Protein 9H95 (pdb70)

B-factor: mean 132.27, std 83.74, range [38.02, 307.32]

Organism: Escherichia coli (strain K12) (NCBI:txid83333)

Structure (mmCIF, N/CA/C/O backbone):
data_9H95
#
_entry.id   9H95
#
loop_
_entity.id
_entity.type
_entity.pdbx_description
1 polymer 'Low conductance mechanosensitive channel YnaI'
2 non-polymer DODECANE
#
loop_
_atom_site.group_PDB
_atom_site.id
_atom_site.type_symbol
_atom_site.label_atom_id
_atom_site.label_alt_id
_atom_site.label_comp_id
_atom_site.label_asym_id
_atom_site.label_entity_id
_atom_site.label_seq_id
_atom_site.pdbx_PDB_ins_code
_atom_site.Cartn_x
_atom_site.Cartn_y
_atom_site.Cartn_z
_atom_site.occupancy
_atom_site.B_iso_or_equiv
_atom_site.auth_seq_id
_atom_site.auth_comp_id
_atom_site.auth_asym_id
_atom_site.auth_atom_id
_atom_site.pdbx_PDB_model_num
ATOM 1 N N . ALA A 1 3 ? 123.967 158.997 76.606 1.00 253.71 3 ALA A N 1
ATOM 2 C CA . ALA A 1 3 ? 122.823 159.436 75.816 1.00 253.65 3 ALA A CA 1
ATOM 3 C C . ALA A 1 3 ? 121.714 158.390 75.835 1.00 254.67 3 ALA A C 1
ATOM 4 O O . ALA A 1 3 ? 120.664 158.595 76.443 1.00 254.86 3 ALA A O 1
ATOM 6 N N . GLU A 1 4 ? 121.959 157.264 75.162 1.00 260.11 4 GLU A N 1
ATOM 7 C CA . GLU A 1 4 ? 120.976 156.190 75.101 1.00 260.26 4 GLU A CA 1
ATOM 8 C C . GLU A 1 4 ? 120.877 155.405 76.401 1.00 260.93 4 GLU A C 1
ATOM 9 O O . GLU A 1 4 ? 119.848 154.767 76.647 1.00 260.84 4 GLU A O 1
ATOM 15 N N . LEU A 1 5 ? 121.918 155.438 77.237 1.00 267.39 5 LEU A N 1
ATOM 16 C CA . LEU A 1 5 ? 121.886 154.713 78.501 1.00 266.91 5 LEU A CA 1
ATOM 17 C C . LEU A 1 5 ? 120.988 155.385 79.530 1.00 267.13 5 LEU A C 1
ATOM 18 O O . LEU A 1 5 ? 120.560 154.727 80.484 1.00 267.59 5 LEU A O 1
ATOM 23 N N . PHE A 1 6 ? 120.691 156.675 79.357 1.00 266.61 6 PHE A N 1
ATOM 24 C CA . PHE A 1 6 ? 119.850 157.388 80.312 1.00 266.04 6 PHE A CA 1
ATOM 25 C C . PHE A 1 6 ? 118.412 156.893 80.295 1.00 266.39 6 PHE A C 1
ATOM 26 O O . PHE A 1 6 ? 117.682 157.113 81.268 1.00 266.06 6 PHE A O 1
ATOM 34 N N . THR A 1 7 ? 117.990 156.238 79.211 1.00 272.23 7 THR A N 1
ATOM 35 C CA . THR A 1 7 ? 116.606 155.788 79.105 1.00 272.15 7 THR A CA 1
ATOM 36 C C . THR A 1 7 ? 116.285 154.720 80.143 1.00 272.43 7 THR A C 1
ATOM 37 O O . THR A 1 7 ? 115.188 154.709 80.713 1.00 271.63 7 THR A O 1
ATOM 41 N N . ASN A 1 8 ? 117.225 153.815 80.402 1.00 276.08 8 ASN A N 1
ATOM 42 C CA . ASN A 1 8 ? 116.987 152.680 81.283 1.00 275.32 8 ASN A CA 1
ATOM 43 C C . ASN A 1 8 ? 117.346 152.957 82.738 1.00 275.42 8 ASN A C 1
ATOM 44 O O . ASN A 1 8 ? 117.159 152.075 83.582 1.00 274.62 8 ASN A O 1
ATOM 49 N N . ASN A 1 9 ? 117.854 154.149 83.057 1.00 282.59 9 ASN A N 1
ATOM 50 C CA . ASN A 1 9 ? 118.288 154.454 84.415 1.00 281.93 9 ASN A CA 1
ATOM 51 C C . ASN A 1 9 ? 117.633 155.705 84.987 1.00 282.21 9 ASN A C 1
ATOM 52 O O . ASN A 1 9 ? 117.985 156.111 86.100 1.00 282.59 9 ASN A O 1
ATOM 57 N N . ALA A 1 10 ? 116.683 156.314 84.271 1.00 287.80 10 ALA A N 1
ATOM 58 C CA . ALA A 1 10 ? 116.161 157.618 84.676 1.00 287.75 10 ALA A CA 1
ATOM 59 C C . ALA A 1 10 ? 115.598 157.586 86.092 1.00 288.35 10 ALA A C 1
ATOM 60 O O . ALA A 1 10 ? 115.839 158.508 86.883 1.00 288.66 10 ALA A O 1
ATOM 62 N N . LEU A 1 11 ? 114.854 156.531 86.433 1.00 290.35 11 LEU A N 1
ATOM 63 C CA . LEU A 1 11 ? 114.313 156.416 87.783 1.00 290.09 11 LEU A CA 1
ATOM 64 C C . LEU A 1 11 ? 115.420 156.378 88.827 1.00 290.24 11 LEU A C 1
ATOM 65 O O . LEU A 1 11 ? 115.232 156.861 89.949 1.00 290.64 11 LEU A O 1
ATOM 70 N N . ASN A 1 12 ? 116.581 155.826 88.476 1.00 290.47 12 ASN A N 1
ATOM 71 C CA . ASN A 1 12 ? 117.670 155.719 89.440 1.00 290.28 12 ASN A CA 1
ATOM 72 C C . ASN A 1 12 ? 118.239 157.089 89.792 1.00 290.70 12 ASN A C 1
ATOM 73 O O . ASN A 1 12 ? 118.404 157.418 90.973 1.00 290.94 12 ASN A O 1
ATOM 78 N N . LEU A 1 13 ? 118.551 157.907 88.783 1.00 293.57 13 LEU A N 1
ATOM 79 C CA . LEU A 1 13 ? 118.995 159.264 89.082 1.00 293.36 13 LEU A CA 1
ATOM 80 C C . LEU A 1 13 ? 117.890 160.073 89.743 1.00 293.67 13 LEU A C 1
ATOM 81 O O . LEU A 1 13 ? 118.172 160.928 90.591 1.00 293.91 13 LEU A O 1
ATOM 86 N N . VAL A 1 14 ? 116.630 159.808 89.388 1.00 297.67 14 VAL A N 1
ATOM 87 C CA . VAL A 1 14 ? 115.519 160.515 90.020 1.00 297.58 14 VAL A CA 1
ATOM 88 C C . VAL A 1 14 ? 115.497 160.236 91.519 1.00 297.94 14 VAL A C 1
ATOM 89 O O . VAL A 1 14 ? 115.410 161.158 92.339 1.00 297.93 14 VAL A O 1
ATOM 93 N N . ILE A 1 15 ? 115.592 158.960 91.900 1.00 300.01 15 ILE A N 1
ATOM 94 C CA . ILE A 1 15 ? 115.537 158.621 93.319 1.00 299.79 15 ILE A CA 1
ATOM 95 C C . ILE A 1 15 ? 116.806 159.067 94.034 1.00 299.71 15 ILE A C 1
ATOM 96 O O . ILE A 1 15 ? 116.756 159.438 95.211 1.00 300.05 15 ILE A O 1
ATOM 101 N N . ILE A 1 16 ? 117.955 159.057 93.352 1.00 296.79 16 ILE A N 1
ATOM 102 C CA . ILE A 1 16 ? 119.182 159.557 93.970 1.00 296.17 16 ILE A CA 1
ATOM 103 C C . ILE A 1 16 ? 119.045 161.041 94.292 1.00 296.42 16 ILE A C 1
ATOM 104 O O . ILE A 1 16 ? 119.369 161.491 95.400 1.00 296.57 16 ILE A O 1
ATOM 109 N N . PHE A 1 17 ? 118.555 161.821 93.325 1.00 303.17 17 PHE A N 1
ATOM 110 C CA . PHE A 1 17 ? 118.360 163.248 93.551 1.00 303.44 17 PHE A CA 1
ATOM 111 C C . PHE A 1 17 ? 117.324 163.496 94.639 1.00 303.97 17 PHE A C 1
ATOM 112 O O . PHE A 1 17 ? 117.492 164.395 95.472 1.00 304.42 17 PHE A O 1
ATOM 120 N N . GLY A 1 18 ? 116.244 162.712 94.647 1.00 306.11 18 GLY A N 1
ATOM 121 C CA . GLY A 1 18 ? 115.241 162.865 95.687 1.00 305.80 18 GLY A CA 1
ATOM 122 C C . GLY A 1 18 ? 115.785 162.565 97.071 1.00 306.05 18 GLY A C 1
ATOM 123 O O . GLY A 1 18 ? 115.482 163.272 98.033 1.00 306.40 18 GLY A O 1
ATOM 124 N N . SER A 1 19 ? 116.600 161.514 97.188 1.00 305.96 19 SER A N 1
ATOM 125 C CA . SER A 1 19 ? 117.203 161.181 98.473 1.00 305.73 19 SER A CA 1
ATOM 126 C C . SER A 1 19 ? 118.166 162.268 98.929 1.00 305.79 19 SER A C 1
ATOM 127 O O . SER A 1 19 ? 118.189 162.624 100.113 1.00 305.96 19 SER A O 1
ATOM 130 N N . CYS A 1 20 ? 118.968 162.808 98.008 1.00 304.83 20 CYS A N 1
ATOM 131 C CA . CYS A 1 20 ? 119.871 163.896 98.377 1.00 304.45 20 CYS A CA 1
ATOM 132 C C . CYS A 1 20 ? 119.093 165.128 98.827 1.00 304.92 20 CYS A C 1
ATOM 133 O O . CYS A 1 20 ? 119.458 165.781 99.815 1.00 305.14 20 CYS A O 1
ATOM 136 N N . ALA A 1 21 ? 118.013 165.458 98.114 1.00 307.32 21 ALA A N 1
ATOM 137 C CA . ALA A 1 21 ? 117.195 166.605 98.493 1.00 306.85 21 ALA A CA 1
ATOM 138 C C . ALA A 1 21 ? 116.545 166.394 99.853 1.00 306.96 21 ALA A C 1
ATOM 139 O O . ALA A 1 21 ? 116.478 167.321 100.666 1.00 307.19 21 ALA A O 1
ATOM 141 N N . ALA A 1 22 ? 116.060 165.178 100.119 1.00 305.16 22 ALA A N 1
ATOM 142 C CA . ALA A 1 22 ? 115.475 164.884 101.422 1.00 304.55 22 ALA A CA 1
ATOM 143 C C . ALA A 1 22 ? 116.520 164.973 102.527 1.00 304.77 22 ALA A C 1
ATOM 144 O O . ALA A 1 22 ? 116.229 165.452 103.629 1.00 304.88 22 ALA A O 1
ATOM 146 N N . LEU A 1 23 ? 117.741 164.512 102.251 1.00 301.76 23 LEU A N 1
ATOM 147 C CA . LEU A 1 23 ? 118.816 164.618 103.232 1.00 301.21 23 LEU A CA 1
ATOM 148 C C . LEU A 1 23 ? 119.116 166.075 103.558 1.00 301.30 23 LEU A C 1
ATOM 149 O O . LEU A 1 23 ? 119.250 166.448 104.729 1.00 301.31 23 LEU A O 1
ATOM 154 N N . ILE A 1 24 ? 119.212 166.919 102.528 1.00 301.25 24 ILE A N 1
ATOM 155 C CA . ILE A 1 24 ? 119.478 168.337 102.758 1.00 300.71 24 ILE A CA 1
ATOM 156 C C . ILE A 1 24 ? 118.320 168.983 103.512 1.00 300.99 24 ILE A C 1
ATO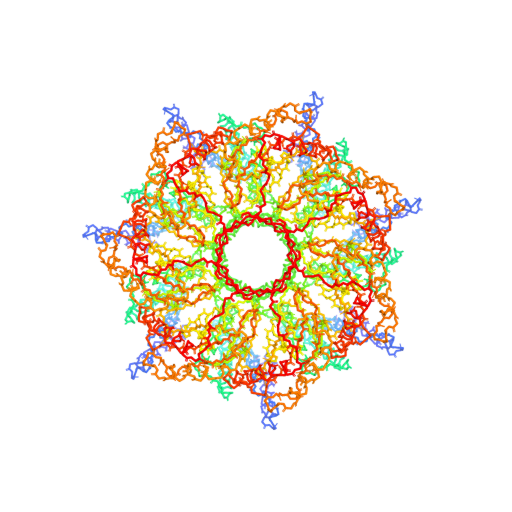M 157 O O . ILE A 1 24 ? 118.525 169.801 104.420 1.00 301.26 24 ILE A O 1
ATOM 162 N N . LEU A 1 25 ? 117.086 168.623 103.150 1.00 299.96 25 LEU A N 1
ATOM 163 C CA . LEU A 1 25 ? 115.918 169.187 103.818 1.00 299.31 25 LEU A CA 1
ATOM 164 C C . LEU A 1 25 ? 115.884 168.804 105.290 1.00 299.10 25 LEU A C 1
ATOM 165 O O . LEU A 1 25 ? 115.573 169.638 106.146 1.00 298.88 25 LEU A O 1
ATOM 170 N N . MET A 1 26 ? 116.209 167.550 105.610 1.00 298.22 26 MET A N 1
ATOM 171 C CA . MET A 1 26 ? 116.184 167.136 107.008 1.00 297.91 26 MET A CA 1
ATOM 172 C C . MET A 1 26 ? 117.372 167.702 107.775 1.00 298.42 26 MET A C 1
ATOM 173 O O . MET A 1 26 ? 117.262 167.955 108.980 1.00 298.49 26 MET A O 1
ATOM 178 N N . SER A 1 27 ? 118.493 167.956 107.095 1.00 298.55 27 SER A N 1
ATOM 179 C CA . SER A 1 27 ? 119.596 168.666 107.736 1.00 297.92 27 SER A CA 1
ATOM 180 C C . SER A 1 27 ? 119.182 170.083 108.110 1.00 298.24 27 SER A C 1
ATOM 181 O O . SER A 1 27 ? 119.450 170.550 109.223 1.00 298.43 27 SER A O 1
ATOM 184 N N . PHE A 1 28 ? 118.510 170.779 107.191 1.00 296.14 28 PHE A N 1
ATOM 185 C CA . PHE A 1 28 ? 118.007 172.114 107.503 1.00 295.63 28 PHE A CA 1
ATOM 186 C C . PHE A 1 28 ? 116.956 172.065 108.606 1.00 295.43 28 PHE A C 1
ATOM 187 O O . PHE A 1 28 ? 116.915 172.943 109.476 1.00 295.77 28 PHE A O 1
ATOM 195 N N . TRP A 1 29 ? 116.092 171.049 108.579 1.00 288.17 29 TRP A N 1
ATOM 196 C CA . TRP A 1 29 ? 115.049 170.919 109.590 1.00 287.59 29 TRP A CA 1
ATOM 197 C C . TRP A 1 29 ? 115.664 170.715 110.970 1.00 287.76 29 TRP A C 1
ATOM 198 O O . TRP A 1 29 ? 115.213 171.309 111.956 1.00 287.96 29 TRP A O 1
ATOM 209 N N . PHE A 1 30 ? 116.713 169.893 111.054 1.00 286.34 30 PHE A N 1
ATOM 210 C CA . PHE A 1 30 ? 117.457 169.758 112.302 1.00 285.92 30 PHE A CA 1
ATOM 211 C C . PHE A 1 30 ? 118.112 171.074 112.702 1.00 286.40 30 PHE A C 1
ATOM 212 O O . PHE A 1 30 ? 118.102 171.448 113.880 1.00 286.21 30 PHE A O 1
ATOM 220 N N . ARG A 1 31 ? 118.696 171.788 111.736 1.00 292.92 31 ARG A N 1
ATOM 221 C CA . ARG A 1 31 ? 119.355 173.052 112.050 1.00 292.16 31 ARG A CA 1
ATOM 222 C C . ARG A 1 31 ? 118.369 174.084 112.581 1.00 292.06 31 ARG A C 1
ATOM 223 O O . ARG A 1 31 ? 118.751 174.964 113.361 1.00 291.32 31 ARG A O 1
ATOM 231 N N . ARG A 1 32 ? 117.106 173.996 112.174 1.00 288.44 32 ARG A N 1
ATOM 232 C CA . ARG A 1 32 ? 116.070 174.916 112.634 1.00 287.46 32 ARG A CA 1
ATOM 233 C C . ARG A 1 32 ? 115.429 174.348 113.896 1.00 287.29 32 ARG A C 1
ATOM 234 O O . ARG A 1 32 ? 114.672 173.373 113.832 1.00 287.02 32 ARG A O 1
ATOM 242 N N . GLY A 1 33 ? 115.730 174.957 115.042 1.00 282.93 33 GLY A N 1
ATOM 243 C CA . GLY A 1 33 ? 115.141 174.583 116.308 1.00 282.75 33 GLY A CA 1
ATOM 244 C C . GLY A 1 33 ? 115.872 173.485 117.057 1.00 282.92 33 GLY A C 1
ATOM 245 O O . GLY A 1 33 ? 115.881 173.498 118.293 1.00 282.67 33 GLY A O 1
ATOM 246 N N . ASN A 1 34 ? 116.488 172.547 116.336 1.00 279.67 34 ASN A N 1
ATOM 247 C CA . ASN A 1 34 ? 117.194 171.390 116.902 1.00 279.38 34 ASN A CA 1
ATOM 248 C C . ASN A 1 34 ? 116.434 170.783 118.080 1.00 279.28 34 ASN A C 1
ATOM 249 O O . ASN A 1 34 ? 116.978 170.552 119.162 1.00 279.10 34 ASN A O 1
ATOM 254 N N . ARG A 1 35 ? 115.145 170.518 117.852 1.00 274.11 35 ARG A N 1
ATOM 255 C CA . ARG A 1 35 ? 114.321 169.905 118.888 1.00 273.54 35 ARG A CA 1
ATOM 256 C C . ARG A 1 35 ? 114.670 168.436 119.089 1.00 273.79 35 ARG A C 1
ATOM 257 O O . ARG A 1 35 ? 114.391 167.873 120.153 1.00 273.40 35 ARG A O 1
ATOM 265 N N . LYS A 1 36 ? 115.274 167.805 118.086 1.00 271.73 36 LYS A N 1
ATOM 266 C CA . LYS A 1 36 ? 115.589 166.388 118.142 1.00 271.00 36 LYS A CA 1
ATOM 267 C C . LYS A 1 36 ? 116.964 166.168 118.766 1.00 270.70 36 LYS A C 1
ATOM 268 O O . LYS A 1 36 ? 117.718 167.107 119.036 1.00 270.80 36 LYS A O 1
ATOM 274 N N . ARG A 1 37 ? 117.283 164.900 119.003 1.00 243.49 37 ARG A N 1
ATOM 275 C CA . ARG A 1 37 ? 118.597 164.485 119.475 1.00 242.89 37 ARG A CA 1
ATOM 276 C C . ARG A 1 37 ? 119.295 163.736 118.348 1.00 242.84 37 ARG A C 1
ATOM 277 O O . ARG A 1 37 ? 118.791 162.712 117.874 1.00 242.18 37 ARG A O 1
ATOM 285 N N . LYS A 1 38 ? 120.450 164.248 117.921 1.00 248.79 38 LYS A N 1
ATOM 286 C CA . LYS A 1 38 ? 121.195 163.658 116.809 1.00 249.38 38 LYS A CA 1
ATOM 287 C C . LYS A 1 38 ? 122.037 162.491 117.327 1.00 249.32 38 LYS A C 1
ATOM 288 O O . LYS A 1 38 ? 123.265 162.547 117.425 1.00 248.61 38 LYS A O 1
ATOM 294 N N . GLY A 1 39 ? 121.338 161.410 117.666 1.00 234.89 39 GLY A N 1
ATOM 295 C CA . GLY A 1 39 ? 121.985 160.223 118.185 1.00 233.60 39 GLY A CA 1
ATOM 296 C C . GLY A 1 39 ? 121.919 159.039 117.244 1.00 233.22 39 GLY A C 1
ATOM 297 O O . GLY A 1 39 ? 122.548 159.044 116.182 1.00 233.80 39 GLY A O 1
ATOM 298 N N . PHE A 1 40 ? 121.156 158.013 117.625 1.00 222.98 40 PHE A N 1
ATOM 299 C CA . PHE A 1 40 ? 121.088 156.799 116.821 1.00 222.89 40 PHE A CA 1
ATOM 300 C C . PHE A 1 40 ? 120.197 156.961 115.595 1.00 224.34 40 PHE A C 1
ATOM 301 O O . PHE A 1 40 ? 120.489 156.380 114.545 1.00 224.75 40 PHE A O 1
ATOM 309 N N . LEU A 1 41 ? 119.117 157.741 115.699 1.00 225.98 41 LEU A N 1
ATOM 310 C CA . LEU A 1 41 ? 118.151 157.809 114.606 1.00 224.62 41 LEU A CA 1
ATOM 311 C C . LEU A 1 41 ? 118.720 158.549 113.401 1.00 224.90 41 LEU A C 1
ATOM 312 O O . LEU A 1 41 ? 118.566 158.100 112.259 1.00 225.48 41 LEU A O 1
ATOM 317 N N . PHE A 1 42 ? 119.375 159.687 113.634 1.00 235.79 42 PHE A N 1
ATOM 318 C CA . PHE A 1 42 ? 119.947 160.449 112.531 1.00 236.15 42 PHE A CA 1
ATOM 319 C C . PHE A 1 42 ? 121.108 159.694 111.890 1.00 237.66 42 PHE A C 1
ATOM 320 O O . PHE A 1 42 ? 121.268 159.708 110.661 1.00 238.52 42 PHE A O 1
ATOM 328 N N . HIS A 1 43 ? 121.908 159.003 112.706 1.00 229.59 43 HIS A N 1
ATOM 329 C CA . HIS A 1 43 ? 122.962 158.150 112.165 1.00 228.88 43 HIS A CA 1
ATOM 330 C C . HIS A 1 43 ? 122.380 157.025 111.318 1.00 229.60 43 HIS A C 1
ATOM 331 O O . HIS A 1 43 ? 122.921 156.695 110.258 1.00 230.57 43 HIS A O 1
ATOM 338 N N . ALA A 1 44 ? 121.278 156.421 111.771 1.00 236.86 44 ALA A N 1
ATOM 339 C CA . ALA A 1 44 ? 120.642 155.360 110.996 1.00 236.52 44 ALA A CA 1
ATOM 340 C C . ALA A 1 44 ? 120.080 155.892 109.684 1.00 237.27 44 ALA A C 1
ATOM 341 O O . ALA A 1 44 ? 120.131 155.207 108.655 1.00 237.19 44 ALA A O 1
ATOM 343 N N . VAL A 1 45 ? 119.523 157.105 109.705 1.00 241.74 45 VAL A N 1
ATOM 344 C CA . VAL A 1 45 ? 119.024 157.718 108.477 1.00 240.84 45 VAL A CA 1
ATOM 345 C C . VAL A 1 45 ? 120.169 157.930 107.493 1.00 241.55 45 VAL A C 1
ATOM 346 O O . VAL A 1 45 ? 120.054 157.620 106.297 1.00 242.57 45 VAL A O 1
ATOM 350 N N . GLN A 1 46 ? 121.295 158.456 107.986 1.00 242.30 46 GLN A N 1
ATOM 351 C CA . GLN A 1 46 ? 122.469 158.599 107.130 1.00 242.11 46 GLN A CA 1
ATOM 352 C C . GLN A 1 46 ? 122.910 157.251 106.578 1.00 243.02 46 GLN A C 1
ATOM 353 O O . GLN A 1 46 ? 123.260 157.138 105.398 1.00 244.22 46 GLN A O 1
ATOM 359 N N . PHE A 1 47 ? 122.899 156.219 107.420 1.00 236.24 47 PHE A N 1
ATOM 360 C CA . PHE A 1 47 ? 123.323 154.893 106.986 1.00 235.53 47 PHE A CA 1
ATOM 361 C C . PHE A 1 47 ? 122.440 154.374 105.858 1.00 236.51 47 PHE A C 1
ATOM 362 O O . PHE A 1 47 ? 122.939 153.877 104.842 1.00 238.03 47 PHE A O 1
ATOM 370 N N . LEU A 1 48 ? 121.120 154.488 106.016 1.00 242.72 48 LEU A N 1
ATOM 371 C CA . LEU A 1 48 ? 120.226 153.939 105.002 1.00 241.94 48 LEU A CA 1
ATOM 372 C C . LEU A 1 48 ? 120.308 154.731 103.702 1.00 242.64 48 LEU A C 1
ATOM 373 O O . LEU A 1 48 ? 120.288 154.142 102.612 1.00 243.23 48 LEU A O 1
ATOM 378 N N . ILE A 1 49 ? 120.417 156.061 103.784 1.00 250.36 49 ILE A N 1
ATOM 379 C CA . ILE A 1 49 ? 120.524 156.832 102.548 1.00 250.28 49 ILE A CA 1
ATOM 380 C C . ILE A 1 49 ? 121.847 156.536 101.849 1.00 251.16 49 ILE A C 1
ATOM 381 O O . ILE A 1 49 ? 121.900 156.426 100.617 1.00 252.33 49 ILE A O 1
ATOM 386 N N . TYR A 1 50 ? 122.930 156.374 102.615 1.00 252.75 50 TYR A N 1
ATOM 387 C CA . TYR A 1 50 ? 124.209 156.009 102.017 1.00 252.86 50 TYR A CA 1
ATOM 388 C C . TYR A 1 50 ? 124.115 154.654 101.329 1.00 253.39 50 TYR A C 1
ATOM 389 O O . TYR A 1 50 ? 124.613 154.471 100.210 1.00 254.44 50 TYR A O 1
ATOM 398 N N . THR A 1 51 ? 123.465 153.691 101.986 1.00 254.25 51 THR A N 1
ATOM 399 C CA . THR A 1 51 ? 123.327 152.360 101.406 1.00 253.96 51 THR A CA 1
ATOM 400 C C . THR A 1 51 ? 122.546 152.411 100.101 1.00 254.50 51 THR A C 1
ATOM 401 O O . THR A 1 51 ? 122.950 151.808 99.099 1.00 254.84 51 THR A O 1
ATOM 405 N N . ILE A 1 52 ? 121.431 153.144 100.084 1.00 256.43 52 ILE A N 1
ATOM 406 C CA . ILE A 1 52 ? 120.612 153.164 98.876 1.00 255.67 52 ILE A CA 1
ATOM 407 C C . ILE A 1 52 ? 121.334 153.893 97.746 1.00 255.99 52 ILE A C 1
ATOM 408 O O . ILE A 1 52 ? 121.276 153.465 96.585 1.00 256.73 52 ILE A O 1
ATOM 413 N N . ILE A 1 53 ? 122.053 154.978 98.055 1.00 258.78 53 ILE A N 1
ATOM 414 C CA . ILE A 1 53 ? 122.727 155.699 96.979 1.00 258.75 53 ILE A CA 1
ATOM 415 C C . ILE A 1 53 ? 123.878 154.872 96.416 1.00 259.54 53 ILE A C 1
ATOM 416 O O . ILE A 1 53 ? 124.103 154.856 95.199 1.00 261.00 53 ILE A O 1
ATOM 421 N N . ILE A 1 54 ? 124.617 154.156 97.271 1.00 257.38 54 ILE A N 1
ATOM 422 C CA . ILE A 1 54 ? 125.709 153.361 96.717 1.00 257.33 54 ILE A CA 1
ATOM 423 C C . ILE A 1 54 ? 125.165 152.154 95.961 1.00 257.89 54 ILE A C 1
ATOM 424 O O . ILE A 1 54 ? 125.758 151.724 94.966 1.00 258.66 54 ILE A O 1
ATOM 429 N N . SER A 1 55 ? 124.036 151.590 96.398 1.00 263.52 55 SER A N 1
ATOM 430 C CA . SER A 1 55 ? 123.422 150.516 95.625 1.00 263.26 55 SER A CA 1
ATOM 431 C C . SER A 1 55 ? 122.999 151.012 94.248 1.00 264.20 55 SER A C 1
ATOM 432 O O . SER A 1 55 ? 123.191 150.320 93.240 1.00 264.38 55 SER A O 1
ATOM 435 N N . ALA A 1 56 ? 122.431 152.219 94.185 1.00 272.59 56 ALA A N 1
ATOM 436 C CA . ALA A 1 56 ? 122.059 152.798 92.899 1.00 272.46 56 ALA A CA 1
ATOM 437 C C . ALA A 1 56 ? 123.283 153.023 92.016 1.00 272.57 56 ALA A C 1
ATOM 438 O O . ALA A 1 56 ? 123.255 152.736 90.811 1.00 273.56 56 ALA A O 1
ATOM 440 N N . VAL A 1 57 ? 124.369 153.536 92.599 1.00 267.27 57 VAL A N 1
ATOM 441 C CA . VAL A 1 57 ? 125.586 153.772 91.827 1.00 266.40 57 VAL A CA 1
ATOM 442 C C . VAL A 1 57 ? 126.155 152.457 91.307 1.00 266.87 57 VAL A C 1
ATOM 443 O O . VAL A 1 57 ? 126.611 152.368 90.160 1.00 267.21 57 VAL A O 1
ATOM 447 N N . GLY A 1 58 ? 126.140 151.417 92.142 1.00 269.41 58 GLY A N 1
ATOM 448 C CA . GLY A 1 58 ? 126.610 150.116 91.698 1.00 269.07 58 GLY A CA 1
ATOM 449 C C . GLY A 1 58 ? 125.761 149.542 90.582 1.00 269.59 58 GLY A C 1
ATOM 450 O O . GLY A 1 58 ? 126.280 148.928 89.648 1.00 270.00 58 GLY A O 1
ATOM 451 N N . SER A 1 59 ? 124.441 149.732 90.664 1.00 270.84 59 SER A N 1
ATOM 452 C CA . SER A 1 59 ? 123.568 149.284 89.583 1.00 270.18 59 SER A CA 1
ATOM 453 C C . SER A 1 59 ? 123.877 150.024 88.287 1.00 270.35 59 SER A C 1
ATOM 454 O O . SER A 1 59 ? 123.891 149.423 87.206 1.00 270.58 59 SER A O 1
ATOM 457 N N . ILE A 1 60 ? 124.126 151.333 88.378 1.00 270.04 60 ILE A N 1
ATOM 458 C CA . ILE A 1 60 ? 124.483 152.108 87.190 1.00 269.26 60 ILE A CA 1
ATOM 459 C C . ILE A 1 60 ? 125.794 151.610 86.597 1.00 269.36 60 ILE A C 1
ATOM 460 O O . ILE A 1 60 ? 125.926 151.474 85.375 1.00 270.17 60 ILE A O 1
ATOM 465 N N . ILE A 1 61 ? 126.783 151.333 87.448 1.00 266.76 61 ILE A N 1
ATOM 466 C CA . ILE A 1 61 ? 128.062 150.829 86.955 1.00 266.52 61 ILE A CA 1
ATOM 467 C C . ILE A 1 61 ? 127.875 149.475 86.282 1.00 266.82 61 ILE A C 1
ATOM 468 O O . ILE A 1 61 ? 128.445 149.210 85.216 1.00 266.90 61 ILE A O 1
ATOM 473 N N . ASN A 1 62 ? 127.067 148.602 86.889 1.00 269.28 62 ASN A N 1
ATOM 474 C CA . ASN A 1 62 ? 126.802 147.295 86.299 1.00 269.10 62 ASN A CA 1
ATOM 475 C C . ASN A 1 62 ? 126.155 147.436 84.929 1.00 269.58 62 ASN A C 1
ATOM 476 O O . ASN A 1 62 ? 126.558 146.772 83.966 1.00 269.85 62 ASN A O 1
ATOM 481 N N . TYR A 1 63 ? 125.143 148.301 84.825 1.00 273.64 63 TYR A N 1
ATOM 482 C CA . TYR A 1 63 ? 124.452 148.483 83.553 1.00 273.42 63 TYR A CA 1
ATOM 483 C C . TYR A 1 63 ? 125.386 149.060 82.498 1.00 273.05 63 TYR A C 1
ATOM 484 O O . TYR A 1 63 ? 125.361 148.635 81.338 1.00 273.03 63 TYR A O 1
ATOM 493 N N . VAL A 1 64 ? 126.218 150.030 82.883 1.00 268.49 64 VAL A N 1
ATOM 494 C CA . VAL A 1 64 ? 127.152 150.628 81.935 1.00 267.60 64 VAL A CA 1
ATOM 495 C C . VAL A 1 64 ? 128.142 149.585 81.434 1.00 267.74 64 VAL A C 1
ATOM 496 O O . VAL A 1 64 ? 128.404 149.486 80.231 1.00 268.50 64 VAL A O 1
ATOM 500 N N . ILE A 1 65 ? 128.694 148.782 82.343 1.00 266.43 65 ILE A N 1
ATOM 501 C CA . ILE A 1 65 ? 129.673 147.777 81.941 1.00 266.28 65 ILE A CA 1
ATOM 502 C C . ILE A 1 65 ? 129.028 146.733 81.037 1.00 266.85 65 ILE A C 1
ATOM 503 O O . ILE A 1 65 ? 129.586 146.357 80.000 1.00 266.98 65 ILE A O 1
ATOM 508 N N . GLU A 1 66 ? 127.834 146.262 81.404 1.00 270.94 66 GLU A N 1
ATOM 509 C CA . GLU A 1 66 ? 127.183 145.213 80.629 1.00 270.46 66 GLU A CA 1
ATOM 510 C C . GLU A 1 66 ? 126.637 145.716 79.299 1.00 270.14 66 GLU A C 1
ATOM 511 O O . GLU A 1 66 ? 126.434 144.910 78.385 1.00 269.07 66 GLU A O 1
ATOM 517 N N . ASN A 1 67 ? 126.400 147.021 79.163 1.00 268.43 67 ASN A N 1
ATOM 518 C CA . ASN A 1 67 ? 125.805 147.562 77.949 1.00 268.18 67 ASN A CA 1
ATOM 519 C C . ASN A 1 67 ? 126.803 148.267 77.042 1.00 267.82 67 ASN A C 1
ATOM 520 O O . ASN A 1 67 ? 126.474 148.536 75.882 1.00 267.69 67 ASN A O 1
ATOM 525 N N . TYR A 1 68 ? 128.002 148.572 77.532 1.00 257.01 68 TYR A N 1
ATOM 526 C CA . TYR A 1 68 ? 129.003 149.285 76.750 1.00 256.08 68 TYR A CA 1
ATOM 527 C C . TYR A 1 68 ? 130.179 148.403 76.363 1.00 255.77 68 TYR A C 1
ATOM 528 O O . TYR A 1 68 ? 130.471 148.250 75.173 1.00 255.16 68 TYR A O 1
ATOM 537 N N . LYS A 1 69 ? 130.856 147.804 77.341 1.00 258.06 69 LYS A N 1
ATOM 538 C CA . LYS A 1 69 ? 131.998 146.940 77.077 1.00 257.51 69 LYS A CA 1
ATOM 539 C C . LYS A 1 69 ? 132.337 146.178 78.349 1.00 258.36 69 LYS A C 1
ATOM 540 O O . LYS A 1 69 ? 132.401 146.768 79.430 1.00 258.78 69 LYS A O 1
ATOM 546 N N . LEU A 1 70 ? 132.557 144.871 78.210 1.00 261.64 70 LEU A N 1
ATOM 547 C CA . LEU A 1 70 ? 132.861 144.009 79.344 1.00 261.96 70 LEU A CA 1
ATOM 548 C C . LEU A 1 70 ? 134.350 143.911 79.645 1.00 261.86 70 LEU A C 1
ATOM 549 O O . LEU A 1 70 ? 134.722 143.302 80.654 1.00 261.55 70 LEU A O 1
ATOM 554 N N . LYS A 1 71 ? 135.204 144.487 78.806 1.00 261.01 71 LYS A N 1
ATOM 555 C CA . LYS A 1 71 ? 136.641 144.375 79.004 1.00 260.72 71 LYS A CA 1
ATOM 556 C C . LYS A 1 71 ? 137.097 145.252 80.166 1.00 261.10 71 LYS A C 1
ATOM 557 O O . LYS A 1 71 ? 136.526 146.312 80.437 1.00 261.24 71 LYS A O 1
ATOM 563 N N . PHE A 1 72 ? 138.129 144.780 80.868 1.00 259.85 72 PHE A N 1
ATOM 564 C CA . PHE A 1 72 ? 138.851 145.482 81.926 1.00 259.57 72 PHE A CA 1
ATOM 565 C C . PHE A 1 72 ? 138.042 145.646 83.208 1.00 259.80 72 PHE A C 1
ATOM 566 O O . PHE A 1 72 ? 138.580 146.155 84.199 1.00 259.36 72 PHE A O 1
ATOM 574 N N . ILE A 1 73 ? 136.778 145.232 83.233 1.00 261.36 73 ILE A N 1
ATOM 575 C CA . ILE A 1 73 ? 135.942 145.327 84.424 1.00 260.80 73 ILE A CA 1
ATOM 576 C C . ILE A 1 73 ? 135.351 143.956 84.710 1.00 260.42 73 ILE A C 1
ATOM 577 O O . ILE A 1 73 ? 134.769 143.328 83.818 1.00 260.60 73 ILE A O 1
ATOM 582 N N . THR A 1 74 ? 135.498 143.495 85.950 1.00 255.44 74 THR A N 1
ATOM 583 C CA . THR A 1 74 ? 134.951 142.212 86.359 1.00 255.38 74 THR A CA 1
ATOM 584 C C . THR A 1 74 ? 133.674 142.442 87.148 1.00 255.55 74 THR A C 1
ATOM 585 O O . THR A 1 74 ? 133.724 143.074 88.215 1.00 256.07 74 THR A O 1
ATOM 589 N N . PRO A 1 75 ? 132.521 141.974 86.677 1.00 251.40 75 PRO A N 1
ATOM 590 C CA . PRO A 1 75 ? 131.282 142.169 87.435 1.00 251.15 75 PRO A CA 1
ATOM 591 C C . PRO A 1 75 ? 131.316 141.423 88.759 1.00 251.29 75 PRO A C 1
ATOM 592 O O . PRO A 1 75 ? 131.964 140.384 88.900 1.00 251.00 75 PRO A O 1
ATOM 596 N N . GLY A 1 76 ? 130.602 141.974 89.738 1.00 244.68 76 GLY A N 1
ATOM 597 C CA . GLY A 1 76 ? 130.582 141.446 91.081 1.00 243.86 76 GLY A CA 1
ATOM 598 C C . GLY A 1 76 ? 131.621 142.052 92.002 1.00 244.03 76 GLY A C 1
ATOM 599 O O . GLY A 1 76 ? 131.389 142.140 93.212 1.00 244.00 76 GLY A O 1
ATOM 600 N N . VAL A 1 77 ? 132.765 142.469 91.457 1.00 242.76 77 VAL A N 1
ATOM 601 C CA . VAL A 1 77 ? 133.775 143.138 92.269 1.00 242.91 77 VAL A CA 1
ATOM 602 C C . VAL A 1 77 ? 133.247 144.474 92.775 1.00 243.36 77 VAL A C 1
ATOM 603 O O . VAL A 1 77 ? 133.542 144.889 93.903 1.00 243.54 77 VAL A O 1
ATOM 607 N N . ILE A 1 78 ? 132.450 145.164 91.957 1.00 241.38 78 ILE A N 1
ATOM 608 C CA . ILE A 1 78 ? 131.825 146.402 92.410 1.00 241.39 78 ILE A CA 1
ATOM 609 C C . ILE A 1 78 ? 130.825 146.127 93.530 1.00 242.15 78 ILE A C 1
ATOM 610 O O . ILE A 1 78 ? 130.666 146.938 94.451 1.00 242.07 78 ILE A O 1
ATOM 615 N N . ASP A 1 79 ? 130.154 144.974 93.486 1.00 239.45 79 ASP A N 1
ATOM 616 C CA . ASP A 1 79 ? 129.301 144.581 94.603 1.00 238.88 79 ASP A CA 1
ATOM 617 C C . ASP A 1 79 ? 130.127 144.362 95.862 1.00 238.53 79 ASP A C 1
ATOM 618 O O . ASP A 1 79 ? 129.719 144.752 96.963 1.00 239.13 79 ASP A O 1
ATOM 623 N N . PHE A 1 80 ? 131.299 143.742 95.713 1.00 227.85 80 PHE A N 1
ATOM 624 C CA . PHE A 1 80 ? 132.194 143.561 96.848 1.00 226.96 80 PHE A CA 1
ATOM 625 C C . PHE A 1 80 ? 132.619 144.903 97.428 1.00 227.41 80 PHE A C 1
ATOM 626 O O . PHE A 1 80 ? 132.645 145.078 98.651 1.00 228.43 80 PHE A O 1
ATOM 634 N N . ILE A 1 81 ? 132.943 145.868 96.565 1.00 230.12 81 ILE A N 1
ATOM 635 C CA . ILE A 1 81 ? 133.398 147.166 97.053 1.00 230.49 81 ILE A CA 1
ATOM 636 C C . ILE A 1 81 ? 132.253 147.920 97.723 1.00 231.08 81 ILE A C 1
ATOM 637 O O . ILE A 1 81 ? 132.458 148.618 98.724 1.00 232.23 81 ILE A O 1
ATOM 642 N N . CYS A 1 82 ? 131.027 147.774 97.210 1.00 230.87 82 CYS A N 1
ATOM 643 C CA . CYS A 1 82 ? 129.891 148.434 97.844 1.00 230.95 82 CYS A CA 1
ATOM 644 C C . CYS A 1 82 ? 129.606 147.835 99.215 1.00 231.94 82 CYS A C 1
ATOM 645 O O . CYS A 1 82 ? 129.358 148.568 100.184 1.00 232.19 82 CYS A O 1
ATOM 648 N N . THR A 1 83 ? 129.647 146.503 99.317 1.00 226.74 83 THR A N 1
ATOM 649 C CA . THR A 1 83 ? 129.473 145.856 100.612 1.00 225.70 83 THR A CA 1
ATOM 650 C C . THR A 1 83 ? 130.564 146.283 101.585 1.00 225.61 83 THR A C 1
ATOM 651 O O . THR A 1 83 ? 130.289 146.565 102.758 1.00 227.14 83 THR A O 1
ATOM 655 N N . SER A 1 84 ? 131.809 146.353 101.110 1.00 221.08 84 SER A N 1
ATOM 656 C CA . SER A 1 84 ? 132.904 146.783 101.969 1.00 220.98 84 SER A CA 1
ATOM 657 C C . SER A 1 84 ? 132.686 148.204 102.470 1.00 221.55 84 SER A C 1
ATOM 658 O O . SER A 1 84 ? 132.884 148.488 103.658 1.00 223.27 84 SER A O 1
ATOM 661 N N . LEU A 1 85 ? 132.266 149.110 101.584 1.00 217.27 85 LEU A N 1
ATOM 662 C CA . LEU A 1 85 ? 132.092 150.496 102.001 1.00 217.23 85 LEU A CA 1
ATOM 663 C C . LEU A 1 85 ? 130.956 150.624 103.006 1.00 218.02 85 LEU A C 1
ATOM 664 O O . LEU A 1 85 ? 131.079 151.355 103.995 1.00 218.72 85 LEU A O 1
ATOM 669 N N . ILE A 1 86 ? 129.835 149.937 102.768 1.00 214.82 86 ILE A N 1
ATOM 670 C CA . ILE A 1 86 ? 128.716 150.067 103.696 1.00 214.26 86 ILE A CA 1
ATOM 671 C C . ILE A 1 86 ? 129.067 149.448 105.045 1.00 214.64 86 ILE A C 1
ATOM 672 O O . ILE A 1 86 ? 128.681 149.971 106.098 1.00 215.26 86 ILE A O 1
ATOM 677 N N . ALA A 1 87 ? 129.820 148.343 105.043 1.00 208.14 87 ALA A N 1
ATOM 678 C CA . ALA A 1 87 ? 130.260 147.759 106.306 1.00 207.09 87 ALA A CA 1
ATOM 679 C C . ALA A 1 87 ? 131.189 148.706 107.056 1.00 207.61 87 ALA A C 1
ATOM 680 O O . ALA A 1 87 ? 131.076 148.861 108.279 1.00 209.00 87 ALA A O 1
ATOM 682 N N . VAL A 1 88 ? 132.110 149.352 106.338 1.00 200.93 88 VAL A N 1
ATOM 683 C CA . VAL A 1 88 ? 133.015 150.303 106.975 1.00 200.12 88 VAL A CA 1
ATOM 684 C C . VAL A 1 88 ? 132.231 151.471 107.560 1.00 200.77 88 VAL A C 1
ATOM 685 O O . VAL A 1 88 ? 132.517 151.938 108.669 1.00 202.18 88 VAL A O 1
ATOM 689 N N . ILE A 1 89 ? 131.228 151.956 106.827 1.00 201.37 89 ILE A N 1
ATOM 690 C CA . ILE A 1 89 ? 130.425 153.074 107.315 1.00 201.39 89 ILE A CA 1
ATOM 691 C C . ILE A 1 89 ? 129.658 152.669 108.569 1.00 202.58 89 ILE A C 1
ATOM 692 O O . ILE A 1 89 ? 129.568 153.438 109.536 1.00 202.88 89 ILE A O 1
ATOM 697 N N . LEU A 1 90 ? 129.100 151.455 108.577 1.00 199.78 90 LEU A N 1
ATOM 698 C CA . LEU A 1 90 ? 128.395 150.973 109.761 1.00 198.72 90 LEU A CA 1
ATOM 699 C C . LEU A 1 90 ? 129.333 150.889 110.957 1.00 198.65 90 LEU A C 1
ATOM 700 O O . LEU A 1 90 ? 128.980 151.297 112.072 1.00 200.16 90 LEU A O 1
ATOM 705 N N . THR A 1 91 ? 130.538 150.358 110.741 1.00 186.45 91 THR A N 1
ATOM 706 C CA . THR A 1 91 ? 131.512 150.264 111.823 1.00 185.48 91 THR A CA 1
ATOM 707 C C . THR A 1 91 ? 131.876 151.645 112.356 1.00 184.97 91 THR A C 1
ATOM 708 O O . THR A 1 91 ? 131.971 151.845 113.573 1.00 185.80 91 THR A O 1
ATOM 712 N N . ILE A 1 92 ? 132.071 152.612 111.458 1.00 182.94 92 ILE A N 1
ATOM 713 C CA . ILE A 1 92 ? 132.427 153.962 111.883 1.00 183.00 92 ILE A CA 1
ATOM 714 C C . ILE A 1 92 ? 131.304 154.578 112.707 1.00 182.76 92 ILE A C 1
ATOM 715 O O . ILE A 1 92 ? 131.547 155.194 113.753 1.00 185.42 92 ILE A O 1
ATOM 720 N N . LYS A 1 93 ? 130.058 154.421 112.254 1.00 184.15 93 LYS A N 1
ATOM 721 C CA . LYS A 1 93 ? 128.932 154.972 113.002 1.00 184.86 93 LYS A CA 1
ATOM 722 C C . LYS A 1 93 ? 128.824 154.337 114.383 1.00 186.15 93 LYS A C 1
ATOM 723 O O . LYS A 1 93 ? 128.599 155.033 115.383 1.00 186.07 93 LYS A O 1
ATOM 729 N N . LEU A 1 94 ? 128.987 153.014 114.460 1.00 175.48 94 LEU A N 1
ATOM 730 C CA . LEU A 1 94 ? 128.897 152.339 115.750 1.00 172.83 94 LEU A CA 1
ATOM 731 C C . LEU A 1 94 ? 130.011 152.786 116.687 1.00 171.96 94 LEU A C 1
ATOM 732 O O . LEU A 1 94 ? 129.775 153.011 117.880 1.00 175.05 94 LEU A O 1
ATOM 737 N N . PHE A 1 95 ? 131.232 152.921 116.169 1.00 154.39 95 PHE A N 1
ATOM 738 C CA . PHE A 1 95 ? 132.334 153.375 117.010 1.00 153.73 95 PHE A CA 1
ATOM 739 C C . PHE A 1 95 ? 132.107 154.799 117.495 1.00 155.83 95 PHE A C 1
ATOM 740 O O . PHE A 1 95 ? 132.427 155.127 118.643 1.00 156.80 95 PHE A O 1
ATOM 748 N N . LEU A 1 96 ? 131.556 155.659 116.637 1.00 166.72 96 LEU A N 1
ATOM 749 C CA . LEU A 1 96 ? 131.227 157.013 117.067 1.00 165.77 96 LEU A CA 1
ATOM 750 C C . LEU A 1 96 ? 130.193 156.994 118.185 1.00 165.04 96 LEU A C 1
ATOM 751 O O . LEU A 1 96 ? 130.310 157.742 119.164 1.00 165.59 96 LEU A O 1
ATOM 756 N N . LEU A 1 97 ? 129.174 156.141 118.057 1.00 163.75 97 LEU A N 1
ATOM 757 C CA . LEU A 1 97 ? 128.161 156.047 119.103 1.00 163.29 97 LEU A CA 1
ATOM 758 C C . LEU A 1 97 ? 128.763 155.565 120.419 1.00 163.62 97 LEU A C 1
ATOM 759 O O . LEU A 1 97 ? 128.438 156.091 121.490 1.00 163.77 97 LEU A O 1
ATOM 764 N N . ILE A 1 98 ? 129.645 154.565 120.357 1.00 151.11 98 ILE A N 1
ATOM 765 C CA . ILE A 1 98 ? 130.283 154.057 121.572 1.00 147.83 98 ILE A CA 1
ATOM 766 C C . ILE A 1 98 ? 131.158 155.127 122.214 1.00 149.83 98 ILE A C 1
ATOM 767 O O . ILE A 1 98 ? 131.172 155.282 123.442 1.00 152.51 98 ILE A O 1
ATOM 772 N N . ASN A 1 99 ? 131.902 155.880 121.403 1.00 150.25 99 ASN A N 1
ATOM 773 C CA . ASN A 1 99 ? 132.735 156.944 121.956 1.00 148.60 99 ASN A CA 1
ATOM 774 C C . ASN A 1 99 ? 131.884 158.026 122.608 1.00 146.98 99 ASN A C 1
ATOM 775 O O . ASN A 1 99 ? 132.235 158.544 123.676 1.00 147.26 99 ASN A O 1
ATOM 780 N N . GLN A 1 100 ? 130.759 158.378 121.982 1.00 149.60 100 GLN A N 1
ATOM 781 C CA . GLN A 1 100 ? 129.856 159.352 122.586 1.00 149.45 100 GLN A CA 1
ATOM 782 C C . GLN A 1 100 ? 129.297 158.836 123.906 1.00 152.23 100 GLN A C 1
ATOM 783 O O . GLN A 1 100 ? 129.179 159.591 124.879 1.00 151.85 100 GLN A O 1
ATOM 789 N N . PHE A 1 101 ? 128.947 157.549 123.957 1.00 151.20 101 PHE A N 1
ATOM 790 C CA . PHE A 1 101 ? 128.446 156.962 125.196 1.00 148.85 101 PHE A CA 1
ATOM 791 C C . PHE A 1 101 ? 129.500 157.011 126.294 1.00 146.27 101 PHE A C 1
ATOM 792 O O . PHE A 1 101 ? 129.191 157.333 127.447 1.00 147.52 101 PHE A O 1
ATOM 800 N N . GLU A 1 102 ? 130.750 156.689 125.956 1.00 139.25 102 GLU A N 1
ATOM 801 C CA . GLU A 1 102 ? 131.822 156.749 126.945 1.00 137.63 102 GLU A CA 1
ATOM 802 C C . GLU A 1 102 ? 132.033 158.172 127.441 1.00 140.67 102 GLU A C 1
ATOM 803 O O . GLU A 1 102 ? 132.238 158.399 128.640 1.00 143.22 102 GLU A O 1
ATOM 809 N N . LYS A 1 103 ? 131.994 159.146 126.529 1.00 149.00 103 LYS A N 1
ATOM 810 C CA . LYS A 1 103 ? 132.161 160.537 126.932 1.00 148.29 103 LYS A CA 1
ATOM 811 C C . LYS A 1 103 ? 131.039 160.975 127.863 1.00 148.18 103 LYS A C 1
ATOM 812 O O . LYS A 1 103 ? 131.284 161.655 128.866 1.00 148.09 103 LYS A O 1
ATOM 818 N N . GLN A 1 104 ? 129.800 160.589 127.552 1.00 144.56 104 GLN A N 1
ATOM 819 C CA . GLN A 1 104 ? 128.682 160.933 128.423 1.00 142.43 104 GLN A CA 1
ATOM 820 C C . GLN A 1 104 ? 128.816 160.263 129.784 1.00 144.29 104 GLN A C 1
ATOM 821 O O . GLN A 1 104 ? 128.503 160.867 130.817 1.00 144.15 104 GLN A O 1
ATOM 827 N N . GLN A 1 105 ? 129.278 159.010 129.806 1.00 142.39 105 GLN A N 1
ATOM 828 C CA . GLN A 1 105 ? 129.467 158.314 131.074 1.00 139.38 105 GLN A CA 1
ATOM 829 C C . GLN A 1 105 ? 130.525 159.000 131.927 1.00 138.42 105 GLN A C 1
ATOM 830 O O . GLN A 1 105 ? 130.356 159.147 133.142 1.00 138.52 105 GLN A O 1
ATOM 836 N N . ILE A 1 106 ? 131.629 159.421 131.306 1.00 137.73 106 ILE A N 1
ATOM 837 C CA . ILE A 1 106 ? 132.656 160.157 132.039 1.00 137.31 106 ILE A CA 1
ATOM 838 C C . ILE A 1 106 ? 132.095 161.474 132.555 1.00 138.48 106 ILE A C 1
ATOM 839 O O . ILE A 1 106 ? 132.339 161.865 133.704 1.00 136.42 106 ILE A O 1
ATOM 844 N N . LYS A 1 107 ? 131.329 162.177 131.716 1.00 146.89 107 LYS A N 1
ATOM 845 C CA . LYS A 1 107 ? 130.708 163.428 132.137 1.00 146.10 107 LYS A CA 1
ATOM 846 C C . LYS A 1 107 ? 129.765 163.216 133.312 1.00 144.73 107 LYS A C 1
ATOM 847 O O . LYS A 1 107 ? 129.622 164.103 134.162 1.00 144.49 107 LYS A O 1
ATOM 853 N N . LYS A 1 108 ? 129.130 162.046 133.392 1.00 139.92 108 LYS A N 1
ATOM 854 C CA . LYS A 1 108 ? 128.258 161.743 134.520 1.00 139.44 108 LYS A CA 1
ATOM 855 C C . LYS A 1 108 ? 129.015 161.648 135.837 1.00 140.94 108 LYS A C 1
ATOM 856 O O . LYS A 1 108 ? 128.379 161.637 136.896 1.00 140.02 108 LYS A O 1
ATOM 862 N N . GLY A 1 109 ? 130.343 161.578 135.802 1.00 142.10 109 GLY A N 1
ATOM 863 C CA . GLY A 1 109 ? 131.125 161.581 137.021 1.00 141.68 109 GLY A CA 1
ATOM 864 C C . GLY A 1 109 ? 131.502 160.202 137.518 1.00 142.96 109 GLY A C 1
ATOM 865 O O . GLY A 1 109 ? 131.247 159.865 138.677 1.00 143.38 109 GLY A O 1
ATOM 866 N N . ARG A 1 110 ? 132.106 159.392 136.651 1.00 137.99 110 ARG A N 1
ATOM 867 C CA . ARG A 1 110 ? 132.529 158.058 137.055 1.00 136.52 110 ARG A CA 1
ATOM 868 C C . ARG A 1 110 ? 133.988 157.821 136.685 1.00 135.54 110 ARG A C 1
ATOM 869 O O . ARG A 1 110 ? 134.630 158.688 136.085 1.00 134.56 110 ARG A O 1
ATOM 877 N N . ASP A 1 111 ? 134.518 156.656 137.044 1.00 140.84 111 ASP A N 1
ATOM 878 C CA . ASP A 1 111 ? 135.934 156.362 136.888 1.00 142.68 111 ASP A CA 1
ATOM 879 C C . ASP A 1 111 ? 136.329 156.340 135.418 1.00 143.08 111 ASP A C 1
ATOM 880 O O . ASP A 1 111 ? 135.526 156.015 134.540 1.00 144.14 111 ASP A O 1
ATOM 885 N N . ILE A 1 112 ? 137.587 156.694 135.159 1.00 141.06 112 ILE A N 1
ATOM 886 C CA . ILE A 1 112 ? 138.083 156.755 133.787 1.00 141.54 112 ILE A CA 1
ATOM 887 C C . ILE A 1 112 ? 138.357 155.355 133.252 1.00 142.49 112 ILE A C 1
ATOM 888 O O . ILE A 1 112 ? 137.781 154.933 132.242 1.00 144.55 112 ILE A O 1
ATOM 893 N N . THR A 1 113 ? 139.234 154.615 133.936 1.00 138.55 113 THR A N 1
ATOM 894 C CA . THR A 1 113 ? 139.670 153.316 133.434 1.00 139.31 113 THR A CA 1
ATOM 895 C C . THR A 1 113 ? 138.504 152.346 133.314 1.00 139.99 113 THR A C 1
ATOM 896 O O . THR A 1 113 ? 138.450 151.541 132.377 1.00 140.55 113 THR A O 1
ATOM 900 N N . SER A 1 114 ? 137.560 152.404 134.255 1.00 135.07 114 SER A N 1
ATOM 901 C CA . SER A 1 114 ? 136.381 151.553 134.160 1.00 135.80 114 SER A CA 1
ATOM 902 C C . SER A 1 114 ? 135.576 151.871 132.907 1.00 137.91 114 SER A C 1
ATOM 903 O O . SER A 1 114 ? 135.101 150.961 132.215 1.00 139.29 114 SER A O 1
ATOM 906 N N . ALA A 1 115 ? 135.418 153.159 132.596 1.00 134.02 115 ALA A N 1
ATOM 907 C CA . ALA A 1 115 ? 134.701 153.544 131.386 1.00 131.74 115 ALA A CA 1
ATOM 908 C C . ALA A 1 115 ? 135.426 153.061 130.137 1.00 133.34 115 ALA A C 1
ATOM 909 O O . ALA A 1 115 ? 134.792 152.580 129.191 1.00 135.78 115 ALA A O 1
ATOM 911 N N . ARG A 1 116 ? 136.756 153.180 130.114 1.00 132.02 116 ARG A N 1
ATOM 912 C CA . ARG A 1 116 ? 137.507 152.690 128.961 1.00 131.95 116 ARG A CA 1
ATOM 913 C C . ARG A 1 116 ? 137.354 151.183 128.800 1.00 133.98 116 ARG A C 1
ATOM 914 O O . ARG A 1 116 ? 137.207 150.684 127.679 1.00 136.25 116 ARG A O 1
ATOM 922 N N . ILE A 1 117 ? 137.386 150.441 129.907 1.00 125.98 117 ILE A N 1
ATOM 923 C CA . ILE A 1 117 ? 137.240 148.991 129.826 1.00 125.43 117 ILE A CA 1
ATOM 924 C C . ILE A 1 117 ? 135.848 148.618 129.327 1.00 126.85 117 ILE A C 1
ATOM 925 O O . ILE A 1 117 ? 135.693 147.712 128.497 1.00 131.17 117 ILE A O 1
ATOM 930 N N . MET A 1 118 ? 134.815 149.304 129.822 1.00 121.80 118 MET A N 1
ATOM 931 C CA . MET A 1 118 ? 133.464 149.047 129.332 1.00 121.53 118 MET A CA 1
ATOM 932 C C . MET A 1 118 ? 133.347 149.347 127.843 1.00 124.28 118 MET A C 1
ATOM 933 O O . MET A 1 118 ? 132.716 148.588 127.094 1.00 127.12 118 MET A O 1
ATOM 938 N N . SER A 1 119 ? 133.950 150.449 127.394 1.00 124.41 119 SER A N 1
ATOM 939 C CA . SER A 1 119 ? 133.920 150.775 125.974 1.00 122.86 119 SER A CA 1
ATOM 940 C C . SER A 1 119 ? 134.624 149.708 125.151 1.00 123.62 119 SER A C 1
ATOM 941 O O . SER A 1 119 ? 134.151 149.332 124.074 1.00 129.46 119 SER A O 1
ATOM 944 N N . ARG A 1 120 ? 135.759 149.209 125.642 1.00 118.22 120 ARG A N 1
ATOM 945 C CA . ARG A 1 120 ? 136.466 148.151 124.930 1.00 119.46 120 ARG A CA 1
ATOM 946 C C . ARG A 1 120 ? 135.622 146.888 124.843 1.00 120.68 120 ARG A C 1
ATOM 947 O O . ARG A 1 120 ? 135.598 146.219 123.804 1.00 124.97 120 ARG A O 1
ATOM 955 N N . ILE A 1 121 ? 134.922 146.545 125.925 1.00 117.41 121 ILE A N 1
ATOM 956 C CA . ILE A 1 121 ? 134.069 145.358 125.915 1.00 118.16 121 ILE A CA 1
ATOM 957 C C . ILE A 1 121 ? 132.951 145.515 124.890 1.00 119.11 121 ILE A C 1
ATOM 958 O O . ILE A 1 121 ? 132.651 144.592 124.119 1.00 122.79 121 ILE A O 1
ATOM 963 N N . ILE A 1 122 ? 132.316 146.689 124.868 1.00 117.47 122 ILE A N 1
ATOM 964 C CA . ILE A 1 122 ? 131.227 146.918 123.921 1.00 115.03 122 ILE A CA 1
ATOM 965 C C . ILE A 1 122 ? 131.746 146.872 122.489 1.00 118.32 122 ILE A C 1
ATOM 966 O O . ILE A 1 122 ? 131.102 146.307 121.596 1.00 121.13 122 ILE A O 1
ATOM 971 N N . LYS A 1 123 ? 132.918 147.459 122.246 1.00 124.12 123 LYS A N 1
ATOM 972 C CA . LYS A 1 123 ? 133.505 147.404 120.911 1.00 121.31 123 LYS A CA 1
ATOM 973 C C . LYS A 1 123 ? 133.790 145.968 120.494 1.00 122.20 123 LYS A C 1
ATOM 974 O O . LYS A 1 123 ? 133.506 145.575 119.357 1.00 124.67 123 LYS A O 1
ATOM 980 N N . ILE A 1 124 ? 134.346 145.167 121.405 1.00 117.80 124 ILE A N 1
ATOM 981 C CA . ILE A 1 124 ? 134.681 143.787 121.072 1.00 116.91 124 ILE A CA 1
ATOM 982 C C . ILE A 1 124 ? 133.424 142.995 120.741 1.00 119.39 124 ILE A C 1
ATOM 983 O O . ILE A 1 124 ? 133.388 142.241 119.760 1.00 124.30 124 ILE A O 1
ATOM 988 N N . THR A 1 125 ? 132.368 143.153 121.545 1.00 118.08 125 THR A N 1
ATOM 989 C CA . THR A 1 125 ? 131.155 142.392 121.263 1.00 116.59 125 THR A CA 1
ATOM 990 C C . THR A 1 125 ? 130.476 142.873 119.984 1.00 120.14 125 THR A C 1
ATOM 991 O O . THR A 1 125 ? 129.894 142.061 119.254 1.00 122.33 125 THR A O 1
ATOM 995 N N . ILE A 1 126 ? 130.568 144.169 119.671 1.00 125.79 126 ILE A N 1
ATOM 996 C CA . ILE A 1 126 ? 130.022 144.663 118.409 1.00 123.05 126 ILE A CA 1
ATOM 997 C C . ILE A 1 126 ? 130.772 144.057 117.230 1.00 123.29 126 ILE A C 1
ATOM 998 O O . ILE A 1 126 ? 130.163 143.631 116.240 1.00 123.03 126 ILE A O 1
ATOM 1003 N N . ILE A 1 127 ? 132.103 144.010 117.316 1.00 126.58 127 ILE A N 1
ATOM 1004 C CA . ILE A 1 127 ? 132.899 143.396 116.253 1.00 125.65 127 ILE A CA 1
ATOM 1005 C C . ILE A 1 127 ? 132.541 141.925 116.094 1.00 125.99 127 ILE A C 1
ATOM 1006 O O . ILE A 1 127 ? 132.410 141.422 114.972 1.00 129.03 127 ILE A O 1
ATOM 1011 N N . VAL A 1 128 ? 132.380 141.210 117.209 1.00 125.10 128 VAL A N 1
ATOM 1012 C CA . VAL A 1 128 ? 132.042 139.792 117.130 1.00 125.21 128 VAL A CA 1
ATOM 1013 C C . VAL A 1 128 ? 130.686 139.602 116.461 1.00 125.15 128 VAL A C 1
ATOM 1014 O O . VAL A 1 128 ? 130.518 138.727 115.601 1.00 128.06 128 VAL A O 1
ATOM 1018 N N . VAL A 1 129 ? 129.700 140.419 116.837 1.00 129.86 129 VAL A N 1
ATOM 1019 C CA . VAL A 1 129 ? 128.373 140.305 116.237 1.00 129.95 129 VAL A CA 1
ATOM 1020 C C . VAL A 1 129 ? 128.434 140.600 114.745 1.00 131.52 129 VAL A C 1
ATOM 1021 O O . VAL A 1 129 ? 127.826 139.894 113.931 1.00 133.68 129 VAL A O 1
ATOM 1025 N N . LEU A 1 130 ? 129.174 141.642 114.359 1.00 136.93 130 LEU A N 1
ATOM 1026 C CA . LEU A 1 130 ? 129.284 141.982 112.944 1.00 134.81 130 LEU A CA 1
ATOM 1027 C C . LEU A 1 130 ? 129.947 140.861 112.156 1.00 135.16 130 LEU A C 1
ATOM 1028 O O . LEU A 1 130 ? 129.499 140.518 111.056 1.00 137.21 130 LEU A O 1
ATOM 1033 N N . VAL A 1 131 ? 131.013 140.275 112.704 1.00 133.10 131 VAL A N 1
ATOM 1034 C CA . VAL A 1 131 ? 131.697 139.183 112.017 1.00 133.20 131 VAL A CA 1
ATOM 1035 C C . VAL A 1 131 ? 130.768 137.988 111.862 1.00 132.85 131 VAL A C 1
ATOM 1036 O O . VAL A 1 131 ? 130.701 137.369 110.794 1.00 134.34 131 VAL A O 1
ATOM 1040 N N . LEU A 1 132 ? 130.029 137.649 112.921 1.00 135.59 132 LEU A N 1
ATOM 1041 C CA . LEU A 1 132 ? 129.079 136.546 112.830 1.00 135.49 132 LEU A CA 1
ATOM 1042 C C . LEU A 1 132 ? 127.978 136.846 111.821 1.00 136.53 132 LEU A C 1
ATOM 1043 O O . LEU A 1 132 ? 127.435 135.925 111.200 1.00 135.07 132 LEU A O 1
ATOM 1048 N N . LEU A 1 133 ? 127.642 138.120 111.636 1.00 140.25 133 LEU A N 1
ATOM 1049 C CA . LEU A 1 133 ? 126.572 138.500 110.725 1.00 138.75 133 LEU A CA 1
ATOM 1050 C C . LEU A 1 133 ? 127.086 138.720 109.307 1.00 139.69 133 LEU A C 1
ATOM 1051 O O . LEU A 1 133 ? 126.442 138.295 108.342 1.00 139.13 133 LEU A O 1
ATOM 1056 N N . TYR A 1 134 ? 128.241 139.366 109.160 1.00 151.02 134 TYR A N 1
ATOM 1057 C CA . TYR A 1 134 ? 128.786 139.707 107.855 1.00 150.04 134 TYR A CA 1
ATOM 1058 C C . TYR A 1 134 ? 129.871 138.743 107.402 1.00 150.88 134 TYR A C 1
ATOM 1059 O O . TYR A 1 134 ? 130.713 139.116 106.581 1.00 152.85 134 TYR A O 1
ATOM 1068 N N . GLY A 1 135 ? 129.874 137.518 107.916 1.00 156.23 135 GLY A N 1
ATOM 1069 C CA . GLY A 1 135 ? 130.892 136.550 107.579 1.00 157.03 135 GLY A CA 1
ATOM 1070 C C . GLY A 1 135 ? 130.666 135.779 106.302 1.00 158.94 135 GLY A C 1
ATOM 1071 O O . GLY A 1 135 ? 131.420 134.848 106.011 1.00 158.20 135 GLY A O 1
ATOM 1072 N N . GLU A 1 136 ? 129.634 136.124 105.533 1.00 164.45 136 GLU A N 1
ATOM 1073 C CA . GLU A 1 136 ? 129.341 135.439 104.280 1.00 163.65 136 GLU A CA 1
ATOM 1074 C C . GLU A 1 136 ? 129.449 136.378 103.087 1.00 162.76 136 GLU A C 1
ATOM 1075 O O . GLU A 1 136 ? 130.151 136.061 102.122 1.00 162.30 136 GLU A O 1
ATOM 1081 N N . HIS A 1 137 ? 128.777 137.530 103.128 1.00 168.18 137 HIS A N 1
ATOM 1082 C CA . HIS A 1 137 ? 128.871 138.487 102.033 1.00 169.01 137 HIS A CA 1
ATOM 1083 C C . HIS A 1 137 ? 130.282 139.035 101.882 1.00 168.30 137 HIS A C 1
ATOM 1084 O O . HIS A 1 137 ? 130.620 139.573 100.823 1.00 168.16 137 HIS A O 1
ATOM 1091 N N . PHE A 1 138 ? 131.106 138.916 102.919 1.00 173.48 138 PHE A N 1
ATOM 1092 C CA . PHE A 1 138 ? 132.515 139.280 102.862 1.00 174.31 138 PHE A CA 1
ATOM 1093 C C . PHE A 1 138 ? 133.414 138.095 103.167 1.00 173.88 138 PHE A C 1
ATOM 1094 O O . PHE A 1 138 ? 134.399 137.868 102.455 1.00 173.14 138 PHE A O 1
ATOM 1102 N N . GLY A 1 139 ? 133.103 137.328 104.210 1.00 163.94 139 GLY A N 1
ATOM 1103 C CA . GLY A 1 139 ? 133.899 136.178 104.573 1.00 162.16 139 GLY A CA 1
ATOM 1104 C C . GLY A 1 139 ? 133.639 134.992 103.668 1.00 162.54 139 GLY A C 1
ATOM 1105 O O . GLY A 1 139 ? 132.848 135.040 102.726 1.00 162.66 139 GLY A O 1
ATOM 1106 N N . MET A 1 140 ? 134.330 133.896 103.971 1.00 163.08 140 MET A N 1
ATOM 1107 C CA . MET A 1 140 ? 134.295 132.706 103.131 1.00 165.59 140 MET A CA 1
ATOM 1108 C C . MET A 1 140 ? 133.761 131.475 103.845 1.00 165.31 140 MET A C 1
ATOM 1109 O O . MET A 1 140 ? 132.899 130.778 103.297 1.00 164.72 140 MET A O 1
ATOM 1114 N N . SER A 1 141 ? 134.240 131.179 105.051 1.00 158.05 141 SER A N 1
ATOM 1115 C CA . SER A 1 141 ? 133.813 129.967 105.735 1.00 156.55 141 SER A CA 1
ATOM 1116 C C . SER A 1 141 ? 132.358 130.070 106.178 1.00 156.81 141 SER A C 1
ATOM 1117 O O . SER A 1 141 ? 131.862 131.147 106.520 1.00 157.37 141 SER A O 1
ATOM 1120 N N . LEU A 1 142 ? 131.671 128.929 106.157 1.00 149.37 142 LEU A N 1
ATOM 1121 C CA . LEU A 1 142 ? 130.293 128.847 106.629 1.00 149.54 142 LEU A CA 1
ATOM 1122 C C . LEU A 1 142 ? 130.161 127.931 107.837 1.00 148.57 142 LEU A C 1
ATOM 1123 O O . LEU A 1 142 ? 129.657 128.363 108.878 1.00 152.01 142 LEU A O 1
ATOM 1128 N N . SER A 1 143 ? 130.594 126.673 107.728 1.00 147.52 143 SER A N 1
ATOM 1129 C CA . SER A 1 143 ? 130.427 125.736 108.833 1.00 151.28 143 SER A CA 1
ATOM 1130 C C . SER A 1 143 ? 131.251 126.151 110.045 1.00 152.39 143 SER A C 1
ATOM 1131 O O . SER A 1 143 ? 130.778 126.058 111.184 1.00 153.24 143 SER A O 1
ATOM 1134 N N . GLY A 1 144 ? 132.485 126.606 109.823 1.00 145.78 144 GLY A N 1
ATOM 1135 C CA . GLY A 1 144 ? 133.309 127.037 110.940 1.00 145.97 144 GLY A CA 1
ATOM 1136 C C . GLY A 1 144 ? 132.716 128.226 111.670 1.00 146.20 144 GLY A C 1
ATOM 1137 O O . GLY A 1 144 ? 132.651 128.248 112.902 1.00 144.76 144 GLY A O 1
ATOM 1138 N N . LEU A 1 145 ? 132.270 129.231 110.913 1.00 141.04 145 LEU A N 1
ATOM 1139 C CA . LEU A 1 145 ? 131.633 130.394 111.522 1.00 138.83 145 LEU A CA 1
ATOM 1140 C C . LEU A 1 145 ? 130.370 129.998 112.270 1.00 137.85 145 LEU A C 1
ATOM 1141 O O . LEU A 1 145 ? 130.120 130.480 113.381 1.00 139.80 145 LEU A O 1
ATOM 1146 N N . LEU A 1 146 ? 129.561 129.119 111.677 1.00 136.75 146 LEU A N 1
ATOM 1147 C CA . LEU A 1 146 ? 128.331 128.688 112.329 1.00 136.92 146 LEU A CA 1
ATOM 1148 C C . LEU A 1 146 ? 128.638 127.988 113.646 1.00 138.01 146 LEU A C 1
ATOM 1149 O O . LEU A 1 146 ? 128.014 128.275 114.671 1.00 142.30 146 LEU A O 1
ATOM 1154 N N . THR A 1 147 ? 129.607 127.070 113.639 1.00 134.01 147 THR A N 1
ATOM 1155 C CA . THR A 1 147 ? 129.939 126.343 114.860 1.00 134.28 147 THR A CA 1
ATOM 1156 C C . THR A 1 147 ? 130.501 127.274 115.926 1.00 136.36 147 THR A C 1
ATOM 1157 O O . THR A 1 147 ? 130.136 127.172 117.105 1.00 136.89 147 THR A O 1
ATOM 1161 N N . PHE A 1 148 ? 131.389 128.189 115.531 1.00 135.94 148 PHE A N 1
ATOM 1162 C CA . PHE A 1 148 ? 131.986 129.112 116.491 1.00 134.99 148 PHE A CA 1
ATOM 1163 C C . PHE A 1 148 ? 130.920 130.002 117.119 1.00 135.53 148 PHE A C 1
ATOM 1164 O O . PHE A 1 148 ? 130.864 130.157 118.347 1.00 135.12 148 PHE A O 1
ATOM 1172 N N . GLY A 1 149 ? 130.047 130.577 116.289 1.00 130.45 149 GLY A N 1
ATOM 1173 C CA . GLY A 1 149 ? 128.974 131.396 116.821 1.00 126.99 149 GLY A CA 1
ATOM 1174 C C . GLY A 1 149 ? 128.027 130.606 117.701 1.00 125.57 149 GLY A C 1
ATOM 1175 O O . GLY A 1 149 ? 127.576 131.096 118.736 1.00 130.19 149 GLY A O 1
ATOM 1176 N N . GLY A 1 150 ? 127.731 129.366 117.312 1.00 119.05 150 GLY A N 1
ATOM 1177 C CA . GLY A 1 150 ? 126.823 128.555 118.102 1.00 119.84 150 GLY A CA 1
ATOM 1178 C C . GLY A 1 150 ? 127.372 128.243 119.477 1.00 121.51 150 GLY A C 1
ATOM 1179 O O . GLY A 1 150 ? 126.669 128.365 120.481 1.00 126.86 150 GLY A O 1
ATOM 1180 N N . ILE A 1 151 ? 128.646 127.851 119.547 1.00 119.58 151 ILE A N 1
ATOM 1181 C CA . ILE A 1 151 ? 129.218 127.509 120.846 1.00 120.73 151 ILE A CA 1
ATOM 1182 C C . ILE A 1 151 ? 129.379 128.757 121.707 1.00 119.49 151 ILE A C 1
ATOM 1183 O O . ILE A 1 151 ? 129.124 128.726 122.920 1.00 116.55 151 ILE A O 1
ATOM 1188 N N . GLY A 1 152 ? 129.780 129.880 121.101 1.00 115.01 152 GLY A N 1
ATOM 1189 C CA . GLY A 1 152 ? 129.870 131.114 121.864 1.00 113.35 152 GLY A CA 1
ATOM 1190 C C . GLY A 1 152 ? 128.530 131.539 122.431 1.00 114.11 152 GLY A C 1
ATOM 1191 O O . GLY A 1 152 ? 128.418 131.879 123.613 1.00 117.38 152 GLY A O 1
ATOM 1192 N N . GLY A 1 153 ? 127.488 131.508 121.598 1.00 108.46 153 GLY A N 1
ATOM 1193 C CA . GLY A 1 153 ? 126.164 131.859 122.068 1.00 104.37 153 GLY A CA 1
ATOM 1194 C C . GLY A 1 153 ? 125.628 130.900 123.107 1.00 103.40 153 GLY A C 1
ATOM 1195 O O . GLY A 1 153 ? 124.923 131.314 124.025 1.00 109.65 153 GLY A O 1
ATOM 1196 N N . LEU A 1 154 ? 125.954 129.614 122.984 1.00 93.81 154 LEU A N 1
ATOM 1197 C CA . LEU A 1 154 ? 125.512 128.643 123.978 1.00 95.09 154 LEU A CA 1
ATOM 1198 C C . LEU A 1 154 ? 126.158 128.910 125.332 1.00 98.29 154 LEU A C 1
ATOM 1199 O O . LEU A 1 154 ? 125.480 128.890 126.370 1.00 101.04 154 LEU A O 1
ATOM 1204 N N . ALA A 1 155 ? 127.466 129.179 125.339 1.00 96.56 155 ALA A N 1
ATOM 1205 C CA . ALA A 1 155 ? 128.134 129.526 126.589 1.00 95.10 155 ALA A CA 1
ATOM 1206 C C . ALA A 1 155 ? 127.556 130.803 127.186 1.00 95.42 155 ALA A C 1
ATOM 1207 O O . ALA A 1 155 ? 127.299 130.874 128.395 1.00 95.63 155 ALA A O 1
ATOM 1209 N N . VAL A 1 156 ? 127.333 131.820 126.349 1.00 91.77 156 VAL A N 1
ATOM 1210 C CA . VAL A 1 156 ? 126.779 133.078 126.839 1.00 85.04 156 VAL A CA 1
ATOM 1211 C C . VAL A 1 156 ? 125.388 132.860 127.419 1.00 86.57 156 VAL A C 1
ATOM 1212 O O . VAL A 1 156 ? 125.042 133.413 128.469 1.00 91.93 156 VAL A O 1
ATOM 1216 N N . GLY A 1 157 ? 124.573 132.046 126.752 1.00 86.92 157 GLY A N 1
ATOM 1217 C CA . GLY A 1 157 ? 123.236 131.783 127.249 1.00 84.70 157 GLY A CA 1
ATOM 1218 C C . GLY A 1 157 ? 123.238 131.065 128.582 1.00 88.03 157 GLY A C 1
ATOM 1219 O O . GLY A 1 157 ? 122.433 131.376 129.462 1.00 93.14 157 GLY A O 1
ATOM 1220 N N . MET A 1 158 ? 124.133 130.088 128.751 1.00 96.84 158 MET A N 1
ATOM 1221 C CA . MET A 1 158 ? 124.192 129.412 130.044 1.00 95.18 158 MET A CA 1
ATOM 1222 C C . MET A 1 158 ? 124.691 130.347 131.137 1.00 97.38 158 MET A C 1
ATOM 1223 O O . MET A 1 158 ? 124.212 130.291 132.274 1.00 98.35 158 MET A O 1
ATOM 1228 N N . ALA A 1 159 ? 125.652 131.215 130.815 1.00 89.56 159 ALA A N 1
ATOM 1229 C CA . ALA A 1 159 ? 126.257 132.048 131.850 1.00 82.77 159 ALA A CA 1
ATOM 1230 C C . ALA A 1 159 ? 125.316 133.141 132.342 1.00 87.82 159 ALA A C 1
ATOM 1231 O O . ALA A 1 159 ? 125.354 133.498 133.523 1.00 92.32 159 ALA A O 1
ATOM 1233 N N . GLY A 1 160 ? 124.475 133.684 131.468 1.00 83.12 160 GLY A N 1
ATOM 1234 C CA . GLY A 1 160 ? 123.650 134.819 131.834 1.00 78.04 160 GLY A CA 1
ATOM 1235 C C . GLY A 1 160 ? 122.244 134.463 132.265 1.00 81.63 160 GLY A C 1
ATOM 1236 O O . GLY A 1 160 ? 121.322 135.269 132.118 1.00 87.51 160 GLY A O 1
ATOM 1237 N N . LYS A 1 161 ? 122.065 133.258 132.805 1.00 79.52 161 LYS A N 1
ATOM 1238 C CA . LYS A 1 161 ? 120.728 132.795 133.157 1.00 77.19 161 LYS A CA 1
ATOM 1239 C C . LYS A 1 161 ? 120.132 133.594 134.311 1.00 80.35 161 LYS A C 1
ATOM 1240 O O . LYS A 1 161 ? 118.939 133.911 134.298 1.00 84.74 161 LYS A O 1
ATOM 1246 N N . ASP A 1 162 ? 120.943 133.929 135.315 1.00 78.90 162 ASP A N 1
ATOM 1247 C CA . ASP A 1 162 ? 120.399 134.500 136.545 1.00 75.65 162 ASP A CA 1
ATOM 1248 C C . ASP A 1 162 ? 119.941 135.940 136.353 1.00 79.55 162 ASP A C 1
ATOM 1249 O O . ASP A 1 162 ? 118.894 136.339 136.877 1.00 86.08 162 ASP A O 1
ATOM 1254 N N . ILE A 1 163 ? 120.713 136.739 135.617 1.00 62.68 163 ILE A N 1
ATOM 1255 C CA . ILE A 1 163 ? 120.320 138.123 135.371 1.00 67.05 163 ILE A CA 1
ATOM 1256 C C . ILE A 1 163 ? 119.029 138.174 134.565 1.00 73.12 163 ILE A C 1
ATOM 1257 O O . ILE A 1 163 ? 118.116 138.960 134.861 1.00 83.71 163 ILE A O 1
ATOM 1262 N N . LEU A 1 164 ? 118.926 137.327 133.542 1.00 60.51 164 LEU A N 1
ATOM 1263 C CA . LEU A 1 164 ? 117.702 137.265 132.757 1.00 64.79 164 LEU A CA 1
ATOM 1264 C C . LEU A 1 164 ? 116.533 136.774 133.599 1.00 67.36 164 LEU A C 1
ATOM 1265 O O . LEU A 1 164 ? 115.397 137.228 133.420 1.00 72.64 164 LEU A O 1
ATOM 1270 N N . SER A 1 165 ? 116.787 135.839 134.516 1.00 58.84 165 SER A N 1
ATOM 1271 C CA . SER A 1 165 ? 115.735 135.385 135.418 1.00 55.96 165 SER A CA 1
ATOM 1272 C C . SER A 1 165 ? 115.225 136.527 136.281 1.00 61.43 165 SER A C 1
ATOM 1273 O O . SER A 1 165 ? 114.013 136.675 136.478 1.00 71.04 165 SER A O 1
ATOM 1276 N N . ASN A 1 166 ? 116.138 137.342 136.806 1.00 58.30 166 ASN A N 1
ATOM 1277 C CA . ASN A 1 166 ? 115.728 138.497 137.595 1.00 50.57 166 ASN A CA 1
ATOM 1278 C C . ASN A 1 166 ? 114.888 139.457 136.764 1.00 57.70 166 ASN A C 1
ATOM 1279 O O . ASN A 1 166 ? 113.862 139.961 137.232 1.00 67.90 166 ASN A O 1
ATOM 1284 N N . PHE A 1 167 ? 115.304 139.711 135.522 1.00 64.50 167 PHE A N 1
ATOM 1285 C CA . PHE A 1 167 ? 114.551 140.621 134.661 1.00 58.08 167 PHE A CA 1
ATOM 1286 C C . PHE A 1 167 ? 113.149 140.090 134.369 1.00 58.99 167 PHE A C 1
ATOM 1287 O O . PHE A 1 167 ? 112.159 140.835 134.435 1.00 63.53 167 PHE A O 1
ATOM 1295 N N . PHE A 1 168 ? 113.041 138.799 134.052 1.00 54.80 168 PHE A N 1
ATOM 1296 C CA . PHE A 1 168 ? 111.739 138.217 133.745 1.00 55.25 168 PHE A CA 1
ATOM 1297 C C . PHE A 1 168 ? 110.830 138.215 134.965 1.00 58.45 168 PHE A C 1
ATOM 1298 O O . PHE A 1 168 ? 109.629 138.492 134.854 1.00 61.58 168 PHE A O 1
ATOM 1306 N N . SER A 1 169 ? 111.379 137.897 136.138 1.00 57.58 169 SER A N 1
ATOM 1307 C CA . SER A 1 169 ? 110.578 137.959 137.351 1.00 49.68 169 SER A CA 1
ATOM 1308 C C . SER A 1 169 ? 110.151 139.385 137.659 1.00 53.95 169 SER A C 1
ATOM 1309 O O . SER A 1 169 ? 109.065 139.597 138.201 1.00 59.72 169 SER A O 1
ATOM 1312 N N . GLY A 1 170 ? 110.981 140.371 137.320 1.00 52.88 170 GLY A N 1
ATOM 1313 C CA . GLY A 1 170 ? 110.558 141.753 137.464 1.00 54.34 170 GLY A CA 1
ATOM 1314 C C . GLY A 1 170 ? 109.379 142.092 136.575 1.00 62.30 170 GLY A C 1
ATOM 1315 O O . GLY A 1 170 ? 108.449 142.784 136.995 1.00 65.11 170 GLY A O 1
ATOM 1316 N N . ILE A 1 171 ? 109.398 141.604 135.334 1.00 67.44 171 ILE A N 1
ATOM 1317 C CA . ILE A 1 171 ? 108.255 141.813 134.444 1.00 61.78 171 ILE A CA 1
ATOM 1318 C C . ILE A 1 171 ? 107.003 141.162 135.026 1.00 63.57 171 ILE A C 1
ATOM 1319 O O . ILE A 1 171 ? 105.918 141.762 135.062 1.00 69.29 171 ILE A O 1
ATOM 1324 N N . MET A 1 172 ? 107.143 139.924 135.502 1.00 65.09 172 MET A N 1
ATOM 1325 C CA . MET A 1 172 ? 106.000 139.214 136.067 1.00 57.28 172 MET A CA 1
ATOM 1326 C C . MET A 1 172 ? 105.451 139.947 137.284 1.00 62.17 172 MET A C 1
ATOM 1327 O O . MET A 1 172 ? 104.232 140.038 137.463 1.00 64.76 172 MET A O 1
ATOM 1332 N N . LEU A 1 173 ? 106.334 140.477 138.131 1.00 59.01 173 LEU A N 1
ATOM 1333 C CA . LEU A 1 173 ? 105.887 141.276 139.266 1.00 54.65 173 LEU A CA 1
ATOM 1334 C C . LEU A 1 173 ? 105.159 142.524 138.798 1.00 56.45 173 LEU A C 1
ATOM 1335 O O . LEU A 1 173 ? 104.157 142.929 139.397 1.00 66.32 173 LEU A O 1
ATOM 1340 N N . TYR A 1 174 ? 105.656 143.153 137.734 1.00 73.56 174 TYR A N 1
ATOM 1341 C CA . TYR A 1 174 ? 104.969 144.310 137.176 1.00 65.95 174 TYR A CA 1
ATOM 1342 C C . TYR A 1 174 ? 103.547 143.967 136.767 1.00 67.54 174 TYR A C 1
ATOM 1343 O O . TYR A 1 174 ? 102.636 144.781 136.953 1.00 72.53 174 TYR A O 1
ATOM 1352 N N . PHE A 1 175 ? 103.332 142.777 136.213 1.00 79.18 175 PHE A N 1
ATOM 1353 C CA . PHE A 1 175 ? 101.977 142.422 135.803 1.00 76.15 175 PHE A CA 1
ATOM 1354 C C . PHE A 1 175 ? 101.152 141.802 136.926 1.00 76.85 175 PHE A C 1
ATOM 1355 O O . PHE A 1 175 ? 99.944 142.042 137.003 1.00 82.30 175 PHE A O 1
ATOM 1363 N N . ASP A 1 176 ? 101.769 141.009 137.800 1.00 81.62 176 ASP A N 1
ATOM 1364 C CA . ASP A 1 176 ? 101.044 140.313 138.864 1.00 76.48 176 ASP A CA 1
ATOM 1365 C C . ASP A 1 176 ? 101.961 140.201 140.077 1.00 90.61 176 ASP A C 1
ATOM 1366 O O . ASP A 1 176 ? 102.859 139.355 140.102 1.00 96.02 176 ASP A O 1
ATOM 1371 N N . ARG A 1 177 ? 101.725 141.037 141.086 1.00 83.32 177 ARG A N 1
ATOM 1372 C CA . ARG A 1 177 ? 102.523 140.982 142.297 1.00 77.88 177 ARG A CA 1
ATOM 1373 C C . ARG A 1 177 ? 101.622 140.851 143.517 1.00 77.07 177 ARG A C 1
ATOM 1374 O O . ARG A 1 177 ? 100.573 141.501 143.593 1.00 74.62 177 ARG A O 1
ATOM 1382 N N . PRO A 1 178 ? 101.985 139.997 144.466 1.00 74.73 178 PRO A N 1
ATOM 1383 C CA . PRO A 1 178 ? 101.155 139.830 145.661 1.00 72.27 178 PRO A CA 1
ATOM 1384 C C . PRO A 1 178 ? 101.504 140.779 146.795 1.00 77.99 178 PRO A C 1
ATOM 1385 O O . PRO A 1 178 ? 101.518 140.359 147.955 1.00 87.54 178 PRO A O 1
ATOM 1389 N N . PHE A 1 179 ? 101.761 142.048 146.492 1.00 64.54 179 PHE A N 1
ATOM 1390 C CA . PHE A 1 179 ? 101.997 143.055 147.521 1.00 60.63 179 PHE A CA 1
ATOM 1391 C C . PHE A 1 179 ? 102.083 144.415 146.847 1.00 64.99 179 PHE A C 1
ATOM 1392 O O . PHE A 1 179 ? 102.124 144.522 145.620 1.00 75.90 179 PHE A O 1
ATOM 1400 N N . SER A 1 180 ? 102.111 145.455 147.673 1.00 62.73 180 SER A N 1
ATOM 1401 C CA . SER A 1 180 ? 102.163 146.831 147.212 1.00 54.56 180 SER A CA 1
ATOM 1402 C C . SER A 1 180 ? 103.233 147.580 147.990 1.00 62.00 180 SER A C 1
ATOM 1403 O O . SER A 1 180 ? 103.824 147.058 148.936 1.00 74.50 180 SER A O 1
ATOM 1406 N N . ILE A 1 181 ? 103.484 148.820 147.576 1.00 61.68 181 ILE A N 1
ATOM 1407 C CA . ILE A 1 181 ? 104.418 149.671 148.300 1.00 58.73 181 ILE A CA 1
ATOM 1408 C C . ILE A 1 181 ? 103.852 149.969 149.679 1.00 63.58 181 ILE A C 1
ATOM 1409 O O . ILE A 1 181 ? 102.686 150.358 149.819 1.00 72.26 181 ILE A O 1
ATOM 1414 N N . GLY A 1 182 ? 104.674 149.787 150.705 1.00 63.62 182 GLY A N 1
ATOM 1415 C CA . GLY A 1 182 ? 104.241 149.999 152.067 1.00 55.73 182 GLY A CA 1
ATOM 1416 C C . GLY A 1 182 ? 103.677 148.782 152.759 1.00 61.78 182 GLY A C 1
ATOM 1417 O O . GLY A 1 182 ? 103.191 148.904 153.888 1.00 72.78 182 GLY A O 1
ATOM 1418 N N . ASP A 1 183 ? 103.723 147.617 152.124 1.00 57.31 183 ASP A N 1
ATOM 1419 C CA . ASP A 1 183 ? 103.202 146.395 152.714 1.00 51.94 183 ASP A CA 1
ATOM 1420 C C . ASP A 1 183 ? 104.287 145.676 153.499 1.00 63.64 183 ASP A C 1
ATOM 1421 O O . ASP A 1 183 ? 105.431 145.574 153.052 1.00 71.09 183 ASP A O 1
ATOM 1426 N N . TRP A 1 184 ? 103.919 145.179 154.673 1.00 55.50 184 TRP A N 1
ATOM 1427 C CA . TRP A 1 184 ? 104.807 144.347 155.470 1.00 45.55 184 TRP A CA 1
ATOM 1428 C C . TRP A 1 184 ? 104.689 142.909 154.982 1.00 49.62 184 TRP A C 1
ATOM 1429 O O . TRP A 1 184 ? 103.591 142.348 154.957 1.00 65.22 184 TRP A O 1
ATOM 1440 N N . ILE A 1 185 ? 105.813 142.318 154.576 1.00 49.00 185 ILE A N 1
ATOM 1441 C CA . ILE A 1 185 ? 105.832 140.972 154.024 1.00 54.94 185 ILE A CA 1
ATOM 1442 C C . ILE A 1 185 ? 106.922 140.160 154.708 1.00 58.94 185 ILE A C 1
ATOM 1443 O O . ILE A 1 185 ? 107.828 140.699 155.345 1.00 69.26 185 ILE A O 1
ATOM 1448 N N . ARG A 1 186 ? 106.819 138.844 154.567 1.00 53.76 186 ARG A N 1
ATOM 1449 C CA . ARG A 1 186 ? 107.806 137.916 155.101 1.00 48.13 186 ARG A CA 1
ATOM 1450 C C . ARG A 1 186 ? 107.671 136.603 154.346 1.00 58.25 186 ARG A C 1
ATOM 1451 O O . ARG A 1 186 ? 106.820 136.457 153.466 1.00 71.70 186 ARG A O 1
ATOM 1459 N N . SER A 1 187 ? 108.520 135.639 154.697 1.00 61.61 187 SER A N 1
ATOM 1460 C CA . SER A 1 187 ? 108.491 134.351 154.035 1.00 56.19 187 SER A CA 1
ATOM 1461 C C . SER A 1 187 ? 109.018 133.276 154.969 1.00 57.40 187 SER A C 1
ATOM 1462 O O . SER A 1 187 ? 109.985 133.523 155.702 1.00 67.98 187 SER A O 1
ATOM 1465 N N . PRO A 1 188 ? 108.413 132.087 154.972 1.00 59.30 188 PRO A N 1
ATOM 1466 C CA . PRO A 1 188 ? 108.943 130.982 155.778 1.00 59.49 188 PRO A CA 1
ATOM 1467 C C . PRO A 1 188 ? 110.134 130.273 155.156 1.00 61.23 188 PRO A C 1
ATOM 1468 O O . PRO A 1 188 ? 110.702 129.385 155.799 1.00 72.75 188 PRO A O 1
ATOM 1472 N N . ASP A 1 189 ? 110.528 130.628 153.936 1.00 63.61 189 ASP A N 1
ATOM 1473 C CA . ASP A 1 189 ? 111.643 129.981 153.257 1.00 60.83 189 ASP A CA 1
ATOM 1474 C C . ASP A 1 189 ? 112.931 130.788 153.318 1.00 68.91 189 ASP A C 1
ATOM 1475 O O . ASP A 1 189 ? 114.011 130.208 153.447 1.00 78.50 189 ASP A O 1
ATOM 1480 N N . ARG A 1 190 ? 112.845 132.110 153.224 1.00 69.54 190 ARG A N 1
ATOM 1481 C CA . ARG A 1 190 ? 114.005 132.985 153.261 1.00 59.32 190 ARG A CA 1
ATOM 1482 C C . ARG A 1 190 ? 113.744 134.121 154.237 1.00 62.37 190 ARG A C 1
ATOM 1483 O O . ARG A 1 190 ? 112.633 134.295 154.741 1.00 75.21 190 ARG A O 1
ATOM 1491 N N . ASN A 1 191 ? 114.786 134.899 154.503 1.00 59.45 191 ASN A N 1
ATOM 1492 C CA . ASN A 1 191 ? 114.696 136.069 155.372 1.00 61.60 191 ASN A CA 1
ATOM 1493 C C . ASN A 1 191 ? 114.543 137.301 154.488 1.00 70.34 191 ASN A C 1
ATOM 1494 O O . ASN A 1 191 ? 115.524 137.814 153.947 1.00 77.92 191 ASN A O 1
ATOM 1499 N N . ILE A 1 192 ? 113.307 137.770 154.334 1.00 64.51 192 ILE A N 1
ATOM 1500 C CA . ILE A 1 192 ? 113.026 138.959 153.538 1.00 55.95 192 ILE A CA 1
ATOM 1501 C C . ILE A 1 192 ? 112.092 139.883 154.305 1.00 58.90 192 ILE A C 1
ATOM 1502 O O . ILE A 1 192 ? 111.490 140.790 153.723 1.00 67.96 192 ILE A O 1
ATOM 1507 N N . GLU A 1 193 ? 111.961 139.662 155.609 1.00 56.12 193 GLU A N 1
ATOM 1508 C CA . GLU A 1 193 ? 110.944 140.355 156.387 1.00 57.62 193 GLU A CA 1
ATOM 1509 C C . GLU A 1 193 ? 111.217 141.853 156.441 1.00 60.27 193 GLU A C 1
ATOM 1510 O O . GLU A 1 193 ? 112.347 142.282 156.680 1.00 71.42 193 GLU A O 1
ATOM 1516 N N . GLY A 1 194 ? 110.175 142.642 156.224 1.00 49.92 194 GLY A N 1
ATOM 1517 C CA . GLY A 1 194 ? 110.299 144.083 156.234 1.00 44.71 194 GLY A CA 1
ATOM 1518 C C . GLY A 1 194 ? 109.125 144.716 155.514 1.00 50.73 194 GLY A C 1
ATOM 1519 O O . GLY A 1 194 ? 108.124 144.065 155.228 1.00 63.60 194 GLY A O 1
ATOM 1520 N N . THR A 1 195 ? 109.277 146.004 155.228 1.00 56.61 195 THR A N 1
ATOM 1521 C CA . THR A 1 195 ? 108.265 146.786 154.529 1.00 48.23 195 THR A CA 1
ATOM 1522 C C . THR A 1 195 ? 108.763 147.124 153.131 1.00 49.49 195 THR A C 1
ATOM 1523 O O . THR A 1 195 ? 109.906 147.559 152.965 1.00 65.73 195 THR A O 1
ATOM 1527 N N . VAL A 1 196 ? 107.905 146.923 152.133 1.00 45.77 196 VAL A N 1
ATOM 1528 C CA . VAL A 1 196 ? 108.294 147.154 150.748 1.00 49.15 196 VAL A CA 1
ATOM 1529 C C . VAL A 1 196 ? 108.439 148.648 150.498 1.00 56.62 196 VAL A C 1
ATOM 1530 O O . VAL A 1 196 ? 107.568 149.444 150.868 1.00 62.92 196 VAL A O 1
ATOM 1534 N N . ALA A 1 197 ? 109.542 149.034 149.864 1.00 62.14 197 ALA A N 1
ATOM 1535 C CA . ALA A 1 197 ? 109.827 150.428 149.549 1.00 58.88 197 ALA A CA 1
ATOM 1536 C C . ALA A 1 197 ? 109.846 150.721 148.059 1.00 63.85 197 ALA A C 1
ATOM 1537 O O . ALA A 1 197 ? 109.303 151.739 147.632 1.00 70.37 197 ALA A O 1
ATOM 1539 N N . GLU A 1 198 ? 110.460 149.856 147.255 1.00 64.90 198 GLU A N 1
ATOM 1540 C CA . GLU A 1 198 ? 110.517 150.042 145.814 1.00 52.89 198 GLU A CA 1
ATOM 1541 C C . GLU A 1 198 ? 110.484 148.684 145.137 1.00 62.69 198 GLU A C 1
ATOM 1542 O O . GLU A 1 198 ? 111.037 147.709 145.648 1.00 77.09 198 GLU A O 1
ATOM 1548 N N . ILE A 1 199 ? 109.842 148.631 143.978 1.00 60.73 199 ILE A N 1
ATOM 1549 C CA . ILE A 1 199 ? 109.788 147.426 143.160 1.00 59.41 199 ILE A CA 1
ATOM 1550 C C . ILE A 1 199 ? 110.449 147.769 141.834 1.00 59.25 199 ILE A C 1
ATOM 1551 O O . ILE A 1 199 ? 109.814 148.339 140.941 1.00 71.63 199 ILE A O 1
ATOM 1556 N N . GLY A 1 200 ? 111.727 147.428 141.700 1.00 62.65 200 GLY A N 1
ATOM 1557 C CA . GLY A 1 200 ? 112.480 147.713 140.499 1.00 60.33 200 GLY A CA 1
ATOM 1558 C C . GLY A 1 200 ? 112.369 146.603 139.476 1.00 61.06 200 GLY A C 1
ATOM 1559 O O . GLY A 1 200 ? 111.555 145.685 139.586 1.00 68.55 200 GLY A O 1
ATOM 1560 N N . TRP A 1 201 ? 113.216 146.697 138.456 1.00 63.31 201 TRP A N 1
ATOM 1561 C CA . TRP A 1 201 ? 113.214 145.716 137.382 1.00 64.75 201 TRP A CA 1
ATOM 1562 C C . TRP A 1 201 ? 114.130 144.535 137.651 1.00 65.90 201 TRP A C 1
ATOM 1563 O O . TRP A 1 201 ? 113.901 143.456 137.098 1.00 71.30 201 TRP A O 1
ATOM 1574 N N . ARG A 1 202 ? 115.149 144.708 138.483 1.00 58.31 202 ARG A N 1
ATOM 1575 C CA . ARG A 1 202 ? 116.056 143.628 138.843 1.00 52.03 202 ARG A CA 1
ATOM 1576 C C . ARG A 1 202 ? 115.943 143.211 140.298 1.00 58.02 202 ARG A C 1
ATOM 1577 O O . ARG A 1 202 ? 115.959 142.016 140.593 1.00 62.60 202 ARG A O 1
ATOM 1585 N N . ILE A 1 203 ? 115.824 144.167 141.218 1.00 59.93 203 ILE A N 1
ATOM 1586 C CA . ILE A 1 203 ? 115.728 143.881 142.641 1.00 56.25 203 ILE A CA 1
ATOM 1587 C C . ILE A 1 203 ? 114.564 144.657 143.239 1.00 54.38 203 ILE A C 1
ATOM 1588 O O . ILE A 1 203 ? 114.094 145.651 142.684 1.00 60.89 203 ILE A O 1
ATOM 1593 N N . THR A 1 204 ? 114.106 144.185 144.393 1.00 53.44 204 THR A N 1
ATOM 1594 C CA . THR A 1 204 ? 113.065 144.840 145.170 1.00 51.58 204 THR A CA 1
ATOM 1595 C C . THR A 1 204 ? 113.675 145.348 146.468 1.00 61.14 204 THR A C 1
ATOM 1596 O O . THR A 1 204 ? 114.391 144.610 147.149 1.00 68.90 204 THR A O 1
ATOM 1600 N N . LYS A 1 205 ? 113.396 146.602 146.805 1.00 53.16 205 LYS A N 1
ATOM 1601 C CA . LYS A 1 205 ? 113.968 147.238 147.982 1.00 41.75 205 LYS A CA 1
ATOM 1602 C C . LYS A 1 205 ? 112.997 147.137 149.148 1.00 48.79 205 LYS A C 1
ATOM 1603 O O . LYS A 1 205 ? 111.824 147.497 149.019 1.00 61.48 205 LYS A O 1
ATOM 1609 N N . ILE A 1 206 ? 113.491 146.656 150.284 1.00 55.05 206 ILE A N 1
ATOM 1610 C CA . ILE A 1 206 ? 112.678 146.405 151.466 1.00 48.16 206 ILE A CA 1
ATOM 1611 C C . ILE A 1 206 ? 113.347 147.065 152.661 1.00 49.89 206 ILE A C 1
ATOM 1612 O O . ILE A 1 206 ? 114.559 146.926 152.851 1.00 62.61 206 ILE A O 1
ATOM 1617 N N . THR A 1 207 ? 112.565 147.785 153.458 1.00 47.07 207 THR A N 1
ATOM 1618 C CA . THR A 1 207 ? 113.052 148.416 154.679 1.00 47.09 207 THR A CA 1
ATOM 1619 C C . THR A 1 207 ? 112.780 147.478 155.848 1.00 53.98 207 THR A C 1
ATOM 1620 O O . THR A 1 207 ? 111.623 147.215 156.185 1.00 66.00 207 THR A O 1
ATOM 1624 N N . THR A 1 208 ? 113.844 146.980 156.469 1.00 53.34 208 THR A N 1
ATOM 1625 C CA . THR A 1 208 ? 113.689 146.075 157.593 1.00 51.95 208 THR A CA 1
ATOM 1626 C C . THR A 1 208 ? 113.212 146.836 158.826 1.00 60.22 208 THR A C 1
ATOM 1627 O O . THR A 1 208 ? 113.239 148.067 158.883 1.00 66.75 208 THR A O 1
ATOM 1631 N N . PHE A 1 209 ? 112.770 146.081 159.830 1.00 60.54 209 PHE A N 1
ATOM 1632 C CA . PHE A 1 209 ? 112.357 146.690 161.087 1.00 56.48 209 PHE A CA 1
ATOM 1633 C C . PHE A 1 209 ? 113.536 147.213 161.889 1.00 65.00 209 PHE A C 1
ATOM 1634 O O . PHE A 1 209 ? 113.329 147.869 162.913 1.00 74.24 209 PHE A O 1
ATOM 1642 N N . ASP A 1 210 ? 114.755 146.933 161.448 1.00 74.14 210 ASP A N 1
ATOM 1643 C CA . ASP A 1 210 ? 115.963 147.528 161.992 1.00 58.66 210 ASP A CA 1
ATOM 1644 C C . ASP A 1 210 ? 116.285 148.869 161.350 1.00 63.20 210 ASP A C 1
ATOM 1645 O O . ASP A 1 210 ? 117.329 149.450 161.658 1.00 69.75 210 ASP A O 1
ATOM 1650 N N . ASN A 1 211 ? 115.418 149.357 160.459 1.00 62.79 211 ASN A N 1
ATOM 1651 C CA . ASN A 1 211 ? 115.622 150.602 159.717 1.00 53.31 211 ASN A CA 1
ATOM 1652 C C . ASN A 1 211 ? 116.844 150.517 158.806 1.00 59.39 211 ASN A C 1
ATOM 1653 O O . ASN A 1 211 ? 117.648 151.443 158.738 1.00 69.80 211 ASN A O 1
ATOM 1658 N N . ARG A 1 212 ? 116.977 149.404 158.094 1.00 54.00 212 ARG A N 1
ATOM 1659 C CA . ARG A 1 212 ? 118.052 149.204 157.140 1.00 48.74 212 ARG A CA 1
ATOM 1660 C C . ARG A 1 212 ? 117.472 148.809 155.792 1.00 60.96 212 ARG A C 1
ATOM 1661 O O . ARG A 1 212 ? 116.442 148.135 155.729 1.00 65.45 212 ARG A O 1
ATOM 1669 N N . PRO A 1 213 ? 118.110 149.216 154.700 1.00 55.87 213 PRO A N 1
ATOM 1670 C CA . PRO A 1 213 ? 117.650 148.782 153.379 1.00 46.73 213 PRO A CA 1
ATOM 1671 C C . PRO A 1 213 ? 118.112 147.370 153.064 1.00 46.72 213 PRO A C 1
ATOM 1672 O O . PRO A 1 213 ? 119.234 146.974 153.383 1.00 68.27 213 PRO A O 1
ATOM 1676 N N . LEU A 1 214 ? 117.227 146.607 152.430 1.00 47.70 214 LEU A N 1
ATOM 1677 C CA . LEU A 1 214 ? 117.505 145.235 152.034 1.00 46.63 214 LEU A CA 1
ATOM 1678 C C . LEU A 1 214 ? 117.118 145.062 150.576 1.00 54.54 214 LEU A C 1
ATOM 1679 O O . LEU A 1 214 ? 116.012 145.434 150.178 1.00 59.85 214 LEU A O 1
ATOM 1684 N N . TYR A 1 215 ? 118.025 144.502 149.783 1.00 50.59 215 TYR A N 1
ATOM 1685 C CA . TYR A 1 215 ? 117.834 144.356 148.346 1.00 42.04 215 TYR A CA 1
ATOM 1686 C C . TYR A 1 215 ? 117.657 142.883 148.016 1.00 48.75 215 TYR A C 1
ATOM 1687 O O . TYR A 1 215 ? 118.561 142.078 148.253 1.00 71.94 215 TYR A O 1
ATOM 1696 N N . VAL A 1 216 ? 116.504 142.538 147.461 1.00 39.64 216 VAL A N 1
ATOM 1697 C CA . VAL A 1 216 ? 116.113 141.156 147.208 1.00 41.30 216 VAL A CA 1
ATOM 1698 C C . VAL A 1 216 ? 116.062 140.944 145.699 1.00 51.71 216 VAL A C 1
ATOM 1699 O O . VAL A 1 216 ? 115.368 141.693 145.002 1.00 59.63 216 VAL A O 1
ATOM 1703 N N . PRO A 1 217 ? 116.774 139.960 145.156 1.00 50.14 217 PRO A N 1
ATOM 1704 C CA . PRO A 1 217 ? 116.648 139.665 143.725 1.00 45.15 217 PRO A CA 1
ATOM 1705 C C . PRO A 1 217 ? 115.228 139.252 143.375 1.00 44.03 217 PRO A C 1
ATOM 1706 O O . PRO A 1 217 ? 114.566 138.536 144.127 1.00 59.37 217 PRO A O 1
ATOM 1710 N N . ASN A 1 218 ? 114.765 139.703 142.210 1.00 50.87 218 ASN A N 1
ATOM 1711 C CA . ASN A 1 218 ? 113.372 139.499 141.836 1.00 43.92 218 ASN A CA 1
ATOM 1712 C C . ASN A 1 218 ? 113.041 138.036 141.580 1.00 51.08 218 ASN A C 1
ATOM 1713 O O . ASN A 1 218 ? 111.879 137.645 141.721 1.00 62.65 218 ASN A O 1
ATOM 1718 N N . SER A 1 219 ? 114.026 137.218 141.214 1.00 50.65 219 SER A N 1
ATOM 1719 C CA . SER A 1 219 ? 113.753 135.823 140.896 1.00 47.69 219 SER A CA 1
ATOM 1720 C C . SER A 1 219 ? 113.312 135.012 142.105 1.00 59.23 219 SER A C 1
ATOM 1721 O O . SER A 1 219 ? 112.800 133.903 141.927 1.00 64.94 219 SER A O 1
ATOM 1724 N N . LEU A 1 220 ? 113.500 135.527 143.319 1.00 60.89 220 LEU A N 1
ATOM 1725 C CA . LEU A 1 220 ? 113.086 134.792 144.507 1.00 51.99 220 LEU A CA 1
ATOM 1726 C C . LEU A 1 220 ? 111.575 134.636 144.576 1.00 56.25 220 LEU A C 1
ATOM 1727 O O . LEU A 1 220 ? 111.081 133.611 145.055 1.00 59.56 220 LEU A O 1
ATOM 1732 N N . PHE A 1 221 ? 110.829 135.628 144.101 1.00 53.04 221 PHE A N 1
ATOM 1733 C CA . PHE A 1 221 ? 109.379 135.617 144.229 1.00 50.27 221 PHE A CA 1
ATOM 1734 C C . PHE A 1 221 ? 108.702 134.641 143.283 1.00 57.56 221 PHE A C 1
ATOM 1735 O O . PHE A 1 221 ? 107.471 134.544 143.305 1.00 65.72 221 PHE A O 1
ATOM 1743 N N . SER A 1 222 ? 109.455 133.928 142.454 1.00 59.36 222 SER A N 1
ATOM 1744 C CA . SER A 1 222 ? 108.898 132.898 141.593 1.00 57.00 222 SER A CA 1
ATOM 1745 C C . SER A 1 222 ? 109.045 131.499 142.171 1.00 59.56 222 SER A C 1
ATOM 1746 O O . SER A 1 222 ? 108.562 130.542 141.562 1.00 67.37 222 SER A O 1
ATOM 1749 N N . SER A 1 223 ? 109.694 131.353 143.325 1.00 55.17 223 SER A N 1
ATOM 1750 C CA . SER A 1 223 ? 109.934 130.028 143.877 1.00 53.96 223 SER A CA 1
ATOM 1751 C C . SER A 1 223 ? 109.676 129.897 145.368 1.00 59.17 223 SER A C 1
ATOM 1752 O O . SER A 1 223 ? 109.704 128.770 145.868 1.00 70.74 223 SER A O 1
ATOM 1755 N N . ILE A 1 224 ? 109.430 130.980 146.100 1.00 55.16 224 ILE A N 1
ATOM 1756 C CA . ILE A 1 224 ? 109.199 130.902 147.534 1.00 55.65 224 ILE A CA 1
ATOM 1757 C C . ILE A 1 224 ? 107.788 131.381 147.838 1.00 54.33 224 ILE A C 1
ATOM 1758 O O . ILE A 1 224 ? 107.173 132.120 147.068 1.00 67.34 224 ILE A O 1
ATOM 1763 N N . SER A 1 225 ? 107.274 130.937 148.980 1.00 48.59 225 SER A N 1
ATOM 1764 C CA . SER A 1 225 ? 105.975 131.389 149.452 1.00 49.85 225 SER A CA 1
ATOM 1765 C C . SER A 1 225 ? 106.116 132.730 150.153 1.00 56.52 225 SER A C 1
ATOM 1766 O O . SER A 1 225 ? 107.009 132.922 150.980 1.00 67.54 225 SER A O 1
ATOM 1769 N N . VAL A 1 226 ? 105.229 133.659 149.819 1.00 46.78 226 VAL A N 1
ATOM 1770 C CA . VAL A 1 226 ? 105.259 135.007 150.366 1.00 41.99 226 VAL A CA 1
ATOM 1771 C C . VAL A 1 226 ? 104.026 135.201 151.231 1.00 46.52 226 VAL A C 1
ATOM 1772 O O . VAL A 1 226 ? 102.902 134.955 150.783 1.00 66.60 226 VAL A O 1
ATOM 1776 N N . GLU A 1 227 ? 104.238 135.640 152.464 1.00 58.05 227 GLU A N 1
ATOM 1777 C CA . GLU A 1 227 ? 103.163 135.955 153.387 1.00 54.06 227 GLU A CA 1
ATOM 1778 C C . GLU A 1 227 ? 103.050 137.465 153.515 1.00 58.04 227 GLU A C 1
ATOM 1779 O O . GLU A 1 227 ? 104.053 138.178 153.438 1.00 73.47 227 GLU A O 1
ATOM 1785 N N . ASN A 1 228 ? 101.827 137.953 153.715 1.00 50.71 228 ASN A N 1
ATOM 1786 C CA . ASN A 1 228 ? 101.542 139.384 153.742 1.00 45.59 228 ASN A CA 1
ATOM 1787 C C . ASN A 1 228 ? 100.887 139.732 155.072 1.00 51.25 228 ASN A C 1
ATOM 1788 O O . ASN A 1 228 ? 99.659 139.875 155.152 1.00 59.22 228 ASN A O 1
ATOM 1793 N N . PRO A 1 229 ? 101.674 139.882 156.137 1.00 52.66 229 PRO A N 1
ATOM 1794 C CA . PRO A 1 229 ? 101.099 140.338 157.409 1.00 47.97 229 PRO A CA 1
ATOM 1795 C C . PRO A 1 229 ? 100.511 141.730 157.335 1.00 55.10 229 PRO A C 1
ATOM 1796 O O . PRO A 1 229 ? 99.729 142.101 158.213 1.00 65.12 229 PRO A O 1
ATOM 1800 N N . GLY A 1 230 ? 100.867 142.520 156.326 1.00 53.63 230 GLY A N 1
ATOM 1801 C CA . GLY A 1 230 ? 100.266 143.829 156.170 1.00 54.07 230 GLY A CA 1
ATOM 1802 C C . GLY A 1 230 ? 98.796 143.805 155.817 1.00 62.32 230 GLY A C 1
ATOM 1803 O O . GLY A 1 230 ? 98.138 144.845 155.916 1.00 67.57 230 GLY A O 1
ATOM 1804 N N . ARG A 1 231 ? 98.267 142.652 155.409 1.00 63.13 231 ARG A N 1
ATOM 1805 C CA . ARG A 1 231 ? 96.865 142.517 155.042 1.00 55.88 231 ARG A CA 1
ATOM 1806 C C . ARG A 1 231 ? 96.093 141.613 155.997 1.00 60.16 231 ARG A C 1
ATOM 1807 O O . ARG A 1 231 ? 95.090 141.017 155.598 1.00 68.96 231 ARG A O 1
ATOM 1815 N N . MET A 1 232 ? 96.535 141.495 157.246 1.00 60.09 232 MET A N 1
ATOM 1816 C CA . MET A 1 232 ? 95.835 140.638 158.187 1.00 56.23 232 MET A CA 1
ATOM 1817 C C . MET A 1 232 ? 94.479 141.238 158.538 1.00 61.85 232 MET A C 1
ATOM 1818 O O . MET A 1 232 ? 94.218 142.423 158.324 1.00 75.03 232 MET A O 1
ATOM 1823 N N . THR A 1 233 ? 93.608 140.397 159.090 1.00 56.57 233 THR A N 1
ATOM 1824 C CA . THR A 1 233 ? 92.316 140.851 159.572 1.00 56.72 233 THR A CA 1
ATOM 1825 C C . THR A 1 233 ? 92.213 140.881 161.087 1.00 64.50 233 THR A C 1
ATOM 1826 O O . THR A 1 233 ? 91.358 141.597 161.614 1.00 66.73 233 THR A O 1
ATOM 1830 N N . ASN A 1 234 ? 93.062 140.140 161.794 1.00 60.97 234 ASN A N 1
ATOM 1831 C CA . ASN A 1 234 ? 93.041 140.100 163.248 1.00 53.84 234 ASN A CA 1
ATOM 1832 C C . ASN A 1 234 ? 94.446 139.815 163.752 1.00 59.76 234 ASN A C 1
ATOM 1833 O O . ASN A 1 234 ? 95.319 139.373 163.005 1.00 69.82 234 ASN A O 1
ATOM 1838 N N . ARG A 1 235 ? 94.654 140.074 165.038 1.00 55.85 235 ARG A N 1
ATOM 1839 C CA . ARG A 1 235 ? 95.864 139.677 165.741 1.00 48.53 235 ARG A CA 1
ATOM 1840 C C . ARG A 1 235 ? 95.524 138.562 166.718 1.00 59.84 235 ARG A C 1
ATOM 1841 O O . ARG A 1 235 ? 94.495 138.614 167.396 1.00 71.81 235 ARG A O 1
ATOM 1849 N N . ARG A 1 236 ? 96.386 137.556 166.788 1.00 57.38 236 ARG A N 1
ATOM 1850 C CA . ARG A 1 236 ? 96.137 136.374 167.599 1.00 55.07 236 ARG A CA 1
ATOM 1851 C C . ARG A 1 236 ? 96.824 136.495 168.951 1.00 53.68 236 ARG A C 1
ATOM 1852 O O . ARG A 1 236 ? 97.925 137.041 169.055 1.00 65.86 236 ARG A O 1
ATOM 1860 N N . ILE A 1 237 ? 96.164 135.984 169.986 1.00 49.26 237 ILE A N 1
ATOM 1861 C CA . ILE A 1 237 ? 96.724 135.894 171.328 1.00 50.29 237 ILE A CA 1
ATOM 1862 C C . ILE A 1 237 ? 96.771 134.425 171.712 1.00 59.31 237 ILE A C 1
ATOM 1863 O O . ILE A 1 237 ? 95.732 133.757 171.752 1.00 72.91 237 ILE A O 1
ATOM 1868 N N . THR A 1 238 ? 97.968 133.921 171.995 1.00 61.18 238 THR A N 1
ATOM 1869 C CA . THR A 1 238 ? 98.156 132.546 172.433 1.00 59.18 238 THR A CA 1
ATOM 1870 C C . THR A 1 238 ? 99.107 132.519 173.616 1.00 59.37 238 THR A C 1
ATOM 1871 O O . THR A 1 238 ? 100.095 133.256 173.644 1.00 71.69 238 THR A O 1
ATOM 1875 N N . THR A 1 239 ? 98.808 131.665 174.588 1.00 56.07 239 THR A N 1
ATOM 1876 C CA . THR A 1 239 ? 99.655 131.509 175.762 1.00 61.85 239 THR A CA 1
ATOM 1877 C C . THR A 1 239 ? 99.338 130.168 176.407 1.00 62.13 239 THR A C 1
ATOM 1878 O O . THR A 1 239 ? 98.422 129.455 175.989 1.00 66.38 239 THR A O 1
ATOM 1882 N N . THR A 1 240 ? 100.110 129.827 177.432 1.00 60.52 240 THR A N 1
ATOM 1883 C CA . THR A 1 240 ? 99.945 128.583 178.166 1.00 59.45 240 THR A CA 1
ATOM 1884 C C . THR A 1 240 ? 99.977 128.873 179.657 1.00 59.66 240 THR A C 1
ATOM 1885 O O . THR A 1 240 ? 100.828 129.629 180.131 1.00 71.18 240 THR A O 1
ATOM 1889 N N . ILE A 1 241 ? 99.047 128.274 180.392 1.00 58.95 241 ILE A N 1
ATOM 1890 C CA . ILE A 1 241 ? 98.984 128.396 181.842 1.00 57.73 241 ILE A CA 1
ATOM 1891 C C . ILE A 1 241 ? 99.462 127.083 182.439 1.00 63.62 241 ILE A C 1
ATOM 1892 O O . ILE A 1 241 ? 98.839 126.036 182.233 1.00 75.90 241 ILE A O 1
ATOM 1897 N N . GLY A 1 242 ? 100.566 127.135 183.178 1.00 59.61 242 GLY A N 1
ATOM 1898 C CA . GLY A 1 242 ? 101.110 125.943 183.793 1.00 53.24 242 GLY A CA 1
ATOM 1899 C C . GLY A 1 242 ? 100.865 125.884 185.283 1.00 55.39 242 GLY A C 1
ATOM 1900 O O . GLY A 1 242 ? 101.503 126.606 186.051 1.00 68.01 242 GLY A O 1
ATOM 1901 N N . LEU A 1 243 ? 99.946 125.027 185.706 1.00 50.70 243 LEU A N 1
ATOM 1902 C CA . LEU A 1 243 ? 99.591 124.885 187.108 1.00 59.46 243 LEU A CA 1
ATOM 1903 C C . LEU A 1 243 ? 100.344 123.722 187.737 1.00 63.56 243 LEU A C 1
ATOM 1904 O O . LEU A 1 243 ? 100.795 122.800 187.056 1.00 71.42 243 LEU A O 1
ATOM 1909 N N . ARG A 1 244 ? 100.474 123.775 189.058 1.00 66.43 244 ARG A N 1
ATOM 1910 C CA . ARG A 1 244 ? 101.134 122.704 189.784 1.00 68.96 244 ARG A CA 1
ATOM 1911 C C . ARG A 1 244 ? 100.290 121.436 189.751 1.00 73.60 244 ARG A C 1
ATOM 1912 O O . ARG A 1 244 ? 99.068 121.481 189.598 1.00 81.57 244 ARG A O 1
ATOM 1920 N N . TYR A 1 245 ? 100.959 120.293 189.898 1.00 72.10 245 TYR A N 1
ATOM 1921 C CA . TYR A 1 245 ? 100.255 119.017 189.899 1.00 68.33 245 TYR A CA 1
ATOM 1922 C C . TYR A 1 245 ? 99.324 118.871 191.093 1.00 69.05 245 TYR A C 1
ATOM 1923 O O . TYR A 1 245 ? 98.380 118.079 191.030 1.00 73.17 245 TYR A O 1
ATOM 1932 N N . GLU A 1 246 ? 99.565 119.610 192.173 1.00 76.51 246 GLU A N 1
ATOM 1933 C CA . GLU A 1 246 ? 98.674 119.574 193.322 1.00 77.15 246 GLU A CA 1
ATOM 1934 C C . GLU A 1 246 ? 97.400 120.376 193.105 1.00 84.10 246 GLU A C 1
ATOM 1935 O O . GLU A 1 246 ? 96.509 120.332 193.958 1.00 91.22 246 GLU A O 1
ATOM 1941 N N . ASP A 1 247 ? 97.296 121.106 191.996 1.00 83.01 247 ASP A N 1
ATOM 1942 C CA . ASP A 1 247 ? 96.120 121.905 191.678 1.00 78.15 247 ASP A CA 1
ATOM 1943 C C . ASP A 1 247 ? 95.215 121.220 190.662 1.00 83.27 247 ASP A C 1
ATOM 1944 O O . ASP A 1 247 ? 94.482 121.893 189.932 1.00 93.08 247 ASP A O 1
ATOM 1949 N N . ALA A 1 248 ? 95.253 119.889 190.599 1.00 77.01 248 ALA A N 1
ATOM 1950 C CA . ALA A 1 248 ? 94.456 119.169 189.616 1.00 74.02 248 ALA A CA 1
ATOM 1951 C C . ALA A 1 248 ? 92.961 119.273 189.882 1.00 82.27 248 ALA A C 1
ATOM 1952 O O . ALA A 1 248 ? 92.167 119.057 188.963 1.00 84.82 248 ALA A O 1
ATOM 1954 N N . ALA A 1 249 ? 92.560 119.600 191.106 1.00 80.72 249 ALA A N 1
ATOM 1955 C CA . ALA A 1 249 ? 91.146 119.675 191.447 1.00 79.63 249 ALA A CA 1
ATOM 1956 C C . ALA A 1 249 ? 90.518 121.020 191.112 1.00 85.45 249 ALA A C 1
ATOM 1957 O O . ALA A 1 249 ? 89.307 121.178 191.294 1.00 91.03 249 ALA A O 1
ATOM 1959 N N . LYS A 1 250 ? 91.297 121.987 190.631 1.00 81.11 250 LYS A N 1
ATOM 1960 C CA . LYS A 1 250 ? 90.781 123.306 190.298 1.00 78.60 250 LYS A CA 1
ATOM 1961 C C . LYS A 1 250 ? 90.874 123.627 188.815 1.00 81.47 250 LYS A C 1
ATOM 1962 O O . LYS A 1 250 ? 90.551 124.754 188.417 1.00 89.47 250 LYS A O 1
ATOM 1968 N N . VAL A 1 251 ? 91.303 122.671 187.991 1.00 67.96 251 VAL A N 1
ATOM 1969 C CA . VAL A 1 251 ? 91.497 122.938 186.570 1.00 70.36 251 VAL A CA 1
ATOM 1970 C C . VAL A 1 251 ? 90.178 123.308 185.909 1.00 75.54 251 VAL A C 1
ATOM 1971 O O . VAL A 1 251 ? 90.115 124.239 185.098 1.00 79.80 251 VAL A O 1
ATOM 1975 N N . GLY A 1 252 ? 89.103 122.594 186.245 1.00 66.60 252 GLY A N 1
ATOM 1976 C CA . GLY A 1 252 ? 87.824 122.868 185.610 1.00 67.35 252 GLY A CA 1
ATOM 1977 C C . GLY A 1 252 ? 87.307 124.262 185.907 1.00 73.82 252 GLY A C 1
ATOM 1978 O O . GLY A 1 252 ? 86.896 124.994 185.001 1.00 82.19 252 GLY A O 1
ATOM 1979 N N . VAL A 1 253 ? 87.336 124.657 187.181 1.00 69.39 253 VAL A N 1
ATOM 1980 C CA . VAL A 1 253 ? 86.818 125.970 187.546 1.00 71.08 253 VAL A CA 1
ATOM 1981 C C . VAL A 1 253 ? 87.709 127.071 186.989 1.00 67.69 253 VAL A C 1
ATOM 1982 O O . VAL A 1 253 ? 87.218 128.121 186.557 1.00 73.31 253 VAL A O 1
ATOM 1986 N N . ILE A 1 254 ? 89.027 126.855 186.974 1.00 56.36 254 ILE A N 1
ATOM 1987 C CA . ILE A 1 254 ? 89.916 127.865 186.414 1.00 55.82 254 ILE A CA 1
ATOM 1988 C C . ILE A 1 254 ? 89.666 128.031 184.920 1.00 63.87 254 ILE A C 1
ATOM 1989 O O . ILE A 1 254 ? 89.624 129.156 184.406 1.00 73.87 254 ILE A O 1
ATOM 1994 N N . VAL A 1 255 ? 89.485 126.921 184.202 1.00 60.18 255 VAL A N 1
ATOM 1995 C CA . VAL A 1 255 ? 89.205 126.997 182.772 1.00 64.17 255 VAL A CA 1
ATOM 1996 C C . VAL A 1 255 ? 87.892 127.725 182.526 1.00 68.19 255 VAL A C 1
ATOM 1997 O O . VAL A 1 255 ? 87.792 128.573 181.630 1.00 72.65 255 VAL A O 1
ATOM 2001 N N . GLU A 1 256 ? 86.867 127.415 183.322 1.00 72.16 256 GLU A N 1
ATOM 2002 C CA . GLU A 1 256 ? 85.580 128.083 183.161 1.00 70.42 256 GLU A CA 1
ATOM 2003 C C . GLU A 1 256 ? 85.706 129.584 183.391 1.00 76.12 256 GLU A C 1
ATOM 2004 O O . GLU A 1 256 ? 85.169 130.391 182.621 1.00 79.87 256 GLU A O 1
ATOM 2010 N N . ALA A 1 257 ? 86.421 129.977 184.447 1.00 65.32 257 ALA A N 1
ATOM 2011 C CA . ALA A 1 257 ? 86.566 131.396 184.754 1.00 60.83 257 ALA A CA 1
ATOM 2012 C C . ALA A 1 257 ? 87.330 132.126 183.658 1.00 59.89 257 ALA A C 1
ATOM 2013 O O . ALA A 1 257 ? 86.953 133.236 183.263 1.00 65.27 257 ALA A O 1
ATOM 2015 N N . VAL A 1 258 ? 88.406 131.522 183.154 1.00 48.61 258 VAL A N 1
ATOM 2016 C CA . VAL A 1 258 ? 89.180 132.167 182.099 1.00 48.08 258 VAL A CA 1
ATOM 2017 C C . VAL A 1 258 ? 88.347 132.302 180.832 1.00 58.54 258 VAL A C 1
ATOM 2018 O O . VAL A 1 258 ? 88.383 133.339 180.157 1.00 69.32 258 VAL A O 1
ATOM 2022 N N . ARG A 1 259 ? 87.579 131.264 180.489 1.00 62.96 259 ARG A N 1
ATOM 2023 C CA . ARG A 1 259 ? 86.733 131.340 179.304 1.00 61.32 259 ARG A CA 1
ATOM 2024 C C . ARG A 1 259 ? 85.682 132.433 179.447 1.00 64.35 259 ARG A C 1
ATOM 2025 O O . ARG A 1 259 ? 85.419 133.177 178.497 1.00 69.43 259 ARG A O 1
ATOM 2033 N N . GLU A 1 260 ? 85.076 132.550 180.629 1.00 66.54 260 GLU A N 1
ATOM 2034 C CA . GLU A 1 260 ? 84.092 133.605 180.850 1.00 63.65 260 GLU A CA 1
ATOM 2035 C C . GLU A 1 260 ? 84.726 134.984 180.717 1.00 72.20 260 GLU A C 1
ATOM 2036 O O . GLU A 1 260 ? 84.164 135.884 180.077 1.00 77.25 260 GLU A O 1
ATOM 2042 N N . MET A 1 261 ? 85.906 135.166 181.314 1.00 70.36 261 MET A N 1
ATOM 2043 C CA . MET A 1 261 ? 86.583 136.455 181.227 1.00 64.10 261 MET A CA 1
ATOM 2044 C C . MET A 1 261 ? 86.890 136.812 179.782 1.00 64.50 261 MET A C 1
ATOM 2045 O O . MET A 1 261 ? 86.701 137.960 179.365 1.00 70.12 261 MET A O 1
ATOM 2050 N N . LEU A 1 262 ? 87.361 135.842 178.999 1.00 62.78 262 LEU A N 1
ATOM 2051 C CA . LEU A 1 262 ? 87.640 136.112 177.594 1.00 56.78 262 LEU A CA 1
ATOM 2052 C C . LEU A 1 262 ? 86.363 136.427 176.827 1.00 63.76 262 LEU A C 1
ATOM 2053 O O . LEU A 1 262 ? 86.368 137.268 175.922 1.00 72.06 262 LEU A O 1
ATOM 2058 N N . LYS A 1 263 ? 85.261 135.758 177.166 1.00 74.03 263 LYS A N 1
ATOM 2059 C CA . LYS A 1 263 ? 84.007 136.013 176.468 1.00 69.33 263 LYS A CA 1
ATOM 2060 C C . LYS A 1 263 ? 83.450 137.392 176.787 1.00 73.43 263 LYS A C 1
ATOM 2061 O O . LYS A 1 263 ? 82.729 137.969 175.967 1.00 78.18 263 LYS A O 1
ATOM 2067 N N . ASN A 1 264 ? 83.762 137.935 177.961 1.00 75.15 264 ASN A N 1
ATOM 2068 C CA . ASN A 1 264 ? 83.242 139.237 178.354 1.00 71.19 264 ASN A CA 1
ATOM 2069 C C . ASN A 1 264 ? 84.241 140.371 178.155 1.00 73.71 264 ASN A C 1
ATOM 2070 O O . ASN A 1 264 ? 84.014 141.473 178.662 1.00 78.93 264 ASN A O 1
ATOM 2075 N N . HIS A 1 265 ? 85.328 140.136 177.434 1.00 72.82 265 HIS A N 1
ATOM 2076 C CA . HIS A 1 265 ? 86.334 141.182 177.270 1.00 67.76 265 HIS A CA 1
ATOM 2077 C C . HIS A 1 265 ? 86.004 142.051 176.064 1.00 77.19 265 HIS A C 1
ATOM 2078 O O . HIS A 1 265 ? 85.706 141.518 174.990 1.00 82.42 265 HIS A O 1
ATOM 2085 N N . PRO A 1 266 ? 86.052 143.379 176.198 1.00 78.46 266 PRO A N 1
ATOM 2086 C CA . PRO A 1 266 ? 85.652 144.251 175.083 1.00 73.15 266 PRO A CA 1
ATOM 2087 C C . PRO A 1 266 ? 86.636 144.288 173.927 1.00 70.02 266 PRO A C 1
ATOM 2088 O O . PRO A 1 266 ? 86.285 144.818 172.867 1.00 75.88 266 PRO A O 1
ATOM 2092 N N . ALA A 1 267 ? 87.846 143.761 174.085 1.00 60.94 267 ALA A N 1
ATOM 2093 C CA . ALA A 1 267 ? 88.856 143.830 173.040 1.00 60.41 267 ALA A CA 1
ATOM 2094 C C . ALA A 1 267 ? 88.970 142.552 172.223 1.00 64.80 267 ALA A C 1
ATOM 2095 O O . ALA A 1 267 ? 89.780 142.501 171.294 1.00 70.03 267 ALA A O 1
ATOM 2097 N N . ILE A 1 268 ? 88.180 141.532 172.531 1.00 58.59 268 ILE A N 1
ATOM 2098 C CA . ILE A 1 268 ? 88.293 140.224 171.898 1.00 56.36 268 ILE A CA 1
ATOM 2099 C C . ILE A 1 268 ? 87.212 140.083 170.839 1.00 60.17 268 ILE A C 1
ATOM 2100 O O . ILE A 1 268 ? 86.050 140.439 171.069 1.00 73.51 268 ILE A O 1
ATOM 2105 N N . ASP A 1 269 ? 87.593 139.566 169.675 1.00 63.91 269 ASP A N 1
ATOM 2106 C CA . ASP A 1 269 ? 86.654 139.340 168.582 1.00 65.29 269 ASP A CA 1
ATOM 2107 C C . ASP A 1 269 ? 85.858 138.073 168.867 1.00 70.43 269 ASP A C 1
ATOM 2108 O O . ASP A 1 269 ? 86.406 136.968 168.837 1.00 80.23 269 ASP A O 1
ATOM 2113 N N . GLN A 1 270 ? 84.563 138.228 169.131 1.00 69.85 270 GLN A N 1
ATOM 2114 C CA . GLN A 1 270 ? 83.722 137.098 169.500 1.00 66.85 270 GLN A CA 1
ATOM 2115 C C . GLN A 1 270 ? 83.330 136.226 168.316 1.00 70.07 270 GLN A C 1
ATOM 2116 O O . GLN A 1 270 ? 82.770 135.147 168.527 1.00 76.74 270 GLN A O 1
ATOM 2122 N N . ARG A 1 271 ? 83.601 136.655 167.089 1.00 70.44 271 ARG A N 1
ATOM 2123 C CA . ARG A 1 271 ? 83.252 135.880 165.909 1.00 69.06 271 ARG A CA 1
ATOM 2124 C C . ARG A 1 271 ? 84.392 135.006 165.416 1.00 70.87 271 ARG A C 1
ATOM 2125 O O . ARG A 1 271 ? 84.245 134.345 164.385 1.00 79.92 271 ARG A O 1
ATOM 2133 N N . GLN A 1 272 ? 85.516 134.986 166.116 1.00 63.93 272 GLN A N 1
ATOM 2134 C CA . GLN A 1 272 ? 86.666 134.178 165.749 1.00 64.89 272 GLN A CA 1
ATOM 2135 C C . GLN A 1 272 ? 86.794 133.000 166.707 1.00 67.98 272 GLN A C 1
ATOM 2136 O O . GLN A 1 272 ? 85.950 132.776 167.578 1.00 70.00 272 GLN A O 1
ATOM 2142 N N . THR A 1 273 ? 87.869 132.240 166.534 1.00 63.33 273 THR A N 1
ATOM 2143 C CA . THR A 1 273 ? 88.135 131.099 167.397 1.00 58.77 273 THR A CA 1
ATOM 2144 C C . THR A 1 273 ? 88.422 131.560 168.821 1.00 63.03 273 THR A C 1
ATOM 2145 O O . THR A 1 273 ? 89.107 132.561 169.040 1.00 74.96 273 THR A O 1
ATOM 2149 N N . LEU A 1 274 ? 87.888 130.823 169.795 1.00 60.67 274 LEU A N 1
ATOM 2150 C CA . LEU A 1 274 ? 88.094 131.146 171.206 1.00 55.59 274 LEU A CA 1
ATOM 2151 C C . LEU A 1 274 ? 88.128 129.828 171.973 1.00 63.01 274 LEU A C 1
ATOM 2152 O O . LEU A 1 274 ? 87.077 129.240 172.240 1.00 72.77 274 LEU A O 1
ATOM 2157 N N . LEU A 1 275 ? 89.328 129.381 172.335 1.00 50.33 275 LEU A N 1
ATOM 2158 C CA . LEU A 1 275 ? 89.520 128.073 172.946 1.00 48.76 275 LEU A CA 1
ATOM 2159 C C . LEU A 1 275 ? 90.291 128.207 174.248 1.00 53.23 275 LEU A C 1
ATOM 2160 O O . LEU A 1 275 ? 91.329 128.873 174.292 1.00 63.88 275 LEU A O 1
ATOM 2165 N N . VAL A 1 276 ? 89.784 127.571 175.303 1.00 55.36 276 VAL A N 1
ATOM 2166 C CA . VAL A 1 276 ? 90.464 127.473 176.591 1.00 52.63 276 VAL A CA 1
ATOM 2167 C C . VAL A 1 276 ? 90.225 126.062 177.110 1.00 59.29 276 VAL A C 1
ATOM 2168 O O . VAL A 1 276 ? 89.099 125.726 177.492 1.00 73.37 276 VAL A O 1
ATOM 2172 N N . TYR A 1 277 ? 91.270 125.238 177.132 1.00 58.01 277 TYR A N 1
ATOM 2173 C CA . TYR A 1 277 ? 91.108 123.839 177.503 1.00 52.61 277 TYR A CA 1
ATOM 2174 C C . TYR A 1 277 ? 92.369 123.313 178.168 1.00 53.99 277 TYR A C 1
ATOM 2175 O O . TYR A 1 277 ? 93.480 123.707 177.808 1.00 65.03 277 TYR A O 1
ATOM 2184 N N . PHE A 1 278 ? 92.184 122.418 179.135 1.00 56.55 278 PHE A N 1
ATOM 2185 C CA . PHE A 1 278 ? 93.293 121.647 179.678 1.00 50.63 278 PHE A CA 1
ATOM 2186 C C . PHE A 1 278 ? 93.856 120.756 178.581 1.00 55.54 278 PHE A C 1
ATOM 2187 O O . PHE A 1 278 ? 93.177 119.849 178.095 1.00 63.85 278 PHE A O 1
ATOM 2195 N N . ASN A 1 279 ? 95.101 121.012 178.198 1.00 63.74 279 ASN A N 1
ATOM 2196 C CA . ASN A 1 279 ? 95.637 120.537 176.931 1.00 55.22 279 ASN A CA 1
ATOM 2197 C C . ASN A 1 279 ? 96.578 119.351 177.046 1.00 62.22 279 ASN A C 1
ATOM 2198 O O . ASN A 1 279 ? 96.442 118.399 176.280 1.00 65.00 279 ASN A O 1
ATOM 2203 N N . GLN A 1 280 ? 97.543 119.375 177.961 1.00 61.74 280 GLN A N 1
ATOM 2204 C CA . GLN A 1 280 ? 98.566 118.340 177.940 1.00 62.36 280 GLN A CA 1
ATOM 2205 C C . GLN A 1 280 ? 99.242 118.226 179.296 1.00 58.97 280 GLN A C 1
ATOM 2206 O O . GLN A 1 280 ? 99.202 119.146 180.114 1.00 61.80 280 GLN A O 1
ATOM 2212 N N . PHE A 1 281 ? 99.864 117.070 179.516 1.00 64.84 281 PHE A N 1
ATOM 2213 C CA . PHE A 1 281 ? 100.714 116.837 180.674 1.00 57.68 281 PHE A CA 1
ATOM 2214 C C . PHE A 1 281 ? 102.135 117.267 180.343 1.00 68.26 281 PHE A C 1
ATOM 2215 O O . PHE A 1 281 ? 102.687 116.860 179.317 1.00 75.35 281 PHE A O 1
ATOM 2223 N N . ALA A 1 282 ? 102.725 118.079 181.207 1.00 74.30 282 ALA A N 1
ATOM 2224 C CA . ALA A 1 282 ? 104.104 118.506 181.051 1.00 65.50 282 ALA A CA 1
ATOM 2225 C C . ALA A 1 282 ? 104.961 117.871 182.139 1.00 72.09 282 ALA A C 1
ATOM 2226 O O . ALA A 1 282 ? 104.468 117.152 183.011 1.00 80.69 282 ALA A O 1
ATOM 2228 N N . ASP A 1 283 ? 106.264 118.142 182.074 1.00 78.22 283 ASP A N 1
ATOM 2229 C CA . ASP A 1 283 ? 107.191 117.542 183.028 1.00 71.76 283 ASP A CA 1
ATOM 2230 C C . ASP A 1 283 ? 106.904 118.002 184.449 1.00 72.95 283 ASP A C 1
ATOM 2231 O O . ASP A 1 283 ? 106.963 117.204 185.390 1.00 78.08 283 ASP A O 1
ATOM 2236 N N . SER A 1 284 ? 106.594 119.283 184.627 1.00 65.76 284 SER A N 1
ATOM 2237 C CA . SER A 1 284 ? 106.405 119.846 185.954 1.00 67.37 284 SER A CA 1
ATOM 2238 C C . SER A 1 284 ? 105.056 120.516 186.154 1.00 71.20 284 SER A C 1
ATOM 2239 O O . SER A 1 284 ? 104.792 121.008 187.256 1.00 76.47 284 SER A O 1
ATOM 2242 N N . SER A 1 285 ? 104.194 120.552 185.142 1.00 69.47 285 SER A N 1
ATOM 2243 C CA . SER A 1 285 ? 102.972 121.330 185.252 1.00 71.27 285 SER A CA 1
ATOM 2244 C C . SER A 1 285 ? 101.873 120.719 184.397 1.00 69.44 285 SER A C 1
ATOM 2245 O O . SER A 1 285 ? 102.128 119.921 183.494 1.00 70.50 285 SER A O 1
ATOM 2248 N N . LEU A 1 286 ? 100.640 121.107 184.706 1.00 63.12 286 LEU A N 1
ATOM 2249 C CA . LEU A 1 286 ? 99.479 120.807 183.880 1.00 56.29 286 LEU A CA 1
ATOM 2250 C C . LEU A 1 286 ? 99.166 122.040 183.045 1.00 58.95 286 LEU A C 1
ATOM 2251 O O . LEU A 1 286 ? 98.870 123.104 183.594 1.00 73.10 286 LEU A O 1
ATOM 2256 N N . ASN A 1 287 ? 99.229 121.897 181.728 1.00 53.29 287 ASN A N 1
ATOM 2257 C CA . ASN A 1 287 ? 99.178 123.033 180.820 1.00 56.44 287 ASN A CA 1
ATOM 2258 C C . ASN A 1 287 ? 97.760 123.283 180.328 1.00 59.53 287 ASN A C 1
ATOM 2259 O O . ASN A 1 287 ? 97.035 122.347 179.984 1.00 67.43 287 ASN A O 1
ATOM 2264 N N . ILE A 1 288 ? 97.377 124.556 180.292 1.00 63.44 288 ILE A N 1
ATOM 2265 C CA . ILE A 1 288 ? 96.094 124.996 179.760 1.00 60.84 288 ILE A CA 1
ATOM 2266 C C . ILE A 1 288 ? 96.367 125.929 178.591 1.00 58.60 288 ILE A C 1
ATOM 2267 O O . ILE A 1 288 ? 97.141 126.883 178.723 1.00 67.44 288 ILE A O 1
ATOM 2272 N N . MET A 1 289 ? 95.739 125.656 177.455 1.00 52.77 289 MET A N 1
ATOM 2273 C CA . MET A 1 289 ? 95.932 126.463 176.261 1.00 55.38 289 MET A CA 1
ATOM 2274 C C . MET A 1 289 ? 94.941 127.619 176.221 1.00 61.85 289 MET A C 1
ATOM 2275 O O . MET A 1 289 ? 93.815 127.518 176.712 1.00 64.68 289 MET A O 1
ATOM 2280 N N . VAL A 1 290 ? 95.384 128.732 175.643 1.00 61.93 290 VAL A N 1
ATOM 2281 C CA . VAL A 1 290 ? 94.553 129.910 175.430 1.00 51.47 290 VAL A CA 1
ATOM 2282 C C . VAL A 1 290 ? 94.719 130.346 173.983 1.00 53.23 290 VAL A C 1
ATOM 2283 O O . VAL A 1 290 ? 95.840 130.395 173.467 1.00 61.02 290 VAL A O 1
ATOM 2287 N N . TYR A 1 291 ? 93.604 130.658 173.327 1.00 50.52 291 TYR A N 1
ATOM 2288 C CA . TYR A 1 291 ? 93.611 130.887 171.885 1.00 49.04 291 TYR A CA 1
ATOM 2289 C C . TYR A 1 291 ? 92.455 131.821 171.553 1.00 56.93 291 TYR A C 1
ATOM 2290 O O . TYR A 1 291 ? 91.295 131.434 171.702 1.00 70.52 291 TYR A O 1
ATOM 2299 N N . CYS A 1 292 ? 92.765 133.036 171.108 1.00 53.73 292 CYS A N 1
ATOM 2300 C CA . CYS A 1 292 ? 91.734 134.019 170.801 1.00 48.44 292 CYS A CA 1
ATOM 2301 C C . CYS A 1 292 ? 92.311 135.059 169.848 1.00 58.46 292 CYS A C 1
ATOM 2302 O O . CYS A 1 292 ? 93.487 135.010 169.481 1.00 67.05 292 CYS A O 1
ATOM 2305 N N . PHE A 1 293 ? 91.464 136.006 169.449 1.00 56.47 293 PHE A N 1
ATOM 2306 C CA . PHE A 1 293 ? 91.832 137.065 168.522 1.00 49.09 293 PHE A CA 1
ATOM 2307 C C . PHE A 1 293 ? 91.343 138.406 169.047 1.00 56.91 293 PHE A C 1
ATOM 2308 O O . PHE A 1 293 ? 90.390 138.476 169.825 1.00 65.82 293 PHE A O 1
ATOM 2316 N N . THR A 1 294 ? 92.003 139.472 168.611 1.00 60.06 294 THR A N 1
ATOM 2317 C CA . THR A 1 294 ? 91.581 140.832 168.908 1.00 53.12 294 THR A CA 1
ATOM 2318 C C . THR A 1 294 ? 90.961 141.471 167.672 1.00 60.62 294 THR A C 1
ATOM 2319 O O . THR A 1 294 ? 91.271 141.111 166.536 1.00 70.01 294 THR A O 1
ATOM 2323 N N . LYS A 1 295 ? 90.064 142.428 167.911 1.00 58.72 295 LYS A N 1
ATOM 2324 C CA . LYS A 1 295 ? 89.458 143.152 166.800 1.00 60.87 295 LYS A CA 1
ATOM 2325 C C . LYS A 1 295 ? 90.480 144.024 166.084 1.00 62.89 295 LYS A C 1
ATOM 2326 O O . LYS A 1 295 ? 90.486 144.098 164.851 1.00 69.95 295 LYS A O 1
ATOM 2332 N N . THR A 1 296 ? 91.350 144.689 166.836 1.00 58.37 296 THR A N 1
ATOM 2333 C CA . THR A 1 296 ? 92.309 145.609 166.253 1.00 57.39 296 THR A CA 1
ATOM 2334 C C . THR A 1 296 ? 93.447 144.858 165.572 1.00 61.04 296 THR A C 1
ATOM 2335 O O . THR A 1 296 ? 93.715 143.688 165.853 1.00 69.20 296 THR A O 1
ATOM 2339 N N . THR A 1 297 ? 94.118 145.554 164.657 1.00 60.52 297 THR A N 1
ATOM 2340 C CA . THR A 1 297 ? 95.317 145.044 164.006 1.00 55.83 297 THR A CA 1
ATOM 2341 C C . THR A 1 297 ? 96.519 145.949 164.233 1.00 61.38 297 THR A C 1
ATOM 2342 O O . THR A 1 297 ? 97.561 145.748 163.602 1.00 69.70 297 THR A O 1
ATOM 2346 N N . VAL A 1 298 ? 96.400 146.934 165.112 1.00 58.27 298 VAL A N 1
ATOM 2347 C CA . VAL A 1 298 ? 97.490 147.859 165.390 1.00 56.74 298 VAL A CA 1
ATOM 2348 C C . VAL A 1 298 ? 98.410 147.254 166.439 1.00 64.22 298 VAL A C 1
ATOM 2349 O O . VAL A 1 298 ? 97.958 146.588 167.377 1.00 78.74 298 VAL A O 1
ATOM 2353 N N . TRP A 1 299 ? 99.712 147.490 166.278 1.00 55.40 299 TRP A N 1
ATOM 2354 C CA . TRP A 1 299 ? 100.714 146.877 167.143 1.00 51.16 299 TRP A CA 1
ATOM 2355 C C . TRP A 1 299 ? 100.502 147.253 168.606 1.00 56.69 299 TRP A C 1
ATOM 2356 O O . TRP A 1 299 ? 100.396 146.380 169.479 1.00 67.98 299 TRP A O 1
ATOM 2367 N N . ALA A 1 300 ? 100.419 148.553 168.891 1.00 50.89 300 ALA A N 1
ATOM 2368 C CA . ALA A 1 300 ? 100.375 149.008 170.276 1.00 50.80 300 ALA A CA 1
ATOM 2369 C C . ALA A 1 300 ? 99.089 148.581 170.970 1.00 63.30 300 ALA A C 1
ATOM 2370 O O . ALA A 1 300 ? 99.118 148.152 172.129 1.00 73.16 300 ALA A O 1
ATOM 2372 N N . GLU A 1 301 ? 97.950 148.699 170.287 1.00 68.97 301 GLU A N 1
ATOM 2373 C CA . GLU A 1 301 ? 96.687 148.318 170.908 1.00 68.52 301 GLU A CA 1
ATOM 2374 C C . GLU A 1 301 ? 96.624 146.819 171.157 1.00 70.57 301 GLU A C 1
ATOM 2375 O O . GLU A 1 301 ? 96.112 146.376 172.192 1.00 76.32 301 GLU A O 1
ATOM 2381 N N . TRP A 1 302 ? 97.142 146.022 170.221 1.00 54.03 302 TRP A N 1
ATOM 2382 C CA . TRP A 1 302 ? 97.197 144.582 170.433 1.00 48.57 302 TRP A CA 1
ATOM 2383 C C . TRP A 1 302 ? 98.060 144.240 171.638 1.00 57.23 302 TRP A C 1
ATOM 2384 O O . TRP A 1 302 ? 97.683 143.397 172.461 1.00 66.89 302 TRP A O 1
ATOM 2395 N N . LEU A 1 303 ? 99.217 144.893 171.768 1.00 53.43 303 LEU A N 1
ATOM 2396 C CA . LEU A 1 303 ? 100.079 144.620 172.913 1.00 48.83 303 LEU A CA 1
ATOM 2397 C C . LEU A 1 303 ? 99.411 145.023 174.222 1.00 52.49 303 LEU A C 1
ATOM 2398 O O . LEU A 1 303 ? 99.519 144.311 175.228 1.00 67.57 303 LEU A O 1
ATOM 2403 N N . ALA A 1 304 ? 98.714 146.160 174.230 1.00 43.63 304 ALA A N 1
ATOM 2404 C CA . ALA A 1 304 ? 98.029 146.593 175.444 1.00 47.86 304 ALA A CA 1
ATOM 2405 C C . ALA A 1 304 ? 96.928 145.617 175.839 1.00 62.86 304 ALA A C 1
ATOM 2406 O O . ALA A 1 304 ? 96.781 145.275 177.021 1.00 70.53 304 ALA A O 1
ATOM 2408 N N . ALA A 1 305 ? 96.145 145.156 174.862 1.00 62.21 305 ALA A N 1
ATOM 2409 C CA . ALA A 1 305 ? 95.098 144.184 175.156 1.00 58.03 305 ALA A CA 1
ATOM 2410 C C . ALA A 1 305 ? 95.690 142.884 175.679 1.00 64.56 305 ALA A C 1
ATOM 2411 O O . ALA A 1 305 ? 95.154 142.279 176.616 1.00 67.14 305 ALA A O 1
ATOM 2413 N N . GLN A 1 306 ? 96.799 142.440 175.086 1.00 57.11 306 GLN A N 1
ATOM 2414 C CA . GLN A 1 306 ? 97.455 141.226 175.554 1.00 43.43 306 GLN A CA 1
ATOM 2415 C C . GLN A 1 306 ? 97.926 141.371 176.994 1.00 51.42 306 GLN A C 1
ATOM 2416 O O . GLN A 1 306 ? 97.768 140.450 177.803 1.00 61.87 306 GLN A O 1
ATOM 2422 N N . GLN A 1 307 ? 98.511 142.521 177.334 1.00 56.49 307 GLN A N 1
ATOM 2423 C CA . GLN A 1 307 ? 98.960 142.739 178.705 1.00 53.51 307 GLN A CA 1
ATOM 2424 C C . GLN A 1 307 ? 97.789 142.725 179.679 1.00 59.50 307 GLN A C 1
ATOM 2425 O O . GLN A 1 307 ? 97.875 142.133 180.765 1.00 67.79 307 GLN A O 1
ATOM 2431 N N . ASP A 1 308 ? 96.684 143.373 179.306 1.00 59.71 308 ASP A N 1
ATOM 2432 C CA . ASP A 1 308 ? 95.506 143.370 180.167 1.00 64.51 308 ASP A CA 1
ATOM 2433 C C . ASP A 1 308 ? 94.990 141.953 180.388 1.00 70.75 308 ASP A C 1
ATOM 2434 O O . ASP A 1 308 ? 94.657 141.568 181.519 1.00 67.39 308 ASP A O 1
ATOM 2439 N N . VAL A 1 309 ? 94.935 141.159 179.318 1.00 62.12 309 VAL A N 1
ATOM 2440 C CA . VAL A 1 309 ? 94.461 139.783 179.429 1.00 52.54 309 VAL A CA 1
ATOM 2441 C C . VAL A 1 309 ? 95.374 138.974 180.340 1.00 58.20 309 VAL A C 1
ATOM 2442 O O . VAL A 1 309 ? 94.905 138.190 181.172 1.00 59.27 309 VAL A O 1
ATOM 2446 N N . TYR A 1 310 ? 96.690 139.147 180.197 1.00 60.53 310 TYR A N 1
ATOM 2447 C CA . TYR A 1 310 ? 97.624 138.391 181.027 1.00 48.32 310 TYR A CA 1
ATOM 2448 C C . TYR A 1 310 ? 97.468 138.740 182.501 1.00 51.02 310 TYR A C 1
ATOM 2449 O O . TYR A 1 310 ? 97.489 137.853 183.364 1.00 65.97 310 TYR A O 1
ATOM 2458 N N . LEU A 1 311 ? 97.320 140.028 182.812 1.00 49.18 311 LEU A N 1
ATOM 2459 C CA . LEU A 1 311 ? 97.138 140.415 184.208 1.00 55.94 311 LEU A CA 1
ATOM 2460 C C . LEU A 1 311 ? 95.842 139.844 184.773 1.00 62.79 311 LEU A C 1
ATOM 2461 O O . LEU A 1 311 ? 95.808 139.363 185.917 1.00 63.87 311 LEU A O 1
ATOM 2466 N N . LYS A 1 312 ? 94.767 139.874 183.982 1.00 72.17 312 LYS A N 1
ATOM 2467 C CA . LYS A 1 312 ? 93.512 139.286 184.439 1.00 71.12 312 LYS A CA 1
ATOM 2468 C C . LYS A 1 312 ? 93.658 137.788 184.674 1.00 74.20 312 LYS A C 1
ATOM 2469 O O . LYS A 1 312 ? 93.089 137.243 185.626 1.00 74.09 312 LYS A O 1
ATOM 2475 N N . ILE A 1 313 ? 94.412 137.105 183.811 1.00 61.96 313 ILE A N 1
ATOM 2476 C CA . ILE A 1 313 ? 94.633 135.671 183.980 1.00 53.97 313 ILE A CA 1
ATOM 2477 C C . ILE A 1 313 ? 95.377 135.396 185.277 1.00 55.27 313 ILE A C 1
ATOM 2478 O O . ILE A 1 313 ? 95.049 134.457 186.013 1.00 59.48 313 ILE A O 1
ATOM 2483 N N . ILE A 1 314 ? 96.401 136.200 185.570 1.00 60.45 314 ILE A N 1
ATOM 2484 C CA . ILE A 1 314 ? 97.141 136.029 186.818 1.00 61.69 314 ILE A CA 1
ATOM 2485 C C . ILE A 1 314 ? 96.206 136.184 188.009 1.00 64.32 314 ILE A C 1
ATOM 2486 O O . ILE A 1 314 ? 96.233 135.386 188.957 1.00 76.01 314 ILE A O 1
ATOM 2491 N N . ASP A 1 315 ? 95.359 137.214 187.973 1.00 75.42 315 ASP A N 1
ATOM 2492 C CA . ASP A 1 315 ? 94.422 137.427 189.073 1.00 76.02 315 ASP A CA 1
ATOM 2493 C C . ASP A 1 315 ? 93.468 136.250 189.226 1.00 80.50 315 ASP A C 1
ATOM 2494 O O . ASP A 1 315 ? 93.205 135.795 190.346 1.00 79.74 315 ASP A O 1
ATOM 2499 N N . ILE A 1 316 ? 92.944 135.740 188.110 1.00 71.58 316 ILE A N 1
ATOM 2500 C CA . ILE A 1 316 ? 92.001 134.626 188.166 1.00 65.79 316 ILE A CA 1
ATOM 2501 C C . ILE A 1 316 ? 92.667 133.397 188.768 1.00 67.64 316 ILE A C 1
ATOM 2502 O O . ILE A 1 316 ? 92.099 132.722 189.633 1.00 68.50 316 ILE A O 1
ATOM 2507 N N . VAL A 1 317 ? 93.886 133.093 188.320 1.00 71.13 317 VAL A N 1
ATOM 2508 C CA . VAL A 1 317 ? 94.577 131.901 188.806 1.00 65.13 317 VAL A CA 1
ATOM 2509 C C . VAL A 1 317 ? 94.849 132.016 190.298 1.00 61.00 317 VAL A C 1
ATOM 2510 O O . VAL A 1 317 ? 94.597 131.082 191.066 1.00 58.46 317 VAL A O 1
ATOM 2514 N N . GLN A 1 318 ? 95.354 133.170 190.738 1.00 75.35 318 GLN A N 1
ATOM 2515 C CA . GLN A 1 318 ? 95.701 133.299 192.148 1.00 74.71 318 GLN A CA 1
ATOM 2516 C C . GLN A 1 318 ? 94.478 133.421 193.046 1.00 81.22 318 GLN A C 1
ATOM 2517 O O . GLN A 1 318 ? 94.581 133.146 194.245 1.00 84.76 318 GLN A O 1
ATOM 2523 N N . SER A 1 319 ? 93.328 133.822 192.505 1.00 83.30 319 SER A N 1
ATOM 2524 C CA . SER A 1 319 ? 92.138 133.966 193.334 1.00 80.87 319 SER A CA 1
ATOM 2525 C C . SER A 1 319 ? 91.489 132.634 193.682 1.00 84.12 319 SER A C 1
ATOM 2526 O O . SER A 1 319 ? 90.712 132.573 194.639 1.00 83.50 319 SER A O 1
ATOM 2529 N N . HIS A 1 320 ? 91.783 131.574 192.936 1.00 83.17 320 HIS A N 1
ATOM 2530 C CA . HIS A 1 320 ? 91.180 130.270 193.174 1.00 77.22 320 HIS A CA 1
ATOM 2531 C C . HIS A 1 320 ? 92.035 129.366 194.049 1.00 84.38 320 HIS A C 1
ATOM 2532 O O . HIS A 1 320 ? 91.665 128.208 194.262 1.00 88.15 320 HIS A O 1
ATOM 2539 N N . GLY A 1 321 ? 93.160 129.856 194.557 1.00 84.61 321 GLY A N 1
ATOM 2540 C CA . GLY A 1 321 ? 94.021 129.063 195.403 1.00 77.15 321 GLY A CA 1
ATOM 2541 C C . GLY A 1 321 ? 95.079 128.260 194.683 1.00 81.05 321 GLY A C 1
ATOM 2542 O O . GLY A 1 321 ? 95.848 127.551 195.343 1.00 87.80 321 GLY A O 1
ATOM 2543 N N . ALA A 1 322 ? 95.146 128.339 193.359 1.00 72.73 322 ALA A N 1
ATOM 2544 C CA . ALA A 1 322 ? 96.174 127.646 192.602 1.00 66.68 322 ALA A CA 1
ATOM 2545 C C . ALA A 1 322 ? 97.401 128.545 192.478 1.00 72.68 322 ALA A C 1
ATOM 2546 O O . ALA A 1 322 ? 97.459 129.634 193.053 1.00 83.75 322 ALA A O 1
ATOM 2548 N N . ASP A 1 323 ? 98.401 128.096 191.725 1.00 73.67 323 ASP A N 1
ATOM 2549 C CA . ASP A 1 323 ? 99.606 128.885 191.522 1.00 72.35 323 ASP A CA 1
ATOM 2550 C C . ASP A 1 323 ? 100.354 128.350 190.313 1.00 69.69 323 ASP A C 1
ATOM 2551 O O . ASP A 1 323 ? 100.163 127.206 189.898 1.00 75.36 323 ASP A O 1
ATOM 2556 N N . PHE A 1 324 ? 101.209 129.198 189.754 1.00 59.53 324 PHE A N 1
ATOM 2557 C CA . PHE A 1 324 ? 102.059 128.796 188.647 1.00 59.87 324 PHE A CA 1
ATOM 2558 C C . PHE A 1 324 ? 103.191 127.913 189.152 1.00 66.44 324 PHE A C 1
ATOM 2559 O O . PHE A 1 324 ? 103.600 127.994 190.312 1.00 71.71 324 PHE A O 1
ATOM 2567 N N . ALA A 1 325 ? 103.699 127.064 188.266 1.00 66.23 325 ALA A N 1
ATOM 2568 C CA . ALA A 1 325 ? 104.666 126.041 188.633 1.00 65.13 325 ALA A CA 1
ATOM 2569 C C . ALA A 1 325 ? 106.042 126.385 188.085 1.00 70.40 325 ALA A C 1
ATOM 2570 O O . ALA A 1 325 ? 106.189 126.672 186.893 1.00 72.98 325 ALA A O 1
ATOM 2572 N N . PHE A 1 326 ? 107.041 126.359 188.959 1.00 63.61 326 PHE A N 1
ATOM 2573 C CA . PHE A 1 326 ? 108.430 126.381 188.544 1.00 55.49 326 PHE A CA 1
ATOM 2574 C C . PHE A 1 326 ? 108.842 124.992 188.075 1.00 64.22 326 PHE A C 1
ATOM 2575 O O . PHE A 1 326 ? 108.169 124.005 188.373 1.00 76.08 326 PHE A O 1
ATOM 2583 N N . PRO A 1 327 ? 109.935 124.885 187.322 1.00 58.92 327 PRO A N 1
ATOM 2584 C CA . PRO A 1 327 ? 110.501 123.560 187.056 1.00 59.30 327 PRO A CA 1
ATOM 2585 C C . PRO A 1 327 ? 110.821 122.850 188.363 1.00 62.15 327 PRO A C 1
ATOM 2586 O O . PRO A 1 327 ? 111.361 123.444 189.296 1.00 68.49 327 PRO A O 1
ATOM 2590 N N . SER A 1 328 ? 110.478 121.567 188.428 1.00 58.98 328 SER A N 1
ATOM 2591 C CA . SER A 1 328 ? 110.524 120.827 189.678 1.00 60.09 328 SER A CA 1
ATOM 2592 C C . SER A 1 328 ? 111.348 119.560 189.521 1.00 63.24 328 SER A C 1
ATOM 2593 O O . SER A 1 328 ? 111.486 119.012 188.426 1.00 70.87 328 SER A O 1
ATOM 2596 N N . GLN A 1 329 ? 111.897 119.100 190.643 1.00 63.56 329 GLN A N 1
ATOM 2597 C CA . GLN A 1 329 ? 112.704 117.892 190.678 1.00 58.90 329 GLN A CA 1
ATOM 2598 C C . GLN A 1 329 ? 112.477 117.175 191.999 1.00 65.74 329 GLN A C 1
ATOM 2599 O O . GLN A 1 329 ? 112.099 117.785 193.001 1.00 75.89 329 GLN A O 1
ATOM 2605 N N . THR A 1 330 ? 112.714 115.869 191.987 1.00 64.33 330 THR A N 1
ATOM 2606 C CA . THR A 1 330 ? 112.728 115.053 193.193 1.00 60.59 330 THR A CA 1
ATOM 2607 C C . THR A 1 330 ? 114.152 114.584 193.442 1.00 67.15 330 THR A C 1
ATOM 2608 O O . THR A 1 330 ? 114.783 114.010 192.550 1.00 79.13 330 THR A O 1
ATOM 2612 N N . LEU A 1 331 ? 114.658 114.827 194.645 1.00 61.86 331 LEU A N 1
ATOM 2613 C CA . LEU A 1 331 ? 116.048 114.549 194.976 1.00 62.95 331 LEU A CA 1
ATOM 2614 C C . LEU A 1 331 ? 116.121 113.484 196.058 1.00 71.11 331 LEU A C 1
ATOM 2615 O O . LEU A 1 331 ? 115.471 113.606 197.099 1.00 79.25 331 LEU A O 1
ATOM 2620 N N . TYR A 1 332 ? 116.914 112.448 195.807 1.00 73.20 332 TYR A N 1
ATOM 2621 C CA . TYR A 1 332 ? 117.165 111.381 196.769 1.00 69.84 332 TYR A CA 1
ATOM 2622 C C . TYR A 1 332 ? 118.569 111.571 197.325 1.00 75.91 332 TYR A C 1
ATOM 2623 O O . TYR A 1 332 ? 119.553 111.486 196.585 1.00 85.29 332 TYR A O 1
ATOM 2632 N N . MET A 1 333 ? 118.656 111.825 198.625 1.00 92.83 333 MET A N 1
ATOM 2633 C CA . MET A 1 333 ? 119.903 112.227 199.254 1.00 93.28 333 MET A CA 1
ATOM 2634 C C . MET A 1 333 ? 120.683 111.012 199.731 1.00 99.52 333 MET A C 1
ATOM 2635 O O . MET A 1 333 ? 120.108 110.058 200.262 1.00 100.41 333 MET A O 1
ATOM 2640 N N . ASP A 1 334 ? 121.997 111.060 199.547 1.00 118.61 334 ASP A N 1
ATOM 2641 C CA . ASP A 1 334 ? 122.871 109.983 199.985 1.00 118.80 334 ASP A CA 1
ATOM 2642 C C . ASP A 1 334 ? 124.297 110.484 200.176 1.00 118.46 334 ASP A C 1
ATOM 2643 O O . ASP A 1 334 ? 124.549 111.372 200.989 1.00 118.78 334 ASP A O 1
ATOM 2648 N N . ALA B 1 3 ? 93.121 146.979 76.609 1.00 253.71 3 ALA B N 1
ATOM 2649 C CA . ALA B 1 3 ? 92.065 146.357 75.819 1.00 253.65 3 ALA B CA 1
ATOM 2650 C C . ALA B 1 3 ? 92.192 144.838 75.839 1.00 254.67 3 ALA B C 1
ATOM 2651 O O . ALA B 1 3 ? 91.377 144.144 76.446 1.00 254.86 3 ALA B O 1
ATOM 2653 N N . GLU B 1 4 ? 93.224 144.327 75.166 1.00 260.11 4 GLU B N 1
ATOM 2654 C CA . GLU B 1 4 ? 93.453 142.890 75.105 1.00 260.26 4 GLU B CA 1
ATOM 2655 C C . GLU B 1 4 ? 94.004 142.324 76.406 1.00 260.93 4 GLU B C 1
ATOM 2656 O O . GLU B 1 4 ? 93.862 141.121 76.652 1.00 260.84 4 GLU B O 1
ATOM 2662 N N . LEU B 1 5 ? 94.627 143.159 77.241 1.00 267.39 5 LEU B N 1
ATOM 2663 C CA . LEU B 1 5 ? 95.174 142.682 78.505 1.00 266.91 5 LEU B CA 1
ATOM 2664 C C . LEU B 1 5 ? 94.089 142.399 79.534 1.00 267.13 5 LEU B C 1
ATOM 2665 O O . LEU B 1 5 ? 94.337 141.655 80.489 1.00 267.59 5 LEU B O 1
ATOM 2670 N N . PHE B 1 6 ? 92.895 142.970 79.361 1.00 266.61 6 PHE B N 1
ATOM 2671 C CA . PHE B 1 6 ? 91.813 142.758 80.317 1.00 266.04 6 PHE B CA 1
ATOM 2672 C C . PHE B 1 6 ? 91.304 141.324 80.300 1.00 266.39 6 PHE B C 1
ATOM 2673 O O . PHE B 1 6 ? 90.678 140.891 81.273 1.00 266.06 6 PHE B O 1
ATOM 2681 N N . THR B 1 7 ? 91.553 140.586 79.216 1.00 272.23 7 THR B N 1
ATOM 2682 C CA . THR B 1 7 ? 91.043 139.223 79.111 1.00 272.15 7 THR B CA 1
ATOM 2683 C C . THR B 1 7 ? 91.678 138.307 80.149 1.00 272.43 7 THR B C 1
ATOM 2684 O O . THR B 1 7 ? 91.003 137.442 80.719 1.00 271.63 7 THR B O 1
ATOM 2688 N N . ASN B 1 8 ? 92.971 138.478 80.408 1.00 276.08 8 ASN B N 1
ATOM 2689 C CA . ASN B 1 8 ? 93.711 137.585 81.290 1.00 275.32 8 ASN B CA 1
ATOM 2690 C C . ASN B 1 8 ? 93.718 138.039 82.744 1.00 275.42 8 ASN B C 1
ATOM 2691 O O . ASN B 1 8 ? 94.291 137.342 83.588 1.00 274.62 8 ASN B O 1
ATOM 2696 N N . ASN B 1 9 ? 93.103 139.179 83.063 1.00 282.59 9 ASN B N 1
ATOM 2697 C CA . ASN B 1 9 ? 93.134 139.709 84.420 1.00 281.93 9 ASN B CA 1
ATOM 2698 C C . ASN B 1 9 ? 91.748 139.977 84.993 1.00 282.21 9 ASN B C 1
ATOM 2699 O O . ASN B 1 9 ? 91.650 140.505 86.105 1.00 282.59 9 ASN B O 1
ATOM 2704 N N . ALA B 1 10 ? 90.679 139.613 84.277 1.00 287.80 10 ALA B N 1
ATOM 2705 C CA . ALA B 1 10 ? 89.334 140.017 84.681 1.00 287.75 10 ALA B CA 1
ATOM 2706 C C . ALA B 1 10 ? 89.008 139.558 86.097 1.00 288.35 10 ALA B C 1
ATOM 2707 O O . ALA B 1 10 ? 88.438 140.321 86.888 1.00 288.66 10 ALA B O 1
ATOM 2709 N N . LEU B 1 11 ? 89.370 138.319 86.439 1.00 290.35 11 LEU B N 1
ATOM 2710 C CA . LEU B 1 11 ? 89.123 137.824 87.789 1.00 290.09 11 LEU B CA 1
ATOM 2711 C C . LEU B 1 11 ? 89.842 138.666 88.833 1.00 290.24 11 LEU B C 1
ATOM 2712 O O . LEU B 1 11 ? 89.347 138.821 89.954 1.00 290.64 11 LEU B O 1
ATOM 2717 N N . ASN B 1 12 ? 90.997 139.231 88.481 1.00 290.47 12 ASN B N 1
ATOM 2718 C CA . ASN B 1 12 ? 91.759 140.016 89.445 1.00 290.28 12 ASN B CA 1
ATOM 2719 C C . ASN B 1 12 ? 91.043 141.315 89.797 1.00 290.70 12 ASN B C 1
ATOM 2720 O O . ASN B 1 12 ? 90.888 141.649 90.978 1.00 290.94 12 ASN B O 1
ATOM 2725 N N . LEU B 1 13 ? 90.597 142.068 88.788 1.00 293.57 13 LEU B N 1
ATOM 2726 C CA . LEU B 1 13 ? 89.813 143.261 89.086 1.00 293.36 13 LEU B CA 1
ATOM 2727 C C . LEU B 1 13 ? 88.491 142.901 89.747 1.00 293.67 13 LEU B C 1
ATOM 2728 O O . LEU B 1 13 ? 87.999 143.655 90.595 1.00 293.91 13 LEU B O 1
ATOM 2733 N N . VAL B 1 14 ? 87.914 141.751 89.392 1.00 297.67 14 VAL B N 1
ATOM 2734 C CA . VAL B 1 14 ? 86.669 141.323 90.025 1.00 297.58 14 VAL B CA 1
ATOM 2735 C C . VAL B 1 14 ? 86.873 141.132 91.523 1.00 297.94 14 VAL B C 1
ATOM 2736 O O . VAL B 1 14 ? 86.097 141.639 92.343 1.00 297.93 14 VAL B O 1
ATOM 2740 N N . ILE B 1 15 ? 87.930 140.412 91.905 1.00 300.01 15 ILE B N 1
ATOM 2741 C CA . ILE B 1 15 ? 88.161 140.158 93.324 1.00 299.79 15 ILE B CA 1
ATOM 2742 C C . ILE B 1 15 ? 88.602 141.429 94.039 1.00 299.71 15 ILE B C 1
ATOM 2743 O O . ILE B 1 15 ? 88.281 141.621 95.216 1.00 300.05 15 ILE B O 1
ATOM 2748 N N . ILE B 1 16 ? 89.326 142.320 93.356 1.00 296.79 16 ILE B N 1
ATOM 2749 C CA . ILE B 1 16 ? 89.700 143.592 93.974 1.00 296.17 16 ILE B CA 1
ATOM 2750 C C . ILE B 1 16 ? 88.455 144.410 94.295 1.00 296.42 16 ILE B C 1
ATOM 2751 O O . ILE B 1 16 ? 88.304 144.944 95.403 1.00 296.57 16 ILE B O 1
ATOM 2756 N N . PHE B 1 17 ? 87.539 144.512 93.329 1.00 303.17 17 PHE B N 1
ATOM 2757 C CA . PHE B 1 17 ? 86.301 145.249 93.554 1.00 303.44 17 PHE B CA 1
ATOM 2758 C C . PHE B 1 17 ? 85.461 144.594 94.642 1.00 303.97 17 PHE B C 1
ATOM 2759 O O . PHE B 1 17 ? 84.863 145.286 95.475 1.00 304.42 17 PHE B O 1
ATOM 2767 N N . GLY B 1 18 ? 85.402 143.261 94.650 1.00 306.11 18 GLY B N 1
ATOM 2768 C CA . GLY B 1 18 ? 84.658 142.572 95.691 1.00 305.80 18 GLY B CA 1
ATOM 2769 C C . GLY B 1 18 ? 85.231 142.811 97.074 1.00 306.05 18 GLY B C 1
ATOM 2770 O O . GLY B 1 18 ? 84.489 143.015 98.037 1.00 306.40 18 GLY B O 1
ATOM 2771 N N . SER B 1 19 ? 86.560 142.793 97.192 1.00 305.96 19 SER B N 1
ATOM 2772 C CA . SER B 1 19 ? 87.197 143.058 98.477 1.00 305.73 19 SER B CA 1
ATOM 2773 C C . SER B 1 19 ? 86.947 144.488 98.933 1.00 305.79 19 SER B C 1
ATOM 2774 O O . SER B 1 19 ? 86.683 144.729 100.116 1.00 305.96 19 SER B O 1
ATOM 2777 N N . CYS B 1 20 ? 87.024 145.452 98.011 1.00 304.83 20 CYS B N 1
ATOM 2778 C CA . CYS B 1 20 ? 86.736 146.836 98.380 1.00 304.45 20 CYS B CA 1
ATOM 2779 C C . CYS B 1 20 ? 85.287 146.996 98.829 1.00 304.92 20 CYS B C 1
ATOM 2780 O O . CYS B 1 20 ? 85.004 147.689 99.817 1.00 305.14 20 CYS B O 1
ATOM 2783 N N . ALA B 1 21 ? 84.356 146.357 98.117 1.00 307.32 21 ALA B N 1
ATOM 2784 C CA . ALA B 1 21 ? 82.950 146.432 98.495 1.00 306.85 21 ALA B CA 1
ATOM 2785 C C . ALA B 1 21 ? 82.710 145.793 99.856 1.00 306.96 21 ALA B C 1
ATOM 2786 O O . ALA B 1 21 ? 81.943 146.318 100.668 1.00 307.19 21 ALA B O 1
ATOM 2788 N N . ALA B 1 22 ? 83.358 144.656 100.122 1.00 305.16 22 ALA B N 1
ATOM 2789 C CA . ALA B 1 22 ? 83.224 144.015 101.426 1.00 304.55 22 ALA B CA 1
ATOM 2790 C C . ALA B 1 22 ? 83.805 144.889 102.530 1.00 304.77 22 ALA B C 1
ATOM 2791 O O . ALA B 1 22 ? 83.249 144.960 103.632 1.00 304.88 22 ALA B O 1
ATOM 2793 N N . LEU B 1 23 ? 84.927 145.556 102.254 1.00 301.76 23 LEU B N 1
ATOM 2794 C CA . LEU B 1 23 ? 85.514 146.463 103.234 1.00 301.21 23 LEU B CA 1
ATOM 2795 C C . LEU B 1 23 ? 84.561 147.606 103.560 1.00 301.30 23 LEU B C 1
ATOM 2796 O O . LEU B 1 23 ? 84.353 147.944 104.731 1.00 301.31 23 LEU B O 1
ATOM 2801 N N . ILE B 1 24 ? 83.961 148.207 102.530 1.00 301.25 24 ILE B N 1
ATOM 2802 C CA . ILE B 1 24 ? 83.017 149.299 102.760 1.00 300.71 24 ILE B CA 1
ATOM 2803 C C . ILE B 1 24 ? 81.791 148.796 103.514 1.00 300.99 24 ILE B C 1
ATOM 2804 O O . ILE B 1 24 ? 81.279 149.467 104.422 1.00 301.26 24 ILE B O 1
ATOM 2809 N N . LEU B 1 25 ? 81.303 147.606 103.152 1.00 299.96 25 LEU B N 1
ATOM 2810 C CA . LEU B 1 25 ? 80.135 147.045 103.820 1.00 299.31 25 LEU B CA 1
ATOM 2811 C C . LEU B 1 25 ? 80.412 146.780 105.292 1.00 299.10 25 LEU B C 1
ATOM 2812 O O . LEU B 1 25 ? 79.566 147.057 106.148 1.00 298.88 25 LEU B O 1
ATOM 2817 N N . MET B 1 26 ? 81.596 146.253 105.612 1.00 298.22 26 MET B N 1
ATOM 2818 C CA . MET B 1 26 ? 81.904 145.976 107.011 1.00 297.91 26 MET B CA 1
ATOM 2819 C C . MET B 1 26 ? 82.202 147.258 107.777 1.00 298.42 26 MET B C 1
ATOM 2820 O O . MET B 1 26 ? 81.936 147.330 108.982 1.00 298.49 26 MET B O 1
ATOM 2825 N N . SER B 1 27 ? 82.702 148.292 107.096 1.00 298.55 27 SER B N 1
ATOM 2826 C CA . SER B 1 27 ? 82.834 149.598 107.737 1.00 297.92 27 SER B CA 1
ATOM 2827 C C . SER B 1 27 ? 81.468 150.157 108.111 1.00 298.24 27 SER B C 1
ATOM 2828 O O . SER B 1 27 ? 81.269 150.658 109.224 1.00 298.43 27 SER B O 1
ATOM 2831 N N . PHE B 1 28 ? 80.504 150.065 107.192 1.00 296.14 28 PHE B N 1
ATOM 2832 C CA . PHE B 1 28 ? 79.147 150.503 107.504 1.00 295.63 28 PHE B CA 1
ATOM 2833 C C . PHE B 1 28 ? 78.530 149.652 108.607 1.00 295.43 28 PHE B C 1
ATOM 2834 O O . PHE B 1 28 ? 77.818 150.167 109.477 1.00 295.77 28 PHE B O 1
ATOM 2842 N N . TRP B 1 29 ? 78.787 148.343 108.580 1.00 288.17 29 TRP B N 1
ATOM 2843 C CA . TRP B 1 29 ? 78.238 147.447 109.592 1.00 287.59 29 TRP B CA 1
ATOM 2844 C C . TRP B 1 29 ? 78.781 147.801 110.972 1.00 287.76 29 TRP B C 1
ATOM 2845 O O . TRP B 1 29 ? 78.035 147.819 111.958 1.00 287.96 29 TRP B O 1
ATOM 2856 N N . PHE B 1 30 ? 80.078 148.109 111.056 1.00 286.34 30 PHE B N 1
ATOM 2857 C CA . PHE B 1 30 ? 80.646 148.607 112.304 1.00 285.92 30 PHE B CA 1
ATOM 2858 C C . PHE B 1 30 ? 80.025 149.940 112.703 1.00 286.40 30 PHE B C 1
ATOM 2859 O O . PHE B 1 30 ? 79.727 150.165 113.881 1.00 286.21 30 PHE B O 1
ATOM 2867 N N . ARG B 1 31 ? 79.831 150.841 111.736 1.00 292.92 31 ARG B N 1
ATOM 2868 C CA . ARG B 1 31 ? 79.254 152.144 112.050 1.00 292.16 31 ARG B CA 1
ATOM 2869 C C . ARG B 1 31 ? 77.832 152.017 112.581 1.00 292.06 31 ARG B C 1
ATOM 2870 O O . ARG B 1 31 ? 77.382 152.864 113.361 1.00 291.32 31 ARG B O 1
ATOM 2878 N N . ARG B 1 32 ? 77.113 150.974 112.174 1.00 288.44 32 ARG B N 1
ATOM 2879 C CA . ARG B 1 32 ? 75.749 150.737 112.635 1.00 287.46 32 ARG B CA 1
ATOM 2880 C C . ARG B 1 32 ? 75.793 149.882 113.897 1.00 287.29 32 ARG B C 1
ATOM 2881 O O . ARG B 1 32 ? 76.083 148.683 113.834 1.00 287.02 32 ARG B O 1
ATOM 2889 N N . GLY B 1 33 ? 75.504 150.498 115.043 1.00 282.93 33 GLY B N 1
ATOM 2890 C CA . GLY B 1 33 ? 75.430 149.804 116.309 1.00 282.75 33 GLY B CA 1
ATOM 2891 C C . GLY B 1 33 ? 76.744 149.692 117.058 1.00 282.92 33 GLY B C 1
ATOM 2892 O O . GLY B 1 33 ? 76.739 149.708 118.293 1.00 282.67 33 GLY B O 1
ATOM 2893 N N . ASN B 1 34 ? 77.861 149.589 116.337 1.00 279.67 34 ASN B N 1
ATOM 2894 C CA . ASN B 1 34 ? 79.206 149.421 116.903 1.00 279.38 34 ASN B CA 1
ATOM 2895 C C . ASN B 1 34 ? 79.207 148.448 118.082 1.00 279.28 34 ASN B C 1
ATOM 2896 O O . ASN B 1 34 ? 79.727 148.731 119.164 1.00 279.10 34 ASN B O 1
ATOM 2901 N N . ARG B 1 35 ? 78.611 147.275 117.854 1.00 274.11 35 ARG B N 1
ATOM 2902 C CA . ARG B 1 35 ? 78.577 146.248 118.890 1.00 273.54 35 ARG B CA 1
ATOM 2903 C C . ARG B 1 35 ? 79.943 145.607 119.091 1.00 273.79 35 ARG B C 1
ATOM 2904 O O . ARG B 1 35 ? 80.209 145.038 120.156 1.00 273.40 35 ARG B O 1
ATOM 2912 N N . LYS B 1 36 ? 80.813 145.685 118.089 1.00 271.73 36 LYS B N 1
ATOM 2913 C CA . LYS B 1 36 ? 82.117 145.048 118.145 1.00 271.00 36 LYS B CA 1
ATOM 2914 C C . LYS B 1 36 ? 83.147 145.987 118.769 1.00 270.70 36 LYS B C 1
ATOM 2915 O O . LYS B 1 36 ? 82.882 147.162 119.038 1.00 270.80 36 LYS B O 1
ATOM 2921 N N . ARG B 1 37 ? 84.337 145.446 119.006 1.00 243.49 37 ARG B N 1
ATOM 2922 C CA . ARG B 1 37 ? 85.481 146.216 119.478 1.00 242.89 37 ARG B CA 1
ATOM 2923 C C . ARG B 1 37 ? 86.501 146.294 118.350 1.00 242.84 37 ARG B C 1
ATOM 2924 O O . ARG B 1 37 ? 86.988 145.261 117.877 1.00 242.18 37 ARG B O 1
ATOM 2932 N N . LYS B 1 38 ? 86.821 147.516 117.923 1.00 248.79 38 LYS B N 1
ATOM 2933 C CA . LYS B 1 38 ? 87.747 147.731 116.811 1.00 249.38 38 LYS B CA 1
ATOM 2934 C C . LYS B 1 38 ? 89.184 147.662 117.330 1.00 249.32 38 LYS B C 1
ATOM 2935 O O . LYS B 1 38 ? 89.905 148.657 117.427 1.00 248.61 38 LYS B O 1
ATOM 2941 N N . GLY B 1 39 ? 89.593 146.443 117.668 1.00 234.89 39 GLY B N 1
ATOM 2942 C CA . GLY B 1 39 ? 90.925 146.208 118.188 1.00 233.60 39 GLY B CA 1
ATOM 2943 C C . GLY B 1 39 ? 91.809 145.418 117.247 1.00 233.22 39 GLY B C 1
ATOM 2944 O O . GLY B 1 39 ? 92.198 145.913 116.185 1.00 233.80 39 GLY B O 1
ATOM 2945 N N . PHE B 1 40 ? 92.137 144.183 117.629 1.00 222.98 40 PHE B N 1
ATOM 2946 C CA . PHE B 1 40 ? 93.044 143.373 116.825 1.00 222.89 40 PHE B CA 1
ATOM 2947 C C . PHE B 1 40 ? 92.362 142.776 115.599 1.00 224.34 40 PHE B C 1
ATOM 2948 O O . PHE B 1 40 ? 92.998 142.642 114.549 1.00 224.75 40 PHE B O 1
ATOM 2956 N N . LEU B 1 41 ? 91.079 142.418 115.703 1.00 225.98 41 LEU B N 1
ATOM 2957 C CA . LEU B 1 41 ? 90.424 141.705 114.611 1.00 224.62 41 LEU B CA 1
ATOM 2958 C C . LEU B 1 41 ? 90.199 142.610 113.406 1.00 224.90 41 LEU B C 1
ATOM 2959 O O . LEU B 1 41 ? 90.455 142.209 112.264 1.00 225.48 41 LEU B O 1
ATOM 2964 N N . PHE B 1 42 ? 89.718 143.831 113.638 1.00 235.79 42 PHE B N 1
ATOM 2965 C CA . PHE B 1 42 ? 89.478 144.753 112.534 1.00 236.15 42 PHE B CA 1
ATOM 2966 C C . PHE B 1 42 ? 90.792 145.190 111.893 1.00 237.66 42 PHE B C 1
ATOM 2967 O O . PHE B 1 42 ? 90.881 145.324 110.664 1.00 238.52 42 PHE B O 1
ATOM 2975 N N . HIS B 1 43 ? 91.832 145.385 112.709 1.00 229.59 43 HIS B N 1
ATOM 2976 C CA . HIS B 1 43 ? 93.155 145.678 112.168 1.00 228.88 43 HIS B CA 1
ATOM 2977 C C . HIS B 1 43 ? 93.673 144.521 111.322 1.00 229.60 43 HIS B C 1
ATOM 2978 O O . HIS B 1 43 ? 94.268 144.738 110.261 1.00 230.57 43 HIS B O 1
ATOM 2985 N N . ALA B 1 44 ? 93.458 143.284 111.775 1.00 236.86 44 ALA B N 1
ATOM 2986 C CA . ALA B 1 44 ? 93.891 142.124 111.000 1.00 236.52 44 ALA B CA 1
ATOM 2987 C C . ALA B 1 44 ? 93.125 142.016 109.688 1.00 237.27 44 ALA B C 1
ATOM 2988 O O . ALA B 1 44 ? 93.693 141.629 108.659 1.00 237.19 44 ALA B O 1
ATOM 2990 N N . VAL B 1 45 ? 91.830 142.336 109.710 1.00 241.74 45 VAL B N 1
ATOM 2991 C CA . VAL B 1 45 ? 91.040 142.328 108.481 1.00 240.84 45 VAL B CA 1
ATOM 2992 C C . VAL B 1 45 ? 91.587 143.355 107.497 1.00 241.55 45 VAL B C 1
ATOM 2993 O O . VAL B 1 45 ? 91.758 143.071 106.302 1.00 242.57 45 VAL B O 1
ATOM 2997 N N . GLN B 1 46 ? 91.878 144.563 107.989 1.00 242.30 46 GLN B N 1
ATOM 2998 C CA . GLN B 1 46 ? 92.497 145.571 107.133 1.00 242.11 46 GLN B CA 1
ATOM 2999 C C . GLN B 1 46 ? 93.826 145.075 106.581 1.00 243.02 46 GLN B C 1
ATOM 3000 O O . GLN B 1 46 ? 94.133 145.278 105.401 1.00 244.22 46 GLN B O 1
ATOM 3006 N N . PHE B 1 47 ? 94.627 144.424 107.424 1.00 236.24 47 PHE B N 1
ATOM 3007 C CA . PHE B 1 47 ? 95.927 143.929 106.990 1.00 235.53 47 PHE B CA 1
ATOM 3008 C C . PHE B 1 47 ? 95.784 142.914 105.863 1.00 236.51 47 PHE B C 1
ATOM 3009 O O . PHE B 1 47 ? 96.483 142.995 104.846 1.00 238.03 47 PHE B O 1
ATOM 3017 N N . LEU B 1 48 ? 94.871 141.954 106.020 1.00 242.72 48 LEU B N 1
ATOM 3018 C CA . LEU B 1 48 ? 94.744 140.911 105.007 1.00 241.94 48 LEU B CA 1
ATOM 3019 C C . LEU B 1 48 ? 94.176 141.469 103.707 1.00 242.64 48 LEU B C 1
ATOM 3020 O O . LEU B 1 48 ? 94.624 141.086 102.617 1.00 243.23 48 LEU B O 1
ATOM 3025 N N . ILE B 1 49 ? 93.203 142.383 103.788 1.00 250.36 49 ILE B N 1
ATOM 3026 C CA . ILE B 1 49 ? 92.667 142.946 102.552 1.00 250.28 49 ILE B CA 1
ATOM 3027 C C . ILE B 1 49 ? 93.724 143.797 101.853 1.00 251.16 49 ILE B C 1
ATOM 3028 O O . ILE B 1 49 ? 93.842 143.769 100.621 1.00 252.33 49 ILE B O 1
ATOM 3033 N N . TYR B 1 50 ? 94.525 144.542 102.619 1.00 252.75 50 TYR B N 1
ATOM 3034 C CA . TYR B 1 50 ? 95.607 145.315 102.021 1.00 252.86 50 TYR B CA 1
ATOM 3035 C C . TYR B 1 50 ? 96.609 144.397 101.333 1.00 253.39 50 TYR B C 1
ATOM 3036 O O . TYR B 1 50 ? 97.062 144.672 100.214 1.00 254.44 50 TYR B O 1
ATOM 3045 N N . THR B 1 51 ? 96.957 143.289 101.990 1.00 254.25 51 THR B N 1
ATOM 3046 C CA . THR B 1 51 ? 97.912 142.352 101.411 1.00 253.96 51 THR B CA 1
ATOM 3047 C C . THR B 1 51 ? 97.385 141.772 100.106 1.00 254.50 51 THR B C 1
ATOM 3048 O O . THR B 1 51 ? 98.108 141.712 99.104 1.00 254.84 51 THR B O 1
ATOM 3052 N N . ILE B 1 52 ? 96.117 141.356 100.089 1.00 256.43 52 ILE B N 1
ATOM 3053 C CA . ILE B 1 52 ? 95.591 140.728 98.881 1.00 255.67 52 ILE B CA 1
ATOM 3054 C C . ILE B 1 52 ? 95.470 141.747 97.751 1.00 255.99 52 ILE B C 1
ATOM 3055 O O . ILE B 1 52 ? 95.769 141.434 96.590 1.00 256.73 52 ILE B O 1
ATOM 3060 N N . ILE B 1 53 ? 95.070 142.985 98.059 1.00 258.78 53 ILE B N 1
ATOM 3061 C CA . ILE B 1 53 ? 94.926 143.961 96.983 1.00 258.75 53 ILE B CA 1
ATOM 3062 C C . ILE B 1 53 ? 96.290 144.345 96.420 1.00 259.54 53 ILE B C 1
ATOM 3063 O O . ILE B 1 53 ? 96.443 144.511 95.202 1.00 261.00 53 ILE B O 1
ATOM 3068 N N . ILE B 1 54 ? 97.311 144.478 97.274 1.00 257.38 54 ILE B N 1
ATOM 3069 C CA . ILE B 1 54 ? 98.613 144.835 96.720 1.00 257.33 54 ILE B CA 1
ATOM 3070 C C . ILE B 1 54 ? 99.218 143.658 95.965 1.00 257.89 54 ILE B C 1
ATOM 3071 O O . ILE B 1 54 ? 99.924 143.853 94.970 1.00 258.66 54 ILE B O 1
ATOM 3076 N N . SER B 1 55 ? 98.956 142.424 96.402 1.00 263.52 55 SER B N 1
ATOM 3077 C CA . SER B 1 55 ? 99.413 141.274 95.630 1.00 263.26 55 SER B CA 1
ATOM 3078 C C . SER B 1 55 ? 98.761 141.252 94.253 1.00 264.20 55 SER B C 1
ATOM 3079 O O . SER B 1 55 ? 99.423 140.970 93.245 1.00 264.38 55 SER B O 1
ATOM 3082 N N . ALA B 1 56 ? 97.464 141.560 94.190 1.00 272.59 56 ALA B N 1
ATOM 3083 C CA . ALA B 1 56 ? 96.780 141.629 92.903 1.00 272.46 56 ALA B CA 1
ATOM 3084 C C . ALA B 1 56 ? 97.366 142.726 92.020 1.00 272.57 56 ALA B C 1
ATOM 3085 O O . ALA B 1 56 ? 97.573 142.525 90.816 1.00 273.56 56 ALA B O 1
ATOM 3087 N N . VAL B 1 57 ? 97.641 143.895 92.603 1.00 267.27 57 VAL B N 1
ATOM 3088 C CA . VAL B 1 57 ? 98.216 144.995 91.830 1.00 266.40 57 VAL B CA 1
ATOM 3089 C C . VAL B 1 57 ? 99.598 144.619 91.311 1.00 266.87 57 VAL B C 1
ATOM 3090 O O . VAL B 1 57 ? 99.953 144.920 90.164 1.00 267.21 57 VAL B O 1
ATOM 3094 N N . GLY B 1 58 ? 100.402 143.960 92.146 1.00 269.41 58 GLY B N 1
ATOM 3095 C CA . GLY B 1 58 ? 101.712 143.517 91.703 1.00 269.07 58 GLY B CA 1
ATOM 3096 C C . GLY B 1 58 ? 101.633 142.494 90.587 1.00 269.59 58 GLY B C 1
ATOM 3097 O O . GLY B 1 58 ? 102.437 142.517 89.653 1.00 270.00 58 GLY B O 1
ATOM 3098 N N . SER B 1 59 ? 100.662 141.581 90.669 1.00 270.84 59 SER B N 1
ATOM 3099 C CA . SER B 1 59 ? 100.468 140.619 89.588 1.00 270.18 59 SER B CA 1
ATOM 3100 C C . SER B 1 59 ? 100.082 141.321 88.292 1.00 270.35 59 SER B C 1
ATOM 3101 O O . SER B 1 59 ? 100.561 140.957 87.211 1.00 270.58 59 SER B O 1
ATOM 3104 N N . ILE B 1 60 ? 99.214 142.331 88.383 1.00 270.04 60 ILE B N 1
ATOM 3105 C CA . ILE B 1 60 ? 98.830 143.093 87.195 1.00 269.26 60 ILE B CA 1
ATOM 3106 C C . ILE B 1 60 ? 100.036 143.808 86.601 1.00 269.36 60 ILE B C 1
ATOM 3107 O O . ILE B 1 60 ? 100.225 143.825 85.379 1.00 270.17 60 ILE B O 1
ATOM 3112 N N . ILE B 1 61 ? 100.869 144.409 87.452 1.00 266.76 61 ILE B N 1
ATOM 3113 C CA . ILE B 1 61 ? 102.060 145.094 86.958 1.00 266.52 61 ILE B CA 1
ATOM 3114 C C . ILE B 1 61 ? 103.002 144.104 86.286 1.00 266.82 61 ILE B C 1
ATOM 3115 O O . ILE B 1 61 ? 103.566 144.384 85.220 1.00 266.90 61 ILE B O 1
ATOM 3120 N N . ASN B 1 62 ? 103.182 142.929 86.894 1.00 269.28 62 ASN B N 1
ATOM 3121 C CA . ASN B 1 62 ? 104.039 141.906 86.305 1.00 269.10 62 ASN B CA 1
ATOM 3122 C C . ASN B 1 62 ? 103.526 141.488 84.934 1.00 269.58 62 ASN B C 1
ATOM 3123 O O . ASN B 1 62 ? 104.296 141.389 83.972 1.00 269.85 62 ASN B O 1
ATOM 3128 N N . TYR B 1 63 ? 102.218 141.235 84.831 1.00 273.64 63 TYR B N 1
ATOM 3129 C CA . TYR B 1 63 ? 101.645 140.808 83.559 1.00 273.42 63 TYR B CA 1
ATOM 3130 C C . TYR B 1 63 ? 101.777 141.898 82.503 1.00 273.05 63 TYR B C 1
ATOM 3131 O O . TYR B 1 63 ? 102.094 141.613 81.343 1.00 273.03 63 TYR B O 1
ATOM 3140 N N . VAL B 1 64 ? 101.536 143.153 82.888 1.00 268.49 64 VAL B N 1
ATOM 3141 C CA . VAL B 1 64 ? 101.651 144.256 81.939 1.00 267.60 64 VAL B CA 1
ATOM 3142 C C . VAL B 1 64 ? 103.083 144.380 81.439 1.00 267.74 64 VAL B C 1
ATOM 3143 O O . VAL B 1 64 ? 103.324 144.523 80.235 1.00 268.50 64 VAL B O 1
ATOM 3147 N N . ILE B 1 65 ? 104.056 144.311 82.348 1.00 266.43 65 ILE B N 1
ATOM 3148 C CA . ILE B 1 65 ? 105.451 144.450 81.945 1.00 266.28 65 ILE B CA 1
ATOM 3149 C C . ILE B 1 65 ? 105.866 143.295 81.042 1.00 266.85 65 ILE B C 1
ATOM 3150 O O . ILE B 1 65 ? 106.508 143.497 80.005 1.00 266.98 65 ILE B O 1
ATOM 3155 N N . GLU B 1 66 ? 105.490 142.068 81.409 1.00 270.94 66 GLU B N 1
ATOM 3156 C CA . GLU B 1 66 ? 105.905 140.905 80.634 1.00 270.46 66 GLU B CA 1
ATOM 3157 C C . GLU B 1 66 ? 105.171 140.791 79.304 1.00 270.14 66 GLU B C 1
ATOM 3158 O O . GLU B 1 66 ? 105.675 140.129 78.391 1.00 269.07 66 GLU B O 1
ATOM 3164 N N . ASN B 1 67 ? 104.003 141.418 79.168 1.00 268.43 67 ASN B N 1
ATOM 3165 C CA . ASN B 1 67 ? 103.209 141.290 77.955 1.00 268.18 67 ASN B CA 1
ATOM 3166 C C . ASN B 1 67 ? 103.280 142.509 77.047 1.00 267.82 67 ASN B C 1
ATOM 3167 O O . ASN B 1 67 ? 102.865 142.419 75.887 1.00 267.69 67 ASN B O 1
ATOM 3172 N N . TYR B 1 68 ? 103.789 143.638 77.537 1.00 257.01 68 TYR B N 1
ATOM 3173 C CA . TYR B 1 68 ? 103.855 144.865 76.754 1.00 256.08 68 TYR B CA 1
ATOM 3174 C C . TYR B 1 68 ? 105.278 145.234 76.367 1.00 255.77 68 TYR B C 1
ATOM 3175 O O . TYR B 1 68 ? 105.579 145.366 75.177 1.00 255.16 68 TYR B O 1
ATOM 3184 N N . LYS B 1 69 ? 106.168 145.391 77.345 1.00 258.06 69 LYS B N 1
ATOM 3185 C CA . LYS B 1 69 ? 107.555 145.745 77.081 1.00 257.51 69 LYS B CA 1
ATOM 3186 C C . LYS B 1 69 ? 108.363 145.535 78.353 1.00 258.36 69 LYS B C 1
ATOM 3187 O O . LYS B 1 69 ? 107.941 145.954 79.433 1.00 258.78 69 LYS B O 1
ATOM 3193 N N . LEU B 1 70 ? 109.521 144.893 78.214 1.00 261.64 70 LEU B N 1
ATOM 3194 C CA . LEU B 1 70 ? 110.385 144.594 79.348 1.00 261.96 70 LEU B CA 1
ATOM 3195 C C . LEU B 1 70 ? 111.390 145.698 79.649 1.00 261.86 70 LEU B C 1
ATOM 3196 O O . LEU B 1 70 ? 112.098 145.610 80.658 1.00 261.55 70 LEU B O 1
ATOM 3201 N N . LYS B 1 71 ? 111.471 146.725 78.809 1.00 261.01 71 LYS B N 1
ATOM 3202 C CA . LYS B 1 71 ? 112.455 147.778 79.008 1.00 260.72 71 LYS B CA 1
ATOM 3203 C C . LYS B 1 71 ? 112.053 148.682 80.169 1.00 261.10 71 LYS B C 1
ATOM 3204 O O . LYS B 1 71 ? 110.869 148.896 80.440 1.00 261.24 71 LYS B O 1
ATOM 3210 N N . PHE B 1 72 ? 113.065 149.195 80.871 1.00 259.85 72 PHE B N 1
ATOM 3211 C CA . PHE B 1 72 ? 112.966 150.198 81.929 1.00 259.57 72 PHE B CA 1
ATOM 3212 C C . PHE B 1 72 ? 112.333 149.668 83.210 1.00 259.80 72 PHE B C 1
ATOM 3213 O O . PHE B 1 72 ? 112.270 150.406 84.201 1.00 259.36 72 PHE B O 1
ATOM 3221 N N . ILE B 1 73 ? 111.869 148.421 83.236 1.00 261.36 73 ILE B N 1
ATOM 3222 C CA . ILE B 1 73 ? 111.274 147.828 84.428 1.00 260.80 73 ILE B CA 1
ATOM 3223 C C . ILE B 1 73 ? 111.978 146.510 84.713 1.00 260.42 73 ILE B C 1
ATOM 3224 O O . ILE B 1 73 ? 112.107 145.664 83.822 1.00 260.60 73 ILE B O 1
ATOM 3229 N N . THR B 1 74 ? 112.430 146.339 85.954 1.00 255.44 74 THR B N 1
ATOM 3230 C CA . THR B 1 74 ? 113.093 145.112 86.363 1.00 255.38 74 THR B CA 1
ATOM 3231 C C . THR B 1 74 ? 112.116 144.257 87.153 1.00 255.55 74 THR B C 1
ATOM 3232 O O . THR B 1 74 ? 111.654 144.690 88.220 1.00 256.07 74 THR B O 1
ATOM 3236 N N . PRO B 1 75 ? 111.764 143.063 86.682 1.00 251.40 75 PRO B N 1
ATOM 3237 C CA . PRO B 1 75 ? 110.840 142.216 87.440 1.00 251.15 75 PRO B CA 1
ATOM 3238 C C . PRO B 1 75 ? 111.444 141.778 88.764 1.00 251.29 75 PRO B C 1
ATOM 3239 O O . PRO B 1 75 ? 112.661 141.638 88.906 1.00 251.00 75 PRO B O 1
ATOM 3243 N N . GLY B 1 76 ? 110.568 141.564 89.744 1.00 244.68 76 GLY B N 1
ATOM 3244 C CA . GLY B 1 76 ? 110.968 141.219 91.087 1.00 243.86 76 GLY B CA 1
ATOM 3245 C C . GLY B 1 76 ? 111.142 142.410 92.008 1.00 244.03 76 GLY B C 1
ATOM 3246 O O . GLY B 1 76 ? 110.929 142.283 93.218 1.00 244.00 76 GLY B O 1
ATOM 3247 N N . VAL B 1 77 ? 111.529 143.564 91.462 1.00 242.76 77 VAL B N 1
ATOM 3248 C CA . VAL B 1 77 ? 111.635 144.771 92.273 1.00 242.91 77 VAL B CA 1
ATOM 3249 C C . VAL B 1 77 ? 110.262 145.191 92.779 1.00 243.36 77 VAL B C 1
ATOM 3250 O O . VAL B 1 77 ? 110.121 145.681 93.907 1.00 243.54 77 VAL B O 1
ATOM 3254 N N . ILE B 1 78 ? 109.226 144.998 91.962 1.00 241.38 78 ILE B N 1
ATOM 3255 C CA . ILE B 1 78 ? 107.867 145.281 92.415 1.00 241.39 78 ILE B CA 1
ATOM 3256 C C . ILE B 1 78 ? 107.459 144.328 93.534 1.00 242.15 78 ILE B C 1
ATOM 3257 O O . ILE B 1 78 ? 106.726 144.709 94.455 1.00 242.07 78 ILE B O 1
ATOM 3262 N N . ASP B 1 79 ? 107.943 143.084 93.491 1.00 239.45 79 ASP B N 1
ATOM 3263 C CA . ASP B 1 79 ? 107.718 142.173 94.608 1.00 238.88 79 ASP B CA 1
ATOM 3264 C C . ASP B 1 79 ? 108.405 142.683 95.867 1.00 238.53 79 ASP B C 1
ATOM 3265 O O . ASP B 1 79 ? 107.845 142.607 96.968 1.00 239.13 79 ASP B O 1
ATOM 3270 N N . PHE B 1 80 ? 109.620 143.213 95.718 1.00 227.85 80 PHE B N 1
ATOM 3271 C CA . PHE B 1 80 ? 110.319 143.800 96.853 1.00 226.96 80 PHE B CA 1
ATOM 3272 C C . PHE B 1 80 ? 109.535 144.969 97.432 1.00 227.41 80 PHE B C 1
ATOM 3273 O O . PHE B 1 80 ? 109.414 145.099 98.655 1.00 228.43 80 PHE B O 1
ATOM 3281 N N . ILE B 1 81 ? 108.982 145.823 96.569 1.00 230.12 81 ILE B N 1
ATOM 3282 C CA . ILE B 1 81 ? 108.250 146.988 97.056 1.00 230.49 81 ILE B CA 1
ATOM 3283 C C . ILE B 1 81 ? 106.947 146.564 97.727 1.00 231.08 81 ILE B C 1
ATOM 3284 O O . ILE B 1 81 ? 106.528 147.160 98.727 1.00 232.23 81 ILE B O 1
ATOM 3289 N N . CYS B 1 82 ? 106.297 145.513 97.214 1.00 230.87 82 CYS B N 1
ATOM 3290 C CA . CYS B 1 82 ? 105.073 145.036 97.848 1.00 230.95 82 CYS B CA 1
ATOM 3291 C C . CYS B 1 82 ? 105.364 144.441 99.220 1.00 231.94 82 CYS B C 1
ATOM 3292 O O . CYS B 1 82 ? 104.636 144.704 100.188 1.00 232.19 82 CYS B O 1
ATOM 3295 N N . THR B 1 83 ? 106.430 143.642 99.321 1.00 226.74 83 THR B N 1
ATOM 3296 C CA . THR B 1 83 ? 106.828 143.104 100.617 1.00 225.70 83 THR B CA 1
ATOM 3297 C C . THR B 1 83 ? 107.174 144.224 101.589 1.00 225.61 83 THR B C 1
ATOM 3298 O O . THR B 1 83 ? 106.782 144.184 102.763 1.00 227.14 83 THR B O 1
ATOM 3302 N N . SER B 1 84 ? 107.896 145.241 101.114 1.00 221.08 84 SER B N 1
ATOM 3303 C CA . SER B 1 84 ? 108.241 146.366 101.973 1.00 220.98 84 SER B CA 1
ATOM 3304 C C . SER B 1 84 ? 106.994 147.081 102.473 1.00 221.55 84 SER B C 1
ATOM 3305 O O . SER B 1 84 ? 106.895 147.413 103.661 1.00 223.27 84 SER B O 1
ATOM 3308 N N . LEU B 1 85 ? 106.024 147.317 101.587 1.00 217.27 85 LEU B N 1
ATOM 3309 C CA . LEU B 1 85 ? 104.832 148.045 102.004 1.00 217.23 85 LEU B CA 1
ATOM 3310 C C . LEU B 1 85 ? 104.024 147.236 103.009 1.00 218.02 85 LEU B C 1
ATOM 3311 O O . LEU B 1 85 ? 103.529 147.788 103.998 1.00 218.72 85 LEU B O 1
ATOM 3316 N N . ILE B 1 86 ? 103.863 145.931 102.772 1.00 214.82 86 ILE B N 1
ATOM 3317 C CA . ILE B 1 86 ? 103.064 145.138 103.700 1.00 214.26 86 ILE B CA 1
ATOM 3318 C C . ILE B 1 86 ? 103.766 145.027 105.049 1.00 214.64 86 ILE B C 1
ATOM 3319 O O . ILE B 1 86 ? 103.116 145.052 106.102 1.00 215.26 86 ILE B O 1
ATOM 3324 N N . ALA B 1 87 ? 105.099 144.927 105.047 1.00 208.14 87 ALA B N 1
ATOM 3325 C CA . ALA B 1 87 ? 105.830 144.908 106.310 1.00 207.09 87 ALA B CA 1
ATOM 3326 C C . ALA B 1 87 ? 105.668 146.224 107.059 1.00 207.61 87 ALA B C 1
ATOM 3327 O O . ALA B 1 87 ? 105.477 146.234 108.282 1.00 209.00 87 ALA B O 1
ATOM 3329 N N . VAL B 1 88 ? 105.737 147.347 106.341 1.00 200.93 88 VAL B N 1
ATOM 3330 C CA . VAL B 1 88 ? 105.557 148.648 106.978 1.00 200.12 88 VAL B CA 1
ATOM 3331 C C . VAL B 1 88 ? 104.156 148.763 107.562 1.00 200.77 88 VAL B C 1
ATOM 3332 O O . VAL B 1 88 ? 103.968 149.278 108.672 1.00 202.18 88 VAL B O 1
ATOM 3336 N N . ILE B 1 89 ? 103.151 148.281 106.829 1.00 201.37 89 ILE B N 1
ATOM 3337 C CA . ILE B 1 89 ? 101.776 148.349 107.317 1.00 201.39 89 ILE B CA 1
ATOM 3338 C C . ILE B 1 89 ? 101.615 147.497 108.571 1.00 202.58 89 ILE B C 1
ATOM 3339 O O . ILE B 1 89 ? 100.958 147.907 109.538 1.00 202.88 89 ILE B O 1
ATOM 3344 N N . LEU B 1 90 ? 102.216 146.305 108.580 1.00 199.78 90 LEU B N 1
ATOM 3345 C CA . LEU B 1 90 ? 102.154 145.453 109.764 1.00 198.72 90 LEU B CA 1
ATOM 3346 C C . LEU B 1 90 ? 102.805 146.135 110.961 1.00 198.65 90 LEU B C 1
ATOM 3347 O O . LEU B 1 90 ? 102.265 146.114 112.075 1.00 200.16 90 LEU B O 1
ATOM 3352 N N . THR B 1 91 ? 103.971 146.746 110.744 1.00 186.45 91 THR B N 1
ATOM 3353 C CA . THR B 1 91 ? 104.651 147.451 111.826 1.00 185.48 91 THR B CA 1
ATOM 3354 C C . THR B 1 91 ? 103.798 148.595 112.358 1.00 184.97 91 THR B C 1
ATOM 3355 O O . THR B 1 91 ? 103.701 148.795 113.575 1.00 185.80 91 THR B O 1
ATOM 3359 N N . ILE B 1 92 ? 103.163 149.350 111.460 1.00 182.94 92 ILE B N 1
ATOM 3360 C CA . ILE B 1 92 ? 102.329 150.471 111.885 1.00 183.00 92 ILE B CA 1
ATOM 3361 C C . ILE B 1 92 ? 101.148 149.976 112.709 1.00 182.76 92 ILE B C 1
ATOM 3362 O O . ILE B 1 92 ? 100.817 150.551 113.755 1.00 185.42 92 ILE B O 1
ATOM 3367 N N . LYS B 1 93 ? 100.494 148.904 112.256 1.00 184.15 93 LYS B N 1
ATOM 3368 C CA . LYS B 1 93 ? 99.361 148.367 113.005 1.00 184.86 93 LYS B CA 1
ATOM 3369 C C . LYS B 1 93 ? 99.790 147.887 114.386 1.00 186.15 93 LYS B C 1
ATOM 3370 O O . LYS B 1 93 ? 99.106 148.145 115.386 1.00 186.07 93 LYS B O 1
ATOM 3376 N N . LEU B 1 94 ? 100.927 147.191 114.463 1.00 175.48 94 LEU B N 1
ATOM 3377 C CA . LEU B 1 94 ? 101.398 146.699 115.753 1.00 172.83 94 LEU B CA 1
ATOM 3378 C C . LEU B 1 94 ? 101.743 147.849 116.690 1.00 171.96 94 LEU B C 1
ATOM 3379 O O . LEU B 1 94 ? 101.420 147.806 117.883 1.00 175.05 94 LEU B O 1
ATOM 3384 N N . PHE B 1 95 ? 102.398 148.889 116.172 1.00 154.39 95 PHE B N 1
ATOM 3385 C CA . PHE B 1 95 ? 102.731 150.034 117.012 1.00 153.73 95 PHE B CA 1
ATOM 3386 C C . PHE B 1 95 ? 101.475 150.743 117.497 1.00 155.83 95 PHE B C 1
ATOM 3387 O O . PHE B 1 95 ? 101.418 151.199 118.645 1.00 156.80 95 PHE B O 1
ATOM 3395 N N . LEU B 1 96 ? 100.459 150.848 116.638 1.00 166.72 96 LEU B N 1
ATOM 3396 C CA . LEU B 1 96 ? 99.196 151.435 117.069 1.00 165.77 96 LEU B CA 1
ATOM 3397 C C . LEU B 1 96 ? 98.566 150.615 118.186 1.00 165.04 96 LEU B C 1
ATOM 3398 O O . LEU B 1 96 ? 98.053 151.173 119.165 1.00 165.59 96 LEU B O 1
ATOM 3403 N N . LEU B 1 97 ? 98.598 149.287 118.059 1.00 163.75 97 LEU B N 1
ATOM 3404 C CA . LEU B 1 97 ? 98.040 148.436 119.106 1.00 163.29 97 LEU B CA 1
ATOM 3405 C C . LEU B 1 97 ? 98.792 148.607 120.421 1.00 163.62 97 LEU B C 1
ATOM 3406 O O . LEU B 1 97 ? 98.178 148.681 121.492 1.00 163.77 97 LEU B O 1
ATOM 3411 N N . ILE B 1 98 ? 100.123 148.673 120.360 1.00 151.11 98 ILE B N 1
ATOM 3412 C CA . ILE B 1 98 ? 100.919 148.856 121.574 1.00 147.83 98 ILE B CA 1
ATOM 3413 C C . ILE B 1 98 ? 100.627 150.208 122.216 1.00 149.83 98 ILE B C 1
ATOM 3414 O O . ILE B 1 98 ? 100.514 150.316 123.444 1.00 152.51 98 ILE B O 1
ATOM 3419 N N . ASN B 1 99 ? 100.502 151.259 121.404 1.00 150.25 99 ASN B N 1
ATOM 3420 C CA . ASN B 1 99 ? 100.189 152.573 121.956 1.00 148.60 99 ASN B CA 1
ATOM 3421 C C . ASN B 1 99 ? 98.812 152.582 122.609 1.00 146.98 99 ASN B C 1
ATOM 3422 O O . ASN B 1 99 ? 98.625 153.180 123.676 1.00 147.26 99 ASN B O 1
ATOM 3427 N N . GLN B 1 100 ? 97.836 151.922 121.983 1.00 149.60 100 GLN B N 1
ATOM 3428 C CA . GLN B 1 100 ? 96.511 151.822 122.587 1.00 149.45 100 GLN B CA 1
ATOM 3429 C C . GLN B 1 100 ? 96.566 151.064 123.908 1.00 152.23 100 GLN B C 1
ATOM 3430 O O . GLN B 1 100 ? 95.902 151.443 124.881 1.00 151.85 100 GLN B O 1
ATOM 3436 N N . PHE B 1 101 ? 97.355 149.989 123.958 1.00 151.20 101 PHE B N 1
ATOM 3437 C CA . PHE B 1 101 ? 97.502 149.232 125.198 1.00 148.85 101 PHE B CA 1
ATOM 3438 C C . PHE B 1 101 ? 98.120 150.086 126.296 1.00 146.27 101 PHE B C 1
ATOM 3439 O O . PHE B 1 101 ? 97.676 150.046 127.449 1.00 147.52 101 PHE B O 1
ATOM 3447 N N . GLU B 1 102 ? 99.151 150.863 125.957 1.00 139.25 102 GLU B N 1
ATOM 3448 C CA . GLU B 1 102 ? 99.772 151.740 126.946 1.00 137.63 102 GLU B CA 1
ATOM 3449 C C . GLU B 1 102 ? 98.790 152.792 127.442 1.00 140.67 102 GLU B C 1
ATOM 3450 O O . GLU B 1 102 ? 98.741 153.094 128.641 1.00 143.22 102 GLU B O 1
ATOM 3456 N N . LYS B 1 103 ? 98.005 153.368 126.530 1.00 149.00 103 LYS B N 1
ATOM 3457 C CA . LYS B 1 103 ? 97.020 154.365 126.932 1.00 148.29 103 LYS B CA 1
ATOM 3458 C C . LYS B 1 103 ? 95.978 153.761 127.863 1.00 148.18 103 LYS B C 1
ATOM 3459 O O . LYS B 1 103 ? 95.600 154.377 128.866 1.00 148.09 103 LYS B O 1
ATOM 3465 N N . GLN B 1 104 ? 95.509 152.551 127.552 1.00 144.56 104 GLN B N 1
ATOM 3466 C CA . GLN B 1 104 ? 94.542 151.892 128.424 1.00 142.43 104 GLN B CA 1
ATOM 3467 C C . GLN B 1 104 ? 95.151 151.580 129.785 1.00 144.29 104 GLN B C 1
ATOM 3468 O O . GLN B 1 104 ? 94.483 151.712 130.817 1.00 144.15 104 GLN B O 1
ATOM 3474 N N . GLN B 1 105 ? 96.417 151.160 129.808 1.00 142.39 105 GLN B N 1
ATOM 3475 C CA . GLN B 1 105 ? 97.080 150.875 131.076 1.00 139.38 105 GLN B CA 1
ATOM 3476 C C . GLN B 1 105 ? 97.204 152.130 131.928 1.00 138.42 105 GLN B C 1
ATOM 3477 O O . GLN B 1 105 ? 96.983 152.090 133.143 1.00 138.52 105 GLN B O 1
ATOM 3483 N N . ILE B 1 106 ? 97.561 153.256 131.307 1.00 137.73 106 ILE B N 1
ATOM 3484 C CA . ILE B 1 106 ? 97.626 154.518 132.039 1.00 137.31 106 ILE B CA 1
ATOM 3485 C C . ILE B 1 106 ? 96.246 154.900 132.555 1.00 138.48 106 ILE B C 1
ATOM 3486 O O . ILE B 1 106 ? 96.093 155.335 133.703 1.00 136.42 106 ILE B O 1
ATOM 3491 N N . LYS B 1 107 ? 95.220 154.739 131.716 1.00 146.89 107 LYS B N 1
ATOM 3492 C CA . LYS B 1 107 ? 93.855 155.033 132.136 1.00 146.10 107 LYS B CA 1
ATOM 3493 C C . LYS B 1 107 ? 93.432 154.164 133.312 1.00 144.73 107 LYS B C 1
ATOM 3494 O O . LYS B 1 107 ? 92.649 154.605 134.162 1.00 144.49 107 LYS B O 1
ATOM 3500 N N . LYS B 1 108 ? 93.951 152.938 133.393 1.00 139.92 108 LYS B N 1
ATOM 3501 C CA . LYS B 1 108 ? 93.645 152.068 134.520 1.00 139.44 108 LYS B CA 1
ATOM 3502 C C . LYS B 1 108 ? 94.191 152.601 135.838 1.00 140.94 108 LYS B C 1
ATOM 3503 O O . LYS B 1 108 ? 93.803 152.097 136.897 1.00 140.02 108 LYS B O 1
ATOM 3509 N N . GLY B 1 109 ? 95.074 153.595 135.802 1.00 142.10 109 GLY B N 1
ATOM 3510 C CA . GLY B 1 109 ? 95.559 154.210 137.021 1.00 141.68 109 GLY B CA 1
ATOM 3511 C C . GLY B 1 109 ? 96.871 153.646 137.518 1.00 142.96 109 GLY B C 1
ATOM 3512 O O . GLY B 1 109 ? 96.976 153.236 138.677 1.00 143.38 109 GLY B O 1
ATOM 3513 N N . ARG B 1 110 ? 97.882 153.612 136.652 1.00 137.99 110 ARG B N 1
ATOM 3514 C CA . ARG B 1 110 ? 99.188 153.113 137.056 1.00 136.52 110 ARG B CA 1
ATOM 3515 C C . ARG B 1 110 ? 100.283 154.105 136.685 1.00 135.54 110 ARG B C 1
ATOM 3516 O O . ARG B 1 110 ? 100.005 155.148 136.085 1.00 134.56 110 ARG B O 1
ATOM 3524 N N . ASP B 1 111 ? 101.524 153.794 137.044 1.00 140.84 111 ASP B N 1
ATOM 3525 C CA . ASP B 1 111 ? 102.636 154.718 136.889 1.00 142.68 111 ASP B CA 1
ATOM 3526 C C . ASP B 1 111 ? 102.900 155.013 135.418 1.00 143.08 111 ASP B C 1
ATOM 3527 O O . ASP B 1 111 ? 102.654 154.182 134.541 1.00 144.14 111 ASP B O 1
ATOM 3532 N N . ILE B 1 112 ? 103.407 156.217 135.158 1.00 141.06 112 ILE B N 1
ATOM 3533 C CA . ILE B 1 112 ? 103.669 156.642 133.787 1.00 141.54 112 ILE B CA 1
ATOM 3534 C C . ILE B 1 112 ? 104.934 155.984 133.252 1.00 142.49 112 ILE B C 1
ATOM 3535 O O . ILE B 1 112 ? 104.906 155.270 132.242 1.00 144.55 112 ILE B O 1
ATOM 3540 N N . THR B 1 113 ? 106.059 156.209 133.935 1.00 138.55 113 THR B N 1
ATOM 3541 C CA . THR B 1 113 ? 107.347 155.741 133.434 1.00 139.31 113 THR B CA 1
ATOM 3542 C C . THR B 1 113 ? 107.379 154.224 133.315 1.00 139.99 113 THR B C 1
ATOM 3543 O O . THR B 1 113 ? 107.975 153.680 132.378 1.00 140.55 113 THR B O 1
ATOM 3547 N N . SER B 1 114 ? 106.746 153.522 134.255 1.00 135.07 114 SER B N 1
ATOM 3548 C CA . SER B 1 114 ? 106.677 152.069 134.162 1.00 135.80 114 SER B CA 1
ATOM 3549 C C . SER B 1 114 ? 105.926 151.638 132.908 1.00 137.91 114 SER B C 1
ATOM 3550 O O . SER B 1 114 ? 106.342 150.699 132.217 1.00 139.29 114 SER B O 1
ATOM 3553 N N . ALA B 1 115 ? 104.820 152.317 132.597 1.00 134.02 115 ALA B N 1
ATOM 3554 C CA . ALA B 1 115 ? 104.072 151.996 131.387 1.00 131.74 115 ALA B CA 1
ATOM 3555 C C . ALA B 1 115 ? 104.902 152.261 130.138 1.00 133.34 115 ALA B C 1
ATOM 3556 O O . ALA B 1 115 ? 104.883 151.465 129.192 1.00 135.78 115 ALA B O 1
ATOM 3558 N N . ARG B 1 116 ? 105.638 153.375 130.115 1.00 132.02 116 ARG B N 1
ATOM 3559 C CA . ARG B 1 116 ? 106.489 153.657 128.962 1.00 131.95 116 ARG B CA 1
ATOM 3560 C C . ARG B 1 116 ? 107.572 152.598 128.801 1.00 133.98 116 ARG B C 1
ATOM 3561 O O . ARG B 1 116 ? 107.871 152.171 127.680 1.00 136.25 116 ARG B O 1
ATOM 3569 N N . ILE B 1 117 ? 108.173 152.161 129.909 1.00 125.98 117 ILE B N 1
ATOM 3570 C CA . ILE B 1 117 ? 109.216 151.142 129.828 1.00 125.43 117 ILE B CA 1
ATOM 3571 C C . ILE B 1 117 ? 108.640 149.822 129.330 1.00 126.85 117 ILE B C 1
ATOM 3572 O O . ILE B 1 117 ? 109.252 149.136 128.500 1.00 131.17 117 ILE B O 1
ATOM 3577 N N . MET B 1 118 ? 107.460 149.441 129.824 1.00 121.80 118 MET B N 1
ATOM 3578 C CA . MET B 1 118 ? 106.818 148.225 129.335 1.00 121.53 118 MET B CA 1
ATOM 3579 C C . MET B 1 118 ? 106.511 148.320 127.846 1.00 124.28 118 MET B C 1
ATOM 3580 O O . MET B 1 118 ? 106.711 147.353 127.098 1.00 127.12 118 MET B O 1
ATOM 3585 N N . SER B 1 119 ? 106.026 149.478 127.397 1.00 124.41 119 SER B N 1
ATOM 3586 C CA . SER B 1 119 ? 105.751 149.657 125.977 1.00 122.86 119 SER B CA 1
ATOM 3587 C C . SER B 1 119 ? 107.025 149.542 125.154 1.00 123.62 119 SER B C 1
ATOM 3588 O O . SER B 1 119 ? 107.024 148.938 124.076 1.00 129.46 119 SER B O 1
ATOM 3591 N N . ARG B 1 120 ? 108.123 150.119 125.645 1.00 118.22 120 ARG B N 1
ATOM 3592 C CA . ARG B 1 120 ? 109.390 150.013 124.932 1.00 119.46 120 ARG B CA 1
ATOM 3593 C C . ARG B 1 120 ? 109.853 148.565 124.846 1.00 120.68 120 ARG B C 1
ATOM 3594 O O . ARG B 1 120 ? 110.360 148.129 123.807 1.00 124.97 120 ARG B O 1
ATOM 3602 N N . ILE B 1 121 ? 109.684 147.804 125.929 1.00 117.41 121 ILE B N 1
ATOM 3603 C CA . ILE B 1 121 ? 110.081 146.397 125.918 1.00 118.16 121 ILE B CA 1
ATOM 3604 C C . ILE B 1 121 ? 109.262 145.621 124.894 1.00 119.11 121 ILE B C 1
ATOM 3605 O O . ILE B 1 121 ? 109.796 144.810 124.124 1.00 122.79 121 ILE B O 1
ATOM 3610 N N . ILE B 1 122 ? 107.948 145.856 124.872 1.00 117.47 122 ILE B N 1
ATOM 3611 C CA . ILE B 1 122 ? 107.090 145.146 123.925 1.00 115.03 122 ILE B CA 1
ATOM 3612 C C . ILE B 1 122 ? 107.449 145.523 122.493 1.00 118.32 122 ILE B C 1
ATOM 3613 O O . ILE B 1 122 ? 107.490 144.667 121.601 1.00 121.13 122 ILE B O 1
ATOM 3618 N N . LYS B 1 123 ? 107.721 146.806 122.249 1.00 124.12 123 LYS B N 1
ATOM 3619 C CA . LYS B 1 123 ? 108.129 147.230 120.915 1.00 121.31 123 LYS B CA 1
ATOM 3620 C C . LYS B 1 123 ? 109.430 146.558 120.498 1.00 122.20 123 LYS B C 1
ATOM 3621 O O . LYS B 1 123 ? 109.561 146.090 119.360 1.00 124.67 123 LYS B O 1
ATOM 3627 N N . ILE B 1 124 ? 110.403 146.494 121.409 1.00 117.80 124 ILE B N 1
ATOM 3628 C CA . ILE B 1 124 ? 111.691 145.895 121.076 1.00 116.91 124 ILE B CA 1
ATOM 3629 C C . ILE B 1 124 ? 111.527 144.418 120.746 1.00 119.39 124 ILE B C 1
ATOM 3630 O O . ILE B 1 124 ? 112.094 143.920 119.765 1.00 124.30 124 ILE B O 1
ATOM 3635 N N . THR B 1 125 ? 110.746 143.692 121.549 1.00 118.08 125 THR B N 1
ATOM 3636 C CA . THR B 1 125 ? 110.584 142.268 121.268 1.00 116.59 125 THR B CA 1
ATOM 3637 C C . THR B 1 125 ? 109.786 142.037 119.989 1.00 120.14 125 THR B C 1
ATOM 3638 O O . THR B 1 125 ? 110.058 141.075 119.260 1.00 122.33 125 THR B O 1
ATOM 3642 N N . ILE B 1 126 ? 108.829 142.916 119.676 1.00 125.79 126 ILE B N 1
ATOM 3643 C CA . ILE B 1 126 ? 108.103 142.797 118.414 1.00 123.05 126 ILE B CA 1
ATOM 3644 C C . ILE B 1 126 ? 109.044 143.005 117.235 1.00 123.29 126 ILE B C 1
ATOM 3645 O O . ILE B 1 126 ? 108.998 142.263 116.246 1.00 123.03 126 ILE B O 1
ATOM 3650 N N . ILE B 1 127 ? 109.911 144.017 117.320 1.00 126.58 127 ILE B N 1
ATOM 3651 C CA . ILE B 1 127 ? 110.887 144.256 116.257 1.00 125.65 127 ILE B CA 1
ATOM 3652 C C . ILE B 1 127 ? 111.814 143.059 116.099 1.00 125.99 127 ILE B C 1
ATOM 3653 O O . ILE B 1 127 ? 112.126 142.643 114.977 1.00 129.03 127 ILE B O 1
ATOM 3658 N N . VAL B 1 128 ? 112.272 142.489 117.215 1.00 125.10 128 VAL B N 1
ATOM 3659 C CA . VAL B 1 128 ? 113.171 141.340 117.135 1.00 125.21 128 VAL B CA 1
ATOM 3660 C C . VAL B 1 128 ? 112.475 140.161 116.467 1.00 125.15 128 VAL B C 1
ATOM 3661 O O . VAL B 1 128 ? 113.054 139.484 115.607 1.00 128.06 128 VAL B O 1
ATOM 3665 N N . VAL B 1 129 ? 111.221 139.899 116.844 1.00 129.86 129 VAL B N 1
ATOM 3666 C CA . VAL B 1 129 ? 110.483 138.790 116.244 1.00 129.95 129 VAL B CA 1
ATOM 3667 C C . VAL B 1 129 ? 110.290 139.021 114.751 1.00 131.52 129 VAL B C 1
ATOM 3668 O O . VAL B 1 129 ? 110.464 138.105 113.938 1.00 133.68 129 VAL B O 1
ATOM 3672 N N . LEU B 1 130 ? 109.937 140.249 114.365 1.00 136.93 130 LEU B N 1
ATOM 3673 C CA . LEU B 1 130 ? 109.740 140.547 112.950 1.00 134.81 130 LEU B CA 1
ATOM 3674 C C . LEU B 1 130 ? 111.029 140.366 112.162 1.00 135.16 130 LEU B C 1
ATOM 3675 O O . LEU B 1 130 ? 111.019 139.802 111.062 1.00 137.21 130 LEU B O 1
ATOM 3680 N N . VAL B 1 131 ? 112.152 140.835 112.709 1.00 133.10 131 VAL B N 1
ATOM 3681 C CA . VAL B 1 131 ? 113.432 140.689 112.023 1.00 133.20 131 VAL B CA 1
ATOM 3682 C C . VAL B 1 131 ? 113.788 139.217 111.869 1.00 132.85 131 VAL B C 1
ATOM 3683 O O . VAL B 1 131 ? 114.230 138.778 110.801 1.00 134.34 131 VAL B O 1
ATOM 3687 N N . LEU B 1 132 ? 113.592 138.429 112.928 1.00 135.59 132 LEU B N 1
ATOM 3688 C CA . LEU B 1 132 ? 113.863 136.999 112.837 1.00 135.49 132 LEU B CA 1
ATOM 3689 C C . LEU B 1 132 ? 112.943 136.324 111.828 1.00 136.53 132 LEU B C 1
ATOM 3690 O O . LEU B 1 132 ? 113.324 135.326 111.208 1.00 135.07 132 LEU B O 1
ATOM 3695 N N . LEU B 1 133 ? 111.736 136.856 111.644 1.00 140.25 133 LEU B N 1
ATOM 3696 C CA . LEU B 1 133 ? 110.773 136.254 110.732 1.00 138.75 133 LEU B CA 1
ATOM 3697 C C . LEU B 1 133 ? 110.921 136.794 109.314 1.00 139.69 133 LEU B C 1
ATOM 3698 O O . LEU B 1 133 ? 110.852 136.025 108.350 1.00 139.13 133 LEU B O 1
ATOM 3703 N N . TYR B 1 134 ? 111.136 138.099 109.167 1.00 151.02 134 TYR B N 1
ATOM 3704 C CA . TYR B 1 134 ? 111.208 138.737 107.861 1.00 150.04 134 TYR B CA 1
ATOM 3705 C C . TYR B 1 134 ? 112.639 138.984 107.408 1.00 150.88 134 TYR B C 1
ATOM 3706 O O . TYR B 1 134 ? 112.872 139.875 106.587 1.00 152.85 134 TYR B O 1
ATOM 3715 N N . GLY B 1 135 ? 113.598 138.224 107.923 1.00 156.23 135 GLY B N 1
ATOM 3716 C CA . GLY B 1 135 ? 114.990 138.417 107.586 1.00 157.03 135 GLY B CA 1
ATOM 3717 C C . GLY B 1 135 ? 115.452 137.759 106.309 1.00 158.94 135 GLY B C 1
ATOM 3718 O O . GLY B 1 135 ? 116.650 137.769 106.018 1.00 158.20 135 GLY B O 1
ATOM 3719 N N . GLU B 1 136 ? 114.539 137.166 105.541 1.00 164.45 136 GLU B N 1
ATOM 3720 C CA . GLU B 1 136 ? 114.892 136.510 104.287 1.00 163.65 136 GLU B CA 1
ATOM 3721 C C . GLU B 1 136 ? 114.226 137.179 103.095 1.00 162.76 136 GLU B C 1
ATOM 3722 O O . GLU B 1 136 ? 114.911 137.530 102.129 1.00 162.30 136 GLU B O 1
ATOM 3728 N N . HIS B 1 137 ? 112.905 137.372 103.135 1.00 168.18 137 HIS B N 1
ATOM 3729 C CA . HIS B 1 137 ? 112.216 138.042 102.040 1.00 169.01 137 HIS B CA 1
ATOM 3730 C C . HIS B 1 137 ? 112.667 139.486 101.889 1.00 168.30 137 HIS B C 1
ATOM 3731 O O . HIS B 1 137 ? 112.457 140.085 100.829 1.00 168.16 137 HIS B O 1
ATOM 3738 N N . PHE B 1 138 ? 113.273 140.057 102.925 1.00 173.48 138 PHE B N 1
ATOM 3739 C CA . PHE B 1 138 ? 113.866 141.385 102.868 1.00 174.31 138 PHE B CA 1
ATOM 3740 C C . PHE B 1 138 ? 115.354 141.350 103.173 1.00 173.88 138 PHE B C 1
ATOM 3741 O O . PHE B 1 138 ? 116.145 141.979 102.461 1.00 173.14 138 PHE B O 1
ATOM 3749 N N . GLY B 1 139 ? 115.759 140.629 104.216 1.00 163.94 139 GLY B N 1
ATOM 3750 C CA . GLY B 1 139 ? 117.155 140.535 104.579 1.00 162.16 139 GLY B CA 1
ATOM 3751 C C . GLY B 1 139 ? 117.921 139.593 103.675 1.00 162.54 139 GLY B C 1
ATOM 3752 O O . GLY B 1 139 ? 117.390 139.004 102.733 1.00 162.66 139 GLY B O 1
ATOM 3753 N N . MET B 1 140 ? 119.208 139.451 103.977 1.00 163.08 140 MET B N 1
ATOM 3754 C CA . MET B 1 140 ? 120.117 138.681 103.138 1.00 165.59 140 MET B CA 1
ATOM 3755 C C . MET B 1 140 ? 120.747 137.496 103.853 1.00 165.31 140 MET B C 1
ATOM 3756 O O . MET B 1 140 ? 120.756 136.388 103.305 1.00 164.72 140 MET B O 1
ATOM 3761 N N . SER B 1 141 ? 121.277 137.687 105.058 1.00 158.05 141 SER B N 1
ATOM 3762 C CA . SER B 1 141 ? 121.959 136.597 105.743 1.00 156.55 141 SER B CA 1
ATOM 3763 C C . SER B 1 141 ? 120.971 135.525 106.186 1.00 156.81 141 SER B C 1
ATOM 3764 O O . SER B 1 141 ? 119.821 135.808 106.529 1.00 157.37 141 SER B O 1
ATOM 3767 N N . LEU B 1 142 ? 121.435 134.276 106.166 1.00 149.37 142 LEU B N 1
ATOM 3768 C CA . LEU B 1 142 ? 120.641 133.147 106.639 1.00 149.54 142 LEU B CA 1
ATOM 3769 C C . LEU B 1 142 ? 121.275 132.474 107.846 1.00 148.57 142 LEU B C 1
ATOM 3770 O O . LEU B 1 142 ? 120.624 132.349 108.887 1.00 152.01 142 LEU B O 1
ATOM 3775 N N . SER B 1 143 ? 122.529 132.029 107.738 1.00 147.52 143 SER B N 1
ATOM 3776 C CA . SER B 1 143 ? 123.158 131.314 108.843 1.00 151.28 143 SER B CA 1
ATOM 3777 C C . SER B 1 143 ? 123.346 132.218 110.055 1.00 152.39 143 SER B C 1
ATOM 3778 O O . SER B 1 143 ? 123.125 131.790 111.194 1.00 153.24 143 SER B O 1
ATOM 3781 N N . GLY B 1 144 ? 123.759 133.466 109.832 1.00 145.78 144 GLY B N 1
ATOM 3782 C CA . GLY B 1 144 ? 123.936 134.380 110.949 1.00 145.97 144 GLY B CA 1
ATOM 3783 C C . GLY B 1 144 ? 122.636 134.657 111.678 1.00 146.20 144 GLY B C 1
ATOM 3784 O O . GLY B 1 144 ? 122.579 134.621 112.911 1.00 144.76 144 GLY B O 1
ATOM 3785 N N . LEU B 1 145 ? 121.572 134.934 110.921 1.00 141.04 145 LEU B N 1
ATOM 3786 C CA . LEU B 1 145 ? 120.266 135.161 111.530 1.00 138.83 145 LEU B CA 1
ATOM 3787 C C . LEU B 1 145 ? 119.789 133.927 112.279 1.00 137.85 145 LEU B C 1
ATOM 3788 O O . LEU B 1 145 ? 119.256 134.032 113.389 1.00 139.80 145 LEU B O 1
ATOM 3793 N N . LEU B 1 146 ? 119.972 132.746 111.686 1.00 136.75 146 LEU B N 1
ATOM 3794 C CA . LEU B 1 146 ? 119.543 131.516 112.339 1.00 136.92 146 LEU B CA 1
ATOM 3795 C C . LEU B 1 146 ? 120.281 131.320 113.656 1.00 138.01 146 LEU B C 1
ATOM 3796 O O . LEU B 1 146 ? 119.667 131.011 114.681 1.00 142.30 146 LEU B O 1
ATOM 3801 N N . THR B 1 147 ? 121.603 131.506 113.649 1.00 134.01 147 THR B N 1
ATOM 3802 C CA . THR B 1 147 ? 122.378 131.313 114.870 1.00 134.28 147 THR B CA 1
ATOM 3803 C C . THR B 1 147 ? 122.000 132.334 115.936 1.00 136.36 147 THR B C 1
ATOM 3804 O O . THR B 1 147 ? 121.853 131.985 117.115 1.00 136.89 147 THR B O 1
ATOM 3808 N N . PHE B 1 148 ? 121.838 133.598 115.540 1.00 135.94 148 PHE B N 1
ATOM 3809 C CA . PHE B 1 148 ? 121.488 134.640 116.500 1.00 134.99 148 PHE B CA 1
ATOM 3810 C C . PHE B 1 148 ? 120.128 134.362 117.127 1.00 135.53 148 PHE B C 1
ATOM 3811 O O . PHE B 1 148 ? 119.972 134.414 118.355 1.00 135.12 148 PHE B O 1
ATOM 3819 N N . GLY B 1 149 ? 119.134 134.037 116.298 1.00 130.45 149 GLY B N 1
ATOM 3820 C CA . GLY B 1 149 ? 117.825 133.708 116.830 1.00 126.99 149 GLY B CA 1
ATOM 3821 C C . GLY B 1 149 ? 117.853 132.476 117.710 1.00 125.57 149 GLY B C 1
ATOM 3822 O O . GLY B 1 149 ? 117.188 132.429 118.746 1.00 130.19 149 GLY B O 1
ATOM 3823 N N . GLY B 1 150 ? 118.638 131.471 117.322 1.00 119.05 150 GLY B N 1
ATOM 3824 C CA . GLY B 1 150 ? 118.706 130.256 118.112 1.00 119.84 150 GLY B CA 1
ATOM 3825 C C . GLY B 1 150 ? 119.293 130.492 119.487 1.00 121.51 150 GLY B C 1
ATOM 3826 O O . GLY B 1 150 ? 118.758 130.018 120.491 1.00 126.86 150 GLY B O 1
ATOM 3827 N N . ILE B 1 151 ? 120.393 131.243 119.557 1.00 119.58 151 ILE B N 1
ATOM 3828 C CA . ILE B 1 151 ? 121.017 131.478 120.855 1.00 120.73 151 ILE B CA 1
ATOM 3829 C C . ILE B 1 151 ? 120.141 132.383 121.716 1.00 119.49 151 ILE B C 1
ATOM 3830 O O . ILE B 1 151 ? 120.007 132.164 122.930 1.00 116.55 151 ILE B O 1
ATOM 3835 N N . GLY B 1 152 ? 119.513 133.395 121.110 1.00 115.01 152 GLY B N 1
ATOM 3836 C CA . GLY B 1 152 ? 118.604 134.235 121.873 1.00 113.35 152 GLY B CA 1
ATOM 3837 C C . GLY B 1 152 ? 117.437 133.452 122.440 1.00 114.11 152 GLY B C 1
ATOM 3838 O O . GLY B 1 152 ? 117.100 133.577 123.622 1.00 117.38 152 GLY B O 1
ATOM 3839 N N . GLY B 1 153 ? 116.812 132.618 121.607 1.00 108.46 153 GLY B N 1
ATOM 3840 C CA . GLY B 1 153 ? 115.711 131.801 122.078 1.00 104.37 153 GLY B CA 1
ATOM 3841 C C . GLY B 1 153 ? 116.127 130.785 123.117 1.00 103.40 153 GLY B C 1
ATOM 3842 O O . GLY B 1 153 ? 115.364 130.492 124.035 1.00 109.65 153 GLY B O 1
ATOM 3843 N N . LEU B 1 154 ? 117.336 130.238 122.994 1.00 93.81 154 LEU B N 1
ATOM 3844 C CA . LEU B 1 154 ? 117.821 129.288 123.988 1.00 95.09 154 LEU B CA 1
ATOM 3845 C C . LEU B 1 154 ? 118.014 129.960 125.342 1.00 98.29 154 LEU B C 1
ATOM 3846 O O . LEU B 1 154 ? 117.606 129.418 126.381 1.00 101.04 154 LEU B O 1
ATOM 3851 N N . ALA B 1 155 ? 118.618 131.151 125.349 1.00 96.56 155 ALA B N 1
ATOM 3852 C CA . ALA B 1 155 ? 118.763 131.890 126.599 1.00 95.10 155 ALA B CA 1
ATOM 3853 C C . ALA B 1 155 ? 117.405 132.234 127.195 1.00 95.42 155 ALA B C 1
ATOM 3854 O O . ALA B 1 155 ? 117.189 132.077 128.404 1.00 95.63 155 ALA B O 1
ATOM 3856 N N . VAL B 1 156 ? 116.471 132.693 126.358 1.00 91.77 156 VAL B N 1
ATOM 3857 C CA . VAL B 1 156 ? 115.141 133.044 126.848 1.00 85.04 156 VAL B CA 1
ATOM 3858 C C . VAL B 1 156 ? 114.445 131.820 127.429 1.00 86.57 156 VAL B C 1
ATOM 3859 O O . VAL B 1 156 ? 113.797 131.894 128.479 1.00 91.93 156 VAL B O 1
ATOM 3863 N N . GLY B 1 157 ? 114.574 130.675 126.762 1.00 86.92 157 GLY B N 1
ATOM 3864 C CA . GLY B 1 157 ? 113.946 129.466 127.259 1.00 84.70 157 GLY B CA 1
ATOM 3865 C C . GLY B 1 157 ? 114.509 129.021 128.592 1.00 88.03 157 GLY B C 1
ATOM 3866 O O . GLY B 1 157 ? 113.764 128.586 129.473 1.00 93.14 157 GLY B O 1
ATOM 3867 N N . MET B 1 158 ? 115.830 129.112 128.762 1.00 96.84 158 MET B N 1
ATOM 3868 C CA . MET B 1 158 ? 116.396 128.737 130.055 1.00 95.18 158 MET B CA 1
ATOM 3869 C C . MET B 1 158 ? 115.975 129.711 131.147 1.00 97.38 158 MET B C 1
ATOM 3870 O O . MET B 1 158 ? 115.721 129.301 132.285 1.00 98.35 158 MET B O 1
ATOM 3875 N N . ALA B 1 159 ? 115.896 131.003 130.825 1.00 89.56 159 ALA B N 1
ATOM 3876 C CA . ALA B 1 159 ? 115.621 131.995 131.859 1.00 82.77 159 ALA B CA 1
ATOM 3877 C C . ALA B 1 159 ? 114.180 131.941 132.351 1.00 87.82 159 ALA B C 1
ATOM 3878 O O . ALA B 1 159 ? 113.924 132.193 133.532 1.00 92.32 159 ALA B O 1
ATOM 3880 N N . GLY B 1 160 ? 113.231 131.621 131.477 1.00 83.12 160 GLY B N 1
ATOM 3881 C CA . GLY B 1 160 ? 111.830 131.683 131.843 1.00 78.04 160 GLY B CA 1
ATOM 3882 C C . GLY B 1 160 ? 111.231 130.362 132.275 1.00 81.63 160 GLY B C 1
ATOM 3883 O O . GLY B 1 160 ? 110.027 130.144 132.128 1.00 87.51 160 GLY B O 1
ATOM 3884 N N . LYS B 1 161 ? 112.062 129.472 132.815 1.00 79.52 161 LYS B N 1
ATOM 3885 C CA . LYS B 1 161 ? 111.592 128.137 133.168 1.00 77.19 161 LYS B CA 1
ATOM 3886 C C . LYS B 1 161 ? 110.595 128.170 134.321 1.00 80.35 161 LYS B C 1
ATOM 3887 O O . LYS B 1 161 ? 109.603 127.434 134.309 1.00 84.74 161 LYS B O 1
ATOM 3893 N N . ASP B 1 162 ? 110.838 129.013 135.325 1.00 78.90 162 ASP B N 1
ATOM 3894 C CA . ASP B 1 162 ? 110.053 128.944 136.555 1.00 75.65 162 ASP B CA 1
ATOM 3895 C C . ASP B 1 162 ? 108.641 129.484 136.363 1.00 79.55 162 ASP B C 1
ATOM 3896 O O . ASP B 1 162 ? 107.676 128.914 136.887 1.00 86.08 162 ASP B O 1
ATOM 3901 N N . ILE B 1 163 ? 108.497 130.585 135.627 1.00 62.68 163 ILE B N 1
ATOM 3902 C CA . ILE B 1 163 ? 107.170 131.140 135.381 1.00 67.05 163 ILE B CA 1
ATOM 3903 C C . ILE B 1 163 ? 106.326 130.161 134.575 1.00 73.12 163 ILE B C 1
ATOM 3904 O O . ILE B 1 163 ? 105.142 129.937 134.870 1.00 83.71 163 ILE B O 1
ATOM 3909 N N . LEU B 1 164 ? 106.924 129.553 133.552 1.00 60.51 164 LEU B N 1
ATOM 3910 C CA . LEU B 1 164 ? 106.209 128.557 132.767 1.00 64.79 164 LEU B CA 1
ATOM 3911 C C . LEU B 1 164 ? 105.865 127.337 133.610 1.00 67.36 164 LEU B C 1
ATOM 3912 O O . LEU B 1 164 ? 104.802 126.731 133.431 1.00 72.64 164 LEU B O 1
ATOM 3917 N N . SER B 1 165 ? 106.755 126.953 134.527 1.00 58.84 165 SER B N 1
ATOM 3918 C CA . SER B 1 165 ? 106.454 125.847 135.429 1.00 55.96 165 SER B CA 1
ATOM 3919 C C . SER B 1 165 ? 105.243 126.161 136.292 1.00 61.43 165 SER B C 1
ATOM 3920 O O . SER B 1 165 ? 104.371 125.306 136.490 1.00 71.04 165 SER B O 1
ATOM 3923 N N . ASN B 1 166 ? 105.174 127.384 136.817 1.00 58.30 166 ASN B N 1
ATOM 3924 C CA . ASN B 1 166 ? 104.015 127.783 137.605 1.00 50.57 166 ASN B CA 1
ATOM 3925 C C . ASN B 1 166 ? 102.742 127.724 136.775 1.00 57.70 166 ASN B C 1
ATOM 3926 O O . ASN B 1 166 ? 101.708 127.235 137.243 1.00 67.90 166 ASN B O 1
ATOM 3931 N N . PHE B 1 167 ? 102.802 128.206 135.533 1.00 64.50 167 PHE B N 1
ATOM 3932 C CA . PHE B 1 167 ? 101.621 128.185 134.671 1.00 58.08 167 PHE B CA 1
ATOM 3933 C C . PHE B 1 167 ? 101.163 126.756 134.380 1.00 58.99 167 PHE B C 1
ATOM 3934 O O . PHE B 1 167 ? 99.963 126.447 134.446 1.00 63.53 167 PHE B O 1
ATOM 3942 N N . PHE B 1 168 ? 102.105 125.868 134.063 1.00 54.80 168 PHE B N 1
ATOM 3943 C CA . PHE B 1 168 ? 101.749 124.487 133.756 1.00 55.25 168 PHE B CA 1
ATOM 3944 C C . PHE B 1 168 ? 101.184 123.775 134.977 1.00 58.45 168 PHE B C 1
ATOM 3945 O O . PHE B 1 168 ? 100.219 123.008 134.866 1.00 61.58 168 PHE B O 1
ATOM 3953 N N . SER B 1 169 ? 101.775 124.007 136.149 1.00 57.58 169 SER B N 1
ATOM 3954 C CA . SER B 1 169 ? 101.227 123.420 137.363 1.00 49.68 169 SER B CA 1
ATOM 3955 C C . SER B 1 169 ? 99.846 123.975 137.671 1.00 53.95 169 SER B C 1
ATOM 3956 O O . SER B 1 169 ? 99.003 123.257 138.213 1.00 59.72 169 SER B O 1
ATOM 3959 N N . GLY B 1 170 ? 99.592 125.238 137.331 1.00 52.88 170 GLY B N 1
ATOM 3960 C CA . GLY B 1 170 ? 98.247 125.768 137.475 1.00 54.34 170 GLY B CA 1
ATOM 3961 C C . GLY B 1 170 ? 97.248 125.057 136.586 1.00 62.30 170 GLY B C 1
ATOM 3962 O O . GLY B 1 170 ? 96.127 124.761 137.007 1.00 65.11 170 GLY B O 1
ATOM 3963 N N . ILE B 1 171 ? 97.641 124.768 135.346 1.00 67.44 171 ILE B N 1
ATOM 3964 C CA . ILE B 1 171 ? 96.765 124.003 134.455 1.00 61.78 171 ILE B CA 1
ATOM 3965 C C . ILE B 1 171 ? 96.494 122.619 135.038 1.00 63.57 171 ILE B C 1
ATOM 3966 O O . ILE B 1 171 ? 95.348 122.144 135.074 1.00 69.29 171 ILE B O 1
ATOM 3971 N N . MET B 1 172 ? 97.550 121.957 135.514 1.00 65.09 172 MET B N 1
ATOM 3972 C CA . MET B 1 172 ? 97.392 120.621 136.080 1.00 57.28 172 MET B CA 1
ATOM 3973 C C . MET B 1 172 ? 96.477 120.648 137.297 1.00 62.17 172 MET B C 1
ATOM 3974 O O . MET B 1 172 ? 95.646 119.752 137.476 1.00 64.76 172 MET B O 1
ATOM 3979 N N . LEU B 1 173 ? 96.613 121.670 138.144 1.00 59.01 173 LEU B N 1
ATOM 3980 C CA . LEU B 1 173 ? 95.709 121.818 139.278 1.00 54.65 173 LEU B CA 1
ATOM 3981 C C . LEU B 1 173 ? 94.280 122.027 138.811 1.00 56.45 173 LEU B C 1
ATOM 3982 O O . LEU B 1 173 ? 93.339 121.496 139.409 1.00 66.32 173 LEU B O 1
ATOM 3987 N N . TYR B 1 174 ? 94.097 122.807 137.746 1.00 73.56 174 TYR B N 1
ATOM 3988 C CA . TYR B 1 174 ? 92.765 122.991 137.188 1.00 65.95 174 TYR B CA 1
ATOM 3989 C C . TYR B 1 174 ? 92.146 121.665 136.780 1.00 67.54 174 TYR B C 1
ATOM 3990 O O . TYR B 1 174 ? 90.943 121.460 136.966 1.00 72.53 174 TYR B O 1
ATOM 3999 N N . PHE B 1 175 ? 92.943 120.754 136.226 1.00 79.18 175 PHE B N 1
ATOM 4000 C CA . PHE B 1 175 ? 92.376 119.474 135.816 1.00 76.15 175 PHE B CA 1
ATOM 4001 C C . PHE B 1 175 ? 92.347 118.442 136.939 1.00 76.85 175 PHE B C 1
ATOM 4002 O O . PHE B 1 175 ? 91.406 117.648 137.017 1.00 82.30 175 PHE B O 1
ATOM 4010 N N . ASP B 1 176 ? 93.351 118.431 137.813 1.00 81.62 176 ASP B N 1
ATOM 4011 C CA . ASP B 1 176 ? 93.444 117.431 138.878 1.00 76.48 176 ASP B CA 1
ATOM 4012 C C . ASP B 1 176 ? 94.104 118.079 140.091 1.00 90.61 176 ASP B C 1
ATOM 4013 O O . ASP B 1 176 ? 95.324 118.254 140.116 1.00 96.02 176 ASP B O 1
ATOM 4018 N N . ARG B 1 177 ? 93.302 118.415 141.099 1.00 83.32 177 ARG B N 1
ATOM 4019 C CA . ARG B 1 177 ? 93.842 119.006 142.311 1.00 77.88 177 ARG B CA 1
ATOM 4020 C C . ARG B 1 177 ? 93.383 118.220 143.530 1.00 77.07 177 ARG B C 1
ATOM 4021 O O . ARG B 1 177 ? 92.221 117.804 143.607 1.00 74.62 177 ARG B O 1
ATOM 4029 N N . PRO B 1 178 ? 94.278 117.972 144.479 1.00 74.73 178 PRO B N 1
ATOM 4030 C CA . PRO B 1 178 ? 93.891 117.219 145.675 1.00 72.27 178 PRO B CA 1
ATOM 4031 C C . PRO B 1 178 ? 93.366 118.085 146.809 1.00 77.99 178 PRO B C 1
ATOM 4032 O O . PRO B 1 178 ? 93.703 117.833 147.969 1.00 87.54 178 PRO B O 1
ATOM 4036 N N . PHE B 1 179 ? 92.533 119.076 146.505 1.00 64.54 179 PHE B N 1
ATOM 4037 C CA . PHE B 1 179 ? 91.893 119.889 147.533 1.00 60.63 179 PHE B CA 1
ATOM 4038 C C . PHE B 1 179 ? 90.883 120.803 146.860 1.00 64.99 179 PHE B C 1
ATOM 4039 O O . PHE B 1 179 ? 90.825 120.901 145.633 1.00 75.90 179 PHE B O 1
ATOM 4047 N N . SER B 1 180 ? 90.088 121.474 147.685 1.00 62.73 180 SER B N 1
ATOM 4048 C CA . SER B 1 180 ? 89.044 122.371 147.223 1.00 54.56 180 SER B CA 1
ATOM 4049 C C . SER B 1 180 ? 89.125 123.675 148.001 1.00 62.00 180 SER B C 1
ATOM 4050 O O . SER B 1 180 ? 89.901 123.813 148.948 1.00 74.50 180 SER B O 1
ATOM 4053 N N . ILE B 1 181 ? 88.311 124.644 147.587 1.00 61.68 181 ILE B N 1
ATOM 4054 C CA . ILE B 1 181 ? 88.228 125.905 148.310 1.00 58.73 181 ILE B CA 1
ATOM 4055 C C . ILE B 1 181 ? 87.642 125.649 149.690 1.00 63.58 181 ILE B C 1
ATOM 4056 O O . ILE B 1 181 ? 86.611 124.980 149.830 1.00 72.26 181 ILE B O 1
ATOM 4061 N N . GLY B 1 182 ? 88.297 126.178 150.716 1.00 63.62 182 GLY B N 1
ATOM 4062 C CA . GLY B 1 182 ? 87.861 125.973 152.078 1.00 55.73 182 GLY B CA 1
ATOM 4063 C C . GLY B 1 182 ? 88.461 124.773 152.769 1.00 61.78 182 GLY B C 1
ATOM 4064 O O . GLY B 1 182 ? 88.063 124.470 153.899 1.00 72.78 182 GLY B O 1
ATOM 4065 N N . ASP B 1 183 ? 89.402 124.083 152.136 1.00 57.31 183 ASP B N 1
ATOM 4066 C CA . ASP B 1 183 ? 90.032 122.914 152.725 1.00 51.94 183 ASP B CA 1
ATOM 4067 C C . ASP B 1 183 ? 91.271 123.315 153.510 1.00 63.64 183 ASP B C 1
ATOM 4068 O O . ASP B 1 183 ? 92.063 124.146 153.063 1.00 71.09 183 ASP B O 1
ATOM 4073 N N . TRP B 1 184 ? 91.429 122.718 154.684 1.00 55.50 184 TRP B N 1
ATOM 4074 C CA . TRP B 1 184 ? 92.634 122.894 155.482 1.00 45.55 184 TRP B CA 1
ATOM 4075 C C . TRP B 1 184 ? 93.685 121.906 154.994 1.00 49.62 184 TRP B C 1
ATOM 4076 O O . TRP B 1 184 ? 93.439 120.698 154.970 1.00 65.22 184 TRP B O 1
ATOM 4087 N N . ILE B 1 185 ? 94.847 122.417 154.588 1.00 49.00 185 ILE B N 1
ATOM 4088 C CA . ILE B 1 185 ? 95.913 121.592 154.037 1.00 54.94 185 ILE B CA 1
ATOM 4089 C C . ILE B 1 185 ? 97.226 121.939 154.721 1.00 58.94 185 ILE B C 1
ATOM 4090 O O . ILE B 1 185 ? 97.369 122.983 155.357 1.00 69.26 185 ILE B O 1
ATOM 4095 N N . ARG B 1 186 ? 98.191 121.038 154.580 1.00 53.76 186 ARG B N 1
ATOM 4096 C CA . ARG B 1 186 ? 99.532 121.231 155.114 1.00 48.13 186 ARG B CA 1
ATOM 4097 C C . ARG B 1 186 ? 100.475 120.307 154.359 1.00 58.25 186 ARG B C 1
ATOM 4098 O O . ARG B 1 186 ? 100.059 119.551 153.479 1.00 71.70 186 ARG B O 1
ATOM 4106 N N . SER B 1 187 ? 101.758 120.371 154.710 1.00 61.61 187 SER B N 1
ATOM 4107 C CA . SER B 1 187 ? 102.747 119.546 154.049 1.00 56.19 187 SER B CA 1
ATOM 4108 C C . SER B 1 187 ? 103.917 119.288 154.983 1.00 57.40 187 SER B C 1
ATOM 4109 O O . SER B 1 187 ? 104.326 120.198 155.715 1.00 67.98 187 SER B O 1
ATOM 4112 N N . PRO B 1 188 ? 104.469 118.074 154.987 1.00 59.30 188 PRO B N 1
ATOM 4113 C CA . PRO B 1 188 ? 105.663 117.800 155.792 1.00 59.49 188 PRO B CA 1
ATOM 4114 C C . PRO B 1 188 ? 106.960 118.289 155.171 1.00 61.23 188 PRO B C 1
ATOM 4115 O O . PRO B 1 188 ? 108.009 118.181 155.814 1.00 72.75 188 PRO B O 1
ATOM 4119 N N . ASP B 1 189 ? 106.928 118.818 153.950 1.00 63.61 189 ASP B N 1
ATOM 4120 C CA . ASP B 1 189 ? 108.129 119.286 153.271 1.00 60.83 189 ASP B CA 1
ATOM 4121 C C . ASP B 1 189 ? 108.301 120.796 153.332 1.00 68.91 189 ASP B C 1
ATOM 4122 O O . ASP B 1 189 ? 109.428 121.280 153.461 1.00 78.50 189 ASP B O 1
ATOM 4127 N N . ARG B 1 190 ? 107.213 121.553 153.237 1.00 69.54 190 ARG B N 1
ATOM 4128 C CA . ARG B 1 190 ? 107.252 123.006 153.273 1.00 59.32 190 ARG B CA 1
ATOM 4129 C C . ARG B 1 190 ? 106.201 123.510 154.250 1.00 62.37 190 ARG B C 1
ATOM 4130 O O . ARG B 1 190 ? 105.372 122.750 154.753 1.00 75.21 190 ARG B O 1
ATOM 4138 N N . ASN B 1 191 ? 106.241 124.810 154.515 1.00 59.45 191 ASN B N 1
ATOM 4139 C CA . ASN B 1 191 ? 105.270 125.469 155.383 1.00 61.60 191 ASN B CA 1
ATOM 4140 C C . ASN B 1 191 ? 104.212 126.117 154.499 1.00 70.34 191 ASN B C 1
ATOM 4141 O O . ASN B 1 191 ? 104.422 127.203 153.957 1.00 77.92 191 ASN B O 1
ATOM 4146 N N . ILE B 1 192 ? 103.075 125.442 154.345 1.00 64.51 192 ILE B N 1
ATOM 4147 C CA . ILE B 1 192 ? 101.970 125.963 153.549 1.00 55.95 192 ILE B CA 1
ATOM 4148 C C . ILE B 1 192 ? 100.665 125.809 154.316 1.00 58.90 192 ILE B C 1
ATOM 4149 O O . ILE B 1 192 ? 99.580 125.903 153.734 1.00 67.96 192 ILE B O 1
ATOM 4154 N N . GLU B 1 193 ? 100.757 125.569 155.620 1.00 56.12 193 GLU B N 1
ATOM 4155 C CA . GLU B 1 193 ? 99.580 125.206 156.399 1.00 57.62 193 GLU B CA 1
ATOM 4156 C C . GLU B 1 193 ? 98.579 126.353 156.451 1.00 60.27 193 GLU B C 1
ATOM 4157 O O . GLU B 1 193 ? 98.947 127.505 156.690 1.00 71.42 193 GLU B O 1
ATOM 4163 N N . GLY B 1 194 ? 97.313 126.030 156.235 1.00 49.92 194 GLY B N 1
ATOM 4164 C CA . GLY B 1 194 ? 96.263 127.025 156.244 1.00 44.71 194 GLY B CA 1
ATOM 4165 C C . GLY B 1 194 ? 95.036 126.501 155.525 1.00 50.73 194 GLY B C 1
ATOM 4166 O O . GLY B 1 194 ? 94.921 125.313 155.239 1.00 63.60 194 GLY B O 1
ATOM 4167 N N . THR B 1 195 ? 94.123 127.423 155.238 1.00 56.61 195 THR B N 1
ATOM 4168 C CA . THR B 1 195 ? 92.882 127.119 154.539 1.00 48.23 195 THR B CA 1
ATOM 4169 C C . THR B 1 195 ? 92.928 127.718 153.141 1.00 49.49 195 THR B C 1
ATOM 4170 O O . THR B 1 195 ? 93.300 128.882 152.974 1.00 65.73 195 THR B O 1
ATOM 4174 N N . VAL B 1 196 ? 92.550 126.921 152.143 1.00 45.77 196 VAL B N 1
ATOM 4175 C CA . VAL B 1 196 ? 92.611 127.369 150.758 1.00 49.15 196 VAL B CA 1
ATOM 4176 C C . VAL B 1 196 ? 91.534 128.413 150.508 1.00 56.62 196 VAL B C 1
ATOM 4177 O O . VAL B 1 196 ? 90.368 128.228 150.878 1.00 62.92 196 VAL B O 1
ATOM 4181 N N . ALA B 1 197 ? 91.919 129.516 149.873 1.00 62.14 197 ALA B N 1
ATOM 4182 C CA . ALA B 1 197 ? 91.007 130.608 149.557 1.00 58.88 197 ALA B CA 1
ATOM 4183 C C . ALA B 1 197 ? 90.790 130.805 148.067 1.00 63.85 197 ALA B C 1
ATOM 4184 O O . ALA B 1 197 ? 89.656 131.014 147.640 1.00 70.37 197 ALA B O 1
ATOM 4186 N N . GLU B 1 198 ? 91.849 130.746 147.264 1.00 64.90 198 GLU B N 1
ATOM 4187 C CA . GLU B 1 198 ? 91.739 130.905 145.823 1.00 52.89 198 GLU B CA 1
ATOM 4188 C C . GLU B 1 198 ? 92.781 130.033 145.147 1.00 62.69 198 GLU B C 1
ATOM 4189 O O . GLU B 1 198 ? 93.888 129.857 145.658 1.00 77.09 198 GLU B O 1
ATOM 4195 N N . ILE B 1 199 ? 92.422 129.497 143.987 1.00 60.73 199 ILE B N 1
ATOM 4196 C CA . ILE B 1 199 ? 93.331 128.704 143.170 1.00 59.41 199 ILE B CA 1
ATOM 4197 C C . ILE B 1 199 ? 93.475 129.434 141.843 1.00 59.25 199 ILE B C 1
ATOM 4198 O O . ILE B 1 199 ? 92.633 129.293 140.950 1.00 71.63 199 ILE B O 1
ATOM 4203 N N . GLY B 1 200 ? 94.538 130.221 141.709 1.00 62.65 200 GLY B N 1
ATOM 4204 C CA . GLY B 1 200 ? 94.784 130.987 140.508 1.00 60.33 200 GLY B CA 1
ATOM 4205 C C . GLY B 1 200 ? 95.583 130.208 139.485 1.00 61.06 200 GLY B C 1
ATOM 4206 O O . GLY B 1 200 ? 95.794 129.000 139.596 1.00 68.55 200 GLY B O 1
ATOM 4207 N N . TRP B 1 201 ? 96.038 130.929 138.465 1.00 63.31 201 TRP B N 1
ATOM 4208 C CA . TRP B 1 201 ? 96.803 130.316 137.391 1.00 64.75 201 TRP B CA 1
ATOM 4209 C C . TRP B 1 201 ? 98.297 130.296 137.660 1.00 65.90 201 TRP B C 1
ATOM 4210 O O . TRP B 1 201 ? 98.999 129.444 137.108 1.00 71.30 201 TRP B O 1
ATOM 4221 N N . ARG B 1 202 ? 98.797 131.201 138.492 1.00 58.31 202 ARG B N 1
ATOM 4222 C CA . ARG B 1 202 ? 100.207 131.238 138.852 1.00 52.03 202 ARG B CA 1
ATOM 4223 C C . ARG B 1 202 ? 100.463 130.889 140.307 1.00 58.02 202 ARG B C 1
ATOM 4224 O O . ARG B 1 202 ? 101.407 130.158 140.602 1.00 62.60 202 ARG B O 1
ATOM 4232 N N . ILE B 1 203 ? 99.641 131.392 141.227 1.00 59.93 203 ILE B N 1
ATOM 4233 C CA . ILE B 1 203 ? 99.805 131.140 142.650 1.00 56.25 203 ILE B CA 1
ATOM 4234 C C . ILE B 1 203 ? 98.472 130.714 143.248 1.00 54.38 203 ILE B C 1
ATOM 4235 O O . ILE B 1 203 ? 97.402 130.965 142.693 1.00 60.89 203 ILE B O 1
ATOM 4240 N N . THR B 1 204 ? 98.557 130.062 144.402 1.00 53.44 204 THR B N 1
ATOM 4241 C CA . THR B 1 204 ? 97.396 129.656 145.180 1.00 51.58 204 THR B CA 1
ATOM 4242 C C . THR B 1 204 ? 97.378 130.450 146.477 1.00 61.14 204 THR B C 1
ATOM 4243 O O . THR B 1 204 ? 98.401 130.551 147.158 1.00 68.90 204 THR B O 1
ATOM 4247 N N . LYS B 1 205 ? 96.223 131.013 146.814 1.00 53.16 205 LYS B N 1
ATOM 4248 C CA . LYS B 1 205 ? 96.083 131.857 147.991 1.00 41.75 205 LYS B CA 1
ATOM 4249 C C . LYS B 1 205 ? 95.556 131.035 149.157 1.00 48.79 205 LYS B C 1
ATOM 4250 O O . LYS B 1 205 ? 94.543 130.343 149.028 1.00 61.48 205 LYS B O 1
ATOM 4256 N N . ILE B 1 206 ? 96.241 131.123 150.293 1.00 55.05 206 ILE B N 1
ATOM 4257 C CA . ILE B 1 206 ? 95.930 130.331 151.475 1.00 48.16 206 ILE B CA 1
ATOM 4258 C C . ILE B 1 206 ? 95.831 131.266 152.670 1.00 49.89 206 ILE B C 1
ATOM 4259 O O . ILE B 1 206 ? 96.694 132.128 152.860 1.00 62.61 206 ILE B O 1
ATOM 4264 N N . THR B 1 207 ? 94.780 131.103 153.467 1.00 47.07 207 THR B N 1
ATOM 4265 C CA . THR B 1 207 ? 94.590 131.877 154.688 1.00 47.09 207 THR B CA 1
ATOM 4266 C C . THR B 1 207 ? 95.154 131.081 155.857 1.00 53.98 207 THR B C 1
ATOM 4267 O O . THR B 1 207 ? 94.638 130.012 156.194 1.00 66.00 207 THR B O 1
ATOM 4271 N N . THR B 1 208 ? 96.206 131.603 156.478 1.00 53.34 208 THR B N 1
ATOM 4272 C CA . THR B 1 208 ? 96.817 130.918 157.602 1.00 51.95 208 THR B CA 1
ATOM 4273 C C . THR B 1 208 ? 95.925 131.020 158.835 1.00 60.22 208 THR B C 1
ATOM 4274 O O . THR B 1 208 ? 94.979 131.808 158.891 1.00 66.75 208 THR B O 1
ATOM 4278 N N . PHE B 1 209 ? 96.240 130.204 159.840 1.00 60.54 209 PHE B N 1
ATOM 4279 C CA . PHE B 1 209 ? 95.506 130.261 161.096 1.00 56.48 209 PHE B CA 1
ATOM 4280 C C . PHE B 1 209 ? 95.832 131.509 161.897 1.00 65.00 209 PHE B C 1
ATOM 4281 O O . PHE B 1 209 ? 95.190 131.757 162.921 1.00 74.24 209 PHE B O 1
ATOM 4289 N N . ASP B 1 210 ? 96.811 132.288 161.457 1.00 74.14 210 ASP B N 1
ATOM 4290 C CA . ASP B 1 210 ? 97.098 133.604 162.000 1.00 58.66 210 ASP B CA 1
ATOM 4291 C C . ASP B 1 210 ? 96.250 134.691 161.357 1.00 63.20 210 ASP B C 1
ATOM 4292 O O . ASP B 1 210 ? 96.446 135.870 161.665 1.00 69.75 210 ASP B O 1
ATOM 4297 N N . ASN B 1 211 ? 95.328 134.317 160.466 1.00 62.79 211 ASN B N 1
ATOM 4298 C CA . ASN B 1 211 ? 94.482 135.252 159.724 1.00 53.31 211 ASN B CA 1
ATOM 4299 C C . ASN B 1 211 ? 95.310 136.154 158.813 1.00 59.39 211 ASN B C 1
ATOM 4300 O O . ASN B 1 211 ? 95.087 137.361 158.744 1.00 69.80 211 ASN B O 1
ATOM 4305 N N . ARG B 1 212 ? 96.263 135.564 158.101 1.00 54.00 212 ARG B N 1
ATOM 4306 C CA . ARG B 1 212 ? 97.090 136.280 157.147 1.00 48.74 212 ARG B CA 1
ATOM 4307 C C . ARG B 1 212 ? 97.037 135.580 155.800 1.00 60.96 212 ARG B C 1
ATOM 4308 O O . ARG B 1 212 ? 96.922 134.354 155.737 1.00 65.45 212 ARG B O 1
ATOM 4316 N N . PRO B 1 213 ? 97.116 136.332 154.707 1.00 55.87 213 PRO B N 1
ATOM 4317 C CA . PRO B 1 213 ? 97.169 135.701 153.386 1.00 46.73 213 PRO B CA 1
ATOM 4318 C C . PRO B 1 213 ? 98.561 135.183 153.071 1.00 46.72 213 PRO B C 1
ATOM 4319 O O . PRO B 1 213 ? 99.571 135.813 153.390 1.00 68.27 213 PRO B O 1
ATOM 4323 N N . LEU B 1 214 ? 98.606 134.015 152.438 1.00 47.70 214 LEU B N 1
ATOM 4324 C CA . LEU B 1 214 ? 99.853 133.377 152.043 1.00 46.63 214 LEU B CA 1
ATOM 4325 C C . LEU B 1 214 ? 99.747 132.966 150.584 1.00 54.54 214 LEU B C 1
ATOM 4326 O O . LEU B 1 214 ? 98.767 132.332 150.187 1.00 59.85 214 LEU B O 1
ATOM 4331 N N . TYR B 1 215 ? 100.750 133.326 149.791 1.00 50.59 215 TYR B N 1
ATOM 4332 C CA . TYR B 1 215 ? 100.746 133.085 148.354 1.00 42.04 215 TYR B CA 1
ATOM 4333 C C . TYR B 1 215 ? 101.787 132.028 148.025 1.00 48.75 215 TYR B C 1
ATOM 4334 O O . TYR B 1 215 ? 102.981 132.234 148.261 1.00 71.94 215 TYR B O 1
ATOM 4343 N N . VAL B 1 216 ? 101.338 130.911 147.470 1.00 39.64 216 VAL B N 1
ATOM 4344 C CA . VAL B 1 216 ? 102.176 129.744 147.218 1.00 41.30 216 VAL B CA 1
ATOM 4345 C C . VAL B 1 216 ? 102.309 129.572 145.709 1.00 51.71 216 VAL B C 1
ATOM 4346 O O . VAL B 1 216 ? 101.291 129.496 145.012 1.00 59.63 216 VAL B O 1
ATOM 4350 N N . PRO B 1 217 ? 103.523 129.515 145.166 1.00 50.14 217 PRO B N 1
ATOM 4351 C CA . PRO B 1 217 ? 103.675 129.232 143.735 1.00 45.15 217 PRO B CA 1
ATOM 4352 C C . PRO B 1 217 ? 103.113 127.864 143.385 1.00 44.03 217 PRO B C 1
ATOM 4353 O O . PRO B 1 217 ? 103.261 126.901 144.138 1.00 59.37 217 PRO B O 1
ATOM 4357 N N . ASN B 1 218 ? 102.472 127.783 142.220 1.00 50.87 218 ASN B N 1
ATOM 4358 C CA . ASN B 1 218 ? 101.764 126.566 141.846 1.00 43.92 218 ASN B CA 1
ATOM 4359 C C . ASN B 1 218 ? 102.701 125.395 141.591 1.00 51.08 218 ASN B C 1
ATOM 4360 O O . ASN B 1 218 ? 102.283 124.243 141.732 1.00 62.65 218 ASN B O 1
ATOM 4365 N N . SER B 1 219 ? 103.955 125.656 141.225 1.00 50.65 219 SER B N 1
ATOM 4366 C CA . SER B 1 219 ? 104.876 124.573 140.908 1.00 47.69 219 SER B CA 1
ATOM 4367 C C . SER B 1 219 ? 105.235 123.723 142.117 1.00 59.23 219 SER B C 1
ATOM 4368 O O . SER B 1 219 ? 105.783 122.631 141.939 1.00 64.94 219 SER B O 1
ATOM 4371 N N . LEU B 1 220 ? 104.950 124.192 143.331 1.00 60.89 220 LEU B N 1
ATOM 4372 C CA . LEU B 1 220 ? 105.266 123.410 144.519 1.00 51.99 220 LEU B CA 1
ATOM 4373 C C . LEU B 1 220 ? 104.447 122.131 144.589 1.00 56.25 220 LEU B C 1
ATOM 4374 O O . LEU B 1 220 ? 104.941 121.106 145.068 1.00 59.56 220 LEU B O 1
ATOM 4379 N N . PHE B 1 221 ? 103.206 122.165 144.114 1.00 53.04 221 PHE B N 1
ATOM 4380 C CA . PHE B 1 221 ? 102.311 121.024 144.242 1.00 50.27 221 PHE B CA 1
ATOM 4381 C C . PHE B 1 221 ? 102.652 119.887 143.296 1.00 57.56 221 PHE B C 1
ATOM 4382 O O . PHE B 1 221 ? 101.961 118.864 143.319 1.00 65.72 221 PHE B O 1
ATOM 4390 N N . SER B 1 222 ? 103.680 120.031 142.468 1.00 59.36 222 SER B N 1
ATOM 4391 C CA . SER B 1 222 ? 104.138 118.953 141.607 1.00 57.00 222 SER B CA 1
ATOM 4392 C C . SER B 1 222 ? 105.323 118.196 142.185 1.00 59.56 222 SER B C 1
ATOM 4393 O O . SER B 1 222 ? 105.771 117.223 141.576 1.00 67.37 222 SER B O 1
ATOM 4396 N N . SER B 1 223 ? 105.842 118.614 143.339 1.00 55.17 223 SER B N 1
ATOM 4397 C CA . SER B 1 223 ? 107.028 117.976 143.891 1.00 53.96 223 SER B CA 1
ATOM 4398 C C . SER B 1 223 ? 106.969 117.692 145.383 1.00 59.17 223 SER B C 1
ATOM 4399 O O . SER B 1 223 ? 107.868 117.012 145.882 1.00 70.74 223 SER B O 1
ATOM 4402 N N . ILE B 1 224 ? 105.969 118.176 146.114 1.00 55.16 224 ILE B N 1
ATOM 4403 C CA . ILE B 1 224 ? 105.886 117.947 147.549 1.00 55.65 224 ILE B CA 1
ATOM 4404 C C . ILE B 1 224 ? 104.632 117.142 147.853 1.00 54.33 224 ILE B C 1
ATOM 4405 O O . ILE B 1 224 ? 103.671 117.122 147.083 1.00 67.34 224 ILE B O 1
ATOM 4410 N N . SER B 1 225 ? 104.659 116.464 148.994 1.00 48.59 225 SER B N 1
ATOM 4411 C CA . SER B 1 225 ? 103.496 115.730 149.467 1.00 49.85 225 SER B CA 1
ATOM 4412 C C . SER B 1 225 ? 102.535 116.676 150.168 1.00 56.52 225 SER B C 1
ATOM 4413 O O . SER B 1 225 ? 102.941 117.495 150.995 1.00 67.54 225 SER B O 1
ATOM 4416 N N . VAL B 1 226 ? 101.256 116.562 149.834 1.00 46.78 226 VAL B N 1
ATOM 4417 C CA . VAL B 1 226 ? 100.220 117.425 150.381 1.00 41.99 226 VAL B CA 1
ATOM 4418 C C . VAL B 1 226 ? 99.300 116.582 151.246 1.00 46.52 226 VAL B C 1
ATOM 4419 O O . VAL B 1 226 ? 98.792 115.549 150.798 1.00 66.60 226 VAL B O 1
ATOM 4423 N N . GLU B 1 227 ? 99.088 117.022 152.478 1.00 58.05 227 GLU B N 1
ATOM 4424 C CA . GLU B 1 227 ? 98.172 116.377 153.402 1.00 54.06 227 GLU B CA 1
ATOM 4425 C C . GLU B 1 227 ? 96.921 117.230 153.530 1.00 58.04 227 GLU B C 1
ATOM 4426 O O . GLU B 1 227 ? 96.988 118.459 153.452 1.00 73.47 227 GLU B O 1
ATOM 4432 N N . ASN B 1 228 ? 95.777 116.578 153.729 1.00 50.71 228 ASN B N 1
ATOM 4433 C CA . ASN B 1 228 ? 94.480 117.247 153.756 1.00 45.59 228 ASN B CA 1
ATOM 4434 C C . ASN B 1 228 ? 93.799 116.952 155.086 1.00 51.25 228 ASN B C 1
ATOM 4435 O O . ASN B 1 228 ? 92.923 116.081 155.166 1.00 59.22 228 ASN B O 1
ATOM 4440 N N . PRO B 1 229 ? 94.173 117.662 156.151 1.00 52.66 229 PRO B N 1
ATOM 4441 C CA . PRO B 1 229 ? 93.458 117.497 157.423 1.00 47.97 229 PRO B CA 1
ATOM 4442 C C . PRO B 1 229 ? 92.003 117.904 157.348 1.00 55.10 229 PRO B C 1
ATOM 4443 O O . PRO B 1 229 ? 91.225 117.524 158.226 1.00 65.12 229 PRO B O 1
ATOM 4447 N N . GLY B 1 230 ? 91.607 118.675 156.339 1.00 53.63 230 GLY B N 1
ATOM 4448 C CA . GLY B 1 230 ? 90.209 119.020 156.183 1.00 54.07 230 GLY B CA 1
ATOM 4449 C C . GLY B 1 230 ? 89.312 117.855 155.831 1.00 62.32 230 GLY B C 1
ATOM 4450 O O . GLY B 1 230 ? 88.088 117.989 155.929 1.00 67.57 230 GLY B O 1
ATOM 4451 N N . ARG B 1 231 ? 89.884 116.723 155.423 1.00 63.13 231 ARG B N 1
ATOM 4452 C CA . ARG B 1 231 ? 89.115 115.542 155.057 1.00 55.88 231 ARG B CA 1
ATOM 4453 C C . ARG B 1 231 ? 89.341 114.376 156.012 1.00 60.16 231 ARG B C 1
ATOM 4454 O O . ARG B 1 231 ? 89.182 113.220 155.614 1.00 68.96 231 ARG B O 1
ATOM 4462 N N . MET B 1 232 ? 89.709 114.648 157.260 1.00 60.09 232 MET B N 1
ATOM 4463 C CA . MET B 1 232 ? 89.942 113.567 158.202 1.00 56.23 232 MET B CA 1
ATOM 4464 C C . MET B 1 232 ? 88.629 112.881 158.553 1.00 61.85 232 MET B C 1
ATOM 4465 O O . MET B 1 232 ? 87.539 113.415 158.339 1.00 75.03 232 MET B O 1
ATOM 4470 N N . THR B 1 233 ? 88.744 111.676 159.106 1.00 56.57 233 THR B N 1
ATOM 4471 C CA . THR B 1 233 ? 87.583 110.948 159.588 1.00 56.72 233 THR B CA 1
ATOM 4472 C C . THR B 1 233 ? 87.495 110.887 161.103 1.00 64.50 233 THR B C 1
ATOM 4473 O O . THR B 1 233 ? 86.403 110.664 161.630 1.00 66.73 233 THR B O 1
ATOM 4477 N N . ASN B 1 234 ? 88.604 111.089 161.810 1.00 60.97 234 ASN B N 1
ATOM 4478 C CA . ASN B 1 234 ? 88.622 111.049 163.264 1.00 53.84 234 ASN B CA 1
ATOM 4479 C C . ASN B 1 234 ? 89.721 111.970 163.768 1.00 59.76 234 ASN B C 1
ATOM 4480 O O . ASN B 1 234 ? 90.611 112.377 163.021 1.00 69.82 234 ASN B O 1
ATOM 4485 N N . ARG B 1 235 ? 89.648 112.295 165.053 1.00 55.85 235 ARG B N 1
ATOM 4486 C CA . ARG B 1 235 ? 90.712 112.994 165.756 1.00 48.53 235 ARG B CA 1
ATOM 4487 C C . ARG B 1 235 ? 91.372 112.034 166.734 1.00 59.84 235 ARG B C 1
ATOM 4488 O O . ARG B 1 235 ? 90.690 111.262 167.412 1.00 71.81 235 ARG B O 1
ATOM 4496 N N . ARG B 1 236 ? 92.696 112.081 166.804 1.00 57.38 236 ARG B N 1
ATOM 4497 C CA . ARG B 1 236 ? 93.465 111.150 167.615 1.00 55.07 236 ARG B CA 1
ATOM 4498 C C . ARG B 1 236 ? 93.799 111.763 168.967 1.00 53.68 236 ARG B C 1
ATOM 4499 O O . ARG B 1 236 ? 94.058 112.964 169.070 1.00 65.86 236 ARG B O 1
ATOM 4507 N N . ILE B 1 237 ? 93.786 110.928 170.002 1.00 49.26 237 ILE B N 1
ATOM 4508 C CA . ILE B 1 237 ? 94.206 111.311 171.344 1.00 50.29 237 ILE B CA 1
ATOM 4509 C C . ILE B 1 237 ? 95.385 110.432 171.729 1.00 59.31 237 ILE B C 1
ATOM 4510 O O . ILE B 1 237 ? 95.259 109.203 171.769 1.00 72.91 237 ILE B O 1
ATOM 4515 N N . THR B 1 238 ? 96.525 111.055 172.012 1.00 61.18 238 THR B N 1
ATOM 4516 C CA . THR B 1 238 ? 97.717 110.345 172.450 1.00 59.18 238 THR B CA 1
ATOM 4517 C C . THR B 1 238 ? 98.330 111.072 173.633 1.00 59.37 238 THR B C 1
ATOM 4518 O O . THR B 1 238 ? 98.370 112.304 173.660 1.00 71.69 238 THR B O 1
ATOM 4522 N N . THR B 1 239 ? 98.812 110.307 174.605 1.00 56.07 239 THR B N 1
ATOM 4523 C CA . THR B 1 239 ? 99.462 110.872 175.779 1.00 61.85 239 THR B CA 1
ATOM 4524 C C . THR B 1 239 ? 100.313 109.788 176.424 1.00 62.13 239 THR B C 1
ATOM 4525 O O . THR B 1 239 ? 100.300 108.628 176.006 1.00 66.38 239 THR B O 1
ATOM 4529 N N . THR B 1 240 ? 101.061 110.180 177.449 1.00 60.52 240 THR B N 1
ATOM 4530 C CA . THR B 1 240 ? 101.931 109.276 178.184 1.00 59.45 240 THR B CA 1
ATOM 4531 C C . THR B 1 240 ? 101.724 109.483 179.674 1.00 59.66 240 THR B C 1
ATOM 4532 O O . THR B 1 240 ? 101.663 110.620 180.148 1.00 71.18 240 THR B O 1
ATOM 4536 N N . ILE B 1 241 ? 101.613 108.382 180.410 1.00 58.95 241 ILE B N 1
ATOM 4537 C CA . ILE B 1 241 ? 101.478 108.409 181.860 1.00 57.73 241 ILE B CA 1
ATOM 4538 C C . ILE B 1 241 ? 102.803 107.966 182.457 1.00 63.62 241 ILE B C 1
ATOM 4539 O O . ILE B 1 241 ? 103.233 106.825 182.251 1.00 75.90 241 ILE B O 1
ATOM 4544 N N . GLY B 1 242 ? 103.450 108.861 183.195 1.00 59.61 242 GLY B N 1
ATOM 4545 C CA . GLY B 1 242 ? 104.721 108.545 183.811 1.00 53.24 242 GLY B CA 1
ATOM 4546 C C . GLY B 1 242 ? 104.614 108.316 185.301 1.00 55.39 242 GLY B C 1
ATOM 4547 O O . GLY B 1 242 ? 104.447 109.266 186.069 1.00 68.01 242 GLY B O 1
ATOM 4548 N N . LEU B 1 243 ? 104.712 107.063 185.724 1.00 50.70 243 LEU B N 1
ATOM 4549 C CA . LEU B 1 243 ? 104.602 106.698 187.126 1.00 59.46 243 LEU B CA 1
ATOM 4550 C C . LEU B 1 243 ? 105.981 106.563 187.756 1.00 63.56 243 LEU B C 1
ATOM 4551 O O . LEU B 1 243 ? 106.983 106.340 187.075 1.00 71.42 243 LEU B O 1
ATOM 4556 N N . ARG B 1 244 ? 106.020 106.698 189.076 1.00 66.43 244 ARG B N 1
ATOM 4557 C CA . ARG B 1 244 ? 107.269 106.546 189.803 1.00 68.96 244 ARG B CA 1
ATOM 4558 C C . ARG B 1 244 ? 107.734 105.096 189.771 1.00 73.60 244 ARG B C 1
ATOM 4559 O O . ARG B 1 244 ? 106.938 104.168 189.617 1.00 81.57 244 ARG B O 1
ATOM 4567 N N . TYR B 1 245 ? 109.046 104.907 189.917 1.00 72.10 245 TYR B N 1
ATOM 4568 C CA . TYR B 1 245 ? 109.605 103.562 189.919 1.00 68.33 245 TYR B CA 1
ATOM 4569 C C . TYR B 1 245 ? 109.139 102.743 191.113 1.00 69.05 245 TYR B C 1
ATOM 4570 O O . TYR B 1 245 ? 109.170 101.511 191.051 1.00 73.17 245 TYR B O 1
ATOM 4579 N N . GLU B 1 246 ? 108.711 103.392 192.193 1.00 76.51 246 GLU B N 1
ATOM 4580 C CA . GLU B 1 246 ? 108.184 102.673 193.342 1.00 77.15 246 GLU B CA 1
ATOM 4581 C C . GLU B 1 246 ? 106.763 102.177 193.126 1.00 84.10 246 GLU B C 1
ATOM 4582 O O . GLU B 1 246 ? 106.241 101.453 193.979 1.00 91.22 246 GLU B O 1
ATOM 4588 N N . ASP B 1 247 ? 106.126 102.550 192.016 1.00 83.01 247 ASP B N 1
ATOM 4589 C CA . ASP B 1 247 ? 104.769 102.128 191.698 1.00 78.15 247 ASP B CA 1
ATOM 4590 C C . ASP B 1 247 ? 104.741 100.993 190.683 1.00 83.27 247 ASP B C 1
ATOM 4591 O O . ASP B 1 247 ? 103.758 100.839 189.953 1.00 93.08 247 ASP B O 1
ATOM 4596 N N . ALA B 1 248 ? 105.806 100.194 190.620 1.00 77.01 248 ALA B N 1
ATOM 4597 C CA . ALA B 1 248 ? 105.872 99.121 189.637 1.00 74.02 248 ALA B CA 1
ATOM 4598 C C . ALA B 1 248 ? 104.859 98.017 189.904 1.00 82.27 248 ALA B C 1
ATOM 4599 O O . ALA B 1 248 ? 104.533 97.261 188.985 1.00 84.82 248 ALA B O 1
ATOM 4601 N N . ALA B 1 249 ? 104.353 97.907 191.128 1.00 80.72 249 ALA B N 1
ATOM 4602 C CA . ALA B 1 249 ? 103.413 96.849 191.470 1.00 79.63 249 ALA B CA 1
ATOM 4603 C C . ALA B 1 249 ? 101.969 97.195 191.134 1.00 85.45 249 ALA B C 1
ATOM 4604 O O . ALA B 1 249 ? 101.091 96.347 191.317 1.00 91.03 249 ALA B O 1
ATOM 4606 N N . LYS B 1 250 ? 101.699 98.407 190.652 1.00 81.11 250 LYS B N 1
ATOM 4607 C CA . LYS B 1 250 ? 100.346 98.826 190.319 1.00 78.60 250 LYS B CA 1
ATOM 4608 C C . LYS B 1 250 ? 100.153 99.097 188.836 1.00 81.47 250 LYS B C 1
ATOM 4609 O O . LYS B 1 250 ? 99.070 99.548 188.438 1.00 89.47 250 LYS B O 1
ATOM 4615 N N . VAL B 1 251 ? 101.168 98.838 188.012 1.00 67.96 251 VAL B N 1
ATOM 4616 C CA . VAL B 1 251 ? 101.081 99.154 186.592 1.00 70.36 251 VAL B CA 1
ATOM 4617 C C . VAL B 1 251 ? 99.969 98.353 185.930 1.00 75.54 251 VAL B C 1
ATOM 4618 O O . VAL B 1 251 ? 99.202 98.884 185.120 1.00 79.80 251 VAL B O 1
ATOM 4622 N N . GLY B 1 252 ? 99.857 97.068 186.267 1.00 66.60 252 GLY B N 1
ATOM 4623 C CA . GLY B 1 252 ? 98.846 96.238 185.632 1.00 67.35 252 GLY B CA 1
ATOM 4624 C C . GLY B 1 252 ? 97.433 96.703 185.929 1.00 73.82 252 GLY B C 1
ATOM 4625 O O . GLY B 1 252 ? 96.605 96.837 185.023 1.00 82.19 252 GLY B O 1
ATOM 4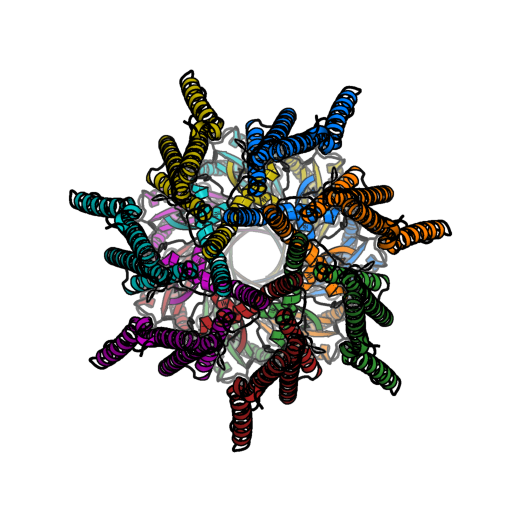626 N N . VAL B 1 253 ? 97.142 96.972 187.203 1.00 69.39 253 VAL B N 1
ATOM 4627 C CA . VAL B 1 253 ? 95.793 97.386 187.568 1.00 71.08 253 VAL B CA 1
ATOM 4628 C C . VAL B 1 253 ? 95.487 98.768 187.011 1.00 67.69 253 VAL B C 1
ATOM 4629 O O . VAL B 1 253 ? 94.361 99.038 186.578 1.00 73.31 253 VAL B O 1
ATOM 4633 N N . ILE B 1 254 ? 96.478 99.664 186.995 1.00 56.36 254 ILE B N 1
ATOM 4634 C CA . ILE B 1 254 ? 96.242 100.989 186.434 1.00 55.82 254 ILE B CA 1
ATOM 4635 C C . ILE B 1 254 ? 95.956 100.896 184.940 1.00 63.87 254 ILE B C 1
ATOM 4636 O O . ILE B 1 254 ? 95.050 101.565 184.426 1.00 73.87 254 ILE B O 1
ATOM 4641 N N . VAL B 1 255 ? 96.711 100.062 184.223 1.00 60.18 255 VAL B N 1
ATOM 4642 C CA . VAL B 1 255 ? 96.477 99.890 182.793 1.00 64.17 255 VAL B CA 1
ATOM 4643 C C . VAL B 1 255 ? 95.090 99.317 182.547 1.00 68.19 255 VAL B C 1
ATOM 4644 O O . VAL B 1 255 ? 94.365 99.767 181.651 1.00 72.65 255 VAL B O 1
ATOM 4648 N N . GLU B 1 256 ? 94.693 98.322 183.343 1.00 72.16 256 GLU B N 1
ATOM 4649 C CA . GLU B 1 256 ? 93.369 97.732 183.182 1.00 70.42 256 GLU B CA 1
ATOM 4650 C C . GLU B 1 256 ? 92.274 98.766 183.412 1.00 76.12 256 GLU B C 1
ATOM 4651 O O . GLU B 1 256 ? 91.309 98.849 182.642 1.00 79.87 256 GLU B O 1
ATOM 4657 N N . ALA B 1 257 ? 92.412 99.571 184.468 1.00 65.32 257 ALA B N 1
ATOM 4658 C CA . ALA B 1 257 ? 91.393 100.569 184.774 1.00 60.83 257 ALA B CA 1
ATOM 4659 C C . ALA B 1 257 ? 91.298 101.621 183.678 1.00 59.89 257 ALA B C 1
ATOM 4660 O O . ALA B 1 257 ? 90.194 102.018 183.282 1.00 65.27 257 ALA B O 1
ATOM 4662 N N . VAL B 1 258 ? 92.441 102.086 183.174 1.00 48.61 258 VAL B N 1
ATOM 4663 C CA . VAL B 1 258 ? 92.419 103.092 182.118 1.00 48.08 258 VAL B CA 1
ATOM 4664 C C . VAL B 1 258 ? 91.794 102.524 180.852 1.00 58.54 258 VAL B C 1
ATOM 4665 O O . VAL B 1 258 ? 91.006 103.199 180.176 1.00 69.32 258 VAL B O 1
ATOM 4669 N N . ARG B 1 259 ? 92.127 101.278 180.509 1.00 62.96 259 ARG B N 1
ATOM 4670 C CA . ARG B 1 259 ? 91.541 100.663 179.324 1.00 61.32 259 ARG B CA 1
ATOM 4671 C C . ARG B 1 259 ? 90.032 100.522 179.467 1.00 64.35 259 ARG B C 1
ATOM 4672 O O . ARG B 1 259 ? 89.285 100.780 178.517 1.00 69.43 259 ARG B O 1
ATOM 4680 N N . GLU B 1 260 ? 89.562 100.121 180.650 1.00 66.54 260 GLU B N 1
ATOM 4681 C CA . GLU B 1 260 ? 88.123 100.009 180.871 1.00 63.65 260 GLU B CA 1
ATOM 4682 C C . GLU B 1 260 ? 87.440 101.364 180.737 1.00 72.20 260 GLU B C 1
ATOM 4683 O O . GLU B 1 260 ? 86.386 101.485 180.096 1.00 77.25 260 GLU B O 1
ATOM 4689 N N . MET B 1 261 ? 88.033 102.401 181.333 1.00 70.36 261 MET B N 1
ATOM 4690 C CA . MET B 1 261 ? 87.447 103.733 181.246 1.00 64.10 261 MET B CA 1
ATOM 4691 C C . MET B 1 261 ? 87.359 104.195 179.800 1.00 64.50 261 MET B C 1
ATOM 4692 O O . MET B 1 261 ? 86.344 104.762 179.384 1.00 70.12 261 MET B O 1
ATOM 4697 N N . LEU B 1 262 ? 88.412 103.959 179.018 1.00 62.78 262 LEU B N 1
ATOM 4698 C CA . LEU B 1 262 ? 88.374 104.345 177.612 1.00 56.78 262 LEU B CA 1
ATOM 4699 C C . LEU B 1 262 ? 87.333 103.542 176.845 1.00 63.76 262 LEU B C 1
ATOM 4700 O O . LEU B 1 262 ? 86.678 104.070 175.941 1.00 72.06 262 LEU B O 1
ATOM 4705 N N . LYS B 1 263 ? 87.168 102.263 177.186 1.00 74.03 263 LYS B N 1
ATOM 4706 C CA . LYS B 1 263 ? 86.188 101.441 176.488 1.00 69.33 263 LYS B CA 1
ATOM 4707 C C . LYS B 1 263 ? 84.762 101.866 176.807 1.00 73.43 263 LYS B C 1
ATOM 4708 O O . LYS B 1 263 ? 83.862 101.661 175.987 1.00 78.18 263 LYS B O 1
ATOM 4714 N N . ASN B 1 264 ? 84.531 102.449 177.980 1.00 75.15 264 ASN B N 1
ATOM 4715 C CA . ASN B 1 264 ? 83.189 102.853 178.373 1.00 71.19 264 ASN B CA 1
ATOM 4716 C C . ASN B 1 264 ? 82.925 104.341 178.173 1.00 73.71 264 ASN B C 1
ATOM 4717 O O . ASN B 1 264 ? 81.922 104.851 178.680 1.00 78.93 264 ASN B O 1
ATOM 4722 N N . HIS B 1 265 ? 83.786 105.045 177.452 1.00 72.82 265 HIS B N 1
ATOM 4723 C CA . HIS B 1 265 ? 83.596 106.484 177.288 1.00 67.76 265 HIS B CA 1
ATOM 4724 C C . HIS B 1 265 ? 82.710 106.766 176.081 1.00 77.19 265 HIS B C 1
ATOM 4725 O O . HIS B 1 265 ? 82.941 106.201 175.007 1.00 82.42 265 HIS B O 1
ATOM 4732 N N . PRO B 1 266 ? 81.702 107.632 176.215 1.00 78.46 266 PRO B N 1
ATOM 4733 C CA . PRO B 1 266 ? 80.770 107.862 175.100 1.00 73.15 266 PRO B CA 1
ATOM 4734 C C . PRO B 1 266 ? 81.355 108.654 173.944 1.00 70.02 266 PRO B C 1
ATOM 4735 O O . PRO B 1 266 ? 80.722 108.709 172.884 1.00 75.88 266 PRO B O 1
ATOM 4739 N N . ALA B 1 267 ? 82.521 109.272 174.102 1.00 60.94 267 ALA B N 1
ATOM 4740 C CA . ALA B 1 267 ? 83.096 110.105 173.056 1.00 60.41 267 ALA B CA 1
ATOM 4741 C C . ALA B 1 267 ? 84.167 109.397 172.239 1.00 64.80 267 ALA B C 1
ATOM 4742 O O . ALA B 1 267 ? 84.712 109.998 171.310 1.00 70.03 267 ALA B O 1
ATOM 4744 N N . ILE B 1 268 ? 84.472 108.144 172.548 1.00 58.59 268 ILE B N 1
ATOM 4745 C CA . ILE B 1 268 ? 85.566 107.416 171.915 1.00 56.36 268 ILE B CA 1
ATOM 4746 C C . ILE B 1 268 ? 85.002 106.482 170.857 1.00 60.17 268 ILE B C 1
ATOM 4747 O O . ILE B 1 268 ? 84.000 105.796 171.087 1.00 73.51 268 ILE B O 1
ATOM 4752 N N . ASP B 1 269 ? 85.644 106.458 169.692 1.00 63.91 269 ASP B N 1
ATOM 4753 C CA . ASP B 1 269 ? 85.236 105.582 168.600 1.00 65.29 269 ASP B CA 1
ATOM 4754 C C . ASP B 1 269 ? 85.731 104.170 168.886 1.00 70.43 269 ASP B C 1
ATOM 4755 O O . ASP B 1 269 ? 86.936 103.910 168.856 1.00 80.23 269 ASP B O 1
ATOM 4760 N N . GLN B 1 270 ? 84.802 103.254 169.150 1.00 69.85 270 GLN B N 1
ATOM 4761 C CA . GLN B 1 270 ? 85.162 101.892 169.519 1.00 66.85 270 GLN B CA 1
ATOM 4762 C C . GLN B 1 270 ? 85.600 101.042 168.336 1.00 70.07 270 GLN B C 1
ATOM 4763 O O . GLN B 1 270 ? 86.095 99.931 168.547 1.00 76.74 270 GLN B O 1
ATOM 4769 N N . ARG B 1 271 ? 85.433 101.521 167.109 1.00 70.44 271 ARG B N 1
ATOM 4770 C CA . ARG B 1 271 ? 85.821 100.764 165.929 1.00 69.06 271 ARG B CA 1
ATOM 4771 C C . ARG B 1 271 ? 87.216 101.111 165.436 1.00 70.87 271 ARG B C 1
ATOM 4772 O O . ARG B 1 271 ? 87.641 100.584 164.405 1.00 79.92 271 ARG B O 1
ATOM 4780 N N . GLN B 1 272 ? 87.932 101.978 166.135 1.00 63.93 272 GLN B N 1
ATOM 4781 C CA . GLN B 1 272 ? 89.280 102.374 165.769 1.00 64.89 272 GLN B CA 1
ATOM 4782 C C . GLN B 1 272 ? 90.281 101.740 166.727 1.00 67.98 272 GLN B C 1
ATOM 4783 O O . GLN B 1 272 ? 89.930 100.940 167.598 1.00 70.00 272 GLN B O 1
ATOM 4789 N N . THR B 1 273 ? 91.546 102.107 166.554 1.00 63.33 273 THR B N 1
ATOM 4790 C CA . THR B 1 273 ? 92.604 101.605 167.417 1.00 58.77 273 THR B CA 1
ATOM 4791 C C . THR B 1 273 ? 92.422 102.116 168.840 1.00 63.03 273 THR B C 1
ATOM 4792 O O . THR B 1 273 ? 92.066 103.276 169.059 1.00 74.96 273 THR B O 1
ATOM 4796 N N . LEU B 1 274 ? 92.666 101.240 169.815 1.00 60.67 274 LEU B N 1
ATOM 4797 C CA . LEU B 1 274 ? 92.541 101.603 171.226 1.00 55.59 274 LEU B CA 1
ATOM 4798 C C . LEU B 1 274 ? 93.593 100.808 171.994 1.00 63.01 274 LEU B C 1
ATOM 4799 O O . LEU B 1 274 ? 93.398 99.620 172.261 1.00 72.77 274 LEU B O 1
ATOM 4804 N N . LEU B 1 275 ? 94.690 101.468 172.355 1.00 50.33 275 LEU B N 1
ATOM 4805 C CA . LEU B 1 275 ? 95.833 100.803 172.966 1.00 48.76 275 LEU B CA 1
ATOM 4806 C C . LEU B 1 275 ? 96.209 101.491 174.268 1.00 53.23 275 LEU B C 1
ATOM 4807 O O . LEU B 1 275 ? 96.335 102.717 174.311 1.00 63.88 275 LEU B O 1
ATOM 4812 N N . VAL B 1 276 ? 96.390 100.698 175.323 1.00 55.36 276 VAL B N 1
ATOM 4813 C CA . VAL B 1 276 ? 96.890 101.170 176.612 1.00 52.63 276 VAL B CA 1
ATOM 4814 C C . VAL B 1 276 ? 97.845 100.103 177.131 1.00 59.29 276 VAL B C 1
ATOM 4815 O O . VAL B 1 276 ? 97.406 99.013 177.513 1.00 73.37 276 VAL B O 1
ATOM 4819 N N . TYR B 1 277 ? 99.141 100.407 177.153 1.00 58.01 277 TYR B N 1
ATOM 4820 C CA . TYR B 1 277 ? 100.133 99.409 177.524 1.00 52.61 277 TYR B CA 1
ATOM 4821 C C . TYR B 1 277 ? 101.331 100.067 178.188 1.00 53.99 277 TYR B C 1
ATOM 4822 O O . TYR B 1 277 ? 101.715 101.181 177.829 1.00 65.03 277 TYR B O 1
ATOM 4831 N N . PHE B 1 278 ? 101.915 99.365 179.156 1.00 56.55 278 PHE B N 1
ATOM 4832 C CA . PHE B 1 278 ? 103.210 99.752 179.699 1.00 50.63 278 PHE B CA 1
ATOM 4833 C C . PHE B 1 278 ? 104.258 99.637 178.603 1.00 55.54 278 PHE B C 1
ATOM 4834 O O . PHE B 1 278 ? 104.544 98.540 178.116 1.00 63.85 278 PHE B O 1
ATOM 4842 N N . ASN B 1 279 ? 104.833 100.770 178.219 1.00 63.74 279 ASN B N 1
ATOM 4843 C CA . ASN B 1 279 ? 105.539 100.892 176.951 1.00 55.22 279 ASN B CA 1
ATOM 4844 C C . ASN B 1 279 ? 107.052 100.889 177.067 1.00 62.22 279 ASN B C 1
ATOM 4845 O O . ASN B 1 279 ? 107.712 100.189 176.301 1.00 65.00 279 ASN B O 1
ATOM 4850 N N . GLN B 1 280 ? 107.635 101.659 177.981 1.00 61.74 280 GLN B N 1
ATOM 4851 C CA . GLN B 1 280 ? 109.082 101.814 177.961 1.00 62.36 280 GLN B CA 1
ATOM 4852 C C . GLN B 1 280 ? 109.592 102.272 179.317 1.00 58.97 280 GLN B C 1
ATOM 4853 O O . GLN B 1 280 ? 108.848 102.815 180.135 1.00 61.80 280 GLN B O 1
ATOM 4859 N N . PHE B 1 281 ? 110.884 102.039 179.536 1.00 64.84 281 PHE B N 1
ATOM 4860 C CA . PHE B 1 281 ? 111.596 102.558 180.695 1.00 57.68 281 PHE B CA 1
ATOM 4861 C C . PHE B 1 281 ? 112.146 103.938 180.363 1.00 68.26 281 PHE B C 1
ATOM 4862 O O . PHE B 1 281 ? 112.808 104.115 179.337 1.00 75.35 281 PHE B O 1
ATOM 4870 N N . ALA B 1 282 ? 111.878 104.905 181.227 1.00 74.30 282 ALA B N 1
ATOM 4871 C CA . ALA B 1 282 ? 112.404 106.250 181.070 1.00 65.50 282 ALA B CA 1
ATOM 4872 C C . ALA B 1 282 ? 113.434 106.524 182.158 1.00 72.09 282 ALA B C 1
ATOM 4873 O O . ALA B 1 282 ? 113.690 105.692 183.030 1.00 80.69 282 ALA B O 1
ATOM 4875 N N . ASP B 1 283 ? 114.035 107.712 182.093 1.00 78.22 283 ASP B N 1
ATOM 4876 C CA . ASP B 1 283 ? 115.081 108.064 183.046 1.00 71.76 283 ASP B CA 1
ATOM 4877 C C . ASP B 1 283 ? 114.542 108.127 184.468 1.00 72.95 283 ASP B C 1
ATOM 4878 O O . ASP B 1 283 ? 115.203 107.677 185.409 1.00 78.08 283 ASP B O 1
ATOM 4883 N N . SER B 1 284 ? 113.347 108.683 184.646 1.00 65.76 284 SER B N 1
ATOM 4884 C CA . SER B 1 284 ? 112.790 108.886 185.972 1.00 67.37 284 SER B CA 1
ATOM 4885 C C . SER B 1 284 ? 111.425 108.249 186.173 1.00 71.20 284 SER B C 1
ATOM 4886 O O . SER B 1 284 ? 110.875 108.349 187.275 1.00 76.47 284 SER B O 1
ATOM 4889 N N . SER B 1 285 ? 110.860 107.597 185.160 1.00 69.47 285 SER B N 1
ATOM 4890 C CA . SER B 1 285 ? 109.489 107.126 185.270 1.00 71.27 285 SER B CA 1
ATOM 4891 C C . SER B 1 285 ? 109.282 105.886 184.416 1.00 69.44 285 SER B C 1
ATOM 4892 O O . SER B 1 285 ? 110.066 105.587 183.513 1.00 70.50 285 SER B O 1
ATOM 4895 N N . LEU B 1 286 ? 108.210 105.163 184.725 1.00 63.12 286 LEU B N 1
ATOM 4896 C CA . LEU B 1 286 ? 107.722 104.068 183.900 1.00 56.29 286 LEU B CA 1
ATOM 4897 C C . LEU B 1 286 ? 106.562 104.591 183.064 1.00 58.95 286 LEU B C 1
ATOM 4898 O O . LEU B 1 286 ? 105.545 105.023 183.613 1.00 73.10 286 LEU B O 1
ATOM 4903 N N . ASN B 1 287 ? 106.713 104.551 181.747 1.00 53.29 287 ASN B N 1
ATOM 4904 C CA . ASN B 1 287 ? 105.793 105.218 180.840 1.00 56.44 287 ASN B CA 1
ATOM 4905 C C . ASN B 1 287 ? 104.714 104.265 180.348 1.00 59.53 287 ASN B C 1
ATOM 4906 O O . ASN B 1 287 ? 104.994 103.115 180.004 1.00 67.43 287 ASN B O 1
ATOM 4911 N N . ILE B 1 288 ? 103.480 104.759 180.311 1.00 63.44 288 ILE B N 1
ATOM 4912 C CA . ILE B 1 288 ? 102.336 104.030 179.779 1.00 60.84 288 ILE B CA 1
ATOM 4913 C C . ILE B 1 288 ? 101.777 104.825 178.610 1.00 58.60 288 ILE B C 1
ATOM 4914 O O . ILE B 1 288 ? 101.513 106.024 178.742 1.00 67.44 288 ILE B O 1
ATOM 4919 N N . MET B 1 289 ? 101.599 104.163 177.474 1.00 52.77 289 MET B N 1
ATOM 4920 C CA . MET B 1 289 ? 101.087 104.816 176.280 1.00 55.38 289 MET B CA 1
ATOM 4921 C C . MET B 1 289 ? 99.566 104.761 176.240 1.00 61.85 289 MET B C 1
ATOM 4922 O O . MET B 1 289 ? 98.943 103.818 176.731 1.00 64.68 289 MET B O 1
ATOM 4927 N N . VAL B 1 290 ? 98.972 105.801 175.661 1.00 61.93 290 VAL B N 1
ATOM 4928 C CA . VAL B 1 290 ? 97.533 105.885 175.449 1.00 51.47 290 VAL B CA 1
ATOM 4929 C C . VAL B 1 290 ? 97.296 106.286 174.001 1.00 53.23 290 VAL B C 1
ATOM 4930 O O . VAL B 1 290 ? 97.955 107.194 173.485 1.00 61.02 290 VAL B O 1
ATOM 4934 N N . TYR B 1 291 ? 96.357 105.609 173.345 1.00 50.52 291 TYR B N 1
ATOM 4935 C CA . TYR B 1 291 ? 96.182 105.756 171.903 1.00 49.04 291 TYR B CA 1
ATOM 4936 C C . TYR B 1 291 ? 94.731 105.434 171.572 1.00 56.93 291 TYR B C 1
ATOM 4937 O O . TYR B 1 291 ? 94.311 104.285 171.721 1.00 70.52 291 TYR B O 1
ATOM 4946 N N . CYS B 1 292 ? 93.975 106.434 171.127 1.00 53.73 292 CYS B N 1
ATOM 4947 C CA . CYS B 1 292 ? 92.563 106.240 170.820 1.00 48.44 292 CYS B CA 1
ATOM 4948 C C . CYS B 1 292 ? 92.109 107.339 169.866 1.00 58.46 292 CYS B C 1
ATOM 4949 O O . CYS B 1 292 ? 92.880 108.228 169.498 1.00 67.05 292 CYS B O 1
ATOM 4952 N N . PHE B 1 293 ? 90.840 107.267 169.467 1.00 56.47 293 PHE B N 1
ATOM 4953 C CA . PHE B 1 293 ? 90.241 108.214 168.539 1.00 49.09 293 PHE B CA 1
ATOM 4954 C C . PHE B 1 293 ? 88.888 108.668 169.064 1.00 56.91 293 PHE B C 1
ATOM 4955 O O . PHE B 1 293 ? 88.240 107.965 169.842 1.00 65.82 293 PHE B O 1
ATOM 4963 N N . THR B 1 294 ? 88.466 109.848 168.628 1.00 60.06 294 THR B N 1
ATOM 4964 C CA . THR B 1 294 ? 87.139 110.365 168.924 1.00 53.12 294 THR B CA 1
ATOM 4965 C C . THR B 1 294 ? 86.253 110.278 167.689 1.00 60.62 294 THR B C 1
ATOM 4966 O O . THR B 1 294 ? 86.728 110.296 166.552 1.00 70.01 294 THR B O 1
ATOM 4970 N N . LYS B 1 295 ? 84.946 110.173 167.927 1.00 58.72 295 LYS B N 1
ATOM 4971 C CA . LYS B 1 295 ? 84.002 110.151 166.816 1.00 60.87 295 LYS B CA 1
ATOM 4972 C C . LYS B 1 295 ? 83.957 111.493 166.099 1.00 62.89 295 LYS B C 1
ATOM 4973 O O . LYS B 1 295 ? 83.903 111.543 164.866 1.00 69.95 295 LYS B O 1
ATOM 4979 N N . THR B 1 296 ? 83.979 112.587 166.851 1.00 58.37 296 THR B N 1
ATOM 4980 C CA . THR B 1 296 ? 83.858 113.911 166.268 1.00 57.39 296 THR B CA 1
ATOM 4981 C C . THR B 1 296 ? 85.154 114.332 165.587 1.00 61.04 296 THR B C 1
ATOM 4982 O O . THR B 1 296 ? 86.236 113.813 165.868 1.00 69.20 296 THR B O 1
ATOM 4986 N N . THR B 1 297 ? 85.028 115.291 164.671 1.00 60.52 297 THR B N 1
ATOM 4987 C CA . THR B 1 297 ? 86.174 115.910 164.020 1.00 55.83 297 THR B CA 1
ATOM 4988 C C . THR B 1 297 ? 86.215 117.414 164.247 1.00 61.38 297 THR B C 1
ATOM 4989 O O . THR B 1 297 ? 87.022 118.104 163.615 1.00 69.70 297 THR B O 1
ATOM 4993 N N . VAL B 1 298 ? 85.371 117.936 165.125 1.00 58.27 298 VAL B N 1
ATOM 4994 C CA . VAL B 1 298 ? 85.326 119.365 165.402 1.00 56.74 298 VAL B CA 1
ATOM 4995 C C . VAL B 1 298 ? 86.373 119.707 166.452 1.00 64.22 298 VAL B C 1
ATOM 4996 O O . VAL B 1 298 ? 86.612 118.940 167.390 1.00 78.74 298 VAL B O 1
ATOM 5000 N N . TRP B 1 299 ? 87.000 120.872 166.290 1.00 55.40 299 TRP B N 1
ATOM 5001 C CA . TRP B 1 299 ? 88.104 121.274 167.156 1.00 51.16 299 TRP B CA 1
ATOM 5002 C C . TRP B 1 299 ? 87.678 121.343 168.619 1.00 56.69 299 TRP B C 1
ATOM 5003 O O . TRP B 1 299 ? 88.294 120.717 169.491 1.00 67.98 299 TRP B O 1
ATOM 5014 N N . ALA B 1 300 ? 86.610 122.089 168.903 1.00 50.89 300 ALA B N 1
ATOM 5015 C CA . ALA B 1 300 ? 86.226 122.339 170.287 1.00 50.80 300 ALA B CA 1
ATOM 5016 C C . ALA B 1 300 ? 85.758 121.067 170.982 1.00 63.30 300 ALA B C 1
ATOM 5017 O O . ALA B 1 300 ? 86.112 120.822 172.141 1.00 73.16 300 ALA B O 1
ATOM 5019 N N . GLU B 1 301 ? 84.957 120.250 170.299 1.00 68.97 301 GLU B N 1
ATOM 5020 C CA . GLU B 1 301 ? 84.467 119.025 170.921 1.00 68.52 301 GLU B CA 1
ATOM 5021 C C . GLU B 1 301 ? 85.600 118.041 171.170 1.00 70.57 301 GLU B C 1
ATOM 5022 O O . GLU B 1 301 ? 85.627 117.365 172.206 1.00 76.32 301 GLU B O 1
ATOM 5028 N N . TRP B 1 302 ? 86.546 117.949 170.235 1.00 54.03 302 TRP B N 1
ATOM 5029 C CA . TRP B 1 302 ? 87.706 117.095 170.447 1.00 48.57 302 TRP B CA 1
ATOM 5030 C C . TRP B 1 302 ? 88.512 117.557 171.652 1.00 57.23 302 TRP B C 1
ATOM 5031 O O . TRP B 1 302 ? 88.936 116.738 172.475 1.00 66.89 302 TRP B O 1
ATOM 5042 N N . LEU B 1 303 ? 88.722 118.869 171.781 1.00 53.43 303 LEU B N 1
ATOM 5043 C CA . LEU B 1 303 ? 89.473 119.374 172.926 1.00 48.83 303 LEU B CA 1
ATOM 5044 C C . LEU B 1 303 ? 88.741 119.102 174.235 1.00 52.49 303 LEU B C 1
ATOM 5045 O O . LEU B 1 303 ? 89.365 118.744 175.241 1.00 67.57 303 LEU B O 1
ATOM 5050 N N . ALA B 1 304 ? 87.417 119.266 174.243 1.00 43.63 304 ALA B N 1
ATOM 5051 C CA . ALA B 1 304 ? 86.652 119.001 175.457 1.00 47.86 304 ALA B CA 1
ATOM 5052 C C . ALA B 1 304 ? 86.729 117.532 175.853 1.00 62.86 304 ALA B C 1
ATOM 5053 O O . ALA B 1 304 ? 86.905 117.204 177.035 1.00 70.53 304 ALA B O 1
ATOM 5055 N N . ALA B 1 305 ? 86.601 116.631 174.876 1.00 62.21 305 ALA B N 1
ATOM 5056 C CA . ALA B 1 305 ? 86.710 115.207 175.170 1.00 58.03 305 ALA B CA 1
ATOM 5057 C C . ALA B 1 305 ? 88.095 114.860 175.694 1.00 64.56 305 ALA B C 1
ATOM 5058 O O . ALA B 1 305 ? 88.234 114.064 176.631 1.00 67.14 305 ALA B O 1
ATOM 5060 N N . GLN B 1 306 ? 89.133 115.451 175.100 1.00 57.11 306 GLN B N 1
ATOM 5061 C CA . GLN B 1 306 ? 90.492 115.207 175.568 1.00 43.43 306 GLN B CA 1
ATOM 5062 C C . GLN B 1 306 ? 90.672 115.667 177.009 1.00 51.42 306 GLN B C 1
ATOM 5063 O O . GLN B 1 306 ? 91.294 114.969 177.818 1.00 61.87 306 GLN B O 1
ATOM 5069 N N . GLN B 1 307 ? 90.136 116.841 177.348 1.00 56.49 307 GLN B N 1
ATOM 5070 C CA . GLN B 1 307 ? 90.246 117.328 178.719 1.00 53.51 307 GLN B CA 1
ATOM 5071 C C . GLN B 1 307 ? 89.527 116.404 179.693 1.00 59.50 307 GLN B C 1
ATOM 5072 O O . GLN B 1 307 ? 90.044 116.103 180.780 1.00 67.79 307 GLN B O 1
ATOM 5078 N N . ASP B 1 308 ? 88.332 115.943 179.321 1.00 59.71 308 ASP B N 1
ATOM 5079 C CA . ASP B 1 308 ? 87.600 115.021 180.182 1.00 64.51 308 ASP B CA 1
ATOM 5080 C C . ASP B 1 308 ? 88.386 113.734 180.403 1.00 70.75 308 ASP B C 1
ATOM 5081 O O . ASP B 1 308 ? 88.480 113.234 181.534 1.00 67.39 308 ASP B O 1
ATOM 5086 N N . VAL B 1 309 ? 88.974 113.196 179.334 1.00 62.12 309 VAL B N 1
ATOM 5087 C CA . VAL B 1 309 ? 89.754 111.968 179.445 1.00 52.54 309 VAL B CA 1
ATOM 5088 C C . VAL B 1 309 ? 90.956 112.178 180.356 1.00 58.20 309 VAL B C 1
ATOM 5089 O O . VAL B 1 309 ? 91.277 111.323 181.188 1.00 59.27 309 VAL B O 1
ATOM 5093 N N . TYR B 1 310 ? 91.640 113.315 180.213 1.00 60.53 310 TYR B N 1
ATOM 5094 C CA . TYR B 1 310 ? 92.814 113.575 181.042 1.00 48.32 310 TYR B CA 1
ATOM 5095 C C . TYR B 1 310 ? 92.444 113.671 182.516 1.00 51.02 310 TYR B C 1
ATOM 5096 O O . TYR B 1 310 ? 93.151 113.134 183.380 1.00 65.97 310 TYR B O 1
ATOM 5105 N N . LEU B 1 311 ? 91.344 114.358 182.827 1.00 49.18 311 LEU B N 1
ATOM 5106 C CA . LEU B 1 311 ? 90.927 114.457 184.223 1.00 55.94 311 LEU B CA 1
ATOM 5107 C C . LEU B 1 311 ? 90.567 113.088 184.789 1.00 62.79 311 LEU B C 1
ATOM 5108 O O . LEU B 1 311 ? 90.921 112.762 185.933 1.00 63.87 311 LEU B O 1
ATOM 5113 N N . LYS B 1 312 ? 89.873 112.266 183.998 1.00 72.17 312 LYS B N 1
ATOM 5114 C CA . LYS B 1 312 ? 89.551 110.918 184.455 1.00 71.12 312 LYS B CA 1
ATOM 5115 C C . LYS B 1 312 ? 90.814 110.098 184.690 1.00 74.20 312 LYS B C 1
ATOM 5116 O O . LYS B 1 312 ? 90.885 109.314 185.643 1.00 74.09 312 LYS B O 1
ATOM 5122 N N . ILE B 1 313 ? 91.818 110.263 183.828 1.00 61.96 313 ILE B N 1
ATOM 5123 C CA . ILE B 1 313 ? 93.076 109.542 183.997 1.00 53.97 313 ILE B CA 1
ATOM 5124 C C . ILE B 1 313 ? 93.755 109.953 185.294 1.00 55.27 313 ILE B C 1
ATOM 5125 O O . ILE B 1 313 ? 94.286 109.111 186.030 1.00 59.48 313 ILE B O 1
ATOM 5130 N N . ILE B 1 314 ? 93.765 111.254 185.586 1.00 60.45 314 ILE B N 1
ATOM 5131 C CA . ILE B 1 314 ? 94.360 111.727 186.834 1.00 61.69 314 ILE B CA 1
ATOM 5132 C C . ILE B 1 314 ? 93.656 111.092 188.025 1.00 64.32 314 ILE B C 1
ATOM 5133 O O . ILE B 1 314 ? 94.297 110.617 188.974 1.00 76.01 314 ILE B O 1
ATOM 5138 N N . ASP B 1 315 ? 92.322 111.072 187.989 1.00 75.42 315 ASP B N 1
ATOM 5139 C CA . ASP B 1 315 ? 91.572 110.473 189.089 1.00 76.02 315 ASP B CA 1
ATOM 5140 C C . ASP B 1 315 ? 91.898 108.993 189.244 1.00 80.50 315 ASP B C 1
ATOM 5141 O O . ASP B 1 315 ? 92.090 108.505 190.364 1.00 79.74 315 ASP B O 1
ATOM 5146 N N . ILE B 1 316 ? 91.970 108.265 188.127 1.00 71.58 316 ILE B N 1
ATOM 5147 C CA . ILE B 1 316 ? 92.254 106.833 188.183 1.00 65.79 316 ILE B CA 1
ATOM 5148 C C . ILE B 1 316 ? 93.630 106.589 188.786 1.00 67.64 316 ILE B C 1
ATOM 5149 O O . ILE B 1 316 ? 93.804 105.724 189.651 1.00 68.50 316 ILE B O 1
ATOM 5154 N N . VAL B 1 317 ? 94.628 107.352 188.338 1.00 71.13 317 VAL B N 1
ATOM 5155 C CA . VAL B 1 317 ? 95.990 107.150 188.824 1.00 65.13 317 VAL B CA 1
ATOM 5156 C C . VAL B 1 317 ? 96.069 107.435 190.316 1.00 61.00 317 VAL B C 1
ATOM 5157 O O . VAL B 1 317 ? 96.644 106.656 191.084 1.00 58.46 317 VAL B O 1
ATOM 5161 N N . GLN B 1 318 ? 95.482 108.549 190.756 1.00 75.35 318 GLN B N 1
ATOM 5162 C CA . GLN B 1 318 ? 95.597 108.901 192.165 1.00 74.71 318 GLN B CA 1
ATOM 5163 C C . GLN B 1 318 ? 94.739 108.022 193.063 1.00 81.22 318 GLN B C 1
ATOM 5164 O O . GLN B 1 318 ? 95.019 107.931 194.262 1.00 84.76 318 GLN B O 1
ATOM 5170 N N . SER B 1 319 ? 93.709 107.371 192.523 1.00 83.30 319 SER B N 1
ATOM 5171 C CA . SER B 1 319 ? 92.855 106.531 193.352 1.00 80.87 319 SER B CA 1
ATOM 5172 C C . SER B 1 319 ? 93.492 105.194 193.700 1.00 84.12 319 SER B C 1
ATOM 5173 O O . SER B 1 319 ? 93.056 104.548 194.658 1.00 83.50 319 SER B O 1
ATOM 5176 N N . HIS B 1 320 ? 94.504 104.762 192.955 1.00 83.17 320 HIS B N 1
ATOM 5177 C CA . HIS B 1 320 ? 95.148 103.478 193.194 1.00 77.22 320 HIS B CA 1
ATOM 5178 C C . HIS B 1 320 ? 96.388 103.584 194.068 1.00 84.38 320 HIS B C 1
ATOM 5179 O O . HIS B 1 320 ? 97.063 102.573 194.282 1.00 88.15 320 HIS B O 1
ATOM 5186 N N . GLY B 1 321 ? 96.706 104.770 194.576 1.00 84.61 321 GLY B N 1
ATOM 5187 C CA . GLY B 1 321 ? 97.863 104.949 195.422 1.00 77.15 321 GLY B CA 1
ATOM 5188 C C . GLY B 1 321 ? 99.150 105.276 194.701 1.00 81.05 321 GLY B C 1
ATOM 5189 O O . GLY B 1 321 ? 100.184 105.436 195.361 1.00 87.80 321 GLY B O 1
ATOM 5190 N N . ALA B 1 322 ? 99.130 105.377 193.378 1.00 72.73 322 ALA B N 1
ATOM 5191 C CA . ALA B 1 322 ? 100.313 105.749 192.621 1.00 66.68 322 ALA B CA 1
ATOM 5192 C C . ALA B 1 322 ? 100.374 107.269 192.496 1.00 72.68 322 ALA B C 1
ATOM 5193 O O . ALA B 1 322 ? 99.559 107.993 193.071 1.00 83.75 322 ALA B O 1
ATOM 5195 N N . ASP B 1 323 ? 101.349 107.771 191.743 1.00 73.67 323 ASP B N 1
ATOM 5196 C CA . ASP B 1 323 ? 101.483 109.205 191.539 1.00 72.35 323 ASP B CA 1
ATOM 5197 C C . ASP B 1 323 ? 102.367 109.456 190.330 1.00 69.69 323 ASP B C 1
ATOM 5198 O O . ASP B 1 323 ? 103.143 108.593 189.916 1.00 75.36 323 ASP B O 1
ATOM 5203 N N . PHE B 1 324 ? 102.237 110.653 189.771 1.00 59.53 324 PHE B N 1
ATOM 5204 C CA . PHE B 1 324 ? 103.082 111.066 188.664 1.00 59.87 324 PHE B CA 1
ATOM 5205 C C . PHE B 1 324 ? 104.478 111.401 189.169 1.00 66.44 324 PHE B C 1
ATOM 5206 O O . PHE B 1 324 ? 104.669 111.772 190.329 1.00 71.71 324 PHE B O 1
ATOM 5214 N N . ALA B 1 325 ? 105.458 111.270 188.283 1.00 66.23 325 ALA B N 1
ATOM 5215 C CA . ALA B 1 325 ? 106.861 111.388 188.649 1.00 65.13 325 ALA B CA 1
ATOM 5216 C C . ALA B 1 325 ? 107.450 112.678 188.101 1.00 70.40 325 ALA B C 1
ATOM 5217 O O . ALA B 1 325 ? 107.316 112.972 186.910 1.00 72.98 325 ALA B O 1
ATOM 5219 N N . PHE B 1 326 ? 108.091 113.444 188.975 1.00 63.61 326 PHE B N 1
ATOM 5220 C CA . PHE B 1 326 ? 108.940 114.543 188.560 1.00 55.49 326 PHE B CA 1
ATOM 5221 C C . PHE B 1 326 ? 110.284 114.000 188.091 1.00 64.22 326 PHE B C 1
ATOM 5222 O O . PHE B 1 326 ? 110.636 112.858 188.390 1.00 76.08 326 PHE B O 1
ATOM 5230 N N . PRO B 1 327 ? 111.048 114.788 187.338 1.00 58.92 327 PRO B N 1
ATOM 5231 C CA . PRO B 1 327 ? 112.438 114.405 187.072 1.00 59.30 327 PRO B CA 1
ATOM 5232 C C . PRO B 1 327 ? 113.192 114.213 188.379 1.00 62.15 327 PRO B C 1
ATOM 5233 O O . PRO B 1 327 ? 113.064 115.006 189.312 1.00 68.49 327 PRO B O 1
ATOM 5237 N N . SER B 1 328 ? 113.982 113.145 188.444 1.00 58.98 328 SER B N 1
ATOM 5238 C CA . SER B 1 328 ? 114.588 112.720 189.695 1.00 60.09 328 SER B CA 1
ATOM 5239 C C . SER B 1 328 ? 116.094 112.575 189.537 1.00 63.24 328 SER B C 1
ATOM 5240 O O . SER B 1 328 ? 116.608 112.341 188.443 1.00 70.87 328 SER B O 1
ATOM 5243 N N . GLN B 1 329 ? 116.795 112.718 190.660 1.00 63.56 329 GLN B N 1
ATOM 5244 C CA . GLN B 1 329 ? 118.243 112.596 190.695 1.00 58.90 329 GLN B CA 1
ATOM 5245 C C . GLN B 1 329 ? 118.661 111.973 192.016 1.00 65.74 329 GLN B C 1
ATOM 5246 O O . GLN B 1 329 ? 117.950 112.057 193.018 1.00 75.89 329 GLN B O 1
ATOM 5252 N N . THR B 1 330 ? 119.831 111.344 192.004 1.00 64.33 330 THR B N 1
ATOM 5253 C CA . THR B 1 330 ? 120.477 110.847 193.211 1.00 60.59 330 THR B CA 1
ATOM 5254 C C . THR B 1 330 ? 121.732 111.668 193.459 1.00 67.15 330 THR B C 1
ATOM 5255 O O . THR B 1 330 ? 122.574 111.804 192.567 1.00 79.13 330 THR B O 1
ATOM 5259 N N . LEU B 1 331 ? 121.857 112.216 194.663 1.00 61.86 331 LEU B N 1
ATOM 5260 C CA . LEU B 1 331 ? 122.941 113.130 194.993 1.00 62.95 331 LEU B CA 1
ATOM 5261 C C . LEU B 1 331 ? 123.819 112.524 196.075 1.00 71.11 331 LEU B C 1
ATOM 5262 O O . LEU B 1 331 ? 123.319 112.092 197.117 1.00 79.25 331 LEU B O 1
ATOM 5267 N N . TYR B 1 332 ? 125.124 112.498 195.825 1.00 73.20 332 TYR B N 1
ATOM 5268 C CA . TYR B 1 332 ? 126.115 112.030 196.787 1.00 69.84 332 TYR B CA 1
ATOM 5269 C C . TYR B 1 332 ? 126.841 113.246 197.342 1.00 75.91 332 TYR B C 1
ATOM 5270 O O . TYR B 1 332 ? 127.520 113.963 196.602 1.00 85.29 332 TYR B O 1
ATOM 5279 N N . MET B 1 333 ? 126.696 113.474 198.642 1.00 92.83 333 MET B N 1
ATOM 5280 C CA . MET B 1 333 ? 127.159 114.699 199.270 1.00 93.28 333 MET B CA 1
ATOM 5281 C C . MET B 1 333 ? 128.595 114.552 199.748 1.00 99.52 333 MET B C 1
ATOM 5282 O O . MET B 1 333 ? 128.983 113.508 200.279 1.00 100.41 333 MET B O 1
ATOM 5287 N N . ASP B 1 334 ? 129.376 115.610 199.563 1.00 118.61 334 ASP B N 1
ATOM 5288 C CA . ASP B 1 334 ? 130.764 115.622 200.002 1.00 118.80 334 ASP B CA 1
ATOM 5289 C C . ASP B 1 334 ? 131.261 117.050 200.192 1.00 118.46 334 ASP B C 1
ATOM 5290 O O . ASP B 1 334 ? 130.723 117.801 201.005 1.00 118.78 334 ASP B O 1
ATOM 5295 N N . ALA C 1 3 ? 83.292 115.403 76.611 1.00 253.71 3 ALA C N 1
ATOM 5296 C CA . ALA C 1 3 ? 83.120 114.191 75.821 1.00 253.65 3 ALA C CA 1
ATOM 5297 C C . ALA C 1 3 ? 84.387 113.343 75.840 1.00 254.67 3 ALA C C 1
ATOM 5298 O O . ALA C 1 3 ? 84.421 112.273 76.448 1.00 254.86 3 ALA C O 1
ATOM 5300 N N . GLU C 1 4 ? 85.430 113.832 75.168 1.00 260.11 4 GLU C N 1
ATOM 5301 C CA . GLU C 1 4 ? 86.696 113.114 75.107 1.00 260.26 4 GLU C CA 1
ATOM 5302 C C . GLU C 1 4 ? 87.483 113.192 76.408 1.00 260.93 4 GLU C C 1
ATOM 5303 O O . GLU C 1 4 ? 88.334 112.331 76.654 1.00 260.84 4 GLU C O 1
ATOM 5309 N N . LEU C 1 5 ? 87.218 114.200 77.243 1.00 267.39 5 LEU C N 1
ATOM 5310 C CA . LEU C 1 5 ? 87.932 114.330 78.507 1.00 266.91 5 LEU C CA 1
ATOM 5311 C C . LEU C 1 5 ? 87.477 113.305 79.536 1.00 267.13 5 LEU C C 1
ATOM 5312 O O . LEU C 1 5 ? 88.213 113.035 80.491 1.00 267.59 5 LEU C O 1
ATOM 5317 N N . PHE C 1 6 ? 86.286 112.728 79.363 1.00 266.61 6 PHE C N 1
ATOM 5318 C CA . PHE C 1 6 ? 85.777 111.750 80.318 1.00 266.04 6 PHE C CA 1
ATOM 5319 C C . PHE C 1 6 ? 86.581 110.458 80.302 1.00 266.39 6 PHE C C 1
ATOM 5320 O O . PHE C 1 6 ? 86.529 109.698 81.274 1.00 266.06 6 PHE C O 1
ATOM 5328 N N . THR C 1 7 ? 87.314 110.192 79.218 1.00 272.23 7 THR C N 1
ATOM 5329 C CA . THR C 1 7 ? 88.060 108.944 79.112 1.00 272.15 7 THR C CA 1
ATOM 5330 C C . THR C 1 7 ? 89.173 108.869 80.151 1.00 272.43 7 THR C C 1
ATOM 5331 O O . THR C 1 7 ? 89.428 107.802 80.721 1.00 271.63 7 THR C O 1
ATOM 5335 N N . ASN C 1 8 ? 89.846 109.986 80.409 1.00 276.08 8 ASN C N 1
ATOM 5336 C CA . ASN C 1 8 ? 91.005 110.008 81.291 1.00 275.32 8 ASN C CA 1
ATOM 5337 C C . ASN C 1 8 ? 90.655 110.297 82.746 1.00 275.42 8 ASN C C 1
ATOM 5338 O O . ASN C 1 8 ? 91.556 110.311 83.590 1.00 274.62 8 ASN C O 1
ATOM 5343 N N . ASN C 1 9 ? 89.379 110.526 83.065 1.00 282.59 9 ASN C N 1
ATOM 5344 C CA . ASN C 1 9 ? 88.985 110.881 84.422 1.00 281.93 9 ASN C CA 1
ATOM 5345 C C . ASN C 1 9 ? 87.911 109.964 84.994 1.00 282.21 9 ASN C C 1
ATOM 5346 O O . ASN C 1 9 ? 87.437 110.217 86.106 1.00 282.59 9 ASN C O 1
ATOM 5351 N N . ALA C 1 10 ? 87.530 108.902 84.278 1.00 287.80 10 ALA C N 1
ATOM 5352 C CA . ALA C 1 10 ? 86.375 108.102 84.682 1.00 287.75 10 ALA C CA 1
ATOM 5353 C C . ALA C 1 10 ? 86.530 107.561 86.099 1.00 288.35 10 ALA C C 1
ATOM 5354 O O . ALA C 1 10 ? 85.578 107.591 86.890 1.00 288.66 10 ALA C O 1
ATOM 5356 N N . LEU C 1 11 ? 87.725 107.072 86.440 1.00 290.35 11 LEU C N 1
ATOM 5357 C CA . LEU C 1 11 ? 87.957 106.570 87.790 1.00 290.09 11 LEU C CA 1
ATOM 5358 C C . LEU C 1 11 ? 87.747 107.657 88.835 1.00 290.24 11 LEU C C 1
ATOM 5359 O O . LEU C 1 11 ? 87.318 107.366 89.956 1.00 290.64 11 LEU C O 1
ATOM 5364 N N . ASN C 1 12 ? 88.026 108.912 88.483 1.00 290.47 12 ASN C N 1
ATOM 5365 C CA . ASN C 1 12 ? 87.887 109.997 89.447 1.00 290.28 12 ASN C CA 1
ATOM 5366 C C . ASN C 1 12 ? 86.425 110.247 89.798 1.00 290.70 12 ASN C C 1
ATOM 5367 O O . ASN C 1 12 ? 86.067 110.335 90.979 1.00 290.94 12 ASN C O 1
ATOM 5372 N N . LEU C 1 13 ? 85.558 110.368 88.789 1.00 293.57 13 LEU C N 1
ATOM 5373 C CA . LEU C 1 13 ? 84.136 110.499 89.088 1.00 293.36 13 LEU C CA 1
ATOM 5374 C C . LEU C 1 13 ? 83.594 109.241 89.749 1.00 293.67 13 LEU C C 1
ATOM 5375 O O . LEU C 1 13 ? 82.698 109.326 90.596 1.00 293.91 13 LEU C O 1
ATOM 5380 N N . VAL C 1 14 ? 84.133 108.072 89.394 1.00 297.67 14 VAL C N 1
ATOM 5381 C CA . VAL C 1 14 ? 83.692 106.832 90.026 1.00 297.58 14 VAL C CA 1
ATOM 5382 C C . VAL C 1 14 ? 83.968 106.873 91.525 1.00 297.94 14 VAL C C 1
ATOM 5383 O O . VAL C 1 14 ? 83.088 106.582 92.345 1.00 297.93 14 VAL C O 1
ATOM 5387 N N . ILE C 1 15 ? 85.191 107.250 91.907 1.00 300.01 15 ILE C N 1
ATOM 5388 C CA . ILE C 1 15 ? 85.533 107.272 93.325 1.00 299.79 15 ILE C CA 1
ATOM 5389 C C . ILE C 1 15 ? 84.815 108.410 94.041 1.00 299.71 15 ILE C C 1
ATOM 5390 O O . ILE C 1 15 ? 84.464 108.278 95.218 1.00 300.05 15 ILE C O 1
ATOM 5395 N N . ILE C 1 16 ? 84.569 109.532 93.358 1.00 296.79 16 ILE C N 1
ATOM 5396 C CA . ILE C 1 16 ? 83.808 110.617 93.975 1.00 296.17 16 ILE C CA 1
ATOM 5397 C C . ILE C 1 16 ? 82.392 110.153 94.297 1.00 296.42 16 ILE C C 1
ATOM 5398 O O . ILE C 1 16 ? 81.880 110.368 95.405 1.00 296.57 16 ILE C O 1
ATOM 5403 N N . PHE C 1 17 ? 81.741 109.500 93.331 1.00 303.17 17 PHE C N 1
ATOM 5404 C CA . PHE C 1 17 ? 80.393 108.993 93.556 1.00 303.44 17 PHE C CA 1
ATOM 5405 C C . PHE C 1 17 ? 80.381 107.928 94.644 1.00 303.97 17 PHE C C 1
ATOM 5406 O O . PHE C 1 17 ? 79.468 107.891 95.476 1.00 304.42 17 PHE C O 1
ATOM 5414 N N . GLY C 1 18 ? 81.387 107.050 94.652 1.00 306.11 18 GLY C N 1
ATOM 5415 C CA . GLY C 1 18 ? 81.461 106.038 95.693 1.00 305.80 18 GLY C CA 1
ATOM 5416 C C . GLY C 1 18 ? 81.632 106.635 97.076 1.00 306.05 18 GLY C C 1
ATOM 5417 O O . GLY C 1 18 ? 81.009 106.182 98.039 1.00 306.40 18 GLY C O 1
ATOM 5418 N N . SER C 1 19 ? 82.475 107.663 97.193 1.00 305.96 19 SER C N 1
ATOM 5419 C CA . SER C 1 19 ? 82.665 108.326 98.478 1.00 305.73 19 SER C CA 1
ATOM 5420 C C . SER C 1 19 ? 81.390 109.022 98.934 1.00 305.79 19 SER C C 1
ATOM 5421 O O . SER C 1 19 ? 81.038 108.966 100.118 1.00 305.96 19 SER C O 1
ATOM 5424 N N . CYS C 1 20 ? 80.685 109.684 98.013 1.00 304.83 20 CYS C N 1
ATOM 5425 C CA . CYS C 1 20 ? 79.423 110.321 98.381 1.00 304.45 20 CYS C CA 1
ATOM 5426 C C . CYS C 1 20 ? 78.395 109.289 98.831 1.00 304.92 20 CYS C C 1
ATOM 5427 O O . CYS C 1 20 ? 77.677 109.500 99.819 1.00 305.14 20 CYS C O 1
ATOM 5430 N N . ALA C 1 21 ? 78.314 108.162 98.119 1.00 307.32 21 ALA C N 1
ATOM 5431 C CA . ALA C 1 21 ? 77.379 107.109 98.497 1.00 306.85 21 ALA C CA 1
ATOM 5432 C C . ALA C 1 21 ? 77.729 106.523 99.857 1.00 306.96 21 ALA C C 1
ATOM 5433 O O . ALA C 1 21 ? 76.840 106.251 100.670 1.00 307.19 21 ALA C O 1
ATOM 5435 N N . ALA C 1 22 ? 79.022 106.321 100.124 1.00 305.16 22 ALA C N 1
ATOM 5436 C CA . ALA C 1 22 ? 79.439 105.817 101.427 1.00 304.55 22 ALA C CA 1
ATOM 5437 C C . ALA C 1 22 ? 79.118 106.815 102.531 1.00 304.77 22 ALA C C 1
ATOM 5438 O O . ALA C 1 22 ? 78.716 106.425 103.633 1.00 304.88 22 ALA C O 1
ATOM 5440 N N . LEU C 1 23 ? 79.296 108.109 102.256 1.00 301.76 23 LEU C N 1
ATOM 5441 C CA . LEU C 1 23 ? 78.953 109.133 103.236 1.00 301.21 23 LEU C CA 1
ATOM 5442 C C . LEU C 1 23 ? 77.465 109.101 103.562 1.00 301.30 23 LEU C C 1
ATOM 5443 O O . LEU C 1 23 ? 77.071 109.149 104.733 1.00 301.31 23 LEU C O 1
ATOM 5448 N N . ILE C 1 24 ? 76.622 109.006 102.531 1.00 301.25 24 ILE C N 1
ATOM 5449 C CA . ILE C 1 24 ? 75.180 108.949 102.761 1.00 300.71 24 ILE C CA 1
ATOM 5450 C C . ILE C 1 24 ? 74.808 107.677 103.515 1.00 300.99 24 ILE C C 1
ATOM 5451 O O . ILE C 1 24 ? 73.964 107.694 104.423 1.00 301.26 24 ILE C O 1
ATOM 5456 N N . LEU C 1 25 ? 75.434 106.554 103.154 1.00 299.96 25 LEU C N 1
ATOM 5457 C CA . LEU C 1 25 ? 75.145 105.290 103.821 1.00 299.31 25 LEU C CA 1
ATOM 5458 C C . LEU C 1 25 ? 75.525 105.342 105.294 1.00 299.10 25 LEU C C 1
ATOM 5459 O O . LEU C 1 25 ? 74.781 104.853 106.149 1.00 298.88 25 LEU C O 1
ATOM 5464 N N . MET C 1 26 ? 76.675 105.938 105.614 1.00 298.22 26 MET C N 1
ATOM 5465 C CA . MET C 1 26 ? 77.083 106.006 107.012 1.00 297.91 26 MET C CA 1
ATOM 5466 C C . MET C 1 26 ? 76.267 107.039 107.779 1.00 298.42 26 MET C C 1
ATOM 5467 O O . MET C 1 26 ? 76.044 106.876 108.983 1.00 298.49 26 MET C O 1
ATOM 5472 N N . SER C 1 27 ? 75.770 108.075 107.098 1.00 298.55 27 SER C N 1
ATOM 5473 C CA . SER C 1 27 ? 74.832 108.992 107.739 1.00 297.92 27 SER C CA 1
ATOM 5474 C C . SER C 1 27 ? 73.542 108.273 108.112 1.00 298.24 27 SER C C 1
ATOM 5475 O O . SER C 1 27 ? 73.027 108.430 109.226 1.00 298.43 27 SER C O 1
ATOM 5478 N N . PHE C 1 28 ? 73.014 107.462 107.193 1.00 296.14 28 PHE C N 1
ATOM 5479 C CA . PHE C 1 28 ? 71.824 106.674 107.505 1.00 295.63 28 PHE C CA 1
ATOM 5480 C C . PHE C 1 28 ? 72.106 105.660 108.609 1.00 295.43 28 PHE C C 1
ATOM 5481 O O . PHE C 1 28 ? 71.259 105.425 109.478 1.00 295.77 28 PHE C O 1
ATOM 5489 N N . TRP C 1 29 ? 73.289 105.045 108.582 1.00 288.17 29 TRP C N 1
ATOM 5490 C CA . TRP C 1 29 ? 73.648 104.058 109.594 1.00 287.59 29 TRP C CA 1
ATOM 5491 C C . TRP C 1 29 ? 73.709 104.703 110.973 1.00 287.76 29 TRP C C 1
ATOM 5492 O O . TRP C 1 29 ? 73.230 104.131 111.959 1.00 287.96 29 TRP C O 1
ATOM 5503 N N . PHE C 1 30 ? 74.277 105.908 111.057 1.00 286.34 30 PHE C N 1
ATOM 5504 C CA . PHE C 1 30 ? 74.242 106.664 112.305 1.00 285.92 30 PHE C CA 1
ATOM 5505 C C . PHE C 1 30 ? 72.813 107.009 112.704 1.00 286.40 30 PHE C C 1
ATOM 5506 O O . PHE C 1 30 ? 72.451 106.916 113.883 1.00 286.21 30 PHE C O 1
ATOM 5514 N N . ARG C 1 31 ? 71.987 107.419 111.738 1.00 292.92 31 ARG C N 1
ATOM 5515 C CA . ARG C 1 31 ? 70.608 107.780 112.052 1.00 292.16 31 ARG C CA 1
ATOM 5516 C C . ARG C 1 31 ? 69.821 106.589 112.582 1.00 292.06 31 ARG C C 1
ATOM 5517 O O . ARG C 1 31 ? 68.878 106.766 113.362 1.00 291.32 31 ARG C O 1
ATOM 5525 N N . ARG C 1 32 ? 70.189 105.377 112.176 1.00 288.44 32 ARG C N 1
ATOM 5526 C CA . ARG C 1 32 ? 69.523 104.162 112.636 1.00 287.46 32 ARG C CA 1
ATOM 5527 C C . ARG C 1 32 ? 70.219 103.664 113.898 1.00 287.29 32 ARG C C 1
ATOM 5528 O O . ARG C 1 32 ? 71.338 103.143 113.835 1.00 287.02 32 ARG C O 1
ATOM 5536 N N . GLY C 1 33 ? 69.558 103.821 115.044 1.00 282.93 33 GLY C N 1
ATOM 5537 C CA . GLY C 1 33 ? 70.054 103.332 116.310 1.00 282.75 33 GLY C CA 1
ATOM 5538 C C . GLY C 1 33 ? 70.960 104.289 117.059 1.00 282.92 33 GLY C C 1
ATOM 5539 O O . GLY C 1 33 ? 70.946 104.294 118.295 1.00 282.67 33 GLY C O 1
ATOM 5540 N N . ASN C 1 34 ? 71.738 105.098 116.338 1.00 279.67 34 ASN C N 1
ATOM 5541 C CA . ASN C 1 34 ? 72.708 106.044 116.905 1.00 279.38 34 ASN C CA 1
ATOM 5542 C C . ASN C 1 34 ? 73.469 105.439 118.083 1.00 279.28 34 ASN C C 1
ATOM 5543 O O . ASN C 1 34 ? 73.572 106.021 119.165 1.00 279.10 34 ASN C O 1
ATOM 5548 N N . ARG C 1 35 ? 74.015 104.242 117.855 1.00 274.11 35 ARG C N 1
ATOM 5549 C CA . ARG C 1 35 ? 74.796 103.575 118.891 1.00 273.54 35 ARG C CA 1
ATOM 5550 C C . ARG C 1 35 ? 76.150 104.243 119.093 1.00 273.79 35 ARG C C 1
ATOM 5551 O O . ARG C 1 35 ? 76.760 104.096 120.157 1.00 273.40 35 ARG C O 1
ATOM 5559 N N . LYS C 1 36 ? 76.631 104.971 118.091 1.00 271.73 36 LYS C N 1
ATOM 5560 C CA . LYS C 1 36 ? 77.942 105.595 118.147 1.00 271.00 36 LYS C CA 1
ATOM 5561 C C . LYS C 1 36 ? 77.849 106.985 118.771 1.00 270.70 36 LYS C C 1
ATOM 5562 O O . LYS C 1 36 ? 76.766 107.510 119.039 1.00 270.80 36 LYS C O 1
ATOM 5568 N N . ARG C 1 37 ? 79.015 107.578 119.008 1.00 243.49 37 ARG C N 1
ATOM 5569 C CA . ARG C 1 37 ? 79.126 108.952 119.479 1.00 242.89 37 ARG C CA 1
ATOM 5570 C C . ARG C 1 37 ? 79.701 109.798 118.352 1.00 242.84 37 ARG C C 1
ATOM 5571 O O . ARG C 1 37 ? 80.812 109.535 117.878 1.00 242.18 37 ARG C O 1
ATOM 5579 N N . LYS C 1 38 ? 78.945 110.810 117.925 1.00 248.79 38 LYS C N 1
ATOM 5580 C CA . LYS C 1 38 ? 79.354 111.668 116.813 1.00 249.38 38 LYS C CA 1
ATOM 5581 C C . LYS C 1 38 ? 80.304 112.749 117.332 1.00 249.32 38 LYS C C 1
ATOM 5582 O O . LYS C 1 38 ? 79.976 113.933 117.429 1.00 248.61 38 LYS C O 1
ATOM 5588 N N . GLY C 1 39 ? 81.513 112.309 117.670 1.00 234.89 39 GLY C N 1
ATOM 5589 C CA . GLY C 1 39 ? 82.526 113.204 118.190 1.00 233.60 39 GLY C CA 1
ATOM 5590 C C . GLY C 1 39 ? 83.695 113.403 117.249 1.00 233.22 39 GLY C C 1
ATOM 5591 O O . GLY C 1 39 ? 83.550 114.016 116.187 1.00 233.80 39 GLY C O 1
ATOM 5592 N N . PHE C 1 40 ? 84.865 112.889 117.631 1.00 222.98 40 PHE C N 1
ATOM 5593 C CA . PHE C 1 40 ? 86.064 113.093 116.827 1.00 222.89 40 PHE C CA 1
ATOM 5594 C C . PHE C 1 40 ? 86.106 112.187 115.601 1.00 224.34 40 PHE C C 1
ATOM 5595 O O . PHE C 1 40 ? 86.607 112.602 114.551 1.00 224.75 40 PHE C O 1
ATOM 5603 N N . LEU C 1 41 ? 85.586 110.962 115.705 1.00 225.98 41 LEU C N 1
ATOM 5604 C CA . LEU C 1 41 ? 85.735 110.004 114.612 1.00 224.62 41 LEU C CA 1
ATOM 5605 C C . LEU C 1 41 ? 84.887 110.393 113.407 1.00 224.90 41 LEU C C 1
ATOM 5606 O O . LEU C 1 41 ? 85.359 110.343 112.266 1.00 225.48 41 LEU C O 1
ATOM 5611 N N . PHE C 1 42 ? 83.632 110.778 113.640 1.00 235.79 42 PHE C N 1
ATOM 5612 C CA . PHE C 1 42 ? 82.762 111.166 112.536 1.00 236.15 42 PHE C CA 1
ATOM 5613 C C . PHE C 1 42 ? 83.239 112.466 111.895 1.00 237.66 42 PHE C C 1
ATOM 5614 O O . PHE C 1 42 ? 83.190 112.619 110.666 1.00 238.52 42 PHE C O 1
ATOM 5622 N N . HIS C 1 43 ? 83.735 113.400 112.711 1.00 229.59 43 HIS C N 1
ATOM 5623 C CA . HIS C 1 43 ? 84.331 114.617 112.170 1.00 228.88 43 HIS C CA 1
ATOM 5624 C C . HIS C 1 43 ? 85.558 114.301 111.324 1.00 229.60 43 HIS C C 1
ATOM 5625 O O . HIS C 1 43 ? 85.760 114.902 110.263 1.00 230.57 43 HIS C O 1
ATOM 5632 N N . ALA C 1 44 ? 86.392 113.361 111.777 1.00 236.86 44 ALA C N 1
ATOM 5633 C CA . ALA C 1 44 ? 87.568 112.977 111.002 1.00 236.52 44 ALA C CA 1
ATOM 5634 C C . ALA C 1 44 ? 87.175 112.311 109.690 1.00 237.27 44 ALA C C 1
ATOM 5635 O O . ALA C 1 44 ? 87.832 112.513 108.661 1.00 237.19 44 ALA C O 1
ATOM 5637 N N . VAL C 1 45 ? 86.118 111.498 109.712 1.00 241.74 45 VAL C N 1
ATOM 5638 C CA . VAL C 1 45 ? 85.631 110.875 108.483 1.00 240.84 45 VAL C CA 1
ATOM 5639 C C . VAL C 1 45 ? 85.170 111.943 107.499 1.00 241.55 45 VAL C C 1
ATOM 5640 O O . VAL C 1 45 ? 85.498 111.900 106.303 1.00 242.57 45 VAL C O 1
ATOM 5644 N N . GLN C 1 46 ? 84.406 112.924 107.991 1.00 242.30 46 GLN C N 1
ATOM 5645 C CA . GLN C 1 46 ? 84.005 114.036 107.135 1.00 242.11 46 GLN C CA 1
ATOM 5646 C C . GLN C 1 46 ? 85.221 114.766 106.583 1.00 243.02 46 GLN C C 1
ATOM 5647 O O . GLN C 1 46 ? 85.254 115.133 105.403 1.00 244.22 46 GLN C O 1
ATOM 5653 N N . PHE C 1 47 ? 86.229 114.986 107.426 1.00 236.24 47 PHE C N 1
ATOM 5654 C CA . PHE C 1 47 ? 87.427 115.694 106.992 1.00 235.53 47 PHE C CA 1
ATOM 5655 C C . PHE C 1 47 ? 88.131 114.950 105.865 1.00 236.51 47 PHE C C 1
ATOM 5656 O O . PHE C 1 47 ? 88.504 115.547 104.848 1.00 238.03 47 PHE C O 1
ATOM 5664 N N . LEU C 1 48 ? 88.313 113.638 106.022 1.00 242.72 48 LEU C N 1
ATOM 5665 C CA . LEU C 1 48 ? 89.048 112.888 105.009 1.00 241.94 48 LEU C CA 1
ATOM 5666 C C . LEU C 1 48 ? 88.258 112.792 103.709 1.00 242.64 48 LEU C C 1
ATOM 5667 O O . LEU C 1 48 ? 88.837 112.903 102.619 1.00 243.23 48 LEU C O 1
ATOM 5672 N N . ILE C 1 49 ? 86.937 112.601 103.790 1.00 250.36 49 ILE C N 1
ATOM 5673 C CA . ILE C 1 49 ? 86.163 112.534 102.554 1.00 250.28 49 ILE C CA 1
ATOM 5674 C C . ILE C 1 49 ? 86.156 113.889 101.855 1.00 251.16 49 ILE C C 1
ATOM 5675 O O . ILE C 1 49 ? 86.252 113.965 100.623 1.00 252.33 49 ILE C O 1
ATOM 5680 N N . TYR C 1 50 ? 86.073 114.981 102.621 1.00 252.75 50 TYR C N 1
ATOM 5681 C CA . TYR C 1 50 ? 86.144 116.309 102.023 1.00 252.86 50 TYR C CA 1
ATOM 5682 C C . TYR C 1 50 ? 87.486 116.519 101.335 1.00 253.39 50 TYR C C 1
ATOM 5683 O O . TYR C 1 50 ? 87.554 117.046 100.216 1.00 254.44 50 TYR C O 1
ATOM 5692 N N . THR C 1 51 ? 88.569 116.101 101.992 1.00 254.25 51 THR C N 1
ATOM 5693 C CA . THR C 1 51 ? 89.897 116.263 101.413 1.00 253.96 51 THR C CA 1
ATOM 5694 C C . THR C 1 51 ? 90.023 115.490 100.108 1.00 254.50 51 THR C C 1
ATOM 5695 O O . THR C 1 51 ? 90.520 116.018 99.106 1.00 254.84 51 THR C O 1
ATOM 5699 N N . ILE C 1 52 ? 89.557 114.239 100.091 1.00 256.43 52 ILE C N 1
ATOM 5700 C CA . ILE C 1 52 ? 89.720 113.437 98.883 1.00 255.67 52 ILE C CA 1
ATOM 5701 C C . ILE C 1 52 ? 88.848 113.977 97.753 1.00 255.99 52 ILE C C 1
ATOM 5702 O O . ILE C 1 52 ? 89.279 114.016 96.592 1.00 256.73 52 ILE C O 1
ATOM 5707 N N . ILE C 1 53 ? 87.630 114.437 98.061 1.00 258.78 53 ILE C N 1
ATOM 5708 C CA . ILE C 1 53 ? 86.778 114.933 96.985 1.00 258.75 53 ILE C CA 1
ATOM 5709 C C . ILE C 1 53 ? 87.328 116.239 96.422 1.00 259.54 53 ILE C C 1
ATOM 5710 O O . ILE C 1 53 ? 87.293 116.461 95.205 1.00 261.00 53 ILE C O 1
ATOM 5715 N N . ILE C 1 54 ? 87.860 117.119 97.277 1.00 257.38 54 ILE C N 1
ATOM 5716 C CA . ILE C 1 54 ? 88.393 118.361 96.723 1.00 257.33 54 ILE C CA 1
ATOM 5717 C C . ILE C 1 54 ? 89.690 118.100 95.967 1.00 257.89 54 ILE C C 1
ATOM 5718 O O . ILE C 1 54 ? 89.978 118.773 94.972 1.00 258.66 54 ILE C O 1
ATOM 5723 N N . SER C 1 55 ? 90.492 117.125 96.404 1.00 263.52 55 SER C N 1
ATOM 5724 C CA . SER C 1 55 ? 91.675 116.765 95.632 1.00 263.26 55 SER C CA 1
ATOM 5725 C C . SER C 1 55 ? 91.287 116.242 94.255 1.00 264.20 55 SER C C 1
ATOM 5726 O O . SER C 1 55 ? 91.919 116.583 93.248 1.00 264.38 55 SER C O 1
ATOM 5729 N N . ALA C 1 56 ? 90.237 115.420 94.192 1.00 272.59 56 ALA C N 1
ATOM 5730 C CA . ALA C 1 56 ? 89.756 114.928 92.905 1.00 272.46 56 ALA C CA 1
ATOM 5731 C C . ALA C 1 56 ? 89.264 116.071 92.022 1.00 272.57 56 ALA C C 1
ATOM 5732 O O . ALA C 1 56 ? 89.550 116.107 90.818 1.00 273.56 56 ALA C O 1
ATOM 5734 N N . VAL C 1 57 ? 88.522 117.015 92.605 1.00 267.27 57 VAL C N 1
ATOM 5735 C CA . VAL C 1 57 ? 88.020 118.149 91.832 1.00 266.40 57 VAL C CA 1
ATOM 5736 C C . VAL C 1 57 ? 89.176 118.996 91.313 1.00 266.87 57 VAL C C 1
ATOM 5737 O O . VAL C 1 57 ? 89.161 119.461 90.166 1.00 267.21 57 VAL C O 1
ATOM 5741 N N . GLY C 1 58 ? 90.193 119.214 92.148 1.00 269.41 58 GLY C N 1
ATOM 5742 C CA . GLY C 1 58 ? 91.356 119.962 91.705 1.00 269.07 58 GLY C CA 1
ATOM 5743 C C . GLY C 1 58 ? 92.106 119.262 90.589 1.00 269.59 58 GLY C C 1
ATOM 5744 O O . GLY C 1 58 ? 92.589 119.905 89.655 1.00 270.00 58 GLY C O 1
ATOM 5745 N N . SER C 1 59 ? 92.215 117.933 90.671 1.00 270.84 59 SER C N 1
ATOM 5746 C CA . SER C 1 59 ? 92.846 117.182 89.590 1.00 270.18 59 SER C CA 1
ATOM 5747 C C . SER C 1 59 ? 92.056 117.318 88.294 1.00 270.35 59 SER C C 1
ATOM 5748 O O . SER C 1 59 ? 92.640 117.466 87.213 1.00 270.58 59 SER C O 1
ATOM 5751 N N . ILE C 1 60 ? 90.725 117.269 88.385 1.00 270.04 60 ILE C N 1
ATOM 5752 C CA . ILE C 1 60 ? 89.890 117.444 87.197 1.00 269.26 60 ILE C CA 1
ATOM 5753 C C . ILE C 1 60 ? 90.083 118.833 86.604 1.00 269.36 60 ILE C C 1
ATOM 5754 O O . ILE C 1 60 ? 90.187 118.991 85.381 1.00 270.17 60 ILE C O 1
ATOM 5759 N N . ILE C 1 61 ? 90.133 119.859 87.455 1.00 266.76 61 ILE C N 1
ATOM 5760 C CA . ILE C 1 61 ? 90.339 121.217 86.961 1.00 266.52 61 ILE C CA 1
ATOM 5761 C C . ILE C 1 61 ? 91.701 121.337 86.289 1.00 266.82 61 ILE C C 1
ATOM 5762 O O . ILE C 1 61 ? 91.833 121.952 85.223 1.00 266.90 61 ILE C O 1
ATOM 5767 N N . ASN C 1 62 ? 92.731 120.744 86.896 1.00 269.28 62 ASN C N 1
ATOM 5768 C CA . ASN C 1 62 ? 94.066 120.777 86.307 1.00 269.10 62 ASN C CA 1
ATOM 5769 C C . ASN C 1 62 ? 94.072 120.115 84.936 1.00 269.58 62 ASN C C 1
ATOM 5770 O O . ASN C 1 62 ? 94.630 120.655 83.974 1.00 269.85 62 ASN C O 1
ATOM 5775 N N . TYR C 1 63 ? 93.455 118.935 84.833 1.00 273.64 63 TYR C N 1
ATOM 5776 C CA . TYR C 1 63 ? 93.432 118.221 83.561 1.00 273.42 63 TYR C CA 1
ATOM 5777 C C . TYR C 1 63 ? 92.662 119.003 82.506 1.00 273.05 63 TYR C C 1
ATOM 5778 O O . TYR C 1 63 ? 93.082 119.073 81.345 1.00 273.03 63 TYR C O 1
ATOM 5787 N N . VAL C 1 64 ? 91.530 119.598 82.890 1.00 268.49 64 VAL C N 1
ATOM 5788 C CA . VAL C 1 64 ? 90.740 120.375 81.941 1.00 267.60 64 VAL C CA 1
ATOM 5789 C C . VAL C 1 64 ? 91.536 121.572 81.441 1.00 267.74 64 VAL C C 1
ATOM 5790 O O . VAL C 1 64 ? 91.574 121.850 80.237 1.00 268.50 64 VAL C O 1
ATOM 5794 N N . ILE C 1 65 ? 92.196 122.289 82.350 1.00 266.43 65 ILE C N 1
ATOM 5795 C CA . ILE C 1 65 ? 92.957 123.467 81.947 1.00 266.28 65 ILE C CA 1
ATOM 5796 C C . ILE C 1 65 ? 94.119 123.071 81.044 1.00 266.85 65 ILE C C 1
ATOM 5797 O O . ILE C 1 65 ? 94.361 123.699 80.007 1.00 266.98 65 ILE C O 1
ATOM 5802 N N . GLU C 1 66 ? 94.844 122.012 81.411 1.00 270.94 66 GLU C N 1
ATOM 5803 C CA . GLU C 1 66 ? 96.012 121.611 80.637 1.00 270.46 66 GLU C CA 1
ATOM 5804 C C . GLU C 1 66 ? 95.643 120.967 79.307 1.00 270.14 66 GLU C C 1
ATOM 5805 O O . GLU C 1 66 ? 96.475 120.949 78.393 1.00 269.07 66 GLU C O 1
ATOM 5811 N N . ASN C 1 67 ? 94.424 120.445 79.171 1.00 268.43 67 ASN C N 1
ATOM 5812 C CA . ASN C 1 67 ? 94.030 119.744 77.957 1.00 268.18 67 ASN C CA 1
ATOM 5813 C C . ASN C 1 67 ? 93.121 120.560 77.049 1.00 267.82 67 ASN C C 1
ATOM 5814 O O . ASN C 1 67 ? 92.932 120.180 75.889 1.00 267.69 67 ASN C O 1
ATOM 5819 N N . TYR C 1 68 ? 92.556 121.661 77.539 1.00 257.01 68 TYR C N 1
ATOM 5820 C CA . TYR C 1 68 ? 91.637 122.478 76.757 1.00 256.08 68 TYR C CA 1
ATOM 5821 C C . TYR C 1 68 ? 92.236 123.821 76.369 1.00 255.77 68 TYR C C 1
ATOM 5822 O O . TYR C 1 68 ? 92.320 124.139 75.179 1.00 255.16 68 TYR C O 1
ATOM 5831 N N . LYS C 1 69 ? 92.668 124.615 77.347 1.00 258.06 69 LYS C N 1
ATOM 5832 C CA . LYS C 1 69 ? 93.257 125.920 77.083 1.00 257.51 69 LYS C CA 1
ATOM 5833 C C . LYS C 1 69 ? 93.924 126.420 78.355 1.00 258.36 69 LYS C C 1
ATOM 5834 O O . LYS C 1 69 ? 93.334 126.352 79.436 1.00 258.78 69 LYS C O 1
ATOM 5840 N N . LEU C 1 70 ? 95.148 126.926 78.216 1.00 261.64 70 LEU C N 1
ATOM 5841 C CA . LEU C 1 70 ? 95.920 127.415 79.351 1.00 261.96 70 LEU C CA 1
ATOM 5842 C C . LEU C 1 70 ? 95.684 128.889 79.652 1.00 261.86 70 LEU C C 1
ATOM 5843 O O . LEU C 1 70 ? 96.194 129.387 80.661 1.00 261.55 70 LEU C O 1
ATOM 5848 N N . LYS C 1 71 ? 94.932 129.593 78.812 1.00 261.01 71 LYS C N 1
ATOM 5849 C CA . LYS C 1 71 ? 94.721 131.018 79.010 1.00 260.72 71 LYS C CA 1
ATOM 5850 C C . LYS C 1 71 ? 93.765 131.268 80.172 1.00 261.10 71 LYS C C 1
ATOM 5851 O O . LYS C 1 71 ? 92.858 130.475 80.443 1.00 261.24 71 LYS C O 1
ATOM 5857 N N . PHE C 1 72 ? 93.994 132.379 80.874 1.00 259.85 72 PHE C N 1
ATOM 5858 C CA . PHE C 1 72 ? 93.148 132.927 81.932 1.00 259.57 72 PHE C CA 1
ATOM 5859 C C . PHE C 1 72 ? 93.168 132.101 83.213 1.00 259.80 72 PHE C C 1
ATOM 5860 O O . PHE C 1 72 ? 92.552 132.512 84.204 1.00 259.36 72 PHE C O 1
ATOM 5868 N N . ILE C 1 73 ? 93.854 130.961 83.239 1.00 261.36 73 ILE C N 1
ATOM 5869 C CA . ILE C 1 73 ? 93.947 130.126 84.430 1.00 260.80 73 ILE C CA 1
ATOM 5870 C C . ILE C 1 73 ? 95.416 129.855 84.716 1.00 260.42 73 ILE C C 1
ATOM 5871 O O . ILE C 1 73 ? 96.158 129.428 83.825 1.00 260.60 73 ILE C O 1
ATOM 5876 N N . THR C 1 74 ? 95.832 130.101 85.956 1.00 255.44 74 THR C N 1
ATOM 5877 C CA . THR C 1 74 ? 97.204 129.854 86.366 1.00 255.38 74 THR C CA 1
ATOM 5878 C C . THR C 1 74 ? 97.264 128.558 87.156 1.00 255.55 74 THR C C 1
ATOM 5879 O O . THR C 1 74 ? 96.637 128.466 88.222 1.00 256.07 74 THR C O 1
ATOM 5883 N N . PRO C 1 75 ? 97.978 127.538 86.684 1.00 251.40 75 PRO C N 1
ATOM 5884 C CA . PRO C 1 75 ? 98.063 126.287 87.443 1.00 251.15 75 PRO C CA 1
ATOM 5885 C C . PRO C 1 75 ? 98.782 126.487 88.767 1.00 251.29 75 PRO C C 1
ATOM 5886 O O . PRO C 1 75 ? 99.651 127.350 88.908 1.00 251.00 75 PRO C O 1
ATOM 5890 N N . GLY C 1 76 ? 98.404 125.668 89.747 1.00 244.68 76 GLY C N 1
ATOM 5891 C CA . GLY C 1 76 ? 98.923 125.766 91.089 1.00 243.86 76 GLY C CA 1
ATOM 5892 C C . GLY C 1 76 ? 98.101 126.644 92.010 1.00 244.03 76 GLY C C 1
ATOM 5893 O O . GLY C 1 76 ? 98.066 126.398 93.220 1.00 244.00 76 GLY C O 1
ATOM 5894 N N . VAL C 1 77 ? 97.440 127.666 91.464 1.00 242.76 77 VAL C N 1
ATOM 5895 C CA . VAL C 1 77 ? 96.562 128.502 92.276 1.00 242.91 77 VAL C CA 1
ATOM 5896 C C . VAL C 1 77 ? 95.377 127.690 92.782 1.00 243.36 77 VAL C C 1
ATOM 5897 O O . VAL C 1 77 ? 94.906 127.885 93.909 1.00 243.54 77 VAL C O 1
ATOM 5901 N N . ILE C 1 78 ? 94.882 126.759 91.964 1.00 241.38 78 ILE C N 1
ATOM 5902 C CA . ILE C 1 78 ? 93.814 125.874 92.417 1.00 241.39 78 ILE C CA 1
ATOM 5903 C C . ILE C 1 78 ? 94.305 124.960 93.537 1.00 242.15 78 ILE C C 1
ATOM 5904 O O . ILE C 1 78 ? 93.550 124.625 94.458 1.00 242.07 78 ILE C O 1
ATOM 5909 N N . ASP C 1 79 ? 95.579 124.563 93.494 1.00 239.45 79 ASP C N 1
ATOM 5910 C CA . ASP C 1 79 ? 96.151 123.819 94.610 1.00 238.88 79 ASP C CA 1
ATOM 5911 C C . ASP C 1 79 ? 96.180 124.674 95.869 1.00 238.53 79 ASP C C 1
ATOM 5912 O O . ASP C 1 79 ? 95.891 124.189 96.971 1.00 239.13 79 ASP C O 1
ATOM 5917 N N . PHE C 1 80 ? 96.524 125.954 95.720 1.00 227.85 80 PHE C N 1
ATOM 5918 C CA . PHE C 1 80 ? 96.500 126.867 96.855 1.00 226.96 80 PHE C CA 1
ATOM 5919 C C . PHE C 1 80 ? 95.097 126.983 97.435 1.00 227.41 80 PHE C C 1
ATOM 5920 O O . PHE C 1 80 ? 94.920 126.969 98.658 1.00 228.43 80 PHE C O 1
ATOM 5928 N N . ILE C 1 81 ? 94.085 127.083 96.571 1.00 230.12 81 ILE C N 1
ATOM 5929 C CA . ILE C 1 81 ? 92.718 127.237 97.059 1.00 230.49 81 ILE C CA 1
ATOM 5930 C C . ILE C 1 81 ? 92.237 125.953 97.730 1.00 231.08 81 ILE C C 1
ATOM 5931 O O . ILE C 1 81 ? 91.511 125.998 98.730 1.00 232.23 81 ILE C O 1
ATOM 5936 N N . CYS C 1 82 ? 92.653 124.791 97.216 1.00 230.87 82 CYS C N 1
ATOM 5937 C CA . CYS C 1 82 ? 92.263 123.536 97.851 1.00 230.95 82 CYS C CA 1
ATOM 5938 C C . CYS C 1 82 ? 92.910 123.392 99.222 1.00 231.94 82 CYS C C 1
ATOM 5939 O O . CYS C 1 82 ? 92.251 122.987 100.190 1.00 232.19 82 CYS C O 1
ATOM 5942 N N . THR C 1 83 ? 94.199 123.728 99.324 1.00 226.74 83 THR C N 1
ATOM 5943 C CA . THR C 1 83 ? 94.868 123.703 100.619 1.00 225.70 83 THR C CA 1
ATOM 5944 C C . THR C 1 83 ? 94.209 124.672 101.592 1.00 225.61 83 THR C C 1
ATOM 5945 O O . THR C 1 83 ? 93.995 124.341 102.765 1.00 227.14 83 THR C O 1
ATOM 5949 N N . SER C 1 84 ? 93.863 125.870 101.117 1.00 221.08 84 SER C N 1
ATOM 5950 C CA . SER C 1 84 ? 93.199 126.842 101.976 1.00 220.98 84 SER C CA 1
ATOM 5951 C C . SER C 1 84 ? 91.862 126.313 102.476 1.00 221.55 84 SER C C 1
ATOM 5952 O O . SER C 1 84 ? 91.541 126.442 103.664 1.00 223.27 84 SER C O 1
ATOM 5955 N N . LEU C 1 85 ? 91.073 125.701 101.589 1.00 217.27 85 LEU C N 1
ATOM 5956 C CA . LEU C 1 85 ? 89.761 125.223 102.006 1.00 217.23 85 LEU C CA 1
ATOM 5957 C C . LEU C 1 85 ? 89.889 124.087 103.011 1.00 218.02 85 LEU C C 1
ATOM 5958 O O . LEU C 1 85 ? 89.149 124.044 104.001 1.00 218.72 85 LEU C O 1
ATOM 5963 N N . ILE C 1 86 ? 90.809 123.148 102.774 1.00 214.82 86 ILE C N 1
ATOM 5964 C CA . ILE C 1 86 ? 90.931 122.028 103.703 1.00 214.26 86 ILE C CA 1
ATOM 5965 C C . ILE C 1 86 ? 91.456 122.508 105.051 1.00 214.64 86 ILE C C 1
ATOM 5966 O O . ILE C 1 86 ? 91.031 122.015 106.104 1.00 215.26 86 ILE C O 1
ATOM 5971 N N . ALA C 1 87 ? 92.365 123.488 105.050 1.00 208.14 87 ALA C N 1
ATOM 5972 C CA . ALA C 1 87 ? 92.836 124.048 106.312 1.00 207.09 87 ALA C CA 1
ATOM 5973 C C . ALA C 1 87 ? 91.706 124.742 107.062 1.00 207.61 87 ALA C C 1
ATOM 5974 O O . ALA C 1 87 ? 91.579 124.598 108.285 1.00 209.00 87 ALA C O 1
ATOM 5976 N N . VAL C 1 88 ? 90.871 125.496 106.343 1.00 200.93 88 VAL C N 1
ATOM 5977 C CA . VAL C 1 88 ? 89.741 126.166 106.980 1.00 200.12 88 VAL C CA 1
ATOM 5978 C C . VAL C 1 88 ? 88.778 125.142 107.565 1.00 200.77 88 VAL C C 1
ATOM 5979 O O . VAL C 1 88 ? 88.258 125.316 108.674 1.00 202.18 88 VAL C O 1
ATOM 5983 N N . ILE C 1 89 ? 88.528 124.056 106.832 1.00 201.37 89 ILE C N 1
ATOM 5984 C CA . ILE C 1 89 ? 87.618 123.023 107.320 1.00 201.39 89 ILE C CA 1
ATOM 5985 C C . ILE C 1 89 ? 88.183 122.366 108.574 1.00 202.58 89 ILE C C 1
ATOM 5986 O O . ILE C 1 89 ? 87.453 122.108 109.541 1.00 202.88 89 ILE C O 1
ATOM 5991 N N . LEU C 1 90 ? 89.490 122.093 108.583 1.00 199.78 90 LEU C N 1
ATOM 5992 C CA . LEU C 1 90 ? 90.118 121.513 109.767 1.00 198.72 90 LEU C CA 1
ATOM 5993 C C . LEU C 1 90 ? 89.990 122.447 110.963 1.00 198.65 90 LEU C C 1
ATOM 5994 O O . LEU C 1 90 ? 89.670 122.012 112.078 1.00 200.16 90 LEU C O 1
ATOM 5999 N N . THR C 1 91 ? 90.239 123.740 110.747 1.00 186.45 91 THR C N 1
ATOM 6000 C CA . THR C 1 91 ? 90.113 124.711 111.829 1.00 185.48 91 THR C CA 1
ATOM 6001 C C . THR C 1 91 ? 88.686 124.757 112.361 1.00 184.97 91 THR C C 1
ATOM 6002 O O . THR C 1 91 ? 88.469 124.806 113.578 1.00 185.80 91 THR C O 1
ATOM 6006 N N . ILE C 1 92 ? 87.700 124.732 111.463 1.00 182.94 92 ILE C N 1
ATOM 6007 C CA . ILE C 1 92 ? 86.304 124.778 111.888 1.00 183.00 92 ILE C CA 1
ATOM 6008 C C . ILE C 1 92 ? 85.954 123.546 112.712 1.00 182.76 92 ILE C C 1
ATOM 6009 O O . ILE C 1 92 ? 85.298 123.646 113.757 1.00 185.42 92 ILE C O 1
ATOM 6014 N N . LYS C 1 93 ? 86.384 122.366 112.258 1.00 184.15 93 LYS C N 1
ATOM 6015 C CA . LYS C 1 93 ? 86.098 121.146 113.007 1.00 184.86 93 LYS C CA 1
ATOM 6016 C C . LYS C 1 93 ? 86.741 121.182 114.388 1.00 186.15 93 LYS C C 1
ATOM 6017 O O . LYS C 1 93 ? 86.112 120.808 115.388 1.00 186.07 93 LYS C O 1
ATOM 6023 N N . LEU C 1 94 ? 87.994 121.637 114.465 1.00 175.48 94 LEU C N 1
ATOM 6024 C CA . LEU C 1 94 ? 88.672 121.699 115.755 1.00 172.83 94 LEU C CA 1
ATOM 6025 C C . LEU C 1 94 ? 87.988 122.686 116.693 1.00 171.96 94 LEU C C 1
ATOM 6026 O O . LEU C 1 94 ? 87.820 122.406 117.886 1.00 175.05 94 LEU C O 1
ATOM 6031 N N . PHE C 1 95 ? 87.584 123.846 116.174 1.00 154.39 95 PHE C N 1
ATOM 6032 C CA . PHE C 1 95 ? 86.896 124.819 117.015 1.00 153.73 95 PHE C CA 1
ATOM 6033 C C . PHE C 1 95 ? 85.558 124.280 117.500 1.00 155.83 95 PHE C C 1
ATOM 6034 O O . PHE C 1 95 ? 85.166 124.519 118.648 1.00 156.80 95 PHE C O 1
ATOM 6042 N N . LEU C 1 96 ? 84.843 123.552 116.641 1.00 166.72 96 LEU C N 1
ATOM 6043 C CA . LEU C 1 96 ? 83.596 122.929 117.071 1.00 165.77 96 LEU C CA 1
ATOM 6044 C C . LEU C 1 96 ? 83.844 121.926 118.189 1.00 165.04 96 LEU C C 1
ATOM 6045 O O . LEU C 1 96 ? 83.089 121.873 119.167 1.00 165.59 96 LEU C O 1
ATOM 6050 N N . LEU C 1 97 ? 84.903 121.122 118.061 1.00 163.75 97 LEU C N 1
ATOM 6051 C CA . LEU C 1 97 ? 85.220 120.156 119.108 1.00 163.29 97 LEU C CA 1
ATOM 6052 C C . LEU C 1 97 ? 85.555 120.850 120.423 1.00 163.62 97 LEU C C 1
ATOM 6053 O O . LEU C 1 97 ? 85.115 120.416 121.495 1.00 163.77 97 LEU C O 1
ATOM 6058 N N . ILE C 1 98 ? 86.334 121.933 120.362 1.00 151.11 98 ILE C N 1
ATOM 6059 C CA . ILE C 1 98 ? 86.687 122.668 121.577 1.00 147.83 98 ILE C CA 1
ATOM 6060 C C . ILE C 1 98 ? 85.448 123.282 122.219 1.00 149.83 98 ILE C C 1
ATOM 6061 O O . ILE C 1 98 ? 85.293 123.262 123.447 1.00 152.51 98 ILE C O 1
ATOM 6066 N N . ASN C 1 99 ? 84.548 123.840 121.407 1.00 150.25 99 ASN C N 1
ATOM 6067 C CA . ASN C 1 99 ? 83.325 124.415 121.959 1.00 148.60 99 ASN C CA 1
ATOM 6068 C C . ASN C 1 99 ? 82.460 123.345 122.612 1.00 146.98 99 ASN C C 1
ATOM 6069 O O . ASN C 1 99 ? 81.876 123.571 123.679 1.00 147.26 99 ASN C O 1
ATOM 6074 N N . GLN C 1 100 ? 82.367 122.169 121.986 1.00 149.60 100 GLN C N 1
ATOM 6075 C CA . GLN C 1 100 ? 81.620 121.072 122.590 1.00 149.45 100 GLN C CA 1
ATOM 6076 C C . GLN C 1 100 ? 82.247 120.642 123.910 1.00 152.23 100 GLN C C 1
ATOM 6077 O O . GLN C 1 100 ? 81.536 120.359 124.883 1.00 151.85 100 GLN C O 1
ATOM 6083 N N . PHE C 1 101 ? 83.580 120.588 123.961 1.00 151.20 101 PHE C N 1
ATOM 6084 C CA . PHE C 1 101 ? 84.263 120.231 125.200 1.00 148.85 101 PHE C CA 1
ATOM 6085 C C . PHE C 1 101 ? 83.980 121.247 126.298 1.00 146.27 101 PHE C C 1
ATOM 6086 O O . PHE C 1 101 ? 83.734 120.875 127.451 1.00 147.52 101 PHE C O 1
ATOM 6094 N N . GLU C 1 102 ? 84.015 122.537 125.960 1.00 139.25 102 GLU C N 1
ATOM 6095 C CA . GLU C 1 102 ? 83.718 123.569 126.949 1.00 137.63 102 GLU C CA 1
ATOM 6096 C C . GLU C 1 102 ? 82.283 123.458 127.444 1.00 140.67 102 GLU C C 1
ATOM 6097 O O . GLU C 1 102 ? 82.016 123.607 128.644 1.00 143.22 102 GLU C O 1
ATOM 6103 N N . LYS C 1 103 ? 81.343 123.203 126.532 1.00 149.00 103 LYS C N 1
ATOM 6104 C CA . LYS C 1 103 ? 79.949 123.055 126.935 1.00 148.29 103 LYS C CA 1
ATOM 6105 C C . LYS C 1 103 ? 79.772 121.864 127.866 1.00 148.18 103 LYS C C 1
ATOM 6106 O O . LYS C 1 103 ? 79.054 121.951 128.869 1.00 148.09 103 LYS C O 1
ATOM 6112 N N . GLN C 1 104 ? 80.425 120.742 127.555 1.00 144.56 104 GLN C N 1
ATOM 6113 C CA . GLN C 1 104 ? 80.338 119.575 128.426 1.00 142.43 104 GLN C CA 1
ATOM 6114 C C . GLN C 1 104 ? 80.961 119.856 129.788 1.00 144.29 104 GLN C C 1
ATOM 6115 O O . GLN C 1 104 ? 80.441 119.416 130.820 1.00 144.15 104 GLN C O 1
ATOM 6121 N N . GLN C 1 105 ? 82.079 120.585 129.810 1.00 142.39 105 GLN C N 1
ATOM 6122 C CA . GLN C 1 105 ? 82.716 120.925 131.078 1.00 139.38 105 GLN C CA 1
ATOM 6123 C C . GLN C 1 105 ? 81.811 121.804 131.930 1.00 138.42 105 GLN C C 1
ATOM 6124 O O . GLN C 1 105 ? 81.705 121.606 133.146 1.00 138.52 105 GLN C O 1
ATOM 6130 N N . ILE C 1 106 ? 81.154 122.786 131.309 1.00 137.73 106 ILE C N 1
ATOM 6131 C CA . ILE C 1 106 ? 80.208 123.623 132.041 1.00 137.31 106 ILE C CA 1
ATOM 6132 C C . ILE C 1 106 ? 79.048 122.783 132.558 1.00 138.48 106 ILE C C 1
ATOM 6133 O O . ILE C 1 106 ? 78.613 122.933 133.706 1.00 136.42 106 ILE C O 1
ATOM 6138 N N . LYS C 1 107 ? 78.534 121.880 131.719 1.00 146.89 107 LYS C N 1
ATOM 6139 C CA . LYS C 1 107 ? 77.453 120.996 132.139 1.00 146.10 107 LYS C CA 1
ATOM 6140 C C . LYS C 1 107 ? 77.869 120.123 133.315 1.00 144.73 107 LYS C C 1
ATOM 6141 O O . LYS C 1 107 ? 77.037 119.786 134.164 1.00 144.49 107 LYS C O 1
ATOM 6147 N N . LYS C 1 108 ? 79.152 119.765 133.395 1.00 139.92 108 LYS C N 1
ATOM 6148 C CA . LYS C 1 108 ? 79.641 118.983 134.523 1.00 139.44 108 LYS C CA 1
ATOM 6149 C C . LYS C 1 108 ? 79.565 119.742 135.840 1.00 140.94 108 LYS C C 1
ATOM 6150 O O . LYS C 1 108 ? 79.716 119.124 136.899 1.00 140.02 108 LYS C O 1
ATOM 6156 N N . GLY C 1 109 ? 79.337 121.052 135.805 1.00 142.10 109 GLY C N 1
ATOM 6157 C CA . GLY C 1 109 ? 79.159 121.814 137.023 1.00 141.68 109 GLY C CA 1
ATOM 6158 C C . GLY C 1 109 ? 80.419 122.489 137.520 1.00 142.96 109 GLY C C 1
ATOM 6159 O O . GLY C 1 109 ? 80.804 122.316 138.680 1.00 143.38 109 GLY C O 1
ATOM 6160 N N . ARG C 1 110 ? 81.075 123.258 136.654 1.00 137.99 110 ARG C N 1
ATOM 6161 C CA . ARG C 1 110 ? 82.280 123.968 137.058 1.00 136.52 110 ARG C CA 1
ATOM 6162 C C . ARG C 1 110 ? 82.187 125.443 136.688 1.00 135.54 110 ARG C C 1
ATOM 6163 O O . ARG C 1 110 ? 81.198 125.876 136.087 1.00 134.56 110 ARG C O 1
ATOM 6171 N N . ASP C 1 111 ? 83.204 126.219 137.047 1.00 140.84 111 ASP C N 1
ATOM 6172 C CA . ASP C 1 111 ? 83.175 127.665 136.891 1.00 142.68 111 ASP C CA 1
ATOM 6173 C C . ASP C 1 111 ? 83.109 128.056 135.421 1.00 143.08 111 ASP C C 1
ATOM 6174 O O . ASP C 1 111 ? 83.605 127.345 134.544 1.00 144.14 111 ASP C O 1
ATOM 6179 N N . ILE C 1 112 ? 82.484 129.202 135.161 1.00 141.06 112 ILE C N 1
ATOM 6180 C CA . ILE C 1 112 ? 82.314 129.672 133.790 1.00 141.54 112 ILE C CA 1
ATOM 6181 C C . ILE C 1 112 ? 83.617 130.251 133.255 1.00 142.49 112 ILE C C 1
ATOM 6182 O O . ILE C 1 112 ? 84.158 129.784 132.245 1.00 144.55 112 ILE C O 1
ATOM 6187 N N . THR C 1 113 ? 84.143 131.271 133.938 1.00 138.55 113 THR C N 1
ATOM 6188 C CA . THR C 1 113 ? 85.312 131.986 133.437 1.00 139.31 113 THR C CA 1
ATOM 6189 C C . THR C 1 113 ? 86.518 131.065 133.318 1.00 139.99 113 THR C C 1
ATOM 6190 O O . THR C 1 113 ? 87.315 131.192 132.381 1.00 140.55 113 THR C O 1
ATOM 6194 N N . SER C 1 114 ? 86.672 130.133 134.258 1.00 135.07 114 SER C N 1
ATOM 6195 C CA . SER C 1 114 ? 87.765 129.173 134.164 1.00 135.80 114 SER C CA 1
ATOM 6196 C C . SER C 1 114 ? 87.634 128.317 132.911 1.00 137.91 114 SER C C 1
ATOM 6197 O O . SER C 1 114 ? 88.627 128.057 132.219 1.00 139.29 114 SER C O 1
ATOM 6200 N N . ALA C 1 115 ? 86.414 127.876 132.600 1.00 134.02 115 ALA C N 1
ATOM 6201 C CA . ALA C 1 115 ? 86.198 127.091 131.390 1.00 131.74 115 ALA C CA 1
ATOM 6202 C C . ALA C 1 115 ? 86.508 127.905 130.141 1.00 133.34 115 ALA C C 1
ATOM 6203 O O . ALA C 1 115 ? 87.119 127.394 129.195 1.00 135.78 115 ALA C O 1
ATOM 6205 N N . ARG C 1 116 ? 86.096 129.175 130.118 1.00 132.02 116 ARG C N 1
ATOM 6206 C CA . ARG C 1 116 ? 86.407 130.016 128.965 1.00 131.95 116 ARG C CA 1
ATOM 6207 C C . ARG C 1 116 ? 87.910 130.203 128.804 1.00 133.98 116 ARG C C 1
ATOM 6208 O O . ARG C 1 116 ? 88.429 130.170 127.683 1.00 136.25 116 ARG C O 1
ATOM 6216 N N . ILE C 1 117 ? 88.626 130.400 129.912 1.00 125.98 117 ILE C N 1
ATOM 6217 C CA . ILE C 1 117 ? 90.072 130.580 129.831 1.00 125.43 117 ILE C CA 1
ATOM 6218 C C . ILE C 1 117 ? 90.746 129.307 129.333 1.00 126.85 117 ILE C C 1
ATOM 6219 O O . ILE C 1 117 ? 91.663 129.357 128.503 1.00 131.17 117 ILE C O 1
ATOM 6224 N N . MET C 1 118 ? 90.308 128.147 129.827 1.00 121.80 118 MET C N 1
ATOM 6225 C CA . MET C 1 118 ? 90.859 126.886 129.338 1.00 121.53 118 MET C CA 1
ATOM 6226 C C . MET C 1 118 ? 90.593 126.706 127.849 1.00 124.28 118 MET C C 1
ATOM 6227 O O . MET C 1 118 ? 91.474 126.259 127.100 1.00 127.12 118 MET C O 1
ATOM 6232 N N . SER C 1 119 ? 89.385 127.048 127.399 1.00 124.41 119 SER C N 1
ATOM 6233 C CA . SER C 1 119 ? 89.073 126.946 125.979 1.00 122.86 119 SER C CA 1
ATOM 6234 C C . SER C 1 119 ? 89.958 127.870 125.157 1.00 123.62 119 SER C C 1
ATOM 6235 O O . SER C 1 119 ? 90.430 127.492 124.079 1.00 129.46 119 SER C O 1
ATOM 6238 N N . ARG C 1 120 ? 90.191 129.088 125.647 1.00 118.22 120 ARG C N 1
ATOM 6239 C CA . ARG C 1 120 ? 91.064 130.013 124.935 1.00 119.46 120 ARG C CA 1
ATOM 6240 C C . ARG C 1 120 ? 92.484 129.472 124.849 1.00 120.68 120 ARG C C 1
ATOM 6241 O O . ARG C 1 120 ? 93.142 129.596 123.809 1.00 124.97 120 ARG C O 1
ATOM 6249 N N . ILE C 1 121 ? 92.974 128.865 125.931 1.00 117.41 121 ILE C N 1
ATOM 6250 C CA . ILE C 1 121 ? 94.322 128.298 125.921 1.00 118.16 121 ILE C CA 1
ATOM 6251 C C . ILE C 1 121 ? 94.418 127.174 124.896 1.00 119.11 121 ILE C C 1
ATOM 6252 O O . ILE C 1 121 ? 95.385 127.087 124.126 1.00 122.79 121 ILE C O 1
ATOM 6257 N N . ILE C 1 122 ? 93.415 126.293 124.874 1.00 117.47 122 ILE C N 1
ATOM 6258 C CA . ILE C 1 122 ? 93.435 125.180 123.927 1.00 115.03 122 ILE C CA 1
ATOM 6259 C C . ILE C 1 122 ? 93.364 125.696 122.495 1.00 118.32 122 ILE C C 1
ATOM 6260 O O . ILE C 1 122 ? 94.059 125.194 121.603 1.00 121.13 122 ILE C O 1
ATOM 6265 N N . LYS C 1 123 ? 92.531 126.708 122.252 1.00 124.12 123 LYS C N 1
ATOM 6266 C CA . LYS C 1 123 ? 92.454 127.291 120.917 1.00 121.31 123 LYS C CA 1
ATOM 6267 C C . LYS C 1 123 ? 93.790 127.890 120.501 1.00 122.20 123 LYS C C 1
ATOM 6268 O O . LYS C 1 123 ? 94.237 127.701 119.363 1.00 124.67 123 LYS C O 1
ATOM 6274 N N . ILE C 1 124 ? 94.447 128.610 121.411 1.00 117.80 124 ILE C N 1
ATOM 6275 C CA . ILE C 1 124 ? 95.718 129.245 121.079 1.00 116.91 124 ILE C CA 1
ATOM 6276 C C . ILE C 1 124 ? 96.770 128.195 120.749 1.00 119.39 124 ILE C C 1
ATOM 6277 O O . ILE C 1 124 ? 97.514 128.329 119.767 1.00 124.30 124 ILE C O 1
ATOM 6282 N N . THR C 1 125 ? 96.851 127.132 121.552 1.00 118.08 125 THR C N 1
ATOM 6283 C CA . THR C 1 125 ? 97.863 126.118 121.271 1.00 116.59 125 THR C CA 1
ATOM 6284 C C . THR C 1 125 ? 97.547 125.349 119.992 1.00 120.14 125 THR C C 1
ATOM 6285 O O . THR C 1 125 ? 98.468 124.963 119.262 1.00 122.33 125 THR C O 1
ATOM 6289 N N . ILE C 1 126 ? 96.263 125.150 119.678 1.00 125.79 126 ILE C N 1
ATOM 6290 C CA . ILE C 1 126 ? 95.903 124.508 118.417 1.00 123.05 126 ILE C CA 1
ATOM 6291 C C . ILE C 1 126 ? 96.328 125.373 117.238 1.00 123.29 126 ILE C C 1
ATOM 6292 O O . ILE C 1 126 ? 96.879 124.875 116.248 1.00 123.03 126 ILE C O 1
ATOM 6297 N N . ILE C 1 127 ? 96.077 126.682 117.323 1.00 126.58 127 ILE C N 1
ATOM 6298 C CA . ILE C 1 127 ? 96.498 127.594 116.260 1.00 125.65 127 ILE C CA 1
ATOM 6299 C C . ILE C 1 127 ? 98.012 127.573 116.102 1.00 125.99 127 ILE C C 1
ATOM 6300 O O . ILE C 1 127 ? 98.532 127.557 114.979 1.00 129.03 127 ILE C O 1
ATOM 6305 N N . VAL C 1 128 ? 98.744 127.575 117.217 1.00 125.10 128 VAL C N 1
ATOM 6306 C CA . VAL C 1 128 ? 100.202 127.562 117.138 1.00 125.21 128 VAL C CA 1
ATOM 6307 C C . VAL C 1 128 ? 100.690 126.282 116.469 1.00 125.15 128 VAL C C 1
ATOM 6308 O O . VAL C 1 128 ? 101.580 126.314 115.610 1.00 128.06 128 VAL C O 1
ATOM 6312 N N . VAL C 1 129 ? 100.113 125.139 116.846 1.00 129.86 129 VAL C N 1
ATOM 6313 C CA . VAL C 1 129 ? 100.520 123.871 116.246 1.00 129.95 129 VAL C CA 1
ATOM 6314 C C . VAL C 1 129 ? 100.219 123.864 114.754 1.00 131.52 129 VAL C C 1
ATOM 6315 O O . VAL C 1 129 ? 101.044 123.429 113.940 1.00 133.68 129 VAL C O 1
ATOM 6319 N N . LEU C 1 130 ? 99.039 124.354 114.367 1.00 136.93 130 LEU C N 1
ATOM 6320 C CA . LEU C 1 130 ? 98.683 124.385 112.953 1.00 134.81 130 LEU C CA 1
ATOM 6321 C C . LEU C 1 130 ? 99.629 125.280 112.164 1.00 135.16 130 LEU C C 1
ATOM 6322 O O . LEU C 1 130 ? 100.063 124.920 111.064 1.00 137.21 130 LEU C O 1
ATOM 6327 N N . VAL C 1 131 ? 99.962 126.450 112.712 1.00 133.10 131 VAL C N 1
ATOM 6328 C CA . VAL C 1 131 ? 100.874 127.360 112.025 1.00 133.20 131 VAL C CA 1
ATOM 6329 C C . VAL C 1 131 ? 102.246 126.721 111.872 1.00 132.85 131 VAL C C 1
ATOM 6330 O O . VAL C 1 131 ? 102.865 126.793 110.803 1.00 134.34 131 VAL C O 1
ATOM 6334 N N . LEU C 1 132 ? 102.741 126.076 112.930 1.00 135.59 132 LEU C N 1
ATOM 6335 C CA . LEU C 1 132 ? 104.028 125.396 112.840 1.00 135.49 132 LEU C CA 1
ATOM 6336 C C . LEU C 1 132 ? 103.981 124.256 111.831 1.00 136.53 132 LEU C C 1
ATOM 6337 O O . LEU C 1 132 ? 105.000 123.932 111.211 1.00 135.07 132 LEU C O 1
ATOM 6342 N N . LEU C 1 133 ? 102.814 123.645 111.646 1.00 140.25 133 LEU C N 1
ATOM 6343 C CA . LEU C 1 133 ? 102.683 122.516 110.735 1.00 138.75 133 LEU C CA 1
ATOM 6344 C C . LEU C 1 133 ? 102.354 122.969 109.317 1.00 139.69 133 LEU C C 1
ATOM 6345 O O . LEU C 1 133 ? 102.912 122.436 108.352 1.00 139.13 133 LEU C O 1
ATOM 6350 N N . TYR C 1 134 ? 101.467 123.951 109.170 1.00 151.02 134 TYR C N 1
ATOM 6351 C CA . TYR C 1 134 ? 101.013 124.405 107.864 1.00 150.04 134 TYR C CA 1
ATOM 6352 C C . TYR C 1 134 ? 101.712 125.678 107.411 1.00 150.88 134 TYR C C 1
ATOM 6353 O O . TYR C 1 134 ? 101.161 126.416 106.589 1.00 152.85 134 TYR C O 1
ATOM 6362 N N . GLY C 1 135 ? 102.905 125.954 107.925 1.00 156.23 135 GLY C N 1
ATOM 6363 C CA . GLY C 1 135 ? 103.622 127.162 107.589 1.00 157.03 135 GLY C CA 1
ATOM 6364 C C . GLY C 1 135 ? 104.424 127.113 106.312 1.00 158.94 135 GLY C C 1
ATOM 6365 O O . GLY C 1 135 ? 105.163 128.056 106.021 1.00 158.20 135 GLY C O 1
ATOM 6366 N N . GLU C 1 136 ? 104.318 126.030 105.543 1.00 164.45 136 GLU C N 1
ATOM 6367 C CA . GLU C 1 136 ? 105.051 125.897 104.290 1.00 163.65 136 GLU C CA 1
ATOM 6368 C C . GLU C 1 136 ? 104.113 125.793 103.097 1.00 162.76 136 GLU C C 1
ATOM 6369 O O . GLU C 1 136 ? 104.265 126.548 102.132 1.00 162.30 136 GLU C O 1
ATOM 6375 N N . HIS C 1 137 ? 103.139 124.881 103.138 1.00 168.18 137 HIS C N 1
ATOM 6376 C CA . HIS C 1 137 ? 102.185 124.760 102.043 1.00 169.01 137 HIS C CA 1
ATOM 6377 C C . HIS C 1 137 ? 101.337 126.013 101.891 1.00 168.30 137 HIS C C 1
ATOM 6378 O O . HIS C 1 137 ? 100.738 126.222 100.832 1.00 168.16 137 HIS C O 1
ATOM 6385 N N . PHE C 1 138 ? 101.269 126.843 102.928 1.00 173.48 138 PHE C N 1
ATOM 6386 C CA . PHE C 1 138 ? 100.600 128.135 102.871 1.00 174.31 138 PHE C CA 1
ATOM 6387 C C . PHE C 1 138 ? 101.555 129.276 103.176 1.00 173.88 138 PHE C C 1
ATOM 6388 O O . PHE C 1 138 ? 101.557 130.286 102.463 1.00 173.14 138 PHE C O 1
ATOM 6396 N N . GLY C 1 139 ? 102.372 129.143 104.219 1.00 163.94 139 GLY C N 1
ATOM 6397 C CA . GLY C 1 139 ? 103.315 130.176 104.582 1.00 162.16 139 GLY C CA 1
ATOM 6398 C C . GLY C 1 139 ? 104.529 130.187 103.677 1.00 162.54 139 GLY C C 1
ATOM 6399 O O . GLY C 1 139 ? 104.659 129.405 102.736 1.00 162.66 139 GLY C O 1
ATOM 6400 N N . MET C 1 140 ? 105.443 131.105 103.980 1.00 163.08 140 MET C N 1
ATOM 6401 C CA . MET C 1 140 ? 106.612 131.336 103.141 1.00 165.59 140 MET C CA 1
ATOM 6402 C C . MET C 1 140 ? 107.931 131.089 103.856 1.00 165.31 140 MET C C 1
ATOM 6403 O O . MET C 1 140 ? 108.803 130.405 103.307 1.00 164.72 140 MET C O 1
ATOM 6408 N N . SER C 1 141 ? 108.112 131.622 105.061 1.00 158.05 141 SER C N 1
ATOM 6409 C CA . SER C 1 141 ? 109.389 131.476 105.746 1.00 156.55 141 SER C CA 1
ATOM 6410 C C . SER C 1 141 ? 109.612 130.036 106.189 1.00 156.81 141 SER C C 1
ATOM 6411 O O . SER C 1 141 ? 108.673 129.312 106.531 1.00 157.37 141 SER C O 1
ATOM 6414 N N . LEU C 1 142 ? 110.878 129.620 106.169 1.00 149.37 142 LEU C N 1
ATOM 6415 C CA . LEU C 1 142 ? 111.265 128.295 106.641 1.00 149.54 142 LEU C CA 1
ATOM 6416 C C . LEU C 1 142 ? 112.187 128.371 107.849 1.00 148.57 142 LEU C C 1
ATOM 6417 O O . LEU C 1 142 ? 111.878 127.784 108.890 1.00 152.01 142 LEU C O 1
ATOM 6422 N N . SER C 1 143 ? 113.316 129.073 107.740 1.00 147.52 143 SER C N 1
ATOM 6423 C CA . SER C 1 143 ? 114.267 129.120 108.846 1.00 151.28 143 SER C CA 1
ATOM 6424 C C . SER C 1 143 ? 113.678 129.830 110.058 1.00 152.39 143 SER C C 1
ATOM 6425 O O . SER C 1 143 ? 113.874 129.390 111.196 1.00 153.24 143 SER C O 1
ATOM 6428 N N . GLY C 1 144 ? 112.960 130.931 109.835 1.00 145.78 144 GLY C N 1
ATOM 6429 C CA . GLY C 1 144 ? 112.355 131.639 110.952 1.00 145.97 144 GLY C CA 1
ATOM 6430 C C . GLY C 1 144 ? 111.329 130.796 111.681 1.00 146.20 144 GLY C C 1
ATOM 6431 O O . GLY C 1 144 ? 111.321 130.728 112.914 1.00 144.76 144 GLY C O 1
ATOM 6432 N N . LEU C 1 145 ? 110.448 130.137 110.924 1.00 141.04 145 LEU C N 1
ATOM 6433 C CA . LEU C 1 145 ? 109.457 129.257 111.533 1.00 138.83 145 LEU C CA 1
ATOM 6434 C C . LEU C 1 145 ? 110.124 128.114 112.281 1.00 137.85 145 LEU C C 1
ATOM 6435 O O . LEU C 1 145 ? 109.709 127.763 113.392 1.00 139.80 145 LEU C O 1
ATOM 6440 N N . LEU C 1 146 ? 111.161 127.521 111.688 1.00 136.75 146 LEU C N 1
ATOM 6441 C CA . LEU C 1 146 ? 111.855 126.419 112.342 1.00 136.92 146 LEU C CA 1
ATOM 6442 C C . LEU C 1 146 ? 112.469 126.874 113.658 1.00 138.01 146 LEU C C 1
ATOM 6443 O O . LEU C 1 146 ? 112.328 126.202 114.683 1.00 142.30 146 LEU C O 1
ATOM 6448 N N . THR C 1 147 ? 113.148 128.023 113.652 1.00 134.01 147 THR C N 1
ATOM 6449 C CA . THR C 1 147 ? 113.782 128.509 114.873 1.00 134.28 147 THR C CA 1
ATOM 6450 C C . THR C 1 147 ? 112.748 128.850 115.939 1.00 136.36 147 THR C C 1
ATOM 6451 O O . THR C 1 147 ? 112.929 128.517 117.118 1.00 136.89 147 THR C O 1
ATOM 6455 N N . PHE C 1 148 ? 111.659 129.511 115.543 1.00 135.94 148 PHE C N 1
ATOM 6456 C CA . PHE C 1 148 ? 110.626 129.887 116.502 1.00 134.99 148 PHE C CA 1
ATOM 6457 C C . PHE C 1 148 ? 109.995 128.650 117.130 1.00 135.53 148 PHE C C 1
ATOM 6458 O O . PHE C 1 148 ? 109.857 128.561 118.358 1.00 135.12 148 PHE C O 1
ATOM 6466 N N . GLY C 1 149 ? 109.630 127.671 116.301 1.00 130.45 149 GLY C N 1
ATOM 6467 C CA . GLY C 1 149 ? 109.071 126.442 116.832 1.00 126.99 149 GLY C CA 1
ATOM 6468 C C . GLY C 1 149 ? 110.051 125.696 117.712 1.00 125.57 149 GLY C C 1
ATOM 6469 O O . GLY C 1 149 ? 109.674 125.146 118.748 1.00 130.19 149 GLY C O 1
ATOM 6470 N N . GLY C 1 150 ? 111.327 125.683 117.324 1.00 119.05 150 GLY C N 1
ATOM 6471 C CA . GLY C 1 150 ? 112.320 124.979 118.114 1.00 119.84 150 GLY C CA 1
ATOM 6472 C C . GLY C 1 150 ? 112.501 125.584 119.490 1.00 121.51 150 GLY C C 1
ATOM 6473 O O . GLY C 1 150 ? 112.538 124.871 120.493 1.00 126.86 150 GLY C O 1
ATOM 6474 N N . ILE C 1 151 ? 112.599 126.913 119.559 1.00 119.58 151 ILE C N 1
ATOM 6475 C CA . ILE C 1 151 ? 112.804 127.547 120.858 1.00 120.73 151 ILE C CA 1
ATOM 6476 C C . ILE C 1 151 ? 111.551 127.426 121.719 1.00 119.49 151 ILE C C 1
ATOM 6477 O O . ILE C 1 151 ? 111.638 127.185 122.932 1.00 116.55 151 ILE C O 1
ATOM 6482 N N . GLY C 1 152 ? 110.368 127.566 121.112 1.00 115.01 152 GLY C N 1
ATOM 6483 C CA . GLY C 1 152 ? 109.144 127.380 121.875 1.00 113.35 152 GLY C CA 1
ATOM 6484 C C . GLY C 1 152 ? 109.029 125.979 122.443 1.00 114.11 152 GLY C C 1
ATOM 6485 O O . GLY C 1 152 ? 108.721 125.794 123.625 1.00 117.38 152 GLY C O 1
ATOM 6486 N N . GLY C 1 153 ? 109.291 124.970 121.610 1.00 108.46 153 GLY C N 1
ATOM 6487 C CA . GLY C 1 153 ? 109.244 123.600 122.080 1.00 104.37 153 GLY C CA 1
ATOM 6488 C C . GLY C 1 153 ? 110.298 123.292 123.119 1.00 103.40 153 GLY C C 1
ATOM 6489 O O . GLY C 1 153 ? 110.051 122.512 124.038 1.00 109.65 153 GLY C O 1
ATOM 6490 N N . LEU C 1 154 ? 111.479 123.896 122.997 1.00 93.81 154 LEU C N 1
ATOM 6491 C CA . LEU C 1 154 ? 112.524 123.683 123.990 1.00 95.09 154 LEU C CA 1
ATOM 6492 C C . LEU C 1 154 ? 112.119 124.253 125.344 1.00 98.29 154 LEU C C 1
ATOM 6493 O O . LEU C 1 154 ? 112.289 123.596 126.383 1.00 101.04 154 LEU C O 1
ATOM 6498 N N . ALA C 1 155 ? 111.565 125.468 125.351 1.00 96.56 155 ALA C N 1
ATOM 6499 C CA . ALA C 1 155 ? 111.077 126.042 126.601 1.00 95.10 155 ALA C CA 1
ATOM 6500 C C . ALA C 1 155 ? 109.961 125.194 127.197 1.00 95.42 155 ALA C C 1
ATOM 6501 O O . ALA C 1 155 ? 109.949 124.927 128.406 1.00 95.63 155 ALA C O 1
ATOM 6503 N N . VAL C 1 156 ? 109.020 124.750 126.361 1.00 91.77 156 VAL C N 1
ATOM 6504 C CA . VAL C 1 156 ? 107.917 123.929 126.851 1.00 85.04 156 VAL C CA 1
ATOM 6505 C C . VAL C 1 156 ? 108.440 122.622 127.431 1.00 86.57 156 VAL C C 1
ATOM 6506 O O . VAL C 1 156 ? 107.977 122.161 128.481 1.00 91.93 156 VAL C O 1
ATOM 6510 N N . GLY C 1 157 ? 109.415 122.009 126.764 1.00 86.92 157 GLY C N 1
ATOM 6511 C CA . GLY C 1 157 ? 109.969 120.764 127.261 1.00 84.70 157 GLY C CA 1
ATOM 6512 C C . GLY C 1 157 ? 110.668 120.926 128.594 1.00 88.03 157 GLY C C 1
ATOM 6513 O O . GLY C 1 157 ? 110.544 120.073 129.475 1.00 93.14 157 GLY C O 1
ATOM 6514 N N . MET C 1 158 ? 111.421 122.016 128.764 1.00 96.84 158 MET C N 1
ATOM 6515 C CA . MET C 1 158 ? 112.067 122.225 130.057 1.00 95.18 158 MET C CA 1
ATOM 6516 C C . MET C 1 158 ? 111.043 122.503 131.149 1.00 97.38 158 MET C C 1
ATOM 6517 O O . MET C 1 158 ? 111.204 122.049 132.287 1.00 98.35 158 MET C O 1
ATOM 6522 N N . ALA C 1 159 ? 109.983 123.247 130.828 1.00 89.56 159 ALA C N 1
ATOM 6523 C CA . ALA C 1 159 ? 109.036 123.651 131.861 1.00 82.77 159 ALA C CA 1
ATOM 6524 C C . ALA C 1 159 ? 108.180 122.490 132.353 1.00 87.82 159 ALA C C 1
ATOM 6525 O O . ALA C 1 159 ? 107.823 122.447 133.535 1.00 92.32 159 ALA C O 1
ATOM 6527 N N . GLY C 1 160 ? 107.839 121.549 131.479 1.00 83.12 160 GLY C N 1
ATOM 6528 C CA . GLY C 1 160 ? 106.916 120.492 131.845 1.00 78.04 160 GLY C CA 1
ATOM 6529 C C . GLY C 1 160 ? 107.576 119.200 132.277 1.00 81.63 160 GLY C C 1
ATOM 6530 O O . GLY C 1 160 ? 106.996 118.122 132.130 1.00 87.51 160 GLY C O 1
ATOM 6531 N N . LYS C 1 161 ? 108.790 119.295 132.817 1.00 79.52 161 LYS C N 1
ATOM 6532 C CA . LYS C 1 161 ? 109.540 118.094 133.170 1.00 77.19 161 LYS C CA 1
ATOM 6533 C C . LYS C 1 161 ? 108.893 117.336 134.323 1.00 80.35 161 LYS C C 1
ATOM 6534 O O . LYS C 1 161 ? 108.850 116.101 134.311 1.00 84.74 161 LYS C O 1
ATOM 6540 N N . ASP C 1 162 ? 108.385 118.051 135.327 1.00 78.90 162 ASP C N 1
ATOM 6541 C CA . ASP C 1 162 ? 107.950 117.394 136.557 1.00 75.65 162 ASP C CA 1
ATOM 6542 C C . ASP C 1 162 ? 106.648 116.627 136.365 1.00 79.55 162 ASP C C 1
ATOM 6543 O O . ASP C 1 162 ? 106.492 115.517 136.889 1.00 86.08 162 ASP C O 1
ATOM 6548 N N . ILE C 1 163 ? 105.697 117.201 135.629 1.00 62.68 163 ILE C N 1
ATOM 6549 C CA . ILE C 1 163 ? 104.436 116.509 135.382 1.00 67.05 163 ILE C CA 1
ATOM 6550 C C . ILE C 1 163 ? 104.675 115.239 134.577 1.00 73.12 163 ILE C C 1
ATOM 6551 O O . ILE C 1 163 ? 104.112 114.174 134.872 1.00 83.71 163 ILE C O 1
ATOM 6556 N N . LEU C 1 164 ? 105.523 115.328 133.554 1.00 60.51 164 LEU C N 1
ATOM 6557 C CA . LEU C 1 164 ? 105.856 114.148 132.769 1.00 64.79 164 LEU C CA 1
ATOM 6558 C C . LEU C 1 164 ? 106.595 113.118 133.612 1.00 67.36 164 LEU C C 1
ATOM 6559 O O . LEU C 1 164 ? 106.406 111.910 133.433 1.00 72.64 164 LEU C O 1
ATOM 6564 N N . SER C 1 165 ? 107.450 113.575 134.529 1.00 58.84 165 SER C N 1
ATOM 6565 C CA . SER C 1 165 ? 108.127 112.650 135.431 1.00 55.96 165 SER C CA 1
ATOM 6566 C C . SER C 1 165 ? 107.127 111.898 136.293 1.00 61.43 165 SER C C 1
ATOM 6567 O O . SER C 1 165 ? 107.252 110.684 136.491 1.00 71.04 165 SER C O 1
ATOM 6570 N N . ASN C 1 166 ? 106.128 112.607 136.818 1.00 58.30 166 ASN C N 1
ATOM 6571 C CA . ASN C 1 166 ? 105.094 111.950 137.607 1.00 50.57 166 ASN C CA 1
ATOM 6572 C C . ASN C 1 166 ? 104.346 110.917 136.776 1.00 57.70 166 ASN C C 1
ATOM 6573 O O . ASN C 1 166 ? 104.083 109.804 137.244 1.00 67.90 166 ASN C O 1
ATOM 6578 N N . PHE C 1 167 ? 104.006 111.265 135.534 1.00 64.50 167 PHE C N 1
ATOM 6579 C CA . PHE C 1 167 ? 103.286 110.329 134.673 1.00 58.08 167 PHE C CA 1
ATOM 6580 C C . PHE C 1 167 ? 104.118 109.080 134.381 1.00 58.99 167 PHE C C 1
ATOM 6581 O O . PHE C 1 167 ? 103.611 107.949 134.448 1.00 63.53 167 PHE C O 1
ATOM 6589 N N . PHE C 1 168 ? 105.400 109.263 134.065 1.00 54.80 168 PHE C N 1
ATOM 6590 C CA . PHE C 1 168 ? 106.258 108.123 133.758 1.00 55.25 168 PHE C CA 1
ATOM 6591 C C . PHE C 1 168 ? 106.462 107.237 134.978 1.00 58.45 168 PHE C C 1
ATOM 6592 O O . PHE C 1 168 ? 106.459 106.005 134.868 1.00 61.58 168 PHE C O 1
ATOM 6600 N N . SER C 1 169 ? 106.649 107.844 136.151 1.00 57.58 169 SER C N 1
ATOM 6601 C CA . SER C 1 169 ? 106.766 107.049 137.364 1.00 49.68 169 SER C CA 1
ATOM 6602 C C . SER C 1 169 ? 105.471 106.316 137.672 1.00 53.95 169 SER C C 1
ATOM 6603 O O . SER C 1 169 ? 105.507 105.209 138.214 1.00 59.72 169 SER C O 1
ATOM 6606 N N . GLY C 1 170 ? 104.326 106.904 137.332 1.00 52.88 170 GLY C N 1
ATOM 6607 C CA . GLY C 1 170 ? 103.073 106.184 137.477 1.00 54.34 170 GLY C CA 1
ATOM 6608 C C . GLY C 1 170 ? 103.005 104.959 136.588 1.00 62.30 170 GLY C C 1
ATOM 6609 O O . GLY C 1 170 ? 102.538 103.899 137.008 1.00 65.11 170 GLY C O 1
ATOM 6610 N N . ILE C 1 171 ? 103.477 105.086 135.347 1.00 67.44 171 ILE C N 1
ATOM 6611 C CA . ILE C 1 171 ? 103.528 103.925 134.457 1.00 61.78 171 ILE C CA 1
ATOM 6612 C C . ILE C 1 171 ? 104.441 102.850 135.039 1.00 63.57 171 ILE C C 1
ATOM 6613 O O . ILE C 1 171 ? 104.098 101.658 135.075 1.00 69.29 171 ILE C O 1
ATOM 6618 N N . MET C 1 172 ? 105.617 103.262 135.516 1.00 65.09 172 MET C N 1
ATOM 6619 C CA . MET C 1 172 ? 106.564 102.307 136.081 1.00 57.28 172 MET C CA 1
ATOM 6620 C C . MET C 1 172 ? 105.972 101.608 137.298 1.00 62.17 172 MET C C 1
ATOM 6621 O O . MET C 1 172 ? 106.154 100.399 137.477 1.00 64.76 172 MET C O 1
ATOM 6626 N N . LEU C 1 173 ? 105.258 102.351 138.145 1.00 59.01 173 LEU C N 1
ATOM 6627 C CA . LEU C 1 173 ? 104.578 101.737 139.279 1.00 54.65 173 LEU C CA 1
ATOM 6628 C C . LEU C 1 173 ? 103.524 100.749 138.812 1.00 56.45 173 LEU C C 1
ATOM 6629 O O . LEU C 1 173 ? 103.352 99.682 139.410 1.00 66.32 173 LEU C O 1
ATOM 6634 N N . TYR C 1 174 ? 102.800 101.093 137.747 1.00 73.56 174 TYR C N 1
ATOM 6635 C CA . TYR C 1 174 ? 101.826 100.166 137.189 1.00 65.95 174 TYR C CA 1
ATOM 6636 C C . TYR C 1 174 ? 102.477 98.856 136.781 1.00 67.54 174 TYR C C 1
ATOM 6637 O O . TYR C 1 174 ? 101.887 97.787 136.966 1.00 72.53 174 TYR C O 1
ATOM 6646 N N . PHE C 1 175 ? 103.686 98.911 136.227 1.00 79.18 175 PHE C N 1
ATOM 6647 C CA . PHE C 1 175 ? 104.334 97.669 135.817 1.00 76.15 175 PHE C CA 1
ATOM 6648 C C . PHE C 1 175 ? 105.122 97.004 136.940 1.00 76.85 175 PHE C C 1
ATOM 6649 O O . PHE C 1 175 ? 105.156 95.772 137.018 1.00 82.30 175 PHE C O 1
ATOM 6657 N N . ASP C 1 176 ? 105.757 97.782 137.814 1.00 81.62 176 ASP C N 1
ATOM 6658 C CA . ASP C 1 176 ? 106.597 97.231 138.879 1.00 76.48 176 ASP C CA 1
ATOM 6659 C C . ASP C 1 176 ? 106.501 98.150 140.092 1.00 90.61 176 ASP C C 1
ATOM 6660 O O . ASP C 1 176 ? 107.125 99.214 140.116 1.00 96.02 176 ASP C O 1
ATOM 6665 N N . ARG C 1 177 ? 105.738 97.733 141.100 1.00 83.32 177 ARG C N 1
ATOM 6666 C CA . ARG C 1 177 ? 105.614 98.523 142.311 1.00 77.88 177 ARG C CA 1
ATOM 6667 C C . ARG C 1 177 ? 105.942 97.675 143.531 1.00 77.07 177 ARG C C 1
ATOM 6668 O O . ARG C 1 177 ? 105.542 96.507 143.608 1.00 74.62 177 ARG C O 1
ATOM 6676 N N . PRO C 1 178 ? 106.693 98.219 144.480 1.00 74.73 178 PRO C N 1
ATOM 6677 C CA . PRO C 1 178 ? 107.040 97.447 145.676 1.00 72.27 178 PRO C CA 1
ATOM 6678 C C . PRO C 1 178 ? 106.037 97.577 146.809 1.00 77.99 178 PRO C C 1
ATOM 6679 O O . PRO C 1 178 ? 106.443 97.683 147.969 1.00 87.54 178 PRO C O 1
ATOM 6683 N N . PHE C 1 179 ? 104.742 97.544 146.506 1.00 64.54 179 PHE C N 1
ATOM 6684 C CA . PHE C 1 179 ? 103.708 97.550 147.534 1.00 60.63 179 PHE C CA 1
ATOM 6685 C C . PHE C 1 179 ? 102.363 97.330 146.861 1.00 64.99 179 PHE C C 1
ATOM 6686 O O . PHE C 1 179 ? 102.250 97.346 145.633 1.00 75.90 179 PHE C O 1
ATOM 6694 N N . SER C 1 180 ? 101.343 97.126 147.686 1.00 62.73 180 SER C N 1
ATOM 6695 C CA . SER C 1 180 ? 99.990 96.870 147.224 1.00 54.56 180 SER C CA 1
ATOM 6696 C C . SER C 1 180 ? 99.022 97.746 148.002 1.00 62.00 180 SER C C 1
ATOM 6697 O O . SER C 1 180 ? 99.398 98.439 148.948 1.00 74.50 180 SER C O 1
ATOM 6700 N N . ILE C 1 181 ? 97.757 97.714 147.588 1.00 61.68 181 ILE C N 1
ATOM 6701 C CA . ILE C 1 181 ? 96.719 98.435 148.311 1.00 58.73 181 ILE C CA 1
ATOM 6702 C C . ILE C 1 181 ? 96.554 97.817 149.691 1.00 63.58 181 ILE C C 1
ATOM 6703 O O . ILE C 1 181 ? 96.434 96.594 149.831 1.00 72.26 181 ILE C O 1
ATOM 6708 N N . GLY C 1 182 ? 96.548 98.659 150.717 1.00 63.62 182 GLY C N 1
ATOM 6709 C CA . GLY C 1 182 ? 96.437 98.191 152.079 1.00 55.73 182 GLY C CA 1
ATOM 6710 C C . GLY C 1 182 ? 97.749 97.911 152.770 1.00 61.78 182 GLY C C 1
ATOM 6711 O O . GLY C 1 182 ? 97.739 97.411 153.900 1.00 72.78 182 GLY C O 1
ATOM 6712 N N . ASP C 1 183 ? 98.875 98.216 152.137 1.00 57.31 183 ASP C N 1
ATOM 6713 C CA . ASP C 1 183 ? 100.182 97.980 152.726 1.00 51.94 183 ASP C CA 1
ATOM 6714 C C . ASP C 1 183 ? 100.641 99.199 153.511 1.00 63.64 183 ASP C C 1
ATOM 6715 O O . ASP C 1 183 ? 100.485 100.337 153.064 1.00 71.09 183 ASP C O 1
ATOM 6720 N N . TRP C 1 184 ? 101.207 98.950 154.685 1.00 55.50 184 TRP C N 1
ATOM 6721 C CA . TRP C 1 184 ? 101.820 100.002 155.483 1.00 45.55 184 TRP C CA 1
ATOM 6722 C C . TRP C 1 184 ? 103.248 100.208 154.995 1.00 49.62 184 TRP C C 1
ATOM 6723 O O . TRP C 1 184 ? 104.039 99.262 154.971 1.00 65.22 184 TRP C O 1
ATOM 6734 N N . ILE C 1 185 ? 103.573 101.435 154.589 1.00 49.00 185 ILE C N 1
ATO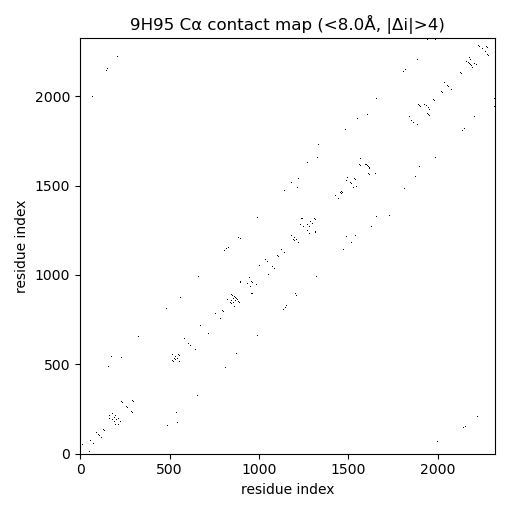M 6735 C CA . ILE C 1 185 ? 104.882 101.754 154.038 1.00 54.94 185 ILE C CA 1
ATOM 6736 C C . ILE C 1 185 ? 105.430 102.997 154.722 1.00 58.94 185 ILE C C 1
ATOM 6737 O O . ILE C 1 185 ? 104.702 103.760 155.358 1.00 69.26 185 ILE C O 1
ATOM 6742 N N . ARG C 1 186 ? 106.736 103.190 154.581 1.00 53.76 186 ARG C N 1
ATOM 6743 C CA . ARG C 1 186 ? 107.421 104.359 155.115 1.00 48.13 186 ARG C CA 1
ATOM 6744 C C . ARG C 1 186 ? 108.731 104.520 154.360 1.00 58.25 186 ARG C C 1
ATOM 6745 O O . ARG C 1 186 ? 109.064 103.723 153.481 1.00 71.70 186 ARG C O 1
ATOM 6753 N N . SER C 1 187 ? 109.481 105.563 154.711 1.00 61.61 187 SER C N 1
ATOM 6754 C CA . SER C 1 187 ? 110.744 105.822 154.050 1.00 56.19 187 SER C CA 1
ATOM 6755 C C . SER C 1 187 ? 111.674 106.575 154.984 1.00 57.40 187 SER C C 1
ATOM 6756 O O . SER C 1 187 ? 111.217 107.463 155.716 1.00 67.98 187 SER C O 1
ATOM 6759 N N . PRO C 1 188 ? 112.968 106.250 154.988 1.00 59.30 188 PRO C N 1
ATOM 6760 C CA . PRO C 1 188 ? 113.926 107.013 155.793 1.00 59.49 188 PRO C CA 1
ATOM 6761 C C . PRO C 1 188 ? 114.353 108.332 155.172 1.00 61.23 188 PRO C C 1
ATOM 6762 O O . PRO C 1 188 ? 115.091 109.084 155.815 1.00 72.75 188 PRO C O 1
ATOM 6766 N N . ASP C 1 189 ? 113.919 108.637 153.952 1.00 63.61 189 ASP C N 1
ATOM 6767 C CA . ASP C 1 189 ? 114.302 109.868 153.273 1.00 60.83 189 ASP C CA 1
ATOM 6768 C C . ASP C 1 189 ? 113.228 110.944 153.333 1.00 68.91 189 ASP C C 1
ATOM 6769 O O . ASP C 1 189 ? 113.553 112.126 153.462 1.00 78.50 189 ASP C O 1
ATOM 6774 N N . ARG C 1 190 ? 111.958 110.565 153.238 1.00 69.54 190 ARG C N 1
ATOM 6775 C CA . ARG C 1 190 ? 110.847 111.501 153.275 1.00 59.32 190 ARG C CA 1
ATOM 6776 C C . ARG C 1 190 ? 109.797 110.994 154.251 1.00 62.37 190 ARG C C 1
ATOM 6777 O O . ARG C 1 190 ? 109.874 109.871 154.755 1.00 75.21 190 ARG C O 1
ATOM 6785 N N . ASN C 1 191 ? 108.806 111.836 154.516 1.00 59.45 191 ASN C N 1
ATOM 6786 C CA . ASN C 1 191 ? 107.685 111.487 155.385 1.00 61.60 191 ASN C CA 1
ATOM 6787 C C . ASN C 1 191 ? 106.519 111.064 154.501 1.00 70.34 191 ASN C C 1
ATOM 6788 O O . ASN C 1 191 ? 105.800 111.905 153.959 1.00 77.92 191 ASN C O 1
ATOM 6793 N N . ILE C 1 192 ? 106.337 109.754 154.346 1.00 64.51 192 ILE C N 1
ATOM 6794 C CA . ILE C 1 192 ? 105.241 109.215 153.550 1.00 55.95 192 ILE C CA 1
ATOM 6795 C C . ILE C 1 192 ? 104.548 108.098 154.317 1.00 58.90 192 ILE C C 1
ATOM 6796 O O . ILE C 1 192 ? 103.799 107.309 153.735 1.00 67.96 192 ILE C O 1
ATOM 6801 N N . GLU C 1 193 ? 104.793 108.021 155.621 1.00 56.12 193 GLU C N 1
ATOM 6802 C CA . GLU C 1 193 ? 104.344 106.874 156.400 1.00 57.62 193 GLU C CA 1
ATOM 6803 C C . GLU C 1 193 ? 102.822 106.807 156.453 1.00 60.27 193 GLU C C 1
ATOM 6804 O O . GLU C 1 193 ? 102.151 107.813 156.692 1.00 71.42 193 GLU C O 1
ATOM 6810 N N . GLY C 1 194 ? 102.285 105.615 156.236 1.00 49.92 194 GLY C N 1
ATOM 6811 C CA . GLY C 1 194 ? 100.853 105.415 156.246 1.00 44.71 194 GLY C CA 1
ATOM 6812 C C . GLY C 1 194 ? 100.497 104.129 155.526 1.00 50.73 194 GLY C C 1
ATOM 6813 O O . GLY C 1 194 ? 101.355 103.298 155.240 1.00 63.60 194 GLY C O 1
ATOM 6814 N N . THR C 1 195 ? 99.208 103.990 155.239 1.00 56.61 195 THR C N 1
ATOM 6815 C CA . THR C 1 195 ? 98.672 102.830 154.541 1.00 48.23 195 THR C CA 1
ATOM 6816 C C . THR C 1 195 ? 98.232 103.239 153.143 1.00 49.49 195 THR C C 1
ATOM 6817 O O . THR C 1 195 ? 97.553 104.256 152.975 1.00 65.73 195 THR C O 1
ATOM 6821 N N . VAL C 1 196 ? 98.619 102.448 152.144 1.00 45.77 196 VAL C N 1
ATOM 6822 C CA . VAL C 1 196 ? 98.308 102.775 150.759 1.00 49.15 196 VAL C CA 1
ATOM 6823 C C . VAL C 1 196 ? 96.819 102.583 150.509 1.00 56.62 196 VAL C C 1
ATOM 6824 O O . VAL C 1 196 ? 96.237 101.557 150.879 1.00 62.92 196 VAL C O 1
ATOM 6828 N N . ALA C 1 197 ? 96.197 103.572 149.874 1.00 62.14 197 ALA C N 1
ATOM 6829 C CA . ALA C 1 197 ? 94.775 103.540 149.559 1.00 58.88 197 ALA C CA 1
ATOM 6830 C C . ALA C 1 197 ? 94.486 103.493 148.069 1.00 63.85 197 ALA C C 1
ATOM 6831 O O . ALA C 1 197 ? 93.614 102.737 147.641 1.00 70.37 197 ALA C O 1
ATOM 6833 N N . GLU C 1 198 ? 95.191 104.284 147.266 1.00 64.90 198 GLU C N 1
ATOM 6834 C CA . GLU C 1 198 ? 94.999 104.298 145.824 1.00 52.89 198 GLU C CA 1
ATOM 6835 C C . GLU C 1 198 ? 96.330 104.568 145.148 1.00 62.69 198 GLU C C 1
ATOM 6836 O O . GLU C 1 198 ? 97.157 105.324 145.659 1.00 77.09 198 GLU C O 1
ATOM 6842 N N . ILE C 1 199 ? 96.525 103.954 143.988 1.00 60.73 199 ILE C N 1
ATOM 6843 C CA . ILE C 1 199 ? 97.712 104.170 143.171 1.00 59.41 199 ILE C CA 1
ATOM 6844 C C . ILE C 1 199 ? 97.231 104.738 141.844 1.00 59.25 199 ILE C C 1
ATOM 6845 O O . ILE C 1 199 ? 96.816 103.991 140.951 1.00 71.63 199 ILE C O 1
ATOM 6850 N N . GLY C 1 200 ? 97.278 106.060 141.710 1.00 62.65 200 GLY C N 1
ATOM 6851 C CA . GLY C 1 200 ? 96.833 106.730 140.509 1.00 60.33 200 GLY C CA 1
ATOM 6852 C C . GLY C 1 200 ? 97.940 106.869 139.486 1.00 61.06 200 GLY C C 1
ATOM 6853 O O . GLY C 1 200 ? 99.016 106.280 139.597 1.00 68.55 200 GLY C O 1
ATOM 6854 N N . TRP C 1 201 ? 97.660 107.674 138.466 1.00 63.31 201 TRP C N 1
ATOM 6855 C CA . TRP C 1 201 ? 98.617 107.890 137.392 1.00 64.75 201 TRP C CA 1
ATOM 6856 C C . TRP C 1 201 ? 99.564 109.046 137.662 1.00 65.90 201 TRP C C 1
ATOM 6857 O O . TRP C 1 201 ? 100.667 109.064 137.109 1.00 71.30 201 TRP C O 1
ATOM 6868 N N . ARG C 1 202 ? 99.168 110.001 138.494 1.00 58.31 202 ARG C N 1
ATOM 6869 C CA . ARG C 1 202 ? 100.018 111.126 138.854 1.00 52.03 202 ARG C CA 1
ATOM 6870 C C . ARG C 1 202 ? 100.450 111.109 140.309 1.00 58.02 202 ARG C C 1
ATOM 6871 O O . ARG C 1 202 ? 101.611 111.391 140.604 1.00 62.60 202 ARG C O 1
ATOM 6879 N N . ILE C 1 203 ? 99.544 110.780 141.229 1.00 59.93 203 ILE C N 1
ATOM 6880 C CA . ILE C 1 203 ? 99.844 110.751 142.652 1.00 56.25 203 ILE C CA 1
ATOM 6881 C C . ILE C 1 203 ? 99.346 109.443 143.250 1.00 54.38 203 ILE C C 1
ATOM 6882 O O . ILE C 1 203 ? 98.482 108.763 142.695 1.00 60.89 203 ILE C O 1
ATOM 6887 N N . THR C 1 204 ? 99.909 109.102 144.403 1.00 53.44 204 THR C N 1
ATOM 6888 C CA . THR C 1 204 ? 99.502 107.941 145.181 1.00 51.58 204 THR C CA 1
ATOM 6889 C C . THR C 1 204 ? 98.870 108.422 146.479 1.00 61.14 204 THR C C 1
ATOM 6890 O O . THR C 1 204 ? 99.430 109.286 147.160 1.00 68.90 204 THR C O 1
ATOM 6894 N N . LYS C 1 205 ? 97.710 107.871 146.816 1.00 53.16 205 LYS C N 1
ATOM 6895 C CA . LYS C 1 205 ? 96.962 108.288 147.993 1.00 41.75 205 LYS C CA 1
ATOM 6896 C C . LYS C 1 205 ? 97.277 107.363 149.159 1.00 48.79 205 LYS C C 1
ATOM 6897 O O . LYS C 1 205 ? 97.187 106.139 149.029 1.00 61.48 205 LYS C O 1
ATOM 6903 N N . ILE C 1 206 ? 97.635 107.953 150.295 1.00 55.05 206 ILE C N 1
ATOM 6904 C CA . ILE C 1 206 ? 98.060 107.216 151.476 1.00 48.16 206 ILE C CA 1
ATOM 6905 C C . ILE C 1 206 ? 97.268 107.721 152.671 1.00 49.89 206 ILE C C 1
ATOM 6906 O O . ILE C 1 206 ? 97.133 108.934 152.861 1.00 62.61 206 ILE C O 1
ATOM 6911 N N . THR C 1 207 ? 96.740 106.798 153.469 1.00 47.07 207 THR C N 1
ATOM 6912 C CA . THR C 1 207 ? 96.016 107.133 154.689 1.00 47.09 207 THR C CA 1
ATOM 6913 C C . THR C 1 207 ? 96.990 107.077 155.859 1.00 53.98 207 THR C C 1
ATOM 6914 O O . THR C 1 207 ? 97.504 106.007 156.195 1.00 66.00 207 THR C O 1
ATOM 6918 N N . THR C 1 208 ? 97.238 108.225 156.479 1.00 53.34 208 THR C N 1
ATOM 6919 C CA . THR C 1 208 ? 98.155 108.275 157.603 1.00 51.95 208 THR C CA 1
ATOM 6920 C C . THR C 1 208 ? 97.519 107.642 158.836 1.00 60.22 208 THR C C 1
ATOM 6921 O O . THR C 1 208 ? 96.313 107.393 158.893 1.00 66.75 208 THR C O 1
ATOM 6925 N N . PHE C 1 209 ? 98.353 107.379 159.841 1.00 60.54 209 PHE C N 1
ATOM 6926 C CA . PHE C 1 209 ? 97.851 106.840 161.097 1.00 56.48 209 PHE C CA 1
ATOM 6927 C C . PHE C 1 209 ? 97.078 107.874 161.899 1.00 65.00 209 PHE C C 1
ATOM 6928 O O . PHE C 1 209 ? 96.484 107.526 162.923 1.00 74.24 209 PHE C O 1
ATOM 6936 N N . ASP C 1 210 ? 97.080 109.124 161.458 1.00 74.14 210 ASP C N 1
ATOM 6937 C CA . ASP C 1 210 ? 96.230 110.169 162.001 1.00 58.66 210 ASP C CA 1
ATOM 6938 C C . ASP C 1 210 ? 94.851 110.184 161.359 1.00 63.20 210 ASP C C 1
ATOM 6939 O O . ASP C 1 210 ? 94.052 111.073 161.667 1.00 69.75 210 ASP C O 1
ATOM 6944 N N . ASN C 1 211 ? 94.569 109.230 160.468 1.00 62.79 211 ASN C N 1
ATOM 6945 C CA . ASN C 1 211 ? 93.311 109.151 159.725 1.00 53.31 211 ASN C CA 1
ATOM 6946 C C . ASN C 1 211 ? 93.121 110.361 158.814 1.00 59.39 211 ASN C C 1
ATOM 6947 O O . ASN C 1 211 ? 92.039 110.939 158.746 1.00 69.80 211 ASN C O 1
ATOM 6952 N N . ARG C 1 212 ? 94.177 110.739 158.103 1.00 54.00 212 ARG C N 1
ATOM 6953 C CA . ARG C 1 212 ? 94.133 111.832 157.148 1.00 48.74 212 ARG C CA 1
ATOM 6954 C C . ARG C 1 212 ? 94.647 111.354 155.801 1.00 60.96 212 ARG C C 1
ATOM 6955 O O . ARG C 1 212 ? 95.534 110.500 155.739 1.00 65.45 212 ARG C O 1
ATOM 6963 N N . PRO C 1 213 ? 94.109 111.885 154.708 1.00 55.87 213 PRO C N 1
ATOM 6964 C CA . PRO C 1 213 ? 94.634 111.533 153.388 1.00 46.73 213 PRO C CA 1
ATOM 6965 C C . PRO C 1 213 ? 95.908 112.298 153.073 1.00 46.72 213 PRO C C 1
ATOM 6966 O O . PRO C 1 213 ? 96.044 113.481 153.392 1.00 68.27 213 PRO C O 1
ATOM 6970 N N . LEU C 1 214 ? 96.849 111.605 152.440 1.00 47.70 214 LEU C N 1
ATOM 6971 C CA . LEU C 1 214 ? 98.125 112.183 152.044 1.00 46.63 214 LEU C CA 1
ATOM 6972 C C . LEU C 1 214 ? 98.380 111.844 150.586 1.00 54.54 214 LEU C C 1
ATOM 6973 O O . LEU C 1 214 ? 98.265 110.682 150.189 1.00 59.85 214 LEU C O 1
ATOM 6978 N N . TYR C 1 215 ? 98.724 112.852 149.793 1.00 50.59 215 TYR C N 1
ATOM 6979 C CA . TYR C 1 215 ? 98.909 112.699 148.356 1.00 42.04 215 TYR C CA 1
ATOM 6980 C C . TYR C 1 215 ? 100.386 112.854 148.026 1.00 48.75 215 TYR C C 1
ATOM 6981 O O . TYR C 1 215 ? 100.969 113.915 148.263 1.00 71.94 215 TYR C O 1
ATOM 6990 N N . VAL C 1 216 ? 100.979 111.807 147.472 1.00 39.64 216 VAL C N 1
ATOM 6991 C CA . VAL C 1 216 ? 102.413 111.734 147.219 1.00 41.30 216 VAL C CA 1
ATOM 6992 C C . VAL C 1 216 ? 102.631 111.731 145.711 1.00 51.71 216 VAL C C 1
ATOM 6993 O O . VAL C 1 216 ? 102.056 110.888 145.013 1.00 59.63 216 VAL C O 1
ATOM 6997 N N . PRO C 1 217 ? 103.432 112.645 145.167 1.00 50.14 217 PRO C N 1
ATOM 6998 C CA . PRO C 1 217 ? 103.749 112.587 143.737 1.00 45.15 217 PRO C CA 1
ATOM 6999 C C . PRO C 1 217 ? 104.468 111.295 143.387 1.00 44.03 217 PRO C C 1
ATOM 7000 O O . PRO C 1 217 ? 105.313 110.809 144.140 1.00 59.37 217 PRO C O 1
ATOM 7004 N N . ASN C 1 218 ? 104.132 110.743 142.222 1.00 50.87 218 ASN C N 1
ATOM 7005 C CA . ASN C 1 218 ? 104.642 109.430 141.848 1.00 43.92 218 ASN C CA 1
ATOM 7006 C C . ASN C 1 218 ? 106.141 109.433 141.593 1.00 51.08 218 ASN C C 1
ATOM 7007 O O . ASN C 1 218 ? 106.781 108.388 141.734 1.00 62.65 218 ASN C O 1
ATOM 7012 N N . SER C 1 219 ? 106.719 110.577 141.227 1.00 50.65 219 SER C N 1
ATOM 7013 C CA . SER C 1 219 ? 108.140 110.621 140.909 1.00 47.69 219 SER C CA 1
ATOM 7014 C C . SER C 1 219 ? 109.029 110.372 142.118 1.00 59.23 219 SER C C 1
ATOM 7015 O O . SER C 1 219 ? 110.223 110.120 141.941 1.00 64.94 219 SER C O 1
ATOM 7018 N N . LEU C 1 220 ? 108.484 110.441 143.332 1.00 60.89 220 LEU C N 1
ATOM 7019 C CA . LEU C 1 220 ? 109.293 110.201 144.520 1.00 51.99 220 LEU C CA 1
ATOM 7020 C C . LEU C 1 220 ? 109.782 108.763 144.590 1.00 56.25 220 LEU C C 1
ATOM 7021 O O . LEU C 1 220 ? 110.891 108.510 145.069 1.00 59.56 220 LEU C O 1
ATOM 7026 N N . PHE C 1 221 ? 108.981 107.814 144.115 1.00 53.04 221 PHE C N 1
ATOM 7027 C CA . PHE C 1 221 ? 109.315 106.403 144.244 1.00 50.27 221 PHE C CA 1
ATOM 7028 C C . PHE C 1 221 ? 110.417 105.960 143.297 1.00 57.56 221 PHE C C 1
ATOM 7029 O O . PHE C 1 221 ? 110.786 104.783 143.320 1.00 65.72 221 PHE C O 1
ATOM 7037 N N . SER C 1 222 ? 110.945 106.854 142.469 1.00 59.36 222 SER C N 1
ATOM 7038 C CA . SER C 1 222 ? 112.073 106.540 141.608 1.00 57.00 222 SER C CA 1
ATOM 7039 C C . SER C 1 222 ? 113.404 106.995 142.186 1.00 59.56 222 SER C C 1
ATOM 7040 O O . SER C 1 222 ? 114.445 106.738 141.578 1.00 67.37 222 SER C O 1
ATOM 7043 N N . SER C 1 223 ? 113.401 107.661 143.340 1.00 55.17 223 SER C N 1
ATOM 7044 C CA . SER C 1 223 ? 114.640 108.190 143.893 1.00 53.96 223 SER C CA 1
ATOM 7045 C C . SER C 1 223 ? 114.824 107.968 145.384 1.00 59.17 223 SER C C 1
ATOM 7046 O O . SER C 1 223 ? 115.917 108.247 145.884 1.00 70.74 223 SER C O 1
ATOM 7049 N N . ILE C 1 224 ? 113.823 107.486 146.115 1.00 55.16 224 ILE C N 1
ATOM 7050 C CA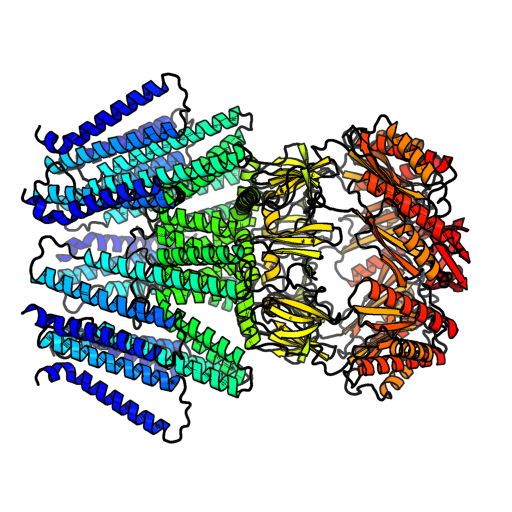 . ILE C 1 224 ? 113.950 107.279 147.550 1.00 55.65 224 ILE C CA 1
ATOM 7051 C C . ILE C 1 224 ? 113.798 105.797 147.854 1.00 54.33 224 ILE C C 1
ATOM 7052 O O . ILE C 1 224 ? 113.214 105.033 147.084 1.00 67.34 224 ILE C O 1
ATOM 7057 N N . SER C 1 225 ? 114.345 105.395 148.996 1.00 48.59 225 SER C N 1
ATOM 7058 C CA . SER C 1 225 ? 114.194 104.029 149.468 1.00 49.85 225 SER C CA 1
ATOM 7059 C C . SER C 1 225 ? 112.855 103.867 150.169 1.00 56.52 225 SER C C 1
ATOM 7060 O O . SER C 1 225 ? 112.468 104.695 150.996 1.00 67.54 225 SER C O 1
ATOM 7063 N N . VAL C 1 226 ? 112.146 102.795 149.835 1.00 46.78 226 VAL C N 1
ATOM 7064 C CA . VAL C 1 226 ? 110.825 102.524 150.382 1.00 41.99 226 VAL C CA 1
ATOM 7065 C C . VAL C 1 226 ? 110.911 101.278 151.246 1.00 46.52 226 VAL C C 1
ATOM 7066 O O . VAL C 1 226 ? 111.402 100.237 150.799 1.00 66.60 226 VAL C O 1
ATOM 7070 N N . GLU C 1 227 ? 110.435 101.388 152.479 1.00 58.05 227 GLU C N 1
ATOM 7071 C CA . GLU C 1 227 ? 110.368 100.269 153.403 1.00 54.06 227 GLU C CA 1
ATOM 7072 C C . GLU C 1 227 ? 108.921 99.823 153.531 1.00 58.04 227 GLU C C 1
ATOM 7073 O O . GLU C 1 227 ? 108.003 100.641 153.453 1.00 73.47 227 GLU C O 1
ATOM 7079 N N . ASN C 1 228 ? 108.718 98.522 153.730 1.00 50.71 228 ASN C N 1
ATOM 7080 C CA . ASN C 1 228 ? 107.386 97.925 153.757 1.00 45.59 228 ASN C CA 1
ATOM 7081 C C . ASN C 1 228 ? 107.192 97.209 155.086 1.00 51.25 228 ASN C C 1
ATOM 7082 O O . ASN C 1 228 ? 107.327 95.980 155.167 1.00 59.22 228 ASN C O 1
ATOM 7087 N N . PRO C 1 229 ? 106.871 97.943 156.152 1.00 52.66 229 PRO C N 1
ATOM 7088 C CA . PRO C 1 229 ? 106.554 97.281 157.424 1.00 47.97 229 PRO C CA 1
ATOM 7089 C C . PRO C 1 229 ? 105.328 96.398 157.349 1.00 55.10 229 PRO C C 1
ATOM 7090 O O . PRO C 1 229 ? 105.140 95.553 158.227 1.00 65.12 229 PRO C O 1
ATOM 7094 N N . GLY C 1 230 ? 104.478 96.568 156.340 1.00 53.63 230 GLY C N 1
ATOM 7095 C CA . GLY C 1 230 ? 103.337 95.691 156.184 1.00 54.07 230 GLY C CA 1
ATOM 7096 C C . GLY C 1 230 ? 103.688 94.263 155.831 1.00 62.32 230 GLY C C 1
ATOM 7097 O O . GLY C 1 230 ? 102.821 93.390 155.930 1.00 67.57 230 GLY C O 1
ATOM 7098 N N . ARG C 1 231 ? 104.930 94.005 155.424 1.00 63.13 231 ARG C N 1
ATOM 7099 C CA . ARG C 1 231 ? 105.374 92.667 155.057 1.00 55.88 231 ARG C CA 1
ATOM 7100 C C . ARG C 1 231 ? 106.427 92.117 156.013 1.00 60.16 231 ARG C C 1
ATOM 7101 O O . ARG C 1 231 ? 107.232 91.272 155.614 1.00 68.96 231 ARG C O 1
ATOM 7109 N N . MET C 1 232 ? 106.443 92.574 157.261 1.00 60.09 232 MET C N 1
ATOM 7110 C CA . MET C 1 232 ? 107.434 92.083 158.203 1.00 56.23 232 MET C CA 1
ATOM 7111 C C . MET C 1 232 ? 107.152 90.628 158.553 1.00 61.85 232 MET C C 1
ATOM 7112 O O . MET C 1 232 ? 106.055 90.109 158.339 1.00 75.03 232 MET C O 1
ATOM 7117 N N . THR C 1 233 ? 108.166 89.966 159.106 1.00 56.57 233 THR C N 1
ATOM 7118 C CA . THR C 1 233 ? 108.011 88.605 159.588 1.00 56.72 233 THR C CA 1
ATOM 7119 C C . THR C 1 233 ? 108.004 88.498 161.104 1.00 64.50 233 THR C C 1
ATOM 7120 O O . THR C 1 233 ? 107.497 87.505 161.630 1.00 66.73 233 THR C O 1
ATOM 7124 N N . ASN C 1 234 ? 108.537 89.491 161.810 1.00 60.97 234 ASN C N 1
ATOM 7125 C CA . ASN C 1 234 ? 108.580 89.480 163.264 1.00 53.84 234 ASN C CA 1
ATOM 7126 C C . ASN C 1 234 ? 108.545 90.913 163.768 1.00 59.76 234 ASN C C 1
ATOM 7127 O O . ASN C 1 234 ? 108.781 91.863 163.021 1.00 69.82 234 ASN C O 1
ATOM 7132 N N . ARG C 1 235 ? 108.245 91.058 165.054 1.00 55.85 235 ARG C N 1
ATOM 7133 C CA . ARG C 1 235 ? 108.362 92.326 165.756 1.00 48.53 235 ARG C CA 1
ATOM 7134 C C . ARG C 1 235 ? 109.524 92.244 166.735 1.00 59.84 235 ARG C C 1
ATOM 7135 O O . ARG C 1 235 ? 109.703 91.229 167.412 1.00 71.81 235 ARG C O 1
ATOM 7143 N N . ARG C 1 236 ? 110.314 93.308 166.804 1.00 57.38 236 ARG C N 1
ATOM 7144 C CA . ARG C 1 236 ? 111.521 93.329 167.616 1.00 55.07 236 ARG C CA 1
ATOM 7145 C C . ARG C 1 236 ? 111.249 93.972 168.968 1.00 53.68 236 ARG C C 1
ATOM 7146 O O . ARG C 1 236 ? 110.472 94.923 169.071 1.00 65.86 236 ARG C O 1
ATOM 7154 N N . ILE C 1 237 ? 111.894 93.442 170.003 1.00 49.26 237 ILE C N 1
ATOM 7155 C CA . ILE C 1 237 ? 111.856 94.009 171.345 1.00 50.29 237 ILE C CA 1
ATOM 7156 C C . ILE C 1 237 ? 113.279 94.382 171.729 1.00 59.31 237 ILE C C 1
ATOM 7157 O O . ILE C 1 237 ? 114.161 93.518 171.770 1.00 72.91 237 ILE C O 1
ATOM 7162 N N . THR C 1 238 ? 113.502 95.662 172.012 1.00 61.18 238 THR C N 1
ATOM 7163 C CA . THR C 1 238 ? 114.801 96.151 172.450 1.00 59.18 238 THR C CA 1
ATOM 7164 C C . THR C 1 238 ? 114.615 97.084 173.634 1.00 59.37 238 THR C C 1
ATOM 7165 O O . THR C 1 238 ? 113.676 97.883 173.660 1.00 71.69 238 THR C O 1
ATOM 7169 N N . THR C 1 239 ? 115.514 96.983 174.606 1.00 56.07 239 THR C N 1
ATOM 7170 C CA . THR C 1 239 ? 115.477 97.844 175.780 1.00 61.85 239 THR C CA 1
ATOM 7171 C C . THR C 1 239 ? 116.855 97.834 176.425 1.00 62.13 239 THR C C 1
ATOM 7172 O O . THR C 1 239 ? 117.753 97.100 176.007 1.00 66.38 239 THR C O 1
ATOM 7176 N N . THR C 1 240 ? 117.015 98.663 177.450 1.00 60.52 240 THR C N 1
ATOM 7177 C CA . THR C 1 240 ? 118.264 98.779 178.184 1.00 59.45 240 THR C CA 1
ATOM 7178 C C . THR C 1 240 ? 117.973 98.746 179.675 1.00 59.66 240 THR C C 1
ATOM 7179 O O . THR C 1 240 ? 117.046 99.407 180.149 1.00 71.18 240 THR C O 1
ATOM 7183 N N . ILE C 1 241 ? 118.764 97.973 180.410 1.00 58.95 241 ILE C N 1
ATOM 7184 C CA . ILE C 1 241 ? 118.659 97.884 181.860 1.00 57.73 241 ILE C CA 1
ATOM 7185 C C . ILE C 1 241 ? 119.832 98.644 182.458 1.00 63.62 241 ILE C C 1
ATOM 7186 O O . ILE C 1 241 ? 120.992 98.269 182.252 1.00 75.90 241 ILE C O 1
ATOM 7191 N N . GLY C 1 242 ? 119.535 99.708 183.196 1.00 59.61 242 GLY C N 1
ATOM 7192 C CA . GLY C 1 242 ? 120.575 100.504 183.811 1.00 53.24 242 GLY C CA 1
ATOM 7193 C C . GLY C 1 242 ? 120.687 100.278 185.302 1.00 55.39 242 GLY C C 1
ATOM 7194 O O . GLY C 1 242 ? 119.841 100.740 186.070 1.00 68.01 242 GLY C O 1
ATOM 7195 N N . LEU C 1 243 ? 121.728 99.574 185.725 1.00 50.70 243 LEU C N 1
ATOM 7196 C CA . LEU C 1 243 ? 121.945 99.260 187.127 1.00 59.46 243 LEU C CA 1
ATOM 7197 C C . LEU C 1 243 ? 122.911 100.254 187.757 1.00 63.56 243 LEU C C 1
ATOM 7198 O O . LEU C 1 243 ? 123.709 100.898 187.076 1.00 71.42 243 LEU C O 1
ATOM 7203 N N . ARG C 1 244 ? 122.829 100.368 189.077 1.00 66.43 244 ARG C N 1
ATOM 7204 C CA . ARG C 1 244 ? 123.727 101.250 189.804 1.00 68.96 244 ARG C CA 1
ATOM 7205 C C . ARG C 1 244 ? 125.150 100.710 189.771 1.00 73.60 244 ARG C C 1
ATOM 7206 O O . ARG C 1 244 ? 125.379 99.509 189.618 1.00 81.57 244 ARG C O 1
ATOM 7214 N N . TYR C 1 245 ? 126.116 101.618 189.918 1.00 72.10 245 TYR C N 1
ATOM 7215 C CA . TYR C 1 245 ? 127.516 101.216 189.920 1.00 68.33 245 TYR C CA 1
ATOM 7216 C C . TYR C 1 245 ? 127.866 100.341 191.114 1.00 69.05 245 TYR C C 1
ATOM 7217 O O . TYR C 1 245 ? 128.849 99.597 191.052 1.00 73.17 245 TYR C O 1
ATOM 7226 N N . GLU C 1 246 ? 127.092 100.411 192.193 1.00 76.51 246 GLU C N 1
ATOM 7227 C CA . GLU C 1 246 ? 127.325 99.551 193.343 1.00 77.15 246 GLU C CA 1
ATOM 7228 C C . GLU C 1 246 ? 126.827 98.130 193.126 1.00 84.10 246 GLU C C 1
ATOM 7229 O O . GLU C 1 246 ? 127.068 97.271 193.979 1.00 91.22 246 GLU C O 1
ATOM 7235 N N . ASP C 1 247 ? 126.138 97.865 192.017 1.00 83.01 247 ASP C N 1
ATOM 7236 C CA . ASP C 1 247 ? 125.622 96.541 191.699 1.00 78.15 247 ASP C CA 1
ATOM 7237 C C . ASP C 1 247 ? 126.492 95.811 190.684 1.00 83.27 247 ASP C C 1
ATOM 7238 O O . ASP C 1 247 ? 125.999 94.947 189.953 1.00 93.08 247 ASP C O 1
ATOM 7243 N N . ALA C 1 248 ? 127.781 96.145 190.620 1.00 77.01 248 ALA C N 1
ATOM 7244 C CA . ALA C 1 248 ? 128.661 95.528 189.638 1.00 74.02 248 ALA C CA 1
ATOM 7245 C C . ALA C 1 248 ? 128.892 94.048 189.904 1.00 82.27 248 ALA C C 1
ATOM 7246 O O . ALA C 1 248 ? 129.281 93.322 188.985 1.00 84.82 248 ALA C O 1
ATOM 7248 N N . ALA C 1 249 ? 128.663 93.584 191.128 1.00 80.72 249 ALA C N 1
ATOM 7249 C CA . ALA C 1 249 ? 128.904 92.189 191.470 1.00 79.63 249 ALA C CA 1
ATOM 7250 C C . ALA C 1 249 ? 127.733 91.276 191.134 1.00 85.45 249 ALA C C 1
ATOM 7251 O O . ALA C 1 249 ? 127.849 90.061 191.317 1.00 91.03 249 ALA C O 1
ATOM 7253 N N . LYS C 1 250 ? 126.618 91.820 190.653 1.00 81.11 250 LYS C N 1
ATOM 7254 C CA . LYS C 1 250 ? 125.447 91.024 190.319 1.00 78.60 250 LYS C CA 1
ATOM 7255 C C . LYS C 1 250 ? 125.114 91.043 188.837 1.00 81.47 250 LYS C C 1
ATOM 7256 O O . LYS C 1 250 ? 124.087 90.477 188.438 1.00 89.47 250 LYS C O 1
ATOM 7262 N N . VAL C 1 251 ? 125.950 91.674 188.012 1.00 67.96 251 VAL C N 1
ATOM 7263 C CA . VAL C 1 251 ? 125.647 91.803 186.592 1.00 70.36 251 VAL C CA 1
ATOM 7264 C C . VAL C 1 251 ? 125.581 90.434 185.930 1.00 75.54 251 VAL C C 1
ATOM 7265 O O . VAL C 1 251 ? 124.687 90.166 185.120 1.00 79.80 251 VAL C O 1
ATOM 7269 N N . GLY C 1 252 ? 126.516 89.546 186.267 1.00 66.60 252 GLY C N 1
ATOM 7270 C CA . GLY C 1 252 ? 126.534 88.238 185.632 1.00 67.35 252 GLY C CA 1
ATOM 7271 C C . GLY C 1 252 ? 125.290 87.423 185.929 1.00 73.82 252 GLY C C 1
ATOM 7272 O O . GLY C 1 252 ? 124.669 86.859 185.023 1.00 82.19 252 GLY C O 1
ATOM 7273 N N . VAL C 1 253 ? 124.898 87.363 187.203 1.00 69.39 253 VAL C N 1
ATOM 7274 C CA . VAL C 1 253 ? 123.734 86.566 187.568 1.00 71.08 253 VAL C CA 1
ATOM 7275 C C . VAL C 1 253 ? 122.462 87.190 187.010 1.00 67.69 253 VAL C C 1
ATOM 7276 O O . VAL C 1 253 ? 121.548 86.477 186.578 1.00 73.31 253 VAL C O 1
ATOM 7280 N N . ILE C 1 254 ? 122.379 88.522 186.995 1.00 56.36 254 ILE C N 1
ATOM 7281 C CA . ILE C 1 254 ? 121.196 89.164 186.434 1.00 55.82 254 ILE C CA 1
ATOM 7282 C C . ILE C 1 254 ? 121.091 88.883 184.940 1.00 63.87 254 ILE C C 1
ATOM 7283 O O . ILE C 1 254 ? 120.003 88.591 184.426 1.00 73.87 254 ILE C O 1
ATOM 7288 N N . VAL C 1 255 ? 122.213 88.953 184.223 1.00 60.18 255 VAL C N 1
ATOM 7289 C CA . VAL C 1 255 ? 122.202 88.663 182.793 1.00 64.17 255 VAL C CA 1
ATOM 7290 C C . VAL C 1 255 ? 121.785 87.221 182.547 1.00 68.19 255 VAL C C 1
ATOM 7291 O O . VAL C 1 255 ? 120.981 86.935 181.651 1.00 72.65 255 VAL C O 1
ATOM 7295 N N . GLU C 1 256 ? 122.316 86.291 183.343 1.00 72.16 256 GLU C N 1
ATOM 7296 C CA . GLU C 1 256 ? 121.952 84.888 183.182 1.00 70.42 256 GLU C CA 1
ATOM 7297 C C . GLU C 1 256 ? 120.460 84.676 183.411 1.00 76.12 256 GLU C C 1
ATOM 7298 O O . GLU C 1 256 ? 119.793 83.973 182.642 1.00 79.87 256 GLU C O 1
ATOM 7304 N N . ALA C 1 257 ? 119.917 85.286 184.468 1.00 65.32 257 ALA C N 1
ATOM 7305 C CA . ALA C 1 257 ? 118.502 85.111 184.774 1.00 60.83 257 ALA C CA 1
ATOM 7306 C C . ALA C 1 257 ? 117.620 85.692 183.678 1.00 59.89 257 ALA C C 1
ATOM 7307 O O . ALA C 1 257 ? 116.622 85.077 183.282 1.00 65.27 257 ALA C O 1
ATOM 7309 N N . VAL C 1 258 ? 117.969 86.877 183.174 1.00 48.61 258 VAL C N 1
ATOM 7310 C CA . VAL C 1 258 ? 117.169 87.487 182.118 1.00 48.08 258 VAL C CA 1
ATOM 7311 C C . VAL C 1 258 ? 117.223 86.644 180.852 1.00 58.54 258 VAL C C 1
ATOM 7312 O O . VAL C 1 258 ? 116.204 86.448 180.176 1.00 69.32 258 VAL C O 1
ATOM 7316 N N . ARG C 1 259 ? 118.405 86.127 180.509 1.00 62.96 259 ARG C N 1
ATOM 7317 C CA . ARG C 1 259 ? 118.520 85.285 179.324 1.00 61.32 259 ARG C CA 1
ATOM 7318 C C . ARG C 1 259 ? 117.690 84.018 179.467 1.00 64.35 259 ARG C C 1
ATOM 7319 O O . ARG C 1 259 ? 117.022 83.595 178.517 1.00 69.43 259 ARG C O 1
ATOM 7327 N N . GLU C 1 260 ? 117.710 83.400 180.649 1.00 66.54 260 GLU C N 1
ATOM 7328 C CA . GLU C 1 260 ? 116.900 82.206 180.870 1.00 63.65 260 GLU C CA 1
ATOM 7329 C C . GLU C 1 260 ? 115.415 82.516 180.737 1.00 72.20 260 GLU C C 1
ATOM 7330 O O . GLU C 1 260 ? 114.663 81.768 180.096 1.00 77.25 260 GLU C O 1
ATOM 7336 N N . MET C 1 261 ? 114.974 83.627 181.333 1.00 70.36 261 MET C N 1
ATOM 7337 C CA . MET C 1 261 ? 113.567 83.999 181.246 1.00 64.10 261 MET C CA 1
ATOM 7338 C C . MET C 1 261 ? 113.151 84.218 179.800 1.00 64.50 261 MET C C 1
ATOM 7339 O O . MET C 1 261 ? 112.075 83.778 179.383 1.00 70.12 261 MET C O 1
ATOM 7344 N N . LEU C 1 262 ? 113.992 84.894 179.018 1.00 62.78 262 LEU C N 1
ATOM 7345 C CA . LEU C 1 262 ? 113.667 85.106 177.612 1.00 56.78 262 LEU C CA 1
ATOM 7346 C C . LEU C 1 262 ? 113.645 83.791 176.845 1.00 63.76 262 LEU C C 1
ATOM 7347 O O . LEU C 1 262 ? 112.824 83.608 175.941 1.00 72.06 262 LEU C O 1
ATOM 7352 N N . LYS C 1 263 ? 114.543 82.865 177.186 1.00 74.03 263 LYS C N 1
ATOM 7353 C CA . LYS C 1 263 ? 114.574 81.586 176.488 1.00 69.33 263 LYS C CA 1
ATOM 7354 C C . LYS C 1 263 ? 113.354 80.736 176.806 1.00 73.43 263 LYS C C 1
ATOM 7355 O O . LYS C 1 263 ? 112.952 79.904 175.987 1.00 78.18 263 LYS C O 1
ATOM 7361 N N . ASN C 1 264 ? 112.754 80.919 177.979 1.00 75.15 264 ASN C N 1
ATOM 7362 C CA . ASN C 1 264 ? 111.600 80.122 178.373 1.00 71.19 264 ASN C CA 1
ATOM 7363 C C . ASN C 1 264 ? 110.272 80.842 178.173 1.00 73.71 264 ASN C C 1
ATOM 7364 O O . ASN C 1 264 ? 109.249 80.376 178.680 1.00 78.93 264 ASN C O 1
ATOM 7369 N N . HIS C 1 265 ? 110.259 81.955 177.452 1.00 72.82 265 HIS C N 1
ATOM 7370 C CA . HIS C 1 265 ? 109.016 82.703 177.288 1.00 67.76 265 HIS C CA 1
ATOM 7371 C C . HIS C 1 265 ? 108.243 82.187 176.081 1.00 77.19 265 HIS C C 1
ATOM 7372 O O . HIS C 1 265 ? 108.829 82.015 175.007 1.00 82.42 265 HIS C O 1
ATOM 7379 N N . PRO C 1 266 ? 106.937 81.938 176.214 1.00 78.46 266 PRO C N 1
ATOM 7380 C CA . PRO C 1 266 ? 106.176 81.353 175.100 1.00 73.15 266 PRO C CA 1
ATOM 7381 C C . PRO C 1 266 ? 105.922 82.304 173.944 1.00 70.02 266 PRO C C 1
ATOM 7382 O O . PRO C 1 266 ? 105.484 81.844 172.884 1.00 75.88 266 PRO C O 1
ATOM 7386 N N . ALA C 1 267 ? 106.166 83.601 174.102 1.00 60.94 267 ALA C N 1
ATOM 7387 C CA . ALA C 1 267 ? 105.873 84.570 173.056 1.00 60.41 267 ALA C CA 1
ATOM 7388 C C . ALA C 1 267 ? 107.094 84.966 172.239 1.00 64.80 267 ALA C C 1
ATOM 7389 O O . ALA C 1 267 ? 106.964 85.767 171.310 1.00 70.03 267 ALA C O 1
ATOM 7391 N N . ILE C 1 268 ? 108.264 84.424 172.548 1.00 58.59 268 ILE C N 1
ATOM 7392 C CA . ILE C 1 268 ? 109.515 84.825 171.915 1.00 56.36 268 ILE C CA 1
ATOM 7393 C C . ILE C 1 268 ? 109.894 83.802 170.857 1.00 60.17 268 ILE C C 1
ATOM 7394 O O . ILE C 1 268 ? 109.805 82.591 171.086 1.00 73.51 268 ILE C O 1
ATOM 7399 N N . ASP C 1 269 ? 110.313 84.288 169.692 1.00 63.91 269 ASP C N 1
ATOM 7400 C CA . ASP C 1 269 ? 110.743 83.423 168.600 1.00 65.29 269 ASP C CA 1
ATOM 7401 C C . ASP C 1 269 ? 112.155 82.930 168.886 1.00 70.43 269 ASP C C 1
ATOM 7402 O O . ASP C 1 269 ? 113.111 83.710 168.856 1.00 80.23 269 ASP C O 1
ATOM 7407 N N . GLN C 1 270 ? 112.293 81.633 169.150 1.00 69.85 270 GLN C N 1
ATOM 7408 C CA . GLN C 1 270 ? 113.582 81.065 169.519 1.00 66.85 270 GLN C CA 1
ATOM 7409 C C . GLN C 1 270 ? 114.520 80.877 168.336 1.00 70.07 270 GLN C C 1
ATOM 7410 O O . GLN C 1 270 ? 115.697 80.572 168.547 1.00 76.74 270 GLN C O 1
ATOM 7416 N N . ARG C 1 271 ? 114.041 81.045 167.109 1.00 70.44 271 ARG C N 1
ATOM 7417 C CA . ARG C 1 271 ? 114.875 80.878 165.929 1.00 69.06 271 ARG C CA 1
ATOM 7418 C C . ARG C 1 271 ? 115.473 82.185 165.435 1.00 70.87 271 ARG C C 1
ATOM 7419 O O . ARG C 1 271 ? 116.150 82.188 164.404 1.00 79.92 271 ARG C O 1
ATOM 7427 N N . GLN C 1 272 ? 115.242 83.285 166.135 1.00 63.93 272 GLN C N 1
ATOM 7428 C CA . GLN C 1 272 ? 115.773 84.586 165.768 1.00 64.89 272 GLN C CA 1
ATOM 7429 C C . GLN C 1 272 ? 116.893 84.973 166.727 1.00 67.98 272 GLN C C 1
ATOM 7430 O O . GLN C 1 272 ? 117.299 84.200 167.597 1.00 70.00 272 GLN C O 1
ATOM 7436 N N . THR C 1 273 ? 117.394 86.191 166.554 1.00 63.33 273 THR C N 1
ATOM 7437 C CA . THR C 1 273 ? 118.446 86.704 167.417 1.00 58.77 273 THR C CA 1
ATOM 7438 C C . THR C 1 273 ? 117.933 86.881 168.840 1.00 63.03 273 THR C C 1
ATOM 7439 O O . THR C 1 273 ? 116.805 87.326 169.059 1.00 74.96 273 THR C O 1
ATOM 7443 N N . LEU C 1 274 ? 118.770 86.526 169.815 1.00 60.67 274 LEU C N 1
ATOM 7444 C CA . LEU C 1 274 ? 118.409 86.654 171.226 1.00 55.59 274 LEU C CA 1
ATOM 7445 C C . LEU C 1 274 ? 119.686 86.981 171.994 1.00 63.01 274 LEU C C 1
ATOM 7446 O O . LEU C 1 274 ? 120.494 86.088 172.260 1.00 72.77 274 LEU C O 1
ATOM 7451 N N . LEU C 1 275 ? 119.854 88.250 172.355 1.00 50.33 275 LEU C N 1
ATOM 7452 C CA . LEU C 1 275 ? 121.086 88.729 172.966 1.00 48.76 275 LEU C CA 1
ATOM 7453 C C . LEU C 1 275 ? 120.783 89.452 174.268 1.00 53.23 275 LEU C C 1
ATOM 7454 O O . LEU C 1 275 ? 119.903 90.315 174.311 1.00 63.88 275 LEU C O 1
ATOM 7459 N N . VAL C 1 276 ? 121.516 89.099 175.323 1.00 55.36 276 VAL C N 1
ATOM 7460 C CA . VAL C 1 276 ? 121.459 89.784 176.612 1.00 52.63 276 VAL C CA 1
ATOM 7461 C C . VAL C 1 276 ? 122.888 89.865 177.131 1.00 59.29 276 VAL C C 1
ATOM 7462 O O . VAL C 1 276 ? 123.467 88.843 177.513 1.00 73.37 276 VAL C O 1
ATOM 7466 N N . TYR C 1 277 ? 123.459 91.068 177.153 1.00 58.01 277 TYR C N 1
ATOM 7467 C CA . TYR C 1 277 ? 124.858 91.222 177.524 1.00 52.61 277 TYR C CA 1
ATOM 7468 C C . TYR C 1 277 ? 125.090 92.569 178.189 1.00 53.99 277 TYR C C 1
ATOM 7469 O O . TYR C 1 277 ? 124.458 93.564 177.829 1.00 65.03 277 TYR C O 1
ATOM 7478 N N . PHE C 1 278 ? 126.003 92.587 179.156 1.00 56.55 278 PHE C N 1
ATOM 7479 C CA . PHE C 1 278 ? 126.507 93.841 179.699 1.00 50.63 278 PHE C CA 1
ATOM 7480 C C . PHE C 1 278 ? 127.251 94.588 178.603 1.00 55.54 278 PHE C C 1
ATOM 7481 O O . PHE C 1 278 ? 128.287 94.128 178.117 1.00 63.85 278 PHE C O 1
ATOM 7489 N N . ASN C 1 279 ? 126.724 95.744 178.219 1.00 63.74 279 ASN C N 1
ATOM 7490 C CA . ASN C 1 279 ? 127.068 96.373 176.952 1.00 55.22 279 ASN C CA 1
ATOM 7491 C C . ASN C 1 279 ? 128.014 97.554 177.068 1.00 62.22 279 ASN C C 1
ATOM 7492 O O . ASN C 1 279 ? 128.973 97.634 176.302 1.00 65.00 279 ASN C O 1
ATOM 7497 N N . GLN C 1 280 ? 127.775 98.490 177.982 1.00 61.74 280 GLN C N 1
ATOM 7498 C CA . GLN C 1 280 ? 128.556 99.718 177.961 1.00 62.36 280 GLN C CA 1
ATOM 7499 C C . GLN C 1 280 ? 128.516 100.402 179.317 1.00 58.97 280 GLN C C 1
ATOM 7500 O O . GLN C 1 280 ? 127.628 100.159 180.135 1.00 61.80 280 GLN C O 1
ATOM 7506 N N . PHE C 1 281 ? 129.504 101.267 179.537 1.00 64.84 281 PHE C N 1
ATOM 7507 C CA . PHE C 1 281 ? 129.542 102.147 180.696 1.00 57.68 281 PHE C CA 1
ATOM 7508 C C . PHE C 1 281 ? 128.806 103.437 180.364 1.00 68.26 281 PHE C C 1
ATOM 7509 O O . PHE C 1 281 ? 129.080 104.066 179.338 1.00 75.35 281 PHE C O 1
ATOM 7517 N N . ALA C 1 282 ? 127.883 103.831 181.227 1.00 74.30 282 ALA C N 1
ATOM 7518 C CA . ALA C 1 282 ? 127.159 105.080 181.071 1.00 65.50 282 ALA C CA 1
ATOM 7519 C C . ALA C 1 282 ? 127.587 106.057 182.159 1.00 72.09 282 ALA C C 1
ATOM 7520 O O . ALA C 1 282 ? 128.398 105.738 183.031 1.00 80.69 282 ALA C O 1
ATOM 7522 N N . ASP C 1 283 ? 127.033 107.267 182.094 1.00 78.22 283 ASP C N 1
ATOM 7523 C CA . ASP C 1 283 ? 127.411 108.304 183.048 1.00 71.76 283 ASP C CA 1
ATOM 7524 C C . ASP C 1 283 ? 127.025 107.923 184.469 1.00 72.95 283 ASP C C 1
ATOM 7525 O O . ASP C 1 283 ? 127.790 108.158 185.410 1.00 78.08 283 ASP C O 1
ATOM 7530 N N . SER C 1 284 ? 125.845 107.335 184.647 1.00 65.76 284 SER C N 1
ATOM 7531 C CA . SER C 1 284 ? 125.339 107.026 185.973 1.00 67.37 284 SER C CA 1
ATOM 7532 C C . SER C 1 284 ? 124.986 105.561 186.174 1.00 71.20 284 SER C C 1
ATOM 7533 O O . SER C 1 284 ? 124.565 105.194 187.276 1.00 76.47 284 SER C O 1
ATOM 7536 N N . SER C 1 285 ? 125.143 104.713 185.161 1.00 69.47 285 SER C N 1
ATOM 7537 C CA . SER C 1 285 ? 124.657 103.347 185.271 1.00 71.27 285 SER C CA 1
ATOM 7538 C C . SER C 1 285 ? 125.498 102.413 184.417 1.00 69.44 285 SER C C 1
ATOM 7539 O O . SER C 1 285 ? 126.220 102.839 183.514 1.00 70.50 285 SER C O 1
ATOM 7542 N N . LEU C 1 286 ? 125.395 101.124 184.726 1.00 63.12 286 LEU C N 1
ATOM 7543 C CA . LEU C 1 286 ? 125.946 100.059 183.901 1.00 56.29 286 LEU C CA 1
ATOM 7544 C C . LEU C 1 286 ? 124.814 99.479 183.065 1.00 58.95 286 LEU C C 1
ATOM 7545 O O . LEU C 1 286 ? 123.842 98.953 183.614 1.00 73.10 286 LEU C O 1
ATOM 7550 N N . ASN C 1 287 ? 124.940 99.572 181.748 1.00 53.29 287 ASN C N 1
ATOM 7551 C CA . ASN C 1 287 ? 123.844 99.269 180.840 1.00 56.44 287 ASN C CA 1
ATOM 7552 C C . ASN C 1 287 ? 123.917 97.831 180.348 1.00 59.53 287 ASN C C 1
ATOM 7553 O O . ASN C 1 287 ? 124.991 97.332 180.005 1.00 67.43 287 ASN C O 1
ATOM 7558 N N . ILE C 1 288 ? 122.761 97.174 180.312 1.00 63.44 288 ILE C N 1
ATOM 7559 C CA . ILE C 1 288 ? 122.618 95.825 179.780 1.00 60.84 288 ILE C CA 1
ATOM 7560 C C . ILE C 1 288 ? 121.648 95.883 178.611 1.00 58.60 288 ILE C C 1
ATOM 7561 O O . ILE C 1 288 ? 120.546 96.425 178.742 1.00 67.44 288 ILE C O 1
ATOM 7566 N N . MET C 1 289 ? 122.055 95.331 177.474 1.00 52.77 289 MET C N 1
ATOM 7567 C CA . MET C 1 289 ? 121.225 95.339 176.281 1.00 55.38 289 MET C CA 1
ATOM 7568 C C . MET C 1 289 ? 120.319 94.115 176.240 1.00 61.85 289 MET C C 1
ATOM 7569 O O . MET C 1 289 ? 120.669 93.040 176.731 1.00 64.68 289 MET C O 1
ATOM 7574 N N . VAL C 1 290 ? 119.136 94.299 175.662 1.00 61.93 290 VAL C N 1
ATOM 7575 C CA . VAL C 1 290 ? 118.173 93.227 175.449 1.00 51.47 290 VAL C CA 1
ATOM 7576 C C . VAL C 1 290 ? 117.712 93.291 174.002 1.00 53.23 290 VAL C C 1
ATOM 7577 O O . VAL C 1 290 ? 117.413 94.373 173.486 1.00 61.02 290 VAL C O 1
ATOM 7581 N N . TYR C 1 291 ? 117.656 92.135 173.346 1.00 50.52 291 TYR C N 1
ATOM 7582 C CA . TYR C 1 291 ? 117.431 92.090 171.903 1.00 49.04 291 TYR C CA 1
ATOM 7583 C C . TYR C 1 291 ? 116.779 90.756 171.572 1.00 56.93 291 TYR C C 1
ATOM 7584 O O . TYR C 1 291 ? 117.415 89.710 171.722 1.00 70.52 291 TYR C O 1
ATOM 7593 N N . CYS C 1 292 ? 115.526 90.787 171.127 1.00 53.73 292 CYS C N 1
ATOM 7594 C CA . CYS C 1 292 ? 114.797 89.563 170.820 1.00 48.44 292 CYS C CA 1
ATOM 7595 C C . CYS C 1 292 ? 113.655 89.893 169.866 1.00 58.46 292 CYS C C 1
ATOM 7596 O O . CYS C 1 292 ? 113.441 91.050 169.499 1.00 67.05 292 CYS C O 1
ATOM 7599 N N . PHE C 1 293 ? 112.920 88.856 169.467 1.00 56.47 293 PHE C N 1
ATOM 7600 C CA . PHE C 1 293 ? 111.806 88.978 168.539 1.00 49.09 293 PHE C CA 1
ATOM 7601 C C . PHE C 1 293 ? 110.608 88.203 169.065 1.00 56.91 293 PHE C C 1
ATOM 7602 O O . PHE C 1 293 ? 110.752 87.258 169.842 1.00 65.82 293 PHE C O 1
ATOM 7610 N N . THR C 1 294 ? 109.422 88.609 168.628 1.00 60.06 294 THR C N 1
ATOM 7611 C CA . THR C 1 294 ? 108.190 87.894 168.924 1.00 53.12 294 THR C CA 1
ATOM 7612 C C . THR C 1 294 ? 107.706 87.147 167.689 1.00 60.62 294 THR C C 1
ATOM 7613 O O . THR C 1 294 ? 107.988 87.530 166.552 1.00 70.01 294 THR C O 1
ATOM 7617 N N . LYS C 1 295 ? 106.973 86.060 167.927 1.00 58.72 295 LYS C N 1
ATOM 7618 C CA . LYS C 1 295 ? 106.402 85.307 166.816 1.00 60.87 295 LYS C CA 1
ATOM 7619 C C . LYS C 1 295 ? 105.324 86.109 166.100 1.00 62.89 295 LYS C C 1
ATOM 7620 O O . LYS C 1 295 ? 105.252 86.098 164.866 1.00 69.95 295 LYS C O 1
ATOM 7626 N N . THR C 1 296 ? 104.483 86.809 166.851 1.00 58.37 296 THR C N 1
ATOM 7627 C CA . THR C 1 296 ? 103.372 87.539 166.268 1.00 57.39 296 THR C CA 1
ATOM 7628 C C . THR C 1 296 ? 103.851 88.816 165.587 1.00 61.04 296 THR C C 1
ATOM 7629 O O . THR C 1 296 ? 104.931 89.338 165.868 1.00 69.20 296 THR C O 1
ATOM 7633 N N . THR C 1 297 ? 103.022 89.314 164.672 1.00 60.52 297 THR C N 1
ATOM 7634 C CA . THR C 1 297 ? 103.253 90.596 164.020 1.00 55.83 297 THR C CA 1
ATOM 7635 C C . THR C 1 297 ? 102.103 91.566 164.247 1.00 61.38 297 THR C C 1
ATOM 7636 O O . THR C 1 297 ? 102.067 92.627 163.616 1.00 69.70 297 THR C O 1
ATOM 7640 N N . VAL C 1 298 ? 101.169 91.232 165.126 1.00 58.27 298 VAL C N 1
ATOM 7641 C CA . VAL C 1 298 ? 100.023 92.088 165.403 1.00 56.74 298 VAL C CA 1
ATOM 7642 C C . VAL C 1 298 ? 100.409 93.120 166.452 1.00 64.22 298 VAL C C 1
ATOM 7643 O O . VAL C 1 298 ? 101.158 92.828 167.390 1.00 78.74 298 VAL C O 1
ATOM 7647 N N . TRP C 1 299 ? 99.888 94.336 166.291 1.00 55.40 299 TRP C N 1
ATOM 7648 C CA . TRP C 1 299 ? 100.262 95.450 167.156 1.00 51.16 299 TRP C CA 1
ATOM 7649 C C . TRP C 1 299 ? 99.943 95.159 168.619 1.00 56.69 299 TRP C C 1
ATOM 7650 O O . TRP C 1 299 ? 100.817 95.251 169.492 1.00 67.98 299 TRP C O 1
ATOM 7661 N N . ALA C 1 300 ? 98.694 94.789 168.903 1.00 50.89 300 ALA C N 1
ATOM 7662 C CA . ALA C 1 300 ? 98.259 94.645 170.288 1.00 50.80 300 ALA C CA 1
ATOM 7663 C C . ALA C 1 300 ? 98.962 93.486 170.983 1.00 63.30 300 ALA C C 1
ATOM 7664 O O . ALA C 1 300 ? 99.374 93.610 172.142 1.00 73.16 300 ALA C O 1
ATOM 7666 N N . GLU C 1 301 ? 99.101 92.350 170.300 1.00 68.97 301 GLU C N 1
ATOM 7667 C CA . GLU C 1 301 ? 99.753 91.204 170.921 1.00 68.52 301 GLU C CA 1
ATOM 7668 C C . GLU C 1 301 ? 101.229 91.476 171.170 1.00 70.57 301 GLU C C 1
ATOM 7669 O O . GLU C 1 301 ? 101.775 91.076 172.206 1.00 76.32 301 GLU C O 1
ATOM 7675 N N . TRP C 1 302 ? 101.890 92.158 170.235 1.00 54.03 302 TRP C N 1
ATOM 7676 C CA . TRP C 1 302 ? 103.282 92.533 170.447 1.00 48.57 302 TRP C CA 1
ATOM 7677 C C . TRP C 1 302 ? 103.423 93.451 171.652 1.00 57.23 302 TRP C C 1
ATOM 7678 O O . TRP C 1 302 ? 104.328 93.272 172.476 1.00 66.89 302 TRP C O 1
ATOM 7689 N N . LEU C 1 303 ? 102.529 94.433 171.782 1.00 53.43 303 LEU C N 1
ATOM 7690 C CA . LEU C 1 303 ? 102.602 95.335 172.926 1.00 48.83 303 LEU C CA 1
ATOM 7691 C C . LEU C 1 303 ? 102.358 94.594 174.235 1.00 52.49 303 LEU C C 1
ATOM 7692 O O . LEU C 1 303 ? 103.027 94.858 175.242 1.00 67.57 303 LEU C O 1
ATOM 7697 N N . ALA C 1 304 ? 101.405 93.661 174.243 1.00 43.63 304 ALA C N 1
ATOM 7698 C CA . ALA C 1 304 ? 101.135 92.897 175.457 1.00 47.86 304 ALA C CA 1
ATOM 7699 C C . ALA C 1 304 ? 102.331 92.041 175.853 1.00 62.86 304 ALA C C 1
ATOM 7700 O O . ALA C 1 304 ? 102.697 91.974 177.035 1.00 70.53 304 ALA C O 1
ATOM 7702 N N . ALA C 1 305 ? 102.956 91.380 174.876 1.00 62.21 305 ALA C N 1
ATOM 7703 C CA . ALA C 1 305 ? 104.136 90.577 175.170 1.00 58.03 305 ALA C CA 1
ATOM 7704 C C . ALA C 1 305 ? 105.272 91.443 175.694 1.00 64.56 305 ALA C C 1
ATOM 7705 O O . ALA C 1 305 ? 105.981 91.056 176.631 1.00 67.14 305 ALA C O 1
ATOM 7707 N N . GLN C 1 306 ? 105.458 92.623 175.101 1.00 57.11 306 GLN C N 1
ATOM 7708 C CA . GLN C 1 306 ? 106.495 93.534 175.569 1.00 43.43 306 GLN C CA 1
ATOM 7709 C C . GLN C 1 306 ? 106.248 93.961 177.009 1.00 51.42 306 GLN C C 1
ATOM 7710 O O . GLN C 1 306 ? 107.181 94.012 177.818 1.00 61.87 306 GLN C O 1
ATOM 7716 N N . GLN C 1 307 ? 104.996 94.274 177.348 1.00 56.49 307 GLN C N 1
ATOM 7717 C CA . GLN C 1 307 ? 104.683 94.664 178.719 1.00 53.51 307 GLN C CA 1
ATOM 7718 C C . GLN C 1 307 ? 104.958 93.525 179.693 1.00 59.50 307 GLN C C 1
ATOM 7719 O O . GLN C 1 307 ? 105.515 93.741 180.780 1.00 67.79 307 GLN C O 1
ATOM 7725 N N . ASP C 1 308 ? 104.572 92.304 179.321 1.00 59.71 308 ASP C N 1
ATOM 7726 C CA . ASP C 1 308 ? 104.838 91.156 180.182 1.00 64.51 308 ASP C CA 1
ATOM 7727 C C . ASP C 1 308 ? 106.334 90.969 180.404 1.00 70.75 308 ASP C C 1
ATOM 7728 O O . ASP C 1 308 ? 106.783 90.730 181.535 1.00 67.39 308 ASP C O 1
ATOM 7733 N N . VAL C 1 309 ? 107.121 91.093 179.334 1.00 62.12 309 VAL C N 1
ATOM 7734 C CA . VAL C 1 309 ? 108.567 90.937 179.445 1.00 52.54 309 VAL C CA 1
ATOM 7735 C C . VAL C 1 309 ? 109.152 92.007 180.356 1.00 58.20 309 VAL C C 1
ATOM 7736 O O . VAL C 1 309 ? 110.021 91.725 181.189 1.00 59.27 309 VAL C O 1
ATOM 7740 N N . TYR C 1 310 ? 108.691 93.251 180.213 1.00 60.53 310 TYR C N 1
ATOM 7741 C CA . TYR C 1 310 ? 109.219 94.331 181.042 1.00 48.32 310 TYR C CA 1
ATOM 7742 C C . TYR C 1 310 ? 108.913 94.101 182.516 1.00 51.02 310 TYR C C 1
ATOM 7743 O O . TYR C 1 310 ? 109.773 94.320 183.380 1.00 65.97 310 TYR C O 1
ATOM 7752 N N . LEU C 1 311 ? 107.690 93.670 182.828 1.00 49.18 311 LEU C N 1
ATOM 7753 C CA . LEU C 1 311 ? 107.353 93.406 184.223 1.00 55.94 311 LEU C CA 1
ATOM 7754 C C . LEU C 1 311 ? 108.198 92.271 184.789 1.00 62.79 311 LEU C C 1
ATOM 7755 O O . LEU C 1 311 ? 108.675 92.344 185.933 1.00 63.87 311 LEU C O 1
ATOM 7760 N N . LYS C 1 312 ? 108.409 91.216 183.998 1.00 72.17 312 LYS C N 1
ATOM 7761 C CA . LYS C 1 312 ? 109.262 90.124 184.455 1.00 71.12 312 LYS C CA 1
ATOM 7762 C C . LYS C 1 312 ? 110.690 90.599 184.690 1.00 74.20 312 LYS C C 1
ATOM 7763 O O . LYS C 1 312 ? 111.348 90.166 185.643 1.00 74.09 312 LYS C O 1
ATOM 7769 N N . ILE C 1 313 ? 111.187 91.487 183.828 1.00 61.96 313 ILE C N 1
ATOM 7770 C CA . ILE C 1 313 ? 112.536 92.022 183.997 1.00 53.97 313 ILE C CA 1
ATOM 7771 C C . ILE C 1 313 ? 112.638 92.809 185.294 1.00 55.27 313 ILE C C 1
ATOM 7772 O O . ILE C 1 313 ? 113.626 92.698 186.030 1.00 59.48 313 ILE C O 1
ATOM 7777 N N . ILE C 1 314 ? 111.626 93.627 185.587 1.00 60.45 314 ILE C N 1
ATOM 7778 C CA . ILE C 1 314 ? 111.628 94.387 186.835 1.00 61.69 314 ILE C CA 1
ATOM 7779 C C . ILE C 1 314 ? 111.685 93.441 188.026 1.00 64.32 314 ILE C C 1
ATOM 7780 O O . ILE C 1 314 ? 112.456 93.646 188.974 1.00 76.01 314 ILE C O 1
ATOM 7785 N N . ASP C 1 315 ? 110.869 92.386 187.990 1.00 75.42 315 ASP C N 1
ATOM 7786 C CA . ASP C 1 315 ? 110.870 91.426 189.090 1.00 76.02 315 ASP C CA 1
ATOM 7787 C C . ASP C 1 315 ? 112.230 90.757 189.244 1.00 80.50 315 ASP C C 1
ATOM 7788 O O . ASP C 1 315 ? 112.732 90.604 190.364 1.00 79.74 315 ASP C O 1
ATOM 7793 N N . ILE C 1 316 ? 112.844 90.361 188.128 1.00 71.58 316 ILE C N 1
ATOM 7794 C CA . ILE C 1 316 ? 114.141 89.690 188.184 1.00 65.79 316 ILE C CA 1
ATOM 7795 C C . ILE C 1 316 ? 115.189 90.613 188.786 1.00 67.64 316 ILE C C 1
ATOM 7796 O O . ILE C 1 316 ? 115.974 90.210 189.652 1.00 68.50 316 ILE C O 1
ATOM 7801 N N . VAL C 1 317 ? 115.215 91.869 188.339 1.00 71.13 317 VAL C N 1
ATOM 7802 C CA . VAL C 1 317 ? 116.222 92.808 188.824 1.00 65.13 317 VAL C CA 1
ATOM 7803 C C . VAL C 1 317 ? 116.049 93.048 190.317 1.00 61.00 317 VAL C C 1
ATOM 7804 O O . VAL C 1 317 ? 117.016 93.011 191.085 1.00 58.46 317 VAL C O 1
ATOM 7808 N N . GLN C 1 318 ? 114.812 93.284 190.756 1.00 75.35 318 GLN C N 1
ATOM 7809 C CA . GLN C 1 318 ? 114.608 93.593 192.165 1.00 74.71 318 GLN C CA 1
ATOM 7810 C C . GLN C 1 318 ? 114.761 92.374 193.064 1.00 81.22 318 GLN C C 1
ATOM 7811 O O . GLN C 1 318 ? 115.006 92.535 194.263 1.00 84.76 318 GLN C O 1
ATOM 7817 N N . SER C 1 319 ? 114.627 91.163 192.523 1.00 83.30 319 SER C N 1
ATOM 7818 C CA . SER C 1 319 ? 114.752 89.971 193.352 1.00 80.87 319 SER C CA 1
ATOM 7819 C C . SER C 1 319 ? 116.195 89.635 193.701 1.00 84.12 319 SER C C 1
ATOM 7820 O O . SER C 1 319 ? 116.427 88.891 194.658 1.00 83.50 319 SER C O 1
ATOM 7823 N N . HIS C 1 320 ? 117.163 90.158 192.955 1.00 83.17 320 HIS C N 1
ATOM 7824 C CA . HIS C 1 320 ? 118.568 89.861 193.194 1.00 77.22 320 HIS C CA 1
ATOM 7825 C C . HIS C 1 320 ? 119.259 90.896 194.068 1.00 84.38 320 HIS C C 1
ATOM 7826 O O . HIS C 1 320 ? 120.470 90.793 194.282 1.00 88.15 320 HIS C O 1
ATOM 7833 N N . GLY C 1 321 ? 118.530 91.884 194.576 1.00 84.61 321 GLY C N 1
ATOM 7834 C CA . GLY C 1 321 ? 119.111 92.900 195.422 1.00 77.15 321 GLY C CA 1
ATOM 7835 C C . GLY C 1 321 ? 119.658 94.110 194.702 1.00 81.05 321 GLY C C 1
ATOM 7836 O O . GLY C 1 321 ? 120.177 95.018 195.362 1.00 87.80 321 GLY C O 1
ATOM 7837 N N . ALA C 1 322 ? 119.566 94.157 193.379 1.00 72.73 322 ALA C N 1
ATOM 7838 C CA . ALA C 1 322 ? 120.013 95.314 192.621 1.00 66.68 322 ALA C CA 1
ATOM 7839 C C . ALA C 1 322 ? 118.863 96.310 192.497 1.00 72.68 322 ALA C C 1
ATOM 7840 O O . ALA C 1 322 ? 117.789 96.124 193.072 1.00 83.75 322 ALA C O 1
ATOM 7842 N N . ASP C 1 323 ? 119.078 97.385 191.744 1.00 73.67 323 ASP C N 1
ATOM 7843 C CA . ASP C 1 323 ? 118.040 98.383 191.540 1.00 72.35 323 ASP C CA 1
ATOM 7844 C C . ASP C 1 323 ? 118.396 99.232 190.331 1.00 69.69 323 ASP C C 1
ATOM 7845 O O . ASP C 1 323 ? 119.554 99.300 189.916 1.00 75.36 323 ASP C O 1
ATOM 7850 N N . PHE C 1 324 ? 117.378 99.876 189.772 1.00 59.53 324 PHE C N 1
ATOM 7851 C CA . PHE C 1 324 ? 117.582 100.794 188.665 1.00 59.87 324 PHE C CA 1
ATOM 7852 C C . PHE C 1 324 ? 118.190 102.095 189.169 1.00 66.44 324 PHE C C 1
ATOM 7853 O O . PHE C 1 324 ? 118.020 102.476 190.330 1.00 71.71 324 PHE C O 1
ATOM 7861 N N . ALA C 1 325 ? 118.904 102.779 188.284 1.00 66.23 325 ALA C N 1
ATOM 7862 C CA . ALA C 1 325 ? 119.687 103.949 188.650 1.00 65.13 325 ALA C CA 1
ATOM 7863 C C . ALA C 1 325 ? 119.045 105.215 188.103 1.00 70.40 325 ALA C C 1
ATOM 7864 O O . ALA C 1 325 ? 118.732 105.293 186.911 1.00 72.98 325 ALA C O 1
ATOM 7866 N N . PHE C 1 326 ? 118.846 106.193 188.976 1.00 63.61 326 PHE C N 1
ATOM 7867 C CA . PHE C 1 326 ? 118.516 107.543 188.561 1.00 55.49 326 PHE C CA 1
ATOM 7868 C C . PHE C 1 326 ? 119.778 108.255 188.092 1.00 64.22 326 PHE C C 1
ATOM 7869 O O . PHE C 1 326 ? 120.891 107.818 188.391 1.00 76.08 326 PHE C O 1
ATOM 7877 N N . PRO C 1 327 ? 119.639 109.343 187.339 1.00 58.92 327 PRO C N 1
ATOM 7878 C CA . PRO C 1 327 ? 120.805 110.191 187.074 1.00 59.30 327 PRO C CA 1
ATOM 7879 C C . PRO C 1 327 ? 121.426 110.661 188.380 1.00 62.15 327 PRO C C 1
ATOM 7880 O O . PRO C 1 327 ? 120.725 111.055 189.313 1.00 68.49 327 PRO C O 1
ATOM 7884 N N . SER C 1 328 ? 122.752 110.613 188.446 1.00 58.98 328 SER C N 1
ATOM 7885 C CA . SER C 1 328 ? 123.463 110.822 189.696 1.00 60.09 328 SER C CA 1
ATOM 7886 C C . SER C 1 328 ? 124.515 111.909 189.539 1.00 63.24 328 SER C C 1
ATOM 7887 O O . SER C 1 328 ? 125.018 112.165 188.444 1.00 70.87 328 SER C O 1
ATOM 7890 N N . GLN C 1 329 ? 124.840 112.546 190.661 1.00 63.56 329 GLN C N 1
ATOM 7891 C CA . GLN C 1 329 ? 125.838 113.602 190.696 1.00 58.90 329 GLN C CA 1
ATOM 7892 C C . GLN C 1 329 ? 126.587 113.540 192.017 1.00 65.74 329 GLN C C 1
ATOM 7893 O O . GLN C 1 329 ? 126.077 113.037 193.020 1.00 75.89 329 GLN C O 1
ATOM 7899 N N . THR C 1 330 ? 127.808 114.063 192.006 1.00 64.33 330 THR C N 1
ATOM 7900 C CA . THR C 1 330 ? 128.599 114.258 193.212 1.00 60.59 330 THR C CA 1
ATOM 7901 C C . THR C 1 330 ? 128.739 115.752 193.461 1.00 67.15 330 THR C C 1
ATOM 7902 O O . THR C 1 330 ? 129.158 116.494 192.569 1.00 79.13 330 THR C O 1
ATOM 7906 N N . LEU C 1 331 ? 128.389 116.191 194.664 1.00 61.86 331 LEU C N 1
ATOM 7907 C CA . LEU C 1 331 ? 128.350 117.607 194.994 1.00 62.95 331 LEU C CA 1
ATOM 7908 C C . LEU C 1 331 ? 129.371 117.917 196.077 1.00 71.11 331 LEU C C 1
ATOM 7909 O O . LEU C 1 331 ? 129.397 117.256 197.119 1.00 79.25 331 LEU C O 1
ATOM 7914 N N . TYR C 1 332 ? 130.205 118.921 195.826 1.00 73.20 332 TYR C N 1
ATOM 7915 C CA . TYR C 1 332 ? 131.189 119.403 196.788 1.00 69.84 332 TYR C CA 1
ATOM 7916 C C . TYR C 1 332 ? 130.691 120.729 197.344 1.00 75.91 332 TYR C C 1
ATOM 7917 O O . TYR C 1 332 ? 130.554 121.707 196.604 1.00 85.29 332 TYR C O 1
ATOM 7926 N N . MET C 1 333 ? 130.423 120.758 198.644 1.00 92.83 333 MET C N 1
ATOM 7927 C CA . MET C 1 333 ? 129.753 121.884 199.272 1.00 93.28 333 MET C CA 1
ATOM 7928 C C . MET C 1 333 ? 130.763 122.915 199.750 1.00 99.52 333 MET C C 1
ATOM 7929 O O . MET C 1 333 ? 131.821 122.567 200.281 1.00 100.41 333 MET C O 1
ATOM 7934 N N . ASP C 1 334 ? 130.424 124.185 199.565 1.00 118.61 334 ASP C N 1
ATOM 7935 C CA . ASP C 1 334 ? 131.279 125.278 200.004 1.00 118.80 334 ASP C CA 1
ATOM 7936 C C . ASP C 1 334 ? 130.472 126.556 200.194 1.00 118.46 334 ASP C C 1
ATOM 7937 O O . ASP C 1 334 ? 129.550 126.603 201.007 1.00 118.78 334 ASP C O 1
ATOM 7942 N N . ALA D 1 3 ? 101.856 88.039 76.610 1.00 253.71 3 ALA D N 1
ATOM 7943 C CA . ALA D 1 3 ? 102.697 87.149 75.820 1.00 253.65 3 ALA D CA 1
ATOM 7944 C C . ALA D 1 3 ? 104.150 87.611 75.839 1.00 254.67 3 ALA D C 1
ATOM 7945 O O . ALA D 1 3 ? 105.008 86.971 76.447 1.00 254.86 3 ALA D O 1
ATOM 7947 N N . GLU D 1 4 ? 104.418 88.731 75.167 1.00 260.11 4 GLU D N 1
ATOM 7948 C CA . GLU D 1 4 ? 105.768 89.274 75.106 1.00 260.26 4 GLU D CA 1
ATOM 7949 C C . GLU D 1 4 ? 106.197 89.938 76.407 1.00 260.93 4 GLU D C 1
ATOM 7950 O O . GLU D 1 4 ? 107.401 90.067 76.653 1.00 260.84 4 GLU D O 1
ATOM 7956 N N . LEU D 1 5 ? 105.245 90.359 77.242 1.00 267.39 5 LEU D N 1
ATOM 7957 C CA . LEU D 1 5 ? 105.588 90.998 78.506 1.00 266.91 5 LEU D CA 1
ATOM 7958 C C . LEU D 1 5 ? 106.106 90.003 79.535 1.00 267.13 5 LEU D C 1
ATOM 7959 O O . LEU D 1 5 ? 106.776 90.410 80.490 1.00 267.59 5 LEU D O 1
ATOM 7964 N N . PHE D 1 6 ? 105.814 88.712 79.362 1.00 266.61 6 PHE D N 1
ATOM 7965 C CA . PHE D 1 6 ? 106.262 87.704 80.317 1.00 266.04 6 PHE D CA 1
ATOM 7966 C C . PHE D 1 6 ? 107.773 87.528 80.301 1.00 266.39 6 PHE D C 1
ATOM 7967 O O . PHE D 1 6 ? 108.335 87.013 81.273 1.00 266.06 6 PHE D O 1
ATOM 7975 N N . THR D 1 7 ? 108.438 87.935 79.217 1.00 272.23 7 THR D N 1
ATOM 7976 C CA . THR D 1 7 ? 109.879 87.741 79.111 1.00 272.15 7 THR D CA 1
ATOM 7977 C C . THR D 1 7 ? 110.632 88.564 80.150 1.00 272.43 7 THR D C 1
ATOM 7978 O O . THR D 1 7 ? 111.625 88.098 80.720 1.00 271.63 7 THR D O 1
ATOM 7982 N N . ASN D 1 8 ? 110.177 89.786 80.408 1.00 276.08 8 ASN D N 1
ATOM 7983 C CA . ASN D 1 8 ? 110.882 90.706 81.290 1.00 275.32 8 ASN D CA 1
ATOM 7984 C C . ASN D 1 8 ? 110.439 90.612 82.745 1.00 275.42 8 ASN D C 1
ATOM 7985 O O . ASN D 1 8 ? 110.990 91.326 83.589 1.00 274.62 8 ASN D O 1
ATOM 7990 N N . ASN D 1 9 ? 109.464 89.758 83.064 1.00 282.59 9 ASN D N 1
ATOM 7991 C CA . ASN D 1 9 ? 108.940 89.671 84.421 1.00 281.93 9 ASN D CA 1
ATOM 7992 C C . ASN D 1 9 ? 108.988 88.259 84.993 1.00 282.21 9 ASN D C 1
ATOM 7993 O O . ASN D 1 9 ? 108.495 88.046 86.105 1.00 282.59 9 ASN D O 1
ATOM 7998 N N . ALA D 1 10 ? 109.581 87.299 84.277 1.00 287.80 10 ALA D N 1
ATOM 7999 C CA . ALA D 1 10 ? 109.487 85.898 84.681 1.00 287.75 10 ALA D CA 1
ATOM 8000 C C . ALA D 1 10 ? 110.006 85.682 86.097 1.00 288.35 10 ALA D C 1
ATOM 8001 O O . ALA D 1 10 ? 109.390 84.955 86.889 1.00 288.66 10 ALA D O 1
ATOM 8003 N N . LEU D 1 11 ? 111.134 86.311 86.439 1.00 290.35 11 LEU D N 1
ATOM 8004 C CA . LEU D 1 11 ? 111.671 86.179 87.789 1.00 290.09 11 LEU D CA 1
ATOM 8005 C C . LEU D 1 11 ? 110.690 86.693 88.833 1.00 290.24 11 LEU D C 1
ATOM 8006 O O . LEU D 1 11 ? 110.650 86.175 89.954 1.00 290.64 11 LEU D O 1
ATOM 8011 N N . ASN D 1 12 ? 109.883 87.693 88.482 1.00 290.47 12 ASN D N 1
ATOM 8012 C CA . ASN D 1 12 ? 108.948 88.261 89.446 1.00 290.28 12 ASN D CA 1
ATOM 8013 C C . ASN D 1 12 ? 107.841 87.273 89.797 1.00 290.70 12 ASN D C 1
ATOM 8014 O O . ASN D 1 12 ? 107.549 87.048 90.978 1.00 290.94 12 ASN D O 1
ATOM 8019 N N . LEU D 1 13 ? 107.206 86.671 88.788 1.00 293.57 13 LEU D N 1
ATOM 8020 C CA . LEU D 1 13 ? 106.217 85.641 89.086 1.00 293.36 13 LEU D CA 1
ATOM 8021 C C . LEU D 1 13 ? 106.863 84.433 89.747 1.00 293.67 13 LEU D C 1
ATOM 8022 O O . LEU D 1 13 ? 106.238 83.784 90.595 1.00 293.91 13 LEU D O 1
ATOM 8027 N N . VAL D 1 14 ? 108.113 84.126 89.392 1.00 297.67 14 VAL D N 1
ATOM 8028 C CA . VAL D 1 14 ? 108.808 83.007 90.025 1.00 297.58 14 VAL D CA 1
ATOM 8029 C C . VAL D 1 14 ? 108.948 83.249 91.523 1.00 297.94 14 VAL D C 1
ATOM 8030 O O . VAL D 1 14 ? 108.626 82.379 92.343 1.00 297.93 14 VAL D O 1
ATOM 8034 N N . ILE D 1 15 ? 109.415 84.440 91.905 1.00 300.01 15 ILE D N 1
ATOM 8035 C CA . ILE D 1 15 ? 109.611 84.721 93.324 1.00 299.79 15 ILE D CA 1
ATOM 8036 C C . ILE D 1 15 ? 108.274 84.868 94.039 1.00 299.71 15 ILE D C 1
ATOM 8037 O O . ILE D 1 15 ? 108.158 84.512 95.216 1.00 300.05 15 ILE D O 1
ATOM 8042 N N . ILE D 1 16 ? 107.243 85.376 93.357 1.00 296.79 16 ILE D N 1
ATOM 8043 C CA . ILE D 1 16 ? 105.920 85.457 93.974 1.00 296.17 16 ILE D CA 1
ATOM 8044 C C . ILE D 1 16 ? 105.400 84.060 94.296 1.00 296.42 16 ILE D C 1
ATOM 8045 O O . ILE D 1 16 ? 104.913 83.794 95.404 1.00 296.57 16 ILE D O 1
ATOM 8050 N N . PHE D 1 17 ? 105.505 83.145 93.329 1.00 303.17 17 PHE D N 1
ATOM 8051 C CA . PHE D 1 17 ? 105.062 81.774 93.554 1.00 303.44 17 PHE D CA 1
ATOM 8052 C C . PHE D 1 17 ? 105.887 81.101 94.642 1.00 303.97 17 PHE D C 1
ATOM 8053 O O . PHE D 1 17 ? 105.346 80.364 95.475 1.00 304.42 17 PHE D O 1
ATOM 8061 N N . GLY D 1 18 ? 107.200 81.340 94.650 1.00 306.11 18 GLY D N 1
ATOM 8062 C CA . GLY D 1 18 ? 108.038 80.768 95.691 1.00 305.80 18 GLY D CA 1
ATOM 8063 C C . GLY D 1 18 ? 107.677 81.273 97.074 1.00 306.05 18 GLY D C 1
ATOM 8064 O O . GLY D 1 18 ? 107.643 80.504 98.037 1.00 306.40 18 GLY D O 1
ATOM 8065 N N . SER D 1 19 ? 107.399 82.573 97.192 1.00 305.96 19 SER D N 1
ATOM 8066 C CA . SER D 1 19 ? 106.999 83.135 98.477 1.00 305.73 19 SER D CA 1
ATOM 8067 C C . SER D 1 19 ? 105.660 82.572 98.933 1.00 305.79 19 SER D C 1
ATOM 8068 O O . SER D 1 19 ? 105.484 82.261 100.116 1.00 305.96 19 SER D O 1
ATOM 8071 N N . CYS D 1 20 ? 104.703 82.433 98.012 1.00 304.83 20 CYS D N 1
ATOM 8072 C CA . CYS D 1 20 ? 103.418 81.844 98.380 1.00 304.45 20 CYS D CA 1
ATOM 8073 C C . CYS D 1 20 ? 103.585 80.396 98.829 1.00 304.92 20 CYS D C 1
ATOM 8074 O O . CYS D 1 20 ? 102.972 79.966 99.817 1.00 305.14 20 CYS D O 1
ATOM 8077 N N . ALA D 1 21 ? 104.415 79.630 98.117 1.00 307.32 21 ALA D N 1
ATOM 8078 C CA . ALA D 1 21 ? 104.655 78.243 98.495 1.00 306.85 21 ALA D CA 1
ATOM 8079 C C . ALA D 1 21 ? 105.332 78.151 99.855 1.00 306.96 21 ALA D C 1
ATOM 8080 O O . ALA D 1 21 ? 104.990 77.286 100.667 1.00 307.19 21 ALA D O 1
ATOM 8082 N N . ALA D 1 22 ? 106.296 79.036 100.122 1.00 305.16 22 ALA D N 1
ATOM 8083 C CA . ALA D 1 22 ? 106.950 79.048 101.425 1.00 304.55 22 ALA D CA 1
ATOM 8084 C C . ALA D 1 22 ? 105.970 79.419 102.529 1.00 304.77 22 ALA D C 1
ATOM 8085 O O . ALA D 1 22 ? 106.024 78.862 103.631 1.00 304.88 22 ALA D O 1
ATOM 8087 N N . LEU D 1 23 ? 105.069 80.365 102.254 1.00 301.76 23 LEU D N 1
ATOM 8088 C CA . LEU D 1 23 ? 104.054 80.735 103.234 1.00 301.21 23 LEU D CA 1
ATOM 8089 C C . LEU D 1 23 ? 103.152 79.551 103.560 1.00 301.30 23 LEU D C 1
ATOM 8090 O O . LEU D 1 23 ? 102.869 79.273 104.731 1.00 301.31 23 LEU D O 1
ATOM 8095 N N . ILE D 1 24 ? 102.700 78.833 102.529 1.00 301.25 24 ILE D N 1
ATOM 8096 C CA . ILE D 1 24 ? 101.846 77.670 102.759 1.00 300.71 24 ILE D CA 1
ATOM 8097 C C . ILE D 1 24 ? 102.609 76.586 103.513 1.00 300.99 24 ILE D C 1
ATOM 8098 O O . ILE D 1 24 ? 102.069 75.937 104.421 1.00 301.26 24 ILE D O 1
ATOM 8103 N N . LEU D 1 25 ? 103.877 76.375 103.151 1.00 299.96 25 LEU D N 1
ATOM 8104 C CA . LEU D 1 25 ? 104.685 75.361 103.819 1.00 299.31 25 LEU D CA 1
ATOM 8105 C C . LEU D 1 25 ? 104.881 75.691 105.291 1.00 299.10 25 LEU D C 1
ATOM 8106 O O . LEU D 1 25 ? 104.800 74.804 106.147 1.00 298.88 25 LEU D O 1
ATOM 8111 N N . MET D 1 26 ? 105.132 76.962 105.612 1.00 298.22 26 MET D N 1
ATOM 8112 C CA . MET D 1 26 ? 105.333 77.323 107.010 1.00 297.91 26 MET D CA 1
ATOM 8113 C C . MET D 1 26 ? 104.017 77.329 107.777 1.00 298.42 26 MET D C 1
ATOM 8114 O O . MET D 1 26 ? 104.006 77.053 108.981 1.00 298.49 26 MET D O 1
ATOM 8119 N N . SER D 1 27 ? 102.897 77.586 107.096 1.00 298.55 27 SER D N 1
ATOM 8120 C CA . SER D 1 27 ? 101.595 77.424 107.737 1.00 297.92 27 SER D CA 1
ATOM 8121 C C . SER D 1 27 ? 101.354 75.967 108.110 1.00 298.24 27 SER D C 1
ATOM 8122 O O . SER D 1 27 ? 100.910 75.662 109.223 1.00 298.43 27 SER D O 1
ATOM 8125 N N . PHE D 1 28 ? 101.659 75.049 107.191 1.00 296.14 28 PHE D N 1
ATOM 8126 C CA . PHE D 1 28 ? 101.533 73.627 107.503 1.00 295.63 28 PHE D CA 1
ATOM 8127 C C . PHE D 1 28 ? 102.501 73.216 108.606 1.00 295.43 28 PHE D C 1
ATOM 8128 O O . PHE D 1 28 ? 102.158 72.406 109.476 1.00 295.77 28 PHE D O 1
ATOM 8136 N N . TRP D 1 29 ? 103.720 73.758 108.579 1.00 288.17 29 TRP D N 1
ATOM 8137 C CA . TRP D 1 29 ? 104.716 73.422 109.591 1.00 287.59 29 TRP D CA 1
ATOM 8138 C C . TRP D 1 29 ? 104.249 73.872 110.971 1.00 287.76 29 TRP D C 1
ATOM 8139 O O . TRP D 1 29 ? 104.398 73.141 111.957 1.00 287.96 29 TRP D O 1
ATOM 8150 N N . PHE D 1 30 ? 103.661 75.068 111.055 1.00 286.34 30 PHE D N 1
ATOM 8151 C CA . PHE D 1 30 ? 103.048 75.511 112.303 1.00 285.92 30 PHE D CA 1
ATOM 8152 C C . PHE D 1 30 ? 101.887 74.609 112.702 1.00 286.40 30 PHE D C 1
ATOM 8153 O O . PHE D 1 30 ? 101.734 74.268 113.880 1.00 286.21 30 PHE D O 1
ATOM 8161 N N . ARG D 1 31 ? 101.052 74.219 111.736 1.00 292.92 31 ARG D N 1
ATOM 8162 C CA . ARG D 1 31 ? 99.910 73.366 112.050 1.00 292.16 31 ARG D CA 1
ATOM 8163 C C . ARG D 1 31 ? 100.351 72.008 112.580 1.00 292.06 31 ARG D C 1
ATOM 8164 O O . ARG D 1 31 ? 99.625 71.380 113.360 1.00 291.32 31 ARG D O 1
ATOM 8172 N N . ARG D 1 32 ? 101.528 71.539 112.173 1.00 288.44 32 ARG D N 1
ATOM 8173 C CA . ARG D 1 32 ? 102.062 70.262 112.633 1.00 287.46 32 ARG D CA 1
ATOM 8174 C C . ARG D 1 32 ? 102.887 70.495 113.895 1.00 287.29 32 ARG D C 1
ATOM 8175 O O . ARG D 1 32 ? 103.991 71.045 113.832 1.00 287.02 32 ARG D O 1
ATOM 8183 N N . GLY D 1 33 ? 102.351 70.076 115.041 1.00 282.93 33 GLY D N 1
ATOM 8184 C CA . GLY D 1 33 ? 103.043 70.159 116.307 1.00 282.75 33 GLY D CA 1
ATOM 8185 C C . GLY D 1 33 ? 102.860 71.464 117.057 1.00 282.92 33 GLY D C 1
ATOM 8186 O O . GLY D 1 33 ? 102.846 71.456 118.292 1.00 282.67 33 GLY D O 1
ATOM 8187 N N . ASN D 1 34 ? 102.712 72.577 116.336 1.00 279.67 34 ASN D N 1
ATOM 8188 C CA . ASN D 1 34 ? 102.576 73.925 116.902 1.00 279.38 34 ASN D CA 1
ATOM 8189 C C . ASN D 1 34 ? 103.524 74.143 118.081 1.00 279.28 34 ASN D C 1
ATOM 8190 O O . ASN D 1 34 ? 103.133 74.586 119.163 1.00 279.10 34 ASN D O 1
ATOM 8195 N N . ARG D 1 35 ? 104.801 73.823 117.853 1.00 274.11 35 ARG D N 1
ATOM 8196 C CA . ARG D 1 35 ? 105.809 74.018 118.889 1.00 273.54 35 ARG D CA 1
ATOM 8197 C C . ARG D 1 35 ? 106.131 75.493 119.090 1.00 273.79 35 ARG D C 1
ATOM 8198 O O . ARG D 1 35 ? 106.626 75.879 120.155 1.00 273.40 35 ARG D O 1
ATOM 8206 N N . LYS D 1 36 ? 105.861 76.323 118.088 1.00 271.73 36 LYS D N 1
ATOM 8207 C CA . LYS D 1 36 ? 106.191 77.737 118.145 1.00 271.00 36 LYS D CA 1
ATOM 8208 C C . LYS D 1 36 ? 105.046 78.531 118.769 1.00 270.70 36 LYS D C 1
ATOM 8209 O O . LYS D 1 36 ? 103.960 78.012 119.037 1.00 270.80 36 LYS D O 1
ATOM 8215 N N . ARG D 1 37 ? 105.308 79.812 119.006 1.00 243.49 37 ARG D N 1
ATOM 8216 C CA . ARG D 1 37 ? 104.304 80.756 119.477 1.00 242.89 37 ARG D CA 1
ATOM 8217 C C . ARG D 1 37 ? 104.000 81.733 118.350 1.00 242.84 37 ARG D C 1
ATOM 8218 O O . ARG D 1 37 ? 104.898 82.437 117.877 1.00 242.18 37 ARG D O 1
ATOM 8226 N N . LYS D 1 38 ? 102.738 81.773 117.923 1.00 248.79 38 LYS D N 1
ATOM 8227 C CA . LYS D 1 38 ? 102.322 82.628 116.811 1.00 249.38 38 LYS D CA 1
ATOM 8228 C C . LYS D 1 38 ? 102.069 84.044 117.330 1.00 249.32 38 LYS D C 1
ATOM 8229 O O . LYS D 1 38 ? 100.938 84.525 117.427 1.00 248.61 38 LYS D O 1
ATOM 8235 N N . GLY D 1 39 ? 103.167 84.715 117.669 1.00 234.89 39 GLY D N 1
ATOM 8236 C CA . GLY D 1 39 ? 103.098 86.065 118.189 1.00 233.60 39 GLY D CA 1
ATOM 8237 C C . GLY D 1 39 ? 103.672 87.103 117.248 1.00 233.22 39 GLY D C 1
ATOM 8238 O O . GLY D 1 39 ? 103.102 87.372 116.186 1.00 233.80 39 GLY D O 1
ATOM 8239 N N . PHE D 1 40 ? 104.803 87.697 117.630 1.00 222.98 40 PHE D N 1
ATOM 8240 C CA . PHE D 1 40 ? 105.391 88.762 116.826 1.00 222.89 40 PHE D CA 1
ATOM 8241 C C . PHE D 1 40 ? 106.125 88.230 115.600 1.00 224.34 40 PHE D C 1
ATOM 8242 O O . PHE D 1 40 ? 106.113 88.881 114.550 1.00 224.75 40 PHE D O 1
ATOM 8250 N N . LEU D 1 41 ? 106.759 87.060 115.704 1.00 225.98 41 LEU D N 1
ATOM 8251 C CA . LEU D 1 41 ? 107.600 86.580 114.611 1.00 224.62 41 LEU D CA 1
ATOM 8252 C C . LEU D 1 41 ? 106.768 86.160 113.406 1.00 224.90 41 LEU D C 1
ATOM 8253 O O . LEU D 1 41 ? 107.101 86.498 112.264 1.00 225.48 41 LEU D O 1
ATOM 8258 N N . PHE D 1 42 ? 105.685 85.418 113.638 1.00 235.79 42 PHE D N 1
ATOM 8259 C CA . PHE D 1 42 ? 104.838 84.979 112.534 1.00 236.15 42 PHE D CA 1
ATOM 8260 C C . PHE D 1 42 ? 104.120 86.163 111.894 1.00 237.66 42 PHE D C 1
ATOM 8261 O O . PHE D 1 42 ? 103.970 86.220 110.665 1.00 238.52 42 PHE D O 1
ATOM 8269 N N . HIS D 1 43 ? 103.698 87.133 112.710 1.00 229.59 43 HIS D N 1
ATOM 8270 C CA . HIS D 1 43 ? 103.118 88.358 112.169 1.00 228.88 43 HIS D CA 1
ATOM 8271 C C . HIS D 1 43 ? 104.131 89.120 111.323 1.00 229.60 43 HIS D C 1
ATOM 8272 O O . HIS D 1 43 ? 103.787 89.652 110.262 1.00 230.57 43 HIS D O 1
ATOM 8279 N N . ALA D 1 44 ? 105.385 89.186 111.776 1.00 236.86 44 ALA D N 1
ATOM 8280 C CA . ALA D 1 44 ? 106.419 89.867 111.001 1.00 236.52 44 ALA D CA 1
ATOM 8281 C C . ALA D 1 44 ? 106.695 89.144 109.689 1.00 237.27 44 ALA D C 1
ATOM 8282 O O . ALA D 1 44 ? 106.946 89.784 108.660 1.00 237.19 44 ALA D O 1
ATOM 8284 N N . VAL D 1 45 ? 106.671 87.811 109.711 1.00 241.74 45 VAL D N 1
ATOM 8285 C CA . VAL D 1 45 ? 106.855 87.042 108.482 1.00 240.84 45 VAL D CA 1
ATOM 8286 C C . VAL D 1 45 ? 105.732 87.347 107.498 1.00 241.55 45 VAL D C 1
ATOM 8287 O O . VAL D 1 45 ? 105.970 87.577 106.302 1.00 242.57 45 VAL D O 1
ATOM 8291 N N . GLN D 1 46 ? 104.489 87.361 107.990 1.00 242.30 46 GLN D N 1
ATOM 8292 C CA . GLN D 1 46 ? 103.369 87.741 107.134 1.00 242.11 46 GLN D CA 1
ATOM 8293 C C . GLN D 1 46 ? 103.556 89.147 106.582 1.00 243.02 46 GLN D C 1
ATOM 8294 O O . GLN D 1 46 ? 103.290 89.401 105.402 1.00 244.22 46 GLN D O 1
ATOM 8300 N N . PHE D 1 47 ? 104.013 90.073 107.425 1.00 236.24 47 PHE D N 1
ATOM 8301 C CA . PHE D 1 47 ? 104.206 91.451 106.991 1.00 235.53 47 PHE D CA 1
ATOM 8302 C C . PHE D 1 47 ? 105.227 91.537 105.864 1.00 236.51 47 PHE D C 1
ATOM 8303 O O . PHE D 1 47 ? 104.993 92.201 104.847 1.00 238.03 47 PHE D O 1
ATOM 8311 N N . LEU D 1 48 ? 106.367 90.861 106.021 1.00 242.72 48 LEU D N 1
ATOM 8312 C CA . LEU D 1 48 ? 107.411 90.970 105.008 1.00 241.94 48 LEU D CA 1
ATOM 8313 C C . LEU D 1 48 ? 106.994 90.292 103.708 1.00 242.64 48 LEU D C 1
ATOM 8314 O O . LEU D 1 48 ? 107.267 90.814 102.618 1.00 243.23 48 LEU D O 1
ATOM 8319 N N . ILE D 1 49 ? 106.320 89.140 103.789 1.00 250.36 49 ILE D N 1
ATOM 8320 C CA . ILE D 1 49 ? 105.889 88.492 102.553 1.00 250.28 49 ILE D CA 1
ATOM 8321 C C . ILE D 1 49 ? 104.825 89.333 101.854 1.00 251.16 49 ILE D C 1
ATOM 8322 O O . ILE D 1 49 ? 104.826 89.454 100.622 1.00 252.33 49 ILE D O 1
ATOM 8327 N N . TYR D 1 50 ? 103.920 89.947 102.620 1.00 252.75 50 TYR D N 1
ATOM 8328 C CA . TYR D 1 50 ? 102.926 90.831 102.022 1.00 252.86 50 TYR D CA 1
ATOM 8329 C C . TYR D 1 50 ? 103.598 92.012 101.334 1.00 253.39 50 TYR D C 1
ATOM 8330 O O . TYR D 1 50 ? 103.229 92.393 100.216 1.00 254.44 50 TYR D O 1
ATOM 8339 N N . THR D 1 51 ? 104.600 92.598 101.991 1.00 254.25 51 THR D N 1
ATOM 8340 C CA . THR D 1 51 ? 105.301 93.737 101.413 1.00 253.96 51 THR D CA 1
ATOM 8341 C C . THR D 1 51 ? 105.984 93.353 100.107 1.00 254.50 51 THR D C 1
ATOM 8342 O O . THR D 1 51 ? 105.882 94.071 99.105 1.00 254.84 51 THR D O 1
ATOM 8346 N N . ILE D 1 52 ? 106.672 92.209 100.091 1.00 256.43 52 ILE D N 1
ATOM 8347 C CA . ILE D 1 52 ? 107.401 91.837 98.882 1.00 255.67 52 ILE D CA 1
ATOM 8348 C C . ILE D 1 52 ? 106.435 91.492 97.752 1.00 255.99 52 ILE D C 1
ATOM 8349 O O . ILE D 1 52 ? 106.672 91.854 96.591 1.00 256.73 52 ILE D O 1
ATOM 8354 N N . ILE D 1 53 ? 105.316 90.827 98.060 1.00 258.78 53 ILE D N 1
ATOM 8355 C CA . ILE D 1 53 ? 104.397 90.469 96.984 1.00 258.75 53 ILE D CA 1
ATOM 8356 C C . ILE D 1 53 ? 103.719 91.714 96.421 1.00 259.54 53 ILE D C 1
ATOM 8357 O O . ILE D 1 53 ? 103.523 91.825 95.204 1.00 261.00 53 ILE D O 1
ATOM 8362 N N . ILE D 1 54 ? 103.362 92.679 97.276 1.00 257.38 54 ILE D N 1
ATOM 8363 C CA . ILE D 1 54 ? 102.723 93.869 96.722 1.00 257.33 54 ILE D CA 1
ATOM 8364 C C . ILE D 1 54 ? 103.736 94.721 95.967 1.00 257.89 54 ILE D C 1
ATOM 8365 O O . ILE D 1 54 ? 103.389 95.365 94.972 1.00 258.66 54 ILE D O 1
ATOM 8370 N N . SER D 1 55 ? 104.998 94.740 96.404 1.00 263.52 55 SER D N 1
ATOM 8371 C CA . SER D 1 55 ? 106.017 95.441 95.631 1.00 263.26 55 SER D CA 1
ATOM 8372 C C . SER D 1 55 ? 106.184 94.811 94.255 1.00 264.20 55 SER D C 1
ATOM 8373 O O . SER D 1 55 ? 106.311 95.519 93.247 1.00 264.38 55 SER D O 1
ATOM 8376 N N . ALA D 1 56 ? 106.173 93.478 94.192 1.00 272.59 56 ALA D N 1
ATOM 8377 C CA . ALA D 1 56 ? 106.257 92.796 92.905 1.00 272.46 56 ALA D CA 1
ATOM 8378 C C . ALA D 1 56 ? 105.057 93.123 92.022 1.00 272.57 56 ALA D C 1
ATOM 8379 O O . ALA D 1 56 ? 105.207 93.370 90.817 1.00 273.56 56 ALA D O 1
ATOM 8381 N N . VAL D 1 57 ? 103.856 93.131 92.605 1.00 267.27 57 VAL D N 1
ATOM 8382 C CA . VAL D 1 57 ? 102.656 93.446 91.832 1.00 266.40 57 VAL D CA 1
ATOM 8383 C C . VAL D 1 57 ? 102.715 94.878 91.313 1.00 266.87 57 VAL D C 1
ATOM 8384 O O . VAL D 1 57 ? 102.342 95.156 90.166 1.00 267.21 57 VAL D O 1
ATOM 8388 N N . GLY D 1 58 ? 103.178 95.808 92.148 1.00 269.41 58 GLY D N 1
ATOM 8389 C CA . GLY D 1 58 ? 103.319 97.184 91.705 1.00 269.07 58 GLY D CA 1
ATOM 8390 C C . GLY D 1 58 ? 104.333 97.334 90.589 1.00 269.59 58 GLY D C 1
ATOM 8391 O O . GLY D 1 58 ? 104.132 98.113 89.655 1.00 270.00 58 GLY D O 1
ATOM 8392 N N . SER D 1 59 ? 105.440 96.591 90.671 1.00 270.84 59 SER D N 1
ATOM 8393 C CA . SER D 1 59 ? 106.421 96.617 89.590 1.00 270.18 59 SER D CA 1
ATOM 8394 C C . SER D 1 59 ? 105.822 96.084 88.294 1.00 270.35 59 SER D C 1
ATOM 8395 O O . SER D 1 59 ? 106.071 96.633 87.213 1.00 270.58 59 SER D O 1
ATOM 8398 N N . ILE D 1 60 ? 105.031 95.013 88.385 1.00 270.04 60 ILE D N 1
ATOM 8399 C CA . ILE D 1 60 ? 104.373 94.470 87.197 1.00 269.26 60 ILE D CA 1
ATOM 8400 C C . ILE D 1 60 ? 103.408 95.486 86.603 1.00 269.36 60 ILE D C 1
ATOM 8401 O O . ILE D 1 60 ? 103.349 95.667 85.381 1.00 270.17 60 ILE D O 1
ATOM 8406 N N . ILE D 1 61 ? 102.637 96.164 87.454 1.00 266.76 61 ILE D N 1
ATOM 8407 C CA . ILE D 1 61 ? 101.703 97.173 86.961 1.00 266.52 61 ILE D CA 1
ATOM 8408 C C . ILE D 1 61 ? 102.458 98.312 86.289 1.00 266.82 61 ILE D C 1
ATOM 8409 O O . ILE D 1 61 ? 102.060 98.799 85.223 1.00 266.90 61 ILE D O 1
ATOM 8414 N N . ASN D 1 62 ? 103.564 98.748 86.896 1.00 269.28 62 ASN D N 1
ATOM 8415 C CA . ASN D 1 62 ? 104.370 99.812 86.307 1.00 269.10 62 ASN D CA 1
ATOM 8416 C C . ASN D 1 62 ? 104.892 99.405 84.936 1.00 269.58 62 ASN D C 1
ATOM 8417 O O . ASN D 1 62 ? 104.817 100.178 83.974 1.00 269.85 62 ASN D O 1
ATOM 8422 N N . TYR D 1 63 ? 105.430 98.187 84.833 1.00 273.64 63 TYR D N 1
ATOM 8423 C CA . TYR D 1 63 ? 105.973 97.723 83.561 1.00 273.42 63 TYR D CA 1
ATOM 8424 C C . TYR D 1 63 ? 104.882 97.609 82.506 1.00 273.05 63 TYR D C 1
ATOM 8425 O O . TYR D 1 63 ? 105.089 97.981 81.345 1.00 273.03 63 TYR D O 1
ATOM 8434 N N . VAL D 1 64 ? 103.712 97.095 82.890 1.00 268.49 64 VAL D N 1
ATOM 8435 C CA . VAL D 1 64 ? 102.611 96.961 81.941 1.00 267.60 64 VAL D CA 1
ATOM 8436 C C . VAL D 1 64 ? 102.171 98.330 81.441 1.00 267.74 64 VAL D C 1
ATOM 8437 O O . VAL D 1 64 ? 101.978 98.533 80.237 1.00 268.50 64 VAL D O 1
ATOM 8441 N N . ILE D 1 65 ? 102.022 99.293 82.350 1.00 266.43 65 ILE D N 1
ATOM 8442 C CA . ILE D 1 65 ? 101.576 100.623 81.948 1.00 266.28 65 ILE D CA 1
ATOM 8443 C C . ILE D 1 65 ? 102.609 101.284 81.045 1.00 266.85 65 ILE D C 1
ATOM 8444 O O . ILE D 1 65 ? 102.269 101.866 80.008 1.00 266.98 65 ILE D O 1
ATOM 8449 N N . GLU D 1 66 ? 103.889 101.191 81.412 1.00 270.94 66 GLU D N 1
ATOM 8450 C CA . GLU D 1 66 ? 104.931 101.854 80.637 1.00 270.46 66 GLU D CA 1
ATOM 8451 C C . GLU D 1 66 ? 105.205 101.165 79.307 1.00 270.14 66 GLU D C 1
ATOM 8452 O O . GLU D 1 66 ? 105.738 101.804 78.393 1.00 269.07 66 GLU D O 1
ATOM 8458 N N . ASN D 1 67 ? 104.853 99.886 79.171 1.00 268.43 67 ASN D N 1
ATOM 8459 C CA . ASN D 1 67 ? 105.156 99.141 77.957 1.00 268.18 67 ASN D CA 1
ATOM 8460 C C . ASN D 1 67 ? 103.951 98.939 77.049 1.00 267.82 67 ASN D C 1
ATOM 8461 O O . ASN D 1 67 ? 104.131 98.555 75.889 1.00 267.69 67 ASN D O 1
ATOM 8466 N N . TYR D 1 68 ? 102.737 99.184 77.539 1.00 257.01 68 TYR D N 1
ATOM 8467 C CA . TYR D 1 68 ? 101.526 98.975 76.757 1.00 256.08 68 TYR D CA 1
ATOM 8468 C C . TYR D 1 68 ? 100.849 100.280 76.370 1.00 255.77 68 TYR D C 1
ATOM 8469 O O . TYR D 1 68 ? 100.653 100.544 75.180 1.00 255.16 68 TYR D O 1
ATOM 8478 N N . LYS D 1 69 ? 100.498 101.112 77.347 1.00 258.06 69 LYS D N 1
ATOM 8479 C CA . LYS D 1 69 ? 99.844 102.386 77.084 1.00 257.51 69 LYS D CA 1
ATOM 8480 C C . LYS D 1 69 ? 99.869 103.220 78.356 1.00 258.36 69 LYS D C 1
ATOM 8481 O O . LYS D 1 69 ? 99.555 102.715 79.437 1.00 258.78 69 LYS D O 1
ATOM 8487 N N . LEU D 1 70 ? 100.237 104.493 78.217 1.00 261.64 70 LEU D N 1
ATOM 8488 C CA . LEU D 1 70 ? 100.336 105.401 79.352 1.00 261.96 70 LEU D CA 1
ATOM 8489 C C . LEU D 1 70 ? 99.036 106.135 79.653 1.00 261.86 70 LEU D C 1
ATOM 8490 O O . LEU D 1 70 ? 98.965 106.844 80.662 1.00 261.55 70 LEU D O 1
ATOM 8495 N N . LYS D 1 71 ? 98.017 105.986 78.813 1.00 261.01 71 LYS D N 1
ATOM 8496 C CA . LYS D 1 71 ? 96.771 106.709 79.011 1.00 260.72 71 LYS D CA 1
ATOM 8497 C C . LYS D 1 71 ? 95.979 106.117 80.173 1.00 261.10 71 LYS D C 1
ATOM 8498 O O . LYS D 1 71 ? 96.034 104.914 80.444 1.00 261.24 71 LYS D O 1
ATOM 8504 N N . PHE D 1 72 ? 95.254 106.989 80.875 1.00 259.85 72 PHE D N 1
ATOM 8505 C CA . PHE D 1 72 ? 94.298 106.669 81.933 1.00 259.57 72 PHE D CA 1
ATOM 8506 C C . PHE D 1 72 ? 94.956 106.170 83.214 1.00 259.80 72 PHE D C 1
ATOM 8507 O O . PHE D 1 72 ? 94.250 105.944 84.205 1.00 259.36 72 PHE D O 1
ATOM 8515 N N . ILE D 1 73 ? 96.275 105.995 83.240 1.00 261.36 73 ILE D N 1
ATOM 8516 C CA . ILE D 1 73 ? 96.986 105.547 84.431 1.00 260.80 73 ILE D CA 1
ATOM 8517 C C . ILE D 1 73 ? 98.113 106.527 84.717 1.00 260.42 73 ILE D C 1
ATOM 8518 O O . ILE D 1 73 ? 98.910 106.841 83.826 1.00 260.60 73 ILE D O 1
ATOM 8523 N N . THR D 1 74 ? 98.180 107.006 85.957 1.00 255.44 74 THR D N 1
ATOM 8524 C CA . THR D 1 74 ? 99.229 107.925 86.367 1.00 255.38 74 THR D CA 1
ATOM 8525 C C . THR D 1 74 ? 100.280 107.163 87.157 1.00 255.55 74 THR D C 1
ATOM 8526 O O . THR D 1 74 ? 99.961 106.615 88.223 1.00 256.07 74 THR D O 1
ATOM 8530 N N . PRO D 1 75 ? 101.522 107.086 86.685 1.00 251.40 75 PRO D N 1
ATOM 8531 C CA . PRO D 1 75 ? 102.554 106.373 87.444 1.00 251.15 75 PRO D CA 1
ATOM 8532 C C . PRO D 1 75 ? 102.846 107.059 88.768 1.00 251.29 75 PRO D C 1
ATOM 8533 O O . PRO D 1 75 ? 102.712 108.277 88.910 1.00 251.00 75 PRO D O 1
ATOM 8537 N N . GLY D 1 76 ? 103.250 106.253 89.747 1.00 244.68 76 GLY D N 1
ATOM 8538 C CA . GLY D 1 76 ? 103.497 106.720 91.090 1.00 243.86 76 GLY D CA 1
ATOM 8539 C C . GLY D 1 76 ? 102.298 106.624 92.011 1.00 244.03 76 GLY D C 1
ATOM 8540 O O . GLY D 1 76 ? 102.469 106.444 93.221 1.00 244.00 76 GLY D O 1
ATOM 8541 N N . VAL D 1 77 ? 101.086 106.744 91.465 1.00 242.76 77 VAL D N 1
ATOM 8542 C CA . VAL D 1 77 ? 99.886 106.579 92.277 1.00 242.91 77 VAL D CA 1
ATOM 8543 C C . VAL D 1 77 ? 99.782 105.146 92.783 1.00 243.36 77 VAL D C 1
ATOM 8544 O O . VAL D 1 77 ? 99.336 104.899 93.910 1.00 243.54 77 VAL D O 1
ATOM 8548 N N . ILE D 1 78 ? 100.202 104.179 91.965 1.00 241.38 78 ILE D N 1
ATOM 8549 C CA . ILE D 1 78 ? 100.228 102.792 92.418 1.00 241.39 78 ILE D CA 1
ATOM 8550 C C . ILE D 1 78 ? 101.248 102.606 93.537 1.00 242.15 78 ILE D C 1
ATOM 8551 O O . ILE D 1 78 ? 101.040 101.807 94.458 1.00 242.07 78 ILE D O 1
ATOM 8556 N N . ASP D 1 79 ? 102.353 103.355 93.494 1.00 239.45 79 ASP D N 1
ATOM 8557 C CA . ASP D 1 79 ? 103.291 103.338 94.611 1.00 238.88 79 ASP D CA 1
ATOM 8558 C C . ASP D 1 79 ? 102.641 103.894 95.870 1.00 238.53 79 ASP D C 1
ATOM 8559 O O . ASP D 1 79 ? 102.840 103.365 96.971 1.00 239.13 79 ASP D O 1
ATOM 8564 N N . PHE D 1 80 ? 101.854 104.961 95.721 1.00 227.85 80 PHE D N 1
ATOM 8565 C CA . PHE D 1 80 ? 101.126 105.511 96.856 1.00 226.96 80 PHE D CA 1
ATOM 8566 C C . PHE D 1 80 ? 100.161 104.486 97.435 1.00 227.41 80 PHE D C 1
ATOM 8567 O O . PHE D 1 80 ? 100.061 104.339 98.658 1.00 228.43 80 PHE D O 1
ATOM 8575 N N . ILE D 1 81 ? 99.451 103.757 96.572 1.00 230.12 81 ILE D N 1
ATOM 8576 C CA . ILE D 1 81 ? 98.479 102.784 97.059 1.00 230.49 81 ILE D CA 1
ATOM 8577 C C . ILE D 1 81 ? 99.183 101.608 97.730 1.00 231.08 81 ILE D C 1
ATOM 8578 O O . ILE D 1 81 ? 98.695 101.067 98.730 1.00 232.23 81 ILE D O 1
ATOM 8583 N N . CYS D 1 82 ? 100.351 101.209 97.217 1.00 230.87 82 CYS D N 1
ATOM 8584 C CA . CYS D 1 82 ? 101.089 100.121 97.851 1.00 230.95 82 CYS D CA 1
ATOM 8585 C C . CYS D 1 82 ? 101.605 100.538 99.222 1.00 231.94 82 CYS D C 1
ATOM 8586 O O . CYS D 1 82 ? 101.511 99.769 100.191 1.00 232.19 82 CYS D O 1
ATOM 8589 N N . THR D 1 83 ? 102.146 101.755 99.324 1.00 226.74 83 THR D N 1
ATOM 8590 C CA . THR D 1 83 ? 102.582 102.262 100.620 1.00 225.70 83 THR D CA 1
ATOM 8591 C C . THR D 1 83 ? 101.414 102.350 101.592 1.00 225.61 83 THR D C 1
ATOM 8592 O O . THR D 1 83 ? 101.539 101.977 102.766 1.00 227.14 83 THR D O 1
ATOM 8596 N N . SER D 1 84 ? 100.262 102.827 101.117 1.00 221.08 84 SER D N 1
ATOM 8597 C CA . SER D 1 84 ? 99.088 102.914 101.976 1.00 220.98 84 SER D CA 1
ATOM 8598 C C . SER D 1 84 ? 98.668 101.538 102.476 1.00 221.55 84 SER D C 1
ATOM 8599 O O . SER D 1 84 ? 98.367 101.368 103.664 1.00 223.27 84 SER D O 1
ATOM 8602 N N . LEU D 1 85 ? 98.654 100.540 101.590 1.00 217.27 85 LEU D N 1
ATOM 8603 C CA . LEU D 1 85 ? 98.210 99.216 102.006 1.00 217.23 85 LEU D CA 1
ATOM 8604 C C . LEU D 1 85 ? 99.178 98.608 103.012 1.00 218.02 85 LEU D C 1
ATOM 8605 O O . LEU D 1 85 ? 98.750 98.002 104.001 1.00 218.72 85 LEU D O 1
ATOM 8610 N N . ILE D 1 86 ? 100.486 98.742 102.774 1.00 214.82 86 ILE D N 1
ATOM 8611 C CA . ILE D 1 86 ? 101.438 98.139 103.703 1.00 214.26 86 ILE D CA 1
ATOM 8612 C C . ILE D 1 86 ? 101.390 98.848 105.051 1.00 214.64 86 ILE D C 1
ATOM 8613 O O . ILE D 1 86 ? 101.510 98.209 106.104 1.00 215.26 86 ILE D O 1
ATOM 8618 N N . ALA D 1 87 ? 101.191 100.170 105.050 1.00 208.14 87 ALA D N 1
ATOM 8619 C CA . ALA D 1 87 ? 101.046 100.887 106.313 1.00 207.09 87 ALA D CA 1
ATOM 8620 C C . ALA D 1 87 ? 99.799 100.436 107.062 1.00 207.61 87 ALA D C 1
ATOM 8621 O O . ALA D 1 87 ? 99.832 100.247 108.285 1.00 209.00 87 ALA D O 1
ATOM 8623 N N . VAL D 1 88 ? 98.689 100.253 106.344 1.00 200.93 88 VAL D N 1
ATOM 8624 C CA . VAL D 1 88 ? 97.461 99.788 106.981 1.00 200.12 88 VAL D CA 1
ATOM 8625 C C . VAL D 1 88 ? 97.661 98.396 107.565 1.00 200.77 88 VAL D C 1
ATOM 8626 O O . VAL D 1 88 ? 97.200 98.098 108.674 1.00 202.18 88 VAL D O 1
ATOM 8630 N N . ILE D 1 89 ? 98.354 97.524 106.832 1.00 201.37 89 ILE D N 1
ATOM 8631 C CA . ILE D 1 89 ? 98.594 96.169 107.320 1.00 201.39 89 ILE D CA 1
ATOM 8632 C C . ILE D 1 89 ? 99.460 96.201 108.574 1.00 202.58 89 ILE D C 1
ATOM 8633 O O . ILE D 1 89 ? 99.208 95.469 109.541 1.00 202.88 89 ILE D O 1
ATOM 8638 N N . LEU D 1 90 ? 100.489 97.052 108.583 1.00 199.78 90 LEU D N 1
ATOM 8639 C CA . LEU D 1 90 ? 101.333 97.182 109.767 1.00 198.72 90 LEU D CA 1
ATOM 8640 C C . LEU D 1 90 ? 100.524 97.664 110.963 1.00 198.65 90 LEU D C 1
ATOM 8641 O O . LEU D 1 90 ? 100.665 97.142 112.078 1.00 200.16 90 LEU D O 1
ATOM 8646 N N . THR D 1 91 ? 99.668 98.665 110.747 1.00 186.45 91 THR D N 1
ATOM 8647 C CA . THR D 1 91 ? 98.830 99.171 111.829 1.00 185.48 91 THR D CA 1
ATOM 8648 C C . THR D 1 91 ? 97.905 98.084 112.361 1.00 184.97 91 THR D C 1
ATOM 8649 O O . THR D 1 91 ? 97.731 97.945 113.578 1.00 185.80 91 THR D O 1
ATOM 8653 N N . ILE D 1 92 ? 97.310 97.297 111.463 1.00 182.94 92 ILE D N 1
ATOM 8654 C CA . ILE D 1 92 ? 96.403 96.234 111.887 1.00 183.00 92 ILE D CA 1
ATOM 8655 C C . ILE D 1 92 ? 97.148 95.193 112.711 1.00 182.76 92 ILE D C 1
ATOM 8656 O O . ILE D 1 92 ? 96.662 94.742 113.757 1.00 185.42 92 ILE D O 1
ATOM 8661 N N . LYS D 1 93 ? 98.339 94.794 112.258 1.00 184.15 93 LYS D N 1
ATOM 8662 C CA . LYS D 1 93 ? 99.115 93.809 113.007 1.00 184.86 93 LYS D CA 1
ATOM 8663 C C . LYS D 1 93 ? 99.488 94.334 114.388 1.00 186.15 93 LYS D C 1
ATOM 8664 O O . LYS D 1 93 ? 99.388 93.609 115.387 1.00 186.07 93 LYS D O 1
ATOM 8670 N N . LEU D 1 94 ? 99.913 95.598 114.465 1.00 175.48 94 LEU D N 1
ATOM 8671 C CA . LEU D 1 94 ? 100.287 96.166 115.755 1.00 172.83 94 LEU D CA 1
ATOM 8672 C C . LEU D 1 94 ? 99.089 96.246 116.693 1.00 171.96 94 LEU D C 1
ATOM 8673 O O . LEU D 1 94 ? 99.204 95.941 117.885 1.00 175.05 94 LEU D O 1
ATOM 8678 N N . PHE D 1 95 ? 97.930 96.654 116.174 1.00 154.39 95 PHE D N 1
ATOM 8679 C CA . PHE D 1 95 ? 96.740 96.723 117.015 1.00 153.73 95 PHE D CA 1
ATOM 8680 C C . PHE D 1 95 ? 96.328 95.340 117.499 1.00 155.83 95 PHE D C 1
ATOM 8681 O O . PHE D 1 95 ? 95.896 95.183 118.647 1.00 156.80 95 PHE D O 1
ATOM 8689 N N . LEU D 1 96 ? 96.451 94.327 116.641 1.00 166.72 96 LEU D N 1
ATOM 8690 C CA . LEU D 1 96 ? 96.161 92.964 117.071 1.00 165.77 96 LEU D CA 1
ATOM 8691 C C . LEU D 1 96 ? 97.100 92.532 118.188 1.00 165.04 96 LEU D C 1
ATOM 8692 O O . LEU D 1 96 ? 96.671 91.909 119.167 1.00 165.59 96 LEU D O 1
ATOM 8697 N N . LEU D 1 97 ? 98.388 92.859 118.061 1.00 163.75 97 LEU D N 1
ATOM 8698 C CA . LEU D 1 97 ? 99.342 92.505 119.108 1.00 163.29 97 LEU D CA 1
ATOM 8699 C C . LEU D 1 97 ? 99.008 93.200 120.423 1.00 163.62 97 LEU D C 1
ATOM 8700 O O . LEU D 1 97 ? 99.073 92.585 121.494 1.00 163.77 97 LEU D O 1
ATOM 8705 N N . ILE D 1 98 ? 98.647 94.483 120.362 1.00 151.11 98 ILE D N 1
ATOM 8706 C CA . ILE D 1 98 ? 98.292 95.218 121.577 1.00 147.83 98 ILE D CA 1
ATOM 8707 C C . ILE D 1 98 ? 97.039 94.632 122.218 1.00 149.83 98 ILE D C 1
ATOM 8708 O O . ILE D 1 98 ? 96.959 94.498 123.446 1.00 152.51 98 ILE D O 1
ATOM 8713 N N . ASN D 1 99 ? 96.042 94.276 121.406 1.00 150.25 99 ASN D N 1
ATOM 8714 C CA . ASN D 1 99 ? 94.830 93.678 121.959 1.00 148.60 99 ASN D CA 1
ATOM 8715 C C . ASN D 1 99 ? 95.128 92.334 122.611 1.00 146.98 99 ASN D C 1
ATOM 8716 O O . ASN D 1 99 ? 94.587 92.019 123.678 1.00 147.26 99 ASN D O 1
ATOM 8721 N N . GLN D 1 100 ? 95.989 91.529 121.985 1.00 149.60 100 GLN D N 1
ATOM 8722 C CA . GLN D 1 100 ? 96.382 90.260 122.589 1.00 149.45 100 GLN D CA 1
ATOM 8723 C C . GLN D 1 100 ? 97.108 90.483 123.909 1.00 152.23 100 GLN D C 1
ATOM 8724 O O . GLN D 1 100 ? 96.887 89.750 124.882 1.00 151.85 100 GLN D O 1
ATOM 8730 N N . PHE D 1 101 ? 97.981 91.491 123.960 1.00 151.20 101 PHE D N 1
ATOM 8731 C CA . PHE D 1 101 ? 98.687 91.802 125.200 1.00 148.85 101 PHE D CA 1
ATOM 8732 C C . PHE D 1 101 ? 97.716 92.215 126.298 1.00 146.27 101 PHE D C 1
ATOM 8733 O O . PHE D 1 101 ? 97.854 91.790 127.450 1.00 147.52 101 PHE D O 1
ATOM 8741 N N . GLU D 1 102 ? 96.729 93.046 125.959 1.00 139.25 102 GLU D N 1
ATOM 8742 C CA . GLU D 1 102 ? 95.736 93.457 126.948 1.00 137.63 102 GLU D CA 1
ATOM 8743 C C . GLU D 1 102 ? 94.929 92.265 127.444 1.00 140.67 102 GLU D C 1
ATOM 8744 O O . GLU D 1 102 ? 94.646 92.150 128.643 1.00 143.22 102 GLU D O 1
ATOM 8750 N N . LYS D 1 103 ? 94.543 91.372 126.532 1.00 149.00 103 LYS D N 1
ATOM 8751 C CA . LYS D 1 103 ? 93.789 90.190 126.934 1.00 148.29 103 LYS D CA 1
ATOM 8752 C C . LYS D 1 103 ? 94.610 89.308 127.865 1.00 148.18 103 LYS D C 1
ATOM 8753 O O . LYS D 1 103 ? 94.094 88.802 128.868 1.00 148.09 103 LYS D O 1
ATOM 8759 N N . GLN D 1 104 ? 95.894 89.120 127.554 1.00 144.56 104 GLN D N 1
ATOM 8760 C CA . GLN D 1 104 ? 96.752 88.324 128.425 1.00 142.43 104 GLN D CA 1
ATOM 8761 C C . GLN D 1 104 ? 96.921 88.987 129.787 1.00 144.29 104 GLN D C 1
ATOM 8762 O O . GLN D 1 104 ? 96.941 88.306 130.819 1.00 144.15 104 GLN D O 1
ATOM 8768 N N . GLN D 1 105 ? 97.048 90.315 129.809 1.00 142.39 105 GLN D N 1
ATOM 8769 C CA . GLN D 1 105 ? 97.179 91.025 131.077 1.00 139.38 105 GLN D CA 1
ATOM 8770 C C . GLN D 1 105 ? 95.928 90.865 131.929 1.00 138.42 105 GLN D C 1
ATOM 8771 O O . GLN D 1 105 ? 96.017 90.659 133.145 1.00 138.52 105 GLN D O 1
ATOM 8777 N N . ILE D 1 106 ? 94.751 90.964 131.309 1.00 137.73 106 ILE D N 1
ATOM 8778 C CA . ILE D 1 106 ? 93.506 90.746 132.041 1.00 137.31 106 ILE D CA 1
ATOM 8779 C C . ILE D 1 106 ? 93.441 89.315 132.557 1.00 138.48 106 ILE D C 1
ATOM 8780 O O . ILE D 1 106 ? 93.051 89.069 133.705 1.00 136.42 106 ILE D O 1
ATOM 8785 N N . LYS D 1 107 ? 93.826 88.350 131.718 1.00 146.89 107 LYS D N 1
ATOM 8786 C CA . LYS D 1 107 ? 93.844 86.954 132.138 1.00 146.10 107 LYS D CA 1
ATOM 8787 C C . LYS D 1 107 ? 94.785 86.735 133.314 1.00 144.73 107 LYS D C 1
ATOM 8788 O O . LYS D 1 107 ? 94.530 85.874 134.163 1.00 144.49 107 LYS D O 1
ATOM 8794 N N . LYS D 1 108 ? 95.864 87.515 133.394 1.00 139.92 108 LYS D N 1
ATOM 8795 C CA . LYS D 1 108 ? 96.781 87.410 134.522 1.00 139.44 108 LYS D CA 1
ATOM 8796 C C . LYS D 1 108 ? 96.140 87.823 135.839 1.00 140.94 108 LYS D C 1
ATOM 8797 O O . LYS D 1 108 ? 96.718 87.557 136.898 1.00 140.02 108 LYS D O 1
ATOM 8803 N N . GLY D 1 109 ? 94.974 88.462 135.804 1.00 142.10 109 GLY D N 1
ATOM 8804 C CA . GLY D 1 109 ? 94.267 88.798 137.022 1.00 141.68 109 GLY D CA 1
ATOM 8805 C C . GLY D 1 109 ? 94.525 90.203 137.520 1.00 142.96 109 GLY D C 1
ATOM 8806 O O . GLY D 1 109 ? 94.900 90.397 138.679 1.00 143.38 109 GLY D O 1
ATOM 8807 N N . ARG D 1 110 ? 94.332 91.196 136.653 1.00 137.99 110 ARG D N 1
ATOM 8808 C CA . ARG D 1 110 ? 94.528 92.581 137.058 1.00 136.52 110 ARG D CA 1
ATOM 8809 C C . ARG D 1 110 ? 93.317 93.427 136.688 1.00 135.54 110 ARG D C 1
ATOM 8810 O O . ARG D 1 110 ? 92.362 92.924 136.087 1.00 134.56 110 ARG D O 1
ATOM 8818 N N . ASP D 1 111 ? 93.344 94.706 137.047 1.00 140.84 111 ASP D N 1
ATOM 8819 C CA . ASP D 1 111 ? 92.195 95.585 136.891 1.00 142.68 111 ASP D CA 1
ATOM 8820 C C . ASP D 1 111 ? 91.849 95.777 135.421 1.00 143.08 111 ASP D C 1
ATOM 8821 O O . ASP D 1 111 ? 92.714 95.722 134.543 1.00 144.14 111 ASP D O 1
ATOM 8826 N N . ILE D 1 112 ? 90.562 96.003 135.161 1.00 141.06 112 ILE D N 1
ATOM 8827 C CA . ILE D 1 112 ? 90.089 96.163 133.789 1.00 141.54 112 ILE D CA 1
ATOM 8828 C C . ILE D 1 112 ? 90.449 97.543 133.255 1.00 142.49 112 ILE D C 1
ATOM 8829 O O . ILE D 1 112 ? 91.152 97.675 132.245 1.00 144.55 112 ILE D O 1
ATOM 8834 N N . THR D 1 113 ? 89.979 98.590 133.939 1.00 138.55 113 THR D N 1
ATOM 8835 C CA . THR D 1 113 ? 90.149 99.950 133.437 1.00 139.31 113 THR D CA 1
ATOM 8836 C C . THR D 1 113 ? 91.621 100.319 133.318 1.00 139.99 113 THR D C 1
ATOM 8837 O O . THR D 1 113 ? 92.018 101.021 132.381 1.00 140.55 113 THR D O 1
ATOM 8841 N N . SER D 1 114 ? 92.446 99.858 134.259 1.00 135.07 114 SER D N 1
ATOM 8842 C CA . SER D 1 114 ? 93.878 100.114 134.165 1.00 135.80 114 SER D CA 1
ATOM 8843 C C . SER D 1 114 ? 94.465 99.479 132.911 1.00 137.91 114 SER D C 1
ATOM 8844 O O . SER D 1 114 ? 95.288 100.092 132.220 1.00 139.29 114 SER D O 1
ATOM 8847 N N . ALA D 1 115 ? 94.050 98.249 132.600 1.00 134.02 115 ALA D N 1
ATOM 8848 C CA . ALA D 1 115 ? 94.529 97.592 131.390 1.00 131.74 115 ALA D CA 1
ATOM 8849 C C . ALA D 1 115 ? 94.086 98.341 130.141 1.00 133.34 115 ALA D C 1
ATOM 8850 O O . ALA D 1 115 ? 94.866 98.500 129.195 1.00 135.78 115 ALA D O 1
ATOM 8852 N N . ARG D 1 116 ? 92.836 98.811 130.118 1.00 132.02 116 ARG D N 1
ATOM 8853 C CA . ARG D 1 116 ? 92.371 99.578 128.965 1.00 131.95 116 ARG D CA 1
ATOM 8854 C C . ARG D 1 116 ? 93.163 100.870 128.805 1.00 133.98 116 ARG D C 1
ATOM 8855 O O . ARG D 1 116 ? 93.512 101.256 127.683 1.00 136.25 116 ARG D O 1
ATOM 8863 N N . ILE D 1 117 ? 93.455 101.553 129.912 1.00 125.98 117 ILE D N 1
ATOM 8864 C CA . ILE D 1 117 ? 94.216 102.796 129.832 1.00 125.43 117 ILE D CA 1
ATOM 8865 C C . ILE D 1 117 ? 95.631 102.529 129.333 1.00 126.85 117 ILE D C 1
ATOM 8866 O O . ILE D 1 117 ? 96.163 103.278 128.503 1.00 131.17 117 ILE D O 1
ATOM 8871 N N . MET D 1 118 ? 96.265 101.463 129.827 1.00 121.80 118 MET D N 1
ATOM 8872 C CA . MET D 1 118 ? 97.594 101.108 129.338 1.00 121.53 118 MET D CA 1
ATOM 8873 C C . MET D 1 118 ? 97.570 100.788 127.849 1.00 124.28 118 MET D C 1
ATOM 8874 O O . MET D 1 118 ? 98.468 101.199 127.101 1.00 127.12 118 MET D O 1
ATOM 8879 N N . SER D 1 119 ? 96.548 100.057 127.400 1.00 124.41 119 SER D N 1
ATOM 8880 C CA . SER D 1 119 ? 96.435 99.750 125.980 1.00 122.86 119 SER D CA 1
ATOM 8881 C C . SER D 1 119 ? 96.263 101.017 125.157 1.00 123.62 119 SER D C 1
ATOM 8882 O O . SER D 1 119 ? 96.853 101.151 124.079 1.00 129.46 119 SER D O 1
ATOM 8885 N N . ARG D 1 120 ? 95.456 101.959 125.648 1.00 118.22 120 ARG D N 1
ATOM 8886 C CA . ARG D 1 120 ? 95.277 103.218 124.935 1.00 119.46 120 ARG D CA 1
ATOM 8887 C C . ARG D 1 120 ? 96.586 103.992 124.849 1.00 120.68 120 ARG D C 1
ATOM 8888 O O . ARG D 1 120 ? 96.898 104.584 123.810 1.00 124.97 120 ARG D O 1
ATOM 8896 N N . ILE D 1 121 ? 97.365 103.996 125.932 1.00 117.41 121 ILE D N 1
ATOM 8897 C CA . ILE D 1 121 ? 98.649 104.697 125.922 1.00 118.16 121 ILE D CA 1
ATOM 8898 C C . ILE D 1 121 ? 99.588 104.071 124.897 1.00 119.11 121 ILE D C 1
ATOM 8899 O O . ILE D 1 121 ? 100.259 104.773 124.127 1.00 122.79 121 ILE D O 1
ATOM 8904 N N . ILE D 1 122 ? 99.651 102.738 124.875 1.00 117.47 122 ILE D N 1
ATOM 8905 C CA . ILE D 1 122 ? 100.534 102.060 123.928 1.00 115.03 122 ILE D CA 1
ATOM 8906 C C . ILE D 1 122 ? 100.087 102.326 122.496 1.00 118.32 122 ILE D C 1
ATOM 8907 O O . ILE D 1 122 ? 100.913 102.557 121.604 1.00 121.13 122 ILE D O 1
ATOM 8912 N N . LYS D 1 123 ? 98.776 102.306 122.252 1.00 124.12 123 LYS D N 1
ATOM 8913 C CA . LYS D 1 123 ? 98.272 102.609 120.918 1.00 121.31 123 LYS D CA 1
ATOM 8914 C C . LYS D 1 123 ? 98.637 104.027 120.501 1.00 122.20 123 LYS D C 1
ATOM 8915 O O . LYS D 1 123 ? 99.063 104.259 119.364 1.00 124.67 123 LYS D O 1
ATOM 8921 N N . ILE D 1 124 ? 98.483 104.990 121.412 1.00 117.80 124 ILE D N 1
ATOM 8922 C CA . ILE D 1 124 ? 98.779 106.379 121.080 1.00 116.91 124 ILE D CA 1
ATOM 8923 C C . ILE D 1 124 ? 100.256 106.548 120.749 1.00 119.39 124 ILE D C 1
ATOM 8924 O O . ILE D 1 124 ? 100.615 107.212 119.768 1.00 124.30 124 ILE D O 1
ATOM 8929 N N . THR D 1 125 ? 101.138 105.948 121.553 1.00 118.08 125 THR D N 1
ATOM 8930 C CA . THR D 1 125 ? 102.562 106.107 121.272 1.00 116.59 125 THR D CA 1
ATOM 8931 C C . THR D 1 125 ? 102.965 105.381 119.992 1.00 120.14 125 THR D C 1
ATOM 8932 O O . THR D 1 125 ? 103.842 105.860 119.263 1.00 122.33 125 THR D O 1
ATOM 8936 N N . ILE D 1 126 ? 102.321 104.253 119.679 1.00 125.79 126 ILE D N 1
ATOM 8937 C CA . ILE D 1 126 ? 102.599 103.571 118.417 1.00 123.05 126 ILE D CA 1
ATOM 8938 C C . ILE D 1 126 ? 102.186 104.443 117.238 1.00 123.29 126 ILE D C 1
ATOM 8939 O O . ILE D 1 126 ? 102.920 104.563 116.249 1.00 123.03 126 ILE D O 1
ATOM 8944 N N . ILE D 1 127 ? 101.007 105.062 117.324 1.00 126.58 127 ILE D N 1
ATOM 8945 C CA . ILE D 1 127 ? 100.557 105.960 116.261 1.00 125.65 127 ILE D CA 1
ATOM 8946 C C . ILE D 1 127 ? 101.516 107.131 116.103 1.00 125.99 127 ILE D C 1
ATOM 8947 O O . ILE D 1 127 ? 101.853 107.528 114.980 1.00 129.03 127 ILE D O 1
ATOM 8952 N N . VAL D 1 128 ? 101.971 107.705 117.218 1.00 125.10 128 VAL D N 1
ATOM 8953 C CA . VAL D 1 128 ? 102.891 108.837 117.139 1.00 125.21 128 VAL D CA 1
ATOM 8954 C C . VAL D 1 128 ? 104.195 108.420 116.470 1.00 125.15 128 VAL D C 1
ATOM 8955 O O . VAL D 1 128 ? 104.725 109.136 115.611 1.00 128.06 128 VAL D O 1
ATOM 8959 N N . VAL D 1 129 ? 104.729 107.256 116.847 1.00 129.86 129 VAL D N 1
ATOM 8960 C CA . VAL D 1 129 ? 105.975 106.785 116.247 1.00 129.95 129 VAL D CA 1
ATOM 8961 C C . VAL D 1 129 ? 105.792 106.545 114.754 1.00 131.52 129 VAL D C 1
ATOM 8962 O O . VAL D 1 129 ? 106.647 106.918 113.941 1.00 133.68 129 VAL D O 1
ATOM 8966 N N . LEU D 1 130 ? 104.674 105.927 114.368 1.00 136.93 130 LEU D N 1
ATOM 8967 C CA . LEU D 1 130 ? 104.428 105.669 112.953 1.00 134.81 130 LEU D CA 1
ATOM 8968 C C . LEU D 1 130 ? 104.317 106.966 112.165 1.00 135.16 130 LEU D C 1
ATOM 8969 O O . LEU D 1 130 ? 104.869 107.082 111.065 1.00 137.21 130 LEU D O 1
ATOM 8974 N N . VAL D 1 131 ? 103.610 107.956 112.713 1.00 133.10 131 VAL D N 1
ATOM 8975 C CA . VAL D 1 131 ? 103.467 109.237 112.026 1.00 133.20 131 VAL D CA 1
ATOM 8976 C C . VAL D 1 131 ? 104.822 109.912 111.873 1.00 132.85 131 VAL D C 1
ATOM 8977 O O . VAL D 1 131 ? 105.151 110.441 110.805 1.00 134.34 131 VAL D O 1
ATOM 8981 N N . LEU D 1 132 ? 105.634 109.896 112.932 1.00 135.59 132 LEU D N 1
ATOM 8982 C CA . LEU D 1 132 ? 106.968 110.479 112.841 1.00 135.49 132 LEU D CA 1
ATOM 8983 C C . LEU D 1 132 ? 107.831 109.732 111.832 1.00 136.53 132 LEU D C 1
ATOM 8984 O O . LEU D 1 132 ? 108.719 110.326 111.212 1.00 135.07 132 LEU D O 1
ATOM 8989 N N . LEU D 1 133 ? 107.581 108.438 111.647 1.00 140.25 133 LEU D N 1
ATOM 8990 C CA . LEU D 1 133 ? 108.382 107.632 110.735 1.00 138.75 133 LEU D CA 1
ATOM 8991 C C . LEU D 1 133 ? 107.823 107.656 109.318 1.00 139.69 133 LEU D C 1
ATOM 8992 O O . LEU D 1 133 ? 108.588 107.761 108.353 1.00 139.13 133 LEU D O 1
ATOM 8997 N N . TYR D 1 134 ? 106.502 107.575 109.171 1.00 151.02 134 TYR D N 1
ATOM 8998 C CA . TYR D 1 134 ? 105.864 107.504 107.865 1.00 150.04 134 TYR D CA 1
ATOM 8999 C C . TYR D 1 134 ? 105.305 108.844 107.412 1.00 150.88 134 TYR D C 1
ATOM 9000 O O . TYR D 1 134 ? 104.384 108.873 106.591 1.00 152.85 134 TYR D O 1
ATOM 9009 N N . GLY D 1 135 ? 105.832 109.948 107.927 1.00 156.23 135 GLY D N 1
ATOM 9010 C CA . GLY D 1 135 ? 105.334 111.262 107.590 1.00 157.03 135 GLY D CA 1
ATOM 9011 C C . GLY D 1 135 ? 105.873 111.859 106.313 1.00 158.94 135 GLY D C 1
ATOM 9012 O O . GLY D 1 135 ? 105.596 113.025 106.022 1.00 158.20 135 GLY D O 1
ATOM 9013 N N . GLU D 1 136 ? 106.654 111.101 105.544 1.00 164.45 136 GLU D N 1
ATOM 9014 C CA . GLU D 1 136 ? 107.215 111.592 104.291 1.00 163.65 136 GLU D CA 1
ATOM 9015 C C . GLU D 1 136 ? 106.711 110.793 103.098 1.00 162.76 136 GLU D C 1
ATOM 9016 O O . GLU D 1 136 ? 106.216 111.384 102.133 1.00 162.30 136 GLU D O 1
ATOM 9022 N N . HIS D 1 137 ? 106.817 109.463 103.139 1.00 168.18 137 HIS D N 1
ATOM 9023 C CA . HIS D 1 137 ? 106.317 108.642 102.044 1.00 169.01 137 HIS D CA 1
ATOM 9024 C C . HIS D 1 137 ? 104.809 108.760 101.892 1.00 168.30 137 HIS D C 1
ATOM 9025 O O . HIS D 1 137 ? 104.272 108.422 100.833 1.00 168.16 137 HIS D O 1
ATOM 9032 N N . PHE D 1 138 ? 104.117 109.224 102.929 1.00 173.48 138 PHE D N 1
ATOM 9033 C CA . PHE D 1 138 ? 102.690 109.506 102.872 1.00 174.31 138 PHE D CA 1
ATOM 9034 C C . PHE D 1 138 ? 102.393 110.964 103.177 1.00 173.88 138 PHE D C 1
ATOM 9035 O O . PHE D 1 138 ? 101.604 111.596 102.465 1.00 173.14 138 PHE D O 1
ATOM 9043 N N . GLY D 1 139 ? 103.006 111.520 104.221 1.00 163.94 139 GLY D N 1
ATOM 9044 C CA . GLY D 1 139 ? 102.787 112.901 104.583 1.00 162.16 139 GLY D CA 1
ATOM 9045 C C . GLY D 1 139 ? 103.535 113.858 103.679 1.00 162.54 139 GLY D C 1
ATOM 9046 O O . GLY D 1 139 ? 104.227 113.472 102.737 1.00 162.66 139 GLY D O 1
ATOM 9047 N N . MET D 1 140 ? 103.387 115.145 103.982 1.00 163.08 140 MET D N 1
ATOM 9048 C CA . MET D 1 140 ? 103.935 116.202 103.143 1.00 165.59 140 MET D CA 1
ATOM 9049 C C . MET D 1 140 ? 104.950 117.080 103.858 1.00 165.31 140 MET D C 1
ATOM 9050 O O . MET D 1 140 ? 106.029 117.336 103.309 1.00 164.72 140 MET D O 1
ATOM 9055 N N . SER D 1 141 ? 104.646 117.554 105.063 1.00 158.05 141 SER D N 1
ATOM 9056 C CA . SER D 1 141 ? 105.556 118.461 105.748 1.00 156.55 141 SER D CA 1
ATOM 9057 C C . SER D 1 141 ? 106.822 117.738 106.191 1.00 156.81 141 SER D C 1
ATOM 9058 O O . SER D 1 141 ? 106.802 116.553 106.533 1.00 157.37 141 SER D O 1
ATOM 9061 N N . LEU D 1 142 ? 107.936 118.468 106.171 1.00 149.37 142 LEU D N 1
ATOM 9062 C CA . LEU D 1 142 ? 109.213 117.945 106.643 1.00 149.54 142 LEU D CA 1
ATOM 9063 C C . LEU D 1 142 ? 109.729 118.713 107.851 1.00 148.57 142 LEU D C 1
ATOM 9064 O O . LEU D 1 142 ? 109.995 118.105 108.892 1.00 152.01 142 LEU D O 1
ATOM 9069 N N . SER D 1 143 ? 109.883 120.034 107.743 1.00 147.52 143 SER D N 1
ATOM 9070 C CA . SER D 1 143 ? 110.440 120.806 108.848 1.00 151.28 143 SER D CA 1
ATOM 9071 C C . SER D 1 143 ? 109.517 120.789 110.060 1.00 152.39 143 SER D C 1
ATOM 9072 O O . SER D 1 143 ? 109.983 120.668 111.199 1.00 153.24 143 SER D O 1
ATOM 9075 N N . GLY D 1 144 ? 108.208 120.913 109.837 1.00 145.78 144 GLY D N 1
ATOM 9076 C CA . GLY D 1 144 ? 107.278 120.882 110.954 1.00 145.97 144 GLY D CA 1
ATOM 9077 C C . GLY D 1 144 ? 107.297 119.553 111.683 1.00 146.20 144 GLY D C 1
ATOM 9078 O O . GLY D 1 144 ? 107.346 119.505 112.916 1.00 144.76 144 GLY D O 1
ATOM 9079 N N . LEU D 1 145 ? 107.264 118.454 110.926 1.00 141.04 145 LEU D N 1
ATOM 9080 C CA . LEU D 1 145 ? 107.333 117.131 111.535 1.00 138.83 145 LEU D CA 1
ATOM 9081 C C . LEU D 1 145 ? 108.644 116.940 112.283 1.00 137.85 145 LEU D C 1
ATOM 9082 O O . LEU D 1 145 ? 108.659 116.396 113.394 1.00 139.80 145 LEU D O 1
ATOM 9087 N N . LEU D 1 146 ? 109.754 117.381 111.690 1.00 136.75 146 LEU D N 1
ATOM 9088 C CA . LEU D 1 146 ? 111.048 117.237 112.344 1.00 136.92 146 LEU D CA 1
ATOM 9089 C C . LEU D 1 146 ? 111.075 118.000 113.660 1.00 138.01 146 LEU D C 1
ATOM 9090 O O . LEU D 1 146 ? 111.513 117.470 114.685 1.00 142.30 146 LEU D O 1
ATOM 9095 N N . THR D 1 147 ? 110.599 119.247 113.654 1.00 134.01 147 THR D N 1
ATOM 9096 C CA . THR D 1 147 ? 110.615 120.046 114.875 1.00 134.28 147 THR D CA 1
ATOM 9097 C C . THR D 1 147 ? 109.704 119.450 115.941 1.00 136.36 147 THR D C 1
ATOM 9098 O O . THR D 1 147 ? 110.077 119.384 117.120 1.00 136.89 147 THR D O 1
ATOM 9102 N N . PHE D 1 148 ? 108.508 119.010 115.545 1.00 135.94 148 PHE D N 1
ATOM 9103 C CA . PHE D 1 148 ? 107.570 118.437 116.504 1.00 134.99 148 PHE D CA 1
ATOM 9104 C C . PHE D 1 148 ? 108.144 117.173 117.132 1.00 135.53 148 PHE D C 1
ATOM 9105 O O . PHE D 1 148 ? 108.127 117.009 118.360 1.00 135.12 148 PHE D O 1
ATOM 9113 N N . GLY D 1 149 ? 108.682 116.276 116.303 1.00 130.45 149 GLY D N 1
ATOM 9114 C CA . GLY D 1 149 ? 109.294 115.073 116.834 1.00 126.99 149 GLY D CA 1
ATOM 9115 C C . GLY D 1 149 ? 110.489 115.375 117.714 1.00 125.57 149 GLY D C 1
ATOM 9116 O O . GLY D 1 149 ? 110.683 114.737 118.750 1.00 130.19 149 GLY D O 1
ATOM 9117 N N . GLY D 1 150 ? 111.294 116.364 117.326 1.00 119.05 150 GLY D N 1
ATOM 9118 C CA . GLY D 1 150 ? 112.464 116.701 118.116 1.00 119.84 150 GLY D CA 1
ATOM 9119 C C . GLY D 1 150 ? 112.103 117.220 119.492 1.00 121.51 150 GLY D C 1
ATOM 9120 O O . GLY D 1 150 ? 112.684 116.805 120.495 1.00 126.86 150 GLY D O 1
ATOM 9121 N N . ILE D 1 151 ? 111.125 118.125 119.561 1.00 119.58 151 ILE D N 1
ATOM 9122 C CA . ILE D 1 151 ? 110.757 118.681 120.860 1.00 120.73 151 ILE D CA 1
ATOM 9123 C C . ILE D 1 151 ? 110.071 117.626 121.721 1.00 119.49 151 ILE D C 1
ATOM 9124 O O . ILE D 1 151 ? 110.314 117.543 122.934 1.00 116.55 151 ILE D O 1
ATOM 9129 N N . GLY D 1 152 ? 109.224 116.788 121.114 1.00 115.01 152 GLY D N 1
ATOM 9130 C CA . GLY D 1 152 ? 108.607 115.715 121.877 1.00 113.35 152 GLY D CA 1
ATOM 9131 C C . GLY D 1 152 ? 109.630 114.751 122.445 1.00 114.11 152 GLY D C 1
ATOM 9132 O O . GLY D 1 152 ? 109.584 114.395 123.626 1.00 117.38 152 GLY D O 1
ATOM 9133 N N . GLY D 1 153 ? 110.583 114.327 121.611 1.00 108.46 153 GLY D N 1
ATOM 9134 C CA . GLY D 1 153 ? 111.624 113.437 122.082 1.00 104.37 153 GLY D CA 1
ATOM 9135 C C . GLY D 1 153 ? 112.522 114.069 123.121 1.00 103.40 153 GLY D C 1
ATOM 9136 O O . GLY D 1 153 ? 112.978 113.389 124.039 1.00 109.65 153 GLY D O 1
ATOM 9137 N N . LEU D 1 154 ? 112.786 115.369 122.998 1.00 93.81 154 LEU D N 1
ATOM 9138 C CA . LEU D 1 154 ? 113.605 116.053 123.992 1.00 95.09 154 LEU D CA 1
ATOM 9139 C C . LEU D 1 154 ? 112.906 116.091 125.346 1.00 98.29 154 LEU D C 1
ATOM 9140 O O . LEU D 1 154 ? 113.526 115.814 126.385 1.00 101.04 154 LEU D O 1
ATOM 9145 N N . ALA D 1 155 ? 111.611 116.415 125.353 1.00 96.56 155 ALA D N 1
ATOM 9146 C CA . ALA D 1 155 ? 110.858 116.392 126.603 1.00 95.10 155 ALA D CA 1
ATOM 9147 C C . ALA D 1 155 ? 110.825 114.990 127.199 1.00 95.42 155 ALA D C 1
ATOM 9148 O O . ALA D 1 155 ? 111.026 114.815 128.408 1.00 95.63 155 ALA D O 1
ATOM 9150 N N . VAL D 1 156 ? 110.586 113.978 126.362 1.00 91.77 156 VAL D N 1
ATOM 9151 C CA . VAL D 1 156 ? 110.540 112.603 126.852 1.00 85.04 156 VAL D CA 1
ATOM 9152 C C . VAL D 1 156 ? 111.888 112.197 127.432 1.00 86.57 156 VAL D C 1
ATOM 9153 O O . VAL D 1 156 ? 111.960 111.548 128.482 1.00 91.93 156 VAL D O 1
ATOM 9157 N N . GLY D 1 157 ? 112.976 112.578 126.765 1.00 86.92 157 GLY D N 1
ATOM 9158 C CA . GLY D 1 157 ? 114.294 112.235 127.263 1.00 84.70 157 GLY D CA 1
ATOM 9159 C C . GLY D 1 157 ? 114.603 112.883 128.596 1.00 88.03 157 GLY D C 1
ATOM 9160 O O . GLY D 1 157 ? 115.193 112.253 129.476 1.00 93.14 157 GLY D O 1
ATOM 9161 N N . MET D 1 158 ? 114.220 114.151 128.766 1.00 96.84 158 MET D N 1
ATOM 9162 C CA . MET D 1 158 ? 114.460 114.786 130.058 1.00 95.18 158 MET D CA 1
ATOM 9163 C C . MET D 1 158 ? 113.604 114.158 131.151 1.00 97.38 158 MET D C 1
ATOM 9164 O O . MET D 1 158 ? 114.060 114.001 132.289 1.00 98.35 158 MET D O 1
ATOM 9169 N N . ALA D 1 159 ? 112.362 113.793 130.829 1.00 89.56 159 ALA D N 1
ATOM 9170 C CA . ALA D 1 159 ? 111.456 113.305 131.863 1.00 82.77 159 ALA D CA 1
ATOM 9171 C C . ALA D 1 159 ? 111.830 111.912 132.355 1.00 87.82 159 ALA D C 1
ATOM 9172 O O . ALA D 1 159 ? 111.641 111.606 133.536 1.00 92.32 159 ALA D O 1
ATOM 9174 N N . GLY D 1 160 ? 112.353 111.058 131.481 1.00 83.12 160 GLY D N 1
ATOM 9175 C CA . GLY D 1 160 ? 112.604 109.678 131.846 1.00 78.04 160 GLY D CA 1
ATOM 9176 C C . GLY D 1 160 ? 114.025 109.388 132.278 1.00 81.63 160 GLY D C 1
ATOM 9177 O O . GLY D 1 160 ? 114.507 108.263 132.131 1.00 87.51 160 GLY D O 1
ATOM 9178 N N . LYS D 1 161 ? 114.708 110.397 132.819 1.00 79.52 161 LYS D N 1
ATOM 9179 C CA . LYS D 1 161 ? 116.114 110.235 133.171 1.00 77.19 161 LYS D CA 1
ATOM 9180 C C . LYS D 1 161 ? 116.304 109.256 134.324 1.00 80.35 161 LYS D C 1
ATOM 9181 O O . LYS D 1 161 ? 117.242 108.453 134.312 1.00 84.74 161 LYS D O 1
ATOM 9187 N N . ASP D 1 162 ? 115.428 109.305 135.329 1.00 78.90 162 ASP D N 1
ATOM 9188 C CA . ASP D 1 162 ? 115.671 108.555 136.558 1.00 75.65 162 ASP D CA 1
ATOM 9189 C C . ASP D 1 162 ? 115.459 107.058 136.366 1.00 79.55 162 ASP D C 1
ATOM 9190 O O . ASP D 1 162 ? 116.230 106.244 136.890 1.00 86.08 162 ASP D O 1
ATOM 9195 N N . ILE D 1 163 ? 114.417 106.673 135.630 1.00 62.68 163 ILE D N 1
ATOM 9196 C CA . ILE D 1 163 ? 114.172 105.255 135.383 1.00 67.05 163 ILE D CA 1
ATOM 9197 C C . ILE D 1 163 ? 115.314 104.650 134.577 1.00 73.12 163 ILE D C 1
ATOM 9198 O O . ILE D 1 163 ? 115.796 103.546 134.873 1.00 83.71 163 ILE D O 1
ATOM 9203 N N . LEU D 1 164 ? 115.773 105.369 133.554 1.00 60.51 164 LEU D N 1
ATOM 9204 C CA . LEU D 1 164 ? 116.904 104.894 132.769 1.00 64.79 164 LEU D CA 1
ATOM 9205 C C . LEU D 1 164 ? 118.170 104.830 133.612 1.00 67.36 164 LEU D C 1
ATOM 9206 O O . LEU D 1 164 ? 118.997 103.929 133.433 1.00 72.64 164 LEU D O 1
ATOM 9211 N N . SER D 1 165 ? 118.346 105.783 134.530 1.00 58.84 165 SER D N 1
ATOM 9212 C CA . SER D 1 165 ? 119.491 105.736 135.431 1.00 55.96 165 SER D CA 1
ATOM 9213 C C . SER D 1 165 ? 119.455 104.485 136.294 1.00 61.43 165 SER D C 1
ATOM 9214 O O . SER D 1 165 ? 120.483 103.826 136.492 1.00 71.04 165 SER D O 1
ATOM 9217 N N . ASN D 1 166 ? 118.278 104.146 136.819 1.00 58.30 166 ASN D N 1
ATOM 9218 C CA . ASN D 1 166 ? 118.147 102.927 137.608 1.00 50.57 166 ASN D CA 1
ATOM 9219 C C . ASN D 1 166 ? 118.488 101.699 136.776 1.00 57.70 166 ASN D C 1
ATOM 9220 O O . ASN D 1 166 ? 119.195 100.800 137.244 1.00 67.90 166 ASN D O 1
ATOM 9225 N N . PHE D 1 167 ? 118.004 101.650 135.535 1.00 64.50 167 PHE D N 1
ATOM 9226 C CA . PHE D 1 167 ? 118.288 100.504 134.673 1.00 58.08 167 PHE D CA 1
ATOM 9227 C C . PHE D 1 167 ? 119.783 100.375 134.382 1.00 58.99 167 PHE D C 1
ATOM 9228 O O . PHE D 1 167 ? 120.351 99.275 134.448 1.00 63.53 167 PHE D O 1
ATOM 9236 N N . PHE D 1 168 ? 120.439 101.492 134.065 1.00 54.80 168 PHE D N 1
ATOM 9237 C CA . PHE D 1 168 ? 121.865 101.452 133.758 1.00 55.25 168 PHE D CA 1
ATOM 9238 C C . PHE D 1 168 ? 122.685 101.060 134.979 1.00 58.45 168 PHE D C 1
ATOM 9239 O O . PHE D 1 168 ? 123.647 100.290 134.868 1.00 61.58 168 PHE D O 1
ATOM 9247 N N . SER D 1 169 ? 122.327 101.584 136.151 1.00 57.58 169 SER D N 1
ATOM 9248 C CA . SER D 1 169 ? 123.021 101.180 137.365 1.00 49.68 169 SER D CA 1
ATOM 9249 C C . SER D 1 169 ? 122.788 99.710 137.672 1.00 53.95 169 SER D C 1
ATOM 9250 O O . SER D 1 169 ? 123.675 99.048 138.214 1.00 59.72 169 SER D O 1
ATOM 9253 N N . GLY D 1 170 ? 121.613 99.182 137.332 1.00 52.88 170 GLY D N 1
ATOM 9254 C CA . GLY D 1 170 ? 121.396 97.753 137.476 1.00 54.34 170 GLY D CA 1
ATOM 9255 C C . GLY D 1 170 ? 122.312 96.937 136.587 1.00 62.30 170 GLY D C 1
ATOM 9256 O O . GLY D 1 170 ? 122.849 95.910 137.007 1.00 65.11 170 GLY D O 1
ATOM 9257 N N . ILE D 1 171 ? 122.506 97.385 135.347 1.00 67.44 171 ILE D N 1
ATOM 9258 C CA . ILE D 1 171 ? 123.446 96.701 134.456 1.00 61.78 171 ILE D CA 1
ATOM 9259 C C . ILE D 1 171 ? 124.856 96.745 135.039 1.00 63.57 171 ILE D C 1
ATOM 9260 O O . ILE D 1 171 ? 125.574 95.734 135.075 1.00 69.29 171 ILE D O 1
ATOM 9265 N N . MET D 1 172 ? 125.266 97.922 135.515 1.00 65.09 172 MET D N 1
ATOM 9266 C CA . MET D 1 172 ? 126.604 98.066 136.081 1.00 57.28 172 MET D CA 1
ATOM 9267 C C . MET D 1 172 ? 126.781 97.167 137.297 1.00 62.17 172 MET D C 1
ATOM 9268 O O . MET D 1 172 ? 127.840 96.557 137.477 1.00 64.76 172 MET D O 1
ATOM 9273 N N . LEU D 1 173 ? 125.755 97.072 138.144 1.00 59.01 173 LEU D N 1
ATOM 9274 C CA . LEU D 1 173 ? 125.812 96.158 139.279 1.00 54.65 173 LEU D CA 1
ATOM 9275 C C . LEU D 1 173 ? 125.927 94.718 138.811 1.00 56.45 173 LEU D C 1
ATOM 9276 O O . LEU D 1 173 ? 126.654 93.918 139.410 1.00 66.32 173 LEU D O 1
ATOM 9281 N N . TYR D 1 174 ? 125.206 94.366 137.746 1.00 73.56 174 TYR D N 1
ATOM 9282 C CA . TYR D 1 174 ? 125.324 93.027 137.188 1.00 65.95 174 TYR D CA 1
ATOM 9283 C C . TYR D 1 174 ? 126.754 92.719 136.780 1.00 67.54 174 TYR D C 1
ATOM 9284 O O . TYR D 1 174 ? 127.223 91.591 136.966 1.00 72.53 174 TYR D O 1
ATOM 9293 N N . PHE D 1 175 ? 127.465 93.699 136.226 1.00 79.18 175 PHE D N 1
ATOM 9294 C CA . PHE D 1 175 ? 128.839 93.431 135.816 1.00 76.15 175 PHE D CA 1
ATOM 9295 C C . PHE D 1 175 ? 129.851 93.632 136.939 1.00 76.85 175 PHE D C 1
ATOM 9296 O O . PHE D 1 175 ? 130.836 92.892 137.017 1.00 82.30 175 PHE D O 1
ATOM 9304 N N . ASP D 1 176 ? 129.639 94.614 137.813 1.00 81.62 176 ASP D N 1
ATOM 9305 C CA . ASP D 1 176 ? 130.593 94.927 138.878 1.00 76.48 176 ASP D CA 1
ATOM 9306 C C . ASP D 1 176 ? 129.815 95.425 140.091 1.00 90.61 176 ASP D C 1
ATOM 9307 O O . ASP D 1 176 ? 129.372 96.576 140.116 1.00 96.02 176 ASP D O 1
ATOM 9312 N N . ARG D 1 177 ? 129.665 94.569 141.100 1.00 83.32 177 ARG D N 1
ATOM 9313 C CA . ARG D 1 177 ? 128.970 94.964 142.311 1.00 77.88 177 ARG D CA 1
ATOM 9314 C C . ARG D 1 177 ? 129.838 94.691 143.531 1.00 77.07 177 ARG D C 1
ATOM 9315 O O . ARG D 1 177 ? 130.502 93.651 143.607 1.00 74.62 177 ARG D O 1
ATOM 9323 N N . PRO D 1 178 ? 129.880 95.618 144.480 1.00 74.73 178 PRO D N 1
ATOM 9324 C CA . PRO D 1 178 ? 130.701 95.408 145.675 1.00 72.27 178 PRO D CA 1
ATOM 9325 C C . PRO D 1 178 ? 129.974 94.704 146.809 1.00 77.99 178 PRO D C 1
ATOM 9326 O O . PRO D 1 178 ? 130.144 95.088 147.969 1.00 87.54 178 PRO D O 1
ATOM 9330 N N . PHE D 1 179 ? 129.193 93.671 146.505 1.00 64.54 179 PHE D N 1
ATOM 9331 C CA . PHE D 1 179 ? 128.543 92.866 147.534 1.00 60.63 179 PHE D CA 1
ATOM 9332 C C . PHE D 1 179 ? 127.877 91.678 146.860 1.00 64.99 179 PHE D C 1
ATOM 9333 O O . PHE D 1 179 ? 127.794 91.600 145.633 1.00 75.90 179 PHE D O 1
ATOM 9341 N N . SER D 1 180 ? 127.400 90.753 147.685 1.00 62.73 180 SER D N 1
ATOM 9342 C CA . SER D 1 180 ? 126.758 89.535 147.223 1.00 54.56 180 SER D CA 1
ATOM 9343 C C . SER D 1 180 ? 125.468 89.324 148.001 1.00 62.00 180 SER D C 1
ATOM 9344 O O . SER D 1 180 ? 125.161 90.050 148.948 1.00 74.50 180 SER D O 1
ATOM 9347 N N . ILE D 1 181 ? 124.705 88.315 147.587 1.00 61.68 181 ILE D N 1
ATOM 9348 C CA . ILE D 1 181 ? 123.494 87.953 148.310 1.00 58.73 181 ILE D CA 1
ATOM 9349 C C . ILE D 1 181 ? 123.874 87.438 149.689 1.00 63.58 181 ILE D C 1
ATOM 9350 O O . ILE D 1 181 ? 124.756 86.583 149.829 1.00 72.26 181 ILE D O 1
ATOM 9355 N N . GLY D 1 182 ? 123.213 87.959 150.716 1.00 63.62 182 GLY D N 1
ATOM 9356 C CA . GLY D 1 182 ? 123.510 87.580 152.077 1.00 55.73 182 GLY D CA 1
ATOM 9357 C C . GLY D 1 182 ? 124.546 88.432 152.769 1.00 61.78 182 GLY D C 1
ATOM 9358 O O . GLY D 1 182 ? 124.930 88.111 153.899 1.00 72.78 182 GLY D O 1
ATOM 9359 N N . ASP D 1 183 ? 125.009 89.502 152.136 1.00 57.31 183 ASP D N 1
ATOM 9360 C CA . ASP D 1 183 ? 126.009 90.377 152.725 1.00 51.94 183 ASP D CA 1
ATOM 9361 C C . ASP D 1 183 ? 125.342 91.496 153.510 1.00 63.64 183 ASP D C 1
ATOM 9362 O O . ASP D 1 183 ? 124.355 92.083 153.064 1.00 71.09 183 ASP D O 1
ATOM 9367 N N . TRP D 1 184 ? 125.889 91.783 154.684 1.00 55.50 184 TRP D N 1
ATOM 9368 C CA . TRP D 1 184 ? 125.449 92.918 155.482 1.00 45.55 184 TRP D CA 1
ATOM 9369 C C . TRP D 1 184 ? 126.178 94.163 154.995 1.00 49.62 184 TRP D C 1
ATOM 9370 O O . TRP D 1 184 ? 127.411 94.192 154.970 1.00 65.22 184 TRP D O 1
ATOM 9381 N N . ILE D 1 185 ? 125.421 95.182 154.589 1.00 49.00 185 ILE D N 1
ATOM 9382 C CA . ILE D 1 185 ? 125.988 96.404 154.038 1.00 54.94 185 ILE D CA 1
ATOM 9383 C C . ILE D 1 185 ? 125.357 97.608 154.722 1.00 58.94 185 ILE D C 1
ATOM 9384 O O . ILE D 1 185 ? 124.307 97.514 155.358 1.00 69.26 185 ILE D O 1
ATOM 9389 N N . ARG D 1 186 ? 126.021 98.749 154.581 1.00 53.76 186 ARG D N 1
ATOM 9390 C CA . ARG D 1 186 ? 125.534 100.013 155.115 1.00 48.13 186 ARG D CA 1
ATOM 9391 C C . ARG D 1 186 ? 126.225 101.138 154.360 1.00 58.25 186 ARG D C 1
ATOM 9392 O O . ARG D 1 186 ? 127.055 100.902 153.481 1.00 71.70 186 ARG D O 1
ATOM 9400 N N . SER D 1 187 ? 125.877 102.375 154.711 1.00 61.61 187 SER D N 1
ATOM 9401 C CA . SER D 1 187 ? 126.461 103.523 154.050 1.00 56.19 187 SER D CA 1
ATOM 9402 C C . SER D 1 187 ? 126.452 104.721 154.985 1.00 57.40 187 SER D C 1
ATOM 9403 O O . SER D 1 187 ? 125.473 104.916 155.717 1.00 67.98 187 SER D O 1
ATOM 9406 N N . PRO D 1 188 ? 127.512 105.530 154.988 1.00 59.30 188 PRO D N 1
ATOM 9407 C CA . PRO D 1 188 ? 127.513 106.754 155.794 1.00 59.49 188 PRO D CA 1
ATOM 9408 C C . PRO D 1 188 ? 126.748 107.910 155.173 1.00 61.23 188 PRO D C 1
ATOM 9409 O O . PRO D 1 188 ? 126.620 108.956 155.816 1.00 72.75 188 PRO D O 1
ATOM 9413 N N . ASP D 1 189 ? 126.239 107.761 153.953 1.00 63.61 189 ASP D N 1
ATOM 9414 C CA . ASP D 1 189 ? 125.515 108.828 153.274 1.00 60.83 189 ASP D CA 1
ATOM 9415 C C . ASP D 1 189 ? 124.005 108.659 153.334 1.00 68.91 189 ASP D C 1
ATOM 9416 O O . ASP D 1 189 ? 123.283 109.650 153.463 1.00 78.50 189 ASP D O 1
ATOM 9421 N N . ARG D 1 190 ? 123.509 107.430 153.239 1.00 69.54 190 ARG D N 1
ATOM 9422 C CA . ARG D 1 190 ? 122.084 107.144 153.275 1.00 59.32 190 ARG D CA 1
ATOM 9423 C C . ARG D 1 190 ? 121.827 106.007 154.252 1.00 62.37 190 ARG D C 1
ATOM 9424 O O . ARG D 1 190 ? 122.752 105.368 154.755 1.00 75.21 190 ARG D O 1
ATOM 9432 N N . ASN D 1 191 ? 120.550 105.757 154.517 1.00 59.45 191 ASN D N 1
ATOM 9433 C CA . ASN D 1 191 ? 120.124 104.664 155.386 1.00 61.60 191 ASN D CA 1
ATOM 9434 C C . ASN D 1 191 ? 119.728 103.487 154.501 1.00 70.34 191 ASN D C 1
ATOM 9435 O O . ASN D 1 191 ? 118.622 103.450 153.960 1.00 77.92 191 ASN D O 1
ATOM 9440 N N . ILE D 1 192 ? 120.639 102.529 154.347 1.00 64.51 192 ILE D N 1
ATOM 9441 C CA . ILE D 1 192 ? 120.378 101.336 153.550 1.00 55.95 192 ILE D CA 1
ATOM 9442 C C . ILE D 1 192 ? 120.819 100.098 154.317 1.00 58.90 192 ILE D C 1
ATOM 9443 O O . ILE D 1 192 ? 120.969 99.020 153.735 1.00 67.96 192 ILE D O 1
ATOM 9448 N N . GLU D 1 193 ? 121.032 100.241 155.621 1.00 56.12 193 GLU D N 1
ATOM 9449 C CA . GLU D 1 193 ? 121.648 99.175 156.400 1.00 57.62 193 GLU D CA 1
ATOM 9450 C C . GLU D 1 193 ? 120.753 97.943 156.453 1.00 60.27 193 GLU D C 1
ATOM 9451 O O . GLU D 1 193 ? 119.548 98.046 156.692 1.00 71.42 193 GLU D O 1
ATOM 9457 N N . GLY D 1 194 ? 121.350 96.781 156.236 1.00 49.92 194 GLY D N 1
ATOM 9458 C CA . GLY D 1 194 ? 120.613 95.536 156.245 1.00 44.71 194 GLY D CA 1
ATOM 9459 C C . GLY D 1 194 ? 121.397 94.456 155.525 1.00 50.73 194 GLY D C 1
ATOM 9460 O O . GLY D 1 194 ? 122.582 94.609 155.240 1.00 63.60 194 GLY D O 1
ATOM 9461 N N . THR D 1 195 ? 120.702 93.361 155.239 1.00 56.61 195 THR D N 1
ATOM 9462 C CA . THR D 1 195 ? 121.275 92.219 154.540 1.00 48.23 195 THR D CA 1
ATOM 9463 C C . THR D 1 195 ? 120.681 92.130 153.142 1.00 49.49 195 THR D C 1
ATOM 9464 O O . THR D 1 195 ? 119.462 92.234 152.975 1.00 65.73 195 THR D O 1
ATOM 9468 N N . VAL D 1 196 ? 121.541 91.940 152.143 1.00 45.77 196 VAL D N 1
ATOM 9469 C CA . VAL D 1 196 ? 121.091 91.900 150.758 1.00 49.15 196 VAL D CA 1
ATOM 9470 C C . VAL D 1 196 ? 120.313 90.617 150.508 1.00 56.62 196 VAL D C 1
ATOM 9471 O O . VAL D 1 196 ? 120.753 89.522 150.878 1.00 62.92 196 VAL D O 1
ATOM 9475 N N . ALA D 1 197 ? 119.152 90.747 149.873 1.00 62.14 197 ALA D N 1
ATOM 9476 C CA . ALA D 1 197 ? 118.291 89.615 149.558 1.00 58.88 197 ALA D CA 1
ATOM 9477 C C . ALA D 1 197 ? 118.147 89.360 148.068 1.00 63.85 197 ALA D C 1
ATOM 9478 O O . ALA D 1 197 ? 118.195 88.207 147.640 1.00 70.37 197 ALA D O 1
ATOM 9480 N N . GLU D 1 198 ? 117.968 90.405 147.265 1.00 64.90 198 GLU D N 1
ATOM 9481 C CA . GLU D 1 198 ? 117.838 90.263 145.824 1.00 52.89 198 GLU D CA 1
ATOM 9482 C C . GLU D 1 198 ? 118.456 91.473 145.147 1.00 62.69 198 GLU D C 1
ATOM 9483 O O . GLU D 1 198 ? 118.380 92.591 145.658 1.00 77.09 198 GLU D O 1
ATOM 9489 N N . ILE D 1 199 ? 119.058 91.242 143.987 1.00 60.73 199 ILE D N 1
ATOM 9490 C CA . ILE D 1 199 ? 119.629 92.305 143.170 1.00 59.41 199 ILE D CA 1
ATOM 9491 C C . ILE D 1 199 ? 118.885 92.283 141.844 1.00 59.25 199 ILE D C 1
ATOM 9492 O O . ILE D 1 199 ? 119.210 91.494 140.951 1.00 71.63 199 ILE D O 1
ATOM 9497 N N . GLY D 1 200 ? 117.881 93.144 141.710 1.00 62.65 200 GLY D N 1
ATOM 9498 C CA . GLY D 1 200 ? 117.080 93.214 140.509 1.00 60.33 200 GLY D CA 1
ATOM 9499 C C . GLY D 1 200 ? 117.661 94.167 139.486 1.00 61.06 200 GLY D C 1
ATOM 9500 O O . GLY D 1 200 ? 118.792 94.641 139.597 1.00 68.55 200 GLY D O 1
ATOM 9501 N N . TRP D 1 201 ? 116.857 94.449 138.466 1.00 63.31 201 TRP D N 1
ATOM 9502 C CA . TRP D 1 201 ? 117.284 95.332 137.392 1.00 64.75 201 TRP D CA 1
ATOM 9503 C C . TRP D 1 201 ? 116.971 96.793 137.661 1.00 65.90 201 TRP D C 1
ATOM 9504 O O . TRP D 1 201 ? 117.645 97.667 137.109 1.00 71.30 201 TRP D O 1
ATOM 9515 N N . ARG D 1 202 ? 115.977 97.079 138.494 1.00 58.31 202 ARG D N 1
ATOM 9516 C CA . ARG D 1 202 ? 115.627 98.445 138.854 1.00 52.03 202 ARG D CA 1
ATOM 9517 C C . ARG D 1 202 ? 115.910 98.772 140.309 1.00 58.02 202 ARG D C 1
ATOM 9518 O O . ARG D 1 202 ? 116.413 99.856 140.604 1.00 62.60 202 ARG D O 1
ATOM 9526 N N . ILE D 1 203 ? 115.603 97.859 141.229 1.00 59.93 203 ILE D N 1
ATOM 9527 C CA . ILE D 1 203 ? 115.812 98.074 142.652 1.00 56.25 203 ILE D CA 1
ATOM 9528 C C . ILE D 1 203 ? 116.524 96.870 143.250 1.00 54.38 203 ILE D C 1
ATOM 9529 O O . ILE D 1 203 ? 116.518 95.771 142.694 1.00 60.89 203 ILE D O 1
ATOM 9534 N N . THR D 1 204 ? 117.142 97.097 144.403 1.00 53.44 204 THR D N 1
ATOM 9535 C CA . THR D 1 204 ? 117.796 96.056 145.181 1.00 51.58 204 THR D CA 1
ATOM 9536 C C . THR D 1 204 ? 117.026 95.861 146.478 1.00 61.14 204 THR D C 1
ATOM 9537 O O . THR D 1 204 ? 116.700 96.837 147.160 1.00 68.90 204 THR D O 1
ATOM 9541 N N . LYS D 1 205 ? 116.734 94.610 146.815 1.00 53.16 205 LYS D N 1
ATOM 9542 C CA . LYS D 1 205 ? 115.942 94.285 147.992 1.00 41.75 205 LYS D CA 1
ATOM 9543 C C . LYS D 1 205 ? 116.861 93.955 149.158 1.00 48.79 205 LYS D C 1
ATOM 9544 O O . LYS D 1 205 ? 117.762 93.122 149.029 1.00 61.48 205 LYS D O 1
ATOM 9550 N N . ILE D 1 206 ? 116.623 94.602 150.294 1.00 55.05 206 ILE D N 1
ATOM 9551 C CA . ILE D 1 206 ? 117.464 94.475 151.476 1.00 48.16 206 ILE D CA 1
ATOM 9552 C C . ILE D 1 206 ? 116.575 94.171 152.671 1.00 49.89 206 ILE D C 1
ATOM 9553 O O . ILE D 1 206 ? 115.543 94.821 152.861 1.00 62.61 206 ILE D O 1
ATOM 9558 N N . THR D 1 207 ? 116.968 93.182 153.468 1.00 47.07 207 THR D N 1
ATOM 9559 C CA . THR D 1 207 ? 116.255 92.825 154.689 1.00 47.09 207 THR D CA 1
ATOM 9560 C C . THR D 1 207 ? 116.906 93.551 155.858 1.00 53.98 207 THR D C 1
ATOM 9561 O O . THR D 1 207 ? 118.063 93.287 156.195 1.00 66.00 207 THR D O 1
ATOM 9565 N N . THR D 1 208 ? 116.163 94.461 156.479 1.00 53.34 208 THR D N 1
ATOM 9566 C CA . THR D 1 208 ? 116.695 95.209 157.603 1.00 51.95 208 THR D CA 1
ATOM 9567 C C . THR D 1 208 ? 116.794 94.317 158.836 1.00 60.22 208 THR D C 1
ATOM 9568 O O . THR D 1 208 ? 116.237 93.219 158.892 1.00 66.75 208 THR D O 1
ATOM 9572 N N . PHE D 1 209 ? 117.519 94.805 159.841 1.00 60.54 209 PHE D N 1
ATOM 9573 C CA . PHE D 1 209 ? 117.628 94.077 161.097 1.00 56.48 209 PHE D CA 1
ATOM 9574 C C . PHE D 1 209 ? 116.338 94.117 161.898 1.00 65.00 209 PHE D C 1
ATOM 9575 O O . PHE D 1 209 ? 116.239 93.435 162.922 1.00 74.24 209 PHE D O 1
ATOM 9583 N N . ASP D 1 210 ? 115.361 94.897 161.458 1.00 74.14 210 ASP D N 1
ATOM 9584 C CA . ASP D 1 210 ? 114.014 94.884 162.001 1.00 58.66 210 ASP D CA 1
ATOM 9585 C C . ASP D 1 210 ? 113.143 93.815 161.359 1.00 63.20 210 ASP D C 1
ATOM 9586 O O . ASP D 1 210 ? 111.950 93.744 161.667 1.00 69.75 210 ASP D O 1
ATOM 9591 N N . ASN D 1 211 ? 113.713 93.000 160.467 1.00 62.79 211 ASN D N 1
ATOM 9592 C CA . ASN D 1 211 ? 112.990 91.967 159.725 1.00 53.31 211 ASN D CA 1
ATOM 9593 C C . ASN D 1 211 ? 111.926 92.574 158.814 1.00 59.39 211 ASN D C 1
ATOM 9594 O O . ASN D 1 211 ? 110.799 92.087 158.745 1.00 69.80 211 ASN D O 1
ATOM 9599 N N . ARG D 1 212 ? 112.289 93.634 158.103 1.00 54.00 212 ARG D N 1
ATOM 9600 C CA . ARG D 1 212 ? 111.407 94.281 157.148 1.00 48.74 212 ARG D CA 1
ATOM 9601 C C . ARG D 1 212 ? 112.101 94.385 155.801 1.00 60.96 212 ARG D C 1
ATOM 9602 O O . ARG D 1 212 ? 113.322 94.546 155.738 1.00 65.45 212 ARG D O 1
ATOM 9610 N N . PRO D 1 213 ? 111.350 94.296 154.708 1.00 55.87 213 PRO D N 1
ATOM 9611 C CA . PRO D 1 213 ? 111.953 94.487 153.387 1.00 46.73 213 PRO D CA 1
ATOM 9612 C C . PRO D 1 213 ? 112.149 95.960 153.072 1.00 46.72 213 PRO D C 1
ATOM 9613 O O . PRO D 1 213 ? 111.309 96.804 153.392 1.00 68.27 213 PRO D O 1
ATOM 9617 N N . LEU D 1 214 ? 113.277 96.264 152.440 1.00 47.70 214 LEU D N 1
ATOM 9618 C CA . LEU D 1 214 ? 113.621 97.622 152.044 1.00 46.63 214 LEU D CA 1
ATOM 9619 C C . LEU D 1 214 ? 114.045 97.610 150.586 1.00 54.54 214 LEU D C 1
ATOM 9620 O O . LEU D 1 214 ? 114.882 96.796 150.188 1.00 59.85 214 LEU D O 1
ATOM 9625 N N . TYR D 1 215 ? 113.471 98.508 149.793 1.00 50.59 215 TYR D N 1
ATOM 9626 C CA . TYR D 1 215 ? 113.706 98.557 148.356 1.00 42.04 215 TYR D CA 1
ATOM 9627 C C . TYR D 1 215 ? 114.505 99.808 148.027 1.00 48.75 215 TYR D C 1
ATOM 9628 O O . TYR D 1 215 ? 114.039 100.926 148.263 1.00 71.94 215 TYR D O 1
ATOM 9637 N N . VAL D 1 216 ? 115.694 99.619 147.472 1.00 39.64 216 VAL D N 1
ATOM 9638 C CA . VAL D 1 216 ? 116.645 100.696 147.219 1.00 41.30 216 VAL D CA 1
ATOM 9639 C C . VAL D 1 216 ? 116.783 100.865 145.711 1.00 51.71 216 VAL D C 1
ATOM 9640 O O . VAL D 1 216 ? 117.084 99.889 145.013 1.00 59.63 216 VAL D O 1
ATOM 9644 N N . PRO D 1 217 ? 116.568 102.061 145.168 1.00 50.14 217 PRO D N 1
ATOM 9645 C CA . PRO D 1 217 ? 116.811 102.272 143.737 1.00 45.15 217 PRO D CA 1
ATOM 9646 C C . PRO D 1 217 ? 118.269 102.029 143.387 1.00 44.03 217 PRO D C 1
ATOM 9647 O O . PRO D 1 217 ? 119.175 102.387 144.140 1.00 59.37 217 PRO D O 1
ATOM 9651 N N . ASN D 1 218 ? 118.491 101.422 142.222 1.00 50.87 218 ASN D N 1
ATOM 9652 C CA . ASN D 1 218 ? 119.835 101.003 141.848 1.00 43.92 218 ASN D CA 1
ATOM 9653 C C . ASN D 1 218 ? 120.768 102.177 141.593 1.00 51.08 218 ASN D C 1
ATOM 9654 O O . ASN D 1 218 ? 121.984 102.026 141.734 1.00 62.65 218 ASN D O 1
ATOM 9659 N N . SER D 1 219 ? 120.234 103.342 141.227 1.00 50.65 219 SER D N 1
ATOM 9660 C CA . SER D 1 219 ? 121.085 104.481 140.910 1.00 47.69 219 SER D CA 1
ATOM 9661 C C . SER D 1 219 ? 121.834 105.020 142.119 1.00 59.23 219 SER D C 1
AT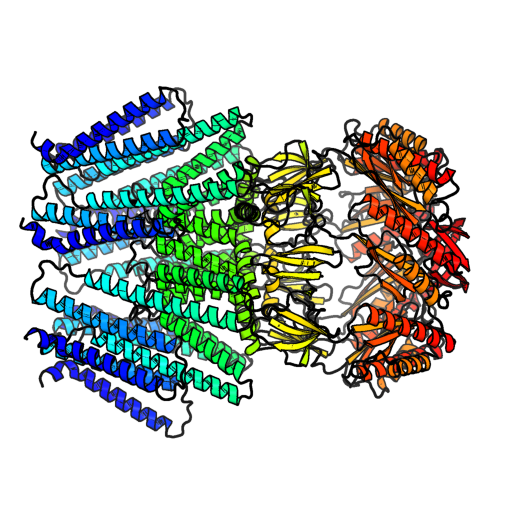OM 9662 O O . SER D 1 219 ? 122.776 105.797 141.942 1.00 64.94 219 SER D O 1
ATOM 9665 N N . LEU D 1 220 ? 121.440 104.637 143.333 1.00 60.89 220 LEU D N 1
ATOM 9666 C CA . LEU D 1 220 ? 122.132 105.120 144.521 1.00 51.99 220 LEU D CA 1
ATOM 9667 C C . LEU D 1 220 ? 123.561 104.605 144.591 1.00 56.25 220 LEU D C 1
ATOM 9668 O O . LEU D 1 220 ? 124.450 105.315 145.070 1.00 59.56 220 LEU D O 1
ATOM 9673 N N . PHE D 1 221 ? 123.804 103.388 144.116 1.00 53.04 221 PHE D N 1
ATOM 9674 C CA . PHE D 1 221 ? 125.116 102.770 144.244 1.00 50.27 221 PHE D CA 1
ATOM 9675 C C . PHE D 1 221 ? 126.149 103.355 143.298 1.00 57.56 221 PHE D C 1
ATOM 9676 O O . PHE D 1 221 ? 127.300 102.910 143.321 1.00 65.72 221 PHE D O 1
ATOM 9684 N N . SER D 1 222 ? 125.779 104.326 142.470 1.00 59.36 222 SER D N 1
ATOM 9685 C CA . SER D 1 222 ? 126.728 105.012 141.609 1.00 57.00 222 SER D CA 1
ATOM 9686 C C . SER D 1 222 ? 127.202 106.336 142.187 1.00 59.56 222 SER D C 1
ATOM 9687 O O . SER D 1 222 ? 128.051 106.990 141.578 1.00 67.37 222 SER D O 1
ATOM 9690 N N . SER D 1 223 ? 126.680 106.749 143.341 1.00 55.17 223 SER D N 1
ATOM 9691 C CA . SER D 1 223 ? 127.037 108.048 143.894 1.00 53.96 223 SER D CA 1
ATOM 9692 C C . SER D 1 223 ? 127.327 108.053 145.385 1.00 59.17 223 SER D C 1
ATOM 9693 O O . SER D 1 223 ? 127.790 109.081 145.885 1.00 70.74 223 SER D O 1
ATOM 9696 N N . ILE D 1 224 ? 127.079 106.970 146.116 1.00 55.16 224 ILE D N 1
ATOM 9697 C CA . ILE D 1 224 ? 127.320 106.940 147.551 1.00 55.65 224 ILE D CA 1
ATOM 9698 C C . ILE D 1 224 ? 128.384 105.897 147.855 1.00 54.33 224 ILE D C 1
ATOM 9699 O O . ILE D 1 224 ? 128.618 104.964 147.084 1.00 67.34 224 ILE D O 1
ATOM 9704 N N . SER D 1 225 ? 129.040 106.074 148.996 1.00 48.59 225 SER D N 1
ATOM 9705 C CA . SER D 1 225 ? 130.014 105.104 149.469 1.00 49.85 225 SER D CA 1
ATOM 9706 C C . SER D 1 225 ? 129.305 103.956 150.169 1.00 56.52 225 SER D C 1
ATOM 9707 O O . SER D 1 225 ? 128.417 104.169 150.996 1.00 67.54 225 SER D O 1
ATOM 9710 N N . VAL D 1 226 ? 129.702 102.734 149.835 1.00 46.78 226 VAL D N 1
ATOM 9711 C CA . VAL D 1 226 ? 129.091 101.532 150.382 1.00 41.99 226 VAL D CA 1
ATOM 9712 C C . VAL D 1 226 ? 130.118 100.822 151.247 1.00 46.52 226 VAL D C 1
ATOM 9713 O O . VAL D 1 226 ? 131.238 100.557 150.799 1.00 66.60 226 VAL D O 1
ATOM 9717 N N . GLU D 1 227 ? 129.736 100.518 152.479 1.00 58.05 227 GLU D N 1
ATOM 9718 C CA . GLU D 1 227 ? 130.568 99.768 153.403 1.00 54.06 227 GLU D CA 1
ATOM 9719 C C . GLU D 1 227 ? 130.016 98.359 153.530 1.00 58.04 227 GLU D C 1
ATOM 9720 O O . GLU D 1 227 ? 128.803 98.151 153.453 1.00 73.47 227 GLU D O 1
ATOM 9726 N N . ASN D 1 228 ? 130.906 97.389 153.730 1.00 50.71 228 ASN D N 1
ATOM 9727 C CA . ASN D 1 228 ? 130.543 95.976 153.756 1.00 45.59 228 ASN D CA 1
ATOM 9728 C C . ASN D 1 228 ? 130.982 95.377 155.086 1.00 51.25 228 ASN D C 1
ATOM 9729 O O . ASN D 1 228 ? 132.027 94.717 155.166 1.00 59.22 228 ASN D O 1
ATOM 9734 N N . PRO D 1 229 ? 130.207 95.584 156.152 1.00 52.66 229 PRO D N 1
ATOM 9735 C CA . PRO D 1 229 ? 130.527 94.923 157.423 1.00 47.97 229 PRO D CA 1
ATOM 9736 C C . PRO D 1 229 ? 130.454 93.414 157.348 1.00 55.10 229 PRO D C 1
ATOM 9737 O O . PRO D 1 229 ? 130.997 92.740 158.226 1.00 65.12 229 PRO D O 1
ATOM 9741 N N . GLY D 1 230 ? 129.791 92.856 156.339 1.00 53.63 230 GLY D N 1
ATOM 9742 C CA . GLY D 1 230 ? 129.766 91.416 156.183 1.00 54.07 230 GLY D CA 1
ATOM 9743 C C . GLY D 1 230 ? 131.101 90.801 155.831 1.00 62.32 230 GLY D C 1
ATOM 9744 O O . GLY D 1 230 ? 131.243 89.579 155.929 1.00 67.57 230 GLY D O 1
ATOM 9745 N N . ARG D 1 231 ? 132.077 91.611 155.423 1.00 63.13 231 ARG D N 1
ATOM 9746 C CA . ARG D 1 231 ? 133.400 91.125 155.056 1.00 55.88 231 ARG D CA 1
ATOM 9747 C C . ARG D 1 231 ? 134.486 91.605 156.012 1.00 60.16 231 ARG D C 1
ATOM 9748 O O . ARG D 1 231 ? 135.649 91.707 155.613 1.00 68.96 231 ARG D O 1
ATOM 9756 N N . MET D 1 232 ? 134.139 91.902 157.260 1.00 60.09 232 MET D N 1
ATOM 9757 C CA . MET D 1 232 ? 135.141 92.371 158.202 1.00 56.23 232 MET D CA 1
ATOM 9758 C C . MET D 1 232 ? 136.103 91.243 158.553 1.00 61.85 232 MET D C 1
ATOM 9759 O O . MET D 1 232 ? 135.824 90.062 158.338 1.00 75.03 232 MET D O 1
ATOM 9764 N N . THR D 1 233 ? 137.252 91.623 159.105 1.00 56.57 233 THR D N 1
ATOM 9765 C CA . THR D 1 233 ? 138.220 90.654 159.588 1.00 56.72 233 THR D CA 1
ATOM 9766 C C . THR D 1 233 ? 138.299 90.581 161.103 1.00 64.50 233 THR D C 1
ATOM 9767 O O . THR D 1 233 ? 138.759 89.566 161.629 1.00 66.73 233 THR D O 1
ATOM 9771 N N . ASN D 1 234 ? 137.855 91.617 161.809 1.00 60.97 234 ASN D N 1
ATOM 9772 C CA . ASN D 1 234 ? 137.890 91.643 163.263 1.00 53.84 234 ASN D CA 1
ATOM 9773 C C . ASN D 1 234 ? 136.748 92.510 163.768 1.00 59.76 234 ASN D C 1
ATOM 9774 O O . ASN D 1 234 ? 136.152 93.286 163.020 1.00 69.82 234 ASN D O 1
ATOM 9779 N N . ARG D 1 235 ? 136.447 92.366 165.053 1.00 55.85 235 ARG D N 1
ATOM 9780 C CA . ARG D 1 235 ? 135.529 93.248 165.756 1.00 48.53 235 ARG D CA 1
ATOM 9781 C C . ARG D 1 235 ? 136.318 94.105 166.734 1.00 59.84 235 ARG D C 1
ATOM 9782 O O . ARG D 1 235 ? 137.223 93.612 167.412 1.00 71.81 235 ARG D O 1
ATOM 9790 N N . ARG D 1 236 ? 135.977 95.385 166.804 1.00 57.38 236 ARG D N 1
ATOM 9791 C CA . ARG D 1 236 ? 136.714 96.342 167.616 1.00 55.07 236 ARG D CA 1
ATOM 9792 C C . ARG D 1 236 ? 136.042 96.531 168.968 1.00 53.68 236 ARG D C 1
ATOM 9793 O O . ARG D 1 236 ? 134.813 96.516 169.071 1.00 65.86 236 ARG D O 1
ATOM 9801 N N . ILE D 1 237 ? 136.858 96.704 170.002 1.00 49.26 237 ILE D N 1
ATOM 9802 C CA . ILE D 1 237 ? 136.392 97.028 171.344 1.00 50.29 237 ILE D CA 1
ATOM 9803 C C . ILE D 1 237 ? 136.986 98.373 171.729 1.00 59.31 237 ILE D C 1
ATOM 9804 O O . ILE D 1 237 ? 138.212 98.524 171.769 1.00 72.91 237 ILE D O 1
ATOM 9809 N N . THR D 1 238 ? 136.125 99.345 172.012 1.00 61.18 238 THR D N 1
ATOM 9810 C CA . THR D 1 238 ? 136.552 100.666 172.450 1.00 59.18 238 THR D CA 1
ATOM 9811 C C . THR D 1 238 ? 135.706 101.101 173.634 1.00 59.37 238 THR D C 1
ATOM 9812 O O . THR D 1 238 ? 134.496 100.866 173.661 1.00 71.69 238 THR D O 1
ATOM 9816 N N . THR D 1 239 ? 136.345 101.742 174.606 1.00 56.07 239 THR D N 1
ATOM 9817 C CA . THR D 1 239 ? 135.650 102.249 175.780 1.00 61.85 239 THR D CA 1
ATOM 9818 C C . THR D 1 239 ? 136.517 103.320 176.425 1.00 62.13 239 THR D C 1
ATOM 9819 O O . THR D 1 239 ? 137.650 103.565 176.007 1.00 66.38 239 THR D O 1
ATOM 9823 N N . THR D 1 240 ? 135.968 103.962 177.450 1.00 60.52 240 THR D N 1
ATOM 9824 C CA . THR D 1 240 ? 136.656 105.011 178.185 1.00 59.45 240 THR D CA 1
ATOM 9825 C C . THR D 1 240 ? 136.500 104.763 179.676 1.00 59.66 240 THR D C 1
ATOM 9826 O O . THR D 1 240 ? 135.406 104.450 180.149 1.00 71.18 240 THR D O 1
ATOM 9830 N N . ILE D 1 241 ? 137.598 104.900 180.411 1.00 58.95 241 ILE D N 1
ATOM 9831 C CA . ILE D 1 241 ? 137.602 104.762 181.861 1.00 57.73 241 ILE D CA 1
ATOM 9832 C C . ILE D 1 241 ? 137.739 106.153 182.459 1.00 63.62 241 ILE D C 1
ATOM 9833 O O . ILE D 1 241 ? 138.755 106.826 182.252 1.00 75.90 241 ILE D O 1
ATOM 9838 N N . GLY D 1 242 ? 136.722 106.583 183.197 1.00 59.61 242 GLY D N 1
ATOM 9839 C CA . GLY D 1 242 ? 136.748 107.894 183.812 1.00 53.24 242 GLY D CA 1
ATOM 9840 C C . GLY D 1 242 ? 136.994 107.840 185.303 1.00 55.39 242 GLY D C 1
ATOM 9841 O O . GLY D 1 242 ? 136.105 107.466 186.071 1.00 68.01 242 GLY D O 1
ATOM 9842 N N . LEU D 1 243 ? 138.194 108.215 185.726 1.00 50.70 243 LEU D N 1
ATOM 9843 C CA . LEU D 1 243 ? 138.574 108.188 187.128 1.00 59.46 243 LEU D CA 1
ATOM 9844 C C . LEU D 1 243 ? 138.400 109.563 187.758 1.00 63.56 243 LEU D C 1
ATOM 9845 O O . LEU D 1 243 ? 138.393 110.589 187.077 1.00 71.42 243 LEU D O 1
ATOM 9850 N N . ARG D 1 244 ? 138.259 109.570 189.078 1.00 66.43 244 ARG D N 1
ATOM 9851 C CA . ARG D 1 244 ? 138.129 110.822 189.805 1.00 68.96 244 ARG D CA 1
ATOM 9852 C C . ARG D 1 244 ? 139.439 111.598 189.773 1.00 73.60 244 ARG D C 1
ATOM 9853 O O . ARG D 1 244 ? 140.521 111.029 189.619 1.00 81.57 244 ARG D O 1
ATOM 9861 N N . TYR D 1 245 ? 139.331 112.919 189.920 1.00 72.10 245 TYR D N 1
ATOM 9862 C CA . TYR D 1 245 ? 140.518 113.763 189.922 1.00 68.33 245 TYR D CA 1
ATOM 9863 C C . TYR D 1 245 ? 141.420 113.491 191.115 1.00 69.05 245 TYR D C 1
ATOM 9864 O O . TYR D 1 245 ? 142.615 113.796 191.053 1.00 73.17 245 TYR D O 1
ATOM 9873 N N . GLU D 1 246 ? 140.883 112.929 192.195 1.00 76.51 246 GLU D N 1
ATOM 9874 C CA . GLU D 1 246 ? 141.701 112.575 193.344 1.00 77.15 246 GLU D CA 1
ATOM 9875 C C . GLU D 1 246 ? 142.501 111.301 193.128 1.00 84.10 246 GLU D C 1
ATOM 9876 O O . GLU D 1 246 ? 143.324 110.954 193.980 1.00 91.22 246 GLU D O 1
ATOM 9882 N N . ASP D 1 247 ? 142.279 110.597 192.018 1.00 83.01 247 ASP D N 1
ATOM 9883 C CA . ASP D 1 247 ? 142.993 109.368 191.700 1.00 78.15 247 ASP D CA 1
ATOM 9884 C C . ASP D 1 247 ? 144.106 109.593 190.685 1.00 83.27 247 ASP D C 1
ATOM 9885 O O . ASP D 1 247 ? 144.474 108.670 189.954 1.00 93.08 247 ASP D O 1
ATOM 9890 N N . ALA D 1 248 ? 144.648 110.809 190.621 1.00 77.01 248 ALA D N 1
ATOM 9891 C CA . ALA D 1 248 ? 145.679 111.113 189.639 1.00 74.02 248 ALA D CA 1
ATOM 9892 C C . ALA D 1 248 ? 146.980 110.371 189.905 1.00 82.27 248 ALA D C 1
ATOM 9893 O O . ALA D 1 248 ? 147.790 110.222 188.986 1.00 84.82 248 ALA D O 1
ATOM 9895 N N . ALA D 1 249 ? 147.201 109.902 191.129 1.00 80.72 249 ALA D N 1
ATOM 9896 C CA . ALA D 1 249 ? 148.442 109.222 191.471 1.00 79.63 249 ALA D CA 1
ATOM 9897 C C . ALA D 1 249 ? 148.425 107.737 191.135 1.00 85.45 249 ALA D C 1
ATOM 9898 O O . ALA D 1 249 ? 149.448 107.070 191.318 1.00 91.03 249 ALA D O 1
ATOM 9900 N N . LYS D 1 250 ? 147.304 107.204 190.653 1.00 81.11 250 LYS D N 1
ATOM 9901 C CA . LYS D 1 250 ? 147.197 105.792 190.320 1.00 78.60 250 LYS D CA 1
ATOM 9902 C C . LYS D 1 250 ? 146.975 105.544 188.837 1.00 81.47 250 LYS D C 1
ATOM 9903 O O . LYS D 1 250 ? 146.777 104.387 188.439 1.00 89.47 250 LYS D O 1
ATOM 9909 N N . VAL D 1 251 ? 147.002 106.591 188.013 1.00 67.96 251 VAL D N 1
ATOM 9910 C CA . VAL D 1 251 ? 146.713 106.435 186.592 1.00 70.36 251 VAL D CA 1
ATOM 9911 C C . VAL D 1 251 ? 147.742 105.530 185.931 1.00 75.54 251 VAL D C 1
ATOM 9912 O O . VAL D 1 251 ? 147.395 104.664 185.120 1.00 79.80 251 VAL D O 1
ATOM 9916 N N . GLY D 1 252 ? 149.019 105.707 186.267 1.00 66.60 252 GLY D N 1
ATOM 9917 C CA . GLY D 1 252 ? 150.054 104.906 185.633 1.00 67.35 252 GLY D CA 1
ATOM 9918 C C . GLY D 1 252 ? 149.915 103.426 185.930 1.00 73.82 252 GLY D C 1
ATOM 9919 O O . GLY D 1 252 ? 149.969 102.588 185.024 1.00 82.19 252 GLY D O 1
ATOM 9920 N N . VAL D 1 253 ? 149.718 103.082 187.203 1.00 69.39 253 VAL D N 1
ATOM 9921 C CA . VAL D 1 253 ? 149.615 101.674 187.568 1.00 71.08 253 VAL D CA 1
ATOM 9922 C C . VAL D 1 253 ? 148.335 101.068 187.011 1.00 67.69 253 VAL D C 1
ATOM 9923 O O . VAL D 1 253 ? 148.323 99.910 186.578 1.00 73.31 253 VAL D O 1
ATOM 9927 N N . ILE D 1 254 ? 147.241 101.834 186.995 1.00 56.36 254 ILE D N 1
ATOM 9928 C CA . ILE D 1 254 ? 146.002 101.309 186.434 1.00 55.82 254 ILE D CA 1
ATOM 9929 C C . ILE D 1 254 ? 146.156 101.052 184.941 1.00 63.87 254 ILE D C 1
ATOM 9930 O O . ILE D 1 254 ? 145.706 100.020 184.426 1.00 73.87 254 ILE D O 1
ATOM 9935 N N . VAL D 1 255 ? 146.801 101.974 184.223 1.00 60.18 255 VAL D N 1
ATOM 9936 C CA . VAL D 1 255 ? 147.021 101.784 182.793 1.00 64.17 255 VAL D CA 1
ATOM 9937 C C . VAL D 1 255 ? 147.888 100.559 182.547 1.00 68.19 255 VAL D C 1
ATOM 9938 O O . VAL D 1 255 ? 147.611 99.752 181.651 1.00 72.65 255 VAL D O 1
ATOM 9942 N N . GLU D 1 256 ? 148.946 100.394 183.343 1.00 72.16 256 GLU D N 1
ATOM 9943 C CA . GLU D 1 256 ? 149.817 99.234 183.182 1.00 70.42 256 GLU D CA 1
ATOM 9944 C C . GLU D 1 256 ? 149.052 97.937 183.411 1.00 76.12 256 GLU D C 1
ATOM 9945 O O . GLU D 1 256 ? 149.187 96.977 182.641 1.00 79.87 256 GLU D O 1
ATOM 9951 N N . ALA D 1 257 ? 148.237 97.892 184.468 1.00 65.32 257 ALA D N 1
ATOM 9952 C CA . ALA D 1 257 ? 147.491 96.676 184.774 1.00 60.83 257 ALA D CA 1
ATOM 9953 C C . ALA D 1 257 ? 146.487 96.349 183.678 1.00 59.89 257 ALA D C 1
ATOM 9954 O O . ALA D 1 257 ? 146.346 95.185 183.282 1.00 65.27 257 ALA D O 1
ATOM 9956 N N . VAL D 1 258 ? 145.779 97.360 183.174 1.00 48.61 258 VAL D N 1
ATOM 9957 C CA . VAL D 1 258 ? 144.803 97.115 182.118 1.00 48.08 258 VAL D CA 1
ATOM 9958 C C . VAL D 1 258 ? 145.495 96.632 180.851 1.00 58.54 258 VAL D C 1
ATOM 9959 O O . VAL D 1 258 ? 145.013 95.713 180.176 1.00 69.32 258 VAL D O 1
ATOM 9963 N N . ARG D 1 259 ? 146.637 97.235 180.508 1.00 62.96 259 ARG D N 1
ATOM 9964 C CA . ARG D 1 259 ? 147.367 96.800 179.323 1.00 61.32 259 ARG D CA 1
ATOM 9965 C C . ARG D 1 259 ? 147.840 95.360 179.466 1.00 64.35 259 ARG D C 1
ATOM 9966 O O . ARG D 1 259 ? 147.755 94.575 178.516 1.00 69.43 259 ARG D O 1
ATOM 9974 N N . GLU D 1 260 ? 148.336 94.991 180.649 1.00 66.54 260 GLU D N 1
ATOM 9975 C CA . GLU D 1 260 ? 148.765 93.613 180.870 1.00 63.65 260 GLU D CA 1
ATOM 9976 C C . GLU D 1 260 ? 147.596 92.646 180.736 1.00 72.20 260 GLU D C 1
ATOM 9977 O O . GLU D 1 260 ? 147.713 91.591 180.095 1.00 77.25 260 GLU D O 1
ATOM 9983 N N . MET D 1 261 ? 146.453 92.993 181.332 1.00 70.36 261 MET D N 1
ATOM 9984 C CA . MET D 1 261 ? 145.285 92.125 181.245 1.00 64.10 261 MET D CA 1
ATOM 9985 C C . MET D 1 261 ? 144.854 91.936 179.799 1.00 64.50 261 MET D C 1
ATOM 9986 O O . MET D 1 261 ? 144.527 90.820 179.382 1.00 70.12 261 MET D O 1
ATOM 9991 N N . LEU D 1 262 ? 144.849 93.015 179.017 1.00 62.78 262 LEU D N 1
ATOM 9992 C CA . LEU D 1 262 ? 144.482 92.893 177.611 1.00 56.78 262 LEU D CA 1
ATOM 9993 C C . LEU D 1 262 ? 145.497 92.056 176.845 1.00 63.76 262 LEU D C 1
ATOM 9994 O O . LEU D 1 262 ? 145.128 91.301 175.940 1.00 72.06 262 LEU D O 1
ATOM 9999 N N . LYS D 1 263 ? 146.780 92.181 177.185 1.00 74.03 263 LYS D N 1
ATOM 10000 C CA . LYS D 1 263 ? 147.800 91.408 176.487 1.00 69.33 263 LYS D CA 1
ATOM 10001 C C . LYS D 1 263 ? 147.703 89.924 176.805 1.00 73.43 263 LYS D C 1
ATOM 10002 O O . LYS D 1 263 ? 148.103 89.092 175.985 1.00 78.18 263 LYS D O 1
ATOM 10008 N N . ASN D 1 264 ? 147.186 89.569 177.978 1.00 75.15 264 ASN D N 1
ATOM 10009 C CA . ASN D 1 264 ? 147.091 88.170 178.372 1.00 71.19 264 ASN D CA 1
ATOM 10010 C C . ASN D 1 264 ? 145.699 87.581 178.172 1.00 73.71 264 ASN D C 1
ATOM 10011 O O . ASN D 1 264 ? 145.426 86.490 178.678 1.00 78.93 264 ASN D O 1
ATOM 10016 N N . HIS D 1 265 ? 144.821 88.264 177.450 1.00 72.82 265 HIS D N 1
ATOM 10017 C CA . HIS D 1 265 ? 143.461 87.758 177.286 1.00 67.76 265 HIS D CA 1
ATOM 10018 C C . HIS D 1 265 ? 143.383 86.832 176.080 1.00 77.19 265 HIS D C 1
ATOM 10019 O O . HIS D 1 265 ? 143.883 87.183 175.006 1.00 82.42 265 HIS D O 1
ATOM 10026 N N . PRO D 1 266 ? 142.764 85.656 176.213 1.00 78.46 266 PRO D N 1
ATOM 10027 C CA . PRO D 1 266 ? 142.747 84.697 175.098 1.00 73.15 266 PRO D CA 1
ATOM 10028 C C . PRO D 1 266 ? 141.844 85.091 173.942 1.00 70.02 266 PRO D C 1
ATOM 10029 O O . PRO D 1 266 ? 141.931 84.462 172.882 1.00 75.88 266 PRO D O 1
ATOM 10033 N N . ALA D 1 267 ? 140.982 86.090 174.100 1.00 60.94 267 ALA D N 1
ATOM 10034 C CA . ALA D 1 267 ? 140.042 86.466 173.055 1.00 60.41 267 ALA D CA 1
ATOM 10035 C C . ALA D 1 267 ? 140.493 87.667 172.238 1.00 64.80 267 ALA D C 1
ATOM 10036 O O . ALA D 1 267 ? 139.786 88.064 171.309 1.00 70.03 267 ALA D O 1
ATOM 10038 N N . ILE D 1 268 ? 141.647 88.244 172.54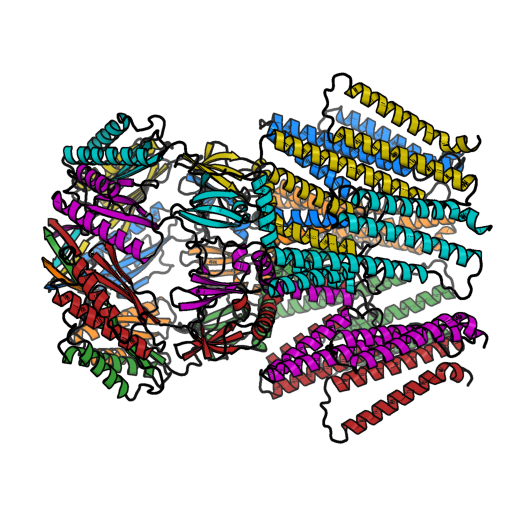7 1.00 58.59 268 ILE D N 1
ATOM 10039 C CA . ILE D 1 268 ? 142.113 89.472 171.914 1.00 56.36 268 ILE D CA 1
ATOM 10040 C C . ILE D 1 268 ? 143.149 89.131 170.856 1.00 60.17 268 ILE D C 1
ATOM 10041 O O . ILE D 1 268 ? 144.041 88.306 171.085 1.00 73.51 268 ILE D O 1
ATOM 10046 N N . ASP D 1 269 ? 143.030 89.762 169.691 1.00 63.91 269 ASP D N 1
ATOM 10047 C CA . ASP D 1 269 ? 143.975 89.559 168.599 1.00 65.29 269 ASP D CA 1
ATOM 10048 C C . ASP D 1 269 ? 145.241 90.356 168.885 1.00 70.43 269 ASP D C 1
ATOM 10049 O O . ASP D 1 269 ? 145.226 91.589 168.855 1.00 80.23 269 ASP D O 1
ATOM 10054 N N . GLN D 1 270 ? 146.341 89.655 169.149 1.00 69.85 270 GLN D N 1
ATOM 10055 C CA . GLN D 1 270 ? 147.588 90.309 169.518 1.00 66.85 270 GLN D CA 1
ATOM 10056 C C . GLN D 1 270 ? 148.319 90.925 168.335 1.00 70.07 270 GLN D C 1
ATOM 10057 O O . GLN D 1 270 ? 149.292 91.655 168.546 1.00 76.74 270 GLN D O 1
ATOM 10063 N N . ARG D 1 271 ? 147.890 90.656 167.108 1.00 70.44 271 ARG D N 1
ATOM 10064 C CA . ARG D 1 271 ? 148.541 91.203 165.928 1.00 69.06 271 ARG D CA 1
ATOM 10065 C C . ARG D 1 271 ? 147.892 92.486 165.435 1.00 70.87 271 ARG D C 1
ATOM 10066 O O . ARG D 1 271 ? 148.311 93.018 164.404 1.00 79.92 271 ARG D O 1
ATOM 10074 N N . GLN D 1 272 ? 146.887 92.990 166.135 1.00 63.93 272 GLN D N 1
ATOM 10075 C CA . GLN D 1 272 ? 146.201 94.217 165.768 1.00 64.89 272 GLN D CA 1
ATOM 10076 C C . GLN D 1 272 ? 146.596 95.334 166.727 1.00 67.98 272 GLN D C 1
ATOM 10077 O O . GLN D 1 272 ? 147.454 95.170 167.597 1.00 70.00 272 GLN D O 1
ATOM 10083 N N . THR D 1 273 ? 145.957 96.485 166.553 1.00 63.33 273 THR D N 1
ATOM 10084 C CA . THR D 1 273 ? 146.211 97.628 167.417 1.00 58.77 273 THR D CA 1
ATOM 10085 C C . THR D 1 273 ? 145.753 97.336 168.840 1.00 63.03 273 THR D C 1
ATOM 10086 O O . THR D 1 273 ? 144.701 96.731 169.059 1.00 74.96 273 THR D O 1
ATOM 10090 N N . LEU D 1 274 ? 146.553 97.769 169.814 1.00 60.67 274 LEU D N 1
ATOM 10091 C CA . LEU D 1 274 ? 146.227 97.567 171.225 1.00 55.59 274 LEU D CA 1
ATOM 10092 C C . LEU D 1 274 ? 146.768 98.769 171.994 1.00 63.01 274 LEU D C 1
ATOM 10093 O O . LEU D 1 274 ? 147.969 98.844 172.260 1.00 72.77 274 LEU D O 1
ATOM 10098 N N . LEU D 1 275 ? 145.880 99.692 172.355 1.00 50.33 275 LEU D N 1
ATOM 10099 C CA . LEU D 1 275 ? 146.273 100.954 172.966 1.00 48.76 275 LEU D CA 1
ATOM 10100 C C . LEU D 1 275 ? 145.519 101.167 174.268 1.00 53.23 275 LEU D C 1
ATOM 10101 O O . LEU D 1 275 ? 144.296 101.017 174.312 1.00 63.88 275 LEU D O 1
ATOM 10106 N N . VAL D 1 276 ? 146.252 101.520 175.323 1.00 55.36 276 VAL D N 1
ATOM 10107 C CA . VAL D 1 276 ? 145.681 101.903 176.612 1.00 52.63 276 VAL D CA 1
ATOM 10108 C C . VAL D 1 276 ? 146.509 103.071 177.131 1.00 59.29 276 VAL D C 1
ATOM 10109 O O . VAL D 1 276 ? 147.668 102.885 177.514 1.00 73.37 276 VAL D O 1
ATOM 10113 N N . TYR D 1 277 ? 145.924 104.266 177.153 1.00 58.01 277 TYR D N 1
ATOM 10114 C CA . TYR D 1 277 ? 146.675 105.456 177.524 1.00 52.61 277 TYR D CA 1
ATOM 10115 C C . TYR D 1 277 ? 145.767 106.477 178.189 1.00 53.99 277 TYR D C 1
ATOM 10116 O O . TYR D 1 277 ? 144.595 106.603 177.830 1.00 65.03 277 TYR D O 1
ATOM 10125 N N . PHE D 1 278 ? 146.322 107.203 179.157 1.00 56.55 278 PHE D N 1
ATOM 10126 C CA . PHE D 1 278 ? 145.656 108.379 179.700 1.00 50.63 278 PHE D CA 1
ATOM 10127 C C . PHE D 1 278 ? 145.535 109.426 178.604 1.00 55.54 278 PHE D C 1
ATOM 10128 O O . PHE D 1 278 ? 146.540 109.949 178.118 1.00 63.85 278 PHE D O 1
ATOM 10136 N N . ASN D 1 279 ? 144.302 109.734 178.220 1.00 63.74 279 ASN D N 1
ATOM 10137 C CA . ASN D 1 279 ? 144.026 110.395 176.953 1.00 55.22 279 ASN D CA 1
ATOM 10138 C C . ASN D 1 279 ? 143.691 111.872 177.069 1.00 62.22 279 ASN D C 1
ATOM 10139 O O . ASN D 1 279 ? 144.227 112.671 176.303 1.00 65.00 279 ASN D O 1
ATOM 10144 N N . GLN D 1 280 ? 142.811 112.268 177.983 1.00 61.74 280 GLN D N 1
ATOM 10145 C CA . GLN D 1 280 ? 142.338 113.644 177.963 1.00 62.36 280 GLN D CA 1
ATOM 10146 C C . GLN D 1 280 ? 141.778 114.040 179.319 1.00 58.97 280 GLN D C 1
ATOM 10147 O O . GLN D 1 280 ? 141.414 113.193 180.137 1.00 61.80 280 GLN D O 1
ATOM 10153 N N . PHE D 1 281 ? 141.717 115.351 179.539 1.00 64.84 281 PHE D N 1
ATOM 10154 C CA . PHE D 1 281 ? 141.052 115.929 180.697 1.00 57.68 281 PHE D CA 1
ATOM 10155 C C . PHE D 1 281 ? 139.586 116.158 180.366 1.00 68.26 281 PHE D C 1
ATOM 10156 O O . PHE D 1 281 ? 139.265 116.764 179.340 1.00 75.35 281 PHE D O 1
ATOM 10164 N N . ALA D 1 282 ? 138.702 115.682 181.229 1.00 74.30 282 ALA D N 1
ATOM 10165 C CA . ALA D 1 282 ? 137.273 115.894 181.072 1.00 65.50 282 ALA D CA 1
ATO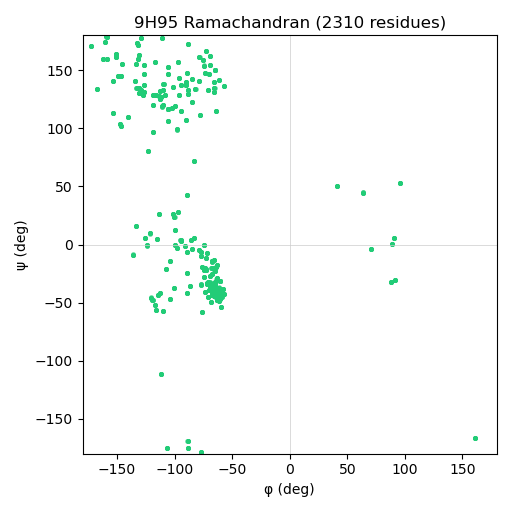M 10166 C C . ALA D 1 282 ? 136.777 116.838 182.160 1.00 72.09 282 ALA D C 1
ATOM 10167 O O . ALA D 1 282 ? 137.532 117.272 183.033 1.00 80.69 282 ALA D O 1
ATOM 10169 N N . ASP D 1 283 ? 135.485 117.159 182.096 1.00 78.22 283 ASP D N 1
ATOM 10170 C CA . ASP D 1 283 ? 134.910 118.100 183.049 1.00 71.76 283 ASP D CA 1
ATOM 10171 C C . ASP D 1 283 ? 134.967 117.561 184.471 1.00 72.95 283 ASP D C 1
ATOM 10172 O O . ASP D 1 283 ? 135.260 118.305 185.412 1.00 78.08 283 ASP D O 1
ATOM 10177 N N . SER D 1 284 ? 134.692 116.272 184.649 1.00 65.76 284 SER D N 1
ATOM 10178 C CA . SER D 1 284 ? 134.618 115.683 185.975 1.00 67.37 284 SER D CA 1
ATOM 10179 C C . SER D 1 284 ? 135.543 114.494 186.175 1.00 71.20 284 SER D C 1
ATOM 10180 O O . SER D 1 284 ? 135.568 113.936 187.277 1.00 76.47 284 SER D O 1
ATOM 10183 N N . SER D 1 285 ? 136.305 114.089 185.163 1.00 69.47 285 SER D N 1
ATOM 10184 C CA . SER D 1 285 ? 137.069 112.857 185.272 1.00 71.27 285 SER D CA 1
ATOM 10185 C C . SER D 1 285 ? 138.324 112.932 184.418 1.00 69.44 285 SER D C 1
ATOM 10186 O O . SER D 1 285 ? 138.441 113.762 183.515 1.00 70.50 285 SER D O 1
ATOM 10189 N N . LEU D 1 286 ? 139.268 112.048 184.727 1.00 63.12 286 LEU D N 1
ATOM 10190 C CA . LEU D 1 286 ? 140.444 111.815 183.902 1.00 56.29 286 LEU D CA 1
ATOM 10191 C C . LEU D 1 286 ? 140.191 110.569 183.066 1.00 58.95 286 LEU D C 1
ATOM 10192 O O . LEU D 1 286 ? 139.997 109.481 183.615 1.00 73.10 286 LEU D O 1
ATOM 10197 N N . ASN D 1 287 ? 140.198 110.725 181.749 1.00 53.29 287 ASN D N 1
ATOM 10198 C CA . ASN D 1 287 ? 139.752 109.680 180.841 1.00 56.44 287 ASN D CA 1
ATOM 10199 C C . ASN D 1 287 ? 140.921 108.840 180.349 1.00 59.53 287 ASN D C 1
ATOM 10200 O O . ASN D 1 287 ? 141.980 109.369 180.006 1.00 67.43 287 ASN D O 1
ATOM 10205 N N . ILE D 1 288 ? 140.715 107.527 180.313 1.00 63.44 288 ILE D N 1
ATOM 10206 C CA . ILE D 1 288 ? 141.680 106.574 179.780 1.00 60.84 288 ILE D CA 1
ATOM 10207 C C . ILE D 1 288 ? 141.030 105.852 178.611 1.00 58.60 288 ILE D C 1
ATOM 10208 O O . ILE D 1 288 ? 139.919 105.328 178.743 1.00 67.44 288 ILE D O 1
ATOM 10213 N N . MET D 1 289 ? 141.715 105.826 177.475 1.00 52.77 289 MET D N 1
ATOM 10214 C CA . MET D 1 289 ? 141.192 105.182 176.281 1.00 55.38 289 MET D CA 1
ATOM 10215 C C . MET D 1 289 ? 141.584 103.711 176.241 1.00 61.85 289 MET D C 1
ATOM 10216 O O . MET D 1 289 ? 142.642 103.314 176.732 1.00 64.68 289 MET D O 1
ATOM 10221 N N . VAL D 1 290 ? 140.702 102.900 175.662 1.00 61.93 290 VAL D N 1
ATOM 10222 C CA . VAL D 1 290 ? 140.941 101.479 175.449 1.00 51.47 290 VAL D CA 1
ATOM 10223 C C . VAL D 1 290 ? 140.602 101.159 174.002 1.00 53.23 290 VAL D C 1
ATOM 10224 O O . VAL D 1 290 ? 139.571 101.600 173.486 1.00 61.02 290 VAL D O 1
ATOM 10228 N N . TYR D 1 291 ? 141.472 100.394 173.346 1.00 50.52 291 TYR D N 1
ATOM 10229 C CA . TYR D 1 291 ? 141.367 100.191 171.903 1.00 49.04 291 TYR D CA 1
ATOM 10230 C C . TYR D 1 291 ? 142.004 98.849 171.572 1.00 56.93 291 TYR D C 1
ATOM 10231 O O . TYR D 1 291 ? 143.218 98.695 171.722 1.00 70.52 291 TYR D O 1
ATOM 10240 N N . CYS D 1 292 ? 141.198 97.889 171.127 1.00 53.73 292 CYS D N 1
ATOM 10241 C CA . CYS D 1 292 ? 141.701 96.555 170.819 1.00 48.44 292 CYS D CA 1
ATOM 10242 C C . CYS D 1 292 ? 140.731 95.869 169.866 1.00 58.46 292 CYS D C 1
ATOM 10243 O O . CYS D 1 292 ? 139.693 96.422 169.498 1.00 67.05 292 CYS D O 1
ATOM 10246 N N . PHE D 1 293 ? 141.084 94.648 169.467 1.00 56.47 293 PHE D N 1
ATOM 10247 C CA . PHE D 1 293 ? 140.294 93.853 168.539 1.00 49.09 293 PHE D CA 1
ATOM 10248 C C . PHE D 1 293 ? 140.153 92.433 169.064 1.00 56.91 293 PHE D C 1
ATOM 10249 O O . PHE D 1 293 ? 140.982 91.957 169.841 1.00 65.82 293 PHE D O 1
ATOM 10257 N N . THR D 1 294 ? 139.096 91.758 168.627 1.00 60.06 294 THR D N 1
ATOM 10258 C CA . THR D 1 294 ? 138.888 90.349 168.923 1.00 53.12 294 THR D CA 1
ATOM 10259 C C . THR D 1 294 ? 139.170 89.506 167.688 1.00 60.62 294 THR D C 1
ATOM 10260 O O . THR D 1 294 ? 139.046 89.965 166.551 1.00 70.01 294 THR D O 1
ATOM 10264 N N . LYS D 1 295 ? 139.563 88.254 167.926 1.00 58.72 295 LYS D N 1
ATOM 10265 C CA . LYS D 1 295 ? 139.795 87.339 166.815 1.00 60.87 295 LYS D CA 1
ATOM 10266 C C . LYS D 1 295 ? 138.497 86.996 166.098 1.00 62.89 295 LYS D C 1
ATOM 10267 O O . LYS D 1 295 ? 138.460 86.933 164.865 1.00 69.95 295 LYS D O 1
ATOM 10273 N N . THR D 1 296 ? 137.425 86.774 166.850 1.00 58.37 296 THR D N 1
ATOM 10274 C CA . THR D 1 296 ? 136.161 86.361 166.267 1.00 57.39 296 THR D CA 1
ATOM 10275 C C . THR D 1 296 ? 135.462 87.532 165.586 1.00 61.04 296 THR D C 1
ATOM 10276 O O . THR D 1 296 ? 135.727 88.702 165.867 1.00 69.20 296 THR D O 1
ATOM 10280 N N . THR D 1 297 ? 134.555 87.195 164.670 1.00 60.52 297 THR D N 1
ATOM 10281 C CA . THR D 1 297 ? 133.697 88.174 164.019 1.00 55.83 297 THR D CA 1
ATOM 10282 C C . THR D 1 297 ? 132.221 87.880 164.246 1.00 61.38 297 THR D C 1
ATOM 10283 O O . THR D 1 297 ? 131.369 88.513 163.615 1.00 69.70 297 THR D O 1
ATOM 10287 N N . VAL D 1 298 ? 131.901 86.941 165.124 1.00 58.27 298 VAL D N 1
ATOM 10288 C CA . VAL D 1 298 ? 130.517 86.579 165.402 1.00 56.74 298 VAL D CA 1
ATOM 10289 C C . VAL D 1 298 ? 129.951 87.523 166.451 1.00 64.22 298 VAL D C 1
ATOM 10290 O O . VAL D 1 298 ? 130.646 87.926 167.389 1.00 78.74 298 VAL D O 1
ATOM 10294 N N . TRP D 1 299 ? 128.675 87.874 166.290 1.00 55.40 299 TRP D N 1
ATOM 10295 C CA . TRP D 1 299 ? 128.037 88.861 167.155 1.00 51.16 299 TRP D CA 1
ATOM 10296 C C . TRP D 1 299 ? 128.065 88.430 168.618 1.00 56.69 299 TRP D C 1
ATOM 10297 O O . TRP D 1 299 ? 128.539 89.170 169.491 1.00 67.98 299 TRP D O 1
ATOM 10308 N N . ALA D 1 300 ? 127.576 87.222 168.902 1.00 50.89 300 ALA D N 1
ATOM 10309 C CA . ALA D 1 300 ? 127.418 86.793 170.287 1.00 50.80 300 ALA D CA 1
ATOM 10310 C C . ALA D 1 300 ? 128.762 86.619 170.982 1.00 63.30 300 ALA D C 1
ATOM 10311 O O . ALA D 1 300 ? 128.922 87.019 172.141 1.00 73.16 300 ALA D O 1
ATOM 10313 N N . GLU D 1 301 ? 129.737 86.020 170.298 1.00 68.97 301 GLU D N 1
ATOM 10314 C CA . GLU D 1 301 ? 131.040 85.816 170.920 1.00 68.52 301 GLU D CA 1
ATOM 10315 C C . GLU D 1 301 ? 131.747 87.139 171.169 1.00 70.57 301 GLU D C 1
ATOM 10316 O O . GLU D 1 301 ? 132.400 87.316 172.205 1.00 76.32 301 GLU D O 1
ATOM 10322 N N . TRP D 1 302 ? 131.626 88.082 170.234 1.00 54.03 302 TRP D N 1
ATOM 10323 C CA . TRP D 1 302 ? 132.200 89.403 170.446 1.00 48.57 302 TRP D CA 1
ATOM 10324 C C . TRP D 1 302 ? 131.571 90.086 171.651 1.00 57.23 302 TRP D C 1
ATOM 10325 O O . TRP D 1 302 ? 132.275 90.682 172.475 1.00 66.89 302 TRP D O 1
ATOM 10336 N N . LEU D 1 303 ? 130.245 89.999 171.781 1.00 53.43 303 LEU D N 1
ATOM 10337 C CA . LEU D 1 303 ? 129.586 90.618 172.926 1.00 48.83 303 LEU D CA 1
ATOM 10338 C C . LEU D 1 303 ? 130.013 89.965 174.234 1.00 52.49 303 LEU D C 1
ATOM 10339 O O . LEU D 1 303 ? 130.224 90.653 175.241 1.00 67.57 303 LEU D O 1
ATOM 10344 N N . ALA D 1 304 ? 130.149 88.638 174.242 1.00 43.63 304 ALA D N 1
ATOM 10345 C CA . ALA D 1 304 ? 130.577 87.951 175.456 1.00 47.86 304 ALA D CA 1
ATOM 10346 C C . ALA D 1 304 ? 131.992 88.353 175.852 1.00 62.86 304 ALA D C 1
ATOM 10347 O O . ALA D 1 304 ? 132.273 88.597 177.034 1.00 70.53 304 ALA D O 1
ATOM 10349 N N . ALA D 1 305 ? 132.899 88.429 174.875 1.00 62.21 305 ALA D N 1
ATOM 10350 C CA . ALA D 1 305 ? 134.263 88.852 175.169 1.00 58.03 305 ALA D CA 1
ATOM 10351 C C . ALA D 1 305 ? 134.293 90.280 175.693 1.00 64.56 305 ALA D C 1
ATOM 10352 O O . ALA D 1 305 ? 135.038 90.592 176.630 1.00 67.14 305 ALA D O 1
ATOM 10354 N N . GLN D 1 306 ? 133.486 91.160 175.100 1.00 57.11 306 GLN D N 1
ATOM 10355 C CA . GLN D 1 306 ? 133.421 92.539 175.568 1.00 43.43 306 GLN D CA 1
ATOM 10356 C C . GLN D 1 306 ? 132.933 92.612 177.008 1.00 51.42 306 GLN D C 1
ATOM 10357 O O . GLN D 1 306 ? 133.475 93.373 177.818 1.00 61.87 306 GLN D O 1
ATOM 10363 N N . GLN D 1 307 ? 131.907 91.828 177.347 1.00 56.49 307 GLN D N 1
ATOM 10364 C CA . GLN D 1 307 ? 131.408 91.827 178.719 1.00 53.51 307 GLN D CA 1
ATOM 10365 C C . GLN D 1 307 ? 132.469 91.331 179.693 1.00 59.50 307 GLN D C 1
ATOM 10366 O O . GLN D 1 307 ? 132.648 91.902 180.779 1.00 67.79 307 GLN D O 1
ATOM 10372 N N . ASP D 1 308 ? 133.184 90.268 179.320 1.00 59.71 308 ASP D N 1
ATOM 10373 C CA . ASP D 1 308 ? 134.247 89.761 180.181 1.00 64.51 308 ASP D CA 1
ATOM 10374 C C . ASP D 1 308 ? 135.326 90.813 180.403 1.00 70.75 308 ASP D C 1
ATOM 10375 O O . ASP D 1 308 ? 135.793 91.016 181.534 1.00 67.39 308 ASP D O 1
ATOM 10380 N N . VAL D 1 309 ? 135.720 91.506 179.333 1.00 62.12 309 VAL D N 1
ATOM 10381 C CA . VAL D 1 309 ? 136.743 92.540 179.444 1.00 52.54 309 VAL D CA 1
ATOM 10382 C C . VAL D 1 309 ? 136.271 93.665 180.355 1.00 58.20 309 VAL D C 1
ATOM 10383 O O . VAL D 1 309 ? 137.033 94.168 181.188 1.00 59.27 309 VAL D O 1
ATOM 10387 N N . TYR D 1 310 ? 135.010 94.079 180.213 1.00 60.53 310 TYR D N 1
ATOM 10388 C CA . TYR D 1 310 ? 134.495 95.165 181.042 1.00 48.32 310 TYR D CA 1
ATOM 10389 C C . TYR D 1 310 ? 134.485 94.783 182.516 1.00 51.02 310 TYR D C 1
ATOM 10390 O O . TYR D 1 310 ? 134.850 95.591 183.380 1.00 65.97 310 TYR D O 1
ATOM 10399 N N . LEU D 1 311 ? 134.059 93.558 182.827 1.00 49.18 311 LEU D N 1
ATOM 10400 C CA . LEU D 1 311 ? 134.055 93.129 184.223 1.00 55.94 311 LEU D CA 1
ATOM 10401 C C . LEU D 1 311 ? 135.470 93.083 184.789 1.00 62.79 311 LEU D C 1
ATOM 10402 O O . LEU D 1 311 ? 135.710 93.501 185.932 1.00 63.87 311 LEU D O 1
ATOM 10407 N N . LYS D 1 312 ? 136.426 92.590 183.997 1.00 72.17 312 LYS D N 1
ATOM 10408 C CA . LYS D 1 312 ? 137.812 92.576 184.455 1.00 71.12 312 LYS D CA 1
ATOM 10409 C C . LYS D 1 312 ? 138.330 93.989 184.690 1.00 74.20 312 LYS D C 1
ATOM 10410 O O . LYS D 1 312 ? 139.079 94.233 185.643 1.00 74.09 312 LYS D O 1
ATOM 10416 N N . ILE D 1 313 ? 137.946 94.932 183.827 1.00 61.96 313 ILE D N 1
ATOM 10417 C CA . ILE D 1 313 ? 138.369 96.319 183.997 1.00 53.97 313 ILE D CA 1
ATOM 10418 C C . ILE D 1 313 ? 137.817 96.889 185.294 1.00 55.27 313 ILE D C 1
ATOM 10419 O O . ILE D 1 313 ? 138.520 97.594 186.030 1.00 59.48 313 ILE D O 1
ATOM 10424 N N . ILE D 1 314 ? 136.546 96.609 185.586 1.00 60.45 314 ILE D N 1
ATOM 10425 C CA . ILE D 1 314 ? 135.953 97.083 186.835 1.00 61.69 314 ILE D CA 1
ATOM 10426 C C . ILE D 1 314 ? 136.728 96.538 188.025 1.00 64.32 314 ILE D C 1
ATOM 10427 O O . ILE D 1 314 ? 137.049 97.269 188.974 1.00 76.01 314 ILE D O 1
ATOM 10432 N N . ASP D 1 315 ? 137.045 95.242 187.989 1.00 75.42 315 ASP D N 1
ATOM 10433 C CA . ASP D 1 315 ? 137.796 94.644 189.089 1.00 76.02 315 ASP D CA 1
ATOM 10434 C C . ASP D 1 315 ? 139.167 95.291 189.243 1.00 80.50 315 ASP D C 1
ATOM 10435 O O . ASP D 1 315 ? 139.600 95.588 190.364 1.00 79.74 315 ASP D O 1
ATOM 10440 N N . ILE D 1 316 ? 139.860 95.524 188.127 1.00 71.58 316 ILE D N 1
ATOM 10441 C CA . ILE D 1 316 ? 141.193 96.120 188.183 1.00 65.79 316 ILE D CA 1
ATOM 10442 C C . ILE D 1 316 ? 141.125 97.515 188.786 1.00 67.64 316 ILE D C 1
ATOM 10443 O O . ILE D 1 316 ? 141.929 97.878 189.651 1.00 68.50 316 ILE D O 1
ATOM 10448 N N . VAL D 1 317 ? 140.159 98.318 188.338 1.00 71.13 317 VAL D N 1
ATOM 10449 C CA . VAL D 1 317 ? 140.052 99.691 188.824 1.00 65.13 317 VAL D CA 1
ATOM 10450 C C . VAL D 1 317 ? 139.756 99.705 190.317 1.00 61.00 317 VAL D C 1
ATOM 10451 O O . VAL D 1 317 ? 140.388 100.438 191.085 1.00 58.46 317 VAL D O 1
ATOM 10455 N N . GLN D 1 318 ? 138.801 98.885 190.756 1.00 75.35 318 GLN D N 1
ATOM 10456 C CA . GLN D 1 318 ? 138.432 98.918 192.165 1.00 74.71 318 GLN D CA 1
ATOM 10457 C C . GLN D 1 318 ? 139.481 98.278 193.064 1.00 81.22 318 GLN D C 1
ATOM 10458 O O . GLN D 1 318 ? 139.507 98.570 194.263 1.00 84.76 318 GLN D O 1
ATOM 10464 N N . SER D 1 319 ? 140.344 97.418 192.523 1.00 83.30 319 SER D N 1
ATOM 10465 C CA . SER D 1 319 ? 141.353 96.773 193.352 1.00 80.87 319 SER D CA 1
ATOM 10466 C C . SER D 1 319 ? 142.516 97.692 193.700 1.00 84.12 319 SER D C 1
ATOM 10467 O O . SER D 1 319 ? 143.242 97.409 194.658 1.00 83.50 319 SER D O 1
ATOM 10470 N N . HIS D 1 320 ? 142.711 98.774 192.955 1.00 83.17 320 HIS D N 1
ATOM 10471 C CA . HIS D 1 320 ? 143.819 99.688 193.194 1.00 77.22 320 HIS D CA 1
ATOM 10472 C C . HIS D 1 320 ? 143.440 100.873 194.069 1.00 84.38 320 HIS D C 1
ATOM 10473 O O . HIS D 1 320 ? 144.275 101.756 194.282 1.00 88.15 320 HIS D O 1
ATOM 10480 N N . GLY D 1 321 ? 142.213 100.919 194.576 1.00 84.61 321 GLY D N 1
ATOM 10481 C CA . GLY D 1 321 ? 141.781 102.007 195.423 1.00 77.15 321 GLY D CA 1
ATOM 10482 C C . GLY D 1 321 ? 141.176 103.189 194.702 1.00 81.05 321 GLY D C 1
ATOM 10483 O O . GLY D 1 321 ? 140.790 104.161 195.362 1.00 87.80 321 GLY D O 1
ATOM 10484 N N . ALA D 1 322 ? 141.082 103.147 193.379 1.00 72.73 322 ALA D N 1
ATOM 10485 C CA . ALA D 1 322 ? 140.456 104.217 192.622 1.00 66.68 322 ALA D CA 1
ATOM 10486 C C . ALA D 1 322 ? 138.960 103.939 192.497 1.00 72.68 322 ALA D C 1
ATOM 10487 O O . ALA D 1 322 ? 138.436 102.983 193.072 1.00 83.75 322 ALA D O 1
ATOM 10489 N N . ASP D 1 323 ? 138.254 104.777 191.744 1.00 73.67 323 ASP D N 1
ATOM 10490 C CA . ASP D 1 323 ? 136.826 104.588 191.540 1.00 72.35 323 ASP D CA 1
ATOM 10491 C C . ASP D 1 323 ? 136.384 105.395 190.332 1.00 69.69 323 ASP D C 1
ATOM 10492 O O . ASP D 1 323 ? 137.052 106.343 189.917 1.00 75.36 323 ASP D O 1
ATOM 10497 N N . PHE D 1 324 ? 135.246 105.001 189.773 1.00 59.53 324 PHE D N 1
ATOM 10498 C CA . PHE D 1 324 ? 134.655 105.733 188.666 1.00 59.87 324 PHE D CA 1
ATOM 10499 C C . PHE D 1 324 ? 134.017 107.019 189.170 1.00 66.44 324 PHE D C 1
ATOM 10500 O O . PHE D 1 324 ? 133.613 107.123 190.330 1.00 71.71 324 PHE D O 1
ATOM 10508 N N . ALA D 1 325 ? 133.927 108.004 188.285 1.00 66.23 325 ALA D N 1
ATOM 10509 C CA . ALA D 1 325 ? 133.500 109.345 188.652 1.00 65.13 325 ALA D CA 1
ATOM 10510 C C . ALA D 1 325 ? 132.110 109.632 188.104 1.00 70.40 325 ALA D C 1
ATOM 10511 O O . ALA D 1 325 ? 131.854 109.437 186.912 1.00 72.98 325 ALA D O 1
ATOM 10513 N N . PHE D 1 326 ? 131.221 110.087 188.977 1.00 63.61 326 PHE D N 1
ATOM 10514 C CA . PHE D 1 326 ? 129.961 110.670 188.562 1.00 55.49 326 PHE D CA 1
ATOM 10515 C C . PHE D 1 326 ? 130.190 112.101 188.093 1.00 64.22 326 PHE D C 1
ATOM 10516 O O . PHE D 1 326 ? 131.225 112.699 188.392 1.00 76.08 326 PHE D O 1
ATOM 10524 N N . PRO D 1 327 ? 129.252 112.671 187.341 1.00 58.92 327 PRO D N 1
ATOM 10525 C CA . PRO D 1 327 ? 129.316 114.111 187.075 1.00 59.30 327 PRO D CA 1
ATOM 10526 C C . PRO D 1 327 ? 129.336 114.889 188.382 1.00 62.15 327 PRO D C 1
ATOM 10527 O O . PRO D 1 327 ? 128.591 114.587 189.315 1.00 68.49 327 PRO D O 1
ATOM 10531 N N . SER D 1 328 ? 130.201 115.896 188.447 1.00 58.98 328 SER D N 1
ATOM 10532 C CA . SER D 1 328 ? 130.480 116.582 189.698 1.00 60.09 328 SER D CA 1
ATOM 10533 C C . SER D 1 328 ? 130.286 118.082 189.541 1.00 63.24 328 SER D C 1
ATOM 10534 O O . SER D 1 328 ? 130.399 118.636 188.446 1.00 70.87 328 SER D O 1
ATOM 10537 N N . GLN D 1 329 ? 129.990 118.734 190.664 1.00 63.56 329 GLN D N 1
ATOM 10538 C CA . GLN D 1 329 ? 129.787 120.173 190.698 1.00 58.90 329 GLN D CA 1
ATOM 10539 C C . GLN D 1 329 ? 130.302 120.719 192.020 1.00 65.74 329 GLN D C 1
ATOM 10540 O O . GLN D 1 329 ? 130.378 120.006 193.022 1.00 75.89 329 GLN D O 1
ATOM 10546 N N . THR D 1 330 ? 130.654 122.000 192.008 1.00 64.33 330 THR D N 1
ATOM 10547 C CA . THR D 1 330 ? 130.995 122.740 193.215 1.00 60.59 330 THR D CA 1
ATOM 10548 C C . THR D 1 330 ? 129.915 123.781 193.463 1.00 67.15 330 THR D C 1
ATOM 10549 O O . THR D 1 330 ? 129.595 124.571 192.572 1.00 79.13 330 THR D O 1
ATOM 10553 N N . LEU D 1 331 ? 129.353 123.780 194.667 1.00 61.86 331 LEU D N 1
ATOM 10554 C CA . LEU D 1 331 ? 128.221 124.633 194.997 1.00 62.95 331 LEU D CA 1
ATOM 10555 C C . LEU D 1 331 ? 128.616 125.624 196.079 1.00 71.11 331 LEU D C 1
ATOM 10556 O O . LEU D 1 331 ? 129.149 125.232 197.121 1.00 79.25 331 LEU D O 1
ATOM 10561 N N . TYR D 1 332 ? 128.351 126.902 195.829 1.00 73.20 332 TYR D N 1
ATOM 10562 C CA . TYR D 1 332 ? 128.586 127.972 196.791 1.00 69.84 332 TYR D CA 1
ATOM 10563 C C . TYR D 1 332 ? 127.239 128.409 197.347 1.00 75.91 332 TYR D C 1
ATOM 10564 O O . TYR D 1 332 ? 126.389 128.912 196.607 1.00 85.29 332 TYR D O 1
ATOM 10573 N N . MET D 1 333 ? 127.050 128.217 198.647 1.00 92.83 333 MET D N 1
ATOM 10574 C CA . MET D 1 333 ? 125.752 128.396 199.275 1.00 93.28 333 MET D CA 1
ATOM 10575 C C . MET D 1 333 ? 125.575 129.828 199.753 1.00 99.52 333 MET D C 1
ATOM 10576 O O . MET D 1 333 ? 126.507 130.438 200.284 1.00 100.41 333 MET D O 1
ATOM 10581 N N . ASP D 1 334 ? 124.370 130.354 199.569 1.00 118.61 334 ASP D N 1
ATOM 10582 C CA . ASP D 1 334 ? 124.049 131.704 200.007 1.00 118.80 334 ASP D CA 1
ATOM 10583 C C . ASP D 1 334 ? 122.546 131.870 200.198 1.00 118.46 334 ASP D C 1
ATOM 10584 O O . ASP D 1 334 ? 121.935 131.179 201.010 1.00 118.78 334 ASP D O 1
ATOM 10589 N N . ALA E 1 3 ? 134.819 85.478 76.612 1.00 253.71 3 ALA E N 1
ATOM 10590 C CA . ALA E 1 3 ? 136.039 85.579 75.822 1.00 253.65 3 ALA E CA 1
ATOM 10591 C C . ALA E 1 3 ? 136.584 87.003 75.841 1.00 254.67 3 ALA E C 1
ATOM 10592 O O . ALA E 1 3 ? 137.619 87.275 76.449 1.00 254.86 3 ALA E O 1
ATOM 10594 N N . GLU E 1 4 ? 135.876 87.911 75.169 1.00 260.11 4 GLU E N 1
ATOM 10595 C CA . GLU E 1 4 ? 136.294 89.305 75.107 1.00 260.26 4 GLU E CA 1
ATOM 10596 C C . GLU E 1 4 ? 136.042 90.055 76.408 1.00 260.93 4 GLU E C 1
ATOM 10597 O O . GLU E 1 4 ? 136.692 91.077 76.654 1.00 260.84 4 GLU E O 1
ATOM 10603 N N . LEU E 1 5 ? 135.119 89.573 77.243 1.00 267.39 5 LEU E N 1
ATOM 10604 C CA . LEU E 1 5 ? 134.834 90.240 78.508 1.00 266.91 5 LEU E CA 1
ATOM 10605 C C . LEU E 1 5 ? 135.934 90.024 79.537 1.00 267.13 5 LEU E C 1
ATOM 10606 O O . LEU E 1 5 ? 136.033 90.802 80.491 1.00 267.59 5 LEU E O 1
ATOM 10611 N N . PHE E 1 6 ? 136.762 88.991 79.364 1.00 266.61 6 PHE E N 1
ATOM 10612 C CA . PHE E 1 6 ? 137.828 88.713 80.319 1.00 266.04 6 PHE E CA 1
ATOM 10613 C C . PHE E 1 6 ? 138.909 89.784 80.302 1.00 266.39 6 PHE E C 1
ATOM 10614 O O . PHE E 1 6 ? 139.662 89.902 81.275 1.00 266.06 6 PHE E O 1
ATOM 10622 N N . THR E 1 7 ? 139.005 90.557 79.219 1.00 272.23 7 THR E N 1
ATOM 10623 C CA . THR E 1 7 ? 140.056 91.563 79.113 1.00 272.15 7 THR E CA 1
ATOM 10624 C C . THR E 1 7 ? 139.882 92.665 80.151 1.00 272.43 7 THR E C 1
ATOM 10625 O O . THR E 1 7 ? 140.865 93.151 80.721 1.00 271.63 7 THR E O 1
ATOM 10629 N N . ASN E 1 8 ? 138.642 93.072 80.410 1.00 276.08 8 ASN E N 1
ATOM 10630 C CA . ASN E 1 8 ? 138.363 94.197 81.292 1.00 275.32 8 ASN E CA 1
ATOM 10631 C C . ASN E 1 8 ? 138.160 93.792 82.746 1.00 275.42 8 ASN E C 1
ATOM 10632 O O . ASN E 1 8 ? 137.946 94.668 83.590 1.00 274.62 8 ASN E O 1
ATOM 10637 N N . ASN E 1 9 ? 138.220 92.497 83.065 1.00 282.59 9 ASN E N 1
ATOM 10638 C CA . ASN E 1 9 ? 137.961 92.033 84.423 1.00 281.93 9 ASN E CA 1
ATOM 10639 C C . ASN E 1 9 ? 139.095 91.190 84.995 1.00 282.21 9 ASN E C 1
ATOM 10640 O O . ASN E 1 9 ? 138.953 90.672 86.107 1.00 282.59 9 ASN E O 1
ATOM 10645 N N . ALA E 1 10 ? 140.215 91.055 84.279 1.00 287.80 10 ALA E N 1
ATOM 10646 C CA . ALA E 1 10 ? 141.251 90.107 84.683 1.00 287.75 10 ALA E CA 1
ATOM 10647 C C . ALA E 1 10 ? 141.744 90.379 86.099 1.00 288.35 10 ALA E C 1
ATOM 10648 O O . ALA E 1 10 ? 141.927 89.444 86.891 1.00 288.66 10 ALA E O 1
ATOM 10650 N N . LEU E 1 11 ? 141.956 91.653 86.441 1.00 290.35 11 LEU E N 1
ATOM 10651 C CA . LEU E 1 11 ? 142.394 91.990 87.791 1.00 290.09 11 LEU E CA 1
ATOM 10652 C C . LEU E 1 11 ? 141.380 91.544 88.835 1.00 290.24 11 LEU E C 1
ATOM 10653 O O . LEU E 1 11 ? 141.759 91.190 89.956 1.00 290.64 11 LEU E O 1
ATOM 10658 N N . ASN E 1 12 ? 140.094 91.537 88.484 1.00 290.47 12 ASN E N 1
ATOM 10659 C CA . ASN E 1 12 ? 139.067 91.160 89.448 1.00 290.28 12 ASN E CA 1
ATOM 10660 C C . ASN E 1 12 ? 139.149 89.679 89.799 1.00 290.70 12 ASN E C 1
ATOM 10661 O O . ASN E 1 12 ? 139.143 89.311 90.980 1.00 290.94 12 ASN E O 1
ATOM 10666 N N . LEU E 1 13 ? 139.224 88.807 88.790 1.00 293.57 13 LEU E N 1
ATOM 10667 C CA . LEU E 1 13 ? 139.413 87.392 89.088 1.00 293.36 13 LEU E CA 1
ATOM 10668 C C . LEU E 1 13 ? 140.760 87.143 89.750 1.00 293.67 13 LEU E C 1
ATOM 10669 O O . LEU E 1 13 ? 140.876 86.250 90.597 1.00 293.91 13 LEU E O 1
ATOM 10674 N N . VAL E 1 14 ? 141.779 87.928 89.394 1.00 297.67 14 VAL E N 1
ATOM 10675 C CA . VAL E 1 14 ? 143.087 87.774 90.027 1.00 297.58 14 VAL E CA 1
ATOM 10676 C C . VAL E 1 14 ? 142.985 88.034 91.526 1.00 297.94 14 VAL E C 1
ATOM 10677 O O . VAL E 1 14 ? 143.464 87.241 92.345 1.00 297.93 14 VAL E O 1
ATOM 10681 N N . ILE E 1 15 ? 142.345 89.143 91.907 1.00 300.01 15 ILE E N 1
ATOM 10682 C CA . ILE E 1 15 ? 142.248 89.471 93.326 1.00 299.79 15 ILE E CA 1
ATOM 10683 C C . ILE E 1 15 ? 141.299 88.518 94.041 1.00 299.71 15 ILE E C 1
ATOM 10684 O O . ILE E 1 15 ? 141.505 88.205 95.218 1.00 300.05 15 ILE E O 1
ATOM 10689 N N . ILE E 1 16 ? 140.260 88.029 93.359 1.00 296.79 16 ILE E N 1
ATOM 10690 C CA . ILE E 1 16 ? 139.371 87.045 93.976 1.00 296.17 16 ILE E CA 1
ATOM 10691 C C . ILE E 1 16 ? 140.138 85.768 94.298 1.00 296.42 16 ILE E C 1
ATOM 10692 O O . ILE E 1 16 ? 140.043 85.221 95.406 1.00 296.57 16 ILE E O 1
ATOM 10697 N N . PHE E 1 17 ? 140.919 85.278 93.331 1.00 303.17 17 PHE E N 1
ATOM 10698 C CA . PHE E 1 17 ? 141.714 84.077 93.557 1.00 303.44 17 PHE E CA 1
ATOM 10699 C C . PHE E 1 17 ? 142.755 84.303 94.645 1.00 303.97 17 PHE E C 1
ATOM 10700 O O . PHE E 1 17 ? 142.994 83.420 95.477 1.00 304.42 17 PHE E O 1
ATOM 10708 N N . GLY E 1 18 ? 143.387 85.479 94.653 1.00 306.11 18 GLY E N 1
ATOM 10709 C CA . GLY E 1 18 ? 144.357 85.776 95.694 1.00 305.80 18 GLY E CA 1
ATOM 10710 C C . GLY E 1 18 ? 143.737 85.809 97.077 1.00 306.05 18 GLY E C 1
ATOM 10711 O O . GLY E 1 18 ? 144.317 85.303 98.039 1.00 306.40 18 GLY E O 1
ATOM 10712 N N . SER E 1 19 ? 142.547 86.403 97.194 1.00 305.96 19 SER E N 1
ATOM 10713 C CA . SER E 1 19 ? 141.858 86.441 98.479 1.00 305.73 19 SER E CA 1
ATOM 10714 C C . SER E 1 19 ? 141.463 85.043 98.935 1.00 305.79 19 SER E C 1
ATOM 10715 O O . SER E 1 19 ? 141.597 84.712 100.118 1.00 305.96 19 SER E O 1
ATOM 10718 N N . CYS E 1 20 ? 140.975 84.208 98.014 1.00 304.83 20 CYS E N 1
ATOM 10719 C CA . CYS E 1 20 ? 140.634 82.836 98.382 1.00 304.45 20 CYS E CA 1
ATOM 10720 C C . CYS E 1 20 ? 141.870 82.064 98.832 1.00 304.92 20 CYS E C 1
ATOM 10721 O O . CYS E 1 20 ? 141.824 81.316 99.819 1.00 305.14 20 CYS E O 1
ATOM 10724 N N . ALA E 1 21 ? 142.986 82.235 98.119 1.00 307.32 21 ALA E N 1
ATOM 10725 C CA . ALA E 1 21 ? 144.221 81.557 98.498 1.00 306.85 21 ALA E CA 1
ATOM 10726 C C . ALA E 1 21 ? 144.714 82.029 99.858 1.00 306.96 21 ALA E C 1
ATOM 10727 O O . ALA E 1 21 ? 145.177 81.223 100.670 1.00 307.19 21 ALA E O 1
ATOM 10729 N N . ALA E 1 22 ? 144.623 83.335 100.124 1.00 305.16 22 ALA E N 1
ATOM 10730 C CA . ALA E 1 22 ? 145.022 83.854 101.428 1.00 304.55 22 ALA E CA 1
ATOM 10731 C C . ALA E 1 22 ? 144.120 83.319 102.532 1.00 304.77 22 ALA E C 1
ATOM 10732 O O . ALA E 1 22 ? 144.590 83.013 103.634 1.00 304.88 22 ALA E O 1
ATOM 10734 N N . LEU E 1 23 ? 142.820 83.204 102.256 1.00 301.76 23 LEU E N 1
ATOM 10735 C CA . LEU E 1 23 ? 141.897 82.642 103.237 1.00 301.21 23 LEU E CA 1
ATOM 10736 C C . LEU E 1 23 ? 142.260 81.199 103.562 1.00 301.30 23 LEU E C 1
ATOM 10737 O O . LEU E 1 23 ? 142.301 80.804 104.733 1.00 301.31 23 LEU E O 1
ATOM 10742 N N . ILE E 1 24 ? 142.540 80.398 102.532 1.00 301.25 24 ILE E N 1
ATOM 10743 C CA . ILE E 1 24 ? 142.916 79.004 102.762 1.00 300.71 24 ILE E CA 1
ATOM 10744 C C . ILE E 1 24 ? 144.239 78.925 103.516 1.00 300.99 24 ILE E C 1
ATOM 10745 O O . ILE E 1 24 ? 144.410 78.098 104.424 1.00 301.26 24 ILE E O 1
ATOM 10750 N N . LEU E 1 25 ? 145.195 79.785 103.155 1.00 299.96 25 LEU E N 1
ATOM 10751 C CA . LEU E 1 25 ? 146.491 79.784 103.822 1.00 299.31 25 LEU E CA 1
ATOM 10752 C C . LEU E 1 25 ? 146.356 80.143 105.294 1.00 299.10 25 LEU E C 1
ATOM 10753 O O . LEU E 1 25 ? 146.998 79.527 106.150 1.00 298.88 25 LEU E O 1
ATOM 10758 N N . MET E 1 26 ? 145.519 81.132 105.615 1.00 298.22 26 MET E N 1
ATOM 10759 C CA . MET E 1 26 ? 145.362 81.515 107.013 1.00 297.91 26 MET E CA 1
ATOM 10760 C C . MET E 1 26 ? 144.536 80.489 107.780 1.00 298.42 26 MET E C 1
ATOM 10761 O O . MET E 1 26 ? 144.745 80.309 108.984 1.00 298.49 26 MET E O 1
ATOM 10766 N N . SER E 1 27 ? 143.637 79.774 107.099 1.00 298.55 27 SER E N 1
ATOM 10767 C CA . SER E 1 27 ? 142.952 78.656 107.740 1.00 297.92 27 SER E CA 1
ATOM 10768 C C . SER E 1 27 ? 143.940 77.558 108.113 1.00 298.24 27 SER E C 1
ATOM 10769 O O . SER E 1 27 ? 143.901 77.022 109.227 1.00 298.43 27 SER E O 1
ATOM 10772 N N . PHE E 1 28 ? 144.848 77.224 107.194 1.00 296.14 28 PHE E N 1
ATOM 10773 C CA . PHE E 1 28 ? 145.881 76.239 107.506 1.00 295.63 28 PHE E CA 1
ATOM 10774 C C . PHE E 1 28 ? 146.806 76.739 108.610 1.00 295.43 28 PHE E C 1
ATOM 10775 O O . PHE E 1 28 ? 147.224 75.966 109.479 1.00 295.77 28 PHE E O 1
ATOM 10783 N N . TRP E 1 29 ? 147.143 78.030 108.583 1.00 288.17 29 TRP E N 1
ATOM 10784 C CA . TRP E 1 29 ? 148.026 78.599 109.594 1.00 287.59 29 TRP E CA 1
ATOM 10785 C C . TRP E 1 29 ? 147.383 78.515 110.974 1.00 287.76 29 TRP E C 1
ATOM 10786 O O . TRP E 1 29 ? 148.047 78.176 111.960 1.00 287.96 29 TRP E O 1
ATOM 10797 N N . PHE E 1 30 ? 146.081 78.801 111.058 1.00 286.34 30 PHE E N 1
ATOM 10798 C CA . PHE E 1 30 ? 145.353 78.598 112.306 1.00 285.92 30 PHE E CA 1
ATOM 10799 C C . PHE E 1 30 ? 145.334 77.128 112.705 1.00 286.40 30 PHE E C 1
ATOM 10800 O O . PHE E 1 30 ? 145.505 76.796 113.883 1.00 286.21 30 PHE E O 1
ATOM 10808 N N . ARG E 1 31 ? 145.118 76.232 111.739 1.00 292.92 31 ARG E N 1
ATOM 10809 C CA . ARG E 1 31 ? 145.073 74.808 112.053 1.00 292.16 31 ARG E CA 1
ATOM 10810 C C . ARG E 1 31 ? 146.409 74.305 112.583 1.00 292.06 31 ARG E C 1
ATOM 10811 O O . ARG E 1 31 ? 146.447 73.347 113.363 1.00 291.32 31 ARG E O 1
ATOM 10819 N N . ARG E 1 32 ? 147.509 74.933 112.177 1.00 288.44 32 ARG E N 1
ATOM 10820 C CA . ARG E 1 32 ? 148.841 74.554 112.637 1.00 287.46 32 ARG E CA 1
ATOM 10821 C C . ARG E 1 32 ? 149.172 75.344 113.899 1.00 287.29 32 ARG E C 1
ATOM 10822 O O . ARG E 1 32 ? 149.431 76.550 113.836 1.00 287.02 32 ARG E O 1
ATOM 10830 N N . GLY E 1 33 ? 149.166 74.664 115.045 1.00 282.93 33 GLY E N 1
ATOM 10831 C CA . GLY E 1 33 ? 149.533 75.257 116.311 1.00 282.75 33 GLY E CA 1
ATOM 10832 C C . GLY E 1 33 ? 148.398 75.928 117.060 1.00 282.92 33 GLY E C 1
ATOM 10833 O O . GLY E 1 33 ? 148.396 75.912 118.296 1.00 282.67 33 GLY E O 1
ATOM 10834 N N . ASN E 1 34 ? 147.436 76.506 116.339 1.00 279.67 34 ASN E N 1
ATOM 10835 C CA . ASN E 1 34 ? 146.298 77.241 116.906 1.00 279.38 34 ASN E CA 1
ATOM 10836 C C . ASN E 1 34 ? 146.719 78.118 118.084 1.00 279.28 34 ASN E C 1
ATOM 10837 O O . ASN E 1 34 ? 146.128 78.089 119.166 1.00 279.10 34 ASN E O 1
ATOM 10842 N N . ARG E 1 35 ? 147.765 78.916 117.856 1.00 274.11 35 ARG E N 1
ATOM 10843 C CA . ARG E 1 35 ? 148.241 79.826 118.892 1.00 273.54 35 ARG E CA 1
ATOM 10844 C C . ARG E 1 35 ? 147.289 80.997 119.093 1.00 273.79 35 ARG E C 1
ATOM 10845 O O . ARG E 1 35 ? 147.296 81.625 120.158 1.00 273.40 35 ARG E O 1
ATOM 10853 N N . LYS E 1 36 ? 146.471 81.304 118.091 1.00 271.73 36 LYS E N 1
ATOM 10854 C CA . LYS E 1 36 ? 145.572 82.444 118.147 1.00 271.00 36 LYS E CA 1
ATOM 10855 C C . LYS E 1 36 ? 144.237 82.044 118.771 1.00 270.70 36 LYS E C 1
ATOM 10856 O O . LYS E 1 36 ? 143.966 80.871 119.040 1.00 270.80 36 LYS E O 1
ATOM 10862 N N . ARG E 1 37 ? 143.399 83.049 119.008 1.00 243.49 37 ARG E N 1
ATOM 10863 C CA . ARG E 1 37 ? 142.036 82.852 119.480 1.00 242.89 37 ARG E CA 1
ATOM 10864 C C . ARG E 1 37 ? 141.083 83.224 118.353 1.00 242.84 37 ARG E C 1
ATOM 10865 O O . ARG E 1 37 ? 141.092 84.365 117.879 1.00 242.18 37 ARG E O 1
ATOM 10873 N N . LYS E 1 38 ? 140.264 82.262 117.926 1.00 248.79 38 LYS E N 1
ATOM 10874 C CA . LYS E 1 38 ? 139.336 82.470 116.813 1.00 249.38 38 LYS E CA 1
ATOM 10875 C C . LYS E 1 38 ? 138.072 83.155 117.332 1.00 249.32 38 LYS E C 1
ATOM 10876 O O . LYS E 1 38 ? 136.990 82.572 117.429 1.00 248.61 38 LYS E O 1
ATOM 10882 N N . GLY E 1 39 ? 138.232 84.432 117.671 1.00 234.89 39 GLY E N 1
ATOM 10883 C CA . GLY E 1 39 ? 137.134 85.220 118.191 1.00 233.60 39 GLY E CA 1
ATOM 10884 C C . GLY E 1 39 ? 136.680 86.316 117.250 1.00 233.22 39 GLY E C 1
ATOM 10885 O O . GLY E 1 39 ? 136.114 86.039 116.188 1.00 233.80 39 GLY E O 1
ATOM 10886 N N . PHE E 1 40 ? 136.921 87.571 117.632 1.00 222.98 40 PHE E N 1
ATOM 10887 C CA . PHE E 1 40 ? 136.455 88.695 116.827 1.00 222.89 40 PHE E CA 1
ATOM 10888 C C . PHE E 1 40 ? 137.329 88.937 115.602 1.00 224.34 40 PHE E C 1
ATOM 10889 O O . PHE E 1 40 ? 136.813 89.333 114.552 1.00 224.75 40 PHE E O 1
ATOM 10897 N N . LEU E 1 41 ? 138.639 88.703 115.706 1.00 225.98 41 LEU E N 1
ATOM 10898 C CA . LEU E 1 41 ? 139.539 89.060 114.613 1.00 224.62 41 LEU E CA 1
ATOM 10899 C C . LEU E 1 41 ? 139.349 88.147 113.408 1.00 224.90 41 LEU E C 1
ATOM 10900 O O . LEU E 1 41 ? 139.292 88.619 112.266 1.00 225.48 41 LEU E O 1
ATOM 10905 N N . PHE E 1 42 ? 139.253 86.839 113.641 1.00 235.79 42 PHE E N 1
ATOM 10906 C CA . PHE E 1 42 ? 139.068 85.903 112.537 1.00 236.15 42 PHE E CA 1
ATOM 10907 C C . PHE E 1 42 ? 137.695 86.080 111.896 1.00 237.66 42 PHE E C 1
ATOM 10908 O O . PHE E 1 42 ? 137.557 85.998 110.667 1.00 238.52 42 PHE E O 1
ATOM 10916 N N . HIS E 1 43 ? 136.674 86.355 112.712 1.00 229.59 43 HIS E N 1
ATOM 10917 C CA . HIS E 1 43 ? 135.354 86.666 112.171 1.00 228.88 43 HIS E CA 1
ATOM 10918 C C . HIS E 1 43 ? 135.390 87.932 111.325 1.00 229.60 43 HIS E C 1
ATOM 10919 O O . HIS E 1 43 ? 134.759 87.995 110.264 1.00 230.57 43 HIS E O 1
ATOM 10926 N N . ALA E 1 44 ? 136.121 88.954 111.777 1.00 236.86 44 ALA E N 1
ATOM 10927 C CA . ALA E 1 44 ? 136.233 90.187 111.003 1.00 236.52 44 ALA E CA 1
ATOM 10928 C C . ALA E 1 44 ? 136.971 89.952 109.691 1.00 237.27 44 ALA E C 1
ATOM 10929 O O . ALA E 1 44 ? 136.627 90.547 108.662 1.00 237.19 44 ALA E O 1
ATOM 10931 N N . VAL E 1 45 ? 137.998 89.101 109.712 1.00 241.74 45 VAL E N 1
ATOM 10932 C CA . VAL E 1 45 ? 138.714 88.766 108.484 1.00 240.84 45 VAL E CA 1
ATOM 10933 C C . VAL E 1 45 ? 137.775 88.078 107.499 1.00 241.55 45 VAL E C 1
ATOM 10934 O O . VAL E 1 45 ? 137.744 88.408 106.304 1.00 242.57 45 VAL E O 1
ATOM 10938 N N . GLN E 1 46 ? 136.989 87.116 107.992 1.00 242.30 46 GLN E N 1
ATOM 10939 C CA . GLN E 1 46 ? 135.993 86.477 107.136 1.00 242.11 46 GLN E CA 1
ATOM 10940 C C . GLN E 1 46 ? 135.011 87.500 106.584 1.00 243.02 46 GLN E C 1
ATOM 10941 O O . GLN E 1 46 ? 134.646 87.450 105.404 1.00 244.22 46 GLN E O 1
ATOM 10947 N N . PHE E 1 47 ? 134.572 88.434 107.427 1.00 236.24 47 PHE E N 1
ATOM 10948 C CA . PHE E 1 47 ? 133.616 89.445 106.992 1.00 235.53 47 PHE E CA 1
ATOM 10949 C C . PHE E 1 47 ? 134.185 90.296 105.865 1.00 236.51 47 PHE E C 1
ATOM 10950 O O . PHE E 1 47 ? 133.520 90.527 104.849 1.00 238.03 47 PHE E O 1
ATOM 10958 N N . LEU E 1 48 ? 135.424 90.766 106.023 1.00 242.72 48 LEU E N 1
ATOM 10959 C CA . LEU E 1 48 ? 135.991 91.649 105.009 1.00 241.94 48 LEU E CA 1
ATOM 10960 C C . LEU E 1 48 ? 136.261 90.901 103.709 1.00 242.64 48 LEU E C 1
ATOM 10961 O O . LEU E 1 48 ? 136.023 91.440 102.620 1.00 243.23 48 LEU E O 1
ATOM 10966 N N . ILE E 1 49 ? 136.741 89.655 103.791 1.00 250.36 49 ILE E N 1
ATOM 10967 C CA . ILE E 1 49 ? 136.978 88.915 102.555 1.00 250.28 49 ILE E CA 1
ATOM 10968 C C . ILE E 1 49 ? 135.658 88.607 101.856 1.00 251.16 49 ILE E C 1
ATOM 10969 O O . ILE E 1 49 ? 135.563 88.683 100.624 1.00 252.33 49 ILE E O 1
ATOM 10974 N N . TYR E 1 50 ? 134.612 88.283 102.622 1.00 252.75 50 TYR E N 1
ATOM 10975 C CA . TYR E 1 50 ? 133.302 88.057 102.023 1.00 252.86 50 TYR E CA 1
ATOM 10976 C C . TYR E 1 50 ? 132.798 89.319 101.336 1.00 253.39 50 TYR E C 1
ATOM 10977 O O . TYR E 1 50 ? 132.270 89.267 100.217 1.00 254.44 50 TYR E O 1
ATOM 10986 N N . THR E 1 51 ? 132.965 90.468 101.993 1.00 254.25 51 THR E N 1
ATOM 10987 C CA . THR E 1 51 ? 132.512 91.726 101.414 1.00 253.96 51 THR E CA 1
ATOM 10988 C C . THR E 1 51 ? 133.238 92.020 100.108 1.00 254.50 51 THR E C 1
ATOM 10989 O O . THR E 1 51 ? 132.612 92.388 99.106 1.00 254.84 51 THR E O 1
ATOM 10993 N N . ILE E 1 52 ? 134.561 91.844 100.092 1.00 256.43 52 ILE E N 1
ATOM 10994 C CA . ILE E 1 52 ? 135.307 92.182 98.884 1.00 255.67 52 ILE E CA 1
ATOM 10995 C C . ILE E 1 52 ? 134.974 91.212 97.753 1.00 255.99 52 ILE E C 1
ATOM 10996 O O . ILE E 1 52 ? 134.839 91.623 96.593 1.00 256.73 52 ILE E O 1
ATOM 11001 N N . ILE E 1 53 ? 134.796 89.922 98.062 1.00 258.78 53 ILE E N 1
ATOM 11002 C CA . ILE E 1 53 ? 134.503 88.981 96.986 1.00 258.75 53 ILE E CA 1
ATOM 11003 C C . ILE E 1 53 ? 133.107 89.226 96.422 1.00 259.54 53 ILE E C 1
ATOM 11004 O O . ILE E 1 53 ? 132.897 89.143 95.205 1.00 261.00 53 ILE E O 1
ATOM 11009 N N . ILE E 1 54 ? 132.130 89.550 97.277 1.00 257.38 54 ILE E N 1
ATOM 11010 C CA . ILE E 1 54 ? 130.801 89.793 96.723 1.00 257.33 54 ILE E CA 1
ATOM 11011 C C . ILE E 1 54 ? 130.767 91.116 95.968 1.00 257.89 54 ILE E C 1
ATOM 11012 O O . ILE E 1 54 ? 130.047 91.246 94.973 1.00 258.66 54 ILE E O 1
ATOM 11017 N N . SER E 1 55 ? 131.539 92.114 96.405 1.00 263.52 55 SER E N 1
ATOM 11018 C CA . SER E 1 55 ? 131.626 93.348 95.632 1.00 263.26 55 SER E CA 1
ATOM 11019 C C . SER E 1 55 ? 132.223 93.085 94.256 1.00 264.20 55 SER E C 1
ATOM 11020 O O . SER E 1 55 ? 131.749 93.626 93.248 1.00 264.38 55 SER E O 1
ATOM 11023 N N . ALA E 1 56 ? 133.258 92.245 94.193 1.00 272.59 56 ALA E N 1
ATOM 11024 C CA . ALA E 1 56 ? 133.844 91.885 92.906 1.00 272.46 56 ALA E CA 1
ATOM 11025 C C . ALA E 1 56 ? 132.840 91.151 92.023 1.00 272.57 56 ALA E C 1
ATOM 11026 O O . ALA E 1 56 ? 132.741 91.423 90.818 1.00 273.56 56 ALA E O 1
ATOM 11028 N N . VAL E 1 57 ? 132.085 90.218 92.606 1.00 267.27 57 VAL E N 1
ATOM 11029 C CA . VAL E 1 57 ? 131.090 89.477 91.833 1.00 266.40 57 VAL E CA 1
ATOM 11030 C C . VAL E 1 57 ? 130.007 90.415 91.314 1.00 266.87 57 VAL E C 1
ATOM 11031 O O . VAL E 1 57 ? 129.558 90.297 90.167 1.00 267.21 57 VAL E O 1
ATOM 11035 N N . GLY E 1 58 ? 129.569 91.358 92.149 1.00 269.41 58 GLY E N 1
ATOM 11036 C CA . GLY E 1 58 ? 128.581 92.325 91.705 1.00 269.07 58 GLY E CA 1
ATOM 11037 C C . GLY E 1 58 ? 129.097 93.212 90.590 1.00 269.59 58 GLY E C 1
ATOM 11038 O O . GLY E 1 58 ? 128.362 93.540 89.656 1.00 270.00 58 GLY E O 1
ATOM 11039 N N . SER E 1 59 ? 130.368 93.614 90.672 1.00 270.84 59 SER E N 1
ATOM 11040 C CA . SER E 1 59 ? 130.960 94.396 89.591 1.00 270.18 59 SER E CA 1
ATOM 11041 C C . SER E 1 59 ? 131.003 93.596 88.295 1.00 270.35 59 SER E C 1
ATOM 11042 O O . SER E 1 59 ? 130.729 94.132 87.214 1.00 270.58 59 SER E O 1
ATOM 11045 N N . ILE E 1 60 ? 131.347 92.309 88.386 1.00 270.04 60 ILE E N 1
ATOM 11046 C CA . ILE E 1 60 ? 131.362 91.457 87.198 1.00 269.26 60 ILE E CA 1
ATOM 11047 C C . ILE E 1 60 ? 129.965 91.336 86.604 1.00 269.36 60 ILE E C 1
ATOM 11048 O O . ILE E 1 60 ? 129.787 91.402 85.382 1.00 270.17 60 ILE E O 1
ATOM 11053 N N . ILE E 1 61 ? 128.954 91.156 87.455 1.00 266.76 61 ILE E N 1
ATOM 11054 C CA . ILE E 1 61 ? 127.583 91.055 86.961 1.00 266.52 61 ILE E CA 1
ATOM 11055 C C . ILE E 1 61 ? 127.164 92.356 86.289 1.00 266.82 61 ILE E C 1
ATOM 11056 O O . ILE E 1 61 ? 126.535 92.348 85.223 1.00 266.90 61 ILE E O 1
ATOM 11061 N N . ASN E 1 62 ? 127.512 93.492 86.897 1.00 269.28 62 ASN E N 1
ATOM 11062 C CA . ASN E 1 62 ? 127.184 94.786 86.308 1.00 269.10 62 ASN E CA 1
ATOM 11063 C C . ASN E 1 62 ? 127.827 94.940 84.937 1.00 269.58 62 ASN E C 1
ATOM 11064 O O . ASN E 1 62 ? 127.176 95.363 83.975 1.00 269.85 62 ASN E O 1
ATOM 11069 N N . TYR E 1 63 ? 129.115 94.600 84.833 1.00 273.64 63 TYR E N 1
ATOM 11070 C CA . TYR E 1 63 ? 129.816 94.736 83.561 1.00 273.42 63 TYR E CA 1
ATOM 11071 C C . TYR E 1 63 ? 129.225 93.812 82.506 1.00 273.05 63 TYR E C 1
ATOM 11072 O O . TYR E 1 63 ? 129.063 94.206 81.345 1.00 273.03 63 TYR E O 1
ATOM 11081 N N . VAL E 1 64 ? 128.897 92.576 82.891 1.00 268.49 64 VAL E N 1
ATOM 11082 C CA . VAL E 1 64 ? 128.315 91.632 81.942 1.00 267.60 64 VAL E CA 1
ATOM 11083 C C . VAL E 1 64 ? 126.971 92.142 81.442 1.00 267.74 64 VAL E C 1
ATOM 11084 O O . VAL E 1 64 ? 126.692 92.118 80.238 1.00 268.50 64 VAL E O 1
ATOM 11088 N N . ILE E 1 65 ? 126.125 92.626 82.351 1.00 266.43 65 ILE E N 1
ATOM 11089 C CA . ILE E 1 65 ? 124.807 93.107 81.948 1.00 266.28 65 ILE E CA 1
ATOM 11090 C C . ILE E 1 65 ? 124.935 94.327 81.045 1.00 266.85 65 ILE E C 1
ATOM 11091 O O . ILE E 1 65 ? 124.268 94.424 80.008 1.00 266.98 65 ILE E O 1
ATOM 11096 N N . GLU E 1 66 ? 125.806 95.270 81.412 1.00 270.94 66 GLU E N 1
ATOM 11097 C CA . GLU E 1 66 ? 125.937 96.498 80.637 1.00 270.46 66 GLU E CA 1
ATOM 11098 C C . GLU E 1 66 ? 126.647 96.282 79.307 1.00 270.14 66 GLU E C 1
ATOM 11099 O O . GLU E 1 66 ? 126.480 97.096 78.394 1.00 269.07 66 GLU E O 1
ATOM 11105 N N . ASN E 1 67 ? 127.428 95.209 79.171 1.00 268.43 67 ASN E N 1
ATOM 11106 C CA . ASN E 1 67 ? 128.198 94.981 77.958 1.00 268.18 67 ASN E CA 1
ATOM 11107 C C . ASN E 1 67 ? 127.605 93.913 77.050 1.00 267.82 67 ASN E C 1
ATOM 11108 O O . ASN E 1 67 ? 128.018 93.814 75.890 1.00 267.69 67 ASN E O 1
ATOM 11113 N N . TYR E 1 68 ? 126.657 93.117 77.540 1.00 257.01 68 TYR E N 1
ATOM 11114 C CA . TYR E 1 68 ? 126.065 92.040 76.757 1.00 256.08 68 TYR E CA 1
ATOM 11115 C C . TYR E 1 68 ? 124.623 92.325 76.370 1.00 255.77 68 TYR E C 1
ATOM 11116 O O . TYR E 1 68 ? 124.294 92.336 75.180 1.00 255.16 68 TYR E O 1
ATOM 11125 N N . LYS E 1 69 ? 123.753 92.570 77.348 1.00 258.06 69 LYS E N 1
ATOM 11126 C CA . LYS E 1 69 ? 122.349 92.853 77.084 1.00 257.51 69 LYS E CA 1
ATOM 11127 C C . LYS E 1 69 ? 121.713 93.392 78.356 1.00 258.36 69 LYS E C 1
ATOM 11128 O O . LYS E 1 69 ? 121.911 92.832 79.437 1.00 258.78 69 LYS E O 1
ATOM 11134 N N . LEU E 1 70 ? 120.947 94.473 78.217 1.00 261.64 70 LEU E N 1
ATOM 11135 C CA . LEU E 1 70 ? 120.299 95.117 79.351 1.00 261.96 70 LEU E CA 1
ATOM 11136 C C . LEU E 1 70 ? 118.915 94.559 79.652 1.00 261.86 70 LEU E C 1
ATOM 11137 O O . LEU E 1 70 ? 118.316 94.946 80.661 1.00 261.55 70 LEU E O 1
ATOM 11142 N N . LYS E 1 71 ? 118.396 93.669 78.813 1.00 261.01 71 LYS E N 1
ATOM 11143 C CA . LYS E 1 71 ? 117.053 93.147 79.011 1.00 260.72 71 LYS E CA 1
ATOM 11144 C C . LYS E 1 71 ? 117.022 92.159 80.173 1.00 261.10 71 LYS E C 1
ATOM 11145 O O . LYS E 1 71 ? 117.997 91.451 80.444 1.00 261.24 71 LYS E O 1
ATOM 11151 N N . PHE E 1 72 ? 115.888 92.135 80.875 1.00 259.85 72 PHE E N 1
ATOM 11152 C CA . PHE E 1 72 ? 115.542 91.189 81.933 1.00 259.57 72 PHE E CA 1
ATOM 11153 C C . PHE E 1 72 ? 116.342 91.392 83.214 1.00 259.80 72 PHE E C 1
ATOM 11154 O O . PHE E 1 72 ? 116.079 90.699 84.205 1.00 259.36 72 PHE E O 1
ATOM 11162 N N . ILE E 1 73 ? 117.302 92.314 83.240 1.00 261.36 73 ILE E N 1
ATOM 11163 C CA . ILE E 1 73 ? 118.095 92.591 84.431 1.00 260.80 73 ILE E CA 1
ATOM 11164 C C . ILE E 1 73 ? 118.033 94.083 84.717 1.00 260.42 73 ILE E C 1
ATOM 11165 O O . ILE E 1 73 ? 118.284 94.901 83.826 1.00 260.60 73 ILE E O 1
ATOM 11170 N N . THR E 1 74 ? 117.700 94.434 85.957 1.00 255.44 74 THR E N 1
ATOM 11171 C CA . THR E 1 74 ? 117.635 95.827 86.367 1.00 255.38 74 THR E CA 1
ATOM 11172 C C . THR E 1 74 ? 118.886 96.173 87.156 1.00 255.55 74 THR E C 1
ATOM 11173 O O . THR E 1 74 ? 119.115 95.582 88.223 1.00 256.07 74 THR E O 1
ATOM 11177 N N . PRO E 1 75 ? 119.721 97.096 86.685 1.00 251.40 75 PRO E N 1
ATOM 11178 C CA . PRO E 1 75 ? 120.922 97.458 87.444 1.00 251.15 75 PRO E CA 1
ATOM 11179 C C . PRO E 1 75 ? 120.568 98.114 88.767 1.00 251.29 75 PRO E C 1
ATOM 11180 O O . PRO E 1 75 ? 119.532 98.769 88.909 1.00 251.00 75 PRO E O 1
ATOM 11184 N N . GLY E 1 76 ? 121.450 97.928 89.747 1.00 244.68 76 GLY E N 1
ATOM 11185 C CA . GLY E 1 76 ? 121.239 98.412 91.090 1.00 243.86 76 GLY E CA 1
ATOM 11186 C C . GLY E 1 76 ? 120.566 97.415 92.011 1.00 244.03 76 GLY E C 1
ATOM 11187 O O . GLY E 1 76 ? 120.813 97.436 93.221 1.00 244.00 76 GLY E O 1
ATOM 11188 N N . VAL E 1 77 ? 119.716 96.543 91.465 1.00 242.76 77 VAL E N 1
ATOM 11189 C CA . VAL E 1 77 ? 119.097 95.501 92.276 1.00 242.91 77 VAL E CA 1
ATOM 11190 C C . VAL E 1 77 ? 120.152 94.527 92.782 1.00 243.36 77 VAL E C 1
ATOM 11191 O O . VAL E 1 77 ? 120.067 94.024 93.910 1.00 243.54 77 VAL E O 1
ATOM 11195 N N . ILE E 1 78 ? 121.170 94.252 91.965 1.00 241.38 78 ILE E N 1
ATOM 11196 C CA . ILE E 1 78 ? 122.270 93.407 92.418 1.00 241.39 78 ILE E CA 1
ATOM 11197 C C . ILE E 1 78 ? 123.052 94.089 93.537 1.00 242.15 78 ILE E C 1
ATOM 11198 O O . ILE E 1 78 ? 123.547 93.427 94.458 1.00 242.07 78 ILE E O 1
ATOM 11203 N N . ASP E 1 79 ? 123.155 95.419 93.494 1.00 239.45 79 ASP E N 1
ATOM 11204 C CA . ASP E 1 79 ? 123.754 96.143 94.611 1.00 238.88 79 ASP E CA 1
ATOM 11205 C C . ASP E 1 79 ? 122.914 95.981 95.870 1.00 238.53 79 ASP E C 1
ATOM 11206 O O . ASP E 1 79 ? 123.451 95.806 96.971 1.00 239.13 79 ASP E O 1
ATOM 11211 N N . PHE E 1 80 ? 121.589 96.031 95.721 1.00 227.85 80 PHE E N 1
ATOM 11212 C CA . PHE E 1 80 ? 120.704 95.805 96.856 1.00 226.96 80 PHE E CA 1
ATOM 11213 C C . PHE E 1 80 ? 120.903 94.412 97.435 1.00 227.41 80 PHE E C 1
ATOM 11214 O O . PHE E 1 80 ? 120.956 94.242 98.658 1.00 228.43 80 PHE E O 1
ATOM 11222 N N . ILE E 1 81 ? 121.032 93.402 96.572 1.00 230.12 81 ILE E N 1
ATOM 11223 C CA . ILE E 1 81 ? 121.185 92.035 97.060 1.00 230.49 81 ILE E CA 1
ATOM 11224 C C . ILE E 1 81 ? 122.544 91.852 97.730 1.00 231.08 81 ILE E C 1
ATOM 11225 O O . ILE E 1 81 ? 122.662 91.134 98.730 1.00 232.23 81 ILE E O 1
ATOM 11230 N N . CYS E 1 82 ? 123.584 92.516 97.217 1.00 230.87 82 CYS E N 1
ATOM 11231 C CA . CYS E 1 82 ? 124.895 92.415 97.851 1.00 230.95 82 CYS E CA 1
ATOM 11232 C C . CYS E 1 82 ? 124.891 93.078 99.223 1.00 231.94 82 CYS E C 1
ATOM 11233 O O . CYS E 1 82 ? 125.433 92.525 100.191 1.00 232.19 82 CYS E O 1
ATOM 11236 N N . THR E 1 83 ? 124.276 94.260 99.325 1.00 226.74 83 THR E N 1
ATOM 11237 C CA . THR E 1 83 ? 124.152 94.918 100.620 1.00 225.70 83 THR E CA 1
ATOM 11238 C C . THR E 1 83 ? 123.354 94.059 101.593 1.00 225.61 83 THR E C 1
ATOM 11239 O O . THR E 1 83 ? 123.724 93.924 102.766 1.00 227.14 83 THR E O 1
ATOM 11243 N N . SER E 1 84 ? 122.263 93.456 101.117 1.00 221.08 84 SER E N 1
ATOM 11244 C CA . SER E 1 84 ? 121.463 92.592 101.976 1.00 220.98 84 SER E CA 1
ATOM 11245 C C . SER E 1 84 ? 122.277 91.407 102.477 1.00 221.55 84 SER E C 1
ATOM 11246 O O . SER E 1 84 ? 122.222 91.065 103.665 1.00 223.27 84 SER E O 1
ATOM 11249 N N . LEU E 1 85 ? 123.049 90.773 101.590 1.00 217.27 85 LEU E N 1
ATOM 11250 C CA . LEU E 1 85 ? 123.807 89.600 102.007 1.00 217.23 85 LEU E CA 1
ATOM 11251 C C . LEU E 1 85 ? 124.886 89.978 103.012 1.00 218.02 85 LEU E C 1
ATOM 11252 O O . LEU E 1 85 ? 125.092 89.266 104.002 1.00 218.72 85 LEU E O 1
ATOM 11257 N N . ILE E 1 86 ? 125.597 91.084 102.775 1.00 214.82 86 ILE E N 1
ATOM 11258 C CA . ILE E 1 86 ? 126.661 91.452 103.703 1.00 214.26 86 ILE E CA 1
ATOM 11259 C C . ILE E 1 86 ? 126.077 91.856 105.052 1.00 214.64 86 ILE E C 1
ATOM 11260 O O . ILE E 1 86 ? 126.651 91.552 106.105 1.00 215.26 86 ILE E O 1
ATOM 11265 N N . ALA E 1 87 ? 124.919 92.526 105.050 1.00 208.14 87 ALA E N 1
ATOM 11266 C CA . ALA E 1 87 ? 124.268 92.860 106.313 1.00 207.09 87 ALA E CA 1
ATOM 11267 C C . ALA E 1 87 ? 123.843 91.604 107.062 1.00 207.61 87 ALA E C 1
ATOM 11268 O O . ALA E 1 87 ? 124.012 91.512 108.286 1.00 209.00 87 ALA E O 1
ATOM 11270 N N . VAL E 1 88 ? 123.294 90.622 106.344 1.00 200.93 88 VAL E N 1
ATOM 11271 C CA . VAL E 1 88 ? 122.892 89.371 106.981 1.00 200.12 88 VAL E CA 1
ATOM 11272 C C . VAL E 1 88 ? 124.104 88.660 107.566 1.00 200.77 88 VAL E C 1
ATOM 11273 O O . VAL E 1 88 ? 124.050 88.114 108.675 1.00 202.18 88 VAL E O 1
ATOM 11277 N N . ILE E 1 89 ? 125.219 88.658 106.833 1.00 201.37 89 ILE E N 1
ATOM 11278 C CA . ILE E 1 89 ? 126.428 88.001 107.320 1.00 201.39 89 ILE E CA 1
ATOM 11279 C C . ILE E 1 89 ? 126.943 88.697 108.575 1.00 202.58 89 ILE E C 1
ATOM 11280 O O . ILE E 1 89 ? 127.357 88.043 109.542 1.00 202.88 89 ILE E O 1
ATOM 11285 N N . LEU E 1 90 ? 126.918 90.033 108.583 1.00 199.78 90 LEU E N 1
ATOM 11286 C CA . LEU E 1 90 ? 127.344 90.773 109.767 1.00 198.72 90 LEU E CA 1
ATOM 11287 C C . LEU E 1 90 ? 126.462 90.442 110.964 1.00 198.65 90 LEU E C 1
ATOM 11288 O O . LEU E 1 90 ? 126.957 90.226 112.078 1.00 200.16 90 LEU E O 1
ATOM 11293 N N . THR E 1 91 ? 125.146 90.397 110.747 1.00 186.45 91 THR E N 1
ATOM 11294 C CA . THR E 1 91 ? 124.228 90.057 111.829 1.00 185.48 91 THR E CA 1
ATOM 11295 C C . THR E 1 91 ? 124.500 88.656 112.362 1.00 184.97 91 THR E C 1
ATOM 11296 O O . THR E 1 91 ? 124.500 88.434 113.579 1.00 185.80 91 THR E O 1
ATOM 11300 N N . ILE E 1 92 ? 124.744 87.700 111.464 1.00 182.94 92 ILE E N 1
ATOM 11301 C CA . ILE E 1 92 ? 125.009 86.329 111.888 1.00 183.00 92 ILE E CA 1
ATOM 11302 C C . ILE E 1 92 ? 126.288 86.262 112.713 1.00 182.76 92 ILE E C 1
ATOM 11303 O O . ILE E 1 92 ? 126.337 85.601 113.758 1.00 185.42 92 ILE E O 1
ATOM 11308 N N . LYS E 1 93 ? 127.343 86.944 112.259 1.00 184.15 93 LYS E N 1
ATOM 11309 C CA . LYS E 1 93 ? 128.596 86.937 113.008 1.00 184.86 93 LYS E CA 1
ATOM 11310 C C . LYS E 1 93 ? 128.418 87.555 114.389 1.00 186.15 93 LYS E C 1
ATOM 11311 O O . LYS E 1 93 ? 128.923 87.025 115.389 1.00 186.07 93 LYS E O 1
ATOM 11317 N N . LEU E 1 94 ? 127.696 88.676 114.466 1.00 175.48 94 LEU E N 1
ATOM 11318 C CA . LEU E 1 94 ? 127.485 89.323 115.756 1.00 172.83 94 LEU E CA 1
ATOM 11319 C C . LEU E 1 94 ? 126.675 88.436 116.693 1.00 171.96 94 LEU E C 1
ATOM 11320 O O . LEU E 1 94 ? 126.985 88.335 117.886 1.00 175.05 94 LEU E O 1
ATOM 11325 N N . PHE E 1 95 ? 125.633 87.784 116.175 1.00 154.39 95 PHE E N 1
ATOM 11326 C CA . PHE E 1 95 ? 124.837 86.897 117.016 1.00 153.73 95 PHE E CA 1
ATOM 11327 C C . PHE E 1 95 ? 125.661 85.713 117.501 1.00 155.83 95 PHE E C 1
ATOM 11328 O O . PHE E 1 95 ? 125.515 85.277 118.648 1.00 156.80 95 PHE E O 1
ATOM 11336 N N . LEU E 1 96 ? 126.530 85.177 116.642 1.00 166.72 96 LEU E N 1
ATOM 11337 C CA . LEU E 1 96 ? 127.414 84.100 117.072 1.00 165.77 96 LEU E CA 1
ATOM 11338 C C . LEU E 1 96 ? 128.337 84.566 118.189 1.00 165.04 96 LEU E C 1
ATOM 11339 O O . LEU E 1 96 ? 128.557 83.841 119.168 1.00 165.59 96 LEU E O 1
ATOM 11344 N N . LEU E 1 97 ? 128.885 85.776 118.062 1.00 163.75 97 LEU E N 1
ATOM 11345 C CA . LEU E 1 97 ? 129.757 86.301 119.109 1.00 163.29 97 LEU E CA 1
ATOM 11346 C C . LEU E 1 97 ? 129.005 86.473 120.424 1.00 163.62 97 LEU E C 1
ATOM 11347 O O . LEU E 1 97 ? 129.526 86.140 121.495 1.00 163.77 97 LEU E O 1
ATOM 11352 N N . ILE E 1 98 ? 127.777 86.991 120.363 1.00 151.11 98 ILE E N 1
ATOM 11353 C CA . ILE E 1 98 ? 126.981 87.172 121.578 1.00 147.83 98 ILE E CA 1
ATOM 11354 C C . ILE E 1 98 ? 126.658 85.828 122.219 1.00 149.83 98 ILE E C 1
ATOM 11355 O O . ILE E 1 98 ? 126.712 85.681 123.447 1.00 152.51 98 ILE E O 1
ATOM 11360 N N . ASN E 1 99 ? 126.314 84.826 121.408 1.00 150.25 99 ASN E N 1
ATOM 11361 C CA . ASN E 1 99 ? 126.026 83.506 121.960 1.00 148.60 99 ASN E CA 1
ATOM 11362 C C . ASN E 1 99 ? 127.262 82.901 122.612 1.00 146.98 99 ASN E C 1
ATOM 11363 O O . ASN E 1 99 ? 127.171 82.281 123.680 1.00 147.26 99 ASN E O 1
ATOM 11368 N N . GLN E 1 100 ? 128.428 83.072 121.987 1.00 149.60 100 GLN E N 1
ATOM 11369 C CA . GLN E 1 100 ? 129.665 82.587 122.590 1.00 149.45 100 GLN E CA 1
ATOM 11370 C C . GLN E 1 100 ? 129.944 83.294 123.911 1.00 152.23 100 GLN E C 1
ATOM 11371 O O . GLN E 1 100 ? 130.378 82.664 124.884 1.00 151.85 100 GLN E O 1
ATOM 11377 N N . PHE E 1 101 ? 129.700 84.605 123.962 1.00 151.20 101 PHE E N 1
ATOM 11378 C CA . PHE E 1 101 ? 129.897 85.351 125.201 1.00 148.85 101 PHE E CA 1
ATOM 11379 C C . PHE E 1 101 ? 128.969 84.849 126.299 1.00 146.27 101 PHE E C 1
ATOM 11380 O O . PHE E 1 101 ? 129.387 84.693 127.452 1.00 147.52 101 PHE E O 1
ATOM 11388 N N . GLU E 1 102 ? 127.703 84.596 125.961 1.00 139.25 102 GLU E N 1
ATOM 11389 C CA . GLU E 1 102 ? 126.763 84.077 126.949 1.00 137.63 102 GLU E CA 1
ATOM 11390 C C . GLU E 1 102 ? 127.191 82.703 127.445 1.00 140.67 102 GLU E C 1
ATOM 11391 O O . GLU E 1 102 ? 127.104 82.409 128.644 1.00 143.22 102 GLU E O 1
ATOM 11397 N N . LYS E 1 103 ? 127.649 81.843 126.533 1.00 149.00 103 LYS E N 1
ATOM 11398 C CA . LYS E 1 103 ? 128.103 80.517 126.936 1.00 148.29 103 LYS E CA 1
ATOM 11399 C C . LYS E 1 103 ? 129.304 80.609 127.867 1.00 148.18 103 LYS E C 1
ATOM 11400 O O . LYS E 1 103 ? 129.378 79.890 128.869 1.00 148.09 103 LYS E O 1
ATOM 11406 N N . GLN E 1 104 ? 130.252 81.495 127.556 1.00 144.56 104 GLN E N 1
ATOM 11407 C CA . GLN E 1 104 ? 131.409 81.670 128.427 1.00 142.43 104 GLN E CA 1
ATOM 11408 C C . GLN E 1 104 ? 130.996 82.215 129.788 1.00 144.29 104 GLN E C 1
ATOM 11409 O O . GLN E 1 104 ? 131.541 81.806 130.821 1.00 144.15 104 GLN E O 1
ATOM 11415 N N . GLN E 1 105 ? 130.037 83.143 129.811 1.00 142.39 105 GLN E N 1
ATOM 11416 C CA . GLN E 1 105 ? 129.564 83.688 131.079 1.00 139.38 105 GLN E CA 1
ATOM 11417 C C . GLN E 1 105 ? 128.908 82.610 131.931 1.00 138.42 105 GLN E C 1
ATOM 11418 O O . GLN E 1 105 ? 129.125 82.551 133.147 1.00 138.52 105 GLN E O 1
ATOM 11424 N N . ILE E 1 106 ? 128.097 81.752 131.310 1.00 137.73 106 ILE E N 1
ATOM 11425 C CA . ILE E 1 106 ? 127.491 80.643 132.042 1.00 137.31 106 ILE E CA 1
ATOM 11426 C C . ILE E 1 106 ? 128.569 79.699 132.559 1.00 138.48 106 ILE E C 1
ATOM 11427 O O . ILE E 1 106 ? 128.518 79.242 133.707 1.00 136.42 106 ILE E O 1
ATOM 11432 N N . LYS E 1 107 ? 129.563 79.399 131.720 1.00 146.89 107 LYS E N 1
ATOM 11433 C CA . LYS E 1 107 ? 130.666 78.542 132.140 1.00 146.10 107 LYS E CA 1
ATOM 11434 C C . LYS E 1 107 ? 131.424 79.142 133.316 1.00 144.73 107 LYS E C 1
ATOM 11435 O O . LYS E 1 107 ? 131.937 78.405 134.165 1.00 144.49 107 LYS E O 1
ATOM 11441 N N . LYS E 1 108 ? 131.488 80.471 133.396 1.00 139.92 108 LYS E N 1
ATOM 11442 C CA . LYS E 1 108 ? 132.141 81.123 134.524 1.00 139.44 108 LYS E CA 1
ATOM 11443 C C . LYS E 1 108 ? 131.418 80.879 135.841 1.00 140.94 108 LYS E C 1
ATOM 11444 O O . LYS E 1 108 ? 131.987 81.165 136.900 1.00 140.02 108 LYS E O 1
ATOM 11450 N N . GLY E 1 109 ? 130.192 80.366 135.806 1.00 142.10 109 GLY E N 1
ATOM 11451 C CA . GLY E 1 109 ? 129.488 80.023 137.024 1.00 141.68 109 GLY E CA 1
ATOM 11452 C C . GLY E 1 109 ? 128.550 81.101 137.521 1.00 142.96 109 GLY E C 1
ATOM 11453 O O . GLY E 1 109 ? 128.633 81.516 138.681 1.00 143.38 109 GLY E O 1
ATOM 11454 N N . ARG E 1 110 ? 127.655 81.570 136.655 1.00 137.99 110 ARG E N 1
ATOM 11455 C CA . ARG E 1 110 ? 126.694 82.587 137.059 1.00 136.52 110 ARG E CA 1
ATOM 11456 C C . ARG E 1 110 ? 125.277 82.168 136.689 1.00 135.54 110 ARG E C 1
ATOM 11457 O O . ARG E 1 110 ? 125.075 81.108 136.088 1.00 134.56 110 ARG E O 1
ATOM 11465 N N . ASP E 1 111 ? 124.294 82.987 137.048 1.00 140.84 111 ASP E N 1
ATOM 11466 C CA . ASP E 1 111 ? 122.891 82.637 136.892 1.00 142.68 111 ASP E CA 1
ATOM 11467 C C . ASP E 1 111 ? 122.525 82.485 135.422 1.00 143.08 111 ASP E C 1
ATOM 11468 O O . ASP E 1 111 ? 123.107 83.127 134.544 1.00 144.14 111 ASP E O 1
ATOM 11473 N N . ILE E 1 112 ? 121.546 81.621 135.162 1.00 141.06 112 ILE E N 1
ATOM 11474 C CA . ILE E 1 112 ? 121.125 81.351 133.791 1.00 141.54 112 ILE E CA 1
ATOM 11475 C C . ILE E 1 112 ? 120.271 82.493 133.256 1.00 142.49 112 ILE E C 1
ATOM 11476 O O . ILE E 1 112 ? 120.606 83.124 132.246 1.00 144.55 112 ILE E O 1
ATOM 11481 N N . THR E 1 113 ? 119.160 82.778 133.939 1.00 138.55 113 THR E N 1
ATOM 11482 C CA . THR E 1 113 ? 118.203 83.759 133.438 1.00 139.31 113 THR E CA 1
ATOM 11483 C C . THR E 1 113 ? 118.832 85.140 133.319 1.00 139.99 113 THR E C 1
ATOM 11484 O O . THR E 1 113 ? 118.531 85.888 132.382 1.00 140.55 113 THR E O 1
ATOM 11488 N N . SER E 1 114 ? 119.707 85.497 134.259 1.00 135.07 114 SER E N 1
ATOM 11489 C CA . SER E 1 114 ? 120.400 86.776 134.165 1.00 135.80 114 SER E CA 1
ATOM 11490 C C . SER E 1 114 ? 121.263 86.839 132.912 1.00 137.91 114 SER E C 1
ATOM 11491 O O . SER E 1 114 ? 121.296 87.865 132.220 1.00 139.29 114 SER E O 1
ATOM 11494 N N . ALA E 1 115 ? 121.965 85.747 132.600 1.00 134.02 115 ALA E N 1
ATOM 11495 C CA . ALA E 1 115 ? 122.778 85.712 131.391 1.00 131.74 115 ALA E CA 1
ATOM 11496 C C . ALA E 1 115 ? 121.915 85.833 130.142 1.00 133.34 115 ALA E C 1
ATOM 11497 O O . ALA E 1 115 ? 122.278 86.542 129.196 1.00 135.78 115 ALA E O 1
ATOM 11499 N N . ARG E 1 116 ? 120.769 85.149 130.118 1.00 132.02 116 ARG E N 1
ATOM 11500 C CA . ARG E 1 116 ? 119.880 85.264 128.966 1.00 131.95 116 ARG E CA 1
ATOM 11501 C C . ARG E 1 116 ? 119.363 86.688 128.805 1.00 133.98 116 ARG E C 1
ATOM 11502 O O . ARG E 1 116 ? 119.280 87.202 127.684 1.00 136.25 116 ARG E O 1
ATOM 11510 N N . ILE E 1 117 ? 119.012 87.343 129.913 1.00 125.98 117 ILE E N 1
ATOM 11511 C CA . ILE E 1 117 ? 118.514 88.713 129.832 1.00 125.43 117 ILE E CA 1
ATOM 11512 C C . ILE E 1 117 ? 119.606 89.653 129.333 1.00 126.85 117 ILE E C 1
ATOM 11513 O O . ILE E 1 117 ? 119.353 90.536 128.503 1.00 131.17 117 ILE E O 1
ATOM 11518 N N . MET E 1 118 ? 120.834 89.483 129.828 1.00 121.80 118 MET E N 1
ATOM 11519 C CA . MET E 1 118 ? 121.941 90.301 129.338 1.00 121.53 118 MET E CA 1
ATOM 11520 C C . MET E 1 118 ? 122.176 90.082 127.849 1.00 124.28 118 MET E C 1
ATOM 11521 O O . MET E 1 118 ? 122.415 91.040 127.101 1.00 127.12 118 MET E O 1
ATOM 11526 N N . SER E 1 119 ? 122.110 88.828 127.400 1.00 124.41 119 SER E N 1
ATOM 11527 C CA . SER E 1 119 ? 122.280 88.547 125.980 1.00 122.86 119 SER E CA 1
ATOM 11528 C C . SER E 1 119 ? 121.182 89.204 125.157 1.00 123.62 119 SER E C 1
ATOM 11529 O O . SER E 1 119 ? 121.445 89.748 124.080 1.00 129.46 119 SER E O 1
ATOM 11532 N N . ARG E 1 120 ? 119.943 89.160 125.648 1.00 118.22 120 ARG E N 1
ATOM 11533 C CA . ARG E 1 120 ? 118.847 89.806 124.936 1.00 119.46 120 ARG E CA 1
ATOM 11534 C C . ARG E 1 120 ? 119.058 91.311 124.849 1.00 120.68 120 ARG E C 1
ATOM 11535 O O . ARG E 1 120 ? 118.791 91.924 123.810 1.00 124.97 120 ARG E O 1
ATOM 11543 N N . ILE E 1 121 ? 119.541 91.923 125.932 1.00 117.41 121 ILE E N 1
ATOM 11544 C CA . ILE E 1 121 ? 119.794 93.363 125.922 1.00 118.16 121 ILE E CA 1
ATOM 11545 C C . ILE E 1 121 ? 120.869 93.707 124.897 1.00 119.11 121 ILE E C 1
ATOM 11546 O O . ILE E 1 121 ? 120.739 94.669 124.127 1.00 122.79 121 ILE E O 1
ATOM 11551 N N . ILE E 1 122 ? 121.951 92.925 124.875 1.00 117.47 122 ILE E N 1
ATOM 11552 C CA . ILE E 1 122 ? 123.031 93.192 123.928 1.00 115.03 122 ILE E CA 1
ATOM 11553 C C . ILE E 1 122 ? 122.544 93.009 122.496 1.00 118.32 122 ILE E C 1
ATOM 11554 O O . ILE E 1 122 ? 122.879 93.798 121.604 1.00 121.13 122 ILE E O 1
ATOM 11559 N N . LYS E 1 123 ? 121.743 91.971 122.252 1.00 124.12 123 LYS E N 1
ATOM 11560 C CA . LYS E 1 123 ? 121.191 91.766 120.918 1.00 121.31 123 LYS E CA 1
ATOM 11561 C C . LYS E 1 123 ? 120.310 92.936 120.501 1.00 122.20 123 LYS E C 1
ATOM 11562 O O . LYS E 1 123 ? 120.395 93.414 119.364 1.00 124.67 123 LYS E O 1
ATOM 11568 N N . ILE E 1 124 ? 119.462 93.416 121.412 1.00 117.80 124 ILE E N 1
ATOM 11569 C CA . ILE E 1 124 ? 118.560 94.514 121.080 1.00 116.91 124 ILE E CA 1
ATOM 11570 C C . ILE E 1 124 ? 119.349 95.773 120.749 1.00 119.39 124 ILE E C 1
ATOM 11571 O O . ILE E 1 124 ? 119.054 96.468 119.768 1.00 124.30 124 ILE E O 1
ATOM 11576 N N . THR E 1 125 ? 120.369 96.089 121.553 1.00 118.08 125 THR E N 1
ATOM 11577 C CA . THR E 1 125 ? 121.132 97.301 121.272 1.00 116.59 125 THR E CA 1
ATOM 11578 C C . THR E 1 125 ? 121.952 97.163 119.992 1.00 120.14 125 THR E C 1
ATOM 11579 O O . THR E 1 125 ? 122.124 98.148 119.263 1.00 122.33 125 THR E O 1
ATOM 11583 N N . ILE E 1 126 ? 122.432 95.956 119.679 1.00 125.79 126 ILE E N 1
ATOM 11584 C CA . ILE E 1 126 ? 123.138 95.748 118.418 1.00 123.05 126 ILE E CA 1
ATOM 11585 C C . ILE E 1 126 ? 122.199 95.969 117.238 1.00 123.29 126 ILE E C 1
ATOM 11586 O O . ILE E 1 126 ? 122.563 96.618 116.249 1.00 123.03 126 ILE E O 1
ATOM 11591 N N . ILE E 1 127 ? 120.980 95.434 117.323 1.00 126.58 127 ILE E N 1
ATOM 11592 C CA . ILE E 1 127 ? 119.997 95.642 116.261 1.00 125.65 127 ILE E CA 1
ATOM 11593 C C . ILE E 1 127 ? 119.680 97.122 116.103 1.00 125.99 127 ILE E C 1
ATOM 11594 O O . ILE E 1 127 ? 119.580 97.633 114.980 1.00 129.03 127 ILE E O 1
ATOM 11599 N N . VAL E 1 128 ? 119.515 97.835 117.218 1.00 125.10 128 VAL E N 1
ATOM 11600 C CA . VAL E 1 128 ? 119.204 99.260 117.139 1.00 125.21 128 VAL E CA 1
ATOM 11601 C C . VAL E 1 128 ? 120.343 100.020 116.470 1.00 125.15 128 VAL E C 1
ATOM 11602 O O . VAL E 1 128 ? 120.114 100.881 115.610 1.00 128.06 128 VAL E O 1
ATOM 11606 N N . VAL E 1 129 ? 121.586 99.712 116.847 1.00 129.86 129 VAL E N 1
ATOM 11607 C CA . VAL E 1 129 ? 122.732 100.391 116.247 1.00 129.95 129 VAL E CA 1
ATOM 11608 C C . VAL E 1 129 ? 122.805 100.099 114.754 1.00 131.52 129 VAL E C 1
ATOM 11609 O O . VAL E 1 129 ? 123.046 101.000 113.941 1.00 133.68 129 VAL E O 1
ATOM 11613 N N . LEU E 1 130 ? 122.590 98.839 114.368 1.00 136.93 130 LEU E N 1
ATOM 11614 C CA . LEU E 1 130 ? 122.639 98.486 112.953 1.00 134.81 130 LEU E CA 1
ATOM 11615 C C . LEU E 1 130 ? 121.556 99.208 112.165 1.00 135.16 130 LEU E C 1
ATOM 11616 O O . LEU E 1 130 ? 121.810 99.712 111.065 1.00 137.21 130 LEU E O 1
ATOM 11621 N N . VAL E 1 131 ? 120.341 99.273 112.713 1.00 133.10 131 VAL E N 1
ATOM 11622 C CA . VAL E 1 131 ? 119.251 99.960 112.026 1.00 133.20 131 VAL E CA 1
ATOM 11623 C C . VAL E 1 131 ? 119.569 101.440 111.872 1.00 132.85 131 VAL E C 1
ATOM 11624 O O . VAL E 1 131 ? 119.360 102.027 110.804 1.00 134.34 131 VAL E O 1
ATOM 11628 N N . LEU E 1 132 ? 120.087 102.065 112.931 1.00 135.59 132 LEU E N 1
ATOM 11629 C CA . LEU E 1 132 ? 120.464 103.472 112.840 1.00 135.49 132 LEU E CA 1
ATOM 11630 C C . LEU E 1 132 ? 121.586 103.680 111.831 1.00 136.53 132 LEU E C 1
ATOM 11631 O O . LEU E 1 132 ? 121.675 104.745 111.211 1.00 135.07 132 LEU E O 1
ATOM 11636 N N . LEU E 1 133 ? 122.442 102.677 111.646 1.00 140.25 133 LEU E N 1
ATOM 11637 C CA . LEU E 1 133 ? 123.571 102.801 110.735 1.00 138.75 133 LEU E CA 1
ATOM 11638 C C . LEU E 1 133 ? 123.203 102.379 109.317 1.00 139.69 133 LEU E C 1
ATOM 11639 O O . LEU E 1 133 ? 123.599 103.042 108.353 1.00 139.13 133 LEU E O 1
ATOM 11644 N N . TYR E 1 134 ? 122.443 101.296 109.170 1.00 151.02 134 TYR E N 1
ATOM 11645 C CA . TYR E 1 134 ? 122.101 100.753 107.864 1.00 150.04 134 TYR E CA 1
ATOM 11646 C C . TYR E 1 134 ? 120.705 101.151 107.411 1.00 150.88 134 TYR E C 1
ATOM 11647 O O . TYR E 1 134 ? 120.108 100.449 106.590 1.00 152.85 134 TYR E O 1
ATOM 11656 N N . GLY E 1 135 ? 120.171 102.252 107.926 1.00 156.23 135 GLY E N 1
ATOM 11657 C CA . GLY E 1 135 ? 118.833 102.683 107.589 1.00 157.03 135 GLY E CA 1
ATOM 11658 C C . GLY E 1 135 ? 118.702 103.476 106.312 1.00 158.94 135 GLY E C 1
ATOM 11659 O O . GLY E 1 135 ? 117.618 103.987 106.021 1.00 158.20 135 GLY E O 1
ATOM 11660 N N . GLU E 1 136 ? 119.781 103.613 105.544 1.00 164.45 136 GLU E N 1
ATOM 11661 C CA . GLU E 1 136 ? 119.748 104.358 104.290 1.00 163.65 136 GLU E CA 1
ATOM 11662 C C . GLU E 1 136 ? 120.059 103.466 103.098 1.00 162.76 136 GLU E C 1
ATOM 11663 O O . GLU E 1 136 ? 119.288 103.447 102.132 1.00 162.30 136 GLU E O 1
ATOM 11669 N N . HIS E 1 137 ? 121.164 102.719 103.138 1.00 168.18 137 HIS E N 1
ATOM 11670 C CA . HIS E 1 137 ? 121.494 101.816 102.043 1.00 169.01 137 HIS E CA 1
ATOM 11671 C C . HIS E 1 137 ? 120.461 100.711 101.892 1.00 168.30 137 HIS E C 1
ATOM 11672 O O . HIS E 1 137 ? 120.391 100.080 100.832 1.00 168.16 137 HIS E O 1
ATOM 11679 N N . PHE E 1 138 ? 119.667 100.460 102.928 1.00 173.48 138 PHE E N 1
ATOM 11680 C CA . PHE E 1 138 ? 118.557 99.520 102.871 1.00 174.31 138 PHE E CA 1
ATOM 11681 C C . PHE E 1 138 ? 117.232 100.197 103.176 1.00 173.88 138 PHE E C 1
ATOM 11682 O O . PHE E 1 138 ? 116.246 99.974 102.464 1.00 173.14 138 PHE E O 1
ATOM 11690 N N . GLY E 1 139 ? 117.179 101.023 104.220 1.00 163.94 139 GLY E N 1
ATOM 11691 C CA . GLY E 1 139 ? 115.963 101.713 104.582 1.00 162.16 139 GLY E CA 1
ATOM 11692 C C . GLY E 1 139 ? 115.682 102.895 103.678 1.00 162.54 139 GLY E C 1
ATOM 11693 O O . GLY E 1 139 ? 116.415 103.195 102.736 1.00 162.66 139 GLY E O 1
ATOM 11694 N N . MET E 1 140 ? 114.584 103.581 103.981 1.00 163.08 140 MET E N 1
ATOM 11695 C CA . MET E 1 140 ? 114.099 104.669 103.141 1.00 165.59 140 MET E CA 1
ATOM 11696 C C . MET E 1 140 ? 114.046 106.010 103.856 1.00 165.31 140 MET E C 1
ATOM 11697 O O . MET E 1 140 ? 114.519 107.013 103.308 1.00 164.72 140 MET E O 1
ATOM 11702 N N . SER E 1 141 ? 113.485 106.069 105.061 1.00 158.05 141 SER E N 1
ATOM 11703 C CA . SER E 1 141 ? 113.344 107.346 105.746 1.00 156.55 141 SER E CA 1
ATOM 11704 C C . SER E 1 141 ? 114.699 107.883 106.189 1.00 156.81 141 SER E C 1
ATOM 11705 O O . SER E 1 141 ? 115.613 107.129 106.532 1.00 157.37 141 SER E O 1
ATOM 11708 N N . LEU E 1 142 ? 114.823 109.210 106.169 1.00 149.37 142 LEU E N 1
ATOM 11709 C CA . LEU E 1 142 ? 116.028 109.882 106.641 1.00 149.54 142 LEU E CA 1
ATOM 11710 C C . LEU E 1 142 ? 115.749 110.765 107.849 1.00 148.57 142 LEU E C 1
ATOM 11711 O O . LEU E 1 142 ? 116.390 110.594 108.890 1.00 152.01 142 LEU E O 1
ATOM 11716 N N . SER E 1 143 ? 114.813 111.709 107.741 1.00 147.52 143 SER E N 1
ATOM 11717 C CA . SER E 1 143 ? 114.556 112.626 108.846 1.00 151.28 143 SER E CA 1
ATOM 11718 C C . SER E 1 143 ? 113.995 111.894 110.058 1.00 152.39 143 SER E C 1
ATOM 11719 O O . SER E 1 143 ? 114.380 112.183 111.197 1.00 153.24 143 SER E O 1
ATOM 11722 N N . GLY E 1 144 ? 113.081 110.948 109.835 1.00 145.78 144 GLY E N 1
ATOM 11723 C CA . GLY E 1 144 ? 112.525 110.202 110.952 1.00 145.97 144 GLY E CA 1
ATOM 11724 C C . GLY E 1 144 ? 113.576 109.388 111.681 1.00 146.20 144 GLY E C 1
ATOM 11725 O O . GLY E 1 144 ? 113.643 109.396 112.914 1.00 144.76 144 GLY E O 1
ATOM 11726 N N . LEU E 1 145 ? 114.414 108.676 110.925 1.00 141.04 145 LEU E N 1
ATOM 11727 C CA . LEU E 1 145 ? 115.492 107.905 111.533 1.00 138.83 145 LEU E CA 1
ATOM 11728 C C . LEU E 1 145 ? 116.458 108.810 112.282 1.00 137.85 145 LEU E C 1
ATOM 11729 O O . LEU E 1 145 ? 116.893 108.484 113.392 1.00 139.80 145 LEU E O 1
ATOM 11734 N N . LEU E 1 146 ? 116.806 109.953 111.689 1.00 136.75 146 LEU E N 1
ATOM 11735 C CA . LEU E 1 146 ? 117.726 110.876 112.342 1.00 136.92 146 LEU E CA 1
ATOM 11736 C C . LEU E 1 146 ? 117.146 111.373 113.658 1.00 138.01 146 LEU E C 1
ATOM 11737 O O . LEU E 1 146 ? 117.833 111.385 114.683 1.00 142.30 146 LEU E O 1
ATOM 11742 N N . THR E 1 147 ? 115.875 111.778 113.652 1.00 134.01 147 THR E N 1
ATOM 11743 C CA . THR E 1 147 ? 115.259 112.289 114.873 1.00 134.28 147 THR E CA 1
ATOM 11744 C C . THR E 1 147 ? 115.157 111.205 115.939 1.00 136.36 147 THR E C 1
ATOM 11745 O O . THR E 1 147 ? 115.442 111.456 117.118 1.00 136.89 147 THR E O 1
ATOM 11749 N N . PHE E 1 148 ? 114.755 109.996 115.543 1.00 135.94 148 PHE E N 1
ATOM 11750 C CA . PHE E 1 148 ? 114.618 108.906 116.503 1.00 134.99 148 PHE E CA 1
ATOM 11751 C C . PHE E 1 148 ? 115.964 108.566 117.130 1.00 135.53 148 PHE E C 1
ATOM 11752 O O . PHE E 1 148 ? 116.082 108.451 118.358 1.00 135.12 148 PHE E O 1
ATOM 11760 N N . GLY E 1 149 ? 117.001 108.427 116.301 1.00 130.45 149 GLY E N 1
ATOM 11761 C CA . GLY E 1 149 ? 118.323 108.155 116.833 1.00 126.99 149 GLY E CA 1
ATOM 11762 C C . GLY E 1 149 ? 118.832 109.277 117.713 1.00 125.57 149 GLY E C 1
ATOM 11763 O O . GLY E 1 149 ? 119.452 109.032 118.748 1.00 130.19 149 GLY E O 1
ATOM 11764 N N . GLY E 1 150 ? 118.561 110.524 117.325 1.00 119.05 150 GLY E N 1
ATOM 11765 C CA . GLY E 1 150 ? 119.027 111.648 118.115 1.00 119.84 150 GLY E CA 1
ATOM 11766 C C . GLY E 1 150 ? 118.396 111.690 119.490 1.00 121.51 150 GLY E C 1
ATOM 11767 O O . GLY E 1 150 ? 119.083 111.885 120.494 1.00 126.86 150 GLY E O 1
ATOM 11768 N N . ILE E 1 151 ? 117.079 111.490 119.560 1.00 119.58 151 ILE E N 1
ATOM 11769 C CA . ILE E 1 151 ? 116.415 111.550 120.858 1.00 120.73 151 ILE E CA 1
ATOM 11770 C C . ILE E 1 151 ? 116.811 110.355 121.719 1.00 119.49 151 ILE E C 1
ATOM 11771 O O . ILE E 1 151 ? 117.027 110.493 122.932 1.00 116.55 151 ILE E O 1
ATOM 11776 N N . GLY E 1 152 ? 116.938 109.170 121.113 1.00 115.01 152 GLY E N 1
ATOM 11777 C CA . GLY E 1 152 ? 117.392 108.019 121.876 1.00 113.35 152 GLY E CA 1
ATOM 11778 C C . GLY E 1 152 ? 118.784 108.218 122.443 1.00 114.11 152 GLY E C 1
ATOM 11779 O O . GLY E 1 152 ? 119.033 107.959 123.625 1.00 117.38 152 GLY E O 1
ATOM 11780 N N . GLY E 1 153 ? 119.709 108.698 121.610 1.00 108.46 153 GLY E N 1
ATOM 11781 C CA . GLY E 1 153 ? 121.055 108.956 122.080 1.00 104.37 153 GLY E CA 1
ATOM 11782 C C . GLY E 1 153 ? 121.121 110.053 123.119 1.00 103.40 153 GLY E C 1
ATOM 11783 O O . GLY E 1 153 ? 121.936 109.986 124.038 1.00 109.65 153 GLY E O 1
ATOM 11784 N N . LEU E 1 154 ? 120.269 111.070 122.997 1.00 93.81 154 LEU E N 1
ATOM 11785 C CA . LEU E 1 154 ? 120.245 112.136 123.991 1.00 95.09 154 LEU E CA 1
ATOM 11786 C C . LEU E 1 154 ? 119.779 111.614 125.345 1.00 98.29 154 LEU E C 1
ATOM 11787 O O . LEU E 1 154 ? 120.382 111.926 126.383 1.00 101.04 154 LEU E O 1
ATOM 11792 N N . ALA E 1 155 ? 118.718 110.804 125.352 1.00 96.56 155 ALA E N 1
ATOM 11793 C CA . ALA E 1 155 ? 118.267 110.201 126.601 1.00 95.10 155 ALA E CA 1
ATOM 11794 C C . ALA E 1 155 ? 119.342 109.301 127.198 1.00 95.42 155 ALA E C 1
ATOM 11795 O O . ALA E 1 155 ? 119.604 109.349 128.407 1.00 95.63 155 ALA E O 1
ATOM 11797 N N . VAL E 1 156 ? 119.984 108.483 126.361 1.00 91.77 156 VAL E N 1
ATOM 11798 C CA . VAL E 1 156 ? 121.030 107.589 126.851 1.00 85.04 156 VAL E CA 1
ATOM 11799 C C . VAL E 1 156 ? 122.188 108.390 127.431 1.00 86.57 156 VAL E C 1
ATOM 11800 O O . VAL E 1 156 ? 122.740 108.042 128.481 1.00 91.93 156 VAL E O 1
ATOM 11804 N N . GLY E 1 157 ? 122.569 109.478 126.764 1.00 86.92 157 GLY E N 1
ATOM 11805 C CA . GLY E 1 157 ? 123.658 110.295 127.261 1.00 84.70 157 GLY E CA 1
ATOM 11806 C C . GLY E 1 157 ? 123.345 110.940 128.595 1.00 88.03 157 GLY E C 1
ATOM 11807 O O . GLY E 1 157 ? 124.205 111.009 129.475 1.00 93.14 157 GLY E O 1
ATOM 11808 N N . MET E 1 158 ? 122.115 111.431 128.764 1.00 96.84 158 MET E N 1
ATOM 11809 C CA . MET E 1 158 ? 121.768 112.015 130.057 1.00 95.18 158 MET E CA 1
ATOM 11810 C C . MET E 1 158 ? 121.725 110.955 131.150 1.00 97.38 158 MET E C 1
ATOM 11811 O O . MET E 1 158 ? 122.132 111.213 132.287 1.00 98.35 158 MET E O 1
ATOM 11816 N N . ALA E 1 159 ? 121.235 109.756 130.828 1.00 89.56 159 ALA E N 1
ATOM 11817 C CA . ALA E 1 159 ? 121.052 108.743 131.862 1.00 82.77 159 ALA E CA 1
ATOM 11818 C C . ALA E 1 159 ? 122.374 108.167 132.354 1.00 87.82 159 ALA E C 1
ATOM 11819 O O . ALA E 1 159 ? 122.495 107.828 133.535 1.00 92.32 159 ALA E O 1
ATOM 11821 N N . GLY E 1 160 ? 123.368 108.043 131.480 1.00 83.12 160 GLY E N 1
ATOM 11822 C CA . GLY E 1 160 ? 124.603 107.379 131.846 1.00 78.04 160 GLY E CA 1
ATOM 11823 C C . GLY E 1 160 ? 125.716 108.309 132.278 1.00 81.63 160 GLY E C 1
ATOM 11824 O O . GLY E 1 160 ? 126.896 107.984 132.130 1.00 87.51 160 GLY E O 1
ATOM 11825 N N . LYS E 1 161 ? 125.354 109.472 132.818 1.00 79.52 161 LYS E N 1
ATOM 11826 C CA . LYS E 1 161 ? 126.357 110.470 133.170 1.00 77.19 161 LYS E CA 1
ATOM 11827 C C . LYS E 1 161 ? 127.240 110.008 134.323 1.00 80.35 161 LYS E C 1
ATOM 11828 O O . LYS E 1 161 ? 128.454 110.241 134.311 1.00 84.74 161 LYS E O 1
ATOM 11834 N N . ASP E 1 162 ? 126.656 109.354 135.328 1.00 78.90 162 ASP E N 1
ATOM 11835 C CA . ASP E 1 162 ? 127.394 109.076 136.557 1.00 75.65 162 ASP E CA 1
ATOM 11836 C C . ASP E 1 162 ? 128.431 107.977 136.365 1.00 79.55 162 ASP E C 1
ATOM 11837 O O . ASP E 1 162 ? 129.548 108.072 136.890 1.00 86.08 162 ASP E O 1
ATOM 11842 N N . ILE E 1 163 ? 128.083 106.922 135.629 1.00 62.68 163 ILE E N 1
ATOM 11843 C CA . ILE E 1 163 ? 129.038 105.846 135.383 1.00 67.05 163 ILE E CA 1
ATOM 11844 C C . ILE E 1 163 ? 130.223 106.362 134.577 1.00 73.12 163 ILE E C 1
ATOM 11845 O O . ILE E 1 163 ? 131.387 106.050 134.873 1.00 83.71 163 ILE E O 1
ATOM 11850 N N . LEU E 1 164 ? 129.948 107.169 133.554 1.00 60.51 164 LEU E N 1
ATOM 11851 C CA . LEU E 1 164 ? 131.024 107.757 132.769 1.00 64.79 164 LEU E CA 1
ATOM 11852 C C . LEU E 1 164 ? 131.864 108.706 133.612 1.00 67.36 164 LEU E C 1
ATOM 11853 O O . LEU E 1 164 ? 133.084 108.791 133.433 1.00 72.64 164 LEU E O 1
ATOM 11858 N N . SER E 1 165 ? 131.228 109.438 134.529 1.00 58.84 165 SER E N 1
ATOM 11859 C CA . SER E 1 165 ? 131.979 110.304 135.431 1.00 55.96 165 SER E CA 1
ATOM 11860 C C . SER E 1 165 ? 132.935 109.496 136.294 1.00 61.43 165 SER E C 1
ATOM 11861 O O . SER E 1 165 ? 134.091 109.888 136.492 1.00 71.04 165 SER E O 1
ATOM 11864 N N . ASN E 1 166 ? 132.466 108.365 136.819 1.00 58.30 166 ASN E N 1
ATOM 11865 C CA . ASN E 1 166 ? 133.337 107.502 137.607 1.00 50.57 166 ASN E CA 1
ATOM 11866 C C . ASN E 1 166 ? 134.510 107.003 136.777 1.00 57.70 166 ASN E C 1
ATOM 11867 O O . ASN E 1 166 ? 135.653 106.994 137.244 1.00 67.90 166 ASN E O 1
ATOM 11872 N N . PHE E 1 167 ? 134.246 106.594 135.535 1.00 64.50 167 PHE E N 1
ATOM 11873 C CA . PHE E 1 167 ? 135.319 106.101 134.673 1.00 58.08 167 PHE E CA 1
ATOM 11874 C C . PHE E 1 167 ? 136.352 107.189 134.382 1.00 58.99 167 PHE E C 1
ATOM 11875 O O . PHE E 1 167 ? 137.567 106.947 134.448 1.00 63.53 167 PHE E O 1
ATOM 11883 N N . PHE E 1 168 ? 135.888 108.398 134.065 1.00 54.80 168 PHE E N 1
ATOM 11884 C CA . PHE E 1 168 ? 136.809 109.488 133.758 1.00 55.25 168 PHE E CA 1
ATOM 11885 C C . PHE E 1 168 ? 137.627 109.884 134.979 1.00 58.45 168 PHE E C 1
ATOM 11886 O O . PHE E 1 168 ? 138.829 110.156 134.868 1.00 61.58 168 PHE E O 1
ATOM 11894 N N . SER E 1 169 ? 136.994 109.932 136.151 1.00 57.58 169 SER E N 1
ATOM 11895 C CA . SER E 1 169 ? 137.742 110.223 137.365 1.00 49.68 169 SER E CA 1
ATOM 11896 C C . SER E 1 169 ? 138.746 109.124 137.673 1.00 53.95 169 SER E C 1
ATOM 11897 O O . SER E 1 169 ? 139.817 109.404 138.215 1.00 59.72 169 SER E O 1
ATOM 11900 N N . GLY E 1 170 ? 138.427 107.876 137.332 1.00 52.88 170 GLY E N 1
ATOM 11901 C CA . GLY E 1 170 ? 139.408 106.814 137.477 1.00 54.34 170 GLY E CA 1
ATOM 11902 C C . GLY E 1 170 ? 140.617 107.021 136.588 1.00 62.30 170 GLY E C 1
ATOM 11903 O O . GLY E 1 170 ? 141.755 106.801 137.008 1.00 65.11 170 GLY E O 1
ATOM 11904 N N . ILE E 1 171 ? 140.388 107.452 135.347 1.00 67.44 171 ILE E N 1
ATOM 11905 C CA . ILE E 1 171 ? 141.508 107.761 134.457 1.00 61.78 171 ILE E CA 1
ATOM 11906 C C . ILE E 1 171 ? 142.353 108.890 135.039 1.00 63.57 171 ILE E C 1
ATOM 11907 O O . ILE E 1 171 ? 143.592 108.821 135.075 1.00 69.29 171 ILE E O 1
ATOM 11912 N N . MET E 1 172 ? 141.690 109.945 135.516 1.00 65.09 172 MET E N 1
ATOM 11913 C CA . MET E 1 172 ? 142.411 111.080 136.081 1.00 57.28 172 MET E CA 1
ATOM 11914 C C . MET E 1 172 ? 143.224 110.659 137.298 1.00 62.17 172 MET E C 1
ATOM 11915 O O . MET E 1 172 ? 144.362 111.106 137.478 1.00 64.76 172 MET E O 1
ATOM 11920 N N . LEU E 1 173 ? 142.659 109.797 138.145 1.00 59.01 173 LEU E N 1
ATOM 11921 C CA . LEU E 1 173 ? 143.408 109.271 139.280 1.00 54.65 173 LEU E CA 1
ATOM 11922 C C . LEU E 1 173 ? 144.606 108.463 138.812 1.00 56.45 173 LEU E C 1
ATOM 11923 O O . LEU E 1 173 ? 145.684 108.533 139.410 1.00 66.32 173 LEU E O 1
ATOM 11928 N N . TYR E 1 174 ? 144.431 107.681 137.747 1.00 73.56 174 TYR E N 1
ATOM 11929 C CA . TYR E 1 174 ? 145.552 106.937 137.189 1.00 65.95 174 TYR E CA 1
ATOM 11930 C C . TYR E 1 174 ? 146.685 107.863 136.781 1.00 67.54 174 TYR E C 1
ATOM 11931 O O . TYR E 1 174 ? 147.858 107.526 136.967 1.00 72.53 174 TYR E O 1
ATOM 11940 N N . PHE E 1 175 ? 146.362 109.030 136.227 1.00 79.18 175 PHE E N 1
ATOM 11941 C CA . PHE E 1 175 ? 147.428 109.937 135.817 1.00 76.15 175 PHE E CA 1
ATOM 11942 C C . PHE E 1 175 ? 147.902 110.854 136.940 1.00 76.85 175 PHE E C 1
ATOM 11943 O O . PHE E 1 175 ? 149.095 111.162 137.018 1.00 82.30 175 PHE E O 1
ATOM 11951 N N . ASP E 1 176 ? 147.002 111.300 137.814 1.00 81.62 176 ASP E N 1
ATOM 11952 C CA . ASP E 1 176 ? 147.353 112.242 138.879 1.00 76.48 176 ASP E CA 1
ATOM 11953 C C . ASP E 1 176 ? 146.478 111.944 140.092 1.00 90.61 176 ASP E C 1
ATOM 11954 O O . ASP E 1 176 ? 145.302 112.315 140.117 1.00 96.02 176 ASP E O 1
ATOM 11959 N N . ARG E 1 177 ? 147.054 111.293 141.100 1.00 83.32 177 ARG E N 1
ATOM 11960 C CA . ARG E 1 177 ? 146.311 110.996 142.312 1.00 77.88 177 ARG E CA 1
ATOM 11961 C C . ARG E 1 177 ? 147.066 111.504 143.531 1.00 77.07 177 ARG E C 1
ATOM 11962 O O . ARG E 1 177 ? 148.293 111.374 143.608 1.00 74.62 177 ARG E O 1
ATOM 11970 N N . PRO E 1 178 ? 146.367 112.116 144.480 1.00 74.73 178 PRO E N 1
ATOM 11971 C CA . PRO E 1 178 ? 147.043 112.626 145.676 1.00 72.27 178 PRO E CA 1
ATOM 11972 C C . PRO E 1 178 ? 147.140 111.619 146.810 1.00 77.99 178 PRO E C 1
ATOM 11973 O O . PRO E 1 178 ? 146.945 111.991 147.970 1.00 87.54 178 PRO E O 1
ATOM 11977 N N . PHE E 1 179 ? 147.460 110.364 146.506 1.00 64.54 179 PHE E N 1
ATOM 11978 C CA . PHE E 1 179 ? 147.684 109.354 147.535 1.00 60.63 179 PHE E CA 1
ATOM 11979 C C . PHE E 1 179 ? 148.198 108.092 146.861 1.00 64.99 179 PHE E C 1
ATOM 11980 O O . PHE E 1 179 ? 148.207 107.979 145.634 1.00 75.90 179 PHE E O 1
ATOM 11988 N N . SER E 1 180 ? 148.623 107.143 147.686 1.00 62.73 180 SER E N 1
ATOM 11989 C CA . SER E 1 180 ? 149.174 105.881 147.224 1.00 54.56 180 SER E CA 1
ATOM 11990 C C . SER E 1 180 ? 148.535 104.742 148.002 1.00 62.00 180 SER E C 1
ATOM 11991 O O . SER E 1 180 ? 147.776 104.955 148.949 1.00 74.50 180 SER E O 1
ATOM 11994 N N . ILE E 1 181 ? 148.848 103.516 147.589 1.00 61.68 181 ILE E N 1
ATOM 11995 C CA . ILE E 1 181 ? 148.376 102.344 148.312 1.00 58.73 181 ILE E CA 1
ATOM 11996 C C . ILE E 1 181 ? 149.015 102.320 149.691 1.00 63.58 181 ILE E C 1
ATOM 11997 O O . ILE E 1 181 ? 150.234 102.476 149.831 1.00 72.26 181 ILE E O 1
ATOM 12002 N N . GLY E 1 182 ? 148.195 102.127 150.717 1.00 63.62 182 GLY E N 1
ATOM 12003 C CA . GLY E 1 182 ? 148.677 102.124 152.079 1.00 55.73 182 GLY E CA 1
ATOM 12004 C C . GLY E 1 182 ? 148.657 103.465 152.771 1.00 61.78 182 GLY E C 1
ATOM 12005 O O . GLY E 1 182 ? 149.147 103.566 153.900 1.00 72.78 182 GLY E O 1
ATOM 12006 N N . ASP E 1 183 ? 148.109 104.494 152.137 1.00 57.31 183 ASP E N 1
ATOM 12007 C CA . ASP E 1 183 ? 148.049 105.822 152.726 1.00 51.94 183 ASP E CA 1
ATOM 12008 C C . ASP E 1 183 ? 146.759 105.998 153.511 1.00 63.64 183 ASP E C 1
ATOM 12009 O O . ASP E 1 183 ? 145.684 105.592 153.065 1.00 71.09 183 ASP E O 1
ATOM 12014 N N . TRP E 1 184 ? 146.875 106.605 154.686 1.00 55.50 184 TRP E N 1
ATOM 12015 C CA . TRP E 1 184 ? 145.713 106.969 155.483 1.00 45.55 184 TRP E CA 1
ATOM 12016 C C . TRP E 1 184 ? 145.195 108.315 154.995 1.00 49.62 184 TRP E C 1
ATOM 12017 O O . TRP E 1 184 ? 145.941 109.297 154.971 1.00 65.22 184 TRP E O 1
ATOM 12028 N N . ILE E 1 185 ? 143.926 108.359 154.589 1.00 49.00 185 ILE E N 1
ATOM 12029 C CA . ILE E 1 185 ? 143.324 109.564 154.038 1.00 54.94 185 ILE E CA 1
ATOM 12030 C C . ILE E 1 185 ? 141.990 109.822 154.722 1.00 58.94 185 ILE E C 1
ATOM 12031 O O . ILE E 1 185 ? 141.409 108.943 155.359 1.00 69.26 185 ILE E O 1
ATOM 12036 N N . ARG E 1 186 ? 141.512 111.053 154.581 1.00 53.76 186 ARG E N 1
ATOM 12037 C CA . ARG E 1 186 ? 140.220 111.460 155.116 1.00 48.13 186 ARG E CA 1
ATOM 12038 C C . ARG E 1 186 ? 139.771 112.702 154.360 1.00 58.25 186 ARG E C 1
ATOM 12039 O O . ARG E 1 186 ? 140.474 113.203 153.481 1.00 71.70 186 ARG E O 1
ATOM 12047 N N . SER E 1 187 ? 138.588 113.201 154.711 1.00 61.61 187 SER E N 1
ATOM 12048 C CA . SER E 1 187 ? 138.055 114.374 154.050 1.00 56.19 187 SER E CA 1
ATOM 12049 C C . SER E 1 187 ? 137.113 115.114 154.984 1.00 57.40 187 SER E C 1
ATOM 12050 O O . SER E 1 187 ? 136.350 114.471 155.717 1.00 67.98 187 SER E O 1
ATOM 12053 N N . PRO E 1 188 ? 137.142 116.447 154.988 1.00 59.30 188 PRO E N 1
ATOM 12054 C CA . PRO E 1 188 ? 136.185 117.212 155.793 1.00 59.49 188 PRO E CA 1
ATOM 12055 C C . PRO E 1 188 ? 134.804 117.334 155.172 1.00 61.23 188 PRO E C 1
ATOM 12056 O O . PRO E 1 188 ? 133.907 117.887 155.815 1.00 72.75 188 PRO E O 1
ATOM 12060 N N . ASP E 1 189 ? 134.604 116.843 153.952 1.00 63.61 189 ASP E N 1
ATOM 12061 C CA . ASP E 1 189 ? 133.318 116.943 153.273 1.00 60.83 189 ASP E CA 1
ATOM 12062 C C . ASP E 1 189 ? 132.508 115.657 153.333 1.00 68.91 189 ASP E C 1
ATOM 12063 O O . ASP E 1 189 ? 131.284 115.710 153.462 1.00 78.50 189 ASP E O 1
ATOM 12068 N N . ARG E 1 190 ? 133.160 114.503 153.239 1.00 69.54 190 ARG E N 1
ATOM 12069 C CA . ARG E 1 190 ? 132.495 113.211 153.275 1.00 59.32 190 ARG E CA 1
ATOM 12070 C C . ARG E 1 190 ? 133.223 112.301 154.251 1.00 62.37 190 ARG E C 1
ATOM 12071 O O . ARG E 1 190 ? 134.300 112.626 154.755 1.00 75.21 190 ARG E O 1
ATOM 12079 N N . ASN E 1 191 ? 132.622 111.147 154.517 1.00 59.45 191 ASN E N 1
ATOM 12080 C CA . ASN E 1 191 ? 133.211 110.132 155.385 1.00 61.60 191 ASN E CA 1
ATOM 12081 C C . ASN E 1 191 ? 133.884 109.089 154.501 1.00 70.34 191 ASN E C 1
ATOM 12082 O O . ASN E 1 191 ? 133.223 108.201 153.959 1.00 77.92 191 ASN E O 1
ATOM 12087 N N . ILE E 1 192 ? 135.201 109.203 154.347 1.00 64.51 192 ILE E N 1
ATOM 12088 C CA . ILE E 1 192 ? 135.971 108.255 153.551 1.00 55.95 192 ILE E CA 1
ATOM 12089 C C . ILE E 1 192 ? 137.213 107.828 154.317 1.00 58.90 192 ILE E C 1
ATOM 12090 O O . ILE E 1 192 ? 138.149 107.272 153.735 1.00 67.96 192 ILE E O 1
ATOM 12095 N N . GLU E 1 193 ? 137.234 108.083 155.621 1.00 56.12 193 GLU E N 1
ATOM 12096 C CA . GLU E 1 193 ? 138.452 107.900 156.400 1.00 57.62 193 GLU E CA 1
ATOM 12097 C C . GLU E 1 193 ? 138.856 106.432 156.453 1.00 60.27 193 GLU E C 1
ATOM 12098 O O . GLU E 1 193 ? 138.024 105.554 156.692 1.00 71.42 193 GLU E O 1
ATOM 12104 N N . GLY E 1 194 ? 140.137 106.173 156.236 1.00 49.92 194 GLY E N 1
ATOM 12105 C CA . GLY E 1 194 ? 140.651 104.821 156.246 1.00 44.71 194 GLY E CA 1
ATOM 12106 C C . GLY E 1 194 ? 141.984 104.761 155.526 1.00 50.73 194 GLY E C 1
ATOM 12107 O O . GLY E 1 194 ? 142.603 105.782 155.241 1.00 63.60 194 GLY E O 1
ATOM 12108 N N . THR E 1 195 ? 142.406 103.535 155.240 1.00 56.61 195 THR E N 1
ATOM 12109 C CA . THR E 1 195 ? 143.657 103.270 154.541 1.00 48.23 195 THR E CA 1
ATOM 12110 C C . THR E 1 195 ? 143.355 102.750 153.143 1.00 49.49 195 THR E C 1
ATOM 12111 O O . THR E 1 195 ? 142.515 101.862 152.976 1.00 65.73 195 THR E O 1
ATOM 12115 N N . VAL E 1 196 ? 144.041 103.304 152.144 1.00 45.77 196 VAL E N 1
ATOM 12116 C CA . VAL E 1 196 ? 143.792 102.927 150.759 1.00 49.15 196 VAL E CA 1
ATOM 12117 C C . VAL E 1 196 ? 144.309 101.519 150.510 1.00 56.62 196 VAL E C 1
ATOM 12118 O O . VAL E 1 196 ? 145.440 101.179 150.879 1.00 62.92 196 VAL E O 1
ATOM 12122 N N . ALA E 1 197 ? 143.483 100.692 149.875 1.00 62.14 197 ALA E N 1
ATOM 12123 C CA . ALA E 1 197 ? 143.831 99.313 149.559 1.00 58.88 197 ALA E CA 1
ATOM 12124 C C . ALA E 1 197 ? 143.941 99.041 148.069 1.00 63.85 197 ALA E C 1
ATOM 12125 O O . ALA E 1 197 ? 144.872 98.360 147.642 1.00 70.37 197 ALA E O 1
ATOM 12127 N N . GLU E 1 198 ? 143.013 99.553 147.266 1.00 64.90 198 GLU E N 1
ATOM 12128 C CA . GLU E 1 198 ? 143.043 99.362 145.825 1.00 52.89 198 GLU E CA 1
ATOM 12129 C C . GLU E 1 198 ? 142.483 100.600 145.148 1.00 62.69 198 GLU E C 1
ATOM 12130 O O . GLU E 1 198 ? 141.561 101.239 145.659 1.00 77.09 198 GLU E O 1
ATOM 12136 N N . ILE E 1 199 ? 143.038 100.927 143.989 1.00 60.73 199 ILE E N 1
ATOM 12137 C CA . ILE E 1 199 ? 142.564 102.036 143.171 1.00 59.41 199 ILE E CA 1
ATOM 12138 C C . ILE E 1 199 ? 142.117 101.441 141.845 1.00 59.25 199 ILE E C 1
ATOM 12139 O O . ILE E 1 199 ? 142.937 101.203 140.952 1.00 71.63 199 ILE E O 1
ATOM 12144 N N . GLY E 1 200 ? 140.818 101.193 141.711 1.00 62.65 200 GLY E N 1
ATOM 12145 C CA . GLY E 1 200 ? 140.264 100.610 140.510 1.00 60.33 200 GLY E CA 1
ATOM 12146 C C . GLY E 1 200 ? 139.881 101.658 139.487 1.00 61.06 200 GLY E C 1
ATOM 12147 O O . GLY E 1 200 ? 140.216 102.838 139.598 1.00 68.55 200 GLY E O 1
ATOM 12148 N N . TRP E 1 201 ? 139.159 101.206 138.467 1.00 63.31 201 TRP E N 1
ATOM 12149 C CA . TRP E 1 201 ? 138.736 102.090 137.393 1.00 64.75 201 TRP E CA 1
ATOM 12150 C C . TRP E 1 201 ? 137.398 102.757 137.662 1.00 65.90 201 TRP E C 1
ATOM 12151 O O . TRP E 1 201 ? 137.135 103.829 137.110 1.00 71.30 201 TRP E O 1
ATOM 12162 N N . ARG E 1 202 ? 136.554 102.158 138.494 1.00 58.31 202 ARG E N 1
ATOM 12163 C CA . ARG E 1 202 ? 135.269 102.737 138.855 1.00 52.03 202 ARG E CA 1
ATOM 12164 C C . ARG E 1 202 ? 135.189 103.162 140.309 1.00 58.02 202 ARG E C 1
ATOM 12165 O O . ARG E 1 202 ? 134.656 104.231 140.605 1.00 62.60 202 ARG E O 1
ATOM 12173 N N . ILE E 1 203 ? 135.712 102.352 141.229 1.00 59.93 203 ILE E N 1
ATOM 12174 C CA . ILE E 1 203 ? 135.674 102.650 142.652 1.00 56.25 203 ILE E CA 1
ATOM 12175 C C . ILE E 1 203 ? 137.059 102.456 143.250 1.00 54.38 203 ILE E C 1
ATOM 12176 O O . ILE E 1 203 ? 137.914 101.765 142.695 1.00 60.89 203 ILE E O 1
ATOM 12181 N N . THR E 1 204 ? 137.266 103.080 144.404 1.00 53.44 204 THR E N 1
ATOM 12182 C CA . THR E 1 204 ? 138.488 102.942 145.182 1.00 51.58 204 THR E CA 1
ATOM 12183 C C . THR E 1 204 ? 138.160 102.219 146.479 1.00 61.14 204 THR E C 1
ATOM 12184 O O . THR E 1 204 ? 137.194 102.573 147.160 1.00 68.90 204 THR E O 1
ATOM 12188 N N . LYS E 1 205 ? 138.956 101.211 146.816 1.00 53.16 205 LYS E N 1
ATOM 12189 C CA . LYS E 1 205 ? 138.716 100.389 147.993 1.00 41.75 205 LYS E CA 1
ATOM 12190 C C . LYS E 1 205 ? 139.547 100.902 149.159 1.00 48.79 205 LYS E C 1
ATOM 12191 O O . LYS E 1 205 ? 140.760 101.086 149.030 1.00 61.48 205 LYS E O 1
ATOM 12197 N N . ILE E 1 206 ? 138.893 101.120 150.295 1.00 55.05 206 ILE E N 1
ATOM 12198 C CA . ILE E 1 206 ? 139.516 101.698 151.477 1.00 48.16 206 ILE E CA 1
ATOM 12199 C C . ILE E 1 206 ? 139.200 100.813 152.672 1.00 49.89 206 ILE E C 1
ATOM 12200 O O . ILE E 1 206 ? 138.048 100.412 152.862 1.00 62.61 206 ILE E O 1
ATOM 12205 N N . THR E 1 207 ? 140.218 100.504 153.469 1.00 47.07 207 THR E N 1
ATOM 12206 C CA . THR E 1 207 ? 140.053 99.724 154.690 1.00 47.09 207 THR E CA 1
ATOM 12207 C C . THR E 1 207 ? 139.890 100.686 155.859 1.00 53.98 207 THR E C 1
ATOM 12208 O O . THR E 1 207 ? 140.819 101.425 156.196 1.00 66.00 207 THR E O 1
ATOM 12212 N N . THR E 1 208 ? 138.716 100.672 156.480 1.00 53.34 208 THR E N 1
ATOM 12213 C CA . THR E 1 208 ? 138.463 101.555 157.604 1.00 51.95 208 THR E CA 1
ATOM 12214 C C . THR E 1 208 ? 139.222 101.076 158.836 1.00 60.22 208 THR E C 1
ATOM 12215 O O . THR E 1 208 ? 139.732 99.956 158.893 1.00 66.75 208 THR E O 1
ATOM 12219 N N . PHE E 1 209 ? 139.292 101.948 159.841 1.00 60.54 209 PHE E N 1
ATOM 12220 C CA . PHE E 1 209 ? 139.929 101.578 161.098 1.00 56.48 209 PHE E CA 1
ATOM 12221 C C . PHE E 1 209 ? 139.094 100.595 161.899 1.00 65.00 209 PHE E C 1
ATOM 12222 O O . PHE E 1 209 ? 139.565 100.093 162.923 1.00 74.24 209 PHE E O 1
ATOM 12230 N N . ASP E 1 210 ? 137.874 100.318 161.459 1.00 74.14 210 ASP E N 1
ATOM 12231 C CA . ASP E 1 210 ? 137.045 99.257 162.002 1.00 58.66 210 ASP E CA 1
ATOM 12232 C C . ASP E 1 210 ? 137.336 97.910 161.359 1.00 63.20 210 ASP E C 1
ATOM 12233 O O . ASP E 1 210 ? 136.648 96.933 161.668 1.00 69.75 210 ASP E O 1
ATOM 12238 N N . ASN E 1 211 ? 138.329 97.847 160.468 1.00 62.79 211 ASN E N 1
ATOM 12239 C CA . ASN E 1 211 ? 138.686 96.637 159.726 1.00 53.31 211 ASN E CA 1
ATOM 12240 C C . ASN E 1 211 ? 137.548 96.184 158.815 1.00 59.39 211 ASN E C 1
ATOM 12241 O O . ASN E 1 211 ? 137.226 94.999 158.747 1.00 69.80 211 ASN E O 1
ATOM 12246 N N . ARG E 1 212 ? 136.946 97.128 158.104 1.00 54.00 212 ARG E N 1
ATOM 12247 C CA . ARG E 1 212 ? 135.890 96.843 157.149 1.00 48.74 212 ARG E CA 1
ATOM 12248 C C . ARG E 1 212 ? 136.241 97.450 155.802 1.00 60.96 212 ARG E C 1
ATOM 12249 O O . ARG E 1 212 ? 136.877 98.504 155.739 1.00 65.45 212 ARG E O 1
ATOM 12257 N N . PRO E 1 213 ? 135.843 96.807 154.709 1.00 55.87 213 PRO E N 1
ATOM 12258 C CA . PRO E 1 213 ? 136.070 97.398 153.388 1.00 46.73 213 PRO E CA 1
ATOM 12259 C C . PRO E 1 213 ? 135.040 98.469 153.073 1.00 46.72 213 PRO E C 1
ATOM 12260 O O . PRO E 1 213 ? 133.857 98.339 153.392 1.00 68.27 213 PRO E O 1
ATOM 12264 N N . LEU E 1 214 ? 135.507 99.541 152.440 1.00 47.70 214 LEU E N 1
ATOM 12265 C CA . LEU E 1 214 ? 134.660 100.656 152.045 1.00 46.63 214 LEU E CA 1
ATOM 12266 C C . LEU E 1 214 ? 134.933 100.981 150.586 1.00 54.54 214 LEU E C 1
ATOM 12267 O O . LEU E 1 214 ? 136.092 101.127 150.189 1.00 59.85 214 LEU E O 1
ATOM 12272 N N . TYR E 1 215 ? 133.874 101.092 149.793 1.00 50.59 215 TYR E N 1
ATOM 12273 C CA . TYR E 1 215 ? 133.982 101.306 148.356 1.00 42.04 215 TYR E CA 1
ATOM 12274 C C . TYR E 1 215 ? 133.503 102.711 148.027 1.00 48.75 215 TYR E C 1
ATOM 12275 O O . TYR E 1 215 ? 132.338 103.043 148.264 1.00 71.94 215 TYR E O 1
ATOM 12284 N N . VAL E 1 216 ? 134.392 103.522 147.473 1.00 39.64 216 VAL E N 1
ATOM 12285 C CA . VAL E 1 216 ? 134.143 104.937 147.220 1.00 41.30 216 VAL E CA 1
ATOM 12286 C C . VAL E 1 216 ? 134.098 105.150 145.711 1.00 51.71 216 VAL E C 1
ATOM 12287 O O . VAL E 1 216 ? 135.048 104.777 145.014 1.00 59.63 216 VAL E O 1
ATOM 12291 N N . PRO E 1 217 ? 133.029 105.728 145.168 1.00 50.14 217 PRO E N 1
ATOM 12292 C CA . PRO E 1 217 ? 133.015 106.049 143.737 1.00 45.15 217 PRO E CA 1
ATOM 12293 C C . PRO E 1 217 ? 134.115 107.038 143.387 1.00 44.03 217 PRO E C 1
ATOM 12294 O O . PRO E 1 217 ? 134.400 107.969 144.140 1.00 59.37 217 PRO E O 1
ATOM 12298 N N . ASN E 1 218 ? 134.727 106.833 142.222 1.00 50.87 218 ASN E N 1
ATOM 12299 C CA . ASN E 1 218 ? 135.894 107.622 141.848 1.00 43.92 218 ASN E CA 1
ATOM 12300 C C . ASN E 1 218 ? 135.557 109.083 141.593 1.00 51.08 218 ASN E C 1
ATOM 12301 O O . ASN E 1 218 ? 136.433 109.940 141.734 1.00 62.65 218 ASN E O 1
ATOM 12306 N N . SER E 1 219 ? 134.314 109.392 141.227 1.00 50.65 219 SER E N 1
ATOM 12307 C CA . SER E 1 219 ? 133.954 110.768 140.910 1.00 47.69 219 SER E CA 1
ATOM 12308 C C . SER E 1 219 ? 133.999 111.689 142.118 1.00 59.23 219 SER E C 1
ATOM 12309 O O . SER E 1 219 ? 133.980 112.910 141.941 1.00 64.94 219 SER E O 1
ATOM 12312 N N . LEU E 1 220 ? 134.054 111.143 143.332 1.00 60.89 220 LEU E N 1
ATOM 12313 C CA . LEU E 1 220 ? 134.108 111.985 144.520 1.00 51.99 220 LEU E CA 1
ATOM 12314 C C . LEU E 1 220 ? 135.401 112.782 144.590 1.00 56.25 220 LEU E C 1
ATOM 12315 O O . LEU E 1 220 ? 135.401 113.919 145.070 1.00 59.56 220 LEU E O 1
ATOM 12320 N N . PHE E 1 221 ? 136.504 112.212 144.116 1.00 53.04 221 PHE E N 1
ATOM 12321 C CA . PHE E 1 221 ? 137.805 112.852 144.244 1.00 50.27 221 PHE E CA 1
ATOM 12322 C C . PHE E 1 221 ? 137.992 114.024 143.297 1.00 57.56 221 PHE E C 1
ATOM 12323 O O . PHE E 1 221 ? 139.058 114.646 143.320 1.00 65.72 221 PHE E O 1
ATOM 12331 N N . SER E 1 222 ? 137.003 114.341 142.469 1.00 59.36 222 SER E N 1
ATOM 12332 C CA . SER E 1 222 ? 137.058 115.510 141.608 1.00 57.00 222 SER E CA 1
ATOM 12333 C C . SER E 1 222 ? 136.319 116.706 142.186 1.00 59.56 222 SER E C 1
ATOM 12334 O O . SER E 1 222 ? 136.338 117.778 141.578 1.00 67.37 222 SER E O 1
ATOM 12337 N N . SER E 1 223 ? 135.670 116.556 143.340 1.00 55.17 223 SER E N 1
ATOM 12338 C CA . SER E 1 223 ? 134.879 117.645 143.893 1.00 53.96 223 SER E CA 1
ATOM 12339 C C . SER E 1 223 ? 135.055 117.875 145.384 1.00 59.17 223 SER E C 1
ATOM 12340 O O . SER E 1 223 ? 134.540 118.878 145.884 1.00 70.74 223 SER E O 1
ATOM 12343 N N . ILE E 1 224 ? 135.747 117.006 146.115 1.00 55.16 224 ILE E N 1
ATOM 12344 C CA . ILE E 1 224 ? 135.920 117.176 147.550 1.00 55.65 224 ILE E CA 1
ATOM 12345 C C . ILE E 1 224 ? 137.399 117.357 147.854 1.00 54.33 224 ILE E C 1
ATOM 12346 O O . ILE E 1 224 ? 138.274 116.958 147.084 1.00 67.34 224 ILE E O 1
ATOM 12351 N N . SER E 1 225 ? 137.670 117.980 148.996 1.00 48.59 225 SER E N 1
ATOM 12352 C CA . SER E 1 225 ? 139.035 118.136 149.468 1.00 49.85 225 SER E CA 1
ATOM 12353 C C . SER E 1 225 ? 139.491 116.867 150.169 1.00 56.52 225 SER E C 1
ATOM 12354 O O . SER E 1 225 ? 138.770 116.305 150.996 1.00 67.54 225 SER E O 1
ATOM 12357 N N . VAL E 1 226 ? 140.693 116.415 149.835 1.00 46.78 226 VAL E N 1
ATOM 12358 C CA . VAL E 1 226 ? 141.252 115.187 150.382 1.00 41.99 226 VAL E CA 1
ATOM 12359 C C . VAL E 1 226 ? 142.447 115.548 151.247 1.00 46.52 226 VAL E C 1
ATOM 12360 O O . VAL E 1 226 ? 143.353 116.258 150.799 1.00 66.60 226 VAL E O 1
ATOM 12364 N N . GLU E 1 227 ? 142.446 115.059 152.479 1.00 58.05 227 GLU E N 1
ATOM 12365 C CA . GLU E 1 227 ? 143.552 115.243 153.403 1.00 54.06 227 GLU E CA 1
ATOM 12366 C C . GLU E 1 227 ? 144.309 113.931 153.531 1.00 58.04 227 GLU E C 1
ATOM 12367 O O . GLU E 1 227 ? 143.715 112.854 153.453 1.00 73.47 227 GLU E O 1
ATOM 12373 N N . ASN E 1 228 ? 145.622 114.022 153.730 1.00 50.71 228 ASN E N 1
ATOM 12374 C CA . ASN E 1 228 ? 146.500 112.857 153.757 1.00 45.59 228 ASN E CA 1
ATOM 12375 C C . ASN E 1 228 ? 147.242 112.827 155.087 1.00 51.25 228 ASN E C 1
ATOM 12376 O O . ASN E 1 228 ? 148.410 113.232 155.167 1.00 59.22 228 ASN E O 1
ATOM 12381 N N . PRO E 1 229 ? 146.597 112.351 156.152 1.00 52.66 229 PRO E N 1
ATOM 12382 C CA . PRO E 1 229 ? 147.313 112.189 157.424 1.00 47.97 229 PRO E CA 1
ATOM 12383 C C . PRO E 1 229 ? 148.447 111.190 157.349 1.00 55.10 229 PRO E C 1
ATOM 12384 O O . PRO E 1 229 ? 149.313 111.195 158.227 1.00 65.12 229 PRO E O 1
ATOM 12388 N N . GLY E 1 230 ? 148.470 110.324 156.340 1.00 53.63 230 GLY E N 1
ATOM 12389 C CA . GLY E 1 230 ? 149.579 109.406 156.184 1.00 54.07 230 GLY E CA 1
ATOM 12390 C C . GLY E 1 230 ? 150.893 110.067 155.832 1.00 62.32 230 GLY E C 1
ATOM 12391 O O . GLY E 1 230 ? 151.937 109.415 155.930 1.00 67.57 230 GLY E O 1
ATOM 12392 N N . ARG E 1 231 ? 150.869 111.335 155.424 1.00 63.13 231 ARG E N 1
ATOM 12393 C CA . ARG E 1 231 ? 152.074 112.065 155.057 1.00 55.88 231 ARG E CA 1
ATOM 12394 C C . ARG E 1 231 ? 152.376 113.214 156.013 1.00 60.16 231 ARG E C 1
ATOM 12395 O O . ARG E 1 231 ? 153.021 114.186 155.614 1.00 68.96 231 ARG E O 1
ATOM 12403 N N . MET E 1 232 ? 151.927 113.128 157.261 1.00 60.09 232 MET E N 1
ATOM 12404 C CA . MET E 1 232 ? 152.186 114.204 158.203 1.00 56.23 232 MET E CA 1
ATOM 12405 C C . MET E 1 232 ? 153.667 114.252 158.553 1.00 61.85 232 MET E C 1
ATOM 12406 O O . MET E 1 232 ? 154.417 113.298 158.339 1.00 75.03 232 MET E O 1
ATOM 12411 N N . THR E 1 233 ? 154.086 115.388 159.106 1.00 56.57 233 THR E N 1
ATOM 12412 C CA . THR E 1 233 ? 155.448 115.540 159.589 1.00 56.72 233 THR E CA 1
ATOM 12413 C C . THR E 1 233 ? 155.553 115.556 161.104 1.00 64.50 233 THR E C 1
ATOM 12414 O O . THR E 1 233 ? 156.635 115.283 161.630 1.00 66.73 233 THR E O 1
ATOM 12418 N N . ASN E 1 234 ? 154.467 115.855 161.810 1.00 60.97 234 ASN E N 1
ATOM 12419 C CA . ASN E 1 234 ? 154.469 115.900 163.264 1.00 53.84 234 ASN E CA 1
ATOM 12420 C C . ASN E 1 234 ? 153.079 115.547 163.768 1.00 59.76 234 ASN E C 1
ATOM 12421 O O . ASN E 1 234 ? 152.100 115.566 163.021 1.00 69.82 234 ASN E O 1
ATOM 12426 N N . ARG E 1 235 ? 153.004 115.222 165.054 1.00 55.85 235 ARG E N 1
ATOM 12427 C CA . ARG E 1 235 ? 151.742 115.054 165.757 1.00 48.53 235 ARG E CA 1
ATOM 12428 C C . ARG E 1 235 ? 151.564 116.206 166.735 1.00 59.84 235 ARG E C 1
ATOM 12429 O O . ARG E 1 235 ? 152.513 116.606 167.412 1.00 71.81 235 ARG E O 1
ATOM 12437 N N . ARG E 1 236 ? 150.350 116.738 166.804 1.00 57.38 236 ARG E N 1
ATOM 12438 C CA . ARG E 1 236 ? 150.061 117.910 167.616 1.00 55.07 236 ARG E CA 1
ATOM 12439 C C . ARG E 1 236 ? 149.495 117.503 168.968 1.00 53.68 236 ARG E C 1
ATOM 12440 O O . ARG E 1 236 ? 148.740 116.533 169.071 1.00 65.86 236 ARG E O 1
ATOM 12448 N N . ILE E 1 237 ? 149.868 118.250 170.003 1.00 49.26 237 ILE E N 1
ATOM 12449 C CA . ILE E 1 237 ? 149.324 118.087 171.345 1.00 50.29 237 ILE E CA 1
ATOM 12450 C C . ILE E 1 237 ? 148.644 119.390 171.729 1.00 59.31 237 ILE E C 1
ATOM 12451 O O . ILE E 1 237 ? 149.290 120.443 171.770 1.00 72.91 237 ILE E O 1
ATOM 12456 N N . THR E 1 238 ? 147.347 119.324 172.012 1.00 61.18 238 THR E N 1
ATOM 12457 C CA . THR E 1 238 ? 146.581 120.481 172.450 1.00 59.18 238 THR E CA 1
ATOM 12458 C C . THR E 1 238 ? 145.712 120.092 173.634 1.00 59.37 238 THR E C 1
ATOM 12459 O O . THR E 1 238 ? 145.142 118.999 173.661 1.00 71.69 238 THR E O 1
ATOM 12463 N N . THR E 1 239 ? 145.610 120.991 174.606 1.00 56.07 239 THR E N 1
ATOM 12464 C CA . THR E 1 239 ? 144.780 120.763 175.780 1.00 61.85 239 THR E CA 1
ATOM 12465 C C . THR E 1 239 ? 144.483 122.109 176.425 1.00 62.13 239 THR E C 1
ATOM 12466 O O . THR E 1 239 ? 144.999 123.148 176.007 1.00 66.38 239 THR E O 1
ATOM 12470 N N . THR E 1 240 ? 143.639 122.081 177.450 1.00 60.52 240 THR E N 1
ATOM 12471 C CA . THR E 1 240 ? 143.248 123.273 178.184 1.00 59.45 240 THR E CA 1
ATOM 12472 C C . THR E 1 240 ? 143.345 122.997 179.675 1.00 59.66 240 THR E C 1
ATOM 12473 O O . THR E 1 240 ? 142.907 121.946 180.149 1.00 71.18 240 THR E O 1
ATOM 12477 N N . ILE E 1 241 ? 143.922 123.940 180.410 1.00 58.95 241 ILE E N 1
ATOM 12478 C CA . ILE E 1 241 ? 144.033 123.857 181.860 1.00 57.73 241 ILE E CA 1
ATOM 12479 C C . ILE E 1 241 ? 143.031 124.832 182.458 1.00 63.62 241 ILE E C 1
ATOM 12480 O O . ILE E 1 241 ? 143.139 126.046 182.252 1.00 75.90 241 ILE E O 1
ATOM 12485 N N . GLY E 1 242 ? 142.060 124.306 183.196 1.00 59.61 242 GLY E N 1
ATOM 12486 C CA . GLY E 1 242 ? 141.052 125.143 183.811 1.00 53.24 242 GLY E CA 1
ATOM 12487 C C . GLY E 1 242 ? 141.247 125.302 185.302 1.00 55.39 242 GLY E C 1
ATOM 12488 O O . GLY E 1 242 ? 140.986 124.374 186.070 1.00 68.01 242 GLY E O 1
ATOM 12489 N N . LEU E 1 243 ? 141.703 126.474 185.725 1.00 50.70 243 LEU E N 1
ATOM 12490 C CA . LEU E 1 243 ? 141.961 126.755 187.127 1.00 59.46 243 LEU E CA 1
ATOM 12491 C C . LEU E 1 243 ? 140.777 127.476 187.757 1.00 63.56 243 LEU E C 1
ATOM 12492 O O . LEU E 1 243 ? 139.971 128.110 187.076 1.00 71.42 243 LEU E O 1
ATOM 12497 N N . ARG E 1 244 ? 140.684 127.370 189.077 1.00 66.43 244 ARG E N 1
ATOM 12498 C CA . ARG E 1 244 ? 139.624 128.049 189.804 1.00 68.96 244 ARG E CA 1
ATOM 12499 C C . ARG E 1 244 ? 139.834 129.557 189.771 1.00 73.60 244 ARG E C 1
ATOM 12500 O O . ARG E 1 244 ? 140.954 130.048 189.618 1.00 81.57 244 ARG E O 1
ATOM 12508 N N . TYR E 1 245 ? 138.734 130.297 189.918 1.00 72.10 245 TYR E N 1
ATOM 12509 C CA . TYR E 1 245 ? 138.815 131.752 189.920 1.00 68.33 245 TYR E CA 1
ATOM 12510 C C . TYR E 1 245 ? 139.590 132.287 191.113 1.00 69.05 245 TYR E C 1
ATOM 12511 O O . TYR E 1 245 ? 140.097 133.411 191.052 1.00 73.17 245 TYR E O 1
ATOM 12520 N N . GLU E 1 246 ? 139.694 131.517 192.193 1.00 76.51 246 GLU E N 1
ATOM 12521 C CA . GLU E 1 246 ? 140.481 131.936 193.343 1.00 77.15 246 GLU E CA 1
ATOM 12522 C C . GLU E 1 246 ? 141.976 131.766 193.126 1.00 84.10 246 GLU E C 1
ATOM 12523 O O . GLU E 1 246 ? 142.760 132.193 193.979 1.00 91.22 246 GLU E O 1
ATOM 12529 N N . ASP E 1 247 ? 142.387 131.154 192.017 1.00 83.01 247 ASP E N 1
ATOM 12530 C CA . ASP E 1 247 ? 143.793 130.945 191.698 1.00 78.15 247 ASP E CA 1
ATOM 12531 C C . ASP E 1 247 ? 144.312 131.955 190.683 1.00 83.27 247 ASP E C 1
ATOM 12532 O O . ASP E 1 247 ? 145.264 131.667 189.953 1.00 93.08 247 ASP E O 1
ATOM 12537 N N . ALA E 1 248 ? 143.699 133.137 190.620 1.00 77.01 248 ALA E N 1
ATOM 12538 C CA . ALA E 1 248 ? 144.105 134.133 189.637 1.00 74.02 248 ALA E CA 1
ATOM 12539 C C . ALA E 1 248 ? 145.497 134.687 189.904 1.00 82.27 248 ALA E C 1
ATOM 12540 O O . ALA E 1 248 ? 146.118 135.228 188.985 1.00 84.82 248 ALA E O 1
ATOM 12542 N N . ALA E 1 249 ? 146.000 134.567 191.128 1.00 80.72 249 ALA E N 1
ATOM 12543 C CA . ALA E 1 249 ? 147.306 135.113 191.470 1.00 79.63 249 ALA E CA 1
ATOM 12544 C C . ALA E 1 249 ? 148.456 134.174 191.134 1.00 85.45 249 ALA E C 1
ATOM 12545 O O . ALA E 1 249 ? 149.616 134.557 191.317 1.00 91.03 249 ALA E O 1
ATOM 12547 N N . LYS E 1 250 ? 148.174 132.965 190.652 1.00 81.11 250 LYS E N 1
ATOM 12548 C CA . LYS E 1 250 ? 149.211 132.001 190.319 1.00 78.60 250 LYS E CA 1
ATOM 12549 C C . LYS E 1 250 ? 149.267 131.672 188.836 1.00 81.47 250 LYS E C 1
ATOM 12550 O O . LYS E 1 250 ? 150.048 130.797 188.438 1.00 89.47 250 LYS E O 1
ATOM 12556 N N . VAL E 1 251 ? 148.465 132.347 188.012 1.00 67.96 251 VAL E N 1
ATOM 12557 C CA . VAL E 1 251 ? 148.407 132.023 186.592 1.00 70.36 251 VAL E CA 1
ATOM 12558 C C . VAL E 1 251 ? 149.756 132.263 185.930 1.00 75.54 251 VAL E C 1
ATOM 12559 O O . VAL E 1 251 ? 150.217 131.451 185.120 1.00 79.80 251 VAL E O 1
ATOM 12563 N N . GLY E 1 252 ? 150.414 133.372 186.267 1.00 66.60 252 GLY E N 1
ATOM 12564 C CA . GLY E 1 252 ? 151.686 133.681 185.632 1.00 67.35 252 GLY E CA 1
ATOM 12565 C C . GLY E 1 252 ? 152.756 132.649 185.929 1.00 73.82 252 GLY E C 1
ATOM 12566 O O . GLY E 1 252 ? 153.445 132.169 185.023 1.00 82.19 252 GLY E O 1
ATOM 12567 N N . VAL E 1 253 ? 152.902 132.281 187.203 1.00 69.39 253 VAL E N 1
ATOM 12568 C CA . VAL E 1 253 ? 153.938 131.322 187.568 1.00 71.08 253 VAL E CA 1
ATOM 12569 C C . VAL E 1 253 ? 153.613 129.944 187.010 1.00 67.69 253 VAL E C 1
ATOM 12570 O O . VAL E 1 253 ? 154.511 129.212 186.578 1.00 73.31 253 VAL E O 1
ATOM 12574 N N . ILE E 1 254 ? 152.333 129.567 186.995 1.00 56.36 254 ILE E N 1
ATOM 12575 C CA . ILE E 1 254 ? 151.970 128.271 186.434 1.00 55.82 254 ILE E CA 1
ATOM 12576 C C . ILE E 1 254 ? 152.267 128.230 184.940 1.00 63.87 254 ILE E C 1
ATOM 12577 O O . ILE E 1 254 ? 152.794 127.235 184.426 1.00 73.87 254 ILE E O 1
ATOM 12582 N N . VAL E 1 255 ? 151.949 129.309 184.223 1.00 60.18 255 VAL E N 1
ATOM 12583 C CA . VAL E 1 255 ? 152.235 129.363 182.793 1.00 64.17 255 VAL E CA 1
ATOM 12584 C C . VAL E 1 255 ? 153.734 129.277 182.547 1.00 68.19 255 VAL E C 1
ATOM 12585 O O . VAL E 1 255 ? 154.191 128.556 181.650 1.00 72.65 255 VAL E O 1
ATOM 12589 N N . GLU E 1 256 ? 154.522 130.001 183.343 1.00 72.16 256 GLU E N 1
ATOM 12590 C CA . GLU E 1 256 ? 155.971 129.958 183.182 1.00 70.42 256 GLU E CA 1
ATOM 12591 C C . GLU E 1 256 ? 156.509 128.551 183.411 1.00 76.12 256 GLU E C 1
ATOM 12592 O O . GLU E 1 256 ? 157.343 128.058 182.641 1.00 79.87 256 GLU E O 1
ATOM 12598 N N . ALA E 1 257 ? 156.036 127.886 184.468 1.00 65.32 257 ALA E N 1
ATOM 12599 C CA . ALA E 1 257 ? 156.521 126.545 184.774 1.00 60.83 257 ALA E CA 1
ATOM 12600 C C . ALA E 1 257 ? 156.150 125.556 183.678 1.00 59.89 257 ALA E C 1
ATOM 12601 O O . ALA E 1 257 ? 156.972 124.720 183.282 1.00 65.27 257 ALA E O 1
ATOM 12603 N N . VAL E 1 258 ? 154.918 125.633 183.174 1.00 48.61 258 VAL E N 1
ATOM 12604 C CA . VAL E 1 258 ? 154.501 124.717 182.118 1.00 48.08 258 VAL E CA 1
ATOM 12605 C C . VAL E 1 258 ? 155.311 124.957 180.851 1.00 58.54 258 VAL E C 1
ATOM 12606 O O . VAL E 1 258 ? 155.728 124.007 180.176 1.00 69.32 258 VAL E O 1
ATOM 12610 N N . ARG E 1 259 ? 155.551 126.225 180.509 1.00 62.96 259 ARG E N 1
ATOM 12611 C CA . ARG E 1 259 ? 156.347 126.524 179.323 1.00 61.32 259 ARG E CA 1
ATOM 12612 C C . ARG E 1 259 ? 157.767 125.997 179.467 1.00 64.35 259 ARG E C 1
ATOM 12613 O O . ARG E 1 259 ? 158.328 125.440 178.516 1.00 69.43 259 ARG E O 1
ATOM 12621 N N . GLU E 1 260 ? 158.365 126.154 180.649 1.00 66.54 260 GLU E N 1
ATOM 12622 C CA . GLU E 1 260 ? 159.709 125.630 180.870 1.00 63.65 260 GLU E CA 1
ATOM 12623 C C . GLU E 1 260 ? 159.737 124.113 180.737 1.00 72.20 260 GLU E C 1
ATOM 12624 O O . GLU E 1 260 ? 160.634 123.546 180.096 1.00 77.25 260 GLU E O 1
ATOM 12630 N N . MET E 1 261 ? 158.752 123.436 181.333 1.00 70.36 261 MET E N 1
ATOM 12631 C CA . MET E 1 261 ? 158.703 121.982 181.246 1.00 64.10 261 MET E CA 1
ATOM 12632 C C . MET E 1 261 ? 158.581 121.527 179.800 1.00 64.50 261 MET E C 1
ATOM 12633 O O . MET E 1 261 ? 159.250 120.575 179.383 1.00 70.12 261 MET E O 1
ATOM 12638 N N . LEU E 1 262 ? 157.735 122.196 179.018 1.00 62.78 262 LEU E N 1
ATOM 12639 C CA . LEU E 1 262 ? 157.602 121.832 177.612 1.00 56.78 262 LEU E CA 1
ATOM 12640 C C . LEU E 1 262 ? 158.888 122.104 176.845 1.00 63.76 262 LEU E C 1
ATOM 12641 O O . LEU E 1 262 ? 159.249 121.344 175.941 1.00 72.06 262 LEU E O 1
ATOM 12646 N N . LYS E 1 263 ? 159.591 123.185 177.185 1.00 74.03 263 LYS E N 1
ATOM 12647 C CA . LYS E 1 263 ? 160.832 123.500 176.488 1.00 69.33 263 LYS E CA 1
ATOM 12648 C C . LYS E 1 263 ? 161.931 122.499 176.806 1.00 73.43 263 LYS E C 1
ATOM 12649 O O . LYS E 1 263 ? 162.832 122.293 175.986 1.00 78.18 263 LYS E O 1
ATOM 12655 N N . ASN E 1 264 ? 161.887 121.874 177.979 1.00 75.15 264 ASN E N 1
ATOM 12656 C CA . ASN E 1 264 ? 162.920 120.926 178.373 1.00 71.19 264 ASN E CA 1
ATOM 12657 C C . ASN E 1 264 ? 162.513 119.471 178.173 1.00 73.71 264 ASN E C 1
ATOM 12658 O O . ASN E 1 264 ? 163.195 118.577 178.680 1.00 78.93 264 ASN E O 1
ATOM 12663 N N . HIS E 1 265 ? 161.431 119.211 177.452 1.00 72.82 265 HIS E N 1
ATOM 12664 C CA . HIS E 1 265 ? 160.979 117.832 177.288 1.00 67.76 265 HIS E CA 1
ATOM 12665 C C . HIS E 1 265 ? 161.654 117.194 176.081 1.00 77.19 265 HIS E C 1
ATOM 12666 O O . HIS E 1 265 ? 161.691 117.803 175.007 1.00 82.42 265 HIS E O 1
ATOM 12673 N N . PRO E 1 266 ? 162.187 115.976 176.214 1.00 78.46 266 PRO E N 1
ATOM 12674 C CA . PRO E 1 266 ? 162.926 115.364 175.100 1.00 73.15 266 PRO E CA 1
ATOM 12675 C C . PRO E 1 266 ? 162.055 114.904 173.944 1.00 70.02 266 PRO E C 1
ATOM 12676 O O . PRO E 1 266 ? 162.602 114.580 172.884 1.00 75.88 266 PRO E O 1
ATOM 12680 N N . ALA E 1 267 ? 160.737 114.854 174.102 1.00 60.94 267 ALA E N 1
ATOM 12681 C CA . ALA E 1 267 ? 159.857 114.353 173.056 1.00 60.41 267 ALA E CA 1
ATOM 12682 C C . ALA E 1 267 ? 159.200 115.455 172.239 1.00 64.80 267 ALA E C 1
ATOM 12683 O O . ALA E 1 267 ? 158.448 115.150 171.310 1.00 70.03 267 ALA E O 1
ATOM 12685 N N . ILE E 1 268 ? 159.468 116.717 172.548 1.00 58.59 268 ILE E N 1
ATOM 12686 C CA . ILE E 1 268 ? 158.798 117.847 171.915 1.00 56.36 268 ILE E CA 1
ATOM 12687 C C . ILE E 1 268 ? 159.712 118.444 170.857 1.00 60.17 268 ILE E C 1
ATOM 12688 O O . ILE E 1 268 ? 160.913 118.627 171.086 1.00 73.51 268 ILE E O 1
ATOM 12693 N N . ASP E 1 269 ? 159.144 118.744 169.692 1.00 63.91 269 ASP E N 1
ATOM 12694 C CA . ASP E 1 269 ? 159.892 119.356 168.600 1.00 65.29 269 ASP E CA 1
ATOM 12695 C C . ASP E 1 269 ? 160.059 120.843 168.886 1.00 70.43 269 ASP E C 1
ATOM 12696 O O . ASP E 1 269 ? 159.085 121.601 168.856 1.00 80.23 269 ASP E O 1
ATOM 12701 N N . GLN E 1 270 ? 161.293 121.265 169.150 1.00 69.85 270 GLN E N 1
ATOM 12702 C CA . GLN E 1 270 ? 161.559 122.648 169.519 1.00 66.85 270 GLN E CA 1
ATOM 12703 C C . GLN E 1 270 ? 161.534 123.604 168.336 1.00 70.07 270 GLN E C 1
ATOM 12704 O O . GLN E 1 270 ? 161.570 124.820 168.547 1.00 76.74 270 GLN E O 1
ATOM 12710 N N . ARG E 1 271 ? 161.477 123.100 167.108 1.00 70.44 271 ARG E N 1
ATOM 12711 C CA . ARG E 1 271 ? 161.455 123.951 165.929 1.00 69.06 271 ARG E CA 1
ATOM 12712 C C . ARG E 1 271 ? 160.048 124.243 165.435 1.00 70.87 271 ARG E C 1
ATOM 12713 O O . ARG E 1 271 ? 159.893 124.902 164.404 1.00 79.92 271 ARG E O 1
ATOM 12721 N N . GLN E 1 272 ? 159.027 123.773 166.135 1.00 63.93 272 GLN E N 1
ATOM 12722 C CA . GLN E 1 272 ? 157.640 124.001 165.768 1.00 64.89 272 GLN E CA 1
ATOM 12723 C C . GLN E 1 272 ? 157.013 125.007 166.727 1.00 67.98 272 GLN E C 1
ATOM 12724 O O . GLN E 1 272 ? 157.676 125.575 167.597 1.00 70.00 272 GLN E O 1
ATOM 12730 N N . THR E 1 273 ? 155.715 125.225 166.554 1.00 63.33 273 THR E N 1
ATOM 12731 C CA . THR E 1 273 ? 154.980 126.136 167.417 1.00 58.77 273 THR E CA 1
ATOM 12732 C C . THR E 1 273 ? 154.922 125.596 168.840 1.00 63.03 273 THR E C 1
ATOM 12733 O O . THR E 1 273 ? 154.739 124.397 169.059 1.00 74.96 273 THR E O 1
ATOM 12737 N N . LEU E 1 274 ? 155.082 126.492 169.814 1.00 60.67 274 LEU E N 1
ATOM 12738 C CA . LEU E 1 274 ? 155.037 126.111 171.226 1.00 55.59 274 LEU E CA 1
ATOM 12739 C C . LEU E 1 274 ? 154.434 127.283 171.994 1.00 63.01 274 LEU E C 1
ATOM 12740 O O . LEU E 1 274 ? 155.125 128.270 172.260 1.00 72.77 274 LEU E O 1
ATOM 12745 N N . LEU E 1 275 ? 153.159 127.165 172.355 1.00 50.33 275 LEU E N 1
ATOM 12746 C CA . LEU E 1 275 ? 152.418 128.260 172.966 1.00 48.76 275 LEU E CA 1
ATOM 12747 C C . LEU E 1 275 ? 151.781 127.804 174.268 1.00 53.23 275 LEU E C 1
ATOM 12748 O O . LEU E 1 275 ? 151.136 126.753 174.311 1.00 63.88 275 LEU E O 1
ATOM 12753 N N . VAL E 1 276 ? 151.962 128.597 175.323 1.00 55.36 276 VAL E N 1
ATOM 12754 C CA . VAL E 1 276 ? 151.307 128.389 176.612 1.00 52.63 276 VAL E CA 1
ATOM 12755 C C . VAL E 1 276 ? 150.910 129.764 177.131 1.00 59.29 276 VAL E C 1
ATOM 12756 O O . VAL E 1 276 ? 151.778 130.555 177.513 1.00 73.37 276 VAL E O 1
ATOM 12760 N N . TYR E 1 277 ? 149.610 130.053 177.153 1.00 58.01 277 TYR E N 1
ATOM 12761 C CA . TYR E 1 277 ? 149.149 131.383 177.524 1.00 52.61 277 TYR E CA 1
ATOM 12762 C C . TYR E 1 277 ? 147.785 131.309 178.189 1.00 53.99 277 TYR E C 1
ATOM 12763 O O . TYR E 1 277 ? 146.955 130.472 177.829 1.00 65.03 277 TYR E O 1
ATOM 12772 N N . PHE E 1 278 ? 147.563 132.196 179.156 1.00 56.55 278 PHE E N 1
ATOM 12773 C CA . PHE E 1 278 ? 146.229 132.408 179.699 1.00 50.63 278 PHE E CA 1
ATOM 12774 C C . PHE E 1 278 ? 145.335 132.967 178.603 1.00 55.54 278 PHE E C 1
ATOM 12775 O O . PHE E 1 278 ? 145.553 134.079 178.116 1.00 63.85 278 PHE E O 1
ATOM 12783 N N . ASN E 1 279 ? 144.325 132.196 178.219 1.00 63.74 279 ASN E N 1
ATOM 12784 C CA . ASN E 1 279 ? 143.636 132.392 176.952 1.00 55.22 279 ASN E CA 1
ATOM 12785 C C . ASN E 1 279 ? 142.273 133.051 177.067 1.00 62.22 279 ASN E C 1
ATOM 12786 O O . ASN E 1 279 ? 141.982 133.969 176.301 1.00 65.00 279 ASN E O 1
ATOM 12791 N N . GLN E 1 280 ? 141.414 132.610 177.982 1.00 61.74 280 GLN E N 1
ATOM 12792 C CA . GLN E 1 280 ? 140.044 133.099 177.961 1.00 62.36 280 GLN E CA 1
ATOM 12793 C C . GLN E 1 280 ? 139.385 132.907 179.317 1.00 58.97 280 GLN E C 1
ATOM 12794 O O . GLN E 1 280 ? 139.820 132.096 180.135 1.00 61.80 280 GLN E O 1
ATOM 12800 N N . PHE E 1 281 ? 138.322 133.678 179.537 1.00 64.84 281 PHE E N 1
ATOM 12801 C CA . PHE E 1 281 ? 137.456 133.519 180.695 1.00 57.68 281 PHE E CA 1
ATOM 12802 C C . PHE E 1 281 ? 136.362 132.515 180.364 1.00 68.26 281 PHE E C 1
ATOM 12803 O O . PHE E 1 281 ? 135.688 132.642 179.338 1.00 75.35 281 PHE E O 1
ATOM 12811 N N . ALA E 1 282 ? 136.183 131.528 181.227 1.00 74.30 282 ALA E N 1
ATOM 12812 C CA . ALA E 1 282 ? 135.126 130.544 181.071 1.00 65.50 282 ALA E CA 1
ATOM 12813 C C . ALA E 1 282 ? 134.079 130.744 182.159 1.00 72.09 282 ALA E C 1
ATOM 12814 O O . ALA E 1 282 ? 134.210 131.605 183.031 1.00 80.69 282 ALA E O 1
ATOM 12816 N N . ASP E 1 283 ? 133.022 129.934 182.094 1.00 78.22 283 ASP E N 1
ATOM 12817 C CA . ASP E 1 283 ? 131.927 130.072 183.047 1.00 71.76 283 ASP E CA 1
ATOM 12818 C C . ASP E 1 283 ? 132.385 129.781 184.469 1.00 72.95 283 ASP E C 1
ATOM 12819 O O . ASP E 1 283 ? 131.985 130.474 185.410 1.00 78.08 283 ASP E O 1
ATOM 12824 N N . SER E 1 284 ? 133.221 128.761 184.647 1.00 65.76 284 SER E N 1
ATOM 12825 C CA . SER E 1 284 ? 133.634 128.336 185.973 1.00 67.37 284 SER E CA 1
ATOM 12826 C C . SER E 1 284 ? 135.141 128.318 186.174 1.00 71.20 284 SER E C 1
ATOM 12827 O O . SER E 1 284 ? 135.593 127.990 187.276 1.00 76.47 284 SER E O 1
ATOM 12830 N N . SER E 1 285 ? 135.933 128.660 185.161 1.00 69.47 285 SER E N 1
ATOM 12831 C CA . SER E 1 285 ? 137.372 128.490 185.271 1.00 71.27 285 SER E CA 1
ATOM 12832 C C . SER E 1 285 ? 138.096 129.518 184.417 1.00 69.44 285 SER E C 1
ATOM 12833 O O . SER E 1 285 ? 137.520 130.127 183.514 1.00 70.50 285 SER E O 1
ATOM 12836 N N . LEU E 1 286 ? 139.376 129.704 184.726 1.00 63.12 286 LEU E N 1
ATOM 12837 C CA . LEU E 1 286 ? 140.291 130.478 183.900 1.00 56.29 286 LEU E CA 1
ATOM 12838 C C . LEU E 1 286 ? 141.108 129.503 183.065 1.00 58.95 286 LEU E C 1
ATOM 12839 O O . LEU E 1 286 ? 141.837 128.673 183.614 1.00 73.10 286 LEU E O 1
ATOM 12844 N N . ASN E 1 287 ? 140.990 129.605 181.748 1.00 53.29 287 ASN E N 1
ATOM 12845 C CA . ASN E 1 287 ? 141.529 128.605 180.840 1.00 56.44 287 ASN E CA 1
ATOM 12846 C C . ASN E 1 287 ? 142.915 128.995 180.348 1.00 59.53 287 ASN E C 1
ATOM 12847 O O . ASN E 1 287 ? 143.162 130.153 180.005 1.00 67.43 287 ASN E O 1
ATOM 12852 N N . ILE E 1 288 ? 143.813 128.015 180.312 1.00 63.44 288 ILE E N 1
ATOM 12853 C CA . ILE E 1 288 ? 145.160 128.175 179.780 1.00 60.84 288 ILE E CA 1
ATOM 12854 C C . ILE E 1 288 ? 145.319 127.216 178.611 1.00 58.60 288 ILE E C 1
ATOM 12855 O O . ILE E 1 288 ? 145.036 126.021 178.742 1.00 67.44 288 ILE E O 1
ATOM 12860 N N . MET E 1 289 ? 145.766 127.736 177.474 1.00 52.77 289 MET E N 1
ATOM 12861 C CA . MET E 1 289 ? 145.943 126.925 176.281 1.00 55.38 289 MET E CA 1
ATOM 12862 C C . MET E 1 289 ? 147.338 126.314 176.240 1.00 61.85 289 MET E C 1
ATOM 12863 O O . MET E 1 289 ? 148.308 126.894 176.731 1.00 64.68 289 MET E O 1
ATOM 12868 N N . VAL E 1 290 ? 147.422 125.120 175.662 1.00 61.93 290 VAL E N 1
ATOM 12869 C CA . VAL E 1 290 ? 148.682 124.419 175.449 1.00 51.47 290 VAL E CA 1
ATOM 12870 C C . VAL E 1 290 ? 148.721 123.955 174.002 1.00 53.23 290 VAL E C 1
ATOM 12871 O O . VAL E 1 290 ? 147.733 123.424 173.486 1.00 61.02 290 VAL E O 1
ATOM 12875 N N . TYR E 1 291 ? 149.861 124.158 173.346 1.00 50.52 291 TYR E N 1
ATOM 12876 C CA . TYR E 1 291 ? 149.955 123.949 171.903 1.00 49.04 291 TYR E CA 1
ATOM 12877 C C . TYR E 1 291 ? 151.401 123.609 171.572 1.00 56.93 291 TYR E C 1
ATOM 12878 O O . TYR E 1 291 ? 152.279 124.462 171.722 1.00 70.52 291 TYR E O 1
ATOM 12887 N N . CYS E 1 292 ? 151.649 122.381 171.127 1.00 53.73 292 CYS E N 1
ATOM 12888 C CA . CYS E 1 292 ? 153.005 121.942 170.820 1.00 48.44 292 CYS E CA 1
ATOM 12889 C C . CYS E 1 292 ? 152.937 120.756 169.866 1.00 58.46 292 CYS E C 1
ATOM 12890 O O . CYS E 1 292 ? 151.856 120.289 169.498 1.00 67.05 292 CYS E O 1
ATOM 12893 N N . PHE E 1 293 ? 154.111 120.270 169.467 1.00 56.47 293 PHE E N 1
ATOM 12894 C CA . PHE E 1 293 ? 154.240 119.157 168.539 1.00 49.09 293 PHE E CA 1
ATOM 12895 C C . PHE E 1 293 ? 155.262 118.161 169.065 1.00 56.91 293 PHE E C 1
ATOM 12896 O O . PHE E 1 293 ? 156.151 118.512 169.842 1.00 65.82 293 PHE E O 1
ATOM 12904 N N . THR E 1 294 ? 155.131 116.914 168.628 1.00 60.06 294 THR E N 1
ATOM 12905 C CA . THR E 1 294 ? 156.102 115.873 168.924 1.00 53.12 294 THR E CA 1
ATOM 12906 C C . THR E 1 294 ? 156.937 115.567 167.689 1.00 60.62 294 THR E C 1
ATOM 12907 O O . THR E 1 294 ? 156.501 115.756 166.552 1.00 70.01 294 THR E O 1
ATOM 12911 N N . LYS E 1 295 ? 158.160 115.093 167.927 1.00 58.72 295 LYS E N 1
ATOM 12912 C CA . LYS E 1 295 ? 159.021 114.704 166.816 1.00 60.87 295 LYS E CA 1
ATOM 12913 C C . LYS E 1 295 ? 158.479 113.475 166.100 1.00 62.89 295 LYS E C 1
ATOM 12914 O O . LYS E 1 295 ? 158.505 113.407 164.866 1.00 69.95 295 LYS E O 1
ATOM 12920 N N . THR E 1 296 ? 157.984 112.499 166.851 1.00 58.37 296 THR E N 1
ATOM 12921 C CA . THR E 1 296 ? 157.519 111.254 166.268 1.00 57.39 296 THR E CA 1
ATOM 12922 C C . THR E 1 296 ? 156.168 111.437 165.588 1.00 61.04 296 THR E C 1
ATOM 12923 O O . THR E 1 296 ? 155.419 112.374 165.868 1.00 69.20 296 THR E O 1
ATOM 12927 N N . THR E 1 297 ? 155.866 110.518 164.672 1.00 60.52 297 THR E N 1
ATOM 12928 C CA . THR E 1 297 ? 154.565 110.458 164.020 1.00 55.83 297 THR E CA 1
ATOM 12929 C C . THR E 1 297 ? 153.875 109.121 164.247 1.00 61.38 297 THR E C 1
ATOM 12930 O O . THR E 1 297 ? 152.849 108.849 163.616 1.00 69.70 297 THR E O 1
ATOM 12934 N N . VAL E 1 298 ? 154.409 108.285 165.126 1.00 58.27 298 VAL E N 1
ATOM 12935 C CA . VAL E 1 298 ? 153.829 106.978 165.403 1.00 56.74 298 VAL E CA 1
ATOM 12936 C C . VAL E 1 298 ? 152.737 107.123 166.453 1.00 64.22 298 VAL E C 1
ATOM 12937 O O . VAL E 1 298 ? 152.855 107.919 167.391 1.00 78.74 298 VAL E O 1
ATOM 12941 N N . TRP E 1 299 ? 151.667 106.346 166.291 1.00 55.40 299 TRP E N 1
ATOM 12942 C CA . TRP E 1 299 ? 150.498 106.463 167.157 1.00 51.16 299 TRP E CA 1
ATOM 12943 C C . TRP E 1 299 ? 150.852 106.216 168.620 1.00 56.69 299 TRP E C 1
ATOM 12944 O O . TRP E 1 299 ? 150.569 107.048 169.492 1.00 67.98 299 TRP E O 1
ATOM 12955 N N . ALA E 1 300 ? 151.491 105.080 168.904 1.00 50.89 300 ALA E N 1
ATOM 12956 C CA . ALA E 1 300 ? 151.728 104.689 170.288 1.00 50.80 300 ALA E CA 1
ATOM 12957 C C . ALA E 1 300 ? 152.702 105.631 170.983 1.00 63.30 300 ALA E C 1
ATOM 12958 O O . ALA E 1 300 ? 152.489 106.005 172.142 1.00 73.16 300 ALA E O 1
ATOM 12960 N N . GLU E 1 301 ? 153.778 106.020 170.300 1.00 68.97 301 GLU E N 1
ATOM 12961 C CA . GLU E 1 301 ? 154.751 106.911 170.922 1.00 68.52 301 GLU E CA 1
ATOM 12962 C C . GLU E 1 301 ? 154.157 108.289 171.171 1.00 70.57 301 GLU E C 1
ATOM 12963 O O . GLU E 1 301 ? 154.426 108.910 172.206 1.00 76.32 301 GLU E O 1
ATOM 12969 N N . TRP E 1 302 ? 153.345 108.782 170.235 1.00 54.03 302 TRP E N 1
ATOM 12970 C CA . TRP E 1 302 ? 152.670 110.055 170.448 1.00 48.57 302 TRP E CA 1
ATOM 12971 C C . TRP E 1 302 ? 151.744 109.989 171.652 1.00 57.23 302 TRP E C 1
ATOM 12972 O O . TRP E 1 302 ? 151.717 110.911 172.476 1.00 66.89 302 TRP E O 1
ATOM 12983 N N . LEU E 1 303 ? 150.985 108.898 171.782 1.00 53.43 303 LEU E N 1
ATOM 12984 C CA . LEU E 1 303 ? 150.090 108.769 172.927 1.00 48.83 303 LEU E CA 1
ATOM 12985 C C . LEU E 1 303 ? 150.867 108.696 174.235 1.00 52.49 303 LEU E C 1
ATOM 12986 O O . LEU E 1 303 ? 150.460 109.290 175.242 1.00 67.57 303 LEU E O 1
ATOM 12991 N N . ALA E 1 304 ? 151.989 107.974 174.243 1.00 43.63 304 ALA E N 1
ATOM 12992 C CA . ALA E 1 304 ? 152.793 107.881 175.458 1.00 47.86 304 ALA E CA 1
ATOM 12993 C C . ALA E 1 304 ? 153.361 109.238 175.853 1.00 62.86 304 ALA E C 1
ATOM 12994 O O . ALA E 1 304 ? 153.345 109.610 177.036 1.00 70.53 304 ALA E O 1
ATOM 12996 N N . ALA E 1 305 ? 153.867 109.994 174.877 1.00 62.21 305 ALA E N 1
ATOM 12997 C CA . ALA E 1 305 ? 154.387 111.324 175.171 1.00 58.03 305 ALA E CA 1
ATOM 12998 C C . ALA E 1 305 ? 153.290 112.238 175.694 1.00 64.56 305 ALA E C 1
ATOM 12999 O O . ALA E 1 305 ? 153.510 113.015 176.631 1.00 67.14 305 ALA E O 1
ATOM 13001 N N . GLN E 1 306 ? 152.098 112.157 175.101 1.00 57.11 306 GLN E N 1
ATOM 13002 C CA . GLN E 1 306 ? 150.980 112.965 175.569 1.00 43.43 306 GLN E CA 1
ATOM 13003 C C . GLN E 1 306 ? 150.618 112.629 177.009 1.00 51.42 306 GLN E C 1
ATOM 13004 O O . GLN E 1 306 ? 150.361 113.528 177.819 1.00 61.87 306 GLN E O 1
ATOM 13010 N N . GLN E 1 307 ? 150.591 111.339 177.348 1.00 56.49 307 GLN E N 1
ATOM 13011 C CA . GLN E 1 307 ? 150.281 110.948 178.720 1.00 53.51 307 GLN E CA 1
ATOM 13012 C C . GLN E 1 307 ? 151.330 111.469 179.694 1.00 59.50 307 GLN E C 1
ATOM 13013 O O . GLN E 1 307 ? 150.995 111.964 180.780 1.00 67.79 307 GLN E O 1
ATOM 13019 N N . ASP E 1 308 ? 152.607 111.365 179.321 1.00 59.71 308 ASP E N 1
ATOM 13020 C CA . ASP E 1 308 ? 153.667 111.879 180.182 1.00 64.51 308 ASP E CA 1
ATOM 13021 C C . ASP E 1 308 ? 153.517 113.379 180.404 1.00 70.75 308 ASP E C 1
ATOM 13022 O O . ASP E 1 308 ? 153.649 113.870 181.535 1.00 67.39 308 ASP E O 1
ATOM 13027 N N . VAL E 1 309 ? 153.220 114.119 179.334 1.00 62.12 309 VAL E N 1
ATOM 13028 C CA . VAL E 1 309 ? 153.051 115.563 179.445 1.00 52.54 309 VAL E CA 1
ATOM 13029 C C . VAL E 1 309 ? 151.877 115.896 180.356 1.00 58.20 309 VAL E C 1
ATOM 13030 O O . VAL E 1 309 ? 151.959 116.806 181.189 1.00 59.27 309 VAL E O 1
ATOM 13034 N N . TYR E 1 310 ? 150.767 115.169 180.213 1.00 60.53 310 TYR E N 1
ATOM 13035 C CA . TYR E 1 310 ? 149.597 115.444 181.043 1.00 48.32 310 TYR E CA 1
ATOM 13036 C C . TYR E 1 310 ? 149.889 115.197 182.517 1.00 51.02 310 TYR E C 1
ATOM 13037 O O . TYR E 1 310 ? 149.485 115.987 183.380 1.00 65.97 310 TYR E O 1
ATOM 13046 N N . LEU E 1 311 ? 150.581 114.100 182.828 1.00 49.18 311 LEU E N 1
ATOM 13047 C CA . LEU E 1 311 ? 150.914 113.830 184.224 1.00 55.94 311 LEU E CA 1
ATOM 13048 C C . LEU E 1 311 ? 151.832 114.907 184.789 1.00 62.79 311 LEU E C 1
ATOM 13049 O O . LEU E 1 311 ? 151.655 115.355 185.933 1.00 63.87 311 LEU E O 1
ATOM 13054 N N . LYS E 1 312 ? 152.814 115.347 183.998 1.00 72.17 312 LYS E N 1
ATOM 13055 C CA . LYS E 1 312 ? 153.689 116.422 184.455 1.00 71.12 312 LYS E CA 1
ATOM 13056 C C . LYS E 1 312 ? 152.908 117.708 184.691 1.00 74.20 312 LYS E C 1
ATOM 13057 O O . LYS E 1 312 ? 153.184 118.446 185.643 1.00 74.09 312 LYS E O 1
ATOM 13063 N N . ILE E 1 313 ? 151.931 117.996 183.828 1.00 61.96 313 ILE E N 1
ATOM 13064 C CA . ILE E 1 313 ? 151.110 119.192 183.997 1.00 53.97 313 ILE E CA 1
ATOM 13065 C C . ILE E 1 313 ? 150.320 119.116 185.294 1.00 55.27 313 ILE E C 1
ATOM 13066 O O . ILE E 1 313 ? 150.208 120.104 186.030 1.00 59.48 313 ILE E O 1
ATOM 13071 N N . ILE E 1 314 ? 149.747 117.948 185.587 1.00 60.45 314 ILE E N 1
ATOM 13072 C CA . ILE E 1 314 ? 149.006 117.780 186.835 1.00 61.69 314 ILE E CA 1
ATOM 13073 C C . ILE E 1 314 ? 149.916 118.046 188.026 1.00 64.32 314 ILE E C 1
ATOM 13074 O O . ILE E 1 314 ? 149.545 118.752 188.974 1.00 76.01 314 ILE E O 1
ATOM 13079 N N . ASP E 1 315 ? 151.126 117.485 187.990 1.00 75.42 315 ASP E N 1
ATOM 13080 C CA . ASP E 1 315 ? 152.062 117.700 189.090 1.00 76.02 315 ASP E CA 1
ATOM 13081 C C . ASP E 1 315 ? 152.411 119.175 189.244 1.00 80.50 315 ASP E C 1
ATOM 13082 O O . ASP E 1 315 ? 152.449 119.698 190.364 1.00 79.74 315 ASP E O 1
ATOM 13087 N N . ILE E 1 316 ? 152.661 119.862 188.128 1.00 71.58 316 ILE E N 1
ATOM 13088 C CA . ILE E 1 316 ? 153.027 121.275 188.184 1.00 65.79 316 ILE E CA 1
ATOM 13089 C C . ILE E 1 316 ? 151.894 122.092 188.786 1.00 67.64 316 ILE E C 1
ATOM 13090 O O . ILE E 1 316 ? 152.112 122.947 189.652 1.00 68.50 316 ILE E O 1
ATOM 13095 N N . VAL E 1 317 ? 150.663 121.838 188.338 1.00 71.13 317 VAL E N 1
ATOM 13096 C CA . VAL E 1 317 ? 149.524 122.610 188.824 1.00 65.13 317 VAL E CA 1
ATOM 13097 C C . VAL E 1 317 ? 149.329 122.388 190.317 1.00 61.00 317 VAL E C 1
ATOM 13098 O O . VAL E 1 317 ? 149.149 123.339 191.085 1.00 58.46 317 VAL E O 1
ATOM 13102 N N . GLN E 1 318 ? 149.374 121.130 190.756 1.00 75.35 318 GLN E N 1
ATOM 13103 C CA . GLN E 1 318 ? 149.118 120.863 192.165 1.00 74.71 318 GLN E CA 1
ATOM 13104 C C . GLN E 1 318 ? 150.272 121.283 193.064 1.00 81.22 318 GLN E C 1
ATOM 13105 O O . GLN E 1 318 ? 150.060 121.486 194.263 1.00 84.76 318 GLN E O 1
ATOM 13111 N N . SER E 1 319 ? 151.483 121.422 192.523 1.00 83.30 319 SER E N 1
ATOM 13112 C CA . SER E 1 319 ? 152.617 121.808 193.352 1.00 80.87 319 SER E CA 1
ATOM 13113 C C . SER E 1 319 ? 152.623 123.290 193.701 1.00 84.12 319 SER E C 1
ATOM 13114 O O . SER E 1 319 ? 153.297 123.682 194.658 1.00 83.50 319 SER E O 1
ATOM 13117 N N . HIS E 1 320 ? 151.899 124.118 192.955 1.00 83.17 320 HIS E N 1
ATOM 13118 C CA . HIS E 1 320 ? 151.875 125.554 193.194 1.00 77.22 320 HIS E CA 1
ATOM 13119 C C . HIS E 1 320 ? 150.713 125.997 194.068 1.00 84.38 320 HIS E C 1
ATOM 13120 O O . HIS E 1 320 ? 150.543 127.200 194.282 1.00 88.15 320 HIS E O 1
ATOM 13127 N N . GLY E 1 321 ? 149.911 125.066 194.576 1.00 84.61 321 GLY E N 1
ATOM 13128 C CA . GLY E 1 321 ? 148.792 125.407 195.422 1.00 77.15 321 GLY E CA 1
ATOM 13129 C C . GLY E 1 321 ? 147.490 125.671 194.702 1.00 81.05 321 GLY E C 1
ATOM 13130 O O . GLY E 1 321 ? 146.490 125.975 195.362 1.00 87.80 321 GLY E O 1
ATOM 13131 N N . ALA E 1 322 ? 147.464 125.571 193.378 1.00 72.73 322 ALA E N 1
ATOM 13132 C CA . ALA E 1 322 ? 146.237 125.749 192.621 1.00 66.68 322 ALA E CA 1
ATOM 13133 C C . ALA E 1 322 ? 145.522 124.406 192.497 1.00 72.68 322 ALA E C 1
ATOM 13134 O O . ALA E 1 322 ? 145.943 123.400 193.072 1.00 83.75 322 ALA E O 1
ATOM 13136 N N . ASP E 1 323 ? 144.427 124.377 191.744 1.00 73.67 323 ASP E N 1
ATOM 13137 C CA . ASP E 1 323 ? 143.684 123.143 191.540 1.00 72.35 323 ASP E CA 1
ATOM 13138 C C . ASP E 1 323 ? 142.778 123.301 190.331 1.00 69.69 323 ASP E C 1
ATOM 13139 O O . ASP E 1 323 ? 142.453 124.415 189.916 1.00 75.36 323 ASP E O 1
ATOM 13144 N N . PHE E 1 324 ? 142.376 122.166 189.772 1.00 59.53 324 PHE E N 1
ATOM 13145 C CA . PHE E 1 324 ? 141.435 122.160 188.665 1.00 59.87 324 PHE E CA 1
ATOM 13146 C C . PHE E 1 324 ? 140.032 122.464 189.169 1.00 66.44 324 PHE E C 1
ATOM 13147 O O . PHE E 1 324 ? 139.698 122.213 190.330 1.00 71.71 324 PHE E O 1
ATOM 13155 N N . ALA E 1 325 ? 139.206 123.008 188.284 1.00 66.23 325 ALA E N 1
ATOM 13156 C CA . ALA E 1 325 ? 137.891 123.510 188.650 1.00 65.13 325 ALA E CA 1
ATOM 13157 C C . ALA E 1 325 ? 136.800 122.603 188.103 1.00 70.40 325 ALA E C 1
ATOM 13158 O O . ALA E 1 325 ? 136.793 122.280 186.911 1.00 72.98 325 ALA E O 1
ATOM 13160 N N . PHE E 1 326 ? 135.890 122.192 188.976 1.00 63.61 326 PHE E N 1
ATOM 13161 C CA . PHE E 1 326 ? 134.648 121.570 188.561 1.00 55.49 326 PHE E CA 1
ATOM 13162 C C . PHE E 1 326 ? 133.673 122.641 188.092 1.00 64.22 326 PHE E C 1
ATOM 13163 O O . PHE E 1 326 ? 133.851 123.823 188.391 1.00 76.08 326 PHE E O 1
ATOM 13171 N N . PRO E 1 327 ? 132.643 122.264 187.339 1.00 58.92 327 PRO E N 1
ATOM 13172 C CA . PRO E 1 327 ? 131.557 123.212 187.074 1.00 59.30 327 PRO E CA 1
ATOM 13173 C C . PRO E 1 327 ? 130.960 123.712 188.380 1.00 62.15 327 PRO E C 1
ATOM 13174 O O . PRO E 1 327 ? 130.732 122.942 189.313 1.00 68.49 327 PRO E O 1
ATOM 13178 N N . SER E 1 328 ? 130.713 125.017 188.446 1.00 58.98 328 SER E N 1
ATOM 13179 C CA . SER E 1 328 ? 130.350 125.663 189.696 1.00 60.09 328 SER E CA 1
ATOM 13180 C C . SER E 1 328 ? 129.057 126.447 189.539 1.00 63.24 328 SER E C 1
ATOM 13181 O O . SER E 1 328 ? 128.695 126.881 188.444 1.00 70.87 328 SER E O 1
ATOM 13184 N N . GLN E 1 329 ? 128.363 126.622 190.661 1.00 63.56 329 GLN E N 1
ATOM 13185 C CA . GLN E 1 329 ? 127.112 127.361 190.696 1.00 58.90 329 GLN E CA 1
ATOM 13186 C C . GLN E 1 329 ? 127.005 128.104 192.017 1.00 65.74 329 GLN E C 1
ATOM 13187 O O . GLN E 1 329 ? 127.610 127.719 193.020 1.00 75.89 329 GLN E O 1
ATOM 13193 N N . THR E 1 330 ? 126.224 129.178 192.006 1.00 64.33 330 THR E N 1
ATOM 13194 C CA . THR E 1 330 ? 125.858 129.906 193.212 1.00 60.59 330 THR E CA 1
ATOM 13195 C C . THR E 1 330 ? 124.371 129.711 193.461 1.00 67.15 330 THR E C 1
ATOM 13196 O O . THR E 1 330 ? 123.554 129.954 192.569 1.00 79.13 330 THR E O 1
ATOM 13200 N N . LEU E 1 331 ? 124.021 129.271 194.664 1.00 61.86 331 LEU E N 1
ATOM 13201 C CA . LEU E 1 331 ? 122.648 128.918 194.994 1.00 62.95 331 LEU E CA 1
ATOM 13202 C C . LEU E 1 331 ? 122.120 129.845 196.076 1.00 71.11 331 LEU E C 1
ATOM 13203 O O . LEU E 1 331 ? 122.758 130.018 197.118 1.00 79.25 331 LEU E O 1
ATOM 13208 N N . TYR E 1 332 ? 120.955 130.435 195.826 1.00 73.20 332 TYR E N 1
ATOM 13209 C CA . TYR E 1 332 ? 120.266 131.287 196.788 1.00 69.84 332 TYR E CA 1
ATOM 13210 C C . TYR E 1 332 ? 119.084 130.506 197.344 1.00 75.91 332 TYR E C 1
ATOM 13211 O O . TYR E 1 332 ? 118.161 130.155 196.604 1.00 85.29 332 TYR E O 1
ATOM 13220 N N . MET E 1 333 ? 119.116 130.239 198.644 1.00 92.83 333 MET E N 1
ATOM 13221 C CA . MET E 1 333 ? 118.166 129.335 199.272 1.00 93.28 333 MET E CA 1
ATOM 13222 C C . MET E 1 333 ? 116.937 130.091 199.750 1.00 99.52 333 MET E C 1
ATOM 13223 O O . MET E 1 333 ? 117.040 131.200 200.281 1.00 100.41 333 MET E O 1
ATOM 13228 N N . ASP E 1 334 ? 115.774 129.477 199.565 1.00 118.61 334 ASP E N 1
ATOM 13229 C CA . ASP E 1 334 ? 114.518 130.068 200.004 1.00 118.80 334 ASP E CA 1
ATOM 13230 C C . ASP E 1 334 ? 113.451 128.997 200.194 1.00 118.46 334 ASP E C 1
ATOM 13231 O O . ASP E 1 334 ? 113.611 128.088 201.007 1.00 118.78 334 ASP E O 1
ATOM 13236 N N . ALA F 1 3 ? 157.357 109.677 76.608 1.00 253.71 3 ALA F N 1
ATOM 13237 C CA . ALA F 1 3 ? 158.038 110.695 75.817 1.00 253.65 3 ALA F CA 1
ATOM 13238 C C . ALA F 1 3 ? 157.264 112.009 75.837 1.00 254.67 3 ALA F C 1
ATOM 13239 O O . ALA F 1 3 ? 157.697 112.987 76.445 1.00 254.86 3 ALA F O 1
ATOM 13241 N N . GLU F 1 4 ? 156.112 112.020 75.165 1.00 260.11 4 GLU F N 1
ATOM 13242 C CA . GLU F 1 4 ? 155.282 113.216 75.104 1.00 260.26 4 GLU F CA 1
ATOM 13243 C C . GLU F 1 4 ? 154.540 113.486 76.405 1.00 260.93 4 GLU F C 1
ATOM 13244 O O . GLU F 1 4 ? 154.146 114.632 76.652 1.00 260.84 4 GLU F O 1
ATOM 13250 N N . LEU F 1 5 ? 154.341 112.464 77.240 1.00 267.39 5 LEU F N 1
ATOM 13251 C CA . LEU F 1 5 ? 153.642 112.656 78.505 1.00 266.91 5 LEU F CA 1
ATOM 13252 C C . LEU F 1 5 ? 154.497 113.382 79.534 1.00 267.13 5 LEU F C 1
ATOM 13253 O O . LEU F 1 5 ? 153.951 113.945 80.489 1.00 267.59 5 LEU F O 1
ATOM 13258 N N . PHE F 1 6 ? 155.821 113.386 79.360 1.00 266.61 6 PHE F N 1
ATOM 13259 C CA . PHE F 1 6 ? 156.703 114.047 80.316 1.00 266.04 6 PHE F CA 1
ATOM 13260 C C . PHE F 1 6 ? 156.539 115.559 80.299 1.00 266.39 6 PHE F C 1
ATOM 13261 O O . PHE F 1 6 ? 156.916 116.222 81.272 1.00 266.06 6 PHE F O 1
ATOM 13269 N N . THR F 1 7 ? 155.994 116.116 79.216 1.00 272.23 7 THR F N 1
ATOM 13270 C CA . THR F 1 7 ? 155.862 117.565 79.110 1.00 272.15 7 THR F CA 1
ATOM 13271 C C . THR F 1 7 ? 154.892 118.115 80.149 1.00 272.43 7 THR F C 1
ATOM 13272 O O . THR F 1 7 ? 155.125 119.187 80.719 1.00 271.63 7 THR F O 1
ATOM 13276 N N . ASN F 1 8 ? 153.802 117.400 80.407 1.00 276.08 8 ASN F N 1
ATOM 13277 C CA . ASN F 1 8 ? 152.748 117.882 81.290 1.00 275.32 8 ASN F CA 1
ATOM 13278 C C . ASN F 1 8 ? 152.939 117.471 82.744 1.00 275.42 8 ASN F C 1
ATOM 13279 O O . ASN F 1 8 ? 152.121 117.849 83.589 1.00 274.62 8 ASN F O 1
ATOM 13284 N N . ASN F 1 9 ? 153.989 116.711 83.063 1.00 282.59 9 ASN F N 1
ATOM 13285 C CA . ASN F 1 9 ? 154.191 116.220 84.420 1.00 281.93 9 ASN F CA 1
ATOM 13286 C C . ASN F 1 9 ? 155.556 116.581 84.992 1.00 282.21 9 ASN F C 1
ATOM 13287 O O . ASN F 1 9 ? 155.874 116.147 86.104 1.00 282.59 9 ASN F O 1
ATOM 13292 N N . ALA F 1 10 ? 156.360 117.372 84.276 1.00 287.80 10 ALA F N 1
ATOM 13293 C CA . ALA F 1 10 ? 157.747 117.592 84.680 1.00 287.75 10 ALA F CA 1
ATOM 13294 C C . ALA F 1 10 ? 157.842 118.147 86.096 1.00 288.35 10 ALA F C 1
ATOM 13295 O O . ALA F 1 10 ? 158.688 117.708 86.887 1.00 288.66 10 ALA F O 1
ATOM 13297 N N . LEU F 1 11 ? 156.978 119.106 86.438 1.00 290.35 11 LEU F N 1
ATOM 13298 C CA . LEU F 1 11 ? 156.987 119.659 87.788 1.00 290.09 11 LEU F CA 1
ATOM 13299 C C . LEU F 1 11 ? 156.705 118.588 88.832 1.00 290.24 11 LEU F C 1
ATOM 13300 O O . LEU F 1 11 ? 157.219 118.664 89.953 1.00 290.64 11 LEU F O 1
ATOM 13305 N N . ASN F 1 12 ? 155.909 117.578 88.481 1.00 290.47 12 ASN F N 1
ATOM 13306 C CA . ASN F 1 12 ? 155.564 116.540 89.444 1.00 290.28 12 ASN F CA 1
ATOM 13307 C C . ASN F 1 12 ? 156.774 115.681 89.796 1.00 290.70 12 ASN F C 1
ATOM 13308 O O . ASN F 1 12 ? 157.058 115.447 90.976 1.00 290.94 12 ASN F O 1
ATOM 13313 N N . LEU F 1 13 ? 157.502 115.196 88.786 1.00 293.57 13 LEU F N 1
ATOM 13314 C CA . LEU F 1 13 ? 158.727 114.462 89.084 1.00 293.36 13 LEU F CA 1
ATOM 13315 C C . LEU F 1 13 ? 159.761 115.360 89.745 1.00 293.67 13 LEU F C 1
ATOM 13316 O O . LEU F 1 13 ? 160.532 114.895 90.592 1.00 293.91 13 LEU F O 1
ATOM 13321 N N . VAL F 1 14 ? 159.782 116.647 89.390 1.00 297.67 14 VAL F N 1
ATOM 13322 C CA . VAL F 1 14 ? 160.717 117.573 90.023 1.00 297.58 14 VAL F CA 1
ATOM 13323 C C . VAL F 1 14 ? 160.451 117.656 91.521 1.00 297.94 14 VAL F C 1
ATOM 13324 O O . VAL F 1 14 ? 161.370 117.536 92.341 1.00 297.93 14 VAL F O 1
ATOM 13328 N N . ILE F 1 15 ? 159.186 117.846 91.903 1.00 300.01 15 ILE F N 1
ATOM 13329 C CA . ILE F 1 15 ? 158.868 117.975 93.322 1.00 299.79 15 ILE F CA 1
ATOM 13330 C C . ILE F 1 15 ? 159.023 116.638 94.037 1.00 299.71 15 ILE F C 1
ATOM 13331 O O . ILE F 1 15 ? 159.396 116.604 95.214 1.00 300.05 15 ILE F O 1
ATOM 13336 N N . ILE F 1 16 ? 158.757 115.520 93.355 1.00 296.79 16 ILE F N 1
ATOM 13337 C CA . ILE F 1 16 ? 158.973 114.213 93.972 1.00 296.17 16 ILE F CA 1
ATOM 13338 C C . ILE F 1 16 ? 160.450 114.017 94.293 1.00 296.42 16 ILE F C 1
ATOM 13339 O O . ILE F 1 16 ? 160.818 113.601 95.401 1.00 296.57 16 ILE F O 1
ATOM 13344 N N . PHE F 1 17 ? 161.319 114.322 93.326 1.00 303.17 17 PHE F N 1
ATOM 13345 C CA . PHE F 1 17 ? 162.754 114.195 93.551 1.00 303.44 17 PHE F CA 1
ATOM 13346 C C . PHE F 1 17 ? 163.227 115.150 94.639 1.00 303.97 17 PHE F C 1
ATOM 13347 O O . PHE F 1 17 ? 164.066 114.787 95.472 1.00 304.42 17 PHE F O 1
ATOM 13355 N N . GLY F 1 18 ? 162.701 116.377 94.648 1.00 306.11 18 GLY F N 1
ATOM 13356 C CA . GLY F 1 18 ? 163.073 117.321 95.688 1.00 305.80 18 GLY F CA 1
ATOM 13357 C C . GLY F 1 18 ? 162.661 116.857 97.072 1.00 306.05 18 GLY F C 1
ATOM 13358 O O . GLY F 1 18 ? 163.418 116.995 98.034 1.00 306.40 18 GLY F O 1
ATOM 13359 N N . SER F 1 19 ? 161.455 116.296 97.189 1.00 305.96 19 SER F N 1
ATOM 13360 C CA . SER F 1 19 ? 160.997 115.781 98.474 1.00 305.73 19 SER F CA 1
ATOM 13361 C C . SER F 1 19 ? 161.844 114.601 98.930 1.00 305.79 19 SER F C 1
ATOM 13362 O O . SER F 1 19 ? 162.187 114.499 100.113 1.00 305.96 19 SER F O 1
ATOM 13365 N N . CYS F 1 20 ? 162.193 113.699 98.009 1.00 304.83 20 CYS F N 1
ATOM 13366 C CA . CYS F 1 20 ? 163.053 112.577 98.377 1.00 304.45 20 CYS F CA 1
ATOM 13367 C C . CYS F 1 20 ? 164.427 113.062 98.826 1.00 304.92 20 CYS F C 1
ATOM 13368 O O . CYS F 1 20 ? 164.984 112.560 99.813 1.00 305.14 20 CYS F O 1
ATOM 13371 N N . ALA F 1 21 ? 164.989 114.042 98.113 1.00 307.32 21 ALA F N 1
ATOM 13372 C CA . ALA F 1 21 ? 166.288 114.585 98.491 1.00 306.85 21 ALA F CA 1
ATOM 13373 C C . ALA F 1 21 ? 166.227 115.265 99.852 1.00 306.96 21 ALA F C 1
ATOM 13374 O O . ALA F 1 21 ? 167.147 115.125 100.664 1.00 307.19 21 ALA F O 1
ATOM 13376 N N . ALA F 1 22 ? 165.150 116.008 100.119 1.00 305.16 22 ALA F N 1
ATOM 13377 C CA . ALA F 1 22 ? 164.993 116.643 101.422 1.00 304.55 22 ALA F CA 1
ATOM 13378 C C . ALA F 1 22 ? 164.849 115.604 102.526 1.00 304.77 22 ALA F C 1
ATOM 13379 O O . ALA F 1 22 ? 165.381 115.781 103.628 1.00 304.88 22 ALA F O 1
ATOM 13381 N N . LEU F 1 23 ? 164.128 114.516 102.251 1.00 301.76 23 LEU F N 1
ATOM 13382 C CA . LEU F 1 23 ? 163.993 113.443 103.231 1.00 301.21 23 LEU F CA 1
ATOM 13383 C C . LEU F 1 23 ? 165.348 112.828 103.556 1.00 301.30 23 LEU F C 1
ATOM 13384 O O . LEU F 1 23 ? 165.683 112.614 104.727 1.00 301.31 23 LEU F O 1
ATOM 13389 N N . ILE F 1 24 ? 166.149 112.547 102.526 1.00 301.25 24 ILE F N 1
ATOM 13390 C CA . ILE F 1 24 ? 167.473 111.973 102.756 1.00 300.71 24 ILE F CA 1
ATOM 13391 C C . ILE F 1 24 ? 168.360 112.959 103.509 1.00 300.99 24 ILE F C 1
ATOM 13392 O O . ILE F 1 24 ? 169.113 112.577 104.417 1.00 301.26 24 ILE F O 1
ATOM 13397 N N . LEU F 1 25 ? 168.283 114.242 103.148 1.00 299.96 25 LEU F N 1
ATOM 13398 C CA . LEU F 1 25 ? 169.092 115.256 103.815 1.00 299.31 25 LEU F CA 1
ATOM 13399 C C . LEU F 1 25 ? 168.727 115.373 105.288 1.00 299.10 25 LEU F C 1
ATOM 13400 O O . LEU F 1 25 ? 169.610 115.491 106.143 1.00 298.88 25 LEU F O 1
ATOM 13405 N N . MET F 1 26 ? 167.432 115.334 105.608 1.00 298.22 26 MET F N 1
ATOM 13406 C CA . MET F 1 26 ? 167.035 115.450 107.006 1.00 297.91 26 MET F CA 1
ATOM 13407 C C . MET F 1 26 ? 167.323 114.166 107.773 1.00 298.42 26 MET F C 1
ATOM 13408 O O . MET F 1 26 ? 167.595 114.216 108.977 1.00 298.49 26 MET F O 1
ATOM 13413 N N . SER F 1 27 ? 167.322 113.017 107.092 1.00 298.55 27 SER F N 1
ATOM 13414 C CA . SER F 1 27 ? 167.769 111.784 107.733 1.00 297.92 27 SER F CA 1
ATOM 13415 C C . SER F 1 27 ? 169.243 111.873 108.106 1.00 298.24 27 SER F C 1
ATOM 13416 O O . SER F 1 27 ? 169.640 111.508 109.219 1.00 298.43 27 SER F O 1
ATOM 13419 N N . PHE F 1 28 ? 170.071 112.374 107.187 1.00 296.14 28 PHE F N 1
ATOM 13420 C CA . PHE F 1 28 ? 171.484 112.569 107.498 1.00 295.63 28 PHE F CA 1
ATOM 13421 C C . PHE F 1 28 ? 171.671 113.604 108.602 1.00 295.43 28 PHE F C 1
ATOM 13422 O O . PHE F 1 28 ? 172.536 113.449 109.471 1.00 295.77 28 PHE F O 1
ATOM 13430 N N . TRP F 1 29 ? 170.871 114.671 108.575 1.00 288.17 29 TRP F N 1
ATOM 13431 C CA . TRP F 1 29 ? 170.976 115.716 109.587 1.00 287.59 29 TRP F CA 1
ATOM 13432 C C . TRP F 1 29 ? 170.642 115.162 110.967 1.00 287.76 29 TRP F C 1
ATOM 13433 O O . TRP F 1 29 ? 171.322 115.469 111.953 1.00 287.96 29 TRP F O 1
ATOM 13444 N N . PHE F 1 30 ? 169.607 114.321 111.051 1.00 286.34 30 PHE F N 1
ATOM 13445 C CA . PHE F 1 30 ? 169.312 113.626 112.299 1.00 285.92 30 PHE F CA 1
ATOM 13446 C C . PHE F 1 30 ? 170.450 112.694 112.698 1.00 286.40 30 PHE F C 1
ATOM 13447 O O . PHE F 1 30 ? 170.817 112.621 113.876 1.00 286.21 30 PHE F O 1
ATOM 13455 N N . ARG F 1 31 ? 171.016 111.967 111.731 1.00 292.92 31 ARG F N 1
ATOM 13456 C CA . ARG F 1 31 ? 172.102 111.044 112.045 1.00 292.16 31 ARG F CA 1
ATOM 13457 C C . ARG F 1 31 ? 173.328 111.776 112.575 1.00 292.06 31 ARG F C 1
ATOM 13458 O O . ARG F 1 31 ? 174.101 111.208 113.355 1.00 291.32 31 ARG F O 1
ATOM 13466 N N . ARG F 1 32 ? 173.522 113.028 112.168 1.00 288.44 32 ARG F N 1
ATOM 13467 C CA . ARG F 1 32 ? 174.649 113.833 112.628 1.00 287.46 32 ARG F CA 1
ATOM 13468 C C . ARG F 1 32 ? 174.238 114.584 113.890 1.00 287.29 32 ARG F C 1
ATOM 13469 O O . ARG F 1 32 ? 173.455 115.538 113.828 1.00 287.02 32 ARG F O 1
ATOM 13477 N N . GLY F 1 33 ? 174.766 114.155 115.036 1.00 282.93 33 GLY F N 1
ATOM 13478 C CA . GLY F 1 33 ? 174.531 114.812 116.302 1.00 282.75 33 GLY F CA 1
ATOM 13479 C C . GLY F 1 33 ? 173.300 114.343 117.052 1.00 282.92 33 GLY F C 1
ATOM 13480 O O . GLY F 1 33 ? 173.311 114.331 118.288 1.00 282.67 33 GLY F O 1
ATOM 13481 N N . ASN F 1 34 ? 172.248 113.951 116.331 1.00 279.67 34 ASN F N 1
ATOM 13482 C CA . ASN F 1 34 ? 170.963 113.518 116.898 1.00 279.38 34 ASN F CA 1
ATOM 13483 C C . ASN F 1 34 ? 170.540 114.394 118.077 1.00 279.28 34 ASN F C 1
ATOM 13484 O O . ASN F 1 34 ? 170.196 113.914 119.159 1.00 279.10 34 ASN F O 1
ATOM 13489 N N . ARG F 1 35 ? 170.568 115.709 117.849 1.00 274.11 35 ARG F N 1
ATOM 13490 C CA . ARG F 1 35 ? 170.153 116.649 118.885 1.00 273.54 35 ARG F CA 1
ATOM 13491 C C . ARG F 1 35 ? 168.644 116.634 119.087 1.00 273.79 35 ARG F C 1
ATOM 13492 O O . ARG F 1 35 ? 168.158 117.031 120.151 1.00 273.40 35 ARG F O 1
ATOM 13500 N N . LYS F 1 36 ? 167.894 116.186 118.085 1.00 271.73 36 LYS F N 1
ATOM 13501 C CA . LYS F 1 36 ? 166.443 116.193 118.141 1.00 271.00 36 LYS F CA 1
ATOM 13502 C C . LYS F 1 36 ? 165.923 114.900 118.765 1.00 270.70 36 LYS F C 1
ATOM 13503 O O . LYS F 1 36 ? 166.672 113.956 119.034 1.00 270.80 36 LYS F O 1
ATOM 13509 N N . ARG F 1 37 ? 164.616 114.870 119.003 1.00 243.49 37 ARG F N 1
ATOM 13510 C CA . ARG F 1 37 ? 163.920 113.681 119.474 1.00 242.89 37 ARG F CA 1
ATOM 13511 C C . ARG F 1 37 ? 163.035 113.168 118.347 1.00 242.84 37 ARG F C 1
ATOM 13512 O O . ARG F 1 37 ? 162.148 113.886 117.874 1.00 242.18 37 ARG F O 1
ATOM 13520 N N . LYS F 1 38 ? 163.277 111.928 117.920 1.00 248.79 38 LYS F N 1
ATOM 13521 C CA . LYS F 1 38 ? 162.536 111.332 116.808 1.00 249.38 38 LYS F CA 1
ATOM 13522 C C . LYS F 1 38 ? 161.212 110.770 117.327 1.00 249.32 38 LYS F C 1
ATOM 13523 O O . LYS F 1 38 ? 160.994 109.561 117.424 1.00 248.61 38 LYS F O 1
ATOM 13529 N N . GLY F 1 39 ? 160.313 111.691 117.666 1.00 234.89 39 GLY F N 1
ATOM 13530 C CA . GLY F 1 39 ? 159.013 111.324 118.187 1.00 233.60 39 GLY F CA 1
ATOM 13531 C C . GLY F 1 39 ? 157.872 111.651 117.246 1.00 233.22 39 GLY F C 1
ATOM 13532 O O . GLY F 1 39 ? 157.737 111.036 116.184 1.00 233.80 39 GLY F O 1
ATOM 13533 N N . PHE F 1 40 ? 157.041 112.622 117.628 1.00 222.98 40 PHE F N 1
ATOM 13534 C CA . PHE F 1 40 ? 155.872 112.958 116.824 1.00 222.89 40 PHE F CA 1
ATOM 13535 C C . PHE F 1 40 ? 156.227 113.792 115.598 1.00 224.34 40 PHE F C 1
ATOM 13536 O O . PHE F 1 40 ? 155.595 113.636 114.548 1.00 224.75 40 PHE F O 1
ATOM 13544 N N . LEU F 1 41 ? 157.227 114.671 115.702 1.00 225.98 41 LEU F N 1
ATOM 13545 C CA . LEU F 1 41 ? 157.508 115.598 114.609 1.00 224.62 41 LEU F CA 1
ATOM 13546 C C . LEU F 1 41 ? 158.102 114.880 113.404 1.00 224.90 41 LEU F C 1
ATOM 13547 O O . LEU F 1 41 ? 157.698 115.130 112.262 1.00 225.48 41 LEU F O 1
ATOM 13552 N N . PHE F 1 42 ? 159.066 113.990 113.636 1.00 235.79 42 PHE F N 1
ATOM 13553 C CA . PHE F 1 42 ? 159.682 113.262 112.532 1.00 236.15 42 PHE F CA 1
ATOM 13554 C C . PHE F 1 42 ? 158.688 112.299 111.892 1.00 237.66 42 PHE F C 1
ATOM 13555 O O . PHE F 1 42 ? 158.666 112.140 110.663 1.00 238.52 42 PHE F O 1
ATOM 13563 N N . HIS F 1 43 ? 157.837 111.671 112.708 1.00 229.59 43 HIS F N 1
ATOM 13564 C CA . HIS F 1 43 ? 156.772 110.833 112.167 1.00 228.88 43 HIS F CA 1
ATOM 13565 C C . HIS F 1 43 ? 155.803 111.650 111.321 1.00 229.60 43 HIS F C 1
ATOM 13566 O O . HIS F 1 43 ? 155.361 111.197 110.261 1.00 230.57 43 HIS F O 1
ATOM 13573 N N . ALA F 1 44 ? 155.459 112.859 111.774 1.00 236.86 44 ALA F N 1
ATOM 13574 C CA . ALA F 1 44 ? 154.565 113.715 111.000 1.00 236.52 44 ALA F CA 1
ATOM 13575 C C . ALA F 1 44 ? 155.208 114.145 109.687 1.00 237.27 44 ALA F C 1
ATOM 13576 O O . ALA F 1 44 ? 154.528 114.247 108.659 1.00 237.19 44 ALA F O 1
ATOM 13578 N N . VAL F 1 45 ? 156.514 114.419 109.709 1.00 241.74 45 VAL F N 1
ATOM 13579 C CA . VAL F 1 45 ? 157.222 114.769 108.480 1.00 240.84 45 VAL F CA 1
ATOM 13580 C C . VAL F 1 45 ? 157.174 113.607 107.496 1.00 241.55 45 VAL F C 1
ATOM 13581 O O . VAL F 1 45 ? 156.897 113.788 106.300 1.00 242.57 45 VAL F O 1
ATOM 13585 N N . GLN F 1 46 ? 157.437 112.392 107.988 1.00 242.30 46 GLN F N 1
ATOM 13586 C CA . GLN F 1 46 ? 157.316 111.216 107.132 1.00 242.11 46 GLN F CA 1
ATOM 13587 C C . GLN F 1 46 ? 155.904 111.085 106.580 1.00 243.02 46 GLN F C 1
ATOM 13588 O O . GLN F 1 46 ? 155.715 110.769 105.400 1.00 244.22 46 GLN F O 1
ATOM 13594 N N . PHE F 1 47 ? 154.900 111.324 107.423 1.00 236.24 47 PHE F N 1
ATOM 13595 C CA . PHE F 1 47 ? 153.513 111.206 106.989 1.00 235.53 47 PHE F CA 1
ATOM 13596 C C . PHE F 1 47 ? 153.202 112.182 105.863 1.00 236.51 47 PHE F C 1
ATOM 13597 O O . PHE F 1 47 ? 152.606 111.805 104.846 1.00 238.03 47 PHE F O 1
ATOM 13605 N N . LEU F 1 48 ? 153.607 113.443 106.020 1.00 242.72 48 LEU F N 1
ATOM 13606 C CA . LEU F 1 48 ? 153.268 114.437 105.007 1.00 241.94 48 LEU F CA 1
ATOM 13607 C C . LEU F 1 48 ? 154.022 114.182 103.706 1.00 242.64 48 LEU F C 1
ATOM 13608 O O . LEU F 1 48 ? 153.452 114.332 102.617 1.00 243.23 48 LEU F O 1
ATOM 13613 N N . ILE F 1 49 ? 155.295 113.781 103.788 1.00 250.36 49 ILE F N 1
ATOM 13614 C CA . ILE F 1 49 ? 156.022 113.506 102.551 1.00 250.28 49 ILE F CA 1
ATOM 13615 C C . ILE F 1 49 ? 155.440 112.281 101.852 1.00 251.16 49 ILE F C 1
ATOM 13616 O O . ILE F 1 49 ? 155.321 112.255 100.621 1.00 252.33 49 ILE F O 1
ATOM 13621 N N . TYR F 1 50 ? 155.042 111.261 102.618 1.00 252.75 50 TYR F N 1
ATOM 13622 C CA . TYR F 1 50 ? 154.402 110.096 102.020 1.00 252.86 50 TYR F CA 1
ATOM 13623 C C . TYR F 1 50 ? 153.101 110.488 101.333 1.00 253.39 50 TYR F C 1
ATOM 13624 O O . TYR F 1 50 ? 152.811 110.043 100.214 1.00 254.44 50 TYR F O 1
ATOM 13633 N N . THR F 1 51 ? 152.306 111.335 101.990 1.00 254.25 51 THR F N 1
ATOM 13634 C CA . THR F 1 51 ? 151.039 111.765 101.412 1.00 253.96 51 THR F CA 1
ATOM 13635 C C . THR F 1 51 ? 151.261 112.516 100.106 1.00 254.50 51 THR F C 1
ATOM 13636 O O . THR F 1 51 ? 150.584 112.256 99.104 1.00 254.84 51 THR F O 1
ATOM 13640 N N . ILE F 1 52 ? 152.224 113.441 100.090 1.00 256.43 52 ILE F N 1
ATOM 13641 C CA . ILE F 1 52 ? 152.424 114.234 98.881 1.00 255.67 52 ILE F CA 1
ATOM 13642 C C . ILE F 1 52 ? 152.975 113.370 97.751 1.00 255.99 52 ILE F C 1
ATOM 13643 O O . ILE F 1 52 ? 152.570 113.521 96.590 1.00 256.73 52 ILE F O 1
ATOM 13648 N N . ILE F 1 53 ? 153.873 112.428 98.059 1.00 258.78 53 ILE F N 1
ATOM 13649 C CA . ILE F 1 53 ? 154.426 111.611 96.982 1.00 258.75 53 ILE F CA 1
ATOM 13650 C C . ILE F 1 53 ? 153.364 110.673 96.419 1.00 259.54 53 ILE F C 1
ATOM 13651 O O . ILE F 1 53 ? 153.298 110.457 95.202 1.00 261.00 53 ILE F O 1
ATOM 13656 N N . ILE F 1 54 ? 152.502 110.110 97.275 1.00 257.38 54 ILE F N 1
ATOM 13657 C CA . ILE F 1 54 ? 151.484 109.223 96.721 1.00 257.33 54 ILE F CA 1
ATOM 13658 C C . ILE F 1 54 ? 150.428 110.020 95.966 1.00 257.89 54 ILE F C 1
ATOM 13659 O O . ILE F 1 54 ? 149.877 109.538 94.971 1.00 258.66 54 ILE F O 1
ATOM 13664 N N . SER F 1 55 ? 150.129 111.246 96.403 1.00 263.52 55 SER F N 1
ATOM 13665 C CA . SER F 1 55 ? 149.218 112.083 95.631 1.00 263.26 55 SER F CA 1
ATOM 13666 C C . SER F 1 55 ? 149.795 112.387 94.254 1.00 264.20 55 SER F C 1
ATOM 13667 O O . SER F 1 55 ? 149.076 112.353 93.247 1.00 264.38 55 SER F O 1
ATOM 13670 N N . ALA F 1 56 ? 151.097 112.672 94.191 1.00 272.59 56 ALA F N 1
ATOM 13671 C CA . ALA F 1 56 ? 151.743 112.907 92.904 1.00 272.46 56 ALA F CA 1
ATOM 13672 C C . ALA F 1 56 ? 151.691 111.664 92.021 1.00 272.57 56 ALA F C 1
ATOM 13673 O O . ALA F 1 56 ? 151.417 111.756 90.816 1.00 273.56 56 ALA F O 1
ATOM 13675 N N . VAL F 1 57 ? 151.951 110.492 92.603 1.00 267.27 57 VAL F N 1
ATOM 13676 C CA . VAL F 1 57 ? 151.910 109.252 91.831 1.00 266.40 57 VAL F CA 1
ATOM 13677 C C . VAL F 1 57 ? 150.501 108.990 91.312 1.00 266.87 57 VAL F C 1
ATOM 13678 O O . VAL F 1 57 ? 150.313 108.565 90.164 1.00 267.21 57 VAL F O 1
ATOM 13682 N N . GLY F 1 58 ? 149.491 109.235 92.147 1.00 269.41 58 GLY F N 1
ATOM 13683 C CA . GLY F 1 58 ? 148.119 109.065 91.704 1.00 269.07 58 GLY F CA 1
ATOM 13684 C C . GLY F 1 58 ? 147.746 110.021 90.589 1.00 269.59 58 GLY F C 1
ATOM 13685 O O . GLY F 1 58 ? 147.032 109.651 89.655 1.00 270.00 58 GLY F O 1
ATOM 13686 N N . SER F 1 59 ? 148.224 111.265 90.670 1.00 270.84 59 SER F N 1
ATOM 13687 C CA . SER F 1 59 ? 147.981 112.216 89.590 1.00 270.18 59 SER F CA 1
ATOM 13688 C C . SER F 1 59 ? 148.633 111.751 88.294 1.00 270.35 59 SER F C 1
ATOM 13689 O O . SER F 1 59 ? 148.043 111.871 87.213 1.00 270.58 59 SER F O 1
ATOM 13692 N N . ILE F 1 60 ? 149.854 111.218 88.384 1.00 270.04 60 ILE F N 1
ATOM 13693 C CA . ILE F 1 60 ? 150.530 110.698 87.195 1.00 269.26 60 ILE F CA 1
ATOM 13694 C C . ILE F 1 60 ? 149.753 109.531 86.602 1.00 269.36 60 ILE F C 1
ATOM 13695 O O . ILE F 1 60 ? 149.591 109.433 85.380 1.00 270.17 60 ILE F O 1
ATOM 13700 N N . ILE F 1 61 ? 149.264 108.628 87.453 1.00 266.76 61 ILE F N 1
ATOM 13701 C CA . ILE F 1 61 ? 148.489 107.493 86.960 1.00 266.52 61 ILE F CA 1
ATOM 13702 C C . ILE F 1 61 ? 147.210 107.976 86.288 1.00 266.82 61 ILE F C 1
ATOM 13703 O O . ILE F 1 61 ? 146.824 107.479 85.222 1.00 266.90 61 ILE F O 1
ATOM 13708 N N . ASN F 1 62 ? 146.538 108.956 86.896 1.00 269.28 62 ASN F N 1
ATOM 13709 C CA . ASN F 1 62 ? 145.322 109.506 86.307 1.00 269.10 62 ASN F CA 1
ATOM 13710 C C . ASN F 1 62 ? 145.603 110.105 84.936 1.00 269.58 62 ASN F C 1
ATOM 13711 O O . ASN F 1 62 ? 144.865 109.860 83.974 1.00 269.85 62 ASN F O 1
ATOM 13716 N N . TYR F 1 63 ? 146.670 110.901 84.832 1.00 273.64 63 TYR F N 1
ATOM 13717 C CA . TYR F 1 63 ? 147.001 111.534 83.560 1.00 273.42 63 TYR F CA 1
ATOM 13718 C C . TYR F 1 63 ? 147.355 110.496 82.505 1.00 273.05 63 TYR F C 1
ATOM 13719 O O . TYR F 1 63 ? 146.946 110.615 81.344 1.00 273.03 63 TYR F O 1
ATOM 13728 N N . VAL F 1 64 ? 148.117 109.469 82.889 1.00 268.49 64 VAL F N 1
ATOM 13729 C CA . VAL F 1 64 ? 148.492 108.426 81.940 1.00 267.60 64 VAL F CA 1
ATOM 13730 C C . VAL F 1 64 ? 147.256 107.693 81.440 1.00 267.74 64 VAL F C 1
ATOM 13731 O O . VAL F 1 64 ? 147.100 107.459 80.236 1.00 268.50 64 VAL F O 1
ATOM 13735 N N . ILE F 1 65 ? 146.350 107.332 82.350 1.00 266.43 65 ILE F N 1
ATOM 13736 C CA . ILE F 1 65 ? 145.153 106.601 81.947 1.00 266.28 65 ILE F CA 1
ATOM 13737 C C . ILE F 1 65 ? 144.278 107.462 81.044 1.00 266.85 65 ILE F C 1
ATOM 13738 O O . ILE F 1 65 ? 143.786 107.001 80.007 1.00 266.98 65 ILE F O 1
ATOM 13743 N N . GLU F 1 66 ? 144.084 108.730 81.411 1.00 270.94 66 GLU F N 1
ATOM 13744 C CA . GLU F 1 66 ? 143.205 109.598 80.637 1.00 270.46 66 GLU F CA 1
ATOM 13745 C C . GLU F 1 66 ? 143.816 110.019 79.307 1.00 270.14 66 GLU F C 1
ATOM 13746 O O . GLU F 1 66 ? 143.074 110.396 78.394 1.00 269.07 66 GLU F O 1
ATOM 13752 N N . ASN F 1 67 ? 145.141 109.961 79.171 1.00 268.43 67 ASN F N 1
ATOM 13753 C CA . ASN F 1 67 ? 145.800 110.422 77.957 1.00 268.18 67 ASN F CA 1
ATOM 13754 C C . ASN F 1 67 ? 146.265 109.292 77.049 1.00 267.82 67 ASN F C 1
ATOM 13755 O O . ASN F 1 67 ? 146.599 109.553 75.889 1.00 267.69 67 ASN F O 1
ATOM 13760 N N . TYR F 1 68 ? 146.297 108.055 77.538 1.00 257.01 68 TYR F N 1
ATOM 13761 C CA . TYR F 1 68 ? 146.770 106.921 76.756 1.00 256.08 68 TYR F CA 1
ATOM 13762 C C . TYR F 1 68 ? 145.648 105.970 76.369 1.00 255.77 68 TYR F C 1
ATOM 13763 O O . TYR F 1 68 ? 145.434 105.720 75.179 1.00 255.16 68 TYR F O 1
ATOM 13772 N N . LYS F 1 69 ? 144.915 105.442 77.347 1.00 258.06 69 LYS F N 1
ATOM 13773 C CA . LYS F 1 69 ? 143.818 104.521 77.083 1.00 257.51 69 LYS F CA 1
ATOM 13774 C C . LYS F 1 69 ? 143.001 104.359 78.355 1.00 258.36 69 LYS F C 1
ATOM 13775 O O . LYS F 1 69 ? 143.563 104.165 79.436 1.00 258.78 69 LYS F O 1
ATOM 13781 N N . LEU F 1 70 ? 141.678 104.434 78.217 1.00 261.64 70 LEU F N 1
ATOM 13782 C CA . LEU F 1 70 ? 140.770 104.329 79.351 1.00 261.96 70 LEU F CA 1
ATOM 13783 C C . LEU F 1 70 ? 140.344 102.898 79.652 1.00 261.86 70 LEU F C 1
ATOM 13784 O O . LEU F 1 70 ? 139.669 102.670 80.662 1.00 261.55 70 LEU F O 1
ATOM 13789 N N . LYS F 1 71 ? 140.717 101.938 78.813 1.00 261.01 71 LYS F N 1
ATOM 13790 C CA . LYS F 1 71 ? 140.288 100.562 79.011 1.00 260.72 71 LYS F CA 1
ATOM 13791 C C . LYS F 1 71 ? 141.043 99.922 80.172 1.00 261.10 71 LYS F C 1
ATOM 13792 O O . LYS F 1 71 ? 142.203 100.243 80.443 1.00 261.24 71 LYS F O 1
ATOM 13798 N N . PHE F 1 72 ? 140.354 99.021 80.874 1.00 259.85 72 PHE F N 1
ATOM 13799 C CA . PHE F 1 72 ? 140.879 98.160 81.932 1.00 259.57 72 PHE F CA 1
ATOM 13800 C C . PHE F 1 72 ? 141.219 98.912 83.214 1.00 259.80 72 PHE F C 1
ATOM 13801 O O . PHE F 1 72 ? 141.597 98.274 84.204 1.00 259.36 72 PHE F O 1
ATOM 13809 N N . ILE F 1 73 ? 141.096 100.237 83.240 1.00 261.36 73 ILE F N 1
ATOM 13810 C CA . ILE F 1 73 ? 141.375 101.030 84.431 1.00 260.80 73 ILE F CA 1
ATOM 13811 C C . ILE F 1 73 ? 140.169 101.911 84.717 1.00 260.42 73 ILE F C 1
ATOM 13812 O O . ILE F 1 73 ? 139.685 102.618 83.826 1.00 260.60 73 ILE F O 1
ATOM 13817 N N . THR F 1 74 ? 139.687 101.869 85.957 1.00 255.44 74 THR F N 1
ATOM 13818 C CA . THR F 1 74 ? 138.558 102.687 86.367 1.00 255.38 74 THR F CA 1
ATOM 13819 C C . THR F 1 74 ? 139.066 103.881 87.157 1.00 255.55 74 THR F C 1
ATOM 13820 O O . THR F 1 74 ? 139.672 103.692 88.223 1.00 256.07 74 THR F O 1
ATOM 13824 N N . PRO F 1 75 ? 138.865 105.109 86.686 1.00 251.40 75 PRO F N 1
ATOM 13825 C CA . PRO F 1 75 ? 139.331 106.274 87.444 1.00 251.15 75 PRO F CA 1
ATOM 13826 C C . PRO F 1 75 ? 138.597 106.406 88.768 1.00 251.29 75 PRO F C 1
ATOM 13827 O O . PRO F 1 75 ? 137.439 106.004 88.910 1.00 251.00 75 PRO F O 1
ATOM 13831 N N . GLY F 1 76 ? 139.293 106.979 89.748 1.00 244.68 76 GLY F N 1
ATOM 13832 C CA . GLY F 1 76 ? 138.783 107.116 91.091 1.00 243.86 76 GLY F CA 1
ATOM 13833 C C . GLY F 1 76 ? 139.143 105.968 92.011 1.00 244.03 76 GLY F C 1
ATOM 13834 O O . GLY F 1 76 ? 139.281 106.174 93.222 1.00 244.00 76 GLY F O 1
ATOM 13835 N N . VAL F 1 77 ? 139.296 104.760 91.465 1.00 242.76 77 VAL F N 1
ATOM 13836 C CA . VAL F 1 77 ? 139.725 103.626 92.277 1.00 242.91 77 VAL F CA 1
ATOM 13837 C C . VAL F 1 77 ? 141.145 103.844 92.782 1.00 243.36 77 VAL F C 1
ATOM 13838 O O . VAL F 1 77 ? 141.484 103.464 93.910 1.00 243.54 77 VAL F O 1
ATOM 13842 N N . ILE F 1 78 ? 141.993 104.469 91.965 1.00 241.38 78 ILE F N 1
ATOM 13843 C CA . ILE F 1 78 ? 143.340 104.803 92.417 1.00 241.39 78 ILE F CA 1
ATOM 13844 C C . ILE F 1 78 ? 143.294 105.839 93.537 1.00 242.15 78 ILE F C 1
ATOM 13845 O O . ILE F 1 78 ? 144.120 105.814 94.457 1.00 242.07 78 ILE F O 1
ATOM 13850 N N . ASP F 1 79 ? 142.319 106.749 93.494 1.00 239.45 79 ASP F N 1
ATOM 13851 C CA . ASP F 1 79 ? 142.126 107.668 94.611 1.00 238.88 79 ASP F CA 1
ATOM 13852 C C . ASP F 1 79 ? 141.729 106.910 95.870 1.00 238.53 79 ASP F C 1
ATOM 13853 O O . ASP F 1 79 ? 142.201 107.221 96.971 1.00 239.13 79 ASP F O 1
ATOM 13858 N N . PHE F 1 80 ? 140.864 105.905 95.721 1.00 227.85 80 PHE F N 1
ATOM 13859 C CA . PHE F 1 80 ? 140.490 105.072 96.856 1.00 226.96 80 PHE F CA 1
ATOM 13860 C C . PHE F 1 80 ? 141.704 104.360 97.435 1.00 227.41 80 PHE F C 1
ATOM 13861 O O . PHE F 1 80 ? 141.870 104.295 98.658 1.00 228.43 80 PHE F O 1
ATOM 13869 N N . ILE F 1 81 ? 142.573 103.831 96.571 1.00 230.12 81 ILE F N 1
ATOM 13870 C CA . ILE F 1 81 ? 143.738 103.099 97.059 1.00 230.49 81 ILE F CA 1
ATOM 13871 C C . ILE F 1 81 ? 144.728 104.048 97.729 1.00 231.08 81 ILE F C 1
ATOM 13872 O O . ILE F 1 81 ? 145.364 103.692 98.729 1.00 232.23 81 ILE F O 1
ATOM 13877 N N . CYS F 1 82 ? 144.857 105.276 97.216 1.00 230.87 82 CYS F N 1
ATOM 13878 C CA . CYS F 1 82 ? 145.753 106.237 97.850 1.00 230.95 82 CYS F CA 1
ATOM 13879 C C . CYS F 1 82 ? 145.232 106.647 99.222 1.00 231.94 82 CYS F C 1
ATOM 13880 O O . CYS F 1 82 ? 146.003 106.726 100.190 1.00 232.19 82 CYS F O 1
ATOM 13883 N N . THR F 1 83 ? 143.925 106.903 99.324 1.00 226.74 83 THR F N 1
ATOM 13884 C CA . THR F 1 83 ? 143.334 107.216 100.620 1.00 225.70 83 THR F CA 1
ATOM 13885 C C . THR F 1 83 ? 143.508 106.056 101.592 1.00 225.61 83 THR F C 1
ATOM 13886 O O . THR F 1 83 ? 143.845 106.262 102.765 1.00 227.14 83 THR F O 1
ATOM 13890 N N . SER F 1 84 ? 143.300 104.827 101.117 1.00 221.08 84 SER F N 1
ATOM 13891 C CA . SER F 1 84 ? 143.477 103.663 101.976 1.00 220.98 84 SER F CA 1
ATOM 13892 C C . SER F 1 84 ? 144.911 103.561 102.475 1.00 221.55 84 SER F C 1
ATOM 13893 O O . SER F 1 84 ? 145.145 103.305 103.663 1.00 223.27 84 SER F O 1
ATOM 13896 N N . LEU F 1 85 ? 145.888 103.770 101.589 1.00 217.27 85 LEU F N 1
ATOM 13897 C CA . LEU F 1 85 ? 147.278 103.631 102.005 1.00 217.23 85 LEU F CA 1
ATOM 13898 C C . LEU F 1 85 ? 147.655 104.711 103.010 1.00 218.02 85 LEU F C 1
ATOM 13899 O O . LEU F 1 85 ? 148.341 104.428 104.000 1.00 218.72 85 LEU F O 1
ATOM 13904 N N . ILE F 1 86 ? 147.233 105.956 102.773 1.00 214.82 86 ILE F N 1
ATOM 13905 C CA . ILE F 1 86 ? 147.609 107.018 103.702 1.00 214.26 86 ILE F CA 1
ATOM 13906 C C . ILE F 1 86 ? 146.928 106.813 105.050 1.00 214.64 86 ILE F C 1
ATOM 13907 O O . ILE F 1 86 ? 147.525 107.072 106.103 1.00 215.26 86 ILE F O 1
ATOM 13912 N N . ALA F 1 87 ? 145.684 106.324 105.049 1.00 208.14 87 ALA F N 1
ATOM 13913 C CA . ALA F 1 87 ? 145.017 106.024 106.312 1.00 207.09 87 ALA F CA 1
ATOM 13914 C C . ALA F 1 87 ? 145.735 104.908 107.061 1.00 207.61 87 ALA F C 1
ATOM 13915 O O . ALA F 1 87 ? 145.912 104.983 108.284 1.00 209.00 87 ALA F O 1
ATOM 13917 N N . VAL F 1 88 ? 146.160 103.867 106.343 1.00 200.93 88 VAL F N 1
ATOM 13918 C CA . VAL F 1 88 ? 146.888 102.773 106.979 1.00 200.12 88 VAL F CA 1
ATOM 13919 C C . VAL F 1 88 ? 148.200 103.278 107.563 1.00 200.77 88 VAL F C 1
ATOM 13920 O O . VAL F 1 88 ? 148.593 102.895 108.673 1.00 202.18 88 VAL F O 1
ATOM 13924 N N . ILE F 1 89 ? 148.896 104.148 106.830 1.00 201.37 89 ILE F N 1
ATOM 13925 C CA . ILE F 1 89 ? 150.163 104.684 107.318 1.00 201.39 89 ILE F CA 1
ATOM 13926 C C . ILE F 1 89 ? 149.940 105.521 108.572 1.00 202.58 89 ILE F C 1
ATOM 13927 O O . ILE F 1 89 ? 150.710 105.438 109.539 1.00 202.88 89 ILE F O 1
ATOM 13932 N N . LEU F 1 90 ? 148.880 106.334 108.581 1.00 199.78 90 LEU F N 1
ATOM 13933 C CA . LEU F 1 90 ? 148.567 107.128 109.766 1.00 198.72 90 LEU F CA 1
ATOM 13934 C C . LEU F 1 90 ? 148.277 106.232 110.962 1.00 198.65 90 LEU F C 1
ATOM 13935 O O . LEU F 1 90 ? 148.754 106.485 112.076 1.00 200.16 90 LEU F O 1
ATOM 13940 N N . THR F 1 91 ? 147.492 105.175 110.746 1.00 186.45 91 THR F N 1
ATOM 13941 C CA . THR F 1 91 ? 147.185 104.245 111.828 1.00 185.48 91 THR F CA 1
ATOM 13942 C C . THR F 1 91 ? 148.451 103.585 112.359 1.00 184.97 91 THR F C 1
ATOM 13943 O O . THR F 1 91 ? 148.625 103.446 113.576 1.00 185.80 91 THR F O 1
ATOM 13947 N N . ILE F 1 92 ? 149.350 103.180 111.461 1.00 182.94 92 ILE F N 1
ATOM 13948 C CA . ILE F 1 92 ? 150.588 102.533 111.886 1.00 183.00 92 ILE F CA 1
ATOM 13949 C C . ILE F 1 92 ? 151.438 103.491 112.709 1.00 182.76 92 ILE F C 1
ATOM 13950 O O . ILE F 1 92 ? 151.985 103.117 113.755 1.00 185.42 92 ILE F O 1
ATOM 13955 N N . LYS F 1 93 ? 151.561 104.741 112.256 1.00 184.15 93 LYS F N 1
ATOM 13956 C CA . LYS F 1 93 ? 152.349 105.717 113.005 1.00 184.86 93 LYS F CA 1
ATOM 13957 C C . LYS F 1 93 ? 151.754 105.963 114.386 1.00 186.15 93 LYS F C 1
ATOM 13958 O O . LYS F 1 93 ? 152.483 106.027 115.386 1.00 186.07 93 LYS F O 1
ATOM 13964 N N . LEU F 1 94 ? 150.428 106.096 114.463 1.00 175.48 94 LEU F N 1
ATOM 13965 C CA . LEU F 1 94 ? 149.790 106.334 115.754 1.00 172.83 94 LEU F CA 1
ATOM 13966 C C . LEU F 1 94 ? 149.979 105.148 116.691 1.00 171.96 94 LEU F C 1
ATOM 13967 O O . LEU F 1 94 ? 150.252 105.328 117.884 1.00 175.05 94 LEU F O 1
ATOM 13972 N N . PHE F 1 95 ? 149.840 103.927 116.173 1.00 154.39 95 PHE F N 1
ATOM 13973 C CA . PHE F 1 95 ? 150.038 102.752 117.013 1.00 153.73 95 PHE F CA 1
ATOM 13974 C C . PHE F 1 95 ? 151.478 102.658 117.497 1.00 155.83 95 PHE F C 1
ATOM 13975 O O . PHE F 1 95 ? 151.728 102.272 118.645 1.00 156.80 95 PHE F O 1
ATOM 13983 N N . LEU F 1 96 ? 152.438 103.004 116.638 1.00 166.72 96 LEU F N 1
ATOM 13984 C CA . LEU F 1 96 ? 153.831 103.024 117.068 1.00 165.77 96 LEU F CA 1
ATOM 13985 C C . LEU F 1 96 ? 154.043 104.036 118.186 1.00 165.04 96 LEU F C 1
ATOM 13986 O O . LEU F 1 96 ? 154.747 103.756 119.164 1.00 165.59 96 LEU F O 1
ATOM 13991 N N . LEU F 1 97 ? 153.437 105.219 118.059 1.00 163.75 97 LEU F N 1
ATOM 13992 C CA . LEU F 1 97 ? 153.571 106.228 119.105 1.00 163.29 97 LEU F CA 1
ATOM 13993 C C . LEU F 1 97 ? 152.968 105.747 120.421 1.00 163.62 97 LEU F C 1
ATOM 13994 O O . LEU F 1 97 ? 153.553 105.947 121.492 1.00 163.77 97 LEU F O 1
ATOM 13999 N N . ILE F 1 98 ? 151.797 105.109 120.360 1.00 151.11 98 ILE F N 1
ATOM 14000 C CA . ILE F 1 98 ? 151.160 104.599 121.575 1.00 147.83 98 ILE F CA 1
ATOM 14001 C C . ILE F 1 98 ? 152.011 103.509 122.216 1.00 149.83 98 ILE F C 1
ATOM 14002 O O . ILE F 1 98 ? 152.159 103.460 123.444 1.00 152.51 98 ILE F O 1
ATOM 14007 N N . ASN F 1 99 ? 152.579 102.616 121.404 1.00 150.25 99 ASN F N 1
ATOM 14008 C CA . ASN F 1 99 ? 153.432 101.568 121.956 1.00 148.60 99 ASN F CA 1
ATOM 14009 C C . ASN F 1 99 ? 154.676 102.157 122.608 1.00 146.98 99 ASN F C 1
ATOM 14010 O O . ASN F 1 99 ? 155.104 101.700 123.675 1.00 147.26 99 ASN F O 1
ATOM 14015 N N . GLN F 1 100 ? 155.269 103.176 121.983 1.00 149.60 100 GLN F N 1
ATOM 14016 C CA . GLN F 1 100 ? 156.419 103.841 122.586 1.00 149.45 100 GLN F CA 1
ATOM 14017 C C . GLN F 1 100 ? 156.041 104.500 123.906 1.00 152.23 100 GLN F C 1
ATOM 14018 O O . GLN F 1 100 ? 156.804 104.447 124.879 1.00 151.85 100 GLN F O 1
ATOM 14024 N N . PHE F 1 101 ? 154.863 105.126 123.958 1.00 151.20 101 PHE F N 1
ATOM 14025 C CA . PHE F 1 101 ? 154.403 105.744 125.197 1.00 148.85 101 PHE F CA 1
ATOM 14026 C C . PHE F 1 101 ? 154.217 104.706 126.296 1.00 146.27 101 PHE F C 1
ATOM 14027 O O . PHE F 1 101 ? 154.600 104.935 127.448 1.00 147.52 101 PHE F O 1
ATOM 14035 N N . GLU F 1 102 ? 153.626 103.559 125.957 1.00 139.25 102 GLU F N 1
ATOM 14036 C CA . GLU F 1 102 ? 153.447 102.500 126.946 1.00 137.63 102 GLU F CA 1
ATOM 14037 C C . GLU F 1 102 ? 154.788 101.978 127.441 1.00 140.67 102 GLU F C 1
ATOM 14038 O O . GLU F 1 102 ? 154.964 101.727 128.640 1.00 143.22 102 GLU F O 1
ATOM 14044 N N . LYS F 1 103 ? 155.746 101.800 126.529 1.00 149.00 103 LYS F N 1
ATOM 14045 C CA . LYS F 1 103 ? 157.066 101.329 126.931 1.00 148.29 103 LYS F CA 1
ATOM 14046 C C . LYS F 1 103 ? 157.742 102.325 127.862 1.00 148.18 103 LYS F C 1
ATOM 14047 O O . LYS F 1 103 ? 158.351 101.935 128.864 1.00 148.09 103 LYS F O 1
ATOM 14053 N N . GLN F 1 104 ? 157.640 103.619 127.551 1.00 144.56 104 GLN F N 1
ATOM 14054 C CA . GLN F 1 104 ? 158.224 104.633 128.422 1.00 142.43 104 GLN F CA 1
ATOM 14055 C C . GLN F 1 104 ? 157.542 104.650 129.784 1.00 144.29 104 GLN F C 1
ATOM 14056 O O . GLN F 1 104 ? 158.201 104.821 130.816 1.00 144.15 104 GLN F O 1
ATOM 14062 N N . GLN F 1 105 ? 156.218 104.478 129.806 1.00 142.39 105 GLN F N 1
ATOM 14063 C CA . GLN F 1 105 ? 155.497 104.447 131.075 1.00 139.38 105 GLN F CA 1
ATOM 14064 C C . GLN F 1 105 ? 155.932 103.263 131.927 1.00 138.42 105 GLN F C 1
ATOM 14065 O O . GLN F 1 105 ? 156.113 103.395 133.142 1.00 138.52 105 GLN F O 1
ATOM 14071 N N . ILE F 1 106 ? 156.098 102.094 131.306 1.00 137.73 106 ILE F N 1
ATOM 14072 C CA . ILE F 1 106 ? 156.588 100.929 132.038 1.00 137.31 106 ILE F CA 1
ATOM 14073 C C . ILE F 1 106 ? 157.997 101.183 132.554 1.00 138.48 106 ILE F C 1
ATOM 14074 O O . ILE F 1 106 ? 158.324 100.859 133.702 1.00 136.42 106 ILE F O 1
ATOM 14079 N N . LYS F 1 107 ? 158.851 101.774 131.714 1.00 146.89 107 LYS F N 1
ATOM 14080 C CA . LYS F 1 107 ? 160.209 102.102 132.134 1.00 146.10 107 LYS F CA 1
ATOM 14081 C C . LYS F 1 107 ? 160.213 103.069 133.310 1.00 144.73 107 LYS F C 1
ATOM 14082 O O . LYS F 1 107 ? 161.109 103.011 134.159 1.00 144.49 107 LYS F O 1
ATOM 14088 N N . LYS F 1 108 ? 159.212 103.947 133.391 1.00 139.92 108 LYS F N 1
ATOM 14089 C CA . LYS F 1 108 ? 159.111 104.864 134.519 1.00 139.44 108 LYS F CA 1
ATOM 14090 C C . LYS F 1 108 ? 158.851 104.147 135.836 1.00 140.94 108 LYS F C 1
ATOM 14091 O O . LYS F 1 108 ? 158.982 104.769 136.895 1.00 140.02 108 LYS F O 1
ATOM 14097 N N . GLY F 1 109 ? 158.488 102.868 135.801 1.00 142.10 109 GLY F N 1
ATOM 14098 C CA . GLY F 1 109 ? 158.318 102.104 137.019 1.00 141.68 109 GLY F CA 1
ATOM 14099 C C . GLY F 1 109 ? 156.890 102.042 137.517 1.00 142.96 109 GLY F C 1
ATOM 14100 O O . GLY F 1 109 ? 156.618 102.365 138.676 1.00 143.38 109 GLY F O 1
ATOM 14101 N N . ARG F 1 110 ? 155.966 101.633 136.651 1.00 137.99 110 ARG F N 1
ATOM 14102 C CA . ARG F 1 110 ? 154.572 101.516 137.055 1.00 136.52 110 ARG F CA 1
ATOM 14103 C C . ARG F 1 110 ? 154.016 100.146 136.685 1.00 135.54 110 ARG F C 1
ATOM 14104 O O . ARG F 1 110 ? 154.719 99.328 136.084 1.00 134.56 110 ARG F O 1
ATOM 14112 N N . ASP F 1 111 ? 152.763 99.888 137.044 1.00 140.84 111 ASP F N 1
ATOM 14113 C CA . ASP F 1 111 ? 152.163 98.573 136.889 1.00 142.68 111 ASP F CA 1
ATOM 14114 C C . ASP F 1 111 ? 152.053 98.192 135.418 1.00 143.08 111 ASP F C 1
ATOM 14115 O O . ASP F 1 111 ? 151.913 99.048 134.541 1.00 144.14 111 ASP F O 1
ATOM 14120 N N . ILE F 1 112 ? 152.118 96.888 135.158 1.00 141.06 112 ILE F N 1
ATOM 14121 C CA . ILE F 1 112 ? 152.067 96.391 133.787 1.00 141.54 112 ILE F CA 1
ATOM 14122 C C . ILE F 1 112 ? 150.642 96.435 133.253 1.00 142.49 112 ILE F C 1
ATOM 14123 O O . ILE F 1 112 ? 150.357 97.090 132.243 1.00 144.55 112 ILE F O 1
ATOM 14128 N N . THR F 1 113 ? 149.726 95.743 133.936 1.00 138.55 113 THR F N 1
ATOM 14129 C CA . THR F 1 113 ? 148.362 95.606 133.435 1.00 139.31 113 THR F CA 1
ATOM 14130 C C . THR F 1 113 ? 147.675 96.959 133.316 1.00 139.99 113 THR F C 1
ATOM 14131 O O . THR F 1 113 ? 146.901 97.190 132.379 1.00 140.55 113 THR F O 1
ATOM 14135 N N . SER F 1 114 ? 147.941 97.866 134.257 1.00 135.07 114 SER F N 1
ATOM 14136 C CA . SER F 1 114 ? 147.372 99.205 134.163 1.00 135.80 114 SER F CA 1
ATOM 14137 C C . SER F 1 114 ? 147.860 99.919 132.909 1.00 137.91 114 SER F C 1
ATOM 14138 O O . SER F 1 114 ? 147.079 100.584 132.218 1.00 139.29 114 SER F O 1
ATOM 14141 N N . ALA F 1 115 ? 149.152 99.787 132.598 1.00 134.02 115 ALA F N 1
ATOM 14142 C CA . ALA F 1 115 ? 149.686 100.402 131.388 1.00 131.74 115 ALA F CA 1
ATOM 14143 C C . ALA F 1 115 ? 149.053 99.802 130.139 1.00 133.34 115 ALA F C 1
ATOM 14144 O O . ALA F 1 115 ? 148.724 100.528 129.193 1.00 135.78 115 ALA F O 1
ATOM 14146 N N . ARG F 1 116 ? 148.874 98.479 130.116 1.00 132.02 116 ARG F N 1
ATOM 14147 C CA . ARG F 1 116 ? 148.229 97.856 128.963 1.00 131.95 116 ARG F CA 1
ATOM 14148 C C . ARG F 1 116 ? 146.794 98.340 128.803 1.00 133.98 116 ARG F C 1
ATOM 14149 O O . ARG F 1 116 ? 146.339 98.594 127.682 1.00 136.25 116 ARG F O 1
ATOM 14157 N N . ILE F 1 117 ? 146.063 98.473 129.911 1.00 125.98 117 ILE F N 1
ATOM 14158 C CA . ILE F 1 117 ? 144.682 98.937 129.830 1.00 125.43 117 ILE F CA 1
ATOM 14159 C C . ILE F 1 117 ? 144.626 100.377 129.332 1.00 126.85 117 ILE F C 1
ATOM 14160 O O . ILE F 1 117 ? 143.778 100.729 128.502 1.00 131.17 117 ILE F O 1
ATOM 14165 N N . MET F 1 118 ? 145.524 101.232 129.826 1.00 121.80 118 MET F N 1
ATOM 14166 C CA . MET F 1 118 ? 145.574 102.607 129.337 1.00 121.53 118 MET F CA 1
ATOM 14167 C C . MET F 1 118 ? 145.891 102.654 127.848 1.00 124.28 118 MET F C 1
ATOM 14168 O O . MET F 1 118 ? 145.291 103.438 127.100 1.00 127.12 118 MET F O 1
ATOM 14173 N N . SER F 1 119 ? 146.832 101.822 127.398 1.00 124.41 119 SER F N 1
ATOM 14174 C CA . SER F 1 119 ? 147.156 101.779 125.978 1.00 122.86 119 SER F CA 1
ATOM 14175 C C . SER F 1 119 ? 145.959 101.330 125.156 1.00 123.62 119 SER F C 1
ATOM 14176 O O . SER F 1 119 ? 145.697 101.875 124.078 1.00 129.46 119 SER F O 1
ATOM 14179 N N . ARG F 1 120 ? 145.221 100.334 125.647 1.00 118.22 120 ARG F N 1
ATOM 14180 C CA . ARG F 1 120 ? 144.032 99.879 124.934 1.00 119.46 120 ARG F CA 1
ATOM 14181 C C . ARG F 1 120 ? 142.987 100.982 124.849 1.00 120.68 120 ARG F C 1
ATOM 14182 O O . ARG F 1 120 ? 142.340 101.155 123.809 1.00 124.97 120 ARG F O 1
ATOM 14190 N N . ILE F 1 121 ? 142.809 101.741 125.931 1.00 117.41 121 ILE F N 1
ATOM 14191 C CA . ILE F 1 121 ? 141.841 102.836 125.921 1.00 118.16 121 ILE F CA 1
ATOM 14192 C C . ILE F 1 121 ? 142.241 103.891 124.897 1.00 119.11 121 ILE F C 1
ATOM 14193 O O . ILE F 1 121 ? 141.407 104.389 124.127 1.00 122.79 121 ILE F O 1
ATOM 14198 N N . ILE F 1 122 ? 143.527 104.250 124.874 1.00 117.47 122 ILE F N 1
ATOM 14199 C CA . ILE F 1 122 ? 143.991 105.261 123.927 1.00 115.03 122 ILE F CA 1
ATOM 14200 C C . ILE F 1 122 ? 143.831 104.767 122.495 1.00 118.32 122 ILE F C 1
ATOM 14201 O O . ILE F 1 122 ? 143.422 105.520 121.603 1.00 121.13 122 ILE F O 1
ATOM 14206 N N . LYS F 1 123 ? 144.143 103.493 122.251 1.00 124.12 123 LYS F N 1
ATOM 14207 C CA . LYS F 1 123 ? 143.959 102.934 120.917 1.00 121.31 123 LYS F CA 1
ATOM 14208 C C . LYS F 1 123 ? 142.495 102.974 120.501 1.00 122.20 123 LYS F C 1
ATOM 14209 O O . LYS F 1 123 ? 142.174 103.339 119.363 1.00 124.67 123 LYS F O 1
ATOM 14215 N N . ILE F 1 124 ? 141.591 102.609 121.412 1.00 117.80 124 ILE F N 1
ATOM 14216 C CA . ILE F 1 124 ? 140.171 102.589 121.080 1.00 116.91 124 ILE F CA 1
ATOM 14217 C C . ILE F 1 124 ? 139.677 103.991 120.750 1.00 119.39 124 ILE F C 1
ATOM 14218 O O . ILE F 1 124 ? 138.949 104.193 119.768 1.00 124.30 124 ILE F O 1
ATOM 14223 N N . THR F 1 125 ? 140.066 104.985 121.553 1.00 118.08 125 THR F N 1
ATOM 14224 C CA . THR F 1 125 ? 139.593 106.337 121.272 1.00 116.59 125 THR F CA 1
ATOM 14225 C C . THR F 1 125 ? 140.212 106.892 119.993 1.00 120.14 125 THR F C 1
ATOM 14226 O O . THR F 1 125 ? 139.549 107.640 119.264 1.00 122.33 125 THR F O 1
ATOM 14230 N N . ILE F 1 126 ? 141.455 106.516 119.679 1.00 125.79 126 ILE F N 1
ATOM 14231 C CA . ILE F 1 126 ? 142.057 106.938 118.417 1.00 123.05 126 ILE F CA 1
ATOM 14232 C C . ILE F 1 126 ? 141.299 106.343 117.238 1.00 123.29 126 ILE F C 1
ATOM 14233 O O . ILE F 1 126 ? 141.018 107.031 116.249 1.00 123.03 126 ILE F O 1
ATOM 14238 N N . ILE F 1 127 ? 140.958 105.055 117.323 1.00 126.58 127 ILE F N 1
ATOM 14239 C CA . ILE F 1 127 ? 140.182 104.416 116.261 1.00 125.65 127 ILE F CA 1
ATOM 14240 C C . ILE F 1 127 ? 138.827 105.091 116.103 1.00 125.99 127 ILE F C 1
ATOM 14241 O O . ILE F 1 127 ? 138.365 105.331 114.981 1.00 129.03 127 ILE F O 1
ATOM 14246 N N . VAL F 1 128 ? 138.167 105.406 117.219 1.00 125.10 128 VAL F N 1
ATOM 14247 C CA . VAL F 1 128 ? 136.859 106.050 117.140 1.00 125.21 128 VAL F CA 1
ATOM 14248 C C . VAL F 1 128 ? 136.974 107.415 116.471 1.00 125.15 128 VAL F C 1
ATOM 14249 O O . VAL F 1 128 ? 136.157 107.773 115.612 1.00 128.06 128 VAL F O 1
ATOM 14253 N N . VAL F 1 129 ? 137.990 108.195 116.848 1.00 129.86 129 VAL F N 1
ATOM 14254 C CA . VAL F 1 129 ? 138.172 109.514 116.248 1.00 129.95 129 VAL F CA 1
ATOM 14255 C C . VAL F 1 129 ? 138.446 109.390 114.755 1.00 131.52 129 VAL F C 1
ATOM 14256 O O . VAL F 1 129 ? 137.892 110.140 113.942 1.00 133.68 129 VAL F O 1
ATOM 14260 N N . LEU F 1 130 ? 139.297 108.437 114.369 1.00 136.93 130 LEU F N 1
ATOM 14261 C CA . LEU F 1 130 ? 139.604 108.255 112.954 1.00 134.81 130 LEU F CA 1
ATOM 14262 C C . LEU F 1 130 ? 138.363 107.858 112.166 1.00 135.16 130 LEU F C 1
ATOM 14263 O O . LEU F 1 130 ? 138.128 108.371 111.066 1.00 137.21 130 LEU F O 1
ATOM 14268 N N . VAL F 1 131 ? 137.556 106.948 112.714 1.00 133.10 131 VAL F N 1
ATOM 14269 C CA . VAL F 1 131 ? 136.339 106.524 112.027 1.00 133.20 131 VAL F CA 1
ATOM 14270 C C . VAL F 1 131 ? 135.380 107.695 111.874 1.00 132.85 131 VAL F C 1
ATOM 14271 O O . VAL F 1 131 ? 134.790 107.898 110.806 1.00 134.34 131 VAL F O 1
ATOM 14275 N N . LEU F 1 132 ? 135.214 108.490 112.933 1.00 135.59 132 LEU F N 1
ATOM 14276 C CA . LEU F 1 132 ? 134.349 109.661 112.842 1.00 135.49 132 LEU F CA 1
ATOM 14277 C C . LEU F 1 132 ? 134.885 110.668 111.833 1.00 136.53 132 LEU F C 1
ATOM 14278 O O . LEU F 1 132 ? 134.108 111.402 111.214 1.00 135.07 132 LEU F O 1
ATOM 14283 N N . LEU F 1 133 ? 136.202 110.713 111.648 1.00 140.25 133 LEU F N 1
ATOM 14284 C CA . LEU F 1 133 ? 136.809 111.673 110.737 1.00 138.75 133 LEU F CA 1
ATOM 14285 C C . LEU F 1 133 ? 136.910 111.123 109.319 1.00 139.69 133 LEU F C 1
ATOM 14286 O O . LEU F 1 133 ? 136.637 111.845 108.354 1.00 139.13 133 LEU F O 1
ATOM 14291 N N . TYR F 1 134 ? 137.282 109.853 109.172 1.00 151.02 134 TYR F N 1
ATOM 14292 C CA . TYR F 1 134 ? 137.494 109.247 107.866 1.00 150.04 134 TYR F CA 1
ATOM 14293 C C . TYR F 1 134 ? 136.312 108.404 107.413 1.00 150.88 134 TYR F C 1
ATOM 14294 O O . TYR F 1 134 ? 136.489 107.500 106.592 1.00 152.85 134 TYR F O 1
ATOM 14303 N N . GLY F 1 135 ? 135.118 108.672 107.928 1.00 156.23 135 GLY F N 1
ATOM 14304 C CA . GLY F 1 135 ? 133.948 107.894 107.591 1.00 157.03 135 GLY F CA 1
ATOM 14305 C C . GLY F 1 135 ? 133.246 108.286 106.315 1.00 158.94 135 GLY F C 1
ATOM 14306 O O . GLY F 1 135 ? 132.171 107.757 106.024 1.00 158.20 135 GLY F O 1
ATOM 14307 N N . GLU F 1 136 ? 133.811 109.216 105.546 1.00 164.45 136 GLU F N 1
ATOM 14308 C CA . GLU F 1 136 ? 133.208 109.654 104.293 1.00 163.65 136 GLU F CA 1
ATOM 14309 C C . GLU F 1 136 ? 134.098 109.341 103.100 1.00 162.76 136 GLU F C 1
ATOM 14310 O O . GLU F 1 136 ? 133.633 108.727 102.135 1.00 162.30 136 GLU F O 1
ATOM 14316 N N . HIS F 1 137 ? 135.371 109.741 103.140 1.00 168.18 137 HIS F N 1
ATOM 14317 C CA . HIS F 1 137 ? 136.283 109.436 102.045 1.00 169.01 137 HIS F CA 1
ATOM 14318 C C . HIS F 1 137 ? 136.503 107.939 101.893 1.00 168.30 137 HIS F C 1
ATOM 14319 O O . HIS F 1 137 ? 136.953 107.491 100.834 1.00 168.16 137 HIS F O 1
ATOM 14326 N N . PHE F 1 138 ? 136.205 107.162 102.930 1.00 173.48 138 PHE F N 1
ATOM 14327 C CA . PHE F 1 138 ? 136.248 105.708 102.873 1.00 174.31 138 PHE F CA 1
ATOM 14328 C C . PHE F 1 138 ? 134.893 105.093 103.178 1.00 173.88 138 PHE F C 1
ATOM 14329 O O . PHE F 1 138 ? 134.453 104.184 102.466 1.00 173.14 138 PHE F O 1
ATOM 14337 N N . GLY F 1 139 ? 134.215 105.567 104.222 1.00 163.94 139 GLY F N 1
ATOM 14338 C CA . GLY F 1 139 ? 132.917 105.046 104.585 1.00 162.16 139 GLY F CA 1
ATOM 14339 C C . GLY F 1 139 ? 131.818 105.562 103.680 1.00 162.54 139 GLY F C 1
ATOM 14340 O O . GLY F 1 139 ? 132.039 106.323 102.739 1.00 162.66 139 GLY F O 1
ATOM 14341 N N . MET F 1 140 ? 130.596 105.131 103.984 1.00 163.08 140 MET F N 1
ATOM 14342 C CA . MET F 1 140 ? 129.443 105.430 103.145 1.00 165.59 140 MET F CA 1
ATOM 14343 C C . MET F 1 140 ? 128.361 106.224 103.860 1.00 165.31 140 MET F C 1
ATOM 14344 O O . MET F 1 140 ? 127.872 107.219 103.312 1.00 164.72 140 MET F O 1
ATOM 14349 N N . SER F 1 141 ? 127.967 105.822 105.065 1.00 158.05 141 SER F N 1
ATOM 14350 C CA . SER F 1 141 ? 126.880 106.507 105.751 1.00 156.55 141 SER F CA 1
ATOM 14351 C C . SER F 1 141 ? 127.304 107.902 106.193 1.00 156.81 141 SER F C 1
ATOM 14352 O O . SER F 1 141 ? 128.463 108.147 106.536 1.00 157.37 141 SER F O 1
ATOM 14355 N N . LEU F 1 142 ? 126.344 108.826 106.174 1.00 149.37 142 LEU F N 1
ATOM 14356 C CA . LEU F 1 142 ? 126.569 110.187 106.646 1.00 149.54 142 LEU F CA 1
ATOM 14357 C C . LEU F 1 142 ? 125.706 110.519 107.854 1.00 148.57 142 LEU F C 1
ATOM 14358 O O . LEU F 1 142 ? 126.239 110.914 108.895 1.00 152.01 142 LEU F O 1
ATOM 14363 N N . SER F 1 143 ? 124.384 110.375 107.746 1.00 147.52 143 SER F N 1
ATOM 14364 C CA . SER F 1 143 ? 123.507 110.746 108.852 1.00 151.28 143 SER F CA 1
ATOM 14365 C C . SER F 1 143 ? 123.730 109.850 110.063 1.00 152.39 143 SER F C 1
ATOM 14366 O O . SER F 1 143 ? 123.744 110.331 111.202 1.00 153.24 143 SER F O 1
ATOM 14369 N N . GLY F 1 144 ? 123.900 108.546 109.841 1.00 145.78 144 GLY F N 1
ATOM 14370 C CA . GLY F 1 144 ? 124.138 107.646 110.957 1.00 145.97 144 GLY F CA 1
ATOM 14371 C C . GLY F 1 144 ? 125.429 107.961 111.686 1.00 146.20 144 GLY F C 1
ATOM 14372 O O . GLY F 1 144 ? 125.465 108.019 112.919 1.00 144.76 144 GLY F O 1
ATOM 14373 N N . LEU F 1 145 ? 126.508 108.173 110.929 1.00 141.04 145 LEU F N 1
ATOM 14374 C CA . LEU F 1 145 ? 127.783 108.536 111.538 1.00 138.83 145 LEU F CA 1
ATOM 14375 C C . LEU F 1 145 ? 127.677 109.855 112.286 1.00 137.85 145 LEU F C 1
ATOM 14376 O O . LEU F 1 145 ? 128.203 109.992 113.397 1.00 139.80 145 LEU F O 1
ATOM 14381 N N . LEU F 1 146 ? 127.000 110.839 111.693 1.00 136.75 146 LEU F N 1
ATOM 14382 C CA . LEU F 1 146 ? 126.852 112.134 112.347 1.00 136.92 146 LEU F CA 1
ATOM 14383 C C . LEU F 1 146 ? 126.102 111.989 113.663 1.00 138.01 146 LEU F C 1
ATOM 14384 O O . LEU F 1 146 ? 126.521 112.534 114.688 1.00 142.30 146 LEU F O 1
ATOM 14389 N N . THR F 1 147 ? 124.993 111.248 113.657 1.00 134.01 147 THR F N 1
ATOM 14390 C CA . THR F 1 147 ? 124.210 111.085 114.879 1.00 134.28 147 THR F CA 1
ATOM 14391 C C . THR F 1 147 ? 124.994 110.330 115.944 1.00 136.36 147 THR F C 1
ATOM 14392 O O . THR F 1 147 ? 124.976 110.708 117.123 1.00 136.89 147 THR F O 1
ATOM 14396 N N . PHE F 1 148 ? 125.690 109.262 115.548 1.00 135.94 148 PHE F N 1
ATOM 14397 C CA . PHE F 1 148 ? 126.457 108.475 116.507 1.00 134.99 148 PHE F CA 1
ATOM 14398 C C . PHE F 1 148 ? 127.562 109.316 117.135 1.00 135.53 148 PHE F C 1
ATOM 14399 O O . PHE F 1 148 ? 127.726 109.336 118.363 1.00 135.12 148 PHE F O 1
ATOM 14407 N N . GLY F 1 149 ? 128.316 110.040 116.305 1.00 130.45 149 GLY F N 1
ATOM 14408 C CA . GLY F 1 149 ? 129.353 110.905 116.837 1.00 126.99 149 GLY F CA 1
ATOM 14409 C C . GLY F 1 149 ? 128.793 112.002 117.717 1.00 125.57 149 GLY F C 1
ATOM 14410 O O . GLY F 1 149 ? 129.372 112.334 118.752 1.00 130.19 149 GLY F O 1
ATOM 14411 N N . GLY F 1 150 ? 127.649 112.567 117.329 1.00 119.05 150 GLY F N 1
ATOM 14412 C CA . GLY F 1 150 ? 127.060 113.632 118.119 1.00 119.84 150 GLY F CA 1
ATOM 14413 C C . GLY F 1 150 ? 126.635 113.165 119.495 1.00 121.51 150 GLY F C 1
ATOM 14414 O O . GLY F 1 150 ? 126.911 113.823 120.499 1.00 126.86 150 GLY F O 1
ATOM 14415 N N . ILE F 1 151 ? 125.970 112.010 119.565 1.00 119.58 151 ILE F N 1
ATOM 14416 C CA . ILE F 1 151 ? 125.510 111.527 120.863 1.00 120.73 151 ILE F CA 1
ATOM 14417 C C . ILE F 1 151 ? 126.692 111.093 121.724 1.00 119.49 151 ILE F C 1
ATOM 14418 O O . ILE F 1 151 ? 126.719 111.348 122.937 1.00 116.55 151 ILE F O 1
ATOM 14423 N N . GLY F 1 152 ? 127.697 110.454 121.117 1.00 115.01 152 GLY F N 1
ATOM 14424 C CA . GLY F 1 152 ? 128.881 110.091 121.880 1.00 113.35 152 GLY F CA 1
ATOM 14425 C C . GLY F 1 152 ? 129.593 111.304 122.447 1.00 114.11 152 GLY F C 1
ATOM 14426 O O . GLY F 1 152 ? 129.950 111.337 123.629 1.00 117.38 152 GLY F O 1
ATOM 14427 N N . GLY F 1 153 ? 129.794 112.326 121.614 1.00 108.46 153 GLY F N 1
ATOM 14428 C CA . GLY F 1 153 ? 130.430 113.540 122.084 1.00 104.37 153 GLY F CA 1
ATOM 14429 C C . GLY F 1 153 ? 129.614 114.275 123.123 1.00 103.40 153 GLY F C 1
ATOM 14430 O O . GLY F 1 153 ? 130.175 114.871 124.042 1.00 109.65 153 GLY F O 1
ATOM 14431 N N . LEU F 1 154 ? 128.288 114.243 123.001 1.00 93.81 154 LEU F N 1
ATOM 14432 C CA . LEU F 1 154 ? 127.439 114.888 123.995 1.00 95.09 154 LEU F CA 1
ATOM 14433 C C . LEU F 1 154 ? 127.558 114.199 125.349 1.00 98.29 154 LEU F C 1
ATOM 14434 O O . LEU F 1 154 ? 127.689 114.864 126.388 1.00 101.04 154 LEU F O 1
ATOM 14439 N N . ALA F 1 155 ? 127.530 112.864 125.356 1.00 96.56 155 ALA F N 1
ATOM 14440 C CA . ALA F 1 155 ? 127.721 112.135 126.606 1.00 95.10 155 ALA F CA 1
ATOM 14441 C C . ALA F 1 155 ? 129.094 112.415 127.202 1.00 95.42 155 ALA F C 1
ATOM 14442 O O . ALA F 1 155 ? 129.221 112.650 128.411 1.00 95.63 155 ALA F O 1
ATOM 14444 N N . VAL F 1 156 ? 130.134 112.407 126.365 1.00 91.77 156 VAL F N 1
ATOM 14445 C CA . VAL F 1 156 ? 131.485 112.668 126.854 1.00 85.04 156 VAL F CA 1
ATOM 14446 C C . VAL F 1 156 ? 131.581 114.073 127.435 1.00 86.57 156 VAL F C 1
ATOM 14447 O O . VAL F 1 156 ? 132.197 114.288 128.485 1.00 91.93 156 VAL F O 1
ATOM 14451 N N . GLY F 1 157 ? 130.967 115.048 126.768 1.00 86.92 157 GLY F N 1
ATOM 14452 C CA . GLY F 1 157 ? 131.008 116.410 127.265 1.00 84.70 157 GLY F CA 1
ATOM 14453 C C . GLY F 1 157 ? 130.308 116.567 128.599 1.00 88.03 157 GLY F C 1
ATOM 14454 O O . GLY F 1 157 ? 130.790 117.282 129.479 1.00 93.14 157 GLY F O 1
ATOM 14455 N N . MET F 1 158 ? 129.157 115.911 128.769 1.00 96.84 158 MET F N 1
ATOM 14456 C CA . MET F 1 158 ? 128.485 116.003 130.062 1.00 95.18 158 MET F CA 1
ATOM 14457 C C . MET F 1 158 ? 129.287 115.309 131.154 1.00 97.38 158 MET F C 1
ATOM 14458 O O . MET F 1 158 ? 129.339 115.788 132.292 1.00 98.35 158 MET F O 1
ATOM 14463 N N . ALA F 1 159 ? 129.920 114.179 130.832 1.00 89.56 159 ALA F N 1
ATOM 14464 C CA . ALA F 1 159 ? 130.598 113.404 131.866 1.00 82.77 159 ALA F CA 1
ATOM 14465 C C . ALA F 1 159 ? 131.873 114.079 132.357 1.00 87.82 159 ALA F C 1
ATOM 14466 O O . ALA F 1 159 ? 132.213 113.963 133.538 1.00 92.32 159 ALA F O 1
ATOM 14468 N N . GLY F 1 160 ? 132.588 114.779 131.483 1.00 83.12 160 GLY F N 1
ATOM 14469 C CA . GLY F 1 160 ? 133.878 115.331 131.849 1.00 78.04 160 GLY F CA 1
ATOM 14470 C C . GLY F 1 160 ? 133.844 116.781 132.281 1.00 81.63 160 GLY F C 1
ATOM 14471 O O . GLY F 1 160 ? 134.834 117.501 132.133 1.00 87.51 160 GLY F O 1
ATOM 14472 N N . LYS F 1 161 ? 132.709 117.222 132.821 1.00 79.52 161 LYS F N 1
ATOM 14473 C CA . LYS F 1 161 ? 132.554 118.629 133.174 1.00 77.19 161 LYS F CA 1
ATOM 14474 C C . LYS F 1 161 ? 133.466 119.032 134.327 1.00 80.35 161 LYS F C 1
ATOM 14475 O O . LYS F 1 161 ? 134.040 120.126 134.314 1.00 84.74 161 LYS F O 1
ATOM 14481 N N . ASP F 1 162 ? 133.614 118.167 135.331 1.00 78.90 162 ASP F N 1
ATOM 14482 C CA . ASP F 1 162 ? 134.291 118.571 136.561 1.00 75.65 162 ASP F CA 1
ATOM 14483 C C . ASP F 1 162 ? 135.797 118.697 136.368 1.00 79.55 162 ASP F C 1
ATOM 14484 O O . ASP F 1 162 ? 136.419 119.630 136.892 1.00 86.08 162 ASP F O 1
ATOM 14489 N N . ILE F 1 163 ? 136.405 117.768 135.632 1.00 62.68 163 ILE F N 1
ATOM 14490 C CA . ILE F 1 163 ? 137.841 117.844 135.385 1.00 67.05 163 ILE F CA 1
ATOM 14491 C C . ILE F 1 163 ? 138.176 119.092 134.579 1.00 73.12 163 ILE F C 1
ATOM 14492 O O . ILE F 1 163 ? 139.146 119.808 134.875 1.00 83.71 163 ILE F O 1
ATOM 14497 N N . LEU F 1 164 ? 137.373 119.380 133.556 1.00 60.51 164 LEU F N 1
ATOM 14498 C CA . LEU F 1 164 ? 137.584 120.588 132.771 1.00 64.79 164 LEU F CA 1
ATOM 14499 C C . LEU F 1 164 ? 137.365 121.837 133.614 1.00 67.36 164 LEU F C 1
ATOM 14500 O O . LEU F 1 164 ? 138.059 122.843 133.435 1.00 72.64 164 LEU F O 1
ATOM 14505 N N . SER F 1 165 ? 136.397 121.796 134.532 1.00 58.84 165 SER F N 1
ATOM 14506 C CA . SER F 1 165 ? 136.188 122.923 135.434 1.00 55.96 165 SER F CA 1
ATOM 14507 C C . SER F 1 165 ? 137.416 123.166 136.296 1.00 61.43 165 SER F C 1
ATOM 14508 O O . SER F 1 165 ? 137.829 124.315 136.494 1.00 71.04 165 SER F O 1
ATOM 14511 N N . ASN F 1 166 ? 138.008 122.094 136.821 1.00 58.30 166 ASN F N 1
ATOM 14512 C CA . ASN F 1 166 ? 139.226 122.238 137.610 1.00 50.57 166 ASN F CA 1
ATOM 14513 C C . ASN F 1 166 ? 140.347 122.844 136.778 1.00 57.70 166 ASN F C 1
ATOM 14514 O O . ASN F 1 166 ? 141.066 123.733 137.246 1.00 67.90 166 ASN F O 1
ATOM 14519 N N . PHE F 1 167 ? 140.502 122.383 135.536 1.00 64.50 167 PHE F N 1
ATOM 14520 C CA . PHE F 1 167 ? 141.556 122.915 134.675 1.00 58.08 167 PHE F CA 1
ATOM 14521 C C . PHE F 1 167 ? 141.349 124.401 134.383 1.00 58.99 167 PHE F C 1
ATOM 14522 O O . PHE F 1 167 ? 142.295 125.200 134.449 1.00 63.53 167 PHE F O 1
ATOM 14530 N N . PHE F 1 168 ? 140.114 124.792 134.067 1.00 54.80 168 PHE F N 1
ATOM 14531 C CA . PHE F 1 168 ? 139.835 126.191 133.760 1.00 55.25 168 PHE F CA 1
ATOM 14532 C C . PHE F 1 168 ? 140.036 127.077 134.981 1.00 58.45 168 PHE F C 1
ATOM 14533 O O . PHE F 1 168 ? 140.572 128.187 134.870 1.00 61.58 168 PHE F O 1
ATOM 14541 N N . SER F 1 169 ? 139.604 126.612 136.153 1.00 57.58 169 SER F N 1
ATOM 14542 C CA . SER F 1 169 ? 139.844 127.379 137.367 1.00 49.68 169 SER F CA 1
ATOM 14543 C C . SER F 1 169 ? 141.328 127.479 137.675 1.00 53.95 169 SER F C 1
ATOM 14544 O O . SER F 1 169 ? 141.777 128.491 138.217 1.00 59.72 169 SER F O 1
ATOM 14547 N N . GLY F 1 170 ? 142.106 126.451 137.334 1.00 52.88 170 GLY F N 1
ATOM 14548 C CA . GLY F 1 170 ? 143.547 126.557 137.478 1.00 54.34 170 GLY F CA 1
ATOM 14549 C C . GLY F 1 170 ? 144.139 127.632 136.589 1.00 62.30 170 GLY F C 1
ATOM 14550 O O . GLY F 1 170 ? 145.020 128.385 137.009 1.00 65.11 170 GLY F O 1
ATOM 14551 N N . ILE F 1 171 ? 143.658 127.722 135.349 1.00 67.44 171 ILE F N 1
ATOM 14552 C CA . ILE F 1 171 ? 144.115 128.790 134.458 1.00 61.78 171 ILE F CA 1
ATOM 14553 C C . ILE F 1 171 ? 143.758 130.155 135.041 1.00 63.57 171 ILE F C 1
ATOM 14554 O O . ILE F 1 171 ? 144.584 131.080 135.077 1.00 69.29 171 ILE F O 1
ATOM 14559 N N . MET F 1 172 ? 142.520 130.293 135.518 1.00 65.09 172 MET F N 1
ATOM 14560 C CA . MET F 1 172 ? 142.082 131.565 136.083 1.00 57.28 172 MET F CA 1
ATOM 14561 C C . MET F 1 172 ? 142.919 131.938 137.300 1.00 62.17 172 MET F C 1
ATOM 14562 O O . MET F 1 172 ? 143.278 133.106 137.479 1.00 64.76 172 MET F O 1
ATOM 14567 N N . LEU F 1 173 ? 143.240 130.958 138.147 1.00 59.01 173 LEU F N 1
ATOM 14568 C CA . LEU F 1 173 ? 144.119 131.217 139.281 1.00 54.65 173 LEU F CA 1
ATOM 14569 C C . LEU F 1 173 ? 145.497 131.650 138.813 1.00 56.45 173 LEU F C 1
ATOM 14570 O O . LEU F 1 173 ? 146.115 132.537 139.411 1.00 66.32 173 LEU F O 1
ATOM 14575 N N . TYR F 1 174 ? 146.000 131.026 137.748 1.00 73.56 174 TYR F N 1
ATOM 14576 C CA . TYR F 1 174 ? 147.280 131.439 137.189 1.00 65.95 174 TYR F CA 1
ATOM 14577 C C . TYR F 1 174 ? 147.261 132.902 136.782 1.00 67.54 174 TYR F C 1
ATOM 14578 O O . TYR F 1 174 ? 148.257 133.610 136.967 1.00 72.53 174 TYR F O 1
ATOM 14587 N N . PHE F 1 175 ? 146.148 133.377 136.228 1.00 79.18 175 PHE F N 1
ATOM 14588 C CA . PHE F 1 175 ? 146.102 134.776 135.819 1.00 76.15 175 PHE F CA 1
ATOM 14589 C C . PHE F 1 175 ? 145.681 135.718 136.941 1.00 76.85 175 PHE F C 1
ATOM 14590 O O . PHE F 1 175 ? 146.184 136.843 137.019 1.00 82.30 175 PHE F O 1
ATOM 14598 N N . ASP F 1 176 ? 144.772 135.292 137.816 1.00 81.62 176 ASP F N 1
ATOM 14599 C CA . ASP F 1 176 ? 144.254 136.153 138.881 1.00 76.48 176 ASP F CA 1
ATOM 14600 C C . ASP F 1 176 ? 143.942 135.283 140.094 1.00 90.61 176 ASP F C 1
ATOM 14601 O O . ASP F 1 176 ? 142.918 134.595 140.119 1.00 96.02 176 ASP F O 1
ATOM 14606 N N . ARG F 1 177 ? 144.810 135.328 141.102 1.00 83.32 177 ARG F N 1
ATOM 14607 C CA . ARG F 1 177 ? 144.580 134.561 142.313 1.00 77.88 177 ARG F CA 1
ATOM 14608 C C . ARG F 1 177 ? 144.653 135.469 143.533 1.00 77.07 177 ARG F C 1
ATOM 14609 O O . ARG F 1 177 ? 145.520 136.347 143.610 1.00 74.62 177 ARG F O 1
ATOM 14617 N N . PRO F 1 178 ? 143.740 135.303 144.482 1.00 74.73 178 PRO F N 1
ATOM 14618 C CA . PRO F 1 178 ? 143.762 136.150 145.678 1.00 72.27 178 PRO F CA 1
ATOM 14619 C C . PRO F 1 178 ? 144.611 135.598 146.811 1.00 77.99 178 PRO F C 1
ATOM 14620 O O . PRO F 1 178 ? 144.198 135.678 147.971 1.00 87.54 178 PRO F O 1
ATOM 14624 N N . PHE F 1 179 ? 145.791 135.066 146.507 1.00 64.54 179 PHE F N 1
ATOM 14625 C CA . PHE F 1 179 ? 146.721 134.612 147.536 1.00 60.63 179 PHE F CA 1
ATOM 14626 C C . PHE F 1 179 ? 148.028 134.227 146.861 1.00 64.99 179 PHE F C 1
ATOM 14627 O O . PHE F 1 179 ? 148.122 134.164 145.634 1.00 75.90 179 PHE F O 1
ATOM 14635 N N . SER F 1 180 ? 149.036 133.968 147.686 1.00 62.73 180 SER F N 1
ATOM 14636 C CA . SER F 1 180 ? 150.366 133.613 147.224 1.00 54.56 180 SER F CA 1
ATOM 14637 C C . SER F 1 180 ? 150.859 132.403 148.002 1.00 62.00 180 SER F C 1
ATOM 14638 O O . SER F 1 180 ? 150.219 131.942 148.949 1.00 74.50 180 SER F O 1
ATOM 14641 N N . ILE F 1 181 ? 152.013 131.883 147.588 1.00 61.68 181 ILE F N 1
ATOM 14642 C CA . ILE F 1 181 ? 152.635 130.784 148.311 1.00 58.73 181 ILE F CA 1
ATOM 14643 C C . ILE F 1 181 ? 153.053 131.269 149.690 1.00 63.58 181 ILE F C 1
ATOM 14644 O O . ILE F 1 181 ? 153.690 132.319 149.830 1.00 72.26 181 ILE F O 1
ATOM 14649 N N . GLY F 1 182 ? 152.693 130.508 150.716 1.00 63.62 182 GLY F N 1
ATOM 14650 C CA . GLY F 1 182 ? 152.996 130.882 152.078 1.00 55.73 182 GLY F CA 1
ATOM 14651 C C . GLY F 1 182 ? 151.935 131.702 152.770 1.00 61.78 182 GLY F C 1
ATOM 14652 O O . GLY F 1 182 ? 152.162 132.148 153.900 1.00 72.78 182 GLY F O 1
ATOM 14653 N N . ASP F 1 183 ? 150.788 131.916 152.137 1.00 57.31 183 ASP F N 1
ATOM 14654 C CA . ASP F 1 183 ? 149.713 132.695 152.726 1.00 51.94 183 ASP F CA 1
ATOM 14655 C C . ASP F 1 183 ? 148.771 131.796 153.512 1.00 63.64 183 ASP F C 1
ATOM 14656 O O . ASP F 1 183 ? 148.418 130.703 153.065 1.00 71.09 183 ASP F O 1
ATOM 14661 N N . TRP F 1 184 ? 148.369 132.265 154.686 1.00 55.50 184 TRP F N 1
ATOM 14662 C CA . TRP F 1 184 ? 147.361 131.583 155.484 1.00 45.55 184 TRP F CA 1
ATOM 14663 C C . TRP F 1 184 ? 145.985 132.017 154.996 1.00 49.62 184 TRP F C 1
ATOM 14664 O O . TRP F 1 184 ? 145.682 133.212 154.972 1.00 65.22 184 TRP F O 1
ATOM 14675 N N . ILE F 1 185 ? 145.159 131.052 154.591 1.00 49.00 185 ILE F N 1
ATOM 14676 C CA . ILE F 1 185 ? 143.842 131.333 154.040 1.00 54.94 185 ILE F CA 1
ATOM 14677 C C . ILE F 1 185 ? 142.809 130.449 154.724 1.00 58.94 185 ILE F C 1
ATOM 14678 O O . ILE F 1 185 ? 143.134 129.447 155.360 1.00 69.26 185 ILE F O 1
ATOM 14683 N N . ARG F 1 186 ? 141.549 130.843 154.584 1.00 53.76 186 ARG F N 1
ATOM 14684 C CA . ARG F 1 186 ? 140.425 130.086 155.118 1.00 48.13 186 ARG F CA 1
ATOM 14685 C C . ARG F 1 186 ? 139.174 130.509 154.363 1.00 58.25 186 ARG F C 1
ATOM 14686 O O . ARG F 1 186 ? 139.220 131.371 153.484 1.00 71.70 186 ARG F O 1
ATOM 14694 N N . SER F 1 187 ? 138.046 129.894 154.714 1.00 61.61 187 SER F N 1
ATOM 14695 C CA . SER F 1 187 ? 136.796 130.208 154.054 1.00 56.19 187 SER F CA 1
ATOM 14696 C C . SER F 1 187 ? 135.631 129.933 154.988 1.00 57.40 187 SER F C 1
ATOM 14697 O O . SER F 1 187 ? 135.659 128.935 155.720 1.00 67.98 187 SER F O 1
ATOM 14700 N N . PRO F 1 188 ? 134.606 130.787 154.992 1.00 59.30 188 PRO F N 1
ATOM 14701 C CA . PRO F 1 188 ? 133.412 130.515 155.798 1.00 59.49 188 PRO F CA 1
ATOM 14702 C C . PRO F 1 188 ? 132.456 129.511 155.177 1.00 61.23 188 PRO F C 1
ATOM 14703 O O . PRO F 1 188 ? 131.465 129.154 155.820 1.00 72.75 188 PRO F O 1
ATOM 14707 N N . ASP F 1 189 ? 132.714 129.049 153.956 1.00 63.61 189 ASP F N 1
ATOM 14708 C CA . ASP F 1 189 ? 131.835 128.105 153.277 1.00 60.83 189 ASP F CA 1
ATOM 14709 C C . ASP F 1 189 ? 132.336 126.670 153.338 1.00 68.91 189 ASP F C 1
ATOM 14710 O O . ASP F 1 189 ? 131.531 125.746 153.467 1.00 78.50 189 ASP F O 1
ATOM 14715 N N . ARG F 1 190 ? 133.645 126.461 153.243 1.00 69.54 190 ARG F N 1
ATOM 14716 C CA . ARG F 1 190 ? 134.241 125.136 153.279 1.00 59.32 190 ARG F CA 1
ATOM 14717 C C . ARG F 1 190 ? 135.407 125.138 154.255 1.00 62.37 190 ARG F C 1
ATOM 14718 O O . ARG F 1 190 ? 135.824 126.182 154.758 1.00 75.21 190 ARG F O 1
ATOM 14726 N N . ASN F 1 191 ? 135.935 123.949 154.520 1.00 59.45 191 ASN F N 1
ATOM 14727 C CA . ASN F 1 191 ? 137.096 123.777 155.388 1.00 61.60 191 ASN F CA 1
ATOM 14728 C C . ASN F 1 191 ? 138.331 123.653 154.504 1.00 70.34 191 ASN F C 1
ATOM 14729 O O . ASN F 1 191 ? 138.613 122.583 153.962 1.00 77.92 191 ASN F O 1
ATOM 14734 N N . ILE F 1 192 ? 139.062 124.754 154.349 1.00 64.51 192 ILE F N 1
ATOM 14735 C CA . ILE F 1 192 ? 140.283 124.765 153.553 1.00 55.95 192 ILE F CA 1
ATOM 14736 C C . ILE F 1 192 ? 141.392 125.471 154.319 1.00 58.90 192 ILE F C 1
ATOM 14737 O O . ILE F 1 192 ? 142.409 125.857 153.737 1.00 67.96 192 ILE F O 1
ATOM 14742 N N . GLU F 1 193 ? 141.206 125.646 155.623 1.00 56.12 193 GLU F N 1
ATOM 14743 C CA . GLU F 1 193 ? 142.107 126.485 156.402 1.00 57.62 193 GLU F CA 1
ATOM 14744 C C . GLU F 1 193 ? 143.508 125.886 156.454 1.00 60.27 193 GLU F C 1
ATOM 14745 O O . GLU F 1 193 ? 143.676 124.688 156.693 1.00 71.42 193 GLU F O 1
ATOM 14751 N N . GLY F 1 194 ? 144.508 126.727 156.237 1.00 49.92 194 GLY F N 1
ATOM 14752 C CA . GLY F 1 194 ? 145.886 126.286 156.247 1.00 44.71 194 GLY F CA 1
ATOM 14753 C C . GLY F 1 194 ? 146.764 127.291 155.527 1.00 50.73 194 GLY F C 1
ATOM 14754 O O . GLY F 1 194 ? 146.351 128.411 155.241 1.00 63.60 194 GLY F O 1
ATOM 14755 N N . THR F 1 195 ? 147.986 126.857 155.240 1.00 56.61 195 THR F N 1
ATOM 14756 C CA . THR F 1 195 ? 148.972 127.670 154.541 1.00 48.23 195 THR F CA 1
ATOM 14757 C C . THR F 1 195 ? 149.190 127.110 153.143 1.00 49.49 195 THR F C 1
ATOM 14758 O O . THR F 1 195 ? 149.361 125.900 152.975 1.00 65.73 195 THR F O 1
ATOM 14762 N N . VAL F 1 196 ? 149.184 127.992 152.144 1.00 45.77 196 VAL F N 1
ATOM 14763 C CA . VAL F 1 196 ? 149.323 127.562 150.759 1.00 49.15 196 VAL F CA 1
ATOM 14764 C C . VAL F 1 196 ? 150.747 127.089 150.509 1.00 56.62 196 VAL F C 1
ATOM 14765 O O . VAL F 1 196 ? 151.717 127.762 150.878 1.00 62.92 196 VAL F O 1
ATOM 14769 N N . ALA F 1 197 ? 150.878 125.928 149.874 1.00 62.14 197 ALA F N 1
ATOM 14770 C CA . ALA F 1 197 ? 152.174 125.341 149.558 1.00 58.88 197 ALA F CA 1
ATOM 14771 C C . ALA F 1 197 ? 152.455 125.258 148.068 1.00 63.85 197 ALA F C 1
ATOM 14772 O O . ALA F 1 197 ? 153.567 125.562 147.640 1.00 70.37 197 ALA F O 1
ATOM 14774 N N . GLU F 1 198 ? 151.475 124.851 147.265 1.00 64.90 198 GLU F N 1
ATOM 14775 C CA . GLU F 1 198 ? 151.643 124.755 145.824 1.00 52.89 198 GLU F CA 1
ATOM 14776 C C . GLU F 1 198 ? 150.325 125.089 145.147 1.00 62.69 198 GLU F C 1
ATOM 14777 O O . GLU F 1 198 ? 149.252 124.766 145.659 1.00 77.09 198 GLU F O 1
ATOM 14783 N N . ILE F 1 199 ? 150.416 125.727 143.988 1.00 60.73 199 ILE F N 1
ATOM 14784 C CA . ILE F 1 199 ? 149.252 126.047 143.171 1.00 59.41 199 ILE F CA 1
ATOM 14785 C C . ILE F 1 199 ? 149.439 125.327 141.844 1.00 59.25 199 ILE F C 1
ATOM 14786 O O . ILE F 1 199 ? 150.136 125.820 140.951 1.00 71.63 199 ILE F O 1
ATOM 14791 N N . GLY F 1 200 ? 148.823 124.156 141.710 1.00 62.65 200 GLY F N 1
ATOM 14792 C CA . GLY F 1 200 ? 148.934 123.360 140.509 1.00 60.33 200 GLY F CA 1
ATOM 14793 C C . GLY F 1 200 ? 147.875 123.714 139.487 1.00 61.06 200 GLY F C 1
ATOM 14794 O O . GLY F 1 200 ? 147.161 124.711 139.598 1.00 68.55 200 GLY F O 1
ATOM 14795 N N . TRP F 1 201 ? 147.778 122.868 138.466 1.00 63.31 201 TRP F N 1
ATOM 14796 C CA . TRP F 1 201 ? 146.823 123.088 137.393 1.00 64.75 201 TRP F CA 1
ATOM 14797 C C . TRP F 1 201 ? 145.468 122.457 137.662 1.00 65.90 201 TRP F C 1
ATOM 14798 O O . TRP F 1 201 ? 144.466 122.919 137.110 1.00 71.30 201 TRP F O 1
ATOM 14809 N N . ARG F 1 202 ? 145.411 121.424 138.494 1.00 58.31 202 ARG F N 1
ATOM 14810 C CA . ARG F 1 202 ? 144.157 120.779 138.855 1.00 52.03 202 ARG F CA 1
ATOM 14811 C C . ARG F 1 202 ? 143.776 120.982 140.310 1.00 58.02 202 ARG F C 1
ATOM 14812 O O . ARG F 1 202 ? 142.607 121.231 140.606 1.00 62.60 202 ARG F O 1
ATOM 14820 N N . ILE F 1 203 ? 144.735 120.885 141.230 1.00 59.93 203 ILE F N 1
ATOM 14821 C CA . ILE F 1 203 ? 144.478 121.041 142.653 1.00 56.25 203 ILE F CA 1
ATOM 14822 C C . ILE F 1 203 ? 145.493 122.004 143.251 1.00 54.38 203 ILE F C 1
ATOM 14823 O O . ILE F 1 203 ? 146.566 122.242 142.695 1.00 60.89 203 ILE F O 1
ATOM 14828 N N . THR F 1 204 ? 145.135 122.555 144.404 1.00 53.44 204 THR F N 1
ATOM 14829 C CA . THR F 1 204 ? 146.004 123.425 145.182 1.00 51.58 204 THR F CA 1
ATOM 14830 C C . THR F 1 204 ? 146.366 122.717 146.479 1.00 61.14 204 THR F C 1
ATOM 14831 O O . THR F 1 204 ? 145.488 122.182 147.160 1.00 68.90 204 THR F O 1
ATOM 14835 N N . LYS F 1 205 ? 147.650 122.711 146.816 1.00 53.16 205 LYS F N 1
ATOM 14836 C CA . LYS F 1 205 ? 148.144 122.011 147.993 1.00 41.75 205 LYS F CA 1
ATOM 14837 C C . LYS F 1 205 ? 148.261 122.981 149.159 1.00 48.79 205 LYS F C 1
ATOM 14838 O O . LYS F 1 205 ? 148.873 124.044 149.029 1.00 61.48 205 LYS F O 1
ATOM 14844 N N . ILE F 1 206 ? 147.683 122.605 150.295 1.00 55.05 206 ILE F N 1
ATOM 14845 C CA . ILE F 1 206 ? 147.620 123.453 151.477 1.00 48.16 206 ILE F CA 1
ATOM 14846 C C . ILE F 1 206 ? 148.115 122.654 152.671 1.00 49.89 206 ILE F C 1
ATOM 14847 O O . ILE F 1 206 ? 147.711 121.502 152.861 1.00 62.61 206 ILE F O 1
ATOM 14852 N N . THR F 1 207 ? 148.992 123.257 153.469 1.00 47.07 207 THR F N 1
ATOM 14853 C CA . THR F 1 207 ? 149.499 122.641 154.689 1.00 47.09 207 THR F CA 1
ATOM 14854 C C . THR F 1 207 ? 148.646 123.114 155.859 1.00 53.98 207 THR F C 1
ATOM 14855 O O . THR F 1 207 ? 148.646 124.301 156.195 1.00 66.00 207 THR F O 1
ATOM 14859 N N . THR F 1 208 ? 147.925 122.187 156.479 1.00 53.34 208 THR F N 1
ATOM 14860 C CA . THR F 1 208 ? 147.077 122.539 157.604 1.00 51.95 208 THR F CA 1
ATOM 14861 C C . THR F 1 208 ? 147.925 122.834 158.836 1.00 60.22 208 THR F C 1
ATOM 14862 O O . THR F 1 208 ? 149.119 122.535 158.892 1.00 66.75 208 THR F O 1
ATOM 14866 N N . PHE F 1 209 ? 147.288 123.432 159.841 1.00 60.54 209 PHE F N 1
ATOM 14867 C CA . PHE F 1 209 ? 147.974 123.700 161.097 1.00 56.48 209 PHE F CA 1
ATOM 14868 C C . PHE F 1 209 ? 148.222 122.434 161.899 1.00 65.00 209 PHE F C 1
ATOM 14869 O O . PHE F 1 209 ? 148.909 122.489 162.923 1.00 74.24 209 PHE F O 1
ATOM 14877 N N . ASP F 1 210 ? 147.679 121.307 161.458 1.00 74.14 210 ASP F N 1
ATOM 14878 C CA . ASP F 1 210 ? 147.992 119.997 162.001 1.00 58.66 210 ASP F CA 1
ATOM 14879 C C . ASP F 1 210 ? 149.227 119.386 161.359 1.00 63.20 210 ASP F C 1
ATOM 14880 O O . ASP F 1 210 ? 149.562 118.239 161.666 1.00 69.75 210 ASP F O 1
ATOM 14885 N N . ASN F 1 211 ? 149.895 120.123 160.467 1.00 62.79 211 ASN F N 1
ATOM 14886 C CA . ASN F 1 211 ? 151.063 119.649 159.724 1.00 53.31 211 ASN F CA 1
ATOM 14887 C C . ASN F 1 211 ? 150.708 118.476 158.813 1.00 59.39 211 ASN F C 1
ATOM 14888 O O . ASN F 1 211 ? 151.434 117.486 158.745 1.00 69.80 211 ASN F O 1
ATOM 14893 N N . ARG F 1 212 ? 149.594 118.594 158.102 1.00 54.00 212 ARG F N 1
ATOM 14894 C CA . ARG F 1 212 ? 149.159 117.590 157.148 1.00 48.74 212 ARG F CA 1
ATOM 14895 C C . ARG F 1 212 ? 148.903 118.243 155.801 1.00 60.96 212 ARG F C 1
ATOM 14896 O O . ARG F 1 212 ? 148.474 119.398 155.738 1.00 65.45 212 ARG F O 1
ATOM 14904 N N . PRO F 1 213 ? 149.157 117.532 154.708 1.00 55.87 213 PRO F N 1
ATOM 14905 C CA . PRO F 1 213 ? 148.836 118.077 153.387 1.00 46.73 213 PRO F CA 1
ATOM 14906 C C . PRO F 1 213 ? 147.356 117.940 153.073 1.00 46.72 213 PRO F C 1
ATOM 14907 O O . PRO F 1 213 ? 146.721 116.933 153.392 1.00 68.27 213 PRO F O 1
ATOM 14911 N N . LEU F 1 214 ? 146.809 118.972 152.440 1.00 47.70 214 LEU F N 1
ATOM 14912 C CA . LEU F 1 214 ? 145.408 119.005 152.045 1.00 46.63 214 LEU F CA 1
ATOM 14913 C C . LEU F 1 214 ? 145.325 119.421 150.586 1.00 54.54 214 LEU F C 1
ATOM 14914 O O . LEU F 1 214 ? 145.933 120.418 150.189 1.00 59.85 214 LEU F O 1
ATOM 14919 N N . TYR F 1 215 ? 144.578 118.662 149.793 1.00 50.59 215 TYR F N 1
ATOM 14920 C CA . TYR F 1 215 ? 144.477 118.881 148.357 1.00 42.04 215 TYR F CA 1
ATOM 14921 C C . TYR F 1 215 ? 143.079 119.381 148.028 1.00 48.75 215 TYR F C 1
ATOM 14922 O O . TYR F 1 215 ? 142.094 118.677 148.265 1.00 71.94 215 TYR F O 1
ATOM 14931 N N . VAL F 1 216 ? 142.999 120.582 147.473 1.00 39.64 216 VAL F N 1
ATOM 14932 C CA . VAL F 1 216 ? 141.737 121.269 147.221 1.00 41.30 216 VAL F CA 1
ATOM 14933 C C . VAL F 1 216 ? 141.542 121.367 145.712 1.00 51.71 216 VAL F C 1
ATOM 14934 O O . VAL F 1 216 ? 142.426 121.877 145.015 1.00 59.63 216 VAL F O 1
ATOM 14938 N N . PRO F 1 217 ? 140.424 120.891 145.169 1.00 50.14 217 PRO F N 1
ATOM 14939 C CA . PRO F 1 217 ? 140.163 121.080 143.739 1.00 45.15 217 PRO F CA 1
ATOM 14940 C C . PRO F 1 217 ? 140.075 122.557 143.389 1.00 44.03 217 PRO F C 1
ATOM 14941 O O . PRO F 1 217 ? 139.525 123.360 144.142 1.00 59.37 217 PRO F O 1
ATOM 14945 N N . ASN F 1 218 ? 140.617 122.908 142.224 1.00 50.87 218 ASN F N 1
ATOM 14946 C CA . ASN F 1 218 ? 140.727 124.312 141.850 1.00 43.92 218 ASN F CA 1
ATOM 14947 C C . ASN F 1 218 ? 139.374 124.959 141.595 1.00 51.08 218 ASN F C 1
ATOM 14948 O O . ASN F 1 218 ? 139.250 126.178 141.737 1.00 62.65 218 ASN F O 1
ATOM 14953 N N . SER F 1 219 ? 138.358 124.180 141.229 1.00 50.65 219 SER F N 1
ATOM 14954 C CA . SER F 1 219 ? 137.057 124.756 140.913 1.00 47.69 219 SER F CA 1
ATOM 14955 C C . SER F 1 219 ? 136.365 125.365 142.122 1.00 59.23 219 SER F C 1
ATOM 14956 O O . SER F 1 219 ? 135.398 126.111 141.945 1.00 64.94 219 SER F O 1
ATOM 14959 N N . LEU F 1 220 ? 136.827 125.067 143.335 1.00 60.89 220 LEU F N 1
ATOM 14960 C CA . LEU F 1 220 ? 136.202 125.634 144.524 1.00 51.99 220 LEU F CA 1
ATOM 14961 C C . LEU F 1 220 ? 136.385 127.142 144.594 1.00 56.25 220 LEU F C 1
ATOM 14962 O O . LEU F 1 220 ? 135.496 127.850 145.073 1.00 59.56 220 LEU F O 1
ATOM 14967 N N . PHE F 1 221 ? 137.518 127.650 144.119 1.00 53.04 221 PHE F N 1
ATOM 14968 C CA . PHE F 1 221 ? 137.829 129.066 144.247 1.00 50.27 221 PHE F CA 1
ATOM 14969 C C . PHE F 1 221 ? 137.028 129.943 143.301 1.00 57.56 221 PHE F C 1
ATOM 14970 O O . PHE F 1 221 ? 137.206 131.164 143.324 1.00 65.72 221 PHE F O 1
ATOM 14978 N N . SER F 1 222 ? 136.164 129.367 142.473 1.00 59.36 222 SER F N 1
ATOM 14979 C CA . SER F 1 222 ? 135.283 130.138 141.612 1.00 57.00 222 SER F CA 1
ATOM 14980 C C . SER F 1 222 ? 133.887 130.306 142.191 1.00 59.56 222 SER F C 1
ATOM 14981 O O . SER F 1 222 ? 133.060 130.988 141.582 1.00 67.37 222 SER F O 1
ATOM 14984 N N . SER F 1 223 ? 133.601 129.705 143.345 1.00 55.17 223 SER F N 1
ATOM 14985 C CA . SER F 1 223 ? 132.256 129.764 143.898 1.00 53.96 223 SER F CA 1
ATOM 14986 C C . SER F 1 223 ? 132.186 130.045 145.389 1.00 59.17 223 SER F C 1
ATOM 14987 O O . SER F 1 223 ? 131.081 130.267 145.889 1.00 70.74 223 SER F O 1
ATOM 14990 N N . ILE F 1 224 ? 133.297 130.044 146.120 1.00 55.16 224 ILE F N 1
ATOM 14991 C CA . ILE F 1 224 ? 133.273 130.286 147.554 1.00 55.65 224 ILE F CA 1
ATOM 14992 C C . ILE F 1 224 ? 134.053 131.555 147.859 1.00 54.33 224 ILE F C 1
ATOM 14993 O O . ILE F 1 224 ? 134.910 131.991 147.088 1.00 67.34 224 ILE F O 1
ATOM 14998 N N . SER F 1 225 ? 133.735 132.155 149.000 1.00 48.59 225 SER F N 1
ATOM 14999 C CA . SER F 1 225 ? 134.464 133.321 149.473 1.00 49.85 225 SER F CA 1
ATOM 15000 C C . SER F 1 225 ? 135.741 132.885 150.173 1.00 56.52 225 SER F C 1
ATOM 15001 O O . SER F 1 225 ? 135.731 131.972 151.000 1.00 67.54 225 SER F O 1
ATOM 15004 N N . VAL F 1 226 ? 136.843 133.544 149.839 1.00 46.78 226 VAL F N 1
ATOM 15005 C CA . VAL F 1 226 ? 138.152 133.216 150.385 1.00 41.99 226 VAL F CA 1
ATOM 15006 C C . VAL F 1 226 ? 138.615 134.375 151.250 1.00 46.52 226 VAL F C 1
ATOM 15007 O O . VAL F 1 226 ? 138.623 135.526 150.802 1.00 66.60 226 VAL F O 1
ATOM 15011 N N . GLU F 1 227 ? 138.996 134.070 152.482 1.00 58.05 227 GLU F N 1
ATOM 15012 C CA . GLU F 1 227 ? 139.542 135.049 153.406 1.00 54.06 227 GLU F CA 1
ATOM 15013 C C . GLU F 1 227 ? 141.040 134.824 153.533 1.00 58.04 227 GLU F C 1
ATOM 15014 O O . GLU F 1 227 ? 141.512 133.688 153.455 1.00 73.47 227 GLU F O 1
ATOM 15020 N N . ASN F 1 228 ? 141.787 135.908 153.733 1.00 50.71 228 ASN F N 1
ATOM 15021 C CA . ASN F 1 228 ? 143.245 135.869 153.759 1.00 45.59 228 ASN F CA 1
ATOM 15022 C C . ASN F 1 228 ? 143.731 136.430 155.089 1.00 51.25 228 ASN F C 1
ATOM 15023 O O . ASN F 1 228 ? 144.143 137.595 155.169 1.00 59.22 228 ASN F O 1
ATOM 15028 N N . PRO F 1 229 ? 143.703 135.628 156.154 1.00 52.66 229 PRO F N 1
ATOM 15029 C CA . PRO F 1 229 ? 144.276 136.087 157.426 1.00 47.97 229 PRO F CA 1
ATOM 15030 C C . PRO F 1 229 ? 145.764 136.352 157.351 1.00 55.10 229 PRO F C 1
ATOM 15031 O O . PRO F 1 229 ? 146.299 137.032 158.229 1.00 65.12 229 PRO F O 1
ATOM 15035 N N . GLY F 1 230 ? 146.455 135.830 156.342 1.00 53.63 230 GLY F N 1
ATOM 15036 C CA . GLY F 1 230 ? 147.864 136.126 156.185 1.00 54.07 230 GLY F CA 1
ATOM 15037 C C . GLY F 1 230 ? 148.166 137.565 155.833 1.00 62.32 230 GLY F C 1
ATOM 15038 O O . GLY F 1 230 ? 149.327 137.975 155.931 1.00 67.57 230 GLY F O 1
ATOM 15039 N N . ARG F 1 231 ? 147.159 138.336 155.425 1.00 63.13 231 ARG F N 1
ATOM 15040 C CA . ARG F 1 231 ? 147.338 139.734 155.059 1.00 55.88 231 ARG F CA 1
ATOM 15041 C C . ARG F 1 231 ? 146.629 140.686 156.014 1.00 60.16 231 ARG F C 1
ATOM 15042 O O . ARG F 1 231 ? 146.270 141.796 155.616 1.00 68.96 231 ARG F O 1
ATOM 15050 N N . MET F 1 232 ? 146.416 140.281 157.263 1.00 60.09 232 MET F N 1
ATOM 15051 C CA . MET F 1 232 ? 145.737 141.154 158.205 1.00 56.23 232 MET F CA 1
ATOM 15052 C C . MET F 1 232 ? 146.622 142.342 158.555 1.00 61.85 232 MET F C 1
ATOM 15053 O O . MET F 1 232 ? 147.835 142.334 158.341 1.00 75.03 232 MET F O 1
ATOM 15058 N N . THR F 1 233 ? 145.996 143.378 159.108 1.00 56.57 233 THR F N 1
ATOM 15059 C CA . THR F 1 233 ? 146.725 144.537 159.591 1.00 56.72 233 THR F CA 1
ATOM 15060 C C . THR F 1 233 ? 146.779 144.630 161.106 1.00 64.50 233 THR F C 1
ATOM 15061 O O . THR F 1 233 ? 147.666 145.305 161.632 1.00 66.73 233 THR F O 1
ATOM 15065 N N . ASN F 1 234 ? 145.867 143.967 161.812 1.00 60.97 234 ASN F N 1
ATOM 15066 C CA . ASN F 1 234 ? 145.835 143.995 163.266 1.00 53.84 234 ASN F CA 1
ATOM 15067 C C . ASN F 1 234 ? 145.245 142.689 163.771 1.00 59.76 234 ASN F C 1
ATOM 15068 O O . ASN F 1 234 ? 144.620 141.935 163.023 1.00 69.82 234 ASN F O 1
ATOM 15073 N N . ARG F 1 235 ? 145.452 142.428 165.056 1.00 55.85 235 ARG F N 1
ATOM 15074 C CA . ARG F 1 235 ? 144.797 141.336 165.759 1.00 48.53 235 ARG F CA 1
ATOM 15075 C C . ARG F 1 235 ? 143.786 141.914 166.737 1.00 59.84 235 ARG F C 1
ATOM 15076 O O . ARG F 1 235 ? 144.065 142.906 167.415 1.00 71.81 235 ARG F O 1
ATOM 15084 N N . ARG F 1 236 ? 142.613 141.297 166.807 1.00 57.38 236 ARG F N 1
ATOM 15085 C CA . ARG F 1 236 ? 141.517 141.801 167.619 1.00 55.07 236 ARG F CA 1
ATOM 15086 C C . ARG F 1 236 ? 141.483 141.104 168.971 1.00 53.68 236 ARG F C 1
ATOM 15087 O O . ARG F 1 236 ? 141.771 139.910 169.074 1.00 65.86 236 ARG F O 1
ATOM 15095 N N . ILE F 1 237 ? 141.132 141.861 170.006 1.00 49.26 237 ILE F N 1
ATOM 15096 C CA . ILE F 1 237 ? 140.920 141.335 171.348 1.00 50.29 237 ILE F CA 1
ATOM 15097 C C . ILE F 1 237 ? 139.477 141.614 171.733 1.00 59.31 237 ILE F C 1
ATOM 15098 O O . ILE F 1 237 ? 139.056 142.776 171.774 1.00 72.91 237 ILE F O 1
ATOM 15103 N N . THR F 1 238 ? 138.721 140.559 172.016 1.00 61.18 238 THR F N 1
ATOM 15104 C CA . THR F 1 238 ? 137.338 140.681 172.455 1.00 59.18 238 THR F CA 1
ATOM 15105 C C . THR F 1 238 ? 137.102 139.759 173.638 1.00 59.37 238 THR F C 1
ATOM 15106 O O . THR F 1 238 ? 137.601 138.632 173.665 1.00 71.69 238 THR F O 1
ATOM 15110 N N . THR F 1 239 ? 136.336 140.239 174.610 1.00 56.07 239 THR F N 1
ATOM 15111 C CA . THR F 1 239 ? 135.997 139.448 175.784 1.00 61.85 239 THR F CA 1
ATOM 15112 C C . THR F 1 239 ? 134.759 140.055 176.430 1.00 62.13 239 THR F C 1
ATOM 15113 O O . THR F 1 239 ? 134.267 141.105 176.012 1.00 66.38 239 THR F O 1
ATOM 15117 N N . THR F 1 240 ? 134.256 139.377 177.455 1.00 60.52 240 THR F N 1
ATOM 15118 C CA . THR F 1 240 ? 133.080 139.814 178.190 1.00 59.45 240 THR F CA 1
ATOM 15119 C C . THR F 1 240 ? 133.357 139.717 179.680 1.00 59.66 240 THR F C 1
ATOM 15120 O O . THR F 1 240 ? 133.905 138.720 180.154 1.00 71.18 240 THR F O 1
ATOM 15124 N N . ILE F 1 241 ? 132.979 140.757 180.416 1.00 58.95 241 ILE F N 1
ATOM 15125 C CA . ILE F 1 241 ? 133.113 140.791 181.866 1.00 57.73 241 ILE F CA 1
ATOM 15126 C C . ILE F 1 241 ? 131.727 140.615 182.464 1.00 63.62 241 ILE F C 1
ATOM 15127 O O . ILE F 1 241 ? 130.844 141.456 182.258 1.00 75.90 241 ILE F O 1
ATOM 15132 N N . GLY F 1 242 ? 131.533 139.528 183.202 1.00 59.61 242 GLY F N 1
ATOM 15133 C CA . GLY F 1 242 ? 130.250 139.261 183.817 1.00 53.24 242 GLY F CA 1
ATOM 15134 C C . GLY F 1 242 ? 130.248 139.513 185.308 1.00 55.39 242 GLY F C 1
ATOM 15135 O O . GLY F 1 242 ? 130.811 138.730 186.076 1.00 68.01 242 GLY F O 1
ATOM 15136 N N . LEU F 1 243 ? 129.616 140.599 185.731 1.00 50.70 243 LEU F N 1
ATOM 15137 C CA . LEU F 1 243 ? 129.557 140.976 187.133 1.00 59.46 243 LEU F CA 1
ATOM 15138 C C . LEU F 1 243 ? 128.256 140.499 187.763 1.00 63.56 243 LEU F C 1
ATOM 15139 O O . LEU F 1 243 ? 127.257 140.264 187.083 1.00 71.42 243 LEU F O 1
ATOM 15144 N N . ARG F 1 244 ? 128.280 140.361 189.084 1.00 66.43 244 ARG F N 1
ATOM 15145 C CA . ARG F 1 244 ? 127.089 139.955 189.811 1.00 68.96 244 ARG F CA 1
ATOM 15146 C C . ARG F 1 244 ? 126.041 141.059 189.779 1.00 73.60 244 ARG F C 1
ATOM 15147 O O . ARG F 1 244 ? 126.355 142.241 189.625 1.00 81.57 244 ARG F O 1
ATOM 15155 N N . TYR F 1 245 ? 124.777 140.660 189.926 1.00 72.10 245 TYR F N 1
ATOM 15156 C CA . TYR F 1 245 ? 123.689 141.629 189.928 1.00 68.33 245 TYR F CA 1
ATOM 15157 C C . TYR F 1 245 ? 123.754 142.569 191.122 1.00 69.05 245 TYR F C 1
ATOM 15158 O O . TYR F 1 245 ? 123.191 143.666 191.060 1.00 73.17 245 TYR F O 1
ATOM 15167 N N . GLU F 1 246 ? 124.422 142.170 192.201 1.00 76.51 246 GLU F N 1
ATOM 15168 C CA . GLU F 1 246 ? 124.585 143.046 193.351 1.00 77.15 246 GLU F CA 1
ATOM 15169 C C . GLU F 1 246 ? 125.649 144.110 193.134 1.00 84.10 246 GLU F C 1
ATOM 15170 O O . GLU F 1 246 ? 125.805 144.989 193.987 1.00 91.22 246 GLU F O 1
ATOM 15176 N N . ASP F 1 247 ? 126.384 144.051 192.024 1.00 83.01 247 ASP F N 1
ATOM 15177 C CA . ASP F 1 247 ? 127.423 145.020 191.706 1.00 78.15 247 ASP F CA 1
ATOM 15178 C C . ASP F 1 247 ? 126.956 146.055 190.691 1.00 83.27 247 ASP F C 1
ATOM 15179 O O . ASP F 1 247 ? 127.774 146.620 189.960 1.00 93.08 247 ASP F O 1
ATOM 15184 N N . ALA F 1 248 ? 125.650 146.313 190.628 1.00 77.01 248 ALA F N 1
ATOM 15185 C CA . ALA F 1 248 ? 125.124 147.251 189.646 1.00 74.02 248 ALA F CA 1
ATOM 15186 C C . ALA F 1 248 ? 125.558 148.684 189.912 1.00 82.27 248 ALA F C 1
ATOM 15187 O O . ALA F 1 248 ? 125.522 149.507 188.993 1.00 84.82 248 ALA F O 1
ATOM 15189 N N . ALA F 1 249 ? 125.966 149.003 191.136 1.00 80.72 249 ALA F N 1
ATOM 15190 C CA . ALA F 1 249 ? 126.353 150.365 191.478 1.00 79.63 249 ALA F CA 1
ATOM 15191 C C . ALA F 1 249 ? 127.804 150.679 191.142 1.00 85.45 249 ALA F C 1
ATOM 15192 O O . ALA F 1 249 ? 128.226 151.825 191.324 1.00 91.03 249 ALA F O 1
ATOM 15194 N N . LYS F 1 250 ? 128.573 149.706 190.660 1.00 81.11 250 LYS F N 1
ATOM 15195 C CA . LYS F 1 250 ? 129.973 149.916 190.326 1.00 78.60 250 LYS F CA 1
ATOM 15196 C C . LYS F 1 250 ? 130.265 149.754 188.844 1.00 81.47 250 LYS F C 1
ATOM 15197 O O . LYS F 1 250 ? 131.436 149.819 188.445 1.00 89.47 250 LYS F O 1
ATOM 15203 N N . VAL F 1 251 ? 129.238 149.548 188.019 1.00 67.96 251 VAL F N 1
ATOM 15204 C CA . VAL F 1 251 ? 129.454 149.301 186.599 1.00 70.36 251 VAL F CA 1
ATOM 15205 C C . VAL F 1 251 ? 130.107 150.505 185.937 1.00 75.54 251 VAL F C 1
ATOM 15206 O O . VAL F 1 251 ? 131.029 150.360 185.127 1.00 79.80 251 VAL F O 1
ATOM 15210 N N . GLY F 1 252 ? 129.650 151.711 186.274 1.00 66.60 252 GLY F N 1
ATOM 15211 C CA . GLY F 1 252 ? 130.200 152.898 185.639 1.00 67.35 252 GLY F CA 1
ATOM 15212 C C . GLY F 1 252 ? 131.674 153.092 185.936 1.00 73.82 252 GLY F C 1
ATOM 15213 O O . GLY F 1 252 ? 132.479 153.331 185.030 1.00 82.19 252 GLY F O 1
ATOM 15214 N N . VAL F 1 253 ? 132.054 152.977 187.209 1.00 69.39 253 VAL F N 1
ATOM 15215 C CA . VAL F 1 253 ? 133.449 153.190 187.574 1.00 71.08 253 VAL F CA 1
ATOM 15216 C C . VAL F 1 253 ? 134.325 152.077 187.016 1.00 67.69 253 VAL F C 1
ATOM 15217 O O . VAL F 1 253 ? 135.457 152.323 186.583 1.00 73.31 253 VAL F O 1
ATOM 15221 N N . ILE F 1 254 ? 133.821 150.840 187.001 1.00 56.36 254 ILE F N 1
ATOM 15222 C CA . ILE F 1 254 ? 134.609 149.749 186.440 1.00 55.82 254 ILE F CA 1
ATOM 15223 C C . ILE F 1 254 ? 134.826 149.956 184.946 1.00 63.87 254 ILE F C 1
ATOM 15224 O O . ILE F 1 254 ? 135.932 149.748 184.431 1.00 73.87 254 ILE F O 1
ATOM 15229 N N . VAL F 1 255 ? 133.783 150.380 184.229 1.00 60.18 255 VAL F N 1
ATOM 15230 C CA . VAL F 1 255 ? 133.919 150.637 182.799 1.00 64.17 255 VAL F CA 1
ATOM 15231 C C . VAL F 1 255 ? 134.920 151.755 182.553 1.00 68.19 255 VAL F C 1
ATOM 15232 O O . VAL F 1 255 ? 135.768 151.664 181.656 1.00 72.65 255 VAL F O 1
ATOM 15236 N N . GLU F 1 256 ? 134.845 152.823 183.349 1.00 72.16 256 GLU F N 1
ATOM 15237 C CA . GLU F 1 256 ? 135.782 153.930 183.188 1.00 70.42 256 GLU F CA 1
ATOM 15238 C C . GLU F 1 256 ? 137.217 153.474 183.417 1.00 76.12 256 GLU F C 1
ATOM 15239 O O . GLU F 1 256 ? 138.123 153.818 182.647 1.00 79.87 256 GLU F O 1
ATOM 15245 N N . ALA F 1 257 ? 137.443 152.689 184.473 1.00 65.32 257 ALA F N 1
ATOM 15246 C CA . ALA F 1 257 ? 138.794 152.232 184.779 1.00 60.83 257 ALA F CA 1
ATOM 15247 C C . ALA F 1 257 ? 139.336 151.326 183.683 1.00 59.89 257 ALA F C 1
ATOM 15248 O O . ALA F 1 257 ? 140.502 151.448 183.287 1.00 65.27 257 ALA F O 1
ATOM 15250 N N . VAL F 1 258 ? 138.508 150.411 183.179 1.00 48.61 258 VAL F N 1
ATOM 15251 C CA . VAL F 1 258 ? 138.964 149.514 182.123 1.00 48.08 258 VAL F CA 1
ATOM 15252 C C . VAL F 1 258 ? 139.281 150.297 180.856 1.00 58.54 258 VAL F C 1
ATOM 15253 O O . VAL F 1 258 ? 140.284 150.032 180.180 1.00 69.32 258 VAL F O 1
ATOM 15257 N N . ARG F 1 259 ? 138.439 151.275 180.513 1.00 62.96 259 ARG F N 1
ATOM 15258 C CA . ARG F 1 259 ? 138.700 152.084 179.328 1.00 61.32 259 ARG F CA 1
ATOM 15259 C C . ARG F 1 259 ? 139.998 152.866 179.471 1.00 64.35 259 ARG F C 1
ATOM 15260 O O . ARG F 1 259 ? 140.783 152.958 178.521 1.00 69.43 259 ARG F O 1
ATOM 15268 N N . GLU F 1 260 ? 140.248 153.431 180.654 1.00 66.54 260 GLU F N 1
ATOM 15269 C CA . GLU F 1 260 ? 141.496 154.156 180.875 1.00 63.65 260 GLU F CA 1
ATOM 15270 C C . GLU F 1 260 ? 142.699 153.233 180.740 1.00 72.20 260 GLU F C 1
ATOM 15271 O O . GLU F 1 260 ? 143.701 153.581 180.100 1.00 77.25 260 GLU F O 1
ATOM 15277 N N . MET F 1 261 ? 142.615 152.041 181.337 1.00 70.36 261 MET F N 1
ATOM 15278 C CA . MET F 1 261 ? 143.722 151.095 181.249 1.00 64.10 261 MET F CA 1
ATOM 15279 C C . MET F 1 261 ? 144.001 150.717 179.803 1.00 64.50 261 MET F C 1
ATOM 15280 O O . MET F 1 261 ? 145.162 150.647 179.386 1.00 70.12 261 MET F O 1
ATOM 15285 N N . LEU F 1 262 ? 142.950 150.473 179.021 1.00 62.78 262 LEU F N 1
ATOM 15286 C CA . LEU F 1 262 ? 143.151 150.142 177.616 1.00 56.78 262 LEU F CA 1
ATOM 15287 C C . LEU F 1 262 ? 143.740 151.317 176.849 1.00 63.76 262 LEU F C 1
ATOM 15288 O O . LEU F 1 262 ? 144.559 151.126 175.944 1.00 72.06 262 LEU F O 1
ATOM 15293 N N . LYS F 1 263 ? 143.333 152.541 177.189 1.00 74.03 263 LYS F N 1
ATOM 15294 C CA . LYS F 1 263 ? 143.860 153.707 176.491 1.00 69.33 263 LYS F CA 1
ATOM 15295 C C . LYS F 1 263 ? 145.328 153.943 176.809 1.00 73.43 263 LYS F C 1
ATOM 15296 O O . LYS F 1 263 ? 146.050 154.519 175.989 1.00 78.18 263 LYS F O 1
ATOM 15302 N N . ASN F 1 264 ? 145.789 153.519 177.982 1.00 75.15 264 ASN F N 1
ATOM 15303 C CA . ASN F 1 264 ? 147.175 153.737 178.375 1.00 71.19 264 ASN F CA 1
ATOM 15304 C C . ASN F 1 264 ? 148.058 152.511 178.175 1.00 73.71 264 ASN F C 1
ATOM 15305 O O . ASN F 1 264 ? 149.183 152.488 178.681 1.00 78.93 264 ASN F O 1
ATOM 15310 N N . HIS F 1 265 ? 147.588 151.503 177.454 1.00 72.82 265 HIS F N 1
ATOM 15311 C CA . HIS F 1 265 ? 148.384 150.290 177.290 1.00 67.76 265 HIS F CA 1
ATOM 15312 C C . HIS F 1 265 ? 149.304 150.420 176.083 1.00 77.19 265 HIS F C 1
ATOM 15313 O O . HIS F 1 265 ? 148.850 150.829 175.009 1.00 82.42 265 HIS F O 1
ATOM 15320 N N . PRO F 1 266 ? 150.588 150.078 176.216 1.00 78.46 266 PRO F N 1
ATOM 15321 C CA . PRO F 1 266 ? 151.527 150.275 175.101 1.00 73.15 266 PRO F CA 1
ATOM 15322 C C . PRO F 1 266 ? 151.344 149.308 173.945 1.00 70.02 266 PRO F C 1
ATOM 15323 O O . PRO F 1 266 ? 151.938 149.533 172.885 1.00 75.88 266 PRO F O 1
ATOM 15327 N N . ALA F 1 267 ? 150.562 148.245 174.103 1.00 60.94 267 ALA F N 1
ATOM 15328 C CA . ALA F 1 267 ? 150.405 147.245 173.058 1.00 60.41 267 ALA F CA 1
ATOM 15329 C C . ALA F 1 267 ? 149.133 147.418 172.241 1.00 64.80 267 ALA F C 1
ATOM 15330 O O . ALA F 1 267 ? 148.903 146.640 171.312 1.00 70.03 267 ALA F O 1
ATOM 15332 N N . ILE F 1 268 ? 148.314 148.414 172.550 1.00 58.59 268 ILE F N 1
ATOM 15333 C CA . ILE F 1 268 ? 147.012 148.594 171.917 1.00 56.36 268 ILE F CA 1
ATOM 15334 C C . ILE F 1 268 ? 147.114 149.681 170.859 1.00 60.17 268 ILE F C 1
ATOM 15335 O O . ILE F 1 268 ? 147.720 150.734 171.089 1.00 73.51 268 ILE F O 1
ATOM 15340 N N . ASP F 1 269 ? 146.526 149.424 169.695 1.00 63.91 269 ASP F N 1
ATOM 15341 C CA . ASP F 1 269 ? 146.512 150.391 168.602 1.00 65.29 269 ASP F CA 1
ATOM 15342 C C . ASP F 1 269 ? 145.454 151.447 168.889 1.00 70.43 269 ASP F C 1
ATOM 15343 O O . ASP F 1 269 ? 144.255 151.158 168.859 1.00 80.23 269 ASP F O 1
ATOM 15348 N N . GLN F 1 270 ? 145.893 152.676 169.153 1.00 69.85 270 GLN F N 1
ATOM 15349 C CA . GLN F 1 270 ? 144.977 153.746 169.522 1.00 66.85 270 GLN F CA 1
ATOM 15350 C C . GLN F 1 270 ? 144.213 154.322 168.339 1.00 70.07 270 GLN F C 1
ATOM 15351 O O . GLN F 1 270 ? 143.285 155.108 168.551 1.00 76.74 270 GLN F O 1
ATOM 15357 N N . ARG F 1 271 ? 144.572 153.963 167.112 1.00 70.44 271 ARG F N 1
ATOM 15358 C CA . ARG F 1 271 ? 143.892 154.476 165.932 1.00 69.06 271 ARG F CA 1
ATOM 15359 C C . ARG F 1 271 ? 142.787 153.558 165.439 1.00 70.87 271 ARG F C 1
ATOM 15360 O O . ARG F 1 271 ? 142.175 153.848 164.408 1.00 79.92 271 ARG F O 1
ATOM 15368 N N . GLN F 1 272 ? 142.518 152.466 166.139 1.00 63.93 272 GLN F N 1
ATOM 15369 C CA . GLN F 1 272 ? 141.476 151.524 165.772 1.00 64.89 272 GLN F CA 1
ATOM 15370 C C . GLN F 1 272 ? 140.299 151.661 166.731 1.00 67.98 272 GLN F C 1
ATOM 15371 O O . GLN F 1 272 ? 140.268 152.533 167.602 1.00 70.00 272 GLN F O 1
ATOM 15377 N N . THR F 1 273 ? 139.319 150.781 166.558 1.00 63.33 273 THR F N 1
ATOM 15378 C CA . THR F 1 273 ? 138.148 150.774 167.422 1.00 58.77 273 THR F CA 1
ATOM 15379 C C . THR F 1 273 ? 138.535 150.392 168.845 1.00 63.03 273 THR F C 1
ATOM 15380 O O . THR F 1 273 ? 139.359 149.502 169.063 1.00 74.96 273 THR F O 1
ATOM 15384 N N . LEU F 1 274 ? 137.935 151.076 169.820 1.00 60.67 274 LEU F N 1
ATOM 15385 C CA . LEU F 1 274 ? 138.205 150.803 171.230 1.00 55.59 274 LEU F CA 1
ATOM 15386 C C . LEU F 1 274 ? 136.913 151.062 171.999 1.00 63.01 274 LEU F C 1
ATOM 15387 O O . LEU F 1 274 ? 136.572 152.217 172.266 1.00 72.77 274 LEU F O 1
ATOM 15392 N N . LEU F 1 275 ? 136.211 149.991 172.360 1.00 50.33 275 LEU F N 1
ATOM 15393 C CA . LEU F 1 275 ? 134.893 150.094 172.972 1.00 48.76 275 LEU F CA 1
ATOM 15394 C C . LEU F 1 275 ? 134.853 149.311 174.274 1.00 53.23 275 LEU F C 1
ATOM 15395 O O . LEU F 1 275 ? 135.272 148.152 174.317 1.00 63.88 275 LEU F O 1
ATOM 15400 N N . VAL F 1 276 ? 134.346 149.947 175.329 1.00 55.36 276 VAL F N 1
ATOM 15401 C CA . VAL F 1 276 ? 134.100 149.305 176.618 1.00 52.63 276 VAL F CA 1
ATOM 15402 C C . VAL F 1 276 ? 132.778 149.851 177.137 1.00 59.29 276 VAL F C 1
ATOM 15403 O O . VAL F 1 276 ? 132.700 151.023 177.520 1.00 73.37 276 VAL F O 1
ATOM 15407 N N . TYR F 1 277 ? 131.742 149.015 177.159 1.00 58.01 277 TYR F N 1
ATOM 15408 C CA . TYR F 1 277 ? 130.415 149.483 177.531 1.00 52.61 277 TYR F CA 1
ATOM 15409 C C . TYR F 1 277 ? 129.622 148.370 178.196 1.00 53.99 277 TYR F C 1
ATOM 15410 O O . TYR F 1 277 ? 129.760 147.199 177.836 1.00 65.03 277 TYR F O 1
ATOM 15419 N N . PHE F 1 278 ? 128.791 148.749 179.163 1.00 56.55 278 PHE F N 1
ATOM 15420 C CA . PHE F 1 278 ? 127.793 147.838 179.707 1.00 50.63 278 PHE F CA 1
ATOM 15421 C C . PHE F 1 278 ? 126.799 147.487 178.611 1.00 55.54 278 PHE F C 1
ATOM 15422 O O . PHE F 1 278 ? 126.065 148.350 178.125 1.00 63.85 278 PHE F O 1
ATOM 15430 N N . ASN F 1 279 ? 126.773 146.216 178.227 1.00 63.74 279 ASN F N 1
ATOM 15431 C CA . ASN F 1 279 ? 126.189 145.800 176.960 1.00 55.22 279 ASN F CA 1
ATOM 15432 C C . ASN F 1 279 ? 124.825 145.145 177.076 1.00 62.22 279 ASN F C 1
ATOM 15433 O O . ASN F 1 279 ? 123.926 145.489 176.310 1.00 65.00 279 ASN F O 1
ATOM 15438 N N . GLN F 1 280 ? 124.634 144.198 177.990 1.00 61.74 280 GLN F N 1
ATOM 15439 C CA . GLN F 1 280 ? 123.398 143.431 177.969 1.00 62.36 280 GLN F CA 1
ATOM 15440 C C . GLN F 1 280 ? 123.138 142.796 179.326 1.00 58.97 280 GLN F C 1
ATOM 15441 O O . GLN F 1 280 ? 124.044 142.631 180.143 1.00 61.80 280 GLN F O 1
ATOM 15447 N N . PHE F 1 281 ? 121.873 142.446 179.546 1.00 64.84 281 PHE F N 1
ATOM 15448 C CA . PHE F 1 281 ? 121.457 141.669 180.704 1.00 57.68 281 PHE F CA 1
ATOM 15449 C C . PHE F 1 281 ? 121.561 140.188 180.373 1.00 68.26 281 PHE F C 1
ATOM 15450 O O . PHE F 1 281 ? 121.041 139.740 179.347 1.00 75.35 281 PHE F O 1
ATOM 15458 N N . ALA F 1 282 ? 122.222 139.432 181.236 1.00 74.30 282 ALA F N 1
ATOM 15459 C CA . ALA F 1 282 ? 122.333 137.992 181.079 1.00 65.50 282 ALA F CA 1
ATOM 15460 C C . ALA F 1 282 ? 121.524 137.298 182.167 1.00 72.09 282 ALA F C 1
ATOM 15461 O O . ALA F 1 282 ? 120.932 137.937 183.040 1.00 80.69 282 ALA F O 1
ATOM 15463 N N . ASP F 1 283 ? 121.499 135.967 182.102 1.00 78.22 283 ASP F N 1
ATOM 15464 C CA . ASP F 1 283 ? 120.709 135.196 183.056 1.00 71.76 283 ASP F CA 1
ATOM 15465 C C . ASP F 1 283 ? 121.222 135.373 184.477 1.00 72.95 283 ASP F C 1
ATOM 15466 O O . ASP F 1 283 ? 120.431 135.492 185.419 1.00 78.08 283 ASP F O 1
ATOM 15471 N N . SER F 1 284 ? 122.540 135.391 184.655 1.00 65.76 284 SER F N 1
ATOM 15472 C CA . SER F 1 284 ? 123.131 135.450 185.981 1.00 67.37 284 SER F CA 1
ATOM 15473 C C . SER F 1 284 ? 124.084 136.616 186.181 1.00 71.20 284 SER F C 1
ATOM 15474 O O . SER F 1 284 ? 124.623 136.765 187.283 1.00 76.47 284 SER F O 1
ATOM 15477 N N . SER F 1 285 ? 124.310 137.449 185.169 1.00 69.47 285 SER F N 1
ATOM 15478 C CA . SER F 1 285 ? 125.340 138.469 185.278 1.00 71.27 285 SER F CA 1
ATOM 15479 C C . SER F 1 285 ? 124.987 139.676 184.424 1.00 69.44 285 SER F C 1
ATOM 15480 O O . SER F 1 285 ? 124.152 139.605 183.522 1.00 70.50 285 SER F O 1
ATOM 15483 N N . LEU F 1 286 ? 125.639 140.792 184.734 1.00 63.12 286 LEU F N 1
ATOM 15484 C CA . LEU F 1 286 ? 125.604 141.991 183.908 1.00 56.29 286 LEU F CA 1
ATOM 15485 C C . LEU F 1 286 ? 126.875 142.023 183.072 1.00 58.95 286 LEU F C 1
ATOM 15486 O O . LEU F 1 286 ? 127.979 142.075 183.621 1.00 73.10 286 LEU F O 1
ATOM 15491 N N . ASN F 1 287 ? 126.722 141.994 181.755 1.00 53.29 287 ASN F N 1
ATOM 15492 C CA . ASN F 1 287 ? 127.840 141.792 180.847 1.00 56.44 287 ASN F CA 1
ATOM 15493 C C . ASN F 1 287 ? 128.398 143.119 180.355 1.00 59.53 287 ASN F C 1
ATOM 15494 O O . ASN F 1 287 ? 127.646 144.034 180.012 1.00 67.43 287 ASN F O 1
ATOM 15499 N N . ILE F 1 288 ? 129.724 143.210 180.319 1.00 63.44 288 ILE F N 1
ATOM 15500 C CA . ILE F 1 288 ? 130.438 144.364 179.786 1.00 60.84 288 ILE F CA 1
ATOM 15501 C C . ILE F 1 288 ? 131.286 143.891 178.617 1.00 58.60 288 ILE F C 1
ATOM 15502 O O . ILE F 1 288 ? 132.045 142.925 178.748 1.00 67.44 288 ILE F O 1
ATOM 15507 N N . MET F 1 289 ? 131.159 144.564 177.481 1.00 52.77 289 MET F N 1
ATOM 15508 C CA . MET F 1 289 ? 131.902 144.198 176.287 1.00 55.38 289 MET F CA 1
ATOM 15509 C C . MET F 1 289 ? 133.249 144.908 176.246 1.00 61.85 289 MET F C 1
ATOM 15510 O O . MET F 1 289 ? 133.401 146.028 176.737 1.00 64.68 289 MET F O 1
ATOM 15515 N N . VAL F 1 290 ? 134.236 144.229 175.667 1.00 61.93 290 VAL F N 1
ATOM 15516 C CA . VAL F 1 290 ? 135.569 144.778 175.454 1.00 51.47 290 VAL F CA 1
ATOM 15517 C C . VAL F 1 290 ? 135.956 144.520 174.007 1.00 53.23 290 VAL F C 1
ATOM 15518 O O . VAL F 1 290 ? 135.756 143.416 173.491 1.00 61.02 290 VAL F O 1
ATOM 15522 N N . TYR F 1 291 ? 136.508 145.538 173.351 1.00 50.52 291 TYR F N 1
ATOM 15523 C CA . TYR F 1 291 ? 136.729 145.481 171.908 1.00 49.04 291 TYR F CA 1
ATOM 15524 C C . TYR F 1 291 ? 137.896 146.400 171.576 1.00 56.93 291 TYR F C 1
ATOM 15525 O O . TYR F 1 291 ? 137.776 147.618 171.726 1.00 70.52 291 TYR F O 1
ATOM 15534 N N . CYS F 1 292 ? 139.011 145.829 171.131 1.00 53.73 292 CYS F N 1
ATOM 15535 C CA . CYS F 1 292 ? 140.199 146.616 170.824 1.00 48.44 292 CYS F CA 1
ATOM 15536 C C . CYS F 1 292 ? 141.084 145.823 169.870 1.00 58.46 292 CYS F C 1
ATOM 15537 O O . CYS F 1 292 ? 140.775 144.688 169.502 1.00 67.05 292 CYS F O 1
ATOM 15540 N N . PHE F 1 293 ? 142.196 146.439 169.471 1.00 56.47 293 PHE F N 1
ATOM 15541 C CA . PHE F 1 293 ? 143.146 145.846 168.543 1.00 49.09 293 PHE F CA 1
ATOM 15542 C C . PHE F 1 293 ? 144.562 146.025 169.067 1.00 56.91 293 PHE F C 1
ATOM 15543 O O . PHE F 1 293 ? 144.842 146.939 169.845 1.00 65.82 293 PHE F O 1
ATOM 15551 N N . THR F 1 294 ? 145.455 145.145 168.630 1.00 60.06 294 THR F N 1
ATOM 15552 C CA . THR F 1 294 ? 146.875 145.255 168.926 1.00 53.12 294 THR F CA 1
ATOM 15553 C C . THR F 1 294 ? 147.635 145.718 167.691 1.00 60.62 294 THR F C 1
ATOM 15554 O O . THR F 1 294 ? 147.214 145.496 166.554 1.00 70.01 294 THR F O 1
ATOM 15558 N N . LYS F 1 295 ? 148.767 146.380 167.929 1.00 58.72 295 LYS F N 1
ATOM 15559 C CA . LYS F 1 295 ? 149.607 146.810 166.817 1.00 60.87 295 LYS F CA 1
ATOM 15560 C C . LYS F 1 295 ? 150.230 145.621 166.101 1.00 62.89 295 LYS F C 1
ATOM 15561 O O . LYS F 1 295 ? 150.300 145.599 164.868 1.00 69.95 295 LYS F O 1
ATOM 15567 N N . THR F 1 296 ? 150.686 144.626 166.852 1.00 58.37 296 THR F N 1
ATOM 15568 C CA . THR F 1 296 ? 151.370 143.486 166.269 1.00 57.39 296 THR F CA 1
ATOM 15569 C C . THR F 1 296 ? 150.384 142.543 165.588 1.00 61.04 296 THR F C 1
ATOM 15570 O O . THR F 1 296 ? 149.185 142.541 165.869 1.00 69.20 296 THR F O 1
ATOM 15574 N N . THR F 1 297 ? 150.914 141.735 164.672 1.00 60.52 297 THR F N 1
ATOM 15575 C CA . THR F 1 297 ? 150.150 140.679 164.021 1.00 55.83 297 THR F CA 1
ATOM 15576 C C . THR F 1 297 ? 150.766 139.307 164.248 1.00 61.38 297 THR F C 1
ATOM 15577 O O . THR F 1 297 ? 150.339 138.335 163.616 1.00 69.70 297 THR F O 1
ATOM 15581 N N . VAL F 1 298 ? 151.753 139.203 165.126 1.00 58.27 298 VAL F N 1
ATOM 15582 C CA . VAL F 1 298 ? 152.414 137.935 165.403 1.00 56.74 298 VAL F CA 1
ATOM 15583 C C . VAL F 1 298 ? 151.620 137.172 166.453 1.00 64.22 298 VAL F C 1
ATOM 15584 O O . VAL F 1 298 ? 151.072 137.760 167.391 1.00 78.74 298 VAL F O 1
ATOM 15588 N N . TRP F 1 299 ? 151.561 135.850 166.291 1.00 55.40 299 TRP F N 1
ATOM 15589 C CA . TRP F 1 299 ? 150.742 135.009 167.157 1.00 51.16 299 TRP F CA 1
ATOM 15590 C C . TRP F 1 299 ? 151.156 135.132 168.619 1.00 56.69 299 TRP F C 1
ATOM 15591 O O . TRP F 1 299 ? 150.329 135.429 169.492 1.00 67.98 299 TRP F O 1
ATOM 15602 N N . ALA F 1 300 ? 152.442 134.924 168.903 1.00 50.89 300 ALA F N 1
ATOM 15603 C CA . ALA F 1 300 ? 152.897 134.865 170.288 1.00 50.80 300 ALA F CA 1
ATOM 15604 C C . ALA F 1 300 ? 152.766 136.214 170.983 1.00 63.30 300 ALA F C 1
ATOM 15605 O O . ALA F 1 300 ? 152.342 136.281 172.142 1.00 73.16 300 ALA F O 1
ATOM 15607 N N . GLU F 1 301 ? 153.133 137.298 170.299 1.00 68.97 301 GLU F N 1
ATOM 15608 C CA . GLU F 1 301 ? 153.043 138.614 170.921 1.00 68.52 301 GLU F CA 1
ATOM 15609 C C . GLU F 1 301 ? 151.595 139.008 171.171 1.00 70.57 301 GLU F C 1
ATOM 15610 O O . GLU F 1 301 ? 151.277 139.606 172.207 1.00 76.32 301 GLU F O 1
ATOM 15616 N N . TRP F 1 302 ? 150.703 138.681 170.236 1.00 54.03 302 TRP F N 1
ATOM 15617 C CA . TRP F 1 302 ? 149.286 138.946 170.448 1.00 48.57 302 TRP F CA 1
ATOM 15618 C C . TRP F 1 302 ? 148.762 138.180 171.653 1.00 57.23 302 TRP F C 1
ATOM 15619 O O . TRP F 1 302 ? 148.024 138.734 172.477 1.00 66.89 302 TRP F O 1
ATOM 15630 N N . LEU F 1 303 ? 149.142 136.907 171.783 1.00 53.43 303 LEU F N 1
ATOM 15631 C CA . LEU F 1 303 ? 148.685 136.126 172.927 1.00 48.83 303 LEU F CA 1
ATOM 15632 C C . LEU F 1 303 ? 149.227 136.689 174.236 1.00 52.49 303 LEU F C 1
ATOM 15633 O O . LEU F 1 303 ? 148.509 136.741 175.243 1.00 67.57 303 LEU F O 1
ATOM 15638 N N . ALA F 1 304 ? 150.490 137.116 174.244 1.00 43.63 304 ALA F N 1
ATOM 15639 C CA . ALA F 1 304 ? 151.065 137.687 175.458 1.00 47.86 304 ALA F CA 1
ATOM 15640 C C . ALA F 1 304 ? 150.358 138.977 175.854 1.00 62.86 304 ALA F C 1
ATOM 15641 O O . ALA F 1 304 ? 150.058 139.196 177.036 1.00 70.53 304 ALA F O 1
ATOM 15643 N N . ALA F 1 305 ? 150.082 139.844 174.877 1.00 62.21 305 ALA F N 1
ATOM 15644 C CA . ALA F 1 305 ? 149.366 141.079 175.171 1.00 58.03 305 ALA F CA 1
ATOM 15645 C C . ALA F 1 305 ? 147.967 140.791 175.695 1.00 64.56 305 ALA F C 1
ATOM 15646 O O . ALA F 1 305 ? 147.497 141.447 176.633 1.00 67.14 305 ALA F O 1
ATOM 15648 N N . GLN F 1 306 ? 147.288 139.808 175.102 1.00 57.11 306 GLN F N 1
ATOM 15649 C CA . GLN F 1 306 ? 145.959 139.438 175.571 1.00 43.43 306 GLN F CA 1
ATOM 15650 C C . GLN F 1 306 ? 145.997 138.945 177.011 1.00 51.42 306 GLN F C 1
ATOM 15651 O O . GLN F 1 306 ? 145.134 139.304 177.821 1.00 61.87 306 GLN F O 1
ATOM 15657 N N . GLN F 1 307 ? 146.989 138.120 177.350 1.00 56.49 307 GLN F N 1
ATOM 15658 C CA . GLN F 1 307 ? 147.102 137.633 178.721 1.00 53.51 307 GLN F CA 1
ATOM 15659 C C . GLN F 1 307 ? 147.349 138.778 179.695 1.00 59.50 307 GLN F C 1
ATOM 15660 O O . GLN F 1 307 ? 146.753 138.825 180.782 1.00 67.79 307 GLN F O 1
ATOM 15666 N N . ASP F 1 308 ? 148.226 139.712 179.322 1.00 59.71 308 ASP F N 1
ATOM 15667 C CA . ASP F 1 308 ? 148.484 140.861 180.184 1.00 64.51 308 ASP F CA 1
ATOM 15668 C C . ASP F 1 308 ? 147.218 141.678 180.405 1.00 70.75 308 ASP F C 1
ATOM 15669 O O . ASP F 1 308 ? 146.916 142.088 181.537 1.00 67.39 308 ASP F O 1
ATOM 15674 N N . VAL F 1 309 ? 146.454 141.908 179.336 1.00 62.12 309 VAL F N 1
ATOM 15675 C CA . VAL F 1 309 ? 145.219 142.675 179.448 1.00 52.54 309 VAL F CA 1
ATOM 15676 C C . VAL F 1 309 ? 144.227 141.965 180.358 1.00 58.20 309 VAL F C 1
ATOM 15677 O O . VAL F 1 309 ? 143.567 142.596 181.192 1.00 59.27 309 VAL F O 1
ATOM 15681 N N . TYR F 1 310 ? 144.104 140.644 180.216 1.00 60.53 310 TYR F N 1
ATOM 15682 C CA . TYR F 1 310 ? 143.160 139.900 181.045 1.00 48.32 310 TYR F CA 1
ATOM 15683 C C . TYR F 1 310 ? 143.536 139.974 182.519 1.00 51.02 310 TYR F C 1
ATOM 15684 O O . TYR F 1 310 ? 142.666 140.150 183.383 1.00 65.97 310 TYR F O 1
ATOM 15693 N N . LEU F 1 311 ? 144.825 139.832 182.830 1.00 49.18 311 LEU F N 1
ATOM 15694 C CA . LEU F 1 311 ? 145.243 139.924 184.226 1.00 55.94 311 LEU F CA 1
ATOM 15695 C C . LEU F 1 311 ? 144.974 141.313 184.792 1.00 62.79 311 LEU F C 1
ATOM 15696 O O . LEU F 1 311 ? 144.513 141.454 185.935 1.00 63.87 311 LEU F O 1
ATOM 15701 N N . LYS F 1 312 ? 145.241 142.355 184.000 1.00 72.17 312 LYS F N 1
ATOM 15702 C CA . LYS F 1 312 ? 144.947 143.709 184.458 1.00 71.12 312 LYS F CA 1
ATOM 15703 C C . LYS F 1 312 ? 143.454 143.900 184.693 1.00 74.20 312 LYS F C 1
ATOM 15704 O O . LYS F 1 312 ? 143.049 144.575 185.646 1.00 74.09 312 LYS F O 1
ATOM 15710 N N . ILE F 1 313 ? 142.620 143.316 183.831 1.00 61.96 313 ILE F N 1
ATOM 15711 C CA . ILE F 1 313 ? 141.173 143.419 184.000 1.00 53.97 313 ILE F CA 1
ATOM 15712 C C . ILE F 1 313 ? 140.741 142.754 185.298 1.00 55.27 313 ILE F C 1
ATOM 15713 O O . ILE F 1 313 ? 139.897 143.282 186.034 1.00 59.48 313 ILE F O 1
ATOM 15718 N N . ILE F 1 314 ? 141.297 141.577 185.590 1.00 60.45 314 ILE F N 1
ATOM 15719 C CA . ILE F 1 314 ? 140.967 140.893 186.838 1.00 61.69 314 ILE F CA 1
ATOM 15720 C C . ILE F 1 314 ? 141.326 141.770 188.029 1.00 64.32 314 ILE F C 1
ATOM 15721 O O . ILE F 1 314 ? 140.542 141.920 188.978 1.00 76.01 314 ILE F O 1
ATOM 15726 N N . ASP F 1 315 ? 142.519 142.368 187.993 1.00 75.42 315 ASP F N 1
ATOM 15727 C CA . ASP F 1 315 ? 142.934 143.233 189.093 1.00 76.02 315 ASP F CA 1
ATOM 15728 C C . ASP F 1 315 ? 141.998 144.425 189.247 1.00 80.50 315 ASP F C 1
ATOM 15729 O O . ASP F 1 315 ? 141.613 144.781 190.367 1.00 79.74 315 ASP F O 1
ATOM 15734 N N . ILE F 1 316 ? 141.617 145.049 188.131 1.00 71.58 316 ILE F N 1
ATOM 15735 C CA . ILE F 1 316 ? 140.739 146.215 188.187 1.00 65.79 316 ILE F CA 1
ATOM 15736 C C . ILE F 1 316 ? 139.394 145.838 188.790 1.00 67.64 316 ILE F C 1
ATOM 15737 O O . ILE F 1 316 ? 138.862 146.542 189.656 1.00 68.50 316 ILE F O 1
ATOM 15742 N N . VAL F 1 317 ? 138.826 144.718 188.343 1.00 71.13 317 VAL F N 1
ATOM 15743 C CA . VAL F 1 317 ? 137.512 144.308 188.829 1.00 65.13 317 VAL F CA 1
ATOM 15744 C C . VAL F 1 317 ? 137.564 144.017 190.321 1.00 61.00 317 VAL F C 1
ATOM 15745 O O . VAL F 1 317 ? 136.709 144.469 191.089 1.00 58.46 317 VAL F O 1
ATOM 15749 N N . GLN F 1 318 ? 138.577 143.268 190.760 1.00 75.35 318 GLN F N 1
ATOM 15750 C CA . GLN F 1 318 ? 138.627 142.901 192.169 1.00 74.71 318 GLN F CA 1
ATOM 15751 C C . GLN F 1 318 ? 139.018 144.066 193.068 1.00 81.22 318 GLN F C 1
ATOM 15752 O O . GLN F 1 318 ? 138.727 144.026 194.267 1.00 84.76 318 GLN F O 1
ATOM 15758 N N . SER F 1 319 ? 139.663 145.099 192.527 1.00 83.30 319 SER F N 1
ATOM 15759 C CA . SER F 1 319 ? 140.068 146.226 193.356 1.00 80.87 319 SER F CA 1
ATOM 15760 C C . SER F 1 319 ? 138.913 147.155 193.705 1.00 84.12 319 SER F C 1
ATOM 15761 O O . SER F 1 319 ? 139.027 147.926 194.662 1.00 83.50 319 SER F O 1
ATOM 15764 N N . HIS F 1 320 ? 137.814 147.104 192.959 1.00 83.17 320 HIS F N 1
ATOM 15765 C CA . HIS F 1 320 ? 136.677 147.981 193.199 1.00 77.22 320 HIS F CA 1
ATOM 15766 C C . HIS F 1 320 ? 135.606 147.347 194.074 1.00 84.38 320 HIS F C 1
ATOM 15767 O O . HIS F 1 320 ? 134.559 147.965 194.287 1.00 88.15 320 HIS F O 1
ATOM 15774 N N . GLY F 1 321 ? 135.835 146.141 194.581 1.00 84.61 321 GLY F N 1
ATOM 15775 C CA . GLY F 1 321 ? 134.870 145.478 195.428 1.00 77.15 321 GLY F CA 1
ATOM 15776 C C . GLY F 1 321 ? 133.852 144.624 194.707 1.00 81.05 321 GLY F C 1
ATOM 15777 O O . GLY F 1 321 ? 132.991 144.031 195.368 1.00 87.80 321 GLY F O 1
ATOM 15778 N N . ALA F 1 322 ? 133.914 144.542 193.384 1.00 72.73 322 ALA F N 1
ATOM 15779 C CA . ALA F 1 322 ? 133.010 143.693 192.627 1.00 66.68 322 ALA F CA 1
ATOM 15780 C C . ALA F 1 322 ? 133.615 142.297 192.502 1.00 72.68 322 ALA F C 1
ATOM 15781 O O . ALA F 1 322 ? 134.664 141.999 193.077 1.00 83.75 322 ALA F O 1
ATOM 15783 N N . ASP F 1 323 ? 132.955 141.422 191.749 1.00 73.67 323 ASP F N 1
ATOM 15784 C CA . ASP F 1 323 ? 133.457 140.072 191.545 1.00 72.35 323 ASP F CA 1
ATOM 15785 C C . ASP F 1 323 ? 132.768 139.462 190.337 1.00 69.69 323 ASP F C 1
ATOM 15786 O O . ASP F 1 323 ? 131.695 139.902 189.922 1.00 75.36 323 ASP F O 1
ATOM 15791 N N . PHE F 1 324 ? 133.405 138.440 189.777 1.00 59.53 324 PHE F N 1
ATOM 15792 C CA . PHE F 1 324 ? 132.824 137.701 188.670 1.00 59.87 324 PHE F CA 1
ATOM 15793 C C . PHE F 1 324 ? 131.712 136.793 189.175 1.00 66.44 324 PHE F C 1
ATOM 15794 O O . PHE F 1 324 ? 131.700 136.376 190.335 1.00 71.71 324 PHE F O 1
ATOM 15802 N N . ALA F 1 325 ? 130.771 136.486 188.290 1.00 66.23 325 ALA F N 1
ATOM 15803 C CA . ALA F 1 325 ? 129.559 135.771 188.657 1.00 65.13 325 ALA F CA 1
ATOM 15804 C C . ALA F 1 325 ? 129.589 134.352 188.108 1.00 70.40 325 ALA F C 1
ATOM 15805 O O . ALA F 1 325 ? 129.836 134.146 186.917 1.00 72.98 325 ALA F O 1
ATOM 15807 N N . PHE F 1 326 ? 129.343 133.384 188.982 1.00 63.61 326 PHE F N 1
ATOM 15808 C CA . PHE F 1 326 ? 129.055 132.025 188.567 1.00 55.49 326 PHE F CA 1
ATOM 15809 C C . PHE F 1 326 ? 127.610 131.931 188.098 1.00 64.22 326 PHE F C 1
ATOM 15810 O O . PHE F 1 326 ? 126.796 132.807 188.397 1.00 76.08 326 PHE F O 1
ATOM 15818 N N . PRO F 1 327 ? 127.263 130.890 187.346 1.00 58.92 327 PRO F N 1
ATOM 15819 C CA . PRO F 1 327 ? 125.844 130.631 187.080 1.00 59.30 327 PRO F CA 1
ATOM 15820 C C . PRO F 1 327 ? 125.082 130.477 188.387 1.00 62.15 327 PRO F C 1
ATOM 15821 O O . PRO F 1 327 ? 125.542 129.818 189.320 1.00 68.49 327 PRO F O 1
ATOM 15825 N N . SER F 1 328 ? 123.907 131.096 188.453 1.00 58.98 328 SER F N 1
ATOM 15826 C CA . SER F 1 328 ? 123.176 131.215 189.704 1.00 60.09 328 SER F CA 1
ATOM 15827 C C . SER F 1 328 ? 121.757 130.692 189.547 1.00 63.24 328 SER F C 1
ATOM 15828 O O . SER F 1 328 ? 121.192 130.680 188.452 1.00 70.87 328 SER F O 1
ATOM 15831 N N . GLN F 1 329 ? 121.188 130.259 190.669 1.00 63.56 329 GLN F N 1
ATOM 15832 C CA . GLN F 1 329 ? 119.831 129.740 190.704 1.00 58.90 329 GLN F CA 1
ATOM 15833 C C . GLN F 1 329 ? 119.183 130.120 192.026 1.00 65.74 329 GLN F C 1
ATOM 15834 O O . GLN F 1 329 ? 119.862 130.353 193.028 1.00 75.89 329 GLN F O 1
ATOM 15840 N N . THR F 1 330 ? 117.857 130.178 192.015 1.00 64.33 330 THR F N 1
ATOM 15841 C CA . THR F 1 330 ? 117.059 130.345 193.221 1.00 60.59 330 THR F CA 1
ATOM 15842 C C . THR F 1 330 ? 116.285 129.061 193.470 1.00 67.15 330 THR F C 1
ATOM 15843 O O . THR F 1 330 ? 115.586 128.574 192.578 1.00 79.13 330 THR F O 1
ATOM 15847 N N . LEU F 1 331 ? 116.411 128.513 194.673 1.00 61.86 331 LEU F N 1
ATOM 15848 C CA . LEU F 1 331 ? 115.832 127.220 195.004 1.00 62.95 331 LEU F CA 1
ATOM 15849 C C . LEU F 1 331 ? 114.778 127.384 196.086 1.00 71.11 331 LEU F C 1
ATOM 15850 O O . LEU F 1 331 ? 115.041 127.990 197.128 1.00 79.25 331 LEU F O 1
ATOM 15855 N N . TYR F 1 332 ? 113.591 126.841 195.836 1.00 73.20 332 TYR F N 1
ATOM 15856 C CA . TYR F 1 332 ? 112.495 126.832 196.798 1.00 69.84 332 TYR F CA 1
ATOM 15857 C C . TYR F 1 332 ? 112.370 125.421 197.354 1.00 75.91 332 TYR F C 1
ATOM 15858 O O . TYR F 1 332 ? 112.069 124.481 196.614 1.00 85.29 332 TYR F O 1
ATOM 15867 N N . MET F 1 333 ? 112.599 125.279 198.654 1.00 92.83 333 MET F N 1
ATOM 15868 C CA . MET F 1 333 ? 112.714 123.974 199.282 1.00 93.28 333 MET F CA 1
ATOM 15869 C C . MET F 1 333 ? 111.357 123.483 199.760 1.00 99.52 333 MET F C 1
ATOM 15870 O O . MET F 1 333 ? 110.555 124.255 200.291 1.00 100.41 333 MET F O 1
ATOM 15875 N N . ASP F 1 334 ? 111.113 122.192 199.575 1.00 118.61 334 ASP F N 1
ATOM 15876 C CA . ASP F 1 334 ? 109.868 121.578 200.014 1.00 118.80 334 ASP F CA 1
ATOM 15877 C C . ASP F 1 334 ? 110.041 120.076 200.204 1.00 118.46 334 ASP F C 1
ATOM 15878 O O . ASP F 1 334 ? 110.851 119.633 201.017 1.00 118.78 334 ASP F O 1
ATOM 15883 N N . ALA G 1 3 ? 152.523 142.365 76.607 1.00 253.71 3 ALA G N 1
ATOM 15884 C CA . ALA G 1 3 ? 152.151 143.532 75.817 1.00 253.65 3 ALA G CA 1
ATOM 15885 C C . ALA G 1 3 ? 150.642 143.746 75.836 1.00 254.67 3 ALA G C 1
ATOM 15886 O O . ALA G 1 3 ? 150.146 144.695 76.444 1.00 254.86 3 ALA G O 1
ATOM 15888 N N . GLU G 1 4 ? 149.915 142.852 75.164 1.00 260.11 4 GLU G N 1
ATOM 15889 C CA . GLU G 1 4 ? 148.462 142.949 75.103 1.00 260.26 4 GLU G CA 1
ATOM 15890 C C . GLU G 1 4 ? 147.788 142.537 76.404 1.00 260.93 4 GLU G C 1
ATOM 15891 O O . GLU G 1 4 ? 146.647 142.943 76.650 1.00 260.84 4 GLU G O 1
ATOM 15897 N N . LEU G 1 5 ? 148.464 141.745 77.239 1.00 267.39 5 LEU G N 1
ATOM 15898 C CA . LEU G 1 5 ? 147.877 141.318 78.504 1.00 266.91 5 LEU G CA 1
ATOM 15899 C C . LEU G 1 5 ? 147.842 142.439 79.533 1.00 267.13 5 LEU G C 1
ATOM 15900 O O . LEU G 1 5 ? 147.062 142.363 80.487 1.00 267.59 5 LEU G O 1
ATOM 15905 N N . PHE G 1 6 ? 148.665 143.476 79.359 1.00 266.61 6 PHE G N 1
ATOM 15906 C CA . PHE G 1 6 ? 148.697 144.578 80.314 1.00 266.04 6 PHE G CA 1
ATOM 15907 C C . PHE G 1 6 ? 147.412 145.393 80.297 1.00 266.39 6 PHE G C 1
ATOM 15908 O O . PHE G 1 6 ? 147.129 146.100 81.270 1.00 266.06 6 PHE G O 1
ATOM 15916 N N . THR G 1 7 ? 146.637 145.314 79.214 1.00 272.23 7 THR G N 1
ATOM 15917 C CA . THR G 1 7 ? 145.422 146.114 79.108 1.00 272.15 7 THR G CA 1
ATOM 15918 C C . THR G 1 7 ? 144.387 145.699 80.146 1.00 272.43 7 THR G C 1
ATOM 15919 O O . THR G 1 7 ? 143.694 146.549 80.716 1.00 271.63 7 THR G O 1
ATOM 15923 N N . ASN G 1 8 ? 144.267 144.400 80.405 1.00 276.08 8 ASN G N 1
ATOM 15924 C CA . ASN G 1 8 ? 143.233 143.877 81.287 1.00 275.32 8 ASN G CA 1
ATOM 15925 C C . ASN G 1 8 ? 143.673 143.769 82.742 1.00 275.42 8 ASN G C 1
ATOM 15926 O O . ASN G 1 8 ? 142.867 143.365 83.586 1.00 274.62 8 ASN G O 1
ATOM 15931 N N . ASN G 1 9 ? 144.922 144.117 83.061 1.00 282.59 9 ASN G N 1
ATOM 15932 C CA . ASN G 1 9 ? 145.432 143.969 84.418 1.00 281.93 9 ASN G CA 1
ATOM 15933 C C . ASN G 1 9 ? 146.000 145.261 84.990 1.00 282.21 9 ASN G C 1
ATOM 15934 O O . ASN G 1 9 ? 146.537 145.240 86.102 1.00 282.59 9 ASN G O 1
ATOM 15939 N N . ALA G 1 10 ? 145.882 146.384 84.274 1.00 287.80 10 ALA G N 1
ATOM 15940 C CA . ALA G 1 10 ? 146.575 147.605 84.677 1.00 287.75 10 ALA G CA 1
ATOM 15941 C C . ALA G 1 10 ? 146.200 148.026 86.094 1.00 288.35 10 ALA G C 1
ATOM 15942 O O . ALA G 1 10 ? 147.071 148.413 86.885 1.00 288.66 10 ALA G O 1
ATOM 15944 N N . LEU G 1 11 ? 144.911 147.948 86.435 1.00 290.35 11 LEU G N 1
ATOM 15945 C CA . LEU G 1 11 ? 144.485 148.300 87.785 1.00 290.09 11 LEU G CA 1
ATOM 15946 C C . LEU G 1 11 ? 145.146 147.412 88.830 1.00 290.24 11 LEU G C 1
ATOM 15947 O O . LEU G 1 11 ? 145.406 147.861 89.951 1.00 290.64 11 LEU G O 1
ATOM 15952 N N . ASN G 1 12 ? 145.440 146.160 88.478 1.00 290.47 12 ASN G N 1
ATOM 15953 C CA . ASN G 1 12 ? 146.036 145.243 89.443 1.00 290.28 12 ASN G CA 1
ATOM 15954 C C . ASN G 1 12 ? 147.462 145.653 89.794 1.00 290.70 12 ASN G C 1
ATOM 15955 O O . ASN G 1 12 ? 147.822 145.730 90.975 1.00 290.94 12 ASN G O 1
ATOM 15960 N N . LEU G 1 13 ? 148.295 145.920 88.785 1.00 293.57 13 LEU G N 1
ATOM 15961 C CA . LEU G 1 13 ? 149.633 146.420 89.083 1.00 293.36 13 LEU G CA 1
ATOM 15962 C C . LEU G 1 13 ? 149.575 147.789 89.744 1.00 293.67 13 LEU G C 1
ATOM 15963 O O . LEU G 1 13 ? 150.419 148.102 90.591 1.00 293.91 13 LEU G O 1
ATOM 15968 N N . VAL G 1 14 ? 148.582 148.607 89.388 1.00 297.67 14 VAL G N 1
ATOM 15969 C CA . VAL G 1 14 ? 148.440 149.916 90.021 1.00 297.58 14 VAL G CA 1
ATOM 15970 C C . VAL G 1 14 ? 148.209 149.760 91.519 1.00 297.94 14 VAL G C 1
ATOM 15971 O O . VAL G 1 14 ? 148.876 150.404 92.339 1.00 297.93 14 VAL G O 1
ATOM 15975 N N . ILE G 1 15 ? 147.272 148.889 91.901 1.00 300.01 15 ILE G N 1
ATOM 15976 C CA . ILE G 1 15 ? 146.973 148.721 93.320 1.00 299.79 15 ILE G CA 1
ATOM 15977 C C . ILE G 1 15 ? 148.114 148.009 94.035 1.00 299.71 15 ILE G C 1
ATOM 15978 O O . ILE G 1 15 ? 148.373 148.280 95.212 1.00 300.05 15 ILE G O 1
ATOM 15983 N N . ILE G 1 16 ? 148.823 147.105 93.353 1.00 296.79 16 ILE G N 1
ATOM 15984 C CA . ILE G 1 16 ? 149.980 146.458 93.971 1.00 296.17 16 ILE G CA 1
ATOM 15985 C C . ILE G 1 16 ? 151.054 147.491 94.292 1.00 296.42 16 ILE G C 1
ATOM 15986 O O . ILE G 1 16 ? 151.608 147.520 95.400 1.00 296.57 16 ILE G O 1
ATOM 15991 N N . PHE G 1 17 ? 151.357 148.361 93.325 1.00 303.17 17 PHE G N 1
ATOM 15992 C CA . PHE G 1 17 ? 152.350 149.404 93.550 1.00 303.44 17 PHE G CA 1
ATOM 15993 C C . PHE G 1 17 ? 151.898 150.369 94.638 1.00 303.97 17 PHE G C 1
ATOM 15994 O O . PHE G 1 17 ? 152.705 150.799 95.470 1.00 304.42 17 PHE G O 1
ATOM 16002 N N . GLY G 1 18 ? 150.611 150.723 94.646 1.00 306.11 18 GLY G N 1
ATOM 16003 C CA . GLY G 1 18 ? 150.105 151.602 95.687 1.00 305.80 18 GLY G CA 1
ATOM 16004 C C . GLY G 1 18 ? 150.211 150.990 97.070 1.00 306.05 18 GLY G C 1
ATOM 16005 O O . GLY G 1 18 ? 150.575 151.669 98.032 1.00 306.40 18 GLY G O 1
ATOM 16006 N N . SER G 1 19 ? 149.898 149.698 97.188 1.00 305.96 19 SER G N 1
ATOM 16007 C CA . SER G 1 19 ? 150.015 149.019 98.473 1.00 305.73 19 SER G CA 1
ATOM 16008 C C . SER G 1 19 ? 151.465 148.946 98.929 1.00 305.79 19 SER G C 1
ATOM 16009 O O . SER G 1 19 ? 151.758 149.150 100.112 1.00 305.96 19 SER G O 1
ATOM 16012 N N . CYS G 1 20 ? 152.388 148.656 98.008 1.00 304.83 20 CYS G N 1
ATOM 16013 C CA . CYS G 1 20 ? 153.801 148.630 98.376 1.00 304.45 20 CYS G CA 1
ATOM 16014 C C . CYS G 1 20 ? 154.279 150.007 98.825 1.00 304.92 20 CYS G C 1
ATOM 16015 O O . CYS G 1 20 ? 155.017 150.129 99.813 1.00 305.14 20 CYS G O 1
ATOM 16018 N N . ALA G 1 21 ? 153.862 151.057 98.112 1.00 307.32 21 ALA G N 1
ATOM 16019 C CA . ALA G 1 21 ? 154.247 152.411 98.490 1.00 306.85 21 ALA G CA 1
ATOM 16020 C C . ALA G 1 21 ? 153.677 152.787 99.851 1.00 306.96 21 ALA G C 1
ATOM 16021 O O . ALA G 1 21 ? 154.360 153.419 100.663 1.00 307.19 21 ALA G O 1
ATOM 16023 N N . ALA G 1 22 ? 152.425 152.408 100.117 1.00 305.16 22 ALA G N 1
ATOM 16024 C CA . ALA G 1 22 ? 151.830 152.681 101.421 1.00 304.55 22 ALA G CA 1
ATOM 16025 C C . ALA G 1 22 ? 152.553 151.922 102.525 1.00 304.77 22 ALA G C 1
ATOM 16026 O O . ALA G 1 22 ? 152.746 152.448 103.627 1.00 304.88 22 ALA G O 1
ATOM 16028 N N . LEU G 1 23 ? 152.955 150.679 102.250 1.00 301.76 23 LEU G N 1
ATOM 16029 C CA . LEU G 1 23 ? 153.709 149.906 103.230 1.00 301.21 23 LEU G CA 1
ATOM 16030 C C . LEU G 1 23 ? 155.035 150.581 103.555 1.00 301.30 23 LEU G C 1
ATOM 16031 O O . LEU G 1 23 ? 155.410 150.709 104.726 1.00 301.31 23 LEU G O 1
ATOM 16036 N N . ILE G 1 24 ? 155.753 151.032 102.525 1.00 301.25 24 ILE G N 1
ATOM 16037 C CA . ILE G 1 24 ? 157.028 151.710 102.755 1.00 300.71 24 ILE G CA 1
ATOM 16038 C C . ILE G 1 24 ? 156.810 153.018 103.508 1.00 300.99 24 ILE G C 1
ATOM 16039 O O . ILE G 1 24 ? 157.577 153.369 104.416 1.00 301.26 24 ILE G O 1
ATOM 16044 N N . LEU G 1 25 ? 155.758 153.758 103.147 1.00 299.96 25 LEU G N 1
ATOM 16045 C CA . LEU G 1 25 ? 155.470 155.022 103.814 1.00 299.31 25 LEU G CA 1
ATOM 16046 C C . LEU G 1 25 ? 155.150 154.810 105.286 1.00 299.10 25 LEU G C 1
ATOM 16047 O O . LEU G 1 25 ? 155.608 155.574 106.142 1.00 298.88 25 LEU G O 1
ATOM 16052 N N . MET G 1 26 ? 154.373 153.773 105.607 1.00 298.22 26 MET G N 1
ATOM 16053 C CA . MET G 1 26 ? 154.035 153.535 107.005 1.00 297.91 26 MET G CA 1
ATOM 16054 C C . MET G 1 26 ? 155.219 152.960 107.772 1.00 298.42 26 MET G C 1
ATOM 16055 O O . MET G 1 26 ? 155.348 153.204 108.976 1.00 298.49 26 MET G O 1
ATOM 16060 N N . SER G 1 27 ? 156.117 152.243 107.092 1.00 298.55 27 SER G N 1
ATOM 16061 C CA . SER G 1 27 ? 157.360 151.824 107.732 1.00 297.92 27 SER G CA 1
ATOM 16062 C C . SER G 1 27 ? 158.209 153.032 108.106 1.00 298.24 27 SER G C 1
ATOM 16063 O O . SER G 1 27 ? 158.741 153.115 109.219 1.00 298.43 27 SER G O 1
ATOM 16066 N N . PHE G 1 28 ? 158.333 153.992 107.186 1.00 296.14 28 PHE G N 1
ATOM 16067 C CA . PHE G 1 28 ? 159.062 155.218 107.498 1.00 295.63 28 PHE G CA 1
ATOM 16068 C C . PHE G 1 28 ? 158.368 156.009 108.601 1.00 295.43 28 PHE G C 1
ATOM 16069 O O . PHE G 1 28 ? 159.029 156.590 109.470 1.00 295.77 28 PHE G O 1
ATOM 16077 N N . TRP G 1 29 ? 157.035 156.049 108.574 1.00 288.17 29 TRP G N 1
ATOM 16078 C CA . TRP G 1 29 ? 156.283 156.784 109.586 1.00 287.59 29 TRP G CA 1
ATOM 16079 C C . TRP G 1 29 ? 156.508 156.176 110.966 1.00 287.76 29 TRP G C 1
ATOM 16080 O O . TRP G 1 29 ? 156.691 156.900 111.951 1.00 287.96 29 TRP G O 1
ATOM 16091 N N . PHE G 1 30 ? 156.520 154.843 111.050 1.00 286.34 30 PHE G N 1
ATOM 16092 C CA . PHE G 1 30 ? 156.880 154.179 112.298 1.00 285.92 30 PHE G CA 1
ATOM 16093 C C . PHE G 1 30 ? 158.317 154.489 112.697 1.00 286.40 30 PHE G C 1
ATOM 16094 O O . PHE G 1 30 ? 158.603 154.730 113.875 1.00 286.21 30 PHE G O 1
ATOM 16102 N N . ARG G 1 31 ? 159.239 154.478 111.731 1.00 292.92 31 ARG G N 1
ATOM 16103 C CA . ARG G 1 31 ? 160.638 154.751 112.045 1.00 292.16 31 ARG G CA 1
ATOM 16104 C C . ARG G 1 31 ? 160.829 156.166 112.574 1.00 292.06 31 ARG G C 1
ATOM 16105 O O . ARG G 1 31 ? 161.755 156.417 113.355 1.00 291.32 31 ARG G O 1
ATOM 16113 N N . ARG G 1 32 ? 159.972 157.099 112.168 1.00 288.44 32 ARG G N 1
ATOM 16114 C CA . ARG G 1 32 ? 160.044 158.482 112.628 1.00 287.46 32 ARG G CA 1
ATOM 16115 C C . ARG G 1 32 ? 159.200 158.629 113.890 1.00 287.29 32 ARG G C 1
ATOM 16116 O O . ARG G 1 32 ? 157.967 158.612 113.827 1.00 287.02 32 ARG G O 1
ATOM 16124 N N . GLY G 1 33 ? 159.865 158.774 115.036 1.00 282.93 33 GLY G N 1
ATOM 16125 C CA . GLY G 1 33 ? 159.205 159.000 116.301 1.00 282.75 33 GLY G CA 1
ATOM 16126 C C . GLY G 1 33 ? 158.804 157.745 117.051 1.00 282.92 33 GLY G C 1
ATOM 16127 O O . GLY G 1 33 ? 158.820 157.746 118.287 1.00 282.67 33 GLY G O 1
ATOM 16128 N N . ASN G 1 34 ? 158.455 156.678 116.330 1.00 279.67 34 ASN G N 1
ATOM 16129 C CA . ASN G 1 34 ? 157.993 155.404 116.897 1.00 279.38 34 ASN G CA 1
ATOM 16130 C C . ASN G 1 34 ? 157.044 155.619 118.076 1.00 279.28 34 ASN G C 1
ATOM 16131 O O . ASN G 1 34 ? 157.204 155.050 119.158 1.00 279.10 34 ASN G O 1
ATOM 16136 N N . ARG G 1 35 ? 156.032 156.460 117.848 1.00 274.11 35 ARG G N 1
ATOM 16137 C CA . ARG G 1 35 ? 155.039 156.722 118.884 1.00 273.54 35 ARG G CA 1
ATOM 16138 C C . ARG G 1 35 ? 154.110 155.533 119.085 1.00 273.79 35 ARG G C 1
ATOM 16139 O O . ARG G 1 35 ? 153.496 155.400 120.150 1.00 273.40 35 ARG G O 1
ATOM 16147 N N . LYS G 1 36 ? 153.993 154.667 118.083 1.00 271.73 36 LYS G N 1
ATOM 16148 C CA . LYS G 1 36 ? 153.083 153.536 118.140 1.00 271.00 36 LYS G CA 1
ATOM 16149 C C . LYS G 1 36 ? 153.770 152.325 118.764 1.00 270.70 36 LYS G C 1
ATOM 16150 O O . LYS G 1 36 ? 154.974 152.322 119.033 1.00 270.80 36 LYS G O 1
ATOM 16156 N N . ARG G 1 37 ? 152.978 151.284 119.001 1.00 243.49 37 ARG G N 1
ATOM 16157 C CA . ARG G 1 37 ? 153.474 149.998 119.473 1.00 242.89 37 ARG G CA 1
ATOM 16158 C C . ARG G 1 37 ? 153.324 148.986 118.346 1.00 242.84 37 ARG G C 1
ATOM 16159 O O . ARG G 1 37 ? 152.210 148.740 117.873 1.00 242.18 37 ARG G O 1
ATOM 16167 N N . LYS G 1 38 ? 154.445 148.402 117.919 1.00 248.79 38 LYS G N 1
ATOM 16168 C CA . LYS G 1 38 ? 154.449 147.452 116.807 1.00 249.38 38 LYS G CA 1
ATOM 16169 C C . LYS G 1 38 ? 154.063 146.066 117.327 1.00 249.32 38 LYS G C 1
ATOM 16170 O O . LYS G 1 38 ? 154.873 145.142 117.424 1.00 248.61 38 LYS G O 1
ATOM 16176 N N . GLY G 1 39 ? 152.783 145.937 117.666 1.00 234.89 39 GLY G N 1
ATOM 16177 C CA . GLY G 1 39 ? 152.259 144.691 118.186 1.00 233.60 39 GLY G CA 1
ATOM 16178 C C . GLY G 1 39 ? 151.292 144.004 117.245 1.00 233.22 39 GLY G C 1
ATOM 16179 O O . GLY G 1 39 ? 151.689 143.515 116.183 1.00 233.80 39 GLY G O 1
ATOM 16180 N N . PHE G 1 40 ? 150.015 143.959 117.627 1.00 222.98 40 PHE G N 1
ATOM 16181 C CA . PHE G 1 40 ? 149.024 143.254 116.823 1.00 222.89 40 PHE G CA 1
ATOM 16182 C C . PHE G 1 40 ? 148.593 144.051 115.597 1.00 224.34 40 PHE G C 1
ATOM 16183 O O . PHE G 1 40 ? 148.322 143.460 114.547 1.00 224.75 40 PHE G O 1
ATOM 16191 N N . LEU G 1 41 ? 148.528 145.381 115.700 1.00 225.98 41 LEU G N 1
ATOM 16192 C CA . LEU G 1 41 ? 147.979 146.179 114.608 1.00 224.62 41 LEU G CA 1
ATOM 16193 C C . LEU G 1 41 ? 148.911 146.196 113.403 1.00 224.90 41 LEU G C 1
ATOM 16194 O O . LEU G 1 41 ? 148.464 146.036 112.261 1.00 225.48 41 LEU G O 1
ATOM 16199 N N . PHE G 1 42 ? 150.209 146.394 113.635 1.00 235.79 42 PHE G N 1
ATOM 16200 C CA . PHE G 1 42 ? 151.161 146.423 112.531 1.00 236.15 42 PHE G CA 1
ATOM 16201 C C . PHE G 1 42 ? 151.296 145.045 111.891 1.00 237.66 42 PHE G C 1
ATOM 16202 O O . PHE G 1 42 ? 151.406 144.928 110.662 1.00 238.52 42 PHE G O 1
ATOM 16210 N N . HIS G 1 43 ? 151.255 143.988 112.707 1.00 229.59 43 HIS G N 1
ATOM 16211 C CA . HIS G 1 43 ? 151.247 142.633 112.166 1.00 228.88 43 HIS G CA 1
ATOM 16212 C C . HIS G 1 43 ? 150.004 142.384 111.320 1.00 229.60 43 HIS G C 1
ATOM 16213 O O . HIS G 1 43 ? 150.083 141.755 110.260 1.00 230.57 43 HIS G O 1
ATOM 16220 N N . ALA G 1 44 ? 148.845 142.869 111.773 1.00 236.86 44 ALA G N 1
ATOM 16221 C CA . ALA G 1 44 ? 147.618 142.703 110.999 1.00 236.52 44 ALA G CA 1
ATOM 16222 C C . ALA G 1 44 ? 147.683 143.474 109.686 1.00 237.27 44 ALA G C 1
ATOM 16223 O O . ALA G 1 44 ? 147.179 143.006 108.657 1.00 237.19 44 ALA G O 1
ATOM 16225 N N . VAL G 1 45 ? 148.283 144.665 109.707 1.00 241.74 45 VAL G N 1
ATOM 16226 C CA . VAL G 1 45 ? 148.450 145.438 108.479 1.00 240.84 45 VAL G CA 1
ATOM 16227 C C . VAL G 1 45 ? 149.329 144.676 107.494 1.00 241.55 45 VAL G C 1
ATOM 16228 O O . VAL G 1 45 ? 149.015 144.571 106.299 1.00 242.57 45 VAL G O 1
ATOM 16232 N N . GLN G 1 46 ? 150.443 144.124 107.987 1.00 242.30 46 GLN G N 1
ATOM 16233 C CA . GLN G 1 46 ? 151.288 143.296 107.131 1.00 242.11 46 GLN G CA 1
ATOM 16234 C C . GLN G 1 46 ? 150.510 142.110 106.580 1.00 243.02 46 GLN G C 1
ATOM 16235 O O . GLN G 1 46 ? 150.640 141.765 105.400 1.00 244.22 46 GLN G O 1
ATOM 16241 N N . PHE G 1 47 ? 149.697 141.474 107.423 1.00 236.24 47 PHE G N 1
ATOM 16242 C CA . PHE G 1 47 ? 148.925 140.316 106.989 1.00 235.53 47 PHE G CA 1
ATOM 16243 C C . PHE G 1 47 ? 147.968 140.681 105.861 1.00 236.51 47 PHE G C 1
ATOM 16244 O O . PHE G 1 47 ? 147.891 139.980 104.845 1.00 238.03 47 PHE G O 1
ATOM 16252 N N . LEU G 1 48 ? 147.234 141.784 106.019 1.00 242.72 48 LEU G N 1
ATOM 16253 C CA . LEU G 1 48 ? 146.246 142.139 105.005 1.00 241.94 48 LEU G CA 1
ATOM 16254 C C . LEU G 1 48 ? 146.916 142.569 103.705 1.00 242.64 48 LEU G C 1
ATOM 16255 O O . LEU G 1 48 ? 146.443 142.217 102.615 1.00 243.23 48 LEU G O 1
ATOM 16260 N N . ILE G 1 49 ? 148.023 143.315 103.786 1.00 250.36 49 ILE G N 1
ATOM 16261 C CA . ILE G 1 49 ? 148.692 143.711 102.550 1.00 250.28 49 ILE G CA 1
ATOM 16262 C C . ILE G 1 49 ? 149.286 142.492 101.851 1.00 251.16 49 ILE G C 1
ATOM 16263 O O . ILE G 1 49 ? 149.233 142.382 100.620 1.00 252.33 49 ILE G O 1
ATOM 16268 N N . TYR G 1 50 ? 149.835 141.546 102.618 1.00 252.75 50 TYR G N 1
ATOM 16269 C CA . TYR G 1 50 ? 150.348 140.318 102.020 1.00 252.86 50 TYR G CA 1
ATOM 16270 C C . TYR G 1 50 ? 149.231 139.546 101.332 1.00 253.39 50 TYR G C 1
ATOM 16271 O O . TYR G 1 50 ? 149.398 139.042 100.214 1.00 254.44 50 TYR G O 1
ATOM 16280 N N . THR G 1 51 ? 148.073 139.453 101.989 1.00 254.25 51 THR G N 1
ATOM 16281 C CA . THR G 1 51 ? 146.947 138.729 101.411 1.00 253.96 51 THR G CA 1
ATOM 16282 C C . THR G 1 51 ? 146.499 139.371 100.105 1.00 254.50 51 THR G C 1
ATOM 16283 O O . THR G 1 51 ? 146.280 138.679 99.103 1.00 254.84 51 THR G O 1
ATOM 16287 N N . ILE G 1 52 ? 146.375 140.700 100.088 1.00 256.43 52 ILE G N 1
ATOM 16288 C CA . ILE G 1 52 ? 145.880 141.352 98.880 1.00 255.67 52 ILE G CA 1
ATOM 16289 C C . ILE G 1 52 ? 146.899 141.243 97.749 1.00 255.99 52 ILE G C 1
ATOM 16290 O O . ILE G 1 52 ? 146.529 141.020 96.589 1.00 256.73 52 ILE G O 1
ATOM 16295 N N . ILE G 1 53 ? 148.196 141.358 98.058 1.00 258.78 53 ILE G N 1
ATOM 16296 C CA . ILE G 1 53 ? 149.179 141.282 96.982 1.00 258.75 53 ILE G CA 1
ATOM 16297 C C . ILE G 1 53 ? 149.251 139.866 96.419 1.00 259.54 53 ILE G C 1
ATOM 16298 O O . ILE G 1 53 ? 149.379 139.680 95.202 1.00 261.00 53 ILE G O 1
ATOM 16303 N N . ILE G 1 54 ? 149.154 138.842 97.274 1.00 257.38 54 ILE G N 1
ATOM 16304 C CA . ILE G 1 54 ? 149.213 137.492 96.720 1.00 257.33 54 ILE G CA 1
ATOM 16305 C C . ILE G 1 54 ? 147.931 137.163 95.965 1.00 257.89 54 ILE G C 1
ATOM 16306 O O . ILE G 1 54 ? 147.965 136.432 94.970 1.00 258.66 54 ILE G O 1
ATOM 16311 N N . SER G 1 55 ? 146.786 137.694 96.402 1.00 263.52 55 SER G N 1
ATOM 16312 C CA . SER G 1 55 ? 145.564 137.503 95.630 1.00 263.26 55 SER G CA 1
ATOM 16313 C C . SER G 1 55 ? 145.687 138.143 94.253 1.00 264.20 55 SER G C 1
ATOM 16314 O O . SER G 1 55 ? 145.265 137.560 93.245 1.00 264.38 55 SER G O 1
ATOM 16317 N N . ALA G 1 56 ? 146.275 139.340 94.190 1.00 272.59 56 ALA G N 1
ATOM 16318 C CA . ALA G 1 56 ? 146.494 139.991 92.903 1.00 272.46 56 ALA G CA 1
ATOM 16319 C C . ALA G 1 56 ? 147.434 139.175 92.020 1.00 272.57 56 ALA G C 1
ATOM 16320 O O . ALA G 1 56 ? 147.192 139.018 90.815 1.00 273.56 56 ALA G O 1
ATOM 16322 N N . VAL G 1 57 ? 148.513 138.648 92.603 1.00 267.27 57 VAL G N 1
ATOM 16323 C CA . VAL G 1 57 ? 149.457 137.843 91.830 1.00 266.40 57 VAL G CA 1
ATOM 16324 C C . VAL G 1 57 ? 148.784 136.578 91.311 1.00 266.87 57 VAL G C 1
ATOM 16325 O O . VAL G 1 57 ? 148.999 136.165 90.164 1.00 267.21 57 VAL G O 1
ATOM 16329 N N . GLY G 1 58 ? 147.963 135.941 92.146 1.00 269.41 58 GLY G N 1
ATOM 16330 C CA . GLY G 1 58 ? 147.240 134.762 91.703 1.00 269.07 58 GLY G CA 1
ATOM 16331 C C . GLY G 1 58 ? 146.260 135.066 90.588 1.00 269.59 58 GLY G C 1
ATOM 16332 O O . GLY G 1 58 ? 146.104 134.277 89.654 1.00 270.00 58 GLY G O 1
ATOM 16333 N N . SER G 1 59 ? 145.585 136.216 90.669 1.00 270.84 59 SER G N 1
ATOM 16334 C CA . SER G 1 59 ? 144.690 136.618 89.588 1.00 270.18 59 SER G CA 1
ATOM 16335 C C . SER G 1 59 ? 145.461 136.838 88.292 1.00 270.35 59 SER G C 1
ATOM 16336 O O . SER G 1 59 ? 144.999 136.451 87.212 1.00 270.58 59 SER G O 1
ATOM 16339 N N . ILE G 1 60 ? 146.638 137.460 88.383 1.00 270.04 60 ILE G N 1
ATOM 16340 C CA . ILE G 1 60 ? 147.466 137.665 87.195 1.00 269.26 60 ILE G CA 1
ATOM 16341 C C . ILE G 1 60 ? 147.896 136.330 86.602 1.00 269.36 60 ILE G C 1
ATOM 16342 O O . ILE G 1 60 ? 147.871 136.141 85.379 1.00 270.17 60 ILE G O 1
ATOM 16347 N N . ILE G 1 61 ? 148.297 135.385 87.453 1.00 266.76 61 ILE G N 1
ATOM 16348 C CA . ILE G 1 61 ? 148.701 134.071 86.959 1.00 266.52 61 ILE G CA 1
ATOM 16349 C C . ILE G 1 61 ? 147.526 133.372 86.288 1.00 266.82 61 ILE G C 1
ATOM 16350 O O . ILE G 1 61 ? 147.674 132.760 85.222 1.00 266.90 61 ILE G O 1
ATOM 16355 N N . ASN G 1 62 ? 146.341 133.458 86.895 1.00 269.28 62 ASN G N 1
ATOM 16356 C CA . ASN G 1 62 ? 145.153 132.849 86.306 1.00 269.10 62 ASN G CA 1
ATOM 16357 C C . ASN G 1 62 ? 144.859 133.442 84.935 1.00 269.58 62 ASN G C 1
ATOM 16358 O O . ASN G 1 62 ? 144.592 132.712 83.973 1.00 269.85 62 ASN G O 1
ATOM 16363 N N . TYR G 1 63 ? 144.903 134.772 84.831 1.00 273.64 63 TYR G N 1
ATOM 16364 C CA . TYR G 1 63 ? 144.614 135.425 83.559 1.00 273.42 63 TYR G CA 1
ATOM 16365 C C . TYR G 1 63 ? 145.647 135.055 82.504 1.00 273.05 63 TYR G C 1
ATOM 16366 O O . TYR G 1 63 ? 145.299 134.809 81.343 1.00 273.03 63 TYR G O 1
ATOM 16375 N N . VAL G 1 64 ? 146.924 135.011 82.888 1.00 268.49 64 VAL G N 1
ATOM 16376 C CA . VAL G 1 64 ? 147.974 134.654 81.940 1.00 267.60 64 VAL G CA 1
ATOM 16377 C C . VAL G 1 64 ? 147.777 133.230 81.440 1.00 267.74 64 VAL G C 1
ATOM 16378 O O . VAL G 1 64 ? 147.863 132.963 80.236 1.00 268.50 64 VAL G O 1
ATOM 16382 N N . ILE G 1 65 ? 147.494 132.297 82.349 1.00 266.43 65 ILE G N 1
ATOM 16383 C CA . ILE G 1 65 ? 147.320 130.905 81.947 1.00 266.28 65 ILE G CA 1
ATOM 16384 C C . ILE G 1 65 ? 146.101 130.758 81.044 1.00 266.85 65 ILE G C 1
ATOM 16385 O O . ILE G 1 65 ? 146.156 130.086 80.007 1.00 266.98 65 ILE G O 1
ATOM 16390 N N . GLU G 1 66 ? 144.988 131.397 81.411 1.00 270.94 66 GLU G N 1
ATOM 16391 C CA . GLU G 1 66 ? 143.762 131.250 80.636 1.00 270.46 66 GLU G CA 1
ATOM 16392 C C . GLU G 1 66 ? 143.814 131.990 79.306 1.00 270.14 66 GLU G C 1
ATOM 16393 O O . GLU G 1 66 ? 143.057 131.645 78.393 1.00 269.07 66 GLU G O 1
ATOM 16399 N N . ASN G 1 67 ? 144.686 132.990 79.170 1.00 268.43 67 ASN G N 1
ATOM 16400 C CA . ASN G 1 67 ? 144.736 133.792 77.956 1.00 268.18 67 ASN G CA 1
ATOM 16401 C C . ASN G 1 67 ? 145.909 133.452 77.048 1.00 267.82 67 ASN G C 1
ATOM 16402 O O . ASN G 1 67 ? 145.914 133.876 75.888 1.00 267.69 67 ASN G O 1
ATOM 16407 N N . TYR G 1 68 ? 146.897 132.706 77.538 1.00 257.01 68 TYR G N 1
ATOM 16408 C CA . TYR G 1 68 ? 148.079 132.369 76.756 1.00 256.08 68 TYR G CA 1
ATOM 16409 C C . TYR G 1 68 ? 148.123 130.899 76.369 1.00 255.77 68 TYR G C 1
ATOM 16410 O O . TYR G 1 68 ? 148.185 130.575 75.179 1.00 255.16 68 TYR G O 1
ATOM 16419 N N . LYS G 1 69 ? 148.078 129.997 77.347 1.00 258.06 69 LYS G N 1
ATOM 16420 C CA . LYS G 1 69 ? 148.115 128.565 77.084 1.00 257.51 69 LYS G CA 1
ATOM 16421 C C . LYS G 1 69 ? 147.732 127.825 78.356 1.00 258.36 69 LYS G C 1
ATOM 16422 O O . LYS G 1 69 ? 148.233 128.143 79.436 1.00 258.78 69 LYS G O 1
ATOM 16428 N N . LEU G 1 70 ? 146.849 126.837 78.217 1.00 261.64 70 LEU G N 1
ATOM 16429 C CA . LEU G 1 70 ? 146.365 126.062 79.352 1.00 261.96 70 LEU G CA 1
ATOM 16430 C C . LEU G 1 70 ? 147.218 124.837 79.653 1.00 261.86 70 LEU G C 1
ATOM 16431 O O . LEU G 1 70 ? 146.975 124.167 80.662 1.00 261.55 70 LEU G O 1
ATOM 16436 N N . LYS G 1 71 ? 148.201 124.530 78.813 1.00 261.01 71 LYS G N 1
ATOM 16437 C CA . LYS G 1 71 ? 149.010 123.337 79.012 1.00 260.72 71 LYS G CA 1
ATOM 16438 C C . LYS G 1 71 ? 149.981 123.528 80.174 1.00 261.10 71 LYS G C 1
ATOM 16439 O O . LYS G 1 71 ? 150.453 124.636 80.444 1.00 261.24 71 LYS G O 1
ATOM 16445 N N . PHE G 1 72 ? 150.256 122.428 80.876 1.00 259.85 72 PHE G N 1
ATOM 16446 C CA . PHE G 1 72 ? 151.256 122.302 81.934 1.00 259.57 72 PHE G CA 1
ATOM 16447 C C . PHE G 1 72 ? 150.880 123.037 83.215 1.00 259.80 72 PHE G C 1
ATOM 16448 O O . PHE G 1 72 ? 151.614 122.935 84.206 1.00 259.36 72 PHE G O 1
ATOM 16456 N N . ILE G 1 73 ? 149.767 123.766 83.241 1.00 261.36 73 ILE G N 1
ATOM 16457 C CA . ILE G 1 73 ? 149.320 124.479 84.432 1.00 260.80 73 ILE G CA 1
ATOM 16458 C C . ILE G 1 73 ? 147.880 124.085 84.718 1.00 260.42 73 ILE G C 1
ATOM 16459 O O . ILE G 1 73 ? 147.026 124.147 83.827 1.00 260.60 73 ILE G O 1
ATOM 16464 N N . THR G 1 74 ? 147.612 123.683 85.958 1.00 255.44 74 THR G N 1
ATOM 16465 C CA . THR G 1 74 ? 146.268 123.309 86.368 1.00 255.38 74 THR G CA 1
ATOM 16466 C C . THR G 1 74 ? 145.652 124.452 87.157 1.00 255.55 74 THR G C 1
ATOM 16467 O O . THR G 1 74 ? 146.177 124.807 88.224 1.00 256.07 74 THR G O 1
ATOM 16471 N N . PRO G 1 75 ? 144.566 125.060 86.686 1.00 251.40 75 PRO G N 1
ATOM 16472 C CA . PRO G 1 75 ? 143.945 126.150 87.444 1.00 251.15 75 PRO G CA 1
ATOM 16473 C C . PRO G 1 75 ? 143.384 125.658 88.768 1.00 251.29 75 PRO G C 1
ATOM 16474 O O . PRO G 1 75 ? 142.977 124.502 88.910 1.00 251.00 75 PRO G O 1
ATOM 16478 N N . GLY G 1 76 ? 143.369 126.560 89.748 1.00 244.68 76 GLY G N 1
ATOM 16479 C CA . GLY G 1 76 ? 142.944 126.247 91.090 1.00 243.86 76 GLY G CA 1
ATOM 16480 C C . GLY G 1 76 ? 144.067 125.813 92.011 1.00 244.03 76 GLY G C 1
ATOM 16481 O O . GLY G 1 76 ? 143.991 126.050 93.221 1.00 244.00 76 GLY G O 1
ATOM 16482 N N . VAL G 1 77 ? 145.106 125.179 91.466 1.00 242.76 77 VAL G N 1
ATOM 16483 C CA . VAL G 1 77 ? 146.260 124.808 92.277 1.00 242.91 77 VAL G CA 1
ATOM 16484 C C . VAL G 1 77 ? 146.974 126.054 92.783 1.00 243.36 77 VAL G C 1
ATOM 16485 O O . VAL G 1 77 ? 147.483 126.083 93.910 1.00 243.54 77 VAL G O 1
ATOM 16489 N N . ILE G 1 78 ? 147.016 127.107 91.965 1.00 241.38 78 ILE G N 1
ATOM 16490 C CA . ILE G 1 78 ? 147.593 128.369 92.417 1.00 241.39 78 ILE G CA 1
ATOM 16491 C C . ILE G 1 78 ? 146.755 128.979 93.537 1.00 242.15 78 ILE G C 1
ATOM 16492 O O . ILE G 1 78 ? 147.289 129.609 94.458 1.00 242.07 78 ILE G O 1
ATOM 16497 N N . ASP G 1 79 ? 145.435 128.783 93.494 1.00 239.45 79 ASP G N 1
ATOM 16498 C CA . ASP G 1 79 ? 144.596 129.205 94.611 1.00 238.88 79 ASP G CA 1
ATOM 16499 C C . ASP G 1 79 ? 144.941 128.423 95.870 1.00 238.53 79 ASP G C 1
ATOM 16500 O O . ASP G 1 79 ? 144.991 128.985 96.971 1.00 239.13 79 ASP G O 1
ATOM 16505 N N . PHE G 1 80 ? 145.188 127.120 95.721 1.00 227.85 80 PHE G N 1
ATOM 16506 C CA . PHE G 1 80 ? 145.605 126.308 96.856 1.00 226.96 80 PHE G CA 1
ATOM 16507 C C . PHE G 1 80 ? 146.919 126.814 97.435 1.00 227.41 80 PHE G C 1
ATOM 16508 O O . PHE G 1 80 ? 147.073 126.903 98.658 1.00 228.43 80 PHE G O 1
ATOM 16516 N N . ILE G 1 81 ? 147.875 127.163 96.572 1.00 230.12 81 ILE G N 1
ATOM 16517 C CA . ILE G 1 81 ? 149.173 127.618 97.059 1.00 230.49 81 ILE G CA 1
ATOM 16518 C C . ILE G 1 81 ? 149.048 128.984 97.730 1.00 231.08 81 ILE G C 1
ATOM 16519 O O . ILE G 1 81 ? 149.722 129.259 98.730 1.00 232.23 81 ILE G O 1
ATOM 16524 N N . CYS G 1 82 ? 148.169 129.850 97.216 1.00 230.87 82 CYS G N 1
ATOM 16525 C CA . CYS G 1 82 ? 147.975 131.150 97.850 1.00 230.95 82 CYS G CA 1
ATOM 16526 C C . CYS G 1 82 ? 147.330 130.998 99.222 1.00 231.94 82 CYS G C 1
ATOM 16527 O O . CYS G 1 82 ? 147.748 131.650 100.190 1.00 232.19 82 CYS G O 1
ATOM 16530 N N . THR G 1 83 ? 146.315 130.136 99.324 1.00 226.74 83 THR G N 1
ATOM 16531 C CA . THR G 1 83 ? 145.701 129.868 100.619 1.00 225.70 83 THR G CA 1
ATOM 16532 C C . THR G 1 83 ? 146.716 129.282 101.592 1.00 225.61 83 THR G C 1
ATOM 16533 O O . THR G 1 83 ? 146.765 129.674 102.765 1.00 227.14 83 THR G O 1
ATOM 16537 N N . SER G 1 84 ? 147.548 128.353 101.117 1.00 221.08 84 SER G N 1
ATOM 16538 C CA . SER G 1 84 ? 148.568 127.766 101.976 1.00 220.98 84 SER G CA 1
ATOM 16539 C C . SER G 1 84 ? 149.542 128.824 102.476 1.00 221.55 84 SER G C 1
ATOM 16540 O O . SER G 1 84 ? 149.888 128.847 103.664 1.00 223.27 84 SER G O 1
ATOM 16543 N N . LEU G 1 85 ? 149.988 129.718 101.589 1.00 217.27 85 LEU G N 1
ATOM 16544 C CA . LEU G 1 85 ? 150.962 130.718 102.006 1.00 217.23 85 LEU G CA 1
ATOM 16545 C C . LEU G 1 85 ? 150.353 131.686 103.011 1.00 218.02 85 LEU G C 1
ATOM 16546 O O . LEU G 1 85 ? 151.002 132.046 104.000 1.00 218.72 85 LEU G O 1
ATOM 16551 N N . ILE G 1 86 ? 149.117 132.132 102.773 1.00 214.82 86 ILE G N 1
ATOM 16552 C CA . ILE G 1 86 ? 148.520 133.088 103.702 1.00 214.26 86 ILE G CA 1
ATOM 16553 C C . ILE G 1 86 ? 148.256 132.429 105.050 1.00 214.64 86 ILE G C 1
ATOM 16554 O O . ILE G 1 86 ? 148.425 133.057 106.103 1.00 215.26 86 ILE G O 1
ATOM 16559 N N . ALA G 1 87 ? 147.862 131.151 105.049 1.00 208.14 87 ALA G N 1
ATOM 16560 C CA . ALA G 1 87 ? 147.682 130.442 106.312 1.00 207.09 87 ALA G CA 1
ATOM 16561 C C . ALA G 1 87 ? 149.001 130.308 107.061 1.00 207.61 87 ALA G C 1
ATOM 16562 O O . ALA G 1 87 ? 149.053 130.493 108.285 1.00 209.00 87 ALA G O 1
ATOM 16564 N N . VAL G 1 88 ? 150.081 129.992 106.343 1.00 200.93 88 VAL G N 1
ATOM 16565 C CA . VAL G 1 88 ? 151.389 129.879 106.980 1.00 200.12 88 VAL G CA 1
ATOM 16566 C C . VAL G 1 88 ? 151.812 131.220 107.564 1.00 200.77 88 VAL G C 1
ATOM 16567 O O . VAL G 1 88 ? 152.356 131.289 108.674 1.00 202.18 88 VAL G O 1
ATOM 16571 N N . ILE G 1 89 ? 151.566 132.306 106.831 1.00 201.37 89 ILE G N 1
ATOM 16572 C CA . ILE G 1 89 ? 151.937 133.632 107.318 1.00 201.39 89 ILE G CA 1
ATOM 16573 C C . ILE G 1 89 ? 151.143 133.979 108.573 1.00 202.58 89 ILE G C 1
ATOM 16574 O O . ILE G 1 89 ? 151.688 134.529 109.539 1.00 202.88 89 ILE G O 1
ATOM 16579 N N . LEU G 1 90 ? 149.846 133.657 108.582 1.00 199.78 90 LEU G N 1
ATOM 16580 C CA . LEU G 1 90 ? 149.030 133.907 109.766 1.00 198.72 90 LEU G CA 1
ATOM 16581 C C . LEU G 1 90 ? 149.550 133.122 110.962 1.00 198.65 90 LEU G C 1
ATOM 16582 O O . LEU G 1 90 ? 149.649 133.653 112.077 1.00 200.16 90 LEU G O 1
ATOM 16587 N N . THR G 1 91 ? 149.887 131.849 110.746 1.00 186.45 91 THR G N 1
ATOM 16588 C CA . THR G 1 91 ? 150.423 131.030 111.828 1.00 185.48 91 THR G CA 1
ATOM 16589 C C . THR G 1 91 ? 151.728 131.608 112.360 1.00 184.97 91 THR G C 1
ATOM 16590 O O . THR G 1 91 ? 151.944 131.658 113.577 1.00 185.80 91 THR G O 1
ATOM 16594 N N . ILE G 1 92 ? 152.605 132.058 111.462 1.00 182.94 92 ILE G N 1
ATOM 16595 C CA . ILE G 1 92 ? 153.883 132.623 111.887 1.00 183.00 92 ILE G CA 1
ATOM 16596 C C . ILE G 1 92 ? 153.663 133.885 112.710 1.00 182.76 92 ILE G C 1
ATOM 16597 O O . ILE G 1 92 ? 154.297 134.080 113.756 1.00 185.42 92 ILE G O 1
ATOM 16602 N N . LYS G 1 93 ? 152.763 134.761 112.257 1.00 184.15 93 LYS G N 1
ATOM 16603 C CA . LYS G 1 93 ? 152.490 135.985 113.005 1.00 184.86 93 LYS G CA 1
ATOM 16604 C C . LYS G 1 93 ? 151.927 135.673 114.386 1.00 186.15 93 LYS G C 1
ATOM 16605 O O . LYS G 1 93 ? 152.331 136.284 115.386 1.00 186.07 93 LYS G O 1
ATOM 16611 N N . LEU G 1 94 ? 150.996 134.719 114.463 1.00 175.48 94 LEU G N 1
ATOM 16612 C CA . LEU G 1 94 ? 150.412 134.369 115.754 1.00 172.83 94 LEU G CA 1
ATOM 16613 C C . LEU G 1 94 ? 151.457 133.778 116.691 1.00 171.96 94 LEU G C 1
ATOM 16614 O O . LEU G 1 94 ? 151.487 134.103 117.884 1.00 175.05 94 LEU G O 1
ATOM 16619 N N . PHE G 1 95 ? 152.325 132.908 116.173 1.00 154.39 95 PHE G N 1
ATOM 16620 C CA . PHE G 1 95 ? 153.368 132.330 117.014 1.00 153.73 95 PHE G CA 1
ATOM 16621 C C . PHE G 1 95 ? 154.338 133.397 117.499 1.00 155.83 95 PHE G C 1
ATOM 16622 O O . PHE G 1 95 ? 154.796 133.353 118.646 1.00 156.80 95 PHE G O 1
ATOM 16630 N N . LEU G 1 96 ? 154.666 134.364 116.639 1.00 166.72 96 LEU G N 1
ATOM 16631 C CA . LEU G 1 96 ? 155.519 135.466 117.069 1.00 165.77 96 LEU G CA 1
ATOM 16632 C C . LEU G 1 96 ? 154.860 136.263 118.186 1.00 165.04 96 LEU G C 1
ATOM 16633 O O . LEU G 1 96 ? 155.517 136.639 119.165 1.00 165.59 96 LEU G O 1
ATOM 16638 N N . LEU G 1 97 ? 153.557 136.526 118.059 1.00 163.75 97 LEU G N 1
ATOM 16639 C CA . LEU G 1 97 ? 152.852 137.260 119.106 1.00 163.29 97 LEU G CA 1
ATOM 16640 C C . LEU G 1 97 ? 152.851 136.488 120.421 1.00 163.62 97 LEU G C 1
ATOM 16641 O O . LEU G 1 97 ? 153.060 137.071 121.492 1.00 163.77 97 LEU G O 1
ATOM 16646 N N . ILE G 1 98 ? 152.620 135.176 120.360 1.00 151.11 98 ILE G N 1
ATOM 16647 C CA . ILE G 1 98 ? 152.622 134.360 121.575 1.00 147.83 98 ILE G CA 1
ATOM 16648 C C . ILE G 1 98 ? 154.004 134.345 122.217 1.00 149.83 98 ILE G C 1
ATOM 16649 O O . ILE G 1 98 ? 154.135 134.431 123.445 1.00 152.51 98 ILE G O 1
ATOM 16654 N N . ASN G 1 99 ? 155.057 134.233 121.405 1.00 150.25 99 ASN G N 1
ATOM 16655 C CA . ASN G 1 99 ? 156.408 134.247 121.958 1.00 148.60 99 ASN G CA 1
ATOM 16656 C C . ASN G 1 99 ? 156.723 135.587 122.610 1.00 146.98 99 ASN G C 1
ATOM 16657 O O . ASN G 1 99 ? 157.347 135.637 123.677 1.00 147.26 99 ASN G O 1
ATOM 16662 N N . GLN G 1 100 ? 156.296 136.686 121.984 1.00 149.60 100 GLN G N 1
ATOM 16663 C CA . GLN G 1 100 ? 156.492 137.999 122.587 1.00 149.45 100 GLN G CA 1
ATOM 16664 C C . GLN G 1 100 ? 155.741 138.114 123.907 1.00 152.23 100 GLN G C 1
ATOM 16665 O O . GLN G 1 100 ? 156.258 138.678 124.880 1.00 151.85 100 GLN G O 1
ATOM 16671 N N . PHE G 1 101 ? 154.517 137.584 123.958 1.00 151.20 101 PHE G N 1
ATOM 16672 C CA . PHE G 1 101 ? 153.747 137.610 125.198 1.00 148.85 101 PHE G CA 1
ATOM 16673 C C . PHE G 1 101 ? 154.443 136.817 126.296 1.00 146.27 101 PHE G C 1
ATOM 16674 O O . PHE G 1 101 ? 154.502 137.260 127.449 1.00 147.52 101 PHE G O 1
ATOM 16682 N N . GLU G 1 102 ? 154.971 135.640 125.958 1.00 139.25 102 GLU G N 1
ATOM 16683 C CA . GLU G 1 102 ? 155.688 134.840 126.947 1.00 137.63 102 GLU G CA 1
ATOM 16684 C C . GLU G 1 102 ? 156.932 135.564 127.442 1.00 140.67 102 GLU G C 1
ATOM 16685 O O . GLU G 1 102 ? 157.237 135.545 128.642 1.00 143.22 102 GLU G O 1
ATOM 16691 N N . LYS G 1 103 ? 157.668 136.201 126.530 1.00 149.00 103 LYS G N 1
ATOM 16692 C CA . LYS G 1 103 ? 158.859 136.940 126.932 1.00 148.29 103 LYS G CA 1
ATOM 16693 C C . LYS G 1 103 ? 158.501 138.090 127.863 1.00 148.18 103 LYS G C 1
ATOM 16694 O O . LYS G 1 103 ? 159.186 138.323 128.866 1.00 148.09 103 LYS G O 1
ATOM 16700 N N . GLN G 1 104 ? 157.426 138.816 127.552 1.00 144.56 104 GLN G N 1
ATOM 16701 C CA . GLN G 1 104 ? 156.997 139.906 128.423 1.00 142.43 104 GLN G CA 1
ATOM 16702 C C . GLN G 1 104 ? 156.558 139.382 129.785 1.00 144.29 104 GLN G C 1
ATOM 16703 O O . GLN G 1 104 ? 156.835 140.005 130.817 1.00 144.15 104 GLN G O 1
ATOM 16709 N N . GLN G 1 105 ? 155.868 138.240 129.807 1.00 142.39 105 GLN G N 1
ATOM 16710 C CA . GLN G 1 105 ? 155.442 137.658 131.076 1.00 139.38 105 GLN G CA 1
ATOM 16711 C C . GLN G 1 105 ? 156.639 137.259 131.928 1.00 138.42 105 GLN G C 1
ATOM 16712 O O . GLN G 1 105 ? 156.648 137.484 133.143 1.00 138.52 105 GLN G O 1
ATOM 16718 N N . ILE G 1 106 ? 157.657 136.660 131.307 1.00 137.73 106 ILE G N 1
ATOM 16719 C CA . ILE G 1 106 ? 158.873 136.317 132.039 1.00 137.31 106 ILE G CA 1
ATOM 16720 C C . ILE G 1 106 ? 159.552 137.578 132.555 1.00 138.48 106 ILE G C 1
ATOM 16721 O O . ILE G 1 106 ? 160.010 137.631 133.703 1.00 136.42 106 ILE G O 1
ATOM 16726 N N . LYS G 1 107 ? 159.623 138.614 131.716 1.00 146.89 107 LYS G N 1
ATOM 16727 C CA . LYS G 1 107 ? 160.213 139.880 132.135 1.00 146.10 107 LYS G CA 1
ATOM 16728 C C . LYS G 1 107 ? 159.459 140.486 133.311 1.00 144.73 107 LYS G C 1
ATOM 16729 O O . LYS G 1 107 ? 160.063 141.151 134.161 1.00 144.49 107 LYS G O 1
ATOM 16735 N N . LYS G 1 108 ? 158.149 140.251 133.392 1.00 139.92 108 LYS G N 1
ATOM 16736 C CA . LYS G 1 108 ? 157.368 140.743 134.519 1.00 139.44 108 LYS G CA 1
ATOM 16737 C C . LYS G 1 108 ? 157.766 140.093 135.837 1.00 140.94 108 LYS G C 1
ATOM 16738 O O . LYS G 1 108 ? 157.362 140.584 136.896 1.00 140.02 108 LYS G O 1
ATOM 16744 N N . GLY G 1 109 ? 158.540 139.012 135.802 1.00 142.10 109 GLY G N 1
ATOM 16745 C CA . GLY G 1 109 ? 159.032 138.403 137.020 1.00 141.68 109 GLY G CA 1
ATOM 16746 C C . GLY G 1 109 ? 158.190 137.248 137.518 1.00 142.96 109 GLY G C 1
ATOM 16747 O O . GLY G 1 109 ? 157.768 137.237 138.677 1.00 143.38 109 GLY G O 1
ATOM 16748 N N . ARG G 1 110 ? 157.933 136.271 136.652 1.00 137.99 110 ARG G N 1
ATOM 16749 C CA . ARG G 1 110 ? 157.156 135.107 137.056 1.00 136.52 110 ARG G CA 1
ATOM 16750 C C . ARG G 1 110 ? 157.881 133.819 136.687 1.00 135.54 110 ARG G C 1
ATOM 16751 O O . ARG G 1 110 ? 158.959 133.859 136.086 1.00 134.56 110 ARG G O 1
ATOM 16759 N N . ASP G 1 111 ? 157.301 132.679 137.046 1.00 140.84 111 ASP G N 1
ATOM 16760 C CA . ASP G 1 111 ? 157.956 131.389 136.891 1.00 142.68 111 ASP G CA 1
ATOM 16761 C C . ASP G 1 111 ? 158.185 131.066 135.420 1.00 143.08 111 ASP G C 1
ATOM 16762 O O . ASP G 1 111 ? 157.429 131.490 134.543 1.00 144.14 111 ASP G O 1
ATOM 16767 N N . ILE G 1 112 ? 159.246 130.304 135.161 1.00 141.06 112 ILE G N 1
ATOM 16768 C CA . ILE G 1 112 ? 159.603 129.954 133.789 1.00 141.54 112 ILE G CA 1
ATOM 16769 C C . ILE G 1 112 ? 158.680 128.866 133.255 1.00 142.49 112 ILE G C 1
ATOM 16770 O O . ILE G 1 112 ? 157.990 129.052 132.245 1.00 144.55 112 ILE G O 1
ATOM 16775 N N . THR G 1 113 ? 158.650 127.719 133.939 1.00 138.55 113 THR G N 1
ATOM 16776 C CA . THR G 1 113 ? 157.907 126.568 133.438 1.00 139.31 113 THR G CA 1
ATOM 16777 C C . THR G 1 113 ? 156.421 126.873 133.318 1.00 139.99 113 THR G C 1
ATOM 16778 O O . THR G 1 113 ? 155.759 126.412 132.381 1.00 140.55 113 THR G O 1
ATOM 16782 N N . SER G 1 114 ? 155.878 127.647 134.259 1.00 135.07 114 SER G N 1
ATOM 16783 C CA . SER G 1 114 ? 154.476 128.037 134.165 1.00 135.80 114 SER G CA 1
ATOM 16784 C C . SER G 1 114 ? 154.222 128.863 132.911 1.00 137.91 114 SER G C 1
ATOM 16785 O O . SER G 1 114 ? 153.215 128.667 132.220 1.00 139.29 114 SER G O 1
ATOM 16788 N N . ALA G 1 115 ? 155.130 129.791 132.599 1.00 134.02 115 ALA G N 1
ATOM 16789 C CA . ALA G 1 115 ? 154.983 130.591 131.389 1.00 131.74 115 ALA G CA 1
ATOM 16790 C C . ALA G 1 115 ? 155.058 129.723 130.141 1.00 133.34 115 ALA G C 1
ATOM 16791 O O . ALA G 1 115 ? 154.286 129.918 129.195 1.00 135.78 115 ALA G O 1
ATOM 16793 N N . ARG G 1 116 ? 155.980 128.758 130.118 1.00 132.02 116 ARG G N 1
ATOM 16794 C CA . ARG G 1 116 ? 156.066 127.865 128.965 1.00 131.95 116 ARG G CA 1
ATOM 16795 C C . ARG G 1 116 ? 154.793 127.044 128.805 1.00 133.98 116 ARG G C 1
ATOM 16796 O O . ARG G 1 116 ? 154.311 126.848 127.684 1.00 136.25 116 ARG G O 1
ATOM 16804 N N . ILE G 1 117 ? 154.233 126.556 129.912 1.00 125.98 117 ILE G N 1
ATOM 16805 C CA . ILE G 1 117 ? 153.009 125.765 129.832 1.00 125.43 117 ILE G CA 1
ATOM 16806 C C . ILE G 1 117 ? 151.849 126.619 129.333 1.00 126.85 117 ILE G C 1
ATOM 16807 O O . ILE G 1 117 ? 151.045 126.175 128.504 1.00 131.17 117 ILE G O 1
ATOM 16812 N N . MET G 1 118 ? 151.740 127.855 129.827 1.00 121.80 118 MET G N 1
ATOM 16813 C CA . MET G 1 118 ? 150.696 128.751 129.338 1.00 121.53 118 MET G CA 1
ATOM 16814 C C . MET G 1 118 ? 150.857 129.028 127.849 1.00 124.28 118 MET G C 1
ATOM 16815 O O . MET G 1 118 ? 149.870 129.048 127.100 1.00 127.12 118 MET G O 1
ATOM 16820 N N . SER G 1 119 ? 152.094 129.244 127.399 1.00 124.41 119 SER G N 1
ATOM 16821 C CA . SER G 1 119 ? 152.330 129.472 125.979 1.00 122.86 119 SER G CA 1
ATOM 16822 C C . SER G 1 119 ? 151.935 128.255 125.157 1.00 123.62 119 SER G C 1
ATOM 16823 O O . SER G 1 119 ? 151.346 128.390 124.079 1.00 129.46 119 SER G O 1
ATOM 16826 N N . ARG G 1 120 ? 152.254 127.057 125.648 1.00 118.22 120 ARG G N 1
ATOM 16827 C CA . ARG G 1 120 ? 151.869 125.844 124.936 1.00 119.46 120 ARG G CA 1
ATOM 16828 C C . ARG G 1 120 ? 150.355 125.715 124.850 1.00 120.68 120 ARG G C 1
ATOM 16829 O O . ARG G 1 120 ? 149.817 125.316 123.811 1.00 124.97 120 ARG G O 1
ATOM 16837 N N . ILE G 1 121 ? 149.650 126.049 125.932 1.00 117.41 121 ILE G N 1
ATOM 16838 C CA . ILE G 1 121 ? 148.190 125.974 125.922 1.00 118.16 121 ILE G CA 1
ATOM 16839 C C . ILE G 1 121 ? 147.615 126.945 124.897 1.00 119.11 121 ILE G C 1
ATOM 16840 O O . ILE G 1 121 ? 146.706 126.603 124.127 1.00 122.79 121 ILE G O 1
ATOM 16845 N N . ILE G 1 122 ? 148.136 128.174 124.875 1.00 117.47 122 ILE G N 1
ATOM 16846 C CA . ILE G 1 122 ? 147.634 129.167 123.928 1.00 115.03 122 ILE G CA 1
ATOM 16847 C C . ILE G 1 122 ? 147.922 128.733 122.496 1.00 118.32 122 ILE G C 1
ATOM 16848 O O . ILE G 1 122 ? 147.078 128.883 121.603 1.00 121.13 122 ILE G O 1
ATOM 16853 N N . LYS G 1 123 ? 149.112 128.183 122.252 1.00 124.12 123 LYS G N 1
ATOM 16854 C CA . LYS G 1 123 ? 149.435 127.691 120.918 1.00 121.31 123 LYS G CA 1
ATOM 16855 C C . LYS G 1 123 ? 148.491 126.571 120.502 1.00 122.20 123 LYS G C 1
ATOM 16856 O O . LYS G 1 123 ? 148.006 126.547 119.364 1.00 124.67 123 LYS G O 1
ATOM 16862 N N . ILE G 1 124 ? 148.213 125.637 121.413 1.00 117.80 124 ILE G N 1
ATOM 16863 C CA . ILE G 1 124 ? 147.343 124.514 121.080 1.00 116.91 124 ILE G CA 1
ATOM 16864 C C . ILE G 1 124 ? 145.940 125.002 120.750 1.00 119.39 124 ILE G C 1
ATOM 16865 O O . ILE G 1 124 ? 145.328 124.558 119.769 1.00 124.30 124 ILE G O 1
ATOM 16870 N N . THR G 1 125 ? 145.405 125.925 121.553 1.00 118.08 125 THR G N 1
ATOM 16871 C CA . THR G 1 125 ? 144.053 126.398 121.272 1.00 116.59 125 THR G CA 1
ATOM 16872 C C . THR G 1 125 ? 144.004 127.228 119.992 1.00 120.14 125 THR G C 1
ATOM 16873 O O . THR G 1 125 ? 143.006 127.176 119.263 1.00 122.33 125 THR G O 1
ATOM 16877 N N . ILE G 1 126 ? 145.074 127.965 119.679 1.00 125.79 126 ILE G N 1
ATOM 16878 C CA . ILE G 1 126 ? 145.119 128.699 118.417 1.00 123.05 126 ILE G CA 1
ATOM 16879 C C . ILE G 1 126 ? 145.112 127.735 117.238 1.00 123.29 126 ILE G C 1
ATOM 16880 O O . ILE G 1 126 ? 144.399 127.944 116.249 1.00 123.03 126 ILE G O 1
ATOM 16885 N N . ILE G 1 127 ? 145.907 126.665 117.324 1.00 126.58 127 ILE G N 1
ATOM 16886 C CA . ILE G 1 127 ? 145.923 125.661 116.261 1.00 125.65 127 ILE G CA 1
ATOM 16887 C C . ILE G 1 127 ? 144.551 125.022 116.103 1.00 125.99 127 ILE G C 1
ATOM 16888 O O . ILE G 1 127 ? 144.075 124.810 114.981 1.00 129.03 127 ILE G O 1
ATOM 16893 N N . VAL G 1 128 ? 143.893 124.702 117.219 1.00 125.10 128 VAL G N 1
ATOM 16894 C CA . VAL G 1 128 ? 142.573 124.081 117.140 1.00 125.21 128 VAL G CA 1
ATOM 16895 C C . VAL G 1 128 ? 141.578 125.021 116.471 1.00 125.15 128 VAL G C 1
ATOM 16896 O O . VAL G 1 128 ? 140.789 124.606 115.611 1.00 128.06 128 VAL G O 1
ATOM 16900 N N . VAL G 1 129 ? 141.601 126.302 116.847 1.00 129.86 129 VAL G N 1
ATOM 16901 C CA . VAL G 1 129 ? 140.683 127.267 116.247 1.00 129.95 129 VAL G CA 1
ATOM 16902 C C . VAL G 1 129 ? 140.952 127.403 114.754 1.00 131.52 129 VAL G C 1
ATOM 16903 O O . VAL G 1 129 ? 140.020 127.437 113.941 1.00 133.68 129 VAL G O 1
ATOM 16907 N N . LEU G 1 130 ? 142.228 127.475 114.368 1.00 136.93 130 LEU G N 1
ATOM 16908 C CA . LEU G 1 130 ? 142.561 127.601 112.953 1.00 134.81 130 LEU G CA 1
ATOM 16909 C C . LEU G 1 130 ? 142.099 126.384 112.165 1.00 135.16 130 LEU G C 1
ATOM 16910 O O . LEU G 1 130 ? 141.551 126.519 111.065 1.00 137.21 130 LEU G O 1
ATOM 16915 N N . VAL G 1 131 ? 142.307 125.185 112.713 1.00 133.10 131 VAL G N 1
ATOM 16916 C CA . VAL G 1 131 ? 141.880 123.969 112.027 1.00 133.20 131 VAL G CA 1
ATOM 16917 C C . VAL G 1 131 ? 140.366 123.949 111.873 1.00 132.85 131 VAL G C 1
ATOM 16918 O O . VAL G 1 131 ? 139.840 123.614 110.805 1.00 134.34 131 VAL G O 1
ATOM 16922 N N . LEU G 1 132 ? 139.641 124.315 112.932 1.00 135.59 132 LEU G N 1
ATOM 16923 C CA . LEU G 1 132 ? 138.186 124.368 112.841 1.00 135.49 132 LEU G CA 1
ATOM 16924 C C . LEU G 1 132 ? 137.733 125.415 111.832 1.00 136.53 132 LEU G C 1
ATOM 16925 O O . LEU G 1 132 ? 136.675 125.265 111.212 1.00 135.07 132 LEU G O 1
ATOM 16930 N N . LEU G 1 133 ? 138.519 126.473 111.647 1.00 140.25 133 LEU G N 1
ATOM 16931 C CA . LEU G 1 133 ? 138.147 127.546 110.735 1.00 138.75 133 LEU G CA 1
ATOM 16932 C C . LEU G 1 133 ? 138.640 127.281 109.318 1.00 139.69 133 LEU G C 1
ATOM 16933 O O . LEU G 1 133 ? 137.906 127.519 108.353 1.00 139.13 133 LEU G O 1
ATOM 16938 N N . TYR G 1 134 ? 139.865 126.782 109.171 1.00 151.02 134 TYR G N 1
ATOM 16939 C CA . TYR G 1 134 ? 140.471 126.569 107.865 1.00 150.04 134 TYR G CA 1
ATOM 16940 C C . TYR G 1 134 ? 140.394 125.119 107.412 1.00 150.88 134 TYR G C 1
ATOM 16941 O O . TYR G 1 134 ? 141.212 124.694 106.591 1.00 152.85 134 TYR G O 1
ATOM 16950 N N . GLY G 1 135 ? 139.440 124.353 107.927 1.00 156.23 135 GLY G N 1
ATOM 16951 C CA . GLY G 1 135 ? 139.319 122.953 107.591 1.00 157.03 135 GLY G CA 1
ATOM 16952 C C . GLY G 1 135 ? 138.575 122.648 106.314 1.00 158.94 135 GLY G C 1
ATOM 16953 O O . GLY G 1 135 ? 138.319 121.477 106.023 1.00 158.20 135 GLY G O 1
ATOM 16954 N N . GLU G 1 136 ? 138.200 123.669 105.545 1.00 164.45 136 GLU G N 1
ATOM 16955 C CA . GLU G 1 136 ? 137.482 123.471 104.292 1.00 163.65 136 GLU G CA 1
ATOM 16956 C C . GLU G 1 136 ? 138.282 123.972 103.099 1.00 162.76 136 GLU G C 1
ATOM 16957 O O . GLU G 1 136 ? 138.472 123.225 102.134 1.00 162.30 136 GLU G O 1
ATOM 16963 N N . HIS G 1 137 ? 138.763 125.216 103.139 1.00 168.18 137 HIS G N 1
ATOM 16964 C CA . HIS G 1 137 ? 139.569 125.739 102.044 1.00 169.01 137 HIS G CA 1
ATOM 16965 C C . HIS G 1 137 ? 140.878 124.979 101.893 1.00 168.30 137 HIS G C 1
ATOM 16966 O O . HIS G 1 137 ? 141.508 125.050 100.833 1.00 168.16 137 HIS G O 1
ATOM 16973 N N . PHE G 1 138 ? 141.300 124.261 102.930 1.00 173.48 138 PHE G N 1
ATOM 16974 C CA . PHE G 1 138 ? 142.463 123.388 102.872 1.00 174.31 138 PHE G CA 1
ATOM 16975 C C . PHE G 1 138 ? 142.099 121.945 103.178 1.00 173.88 138 PHE G C 1
ATOM 16976 O O . PHE G 1 138 ? 142.536 121.034 102.466 1.00 173.14 138 PHE G O 1
ATOM 16984 N N . GLY G 1 139 ? 141.305 121.710 104.222 1.00 163.94 139 GLY G N 1
ATOM 16985 C CA . GLY G 1 139 ? 140.904 120.371 104.584 1.00 162.16 139 GLY G CA 1
ATOM 16986 C C . GLY G 1 139 ? 139.815 119.833 103.680 1.00 162.54 139 GLY G C 1
ATOM 16987 O O . GLY G 1 139 ? 139.359 120.481 102.739 1.00 162.66 139 GLY G O 1
ATOM 16988 N N . MET G 1 140 ? 139.391 118.609 103.984 1.00 163.08 140 MET G N 1
ATOM 16989 C CA . MET G 1 140 ? 138.439 117.893 103.144 1.00 165.59 140 MET G CA 1
ATOM 16990 C C . MET G 1 140 ? 137.143 117.543 103.860 1.00 165.31 140 MET G C 1
ATOM 16991 O O . MET G 1 140 ? 136.061 117.780 103.311 1.00 164.72 140 MET G O 1
ATOM 16996 N N . SER G 1 141 ? 137.211 116.984 105.065 1.00 158.05 141 SER G N 1
ATOM 16997 C CA . SER G 1 141 ? 135.998 116.561 105.750 1.00 156.55 141 SER G CA 1
ATOM 16998 C C . SER G 1 141 ? 135.172 117.762 106.192 1.00 156.81 141 SER G C 1
ATOM 16999 O O . SER G 1 141 ? 135.703 118.822 106.535 1.00 157.37 141 SER G O 1
ATOM 17002 N N . LEU G 1 142 ? 133.851 117.587 106.173 1.00 149.37 142 LEU G N 1
ATOM 17003 C CA . LEU G 1 142 ? 132.926 118.612 106.645 1.00 149.54 142 LEU G CA 1
ATOM 17004 C C . LEU G 1 142 ? 132.129 118.144 107.853 1.00 148.57 142 LEU G C 1
ATOM 17005 O O . LEU G 1 142 ? 132.152 118.807 108.893 1.00 152.01 142 LEU G O 1
ATOM 17010 N N . SER G 1 143 ? 131.417 117.021 107.744 1.00 147.52 143 SER G N 1
ATOM 17011 C CA . SER G 1 143 ? 130.581 116.566 108.850 1.00 151.28 143 SER G CA 1
ATOM 17012 C C . SER G 1 143 ? 131.420 116.182 110.062 1.00 152.39 143 SER G C 1
ATOM 17013 O O . SER G 1 143 ? 131.052 116.494 111.201 1.00 153.24 143 SER G O 1
ATOM 17016 N N . GLY G 1 144 ? 132.545 115.502 109.840 1.00 145.78 144 GLY G N 1
ATOM 17017 C CA . GLY G 1 144 ? 133.397 115.127 110.957 1.00 145.97 144 GLY G CA 1
ATOM 17018 C C . GLY G 1 144 ? 133.956 116.333 111.685 1.00 146.20 144 GLY G C 1
ATOM 17019 O O . GLY G 1 144 ? 133.933 116.398 112.918 1.00 144.76 144 GLY G O 1
ATOM 17020 N N . LEU G 1 145 ? 134.462 117.309 110.928 1.00 141.04 145 LEU G N 1
ATOM 17021 C CA . LEU G 1 145 ? 134.973 118.532 111.537 1.00 138.83 145 LEU G CA 1
ATOM 17022 C C . LEU G 1 145 ? 133.876 119.272 112.285 1.00 137.85 145 LEU G C 1
ATOM 17023 O O . LEU G 1 145 ? 134.097 119.769 113.395 1.00 139.80 145 LEU G O 1
ATOM 17028 N N . LEU G 1 146 ? 132.684 119.356 111.692 1.00 136.75 146 LEU G N 1
ATOM 17029 C CA . LEU G 1 146 ? 131.580 120.048 112.345 1.00 136.92 146 LEU G CA 1
ATOM 17030 C C . LEU G 1 146 ? 131.225 119.371 113.661 1.00 138.01 146 LEU G C 1
ATOM 17031 O O . LEU G 1 146 ? 131.060 120.039 114.686 1.00 142.30 146 LEU G O 1
ATOM 17036 N N . THR G 1 147 ? 131.113 118.042 113.656 1.00 134.01 147 THR G N 1
ATOM 17037 C CA . THR G 1 147 ? 130.752 117.328 114.877 1.00 134.28 147 THR G CA 1
ATOM 17038 C C . THR G 1 147 ? 131.831 117.471 115.942 1.00 136.36 147 THR G C 1
ATOM 17039 O O . THR G 1 147 ? 131.524 117.693 117.121 1.00 136.89 147 THR G O 1
ATOM 17043 N N . PHE G 1 148 ? 133.100 117.349 115.547 1.00 135.94 148 PHE G N 1
ATOM 17044 C CA . PHE G 1 148 ? 134.194 117.458 116.506 1.00 134.99 148 PHE G CA 1
ATOM 17045 C C . PHE G 1 148 ? 134.225 118.847 117.133 1.00 135.53 148 PHE G C 1
ATOM 17046 O O . PHE G 1 148 ? 134.311 118.988 118.361 1.00 135.12 148 PHE G O 1
ATOM 17054 N N . GLY G 1 149 ? 134.128 119.888 116.304 1.00 130.45 149 GLY G N 1
ATOM 17055 C CA . GLY G 1 149 ? 134.099 121.238 116.835 1.00 126.99 149 GLY G CA 1
ATOM 17056 C C . GLY G 1 149 ? 132.891 121.484 117.715 1.00 125.57 149 GLY G C 1
ATOM 17057 O O . GLY G 1 149 ? 132.992 122.143 118.751 1.00 130.19 149 GLY G O 1
ATOM 17058 N N . GLY G 1 150 ? 131.737 120.941 117.327 1.00 119.05 150 GLY G N 1
ATOM 17059 C CA . GLY G 1 150 ? 130.537 121.145 118.117 1.00 119.84 150 GLY G CA 1
ATOM 17060 C C . GLY G 1 150 ? 130.637 120.521 119.493 1.00 121.51 150 GLY G C 1
ATOM 17061 O O . GLY G 1 150 ? 130.294 121.147 120.496 1.00 126.86 150 GLY G O 1
ATOM 17062 N N . ILE G 1 151 ? 131.125 119.282 119.563 1.00 119.58 151 ILE G N 1
ATOM 17063 C CA . ILE G 1 151 ? 131.216 118.621 120.862 1.00 120.73 151 ILE G CA 1
ATOM 17064 C C . ILE G 1 151 ? 132.292 119.275 121.722 1.00 119.49 151 ILE G C 1
ATOM 17065 O O . ILE G 1 151 ? 132.109 119.455 122.935 1.00 116.55 151 ILE G O 1
ATOM 17070 N N . GLY G 1 152 ? 133.418 119.662 121.116 1.00 115.01 152 GLY G N 1
ATOM 17071 C CA . GLY G 1 152 ? 134.439 120.362 121.878 1.00 113.35 152 GLY G CA 1
ATOM 17072 C C . GLY G 1 152 ? 133.935 121.675 122.445 1.00 114.11 152 GLY G C 1
ATOM 17073 O O . GLY G 1 152 ? 134.132 121.975 123.627 1.00 117.38 152 GLY G O 1
ATOM 17074 N N . GLY G 1 153 ? 133.261 122.469 121.612 1.00 108.46 153 GLY G N 1
ATOM 17075 C CA . GLY G 1 153 ? 132.709 123.723 122.082 1.00 104.37 153 GLY G CA 1
ATOM 17076 C C . GLY G 1 153 ? 131.625 123.543 123.121 1.00 103.40 153 GLY G C 1
ATOM 17077 O O . GLY G 1 153 ? 131.509 124.353 124.040 1.00 109.65 153 GLY G O 1
ATOM 17078 N N . LEU G 1 154 ? 130.823 122.486 122.999 1.00 93.81 154 LEU G N 1
ATOM 17079 C CA . LEU G 1 154 ? 129.790 122.225 123.993 1.00 95.09 154 LEU G CA 1
ATOM 17080 C C . LEU G 1 154 ? 130.402 121.888 125.347 1.00 98.29 154 LEU G C 1
ATOM 17081 O O . LEU G 1 154 ? 129.964 122.406 126.385 1.00 101.04 154 LEU G O 1
ATOM 17086 N N . ALA G 1 155 ? 131.429 121.034 125.354 1.00 96.56 155 ALA G N 1
ATOM 17087 C CA . ALA G 1 155 ? 132.117 120.729 126.604 1.00 95.10 155 ALA G CA 1
ATOM 17088 C C . ALA G 1 155 ? 132.755 121.978 127.200 1.00 95.42 155 ALA G C 1
ATOM 17089 O O . ALA G 1 155 ? 132.649 122.223 128.409 1.00 95.63 155 ALA G O 1
ATOM 17091 N N . VAL G 1 156 ? 133.409 122.786 126.363 1.00 91.77 156 VAL G N 1
ATOM 17092 C CA . VAL G 1 156 ? 134.047 124.005 126.853 1.00 85.04 156 VAL G CA 1
ATOM 17093 C C . VAL G 1 156 ? 133.008 124.956 127.433 1.00 86.57 156 VAL G C 1
ATOM 17094 O O . VAL G 1 156 ? 133.224 125.572 128.483 1.00 91.93 156 VAL G O 1
ATOM 17098 N N . GLY G 1 157 ? 131.863 125.084 126.766 1.00 86.92 157 GLY G N 1
ATOM 17099 C CA . GLY G 1 157 ? 130.823 125.964 127.263 1.00 84.70 157 GLY G CA 1
ATOM 17100 C C . GLY G 1 157 ? 130.264 125.515 128.596 1.00 88.03 157 GLY G C 1
ATOM 17101 O O . GLY G 1 157 ? 130.005 126.338 129.476 1.00 93.14 157 GLY G O 1
ATOM 17102 N N . MET G 1 158 ? 130.059 124.207 128.766 1.00 96.84 158 MET G N 1
ATOM 17103 C CA . MET G 1 158 ? 129.568 123.739 130.059 1.00 95.18 158 MET G CA 1
ATOM 17104 C C . MET G 1 158 ? 130.611 123.933 131.152 1.00 97.38 158 MET G C 1
ATOM 17105 O O . MET G 1 158 ? 130.269 124.272 132.289 1.00 98.35 158 MET G O 1
ATOM 17110 N N . ALA G 1 159 ? 131.889 123.723 130.830 1.00 89.56 159 ALA G N 1
ATOM 17111 C CA . ALA G 1 159 ? 132.917 123.771 131.864 1.00 82.77 159 ALA G CA 1
ATOM 17112 C C . ALA G 1 159 ? 133.184 125.188 132.355 1.00 87.82 159 ALA G C 1
ATOM 17113 O O . ALA G 1 159 ? 133.487 125.382 133.536 1.00 92.32 159 ALA G O 1
ATOM 17115 N N . GLY G 1 160 ? 133.083 126.184 131.481 1.00 83.12 160 GLY G N 1
ATOM 17116 C CA . GLY G 1 160 ? 133.455 127.537 131.846 1.00 78.04 160 GLY G CA 1
ATOM 17117 C C . GLY G 1 160 ? 132.300 128.414 132.278 1.00 81.63 160 GLY G C 1
ATOM 17118 O O . GLY G 1 160 ? 132.354 129.637 132.130 1.00 87.51 160 GLY G O 1
ATOM 17119 N N . LYS G 1 161 ? 131.247 127.802 132.818 1.00 79.52 161 LYS G N 1
ATOM 17120 C CA . LYS G 1 161 ? 130.050 128.557 133.171 1.00 77.19 161 LYS G CA 1
ATOM 17121 C C . LYS G 1 161 ? 130.303 129.522 134.324 1.00 80.35 161 LYS G C 1
ATOM 17122 O O . LYS G 1 161 ? 129.806 130.652 134.311 1.00 84.74 161 LYS G O 1
ATOM 17128 N N . ASP G 1 162 ? 131.072 129.099 135.328 1.00 78.90 162 ASP G N 1
ATOM 17129 C CA . ASP G 1 162 ? 131.178 129.880 136.557 1.00 75.65 162 ASP G CA 1
ATOM 17130 C C . ASP G 1 162 ? 132.018 131.136 136.365 1.00 79.55 162 ASP G C 1
ATOM 17131 O O . ASP G 1 162 ? 131.677 132.204 136.889 1.00 86.08 162 ASP G O 1
ATOM 17136 N N . ILE G 1 163 ? 133.124 131.032 135.629 1.00 62.68 163 ILE G N 1
ATOM 17137 C CA . ILE G 1 163 ? 133.960 132.203 135.382 1.00 67.05 163 ILE G CA 1
ATOM 17138 C C . ILE G 1 163 ? 133.193 133.243 134.576 1.00 73.12 163 ILE G C 1
ATOM 17139 O O . ILE G 1 163 ? 133.237 134.447 134.871 1.00 83.71 163 ILE G O 1
ATOM 17144 N N . LEU G 1 164 ? 132.467 132.794 133.553 1.00 60.51 164 LEU G N 1
ATOM 17145 C CA . LEU G 1 164 ? 131.654 133.712 132.768 1.00 64.79 164 LEU G CA 1
ATOM 17146 C C . LEU G 1 164 ? 130.541 134.319 133.611 1.00 67.36 164 LEU G C 1
ATOM 17147 O O . LEU G 1 164 ? 130.187 135.489 133.432 1.00 72.64 164 LEU G O 1
ATOM 17152 N N . SER G 1 165 ? 129.970 133.537 134.528 1.00 58.84 165 SER G N 1
ATOM 17153 C CA . SER G 1 165 ? 128.958 134.076 135.430 1.00 55.96 165 SER G CA 1
ATOM 17154 C C . SER G 1 165 ? 129.532 135.188 136.292 1.00 61.43 165 SER G C 1
ATOM 17155 O O . SER G 1 165 ? 128.892 136.227 136.490 1.00 71.04 165 SER G O 1
ATOM 17158 N N . ASN G 1 166 ? 130.740 134.983 136.817 1.00 58.30 166 ASN G N 1
ATOM 17159 C CA . ASN G 1 166 ? 131.387 136.025 137.606 1.00 50.57 166 ASN G CA 1
ATOM 17160 C C . ASN G 1 166 ? 131.612 137.279 136.774 1.00 57.70 166 ASN G C 1
ATOM 17161 O O . ASN G 1 166 ? 131.365 138.396 137.242 1.00 67.90 166 ASN G O 1
ATOM 17166 N N . PHE G 1 167 ? 132.069 137.113 135.533 1.00 64.50 167 PHE G N 1
ATOM 17167 C CA . PHE G 1 167 ? 132.311 138.269 134.671 1.00 58.08 167 PHE G CA 1
ATOM 17168 C C . PHE G 1 167 ? 131.019 139.033 134.379 1.00 58.99 167 PHE G C 1
ATOM 17169 O O . PHE G 1 167 ? 130.984 140.271 134.445 1.00 63.53 167 PHE G O 1
ATOM 17177 N N . PHE G 1 168 ? 129.944 138.311 134.063 1.00 54.80 168 PHE G N 1
ATOM 17178 C CA . PHE G 1 168 ? 128.676 138.965 133.755 1.00 55.25 168 PHE G CA 1
ATOM 17179 C C . PHE G 1 168 ? 128.108 139.674 134.976 1.00 58.45 168 PHE G C 1
ATOM 17180 O O . PHE G 1 168 ? 127.574 140.785 134.865 1.00 61.58 168 PHE G O 1
ATOM 17188 N N . SER G 1 169 ? 128.202 139.047 136.149 1.00 57.58 169 SER G N 1
ATOM 17189 C CA . SER G 1 169 ? 127.752 139.712 137.362 1.00 49.68 169 SER G CA 1
ATOM 17190 C C . SER G 1 169 ? 128.599 140.935 137.670 1.00 53.95 169 SER G C 1
ATOM 17191 O O . SER G 1 169 ? 128.087 141.917 138.211 1.00 59.72 169 SER G O 1
ATOM 17194 N N . GLY G 1 170 ? 129.887 140.903 137.329 1.00 52.88 170 GLY G N 1
ATOM 17195 C CA . GLY G 1 170 ? 130.703 142.096 137.473 1.00 54.34 170 GLY G CA 1
ATOM 17196 C C . GLY G 1 170 ? 130.231 143.228 136.584 1.00 62.30 170 GLY G C 1
ATOM 17197 O O . GLY G 1 170 ? 130.192 144.387 137.004 1.00 65.11 170 GLY G O 1
ATOM 17198 N N . ILE G 1 171 ? 129.862 142.908 135.344 1.00 67.44 171 ILE G N 1
ATOM 17199 C CA . ILE G 1 171 ? 129.311 143.932 134.453 1.00 61.78 171 ILE G CA 1
ATOM 17200 C C . ILE G 1 171 ? 128.022 144.503 135.035 1.00 63.57 171 ILE G C 1
ATOM 17201 O O . ILE G 1 171 ? 127.813 145.726 135.071 1.00 69.29 171 ILE G O 1
ATOM 17206 N N . MET G 1 172 ? 127.142 143.622 135.512 1.00 65.09 172 MET G N 1
ATOM 17207 C CA . MET G 1 172 ? 125.874 144.072 136.078 1.00 57.28 172 MET G CA 1
ATOM 17208 C C . MET G 1 172 ? 126.104 144.959 137.294 1.00 62.17 172 MET G C 1
ATOM 17209 O O . MET G 1 172 ? 125.414 145.968 137.473 1.00 64.76 172 MET G O 1
ATOM 17214 N N . LEU G 1 173 ? 127.070 144.599 138.141 1.00 59.01 173 LEU G N 1
ATOM 17215 C CA . LEU G 1 173 ? 127.415 145.448 139.275 1.00 54.65 173 LEU G CA 1
ATOM 17216 C C . LEU G 1 173 ? 127.936 146.796 138.807 1.00 56.45 173 LEU G C 1
ATOM 17217 O O . LEU G 1 173 ? 127.627 147.831 139.405 1.00 66.32 173 LEU G O 1
ATOM 17222 N N . TYR G 1 174 ? 128.737 146.800 137.742 1.00 73.56 174 TYR G N 1
ATOM 17223 C CA . TYR G 1 174 ? 129.212 148.058 137.184 1.00 65.95 174 TYR G CA 1
ATOM 17224 C C . TYR G 1 174 ? 128.057 148.955 136.776 1.00 67.54 174 TYR G C 1
ATOM 17225 O O . TYR G 1 174 ? 128.124 150.175 136.961 1.00 72.53 174 TYR G O 1
ATOM 17234 N N . PHE G 1 175 ? 126.992 148.380 136.222 1.00 79.18 175 PHE G N 1
ATOM 17235 C CA . PHE G 1 175 ? 125.869 149.217 135.812 1.00 76.15 175 PHE G CA 1
ATOM 17236 C C . PHE G 1 175 ? 124.870 149.475 136.935 1.00 76.85 175 PHE G C 1
ATOM 17237 O O . PHE G 1 175 ? 124.304 150.569 137.012 1.00 82.30 175 PHE G O 1
ATOM 17245 N N . ASP G 1 176 ? 124.636 148.499 137.809 1.00 81.62 176 ASP G N 1
ATOM 17246 C CA . ASP G 1 176 ? 123.640 148.630 138.874 1.00 76.48 176 ASP G CA 1
ATOM 17247 C C . ASP G 1 176 ? 124.126 147.844 140.087 1.00 90.61 176 ASP G C 1
ATOM 17248 O O . ASP G 1 176 ? 124.025 146.615 140.112 1.00 96.02 176 ASP G O 1
ATOM 17253 N N . ARG G 1 177 ? 124.631 148.551 141.095 1.00 83.32 177 ARG G N 1
ATOM 17254 C CA . ARG G 1 177 ? 125.087 147.894 142.307 1.00 77.88 177 ARG G CA 1
ATOM 17255 C C . ARG G 1 177 ? 124.423 148.516 143.526 1.00 77.07 177 ARG G C 1
ATOM 17256 O O . ARG G 1 177 ? 124.276 149.742 143.603 1.00 74.62 177 ARG G O 1
ATOM 17264 N N . PRO G 1 178 ? 123.983 147.700 144.476 1.00 74.73 178 PRO G N 1
ATOM 17265 C CA . PRO G 1 178 ? 123.334 148.245 145.671 1.00 72.27 178 PRO G CA 1
ATOM 17266 C C . PRO G 1 178 ? 124.295 148.564 146.805 1.00 77.99 178 PRO G C 1
ATOM 17267 O O . PRO G 1 178 ? 123.975 148.292 147.965 1.00 87.54 178 PRO G O 1
ATOM 17271 N N . PHE G 1 179 ? 125.446 149.156 146.501 1.00 64.54 179 PHE G N 1
ATOM 17272 C CA . PHE G 1 179 ? 126.381 149.600 147.529 1.00 60.63 179 PHE G CA 1
ATOM 17273 C C . PHE G 1 179 ? 127.496 150.382 146.855 1.00 64.99 179 PHE G C 1
ATOM 17274 O O . PHE G 1 179 ? 127.605 150.416 145.628 1.00 75.90 179 PHE G O 1
ATOM 17282 N N . SER G 1 180 ? 128.327 151.009 147.680 1.00 62.73 180 SER G N 1
ATOM 17283 C CA . SER G 1 180 ? 129.434 151.827 147.218 1.00 54.56 180 SER G CA 1
ATOM 17284 C C . SER G 1 180 ? 130.687 151.459 147.996 1.00 62.00 180 SER G C 1
ATOM 17285 O O . SER G 1 180 ? 130.649 150.671 148.943 1.00 74.50 180 SER G O 1
ATOM 17288 N N . ILE G 1 181 ? 131.813 152.037 147.582 1.00 61.68 181 ILE G N 1
ATOM 17289 C CA . ILE G 1 181 ? 133.061 151.838 148.305 1.00 58.73 181 ILE G CA 1
ATOM 17290 C C . ILE G 1 181 ? 132.941 152.467 149.684 1.00 63.58 181 ILE G C 1
ATOM 17291 O O . ILE G 1 181 ? 132.517 153.621 149.824 1.00 72.26 181 ILE G O 1
ATOM 17296 N N . GLY G 1 182 ? 133.312 151.711 150.711 1.00 63.62 182 GLY G N 1
ATOM 17297 C CA . GLY G 1 182 ? 133.208 152.182 152.073 1.00 55.73 182 GLY G CA 1
ATOM 17298 C C . GLY G 1 182 ? 131.905 151.864 152.764 1.00 61.78 182 GLY G C 1
ATOM 17299 O O . GLY G 1 182 ? 131.698 152.319 153.894 1.00 72.78 182 GLY G O 1
ATOM 17300 N N . ASP G 1 183 ? 131.024 151.100 152.131 1.00 57.31 183 ASP G N 1
ATOM 17301 C CA . ASP G 1 183 ? 129.743 150.745 152.721 1.00 51.94 183 ASP G CA 1
ATOM 17302 C C . ASP G 1 183 ? 129.860 149.448 153.506 1.00 63.64 183 ASP G C 1
ATOM 17303 O O . ASP G 1 183 ? 130.494 148.491 153.060 1.00 71.09 183 ASP G O 1
ATOM 17308 N N . TRP G 1 184 ? 129.242 149.427 154.680 1.00 55.50 184 TRP G N 1
ATOM 17309 C CA . TRP G 1 184 ? 129.147 148.213 155.478 1.00 45.55 184 TRP G CA 1
ATOM 17310 C C . TRP G 1 184 ? 127.950 147.408 154.991 1.00 49.62 184 TRP G C 1
ATOM 17311 O O . TRP G 1 184 ? 126.826 147.916 154.966 1.00 65.22 184 TRP G O 1
ATOM 17322 N N . ILE G 1 185 ? 128.190 146.161 154.585 1.00 49.00 185 ILE G N 1
ATOM 17323 C CA . ILE G 1 185 ? 127.149 145.305 154.034 1.00 54.94 185 ILE G CA 1
ATOM 17324 C C . ILE G 1 185 ? 127.196 143.947 154.718 1.00 58.94 185 ILE G C 1
ATOM 17325 O O . ILE G 1 185 ? 128.182 143.577 155.355 1.00 69.26 185 ILE G O 1
ATOM 17330 N N . ARG G 1 186 ? 126.103 143.206 154.578 1.00 53.76 186 ARG G N 1
ATOM 17331 C CA . ARG G 1 186 ? 125.994 141.856 155.112 1.00 48.13 186 ARG G CA 1
ATOM 17332 C C . ARG G 1 186 ? 124.883 141.142 154.357 1.00 58.25 186 ARG G C 1
ATOM 17333 O O . ARG G 1 186 ? 124.238 141.715 153.478 1.00 71.70 186 ARG G O 1
ATOM 17341 N N . SER G 1 187 ? 124.661 139.877 154.709 1.00 61.61 187 SER G N 1
ATOM 17342 C CA . SER G 1 187 ? 123.636 139.095 154.048 1.00 56.19 187 SER G CA 1
ATOM 17343 C C . SER G 1 187 ? 123.125 138.012 154.982 1.00 57.40 187 SER G C 1
ATOM 17344 O O . SER G 1 187 ? 123.922 137.412 155.715 1.00 67.98 187 SER G O 1
ATOM 17347 N N . PRO G 1 188 ? 121.819 137.743 154.986 1.00 59.30 188 PRO G N 1
ATOM 17348 C CA . PRO G 1 188 ? 121.287 136.640 155.792 1.00 59.49 188 PRO G CA 1
ATOM 17349 C C . PRO G 1 188 ? 121.476 135.267 155.171 1.00 61.23 188 PRO G C 1
ATOM 17350 O O . PRO G 1 188 ? 121.137 134.269 155.815 1.00 72.75 188 PRO G O 1
ATOM 17354 N N . ASP G 1 189 ? 121.999 135.180 153.951 1.00 63.61 189 ASP G N 1
ATOM 17355 C CA . ASP G 1 189 ? 122.189 133.905 153.272 1.00 60.83 189 ASP G CA 1
ATOM 17356 C C . ASP G 1 189 ? 123.623 133.402 153.333 1.00 68.91 189 ASP G C 1
ATOM 17357 O O . ASP G 1 189 ? 123.844 132.196 153.462 1.00 78.50 189 ASP G O 1
ATOM 17362 N N . ARG G 1 190 ? 124.603 134.295 153.238 1.00 69.54 190 ARG G N 1
ATOM 17363 C CA . ARG G 1 190 ? 126.010 133.934 153.274 1.00 59.32 190 ARG G CA 1
ATOM 17364 C C . ARG G 1 190 ? 126.735 134.848 154.250 1.00 62.37 190 ARG G C 1
ATOM 17365 O O . ARG G 1 190 ? 126.178 135.825 154.753 1.00 75.21 190 ARG G O 1
ATOM 17373 N N . ASN G 1 191 ? 127.994 134.520 154.516 1.00 59.45 191 ASN G N 1
ATOM 17374 C CA . ASN G 1 191 ? 128.852 135.320 155.384 1.00 61.60 191 ASN G CA 1
ATOM 17375 C C . ASN G 1 191 ? 129.719 136.208 154.500 1.00 70.34 191 ASN G C 1
ATOM 17376 O O . ASN G 1 191 ? 130.731 135.762 153.958 1.00 77.92 191 ASN G O 1
ATOM 17381 N N . ILE G 1 192 ? 129.313 137.467 154.345 1.00 64.51 192 ILE G N 1
ATOM 17382 C CA . ILE G 1 192 ? 130.066 138.429 153.548 1.00 55.95 192 ILE G CA 1
ATOM 17383 C C . ILE G 1 192 ? 130.205 139.735 154.315 1.00 58.90 192 ILE G C 1
ATOM 17384 O O . ILE G 1 192 ? 130.538 140.771 153.732 1.00 67.96 192 ILE G O 1
ATOM 17389 N N . GLU G 1 193 ? 129.952 139.699 155.619 1.00 56.12 193 GLU G N 1
ATOM 17390 C CA . GLU G 1 193 ? 129.858 140.927 156.397 1.00 57.62 193 GLU G CA 1
ATOM 17391 C C . GLU G 1 193 ? 131.199 141.649 156.450 1.00 60.27 193 GLU G C 1
ATOM 17392 O O . GLU G 1 193 ? 132.241 141.034 156.689 1.00 71.42 193 GLU G O 1
ATOM 17398 N N . GLY G 1 194 ? 131.166 142.955 156.233 1.00 49.92 194 GLY G N 1
ATOM 17399 C CA . GLY G 1 194 ? 132.369 143.758 156.242 1.00 44.71 194 GLY G CA 1
ATOM 17400 C C . GLY G 1 194 ? 132.130 145.070 155.522 1.00 50.73 194 GLY G C 1
ATOM 17401 O O . GLY G 1 194 ? 130.997 145.446 155.236 1.00 63.60 194 GLY G O 1
ATOM 17402 N N . THR G 1 195 ? 133.232 145.756 155.235 1.00 56.61 195 THR G N 1
ATOM 17403 C CA . THR G 1 195 ? 133.211 147.033 154.536 1.00 48.23 195 THR G CA 1
ATOM 17404 C C . THR G 1 195 ? 133.785 146.855 153.138 1.00 49.49 195 THR G C 1
ATOM 17405 O O . THR G 1 195 ? 134.838 146.234 152.971 1.00 65.73 195 THR G O 1
ATOM 17409 N N . VAL G 1 196 ? 133.092 147.400 152.139 1.00 45.77 196 VAL G N 1
ATOM 17410 C CA . VAL G 1 196 ? 133.515 147.240 150.754 1.00 49.15 196 VAL G CA 1
ATOM 17411 C C . VAL G 1 196 ? 134.772 148.059 150.504 1.00 56.62 196 VAL G C 1
ATOM 17412 O O . VAL G 1 196 ? 134.851 149.237 150.874 1.00 62.92 196 VAL G O 1
ATOM 17416 N N . ALA G 1 197 ? 135.762 147.438 149.870 1.00 62.14 197 ALA G N 1
ATOM 17417 C CA . ALA G 1 197 ? 137.029 148.085 149.554 1.00 58.88 197 ALA G CA 1
ATOM 17418 C C . ALA G 1 197 ? 137.269 148.252 148.064 1.00 63.85 197 ALA G C 1
ATOM 17419 O O . ALA G 1 197 ? 137.725 149.312 147.636 1.00 70.37 197 ALA G O 1
ATOM 17421 N N . GLU G 1 198 ? 136.977 147.233 147.261 1.00 64.90 198 GLU G N 1
ATOM 17422 C CA . GLU G 1 198 ? 137.156 147.304 145.820 1.00 52.89 198 GLU G CA 1
ATOM 17423 C C . GLU G 1 198 ? 136.075 146.482 145.143 1.00 62.69 198 GLU G C 1
ATOM 17424 O O . GLU G 1 198 ? 135.658 145.442 145.655 1.00 77.09 198 GLU G O 1
ATOM 17430 N N . ILE G 1 199 ? 135.632 146.950 143.984 1.00 60.73 199 ILE G N 1
ATOM 17431 C CA . ILE G 1 199 ? 134.657 146.240 143.166 1.00 59.41 199 ILE G CA 1
ATOM 17432 C C . ILE G 1 199 ? 135.337 145.937 141.840 1.00 59.25 199 ILE G C 1
ATOM 17433 O O . ILE G 1 199 ? 135.386 146.789 140.947 1.00 71.63 199 ILE G O 1
ATOM 17438 N N . GLY G 1 200 ? 135.868 144.726 141.706 1.00 62.65 200 GLY G N 1
ATOM 17439 C CA . GLY G 1 200 ? 136.560 144.315 140.506 1.00 60.33 200 GLY G CA 1
ATOM 17440 C C . GLY G 1 200 ? 135.624 143.708 139.483 1.00 61.06 200 GLY G C 1
ATOM 17441 O O . GLY G 1 200 ? 134.399 143.772 139.594 1.00 68.55 200 GLY G O 1
ATOM 17442 N N . TRP G 1 201 ? 136.225 143.105 138.463 1.00 63.31 201 TRP G N 1
ATOM 17443 C CA . TRP G 1 201 ? 135.457 142.495 137.389 1.00 64.75 201 TRP G CA 1
ATOM 17444 C C . TRP G 1 201 ? 135.107 141.042 137.659 1.00 65.90 201 TRP G C 1
ATOM 17445 O O . TRP G 1 201 ? 134.120 140.547 137.106 1.00 71.30 201 TRP G O 1
ATOM 17456 N N . ARG G 1 202 ? 135.878 140.354 138.491 1.00 58.31 202 ARG G N 1
ATOM 17457 C CA . ARG G 1 202 ? 135.601 138.971 138.852 1.00 52.03 202 ARG G CA 1
ATOM 17458 C C . ARG G 1 202 ? 135.204 138.800 140.307 1.00 58.02 202 ARG G C 1
ATOM 17459 O O . ARG G 1 202 ? 134.282 138.041 140.602 1.00 62.60 202 ARG G O 1
ATOM 17467 N N . ILE G 1 203 ? 135.877 139.489 141.226 1.00 59.93 203 ILE G N 1
ATOM 17468 C CA . ILE G 1 203 ? 135.595 139.386 142.649 1.00 56.25 203 ILE G CA 1
ATOM 17469 C C . ILE G 1 203 ? 135.475 140.780 143.247 1.00 54.38 203 ILE G C 1
ATOM 17470 O O . ILE G 1 203 ? 135.958 141.768 142.692 1.00 60.89 203 ILE G O 1
ATOM 17475 N N . THR G 1 204 ? 134.821 140.843 144.401 1.00 53.44 204 THR G N 1
ATOM 17476 C CA . THR G 1 204 ? 134.683 142.066 145.178 1.00 51.58 204 THR G CA 1
ATOM 17477 C C . THR G 1 204 ? 135.461 141.908 146.476 1.00 61.14 204 THR G C 1
ATOM 17478 O O . THR G 1 204 ? 135.332 140.887 147.157 1.00 68.90 204 THR G O 1
ATOM 17482 N N . LYS G 1 205 ? 136.266 142.908 146.812 1.00 53.16 205 LYS G N 1
ATOM 17483 C CA . LYS G 1 205 ? 137.121 142.858 147.989 1.00 41.75 205 LYS G CA 1
ATOM 17484 C C . LYS G 1 205 ? 136.436 143.554 149.155 1.00 48.79 205 LYS G C 1
ATOM 17485 O O . LYS G 1 205 ? 135.985 144.696 149.025 1.00 61.48 205 LYS G O 1
ATOM 17491 N N . ILE G 1 206 ? 136.369 142.868 150.291 1.00 55.05 206 ILE G N 1
ATOM 17492 C CA . ILE G 1 206 ? 135.666 143.347 151.473 1.00 48.16 206 ILE G CA 1
ATOM 17493 C C . ILE G 1 206 ? 136.600 143.237 152.668 1.00 49.89 206 ILE G C 1
ATOM 17494 O O . ILE G 1 206 ? 137.248 142.203 152.858 1.00 62.61 206 ILE G O 1
ATOM 17499 N N . THR G 1 207 ? 136.674 144.298 153.465 1.00 47.07 207 THR G N 1
ATOM 17500 C CA . THR G 1 207 ? 137.471 144.311 154.686 1.00 47.09 207 THR G CA 1
ATOM 17501 C C . THR G 1 207 ? 136.570 143.939 155.855 1.00 53.98 207 THR G C 1
ATOM 17502 O O . THR G 1 207 ? 135.642 144.679 156.191 1.00 66.00 207 THR G O 1
ATOM 17506 N N . THR G 1 208 ? 136.845 142.797 156.476 1.00 53.34 208 THR G N 1
ATOM 17507 C CA . THR G 1 208 ? 136.041 142.354 157.600 1.00 51.95 208 THR G CA 1
ATOM 17508 C C . THR G 1 208 ? 136.339 143.201 158.832 1.00 60.22 208 THR G C 1
ATOM 17509 O O . THR G 1 208 ? 137.317 143.948 158.889 1.00 66.75 208 THR G O 1
ATOM 17513 N N . PHE G 1 209 ? 135.474 143.076 159.838 1.00 60.54 209 PHE G N 1
ATOM 17514 C CA . PHE G 1 209 ? 135.692 143.779 161.093 1.00 56.48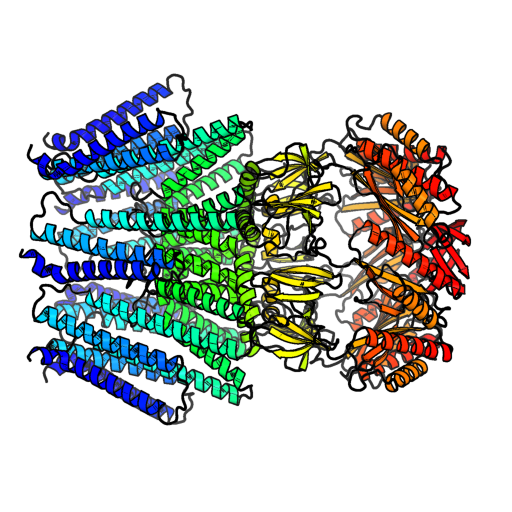 209 PHE G CA 1
ATOM 17515 C C . PHE G 1 209 ? 136.837 143.184 161.895 1.00 65.00 209 PHE G C 1
ATOM 17516 O O . PHE G 1 209 ? 137.221 143.756 162.919 1.00 74.24 209 PHE G O 1
ATOM 17524 N N . ASP G 1 210 ? 137.378 142.057 161.455 1.00 74.14 210 ASP G N 1
ATOM 17525 C CA . ASP G 1 210 ? 138.598 141.485 161.998 1.00 58.66 210 ASP G CA 1
ATOM 17526 C C . ASP G 1 210 ? 139.846 142.070 161.356 1.00 63.20 210 ASP G C 1
ATOM 17527 O O . ASP G 1 210 ? 140.952 141.617 161.664 1.00 69.75 210 ASP G O 1
ATOM 17532 N N . ASN G 1 211 ? 139.686 143.052 160.464 1.00 62.79 211 ASN G N 1
ATOM 17533 C CA . ASN G 1 211 ? 140.785 143.669 159.722 1.00 53.31 211 ASN G CA 1
ATOM 17534 C C . ASN G 1 211 ? 141.481 142.661 158.811 1.00 59.39 211 ASN G C 1
ATOM 17535 O O . ASN G 1 211 ? 142.708 142.611 158.742 1.00 69.80 211 ASN G O 1
ATOM 17540 N N . ARG G 1 212 ? 140.695 141.863 158.100 1.00 54.00 212 ARG G N 1
ATOM 17541 C CA . ARG G 1 212 ? 141.209 140.897 157.145 1.00 48.74 212 ARG G CA 1
ATOM 17542 C C . ARG G 1 212 ? 140.539 141.104 155.798 1.00 60.96 212 ARG G C 1
ATOM 17543 O O . ARG G 1 212 ? 139.369 141.488 155.736 1.00 65.45 212 ARG G O 1
ATOM 17551 N N . PRO G 1 213 ? 141.254 140.859 154.705 1.00 55.87 213 PRO G N 1
ATOM 17552 C CA . PRO G 1 213 ? 140.628 140.948 153.385 1.00 46.73 213 PRO G CA 1
ATOM 17553 C C . PRO G 1 213 ? 139.813 139.705 153.070 1.00 46.72 213 PRO G C 1
ATOM 17554 O O . PRO G 1 213 ? 140.204 138.581 153.389 1.00 68.27 213 PRO G O 1
ATOM 17558 N N . LEU G 1 214 ? 138.664 139.920 152.437 1.00 47.70 214 LEU G N 1
ATOM 17559 C CA . LEU G 1 214 ? 137.766 138.846 152.042 1.00 46.63 214 LEU G CA 1
ATOM 17560 C C . LEU G 1 214 ? 137.388 139.040 150.583 1.00 54.54 214 LEU G C 1
ATOM 17561 O O . LEU G 1 214 ? 136.987 140.136 150.186 1.00 59.85 214 LEU G O 1
ATOM 17566 N N . TYR G 1 215 ? 137.516 137.982 149.790 1.00 50.59 215 TYR G N 1
ATOM 17567 C CA . TYR G 1 215 ? 137.283 138.039 148.354 1.00 42.04 215 TYR G CA 1
ATOM 17568 C C . TYR G 1 215 ? 136.020 137.258 148.025 1.00 48.75 215 TYR G C 1
ATOM 17569 O O . TYR G 1 215 ? 135.956 136.049 148.262 1.00 71.94 215 TYR G O 1
ATOM 17578 N N . VAL G 1 216 ? 135.032 137.943 147.470 1.00 39.64 216 VAL G N 1
ATOM 17579 C CA . VAL G 1 216 ? 133.708 137.385 147.217 1.00 41.30 216 VAL G CA 1
ATOM 17580 C C . VAL G 1 216 ? 133.510 137.293 145.709 1.00 51.71 216 VAL G C 1
ATOM 17581 O O . VAL G 1 216 ? 133.662 138.303 145.011 1.00 59.63 216 VAL G O 1
ATOM 17585 N N . PRO G 1 217 ? 133.185 136.122 145.166 1.00 50.14 217 PRO G N 1
ATOM 17586 C CA . PRO G 1 217 ? 132.875 136.036 143.735 1.00 45.15 217 PRO G CA 1
ATOM 17587 C C . PRO G 1 217 ? 131.666 136.888 143.385 1.00 44.03 217 PRO G C 1
ATOM 17588 O O . PRO G 1 217 ? 130.694 136.958 144.138 1.00 59.37 217 PRO G O 1
ATOM 17592 N N . ASN G 1 218 ? 131.729 137.531 142.220 1.00 50.87 218 ASN G N 1
ATOM 17593 C CA . ASN G 1 218 ? 130.700 138.492 141.846 1.00 43.92 218 ASN G CA 1
ATOM 17594 C C . ASN G 1 218 ? 129.351 137.837 141.591 1.00 51.08 218 ASN G C 1
ATOM 17595 O O . ASN G 1 218 ? 128.320 138.501 141.732 1.00 62.65 218 ASN G O 1
ATOM 17600 N N . SER G 1 219 ? 129.326 136.557 141.225 1.00 50.65 219 SER G N 1
ATOM 17601 C CA . SER G 1 219 ? 128.066 135.899 140.908 1.00 47.69 219 SER G CA 1
ATOM 17602 C C . SER G 1 219 ? 127.157 135.738 142.117 1.00 59.23 219 SER G C 1
ATOM 17603 O O . SER G 1 219 ? 125.971 135.446 141.940 1.00 64.94 219 SER G O 1
ATOM 17606 N N . LEU G 1 220 ? 127.678 135.913 143.331 1.00 60.89 220 LEU G N 1
ATOM 17607 C CA . LEU G 1 220 ? 126.845 135.778 144.519 1.00 51.99 220 LEU G CA 1
ATOM 17608 C C . LEU G 1 220 ? 125.780 136.861 144.589 1.00 56.25 220 LEU G C 1
ATOM 17609 O O . LEU G 1 220 ? 124.671 136.607 145.068 1.00 59.56 220 LEU G O 1
ATOM 17614 N N . PHE G 1 221 ? 126.089 138.063 144.114 1.00 53.04 221 PHE G N 1
ATOM 17615 C CA . PHE G 1 221 ? 125.175 139.189 144.242 1.00 50.27 221 PHE G CA 1
ATOM 17616 C C . PHE G 1 221 ? 123.990 139.109 143.295 1.00 57.56 221 PHE G C 1
ATOM 17617 O O . PHE G 1 221 ? 123.147 140.010 143.318 1.00 65.72 221 PHE G O 1
ATOM 17625 N N . SER G 1 222 ? 123.903 138.075 142.467 1.00 59.36 222 SER G N 1
ATOM 17626 C CA . SER G 1 222 ? 122.750 137.867 141.607 1.00 57.00 222 SER G CA 1
ATOM 17627 C C . SER G 1 222 ? 121.749 136.879 142.185 1.00 59.56 222 SER G C 1
ATOM 17628 O O . SER G 1 222 ? 120.700 136.658 141.576 1.00 67.37 222 SER G O 1
ATOM 17631 N N . SER G 1 223 ? 122.041 136.281 143.339 1.00 55.17 223 SER G N 1
ATOM 17632 C CA . SER G 1 223 ? 121.155 135.266 143.892 1.00 53.96 223 SER G CA 1
ATOM 17633 C C . SER G 1 223 ? 120.892 135.387 145.383 1.00 59.17 223 SER G C 1
ATOM 17634 O O . SER G 1 223 ? 120.030 134.662 145.883 1.00 70.74 223 SER G O 1
ATOM 17637 N N . ILE G 1 224 ? 121.585 136.256 146.114 1.00 55.16 224 ILE G N 1
ATOM 17638 C CA . ILE G 1 224 ? 121.381 136.387 147.549 1.00 55.65 224 ILE G CA 1
ATOM 17639 C C . ILE G 1 224 ? 120.874 137.789 147.852 1.00 54.33 224 ILE G C 1
ATOM 17640 O O . ILE G 1 224 ? 121.068 138.731 147.082 1.00 67.34 224 ILE G O 1
ATOM 17645 N N . SER G 1 225 ? 120.207 137.914 148.994 1.00 48.59 225 SER G N 1
ATOM 17646 C CA . SER G 1 225 ? 119.750 139.211 149.466 1.00 49.85 225 SER G CA 1
ATOM 17647 C C . SER G 1 225 ? 120.886 139.938 150.166 1.00 56.52 225 SER G C 1
ATOM 17648 O O . SER G 1 225 ? 121.594 139.361 150.994 1.00 67.54 225 SER G O 1
ATOM 17651 N N . VAL G 1 226 ? 121.058 141.211 149.832 1.00 46.78 226 VAL G N 1
ATOM 17652 C CA . VAL G 1 226 ? 122.130 142.029 150.379 1.00 41.99 226 VAL G CA 1
ATOM 17653 C C . VAL G 1 226 ? 121.512 143.114 151.243 1.00 46.52 226 VAL G C 1
ATOM 17654 O O . VAL G 1 226 ? 120.618 143.838 150.795 1.00 66.60 226 VAL G O 1
ATOM 17658 N N . GLU G 1 227 ? 121.988 143.222 152.476 1.00 58.05 227 GLU G N 1
ATOM 17659 C CA . GLU G 1 227 ? 121.563 144.259 153.399 1.00 54.06 227 GLU G CA 1
ATOM 17660 C C . GLU G 1 227 ? 122.672 145.290 153.527 1.00 58.04 227 GLU G C 1
ATOM 17661 O O . GLU G 1 227 ? 123.855 144.951 153.449 1.00 73.47 227 GLU G O 1
ATOM 17667 N N . ASN G 1 228 ? 122.291 146.550 153.726 1.00 50.71 228 ASN G N 1
ATOM 17668 C CA . ASN G 1 228 ? 123.230 147.666 153.752 1.00 45.59 228 ASN G CA 1
ATOM 17669 C C . ASN G 1 228 ? 123.094 148.396 155.082 1.00 51.25 228 ASN G C 1
ATOM 17670 O O . ASN G 1 228 ? 122.439 149.444 155.162 1.00 59.22 228 ASN G O 1
ATOM 17675 N N . PRO G 1 229 ? 123.703 147.874 156.148 1.00 52.66 229 PRO G N 1
ATOM 17676 C CA . PRO G 1 229 ? 123.701 148.609 157.419 1.00 47.97 229 PRO G CA 1
ATOM 17677 C C . PRO G 1 229 ? 124.422 149.937 157.344 1.00 55.10 229 PRO G C 1
ATOM 17678 O O . PRO G 1 229 ? 124.224 150.780 158.222 1.00 65.12 229 PRO G O 1
ATOM 17682 N N . GLY G 1 230 ? 125.261 150.152 156.335 1.00 53.63 230 GLY G N 1
ATOM 17683 C CA . GLY G 1 230 ? 125.908 151.438 156.178 1.00 54.07 230 GLY G CA 1
ATOM 17684 C C . GLY G 1 230 ? 124.971 152.571 155.826 1.00 62.32 230 GLY G C 1
ATOM 17685 O O . GLY G 1 230 ? 125.373 153.735 155.924 1.00 67.57 230 GLY G O 1
ATOM 17686 N N . ARG G 1 231 ? 123.740 152.265 155.418 1.00 63.13 231 ARG G N 1
ATOM 17687 C CA . ARG G 1 231 ? 122.759 153.276 155.051 1.00 55.88 231 ARG G CA 1
ATOM 17688 C C . ARG G 1 231 ? 121.572 153.315 156.007 1.00 60.16 231 ARG G C 1
ATOM 17689 O O . ARG G 1 231 ? 120.480 153.727 155.608 1.00 68.96 231 ARG G O 1
ATOM 17697 N N . MET G 1 232 ? 121.756 152.896 157.255 1.00 60.09 232 MET G N 1
ATOM 17698 C CA . MET G 1 232 ? 120.650 152.909 158.197 1.00 56.23 232 MET G CA 1
ATOM 17699 C C . MET G 1 232 ? 120.272 154.342 158.547 1.00 61.85 232 MET G C 1
ATOM 17700 O O . MET G 1 232 ? 121.035 155.286 158.332 1.00 75.03 232 MET G O 1
ATOM 17705 N N . THR G 1 233 ? 119.072 154.498 159.100 1.00 56.57 233 THR G N 1
ATOM 17706 C CA . THR G 1 233 ? 118.620 155.791 159.582 1.00 56.72 233 THR G CA 1
ATOM 17707 C C . THR G 1 233 ? 118.580 155.891 161.097 1.00 64.50 233 THR G C 1
ATOM 17708 O O . THR G 1 233 ? 118.605 157.006 161.623 1.00 66.73 233 THR G O 1
ATOM 17712 N N . ASN G 1 234 ? 118.531 154.765 161.804 1.00 60.97 234 ASN G N 1
ATOM 17713 C CA . ASN G 1 234 ? 118.488 154.758 163.258 1.00 53.84 234 ASN G CA 1
ATOM 17714 C C . ASN G 1 234 ? 119.142 153.482 163.762 1.00 59.76 234 ASN G C 1
ATOM 17715 O O . ASN G 1 234 ? 119.342 152.523 163.015 1.00 69.82 234 ASN G O 1
ATOM 17720 N N . ARG G 1 235 ? 119.475 153.481 165.048 1.00 55.85 235 ARG G N 1
ATOM 17721 C CA . ARG G 1 235 ? 119.920 152.289 165.751 1.00 48.53 235 ARG G CA 1
ATOM 17722 C C . ARG G 1 235 ? 118.838 151.858 166.729 1.00 59.84 235 ARG G C 1
ATOM 17723 O O . ARG G 1 235 ? 118.236 152.695 167.407 1.00 71.81 235 ARG G O 1
ATOM 17731 N N . ARG G 1 236 ? 118.589 150.557 166.799 1.00 57.38 236 ARG G N 1
ATOM 17732 C CA . ARG G 1 236 ? 117.511 150.014 167.611 1.00 55.07 236 ARG G CA 1
ATOM 17733 C C . ARG G 1 236 ? 118.034 149.553 168.963 1.00 53.68 236 ARG G C 1
ATOM 17734 O O . ARG G 1 236 ? 119.148 149.034 169.066 1.00 65.86 236 ARG G O 1
ATOM 17742 N N . ILE G 1 237 ? 117.224 149.751 169.998 1.00 49.26 237 ILE G N 1
ATOM 17743 C CA . ILE G 1 237 ? 117.504 149.257 171.340 1.00 50.29 237 ILE G CA 1
ATOM 17744 C C . ILE G 1 237 ? 116.385 148.303 171.725 1.00 59.31 237 ILE G C 1
ATOM 17745 O O . ILE G 1 237 ? 115.214 148.698 171.765 1.00 72.91 237 ILE G O 1
ATOM 17750 N N . THR G 1 238 ? 116.739 147.054 172.008 1.00 61.18 238 THR G N 1
ATOM 17751 C CA . THR G 1 238 ? 115.782 146.049 172.446 1.00 59.18 238 THR G CA 1
ATOM 17752 C C . THR G 1 238 ? 116.355 145.290 173.630 1.00 59.37 238 THR G C 1
ATOM 17753 O O . THR G 1 238 ? 117.547 144.977 173.657 1.00 71.69 238 THR G O 1
ATOM 17757 N N . THR G 1 239 ? 115.501 144.990 174.602 1.00 56.07 239 THR G N 1
ATOM 17758 C CA . THR G 1 239 ? 115.908 144.232 175.776 1.00 61.85 239 THR G CA 1
ATOM 17759 C C . THR G 1 239 ? 114.663 143.642 176.422 1.00 62.13 239 THR G C 1
ATOM 17760 O O . THR G 1 239 ? 113.535 143.913 176.004 1.00 66.38 239 THR G O 1
ATOM 17764 N N . THR G 1 240 ? 114.879 142.826 177.447 1.00 60.52 240 THR G N 1
ATOM 17765 C CA . THR G 1 240 ? 113.804 142.179 178.182 1.00 59.45 240 THR G CA 1
ATOM 17766 C C . THR G 1 240 ? 114.052 142.336 179.672 1.00 59.66 240 THR G C 1
ATOM 17767 O O . THR G 1 240 ? 115.174 142.143 180.146 1.00 71.18 240 THR G O 1
ATOM 17771 N N . ILE G 1 241 ? 113.003 142.688 180.407 1.00 58.95 241 ILE G N 1
ATOM 17772 C CA . ILE G 1 241 ? 113.059 142.815 181.857 1.00 57.73 241 ILE G CA 1
ATOM 17773 C C . ILE G 1 241 ? 112.333 141.621 182.455 1.00 63.62 241 ILE G C 1
ATOM 17774 O O . ILE G 1 241 ? 111.126 141.455 182.249 1.00 75.90 241 ILE G O 1
ATOM 17779 N N . GLY G 1 242 ? 113.063 140.792 183.194 1.00 59.61 242 GLY G N 1
ATOM 17780 C CA . GLY G 1 242 ? 112.472 139.623 183.809 1.00 53.24 242 GLY G CA 1
ATOM 17781 C C . GLY G 1 242 ? 112.273 139.778 185.300 1.00 55.39 242 GLY G C 1
ATOM 17782 O O . GLY G 1 242 ? 113.236 139.730 186.068 1.00 68.01 242 GLY G O 1
ATOM 17783 N N . LEU G 1 243 ? 111.029 139.961 185.723 1.00 50.70 243 LEU G N 1
ATOM 17784 C CA . LEU G 1 243 ? 110.698 140.150 187.125 1.00 59.46 243 LEU G CA 1
ATOM 17785 C C . LEU G 1 243 ? 110.259 138.835 187.755 1.00 63.56 243 LEU G C 1
ATOM 17786 O O . LEU G 1 243 ? 109.820 137.908 187.075 1.00 71.42 243 LEU G O 1
ATOM 17791 N N . ARG G 1 244 ? 110.382 138.768 189.075 1.00 66.43 244 ARG G N 1
ATOM 17792 C CA . ARG G 1 244 ? 109.957 137.584 189.803 1.00 68.96 244 ARG G CA 1
ATOM 17793 C C . ARG G 1 244 ? 108.440 137.453 189.770 1.00 73.60 244 ARG G C 1
ATOM 17794 O O . ARG G 1 244 ? 107.712 138.435 189.616 1.00 81.57 244 ARG G O 1
ATOM 17802 N N . TYR G 1 245 ? 107.965 136.215 189.917 1.00 72.10 245 TYR G N 1
ATOM 17803 C CA . TYR G 1 245 ? 106.529 135.969 189.919 1.00 68.33 245 TYR G CA 1
ATOM 17804 C C . TYR G 1 245 ? 105.834 136.606 191.113 1.00 69.05 245 TYR G C 1
ATOM 17805 O O . TYR G 1 245 ? 104.625 136.849 191.051 1.00 73.17 245 TYR G O 1
ATOM 17814 N N . GLU G 1 246 ? 106.561 136.879 192.192 1.00 76.51 246 GLU G N 1
ATOM 17815 C CA . GLU G 1 246 ? 105.978 137.553 193.342 1.00 77.15 246 GLU G CA 1
ATOM 17816 C C . GLU G 1 246 ? 105.810 139.049 193.125 1.00 84.10 246 GLU G C 1
ATOM 17817 O O . GLU G 1 246 ? 105.219 139.718 193.977 1.00 91.22 246 GLU G O 1
ATOM 17823 N N . ASP G 1 247 ? 106.315 139.586 192.015 1.00 83.01 247 ASP G N 1
ATOM 17824 C CA . ASP G 1 247 ? 106.204 141.003 191.697 1.00 78.15 247 ASP G CA 1
ATOM 17825 C C . ASP G 1 247 ? 105.104 141.282 190.681 1.00 83.27 247 ASP G C 1
ATOM 17826 O O . ASP G 1 247 ? 105.172 142.274 189.950 1.00 93.08 247 ASP G O 1
ATOM 17831 N N . ALA G 1 248 ? 104.088 140.422 190.618 1.00 77.01 248 ALA G N 1
ATOM 17832 C CA . ALA G 1 248 ? 103.027 140.595 189.636 1.00 74.02 248 ALA G CA 1
ATOM 17833 C C . ALA G 1 248 ? 102.176 141.828 189.902 1.00 82.27 248 ALA G C 1
ATOM 17834 O O . ALA G 1 248 ? 101.511 142.313 188.983 1.00 84.82 248 ALA G O 1
ATOM 17836 N N . ALA G 1 249 ? 102.181 142.346 191.126 1.00 80.72 249 ALA G N 1
ATOM 17837 C CA . ALA G 1 249 ? 101.358 143.497 191.467 1.00 79.63 249 ALA G CA 1
ATOM 17838 C C . ALA G 1 249 ? 102.016 144.828 191.131 1.00 85.45 249 ALA G C 1
ATOM 17839 O O . ALA G 1 249 ? 101.384 145.872 191.313 1.00 91.03 249 ALA G O 1
ATOM 17841 N N . LYS G 1 250 ? 103.257 144.822 190.649 1.00 81.11 250 LYS G N 1
ATOM 17842 C CA . LYS G 1 250 ? 103.966 146.048 190.316 1.00 78.60 250 LYS G CA 1
ATOM 17843 C C . LYS G 1 250 ? 104.274 146.176 188.833 1.00 81.47 250 LYS G C 1
ATOM 17844 O O . LYS G 1 250 ? 104.954 147.132 188.434 1.00 89.47 250 LYS G O 1
ATOM 17850 N N . VAL G 1 251 ? 103.795 145.243 188.009 1.00 67.96 251 VAL G N 1
ATOM 17851 C CA . VAL G 1 251 ? 104.124 145.258 186.588 1.00 70.36 251 VAL G CA 1
ATOM 17852 C C . VAL G 1 251 ? 103.589 146.520 185.927 1.00 75.54 251 VAL G C 1
ATOM 17853 O O . VAL G 1 251 ? 104.278 147.150 185.116 1.00 79.80 251 VAL G O 1
ATOM 17857 N N . GLY G 1 252 ? 102.361 146.914 186.263 1.00 66.60 252 GLY G N 1
ATOM 17858 C CA . GLY G 1 252 ? 101.777 148.084 185.628 1.00 67.35 252 GLY G CA 1
ATOM 17859 C C . GLY G 1 252 ? 102.543 149.358 185.925 1.00 73.82 252 GLY G C 1
ATOM 17860 O O . GLY G 1 252 ? 102.858 150.136 185.019 1.00 82.19 252 GLY G O 1
ATOM 17861 N N . VAL G 1 253 ? 102.870 149.583 187.198 1.00 69.39 253 VAL G N 1
ATOM 17862 C CA . VAL G 1 253 ? 103.573 150.807 187.563 1.00 71.08 253 VAL G CA 1
ATOM 17863 C C . VAL G 1 253 ? 104.989 150.798 187.006 1.00 67.69 253 VAL G C 1
ATOM 17864 O O . VAL G 1 253 ? 105.502 151.836 186.572 1.00 73.31 253 VAL G O 1
ATOM 17868 N N . ILE G 1 254 ? 105.642 149.633 186.991 1.00 56.36 254 ILE G N 1
ATOM 17869 C CA . ILE G 1 254 ? 106.987 149.569 186.430 1.00 55.82 254 ILE G CA 1
ATOM 17870 C C . ILE G 1 254 ? 106.960 149.867 184.936 1.00 63.87 254 ILE G C 1
ATOM 17871 O O . ILE G 1 254 ? 107.813 150.602 184.421 1.00 73.87 254 ILE G O 1
ATOM 17876 N N . VAL G 1 255 ? 105.979 149.316 184.218 1.00 60.18 255 VAL G N 1
ATOM 17877 C CA . VAL G 1 255 ? 105.863 149.582 182.788 1.00 64.17 255 VAL G CA 1
ATOM 17878 C C . VAL G 1 255 ? 105.612 151.062 182.542 1.00 68.19 255 VAL G C 1
ATOM 17879 O O . VAL G 1 255 ? 106.213 151.669 181.645 1.00 72.65 255 VAL G O 1
ATOM 17883 N N . GLU G 1 256 ? 104.731 151.670 183.338 1.00 72.16 256 GLU G N 1
ATOM 17884 C CA . GLU G 1 256 ? 104.449 153.092 183.176 1.00 70.42 256 GLU G CA 1
ATOM 17885 C C . GLU G 1 256 ? 105.701 153.930 183.406 1.00 76.12 256 GLU G C 1
ATOM 17886 O O . GLU G 1 256 ? 105.996 154.853 182.636 1.00 79.87 256 GLU G O 1
ATOM 17892 N N . ALA G 1 257 ? 106.455 153.617 184.462 1.00 65.32 257 ALA G N 1
ATOM 17893 C CA . ALA G 1 257 ? 107.654 154.389 184.768 1.00 60.83 257 ALA G CA 1
ATOM 17894 C C . ALA G 1 257 ? 108.701 154.248 183.672 1.00 59.89 257 ALA G C 1
ATOM 17895 O O . ALA G 1 257 ? 109.332 155.236 183.276 1.00 65.27 257 ALA G O 1
ATOM 17897 N N . VAL G 1 258 ? 108.900 153.030 183.168 1.00 48.61 258 VAL G N 1
ATOM 17898 C CA . VAL G 1 258 ? 109.886 152.827 182.113 1.00 48.08 258 VAL G CA 1
ATOM 17899 C C . VAL G 1 258 ? 109.471 153.563 180.846 1.00 58.54 258 VAL G C 1
ATOM 17900 O O . VAL G 1 258 ? 110.304 154.182 180.170 1.00 69.32 258 VAL G O 1
ATOM 17904 N N . ARG G 1 259 ? 108.182 153.514 180.503 1.00 62.96 259 ARG G N 1
ATOM 17905 C CA . ARG G 1 259 ? 107.713 154.223 179.318 1.00 61.32 259 ARG G CA 1
ATOM 17906 C C . ARG G 1 259 ? 107.910 155.725 179.460 1.00 64.35 259 ARG G C 1
ATOM 17907 O O . ARG G 1 259 ? 108.327 156.396 178.510 1.00 69.43 259 ARG G O 1
ATOM 17915 N N . GLU G 1 260 ? 107.624 156.273 180.643 1.00 66.54 260 GLU G N 1
ATOM 17916 C CA . GLU G 1 260 ? 107.834 157.700 180.863 1.00 63.65 260 GLU G CA 1
ATOM 17917 C C . GLU G 1 260 ? 109.307 158.066 180.730 1.00 72.20 260 GLU G C 1
ATOM 17918 O O . GLU G 1 260 ? 109.659 159.066 180.089 1.00 77.25 260 GLU G O 1
ATOM 17924 N N . MET G 1 261 ? 110.186 157.257 181.326 1.00 70.36 261 MET G N 1
ATOM 17925 C CA . MET G 1 261 ? 111.615 157.533 181.239 1.00 64.10 261 MET G CA 1
ATOM 17926 C C . MET G 1 261 ? 112.085 157.516 179.793 1.00 64.50 261 MET G C 1
ATOM 17927 O O . MET G 1 261 ? 112.864 158.380 179.376 1.00 70.12 261 MET G O 1
ATOM 17932 N N . LEU G 1 262 ? 111.622 156.542 179.011 1.00 62.78 262 LEU G N 1
ATOM 17933 C CA . LEU G 1 262 ? 112.006 156.492 177.605 1.00 56.78 262 LEU G CA 1
ATOM 17934 C C . LEU G 1 262 ? 111.454 157.686 176.838 1.00 63.76 262 LEU G C 1
ATOM 17935 O O . LEU G 1 262 ? 112.114 158.207 175.934 1.00 72.06 262 LEU G O 1
ATOM 17940 N N . LYS G 1 263 ? 110.244 158.130 177.178 1.00 74.03 263 LYS G N 1
ATOM 17941 C CA . LYS G 1 263 ? 109.660 159.268 176.480 1.00 69.33 263 LYS G CA 1
ATOM 17942 C C . LYS G 1 263 ? 110.390 160.564 176.798 1.00 73.43 263 LYS G C 1
ATOM 17943 O O . LYS G 1 263 ? 110.391 161.487 175.978 1.00 78.18 263 LYS G O 1
ATOM 17949 N N . ASN G 1 264 ? 111.010 160.660 177.972 1.00 75.15 264 ASN G N 1
ATOM 17950 C CA . ASN G 1 264 ? 111.703 161.879 178.365 1.00 71.19 264 ASN G CA 1
ATOM 17951 C C . ASN G 1 264 ? 113.212 161.807 178.165 1.00 73.71 264 ASN G C 1
ATOM 17952 O O . ASN G 1 264 ? 113.931 162.671 178.671 1.00 78.93 264 ASN G O 1
ATOM 17957 N N . HIS G 1 265 ? 113.707 160.810 177.444 1.00 72.82 265 HIS G N 1
ATOM 17958 C CA . HIS G 1 265 ? 115.152 160.677 177.280 1.00 67.76 265 HIS G CA 1
ATOM 17959 C C . HIS G 1 265 ? 115.624 161.477 176.073 1.00 77.19 265 HIS G C 1
ATOM 17960 O O . HIS G 1 265 ? 115.021 161.377 174.999 1.00 82.42 265 HIS G O 1
ATOM 17967 N N . PRO G 1 266 ? 116.692 162.268 176.206 1.00 78.46 266 PRO G N 1
ATOM 17968 C CA . PRO G 1 266 ? 117.123 163.125 175.091 1.00 73.15 266 PRO G CA 1
ATOM 17969 C C . PRO G 1 266 ? 117.766 162.378 173.935 1.00 70.02 266 PRO G C 1
ATOM 17970 O O . PRO G 1 266 ? 117.960 162.983 172.875 1.00 75.88 266 PRO G O 1
ATOM 17974 N N . ALA G 1 267 ? 118.109 161.104 174.093 1.00 60.94 267 ALA G N 1
ATOM 17975 C CA . ALA G 1 267 ? 118.794 160.358 173.048 1.00 60.41 267 ALA G CA 1
ATOM 17976 C C . ALA G 1 267 ? 117.866 159.471 172.232 1.00 64.80 267 ALA G C 1
ATOM 17977 O O . ALA G 1 267 ? 118.331 158.806 171.302 1.00 70.03 267 ALA G O 1
ATOM 17979 N N . ILE G 1 268 ? 116.576 159.451 172.540 1.00 58.59 268 ILE G N 1
ATOM 17980 C CA . ILE G 1 268 ? 115.624 158.546 171.908 1.00 56.36 268 ILE G CA 1
ATOM 17981 C C . ILE G 1 268 ? 114.838 159.303 170.849 1.00 60.17 268 ILE G C 1
ATOM 17982 O O . ILE G 1 268 ? 114.392 160.433 171.078 1.00 73.51 268 ILE G O 1
ATOM 17987 N N . ASP G 1 269 ? 114.672 158.683 169.685 1.00 63.91 269 ASP G N 1
ATOM 17988 C CA . ASP G 1 269 ? 113.908 159.275 168.592 1.00 65.29 269 ASP G CA 1
ATOM 17989 C C . ASP G 1 269 ? 112.422 159.106 168.878 1.00 70.43 269 ASP G C 1
ATOM 17990 O O . ASP G 1 269 ? 111.901 157.988 168.849 1.00 80.23 269 ASP G O 1
ATOM 17995 N N . GLN G 1 270 ? 111.735 160.214 169.142 1.00 69.85 270 GLN G N 1
ATOM 17996 C CA . GLN G 1 270 ? 110.328 160.166 169.511 1.00 66.85 270 GLN G CA 1
ATOM 17997 C C . GLN G 1 270 ? 109.401 159.928 168.328 1.00 70.07 270 GLN G C 1
ATOM 17998 O O . GLN G 1 270 ? 108.208 159.692 168.539 1.00 76.74 270 GLN G O 1
ATOM 18004 N N . ARG G 1 271 ? 109.905 159.984 167.101 1.00 70.44 271 ARG G N 1
ATOM 18005 C CA . ARG G 1 271 ? 109.081 159.772 165.921 1.00 69.06 271 ARG G CA 1
ATOM 18006 C C . ARG G 1 271 ? 109.110 158.335 165.428 1.00 70.87 271 ARG G C 1
ATOM 18007 O O . ARG G 1 271 ? 108.502 158.037 164.397 1.00 79.92 271 ARG G O 1
ATOM 18015 N N . GLN G 1 272 ? 109.796 157.445 166.128 1.00 63.93 272 GLN G N 1
ATOM 18016 C CA . GLN G 1 272 ? 109.883 156.042 165.762 1.00 64.89 272 GLN G CA 1
ATOM 18017 C C . GLN G 1 272 ? 109.042 155.207 166.721 1.00 67.98 272 GLN G C 1
ATOM 18018 O O . GLN G 1 272 ? 108.341 155.727 167.591 1.00 70.00 272 GLN G O 1
ATOM 18024 N N . THR G 1 273 ? 109.120 153.893 166.548 1.00 63.33 273 THR G N 1
ATOM 18025 C CA . THR G 1 273 ? 108.395 152.973 167.411 1.00 58.77 273 THR G CA 1
ATOM 18026 C C . THR G 1 273 ? 108.934 153.037 168.835 1.00 63.03 273 THR G C 1
ATOM 18027 O O . THR G 1 273 ? 110.144 153.127 169.053 1.00 74.96 273 THR G O 1
ATOM 18031 N N . LEU G 1 274 ? 108.026 152.994 169.809 1.00 60.67 274 LEU G N 1
ATOM 18032 C CA . LEU G 1 274 ? 108.407 153.036 171.220 1.00 55.59 274 LEU G CA 1
ATOM 18033 C C . LEU G 1 274 ? 107.399 152.187 171.988 1.00 63.01 274 LEU G C 1
ATOM 18034 O O . LEU G 1 274 ? 106.283 152.640 172.255 1.00 72.77 274 LEU G O 1
ATOM 18039 N N . LEU G 1 275 ? 107.799 150.970 172.350 1.00 50.33 275 LEU G N 1
ATOM 18040 C CA . LEU G 1 275 ? 106.897 150.004 172.962 1.00 48.76 275 LEU G CA 1
ATOM 18041 C C . LEU G 1 275 ? 107.484 149.485 174.264 1.00 53.23 275 LEU G C 1
ATOM 18042 O O . LEU G 1 275 ? 108.651 149.090 174.307 1.00 63.88 275 LEU G O 1
ATOM 18047 N N . VAL G 1 276 ? 106.670 149.485 175.319 1.00 55.36 276 VAL G N 1
ATOM 18048 C CA . VAL G 1 276 ? 107.019 148.893 176.607 1.00 52.63 276 VAL G CA 1
ATOM 18049 C C . VAL G 1 276 ? 105.767 148.200 177.127 1.00 59.29 276 VAL G C 1
ATOM 18050 O O . VAL G 1 276 ? 104.802 148.869 177.509 1.00 73.37 276 VAL G O 1
ATOM 18054 N N . TYR G 1 277 ? 105.776 146.868 177.149 1.00 58.01 277 TYR G N 1
ATOM 18055 C CA . TYR G 1 277 ? 104.582 146.122 177.520 1.00 52.61 277 TYR G CA 1
ATOM 18056 C C . TYR G 1 277 ? 104.958 144.809 178.186 1.00 53.99 277 TYR G C 1
ATOM 18057 O O . TYR G 1 277 ? 105.959 144.187 177.826 1.00 65.03 277 TYR G O 1
ATOM 18066 N N . PHE G 1 278 ? 104.144 144.395 179.153 1.00 56.55 278 PHE G N 1
ATOM 18067 C CA . PHE G 1 278 ? 104.234 143.047 179.697 1.00 50.63 278 PHE G CA 1
ATOM 18068 C C . PHE G 1 278 ? 103.889 142.051 178.601 1.00 55.54 278 PHE G C 1
ATOM 18069 O O . PHE G 1 278 ? 102.756 142.015 178.114 1.00 63.85 278 PHE G O 1
ATOM 18077 N N . ASN G 1 279 ? 104.866 141.238 178.217 1.00 63.74 279 ASN G N 1
ATOM 18078 C CA . ASN G 1 279 ? 104.828 140.522 176.950 1.00 55.22 279 ASN G CA 1
ATOM 18079 C C . ASN G 1 279 ? 104.490 139.047 177.066 1.00 62.22 279 ASN G C 1
ATOM 18080 O O . ASN G 1 279 ? 103.660 138.559 176.300 1.00 65.00 279 ASN G O 1
ATOM 18085 N N . GLN G 1 280 ? 105.111 138.308 177.981 1.00 61.74 280 GLN G N 1
ATOM 18086 C CA . GLN G 1 280 ? 104.941 136.863 177.960 1.00 62.36 280 GLN G CA 1
ATOM 18087 C C . GLN G 1 280 ? 105.274 136.264 179.317 1.00 58.97 280 GLN G C 1
ATOM 18088 O O . GLN G 1 280 ? 105.969 136.870 180.134 1.00 61.80 280 GLN G O 1
ATOM 18094 N N . PHE G 1 281 ? 104.760 135.056 179.537 1.00 64.84 281 PHE G N 1
ATOM 18095 C CA . PHE G 1 281 ? 105.108 134.247 180.695 1.00 57.68 281 PHE G CA 1
ATOM 18096 C C . PHE G 1 281 ? 106.331 133.405 180.364 1.00 68.26 281 PHE G C 1
ATOM 18097 O O . PHE G 1 281 ? 106.357 132.720 179.338 1.00 75.35 281 PHE G O 1
ATOM 18105 N N . ALA G 1 282 ? 107.334 133.452 181.227 1.00 74.30 282 ALA G N 1
ATOM 18106 C CA . ALA G 1 282 ? 108.529 132.641 181.071 1.00 65.50 282 ALA G CA 1
ATOM 18107 C C . ALA G 1 282 ? 108.567 131.575 182.159 1.00 72.09 282 ALA G C 1
ATOM 18108 O O . ALA G 1 282 ? 107.698 131.511 183.032 1.00 80.69 282 ALA G O 1
ATOM 18110 N N . ASP G 1 283 ? 109.592 130.726 182.095 1.00 78.22 283 ASP G N 1
ATOM 18111 C CA . ASP G 1 283 ? 109.702 129.628 183.049 1.00 71.76 283 ASP G CA 1
ATOM 18112 C C . ASP G 1 283 ? 109.884 130.139 184.470 1.00 72.95 283 ASP G C 1
ATOM 18113 O O . ASP G 1 283 ? 109.298 129.595 185.411 1.00 78.08 283 ASP G O 1
ATOM 18118 N N . SER G 1 284 ? 110.691 131.182 184.647 1.00 65.76 284 SER G N 1
ATOM 18119 C CA . SER G 1 284 ? 111.013 131.680 185.973 1.00 67.37 284 SER G CA 1
ATOM 18120 C C . SER G 1 284 ? 110.695 133.153 186.174 1.00 71.20 284 SER G C 1
ATOM 18121 O O . SER G 1 284 ? 110.914 133.667 187.275 1.00 76.47 284 SER G O 1
ATOM 18124 N N . SER G 1 285 ? 110.185 133.848 185.161 1.00 69.47 285 SER G N 1
ATOM 18125 C CA . SER G 1 285 ? 110.030 135.290 185.270 1.00 71.27 285 SER G CA 1
ATOM 18126 C C . SER G 1 285 ? 108.866 135.766 184.416 1.00 69.44 285 SER G C 1
ATOM 18127 O O . SER G 1 285 ? 108.401 135.068 183.513 1.00 70.50 285 SER G O 1
ATOM 18130 N N . LEU G 1 286 ? 108.399 136.972 184.725 1.00 63.12 286 LEU G N 1
ATOM 18131 C CA . LEU G 1 286 ? 107.440 137.691 183.899 1.00 56.29 286 LEU G CA 1
ATOM 18132 C C . LEU G 1 286 ? 108.208 138.705 183.063 1.00 58.95 286 LEU G C 1
ATOM 18133 O O . LEU G 1 286 ? 108.855 139.601 183.612 1.00 73.10 286 LEU G O 1
ATOM 18138 N N . ASN G 1 287 ? 108.135 138.567 181.746 1.00 53.29 287 ASN G N 1
ATOM 18139 C CA . ASN G 1 287 ? 108.990 139.315 180.839 1.00 56.44 287 ASN G CA 1
ATOM 18140 C C . ASN G 1 287 ? 108.301 140.579 180.346 1.00 59.53 287 ASN G C 1
ATOM 18141 O O . ASN G 1 287 ? 107.117 140.561 180.003 1.00 67.43 287 ASN G O 1
ATOM 18146 N N . ILE G 1 288 ? 109.056 141.673 180.310 1.00 63.44 288 ILE G N 1
ATOM 18147 C CA . ILE G 1 288 ? 108.599 142.949 179.777 1.00 60.84 288 ILE G CA 1
ATOM 18148 C C . ILE G 1 288 ? 109.498 143.318 178.608 1.00 58.60 288 ILE G C 1
ATOM 18149 O O . ILE G 1 288 ? 110.726 143.309 178.739 1.00 67.44 288 ILE G O 1
ATOM 18154 N N . MET G 1 289 ? 108.892 143.638 177.472 1.00 52.77 289 MET G N 1
ATOM 18155 C CA . MET G 1 289 ? 109.642 143.991 176.278 1.00 55.38 289 MET G CA 1
ATOM 18156 C C . MET G 1 289 ? 109.927 145.487 176.237 1.00 61.85 289 MET G C 1
ATOM 18157 O O . MET G 1 289 ? 109.146 146.303 176.728 1.00 64.68 289 MET G O 1
ATOM 18162 N N . VAL G 1 290 ? 111.073 145.835 175.658 1.00 61.93 290 VAL G N 1
ATOM 18163 C CA . VAL G 1 290 ? 111.474 147.219 175.445 1.00 51.47 290 VAL G CA 1
ATOM 18164 C C . VAL G 1 290 ? 111.918 147.361 173.997 1.00 53.23 290 VAL G C 1
ATOM 18165 O O . VAL G 1 290 ? 112.656 146.516 173.482 1.00 61.02 290 VAL G O 1
ATOM 18169 N N . TYR G 1 291 ? 111.466 148.427 173.341 1.00 50.52 291 TYR G N 1
ATOM 18170 C CA . TYR G 1 291 ? 111.648 148.564 171.899 1.00 49.04 291 TYR G CA 1
ATOM 18171 C C . TYR G 1 291 ? 111.657 150.050 171.567 1.00 56.93 291 TYR G C 1
ATOM 18172 O O . TYR G 1 291 ? 110.630 150.715 171.717 1.00 70.52 291 TYR G O 1
ATOM 18181 N N . CYS G 1 292 ? 112.799 150.565 171.122 1.00 53.73 292 CYS G N 1
ATOM 18182 C CA . CYS G 1 292 ? 112.924 151.985 170.814 1.00 48.44 292 CYS G CA 1
ATOM 18183 C C . CYS G 1 292 ? 114.096 152.183 169.861 1.00 58.46 292 CYS G C 1
ATOM 18184 O O . CYS G 1 292 ? 114.791 151.234 169.493 1.00 67.05 292 CYS G O 1
ATOM 18187 N N . PHE G 1 293 ? 114.307 153.436 169.461 1.00 56.47 293 PHE G N 1
ATOM 18188 C CA . PHE G 1 293 ? 115.364 153.810 168.533 1.00 49.09 293 PHE G CA 1
ATOM 18189 C C . PHE G 1 293 ? 116.107 155.028 169.058 1.00 56.91 293 PHE G C 1
ATOM 18190 O O . PHE G 1 293 ? 115.566 155.817 169.835 1.00 65.82 293 PHE G O 1
ATOM 18198 N N . THR G 1 294 ? 117.351 155.178 168.622 1.00 60.06 294 THR G N 1
ATOM 18199 C CA . THR G 1 294 ? 118.150 156.357 168.917 1.00 53.12 294 THR G CA 1
ATOM 18200 C C . THR G 1 294 ? 118.262 157.239 167.682 1.00 60.62 294 THR G C 1
ATOM 18201 O O . THR G 1 294 ? 118.174 156.772 166.545 1.00 70.01 294 THR G O 1
ATOM 18205 N N . LYS G 1 295 ? 118.450 158.538 167.920 1.00 58.72 295 LYS G N 1
ATOM 18206 C CA . LYS G 1 295 ? 118.637 159.463 166.808 1.00 60.87 295 LYS G CA 1
ATOM 18207 C C . LYS G 1 295 ? 119.956 159.208 166.092 1.00 62.89 295 LYS G C 1
ATOM 18208 O O . LYS G 1 295 ? 120.017 159.249 164.859 1.00 69.95 295 LYS G O 1
ATOM 18214 N N . THR G 1 296 ? 121.018 158.944 166.843 1.00 58.37 296 THR G N 1
ATOM 18215 C CA . THR G 1 296 ? 122.336 158.768 166.261 1.00 57.39 296 THR G CA 1
ATOM 18216 C C . THR G 1 296 ? 122.459 157.410 165.580 1.00 61.04 296 THR G C 1
ATOM 18217 O O . THR G 1 296 ? 121.713 156.471 165.861 1.00 69.20 296 THR G O 1
ATOM 18221 N N . THR G 1 297 ? 123.422 157.321 164.665 1.00 60.52 297 THR G N 1
ATOM 18222 C CA . THR G 1 297 ? 123.771 156.065 164.013 1.00 55.83 297 THR G CA 1
ATOM 18223 C C . THR G 1 297 ? 125.228 155.691 164.240 1.00 61.38 297 THR G C 1
ATOM 18224 O O . THR G 1 297 ? 125.721 154.751 163.609 1.00 69.70 297 THR G O 1
ATOM 18228 N N . VAL G 1 298 ? 125.924 156.399 165.119 1.00 58.27 298 VAL G N 1
ATOM 18229 C CA . VAL G 1 298 ? 127.328 156.125 165.396 1.00 56.74 298 VAL G CA 1
ATOM 18230 C C . VAL G 1 298 ? 127.429 155.029 166.446 1.00 64.22 298 VAL G C 1
ATOM 18231 O O . VAL G 1 298 ? 126.628 154.967 167.384 1.00 78.74 298 VAL G O 1
ATOM 18235 N N . TRP G 1 299 ? 128.426 154.159 166.285 1.00 55.40 299 TRP G N 1
ATOM 18236 C CA . TRP G 1 299 ? 128.573 152.993 167.150 1.00 51.16 299 TRP G CA 1
ATOM 18237 C C . TRP G 1 299 ? 128.735 153.394 168.613 1.00 56.69 299 TRP G C 1
ATOM 18238 O O . TRP G 1 299 ? 127.987 152.932 169.486 1.00 67.98 299 TRP G O 1
ATOM 18249 N N . ALA G 1 300 ? 129.699 154.270 168.897 1.00 50.89 300 ALA G N 1
ATOM 18250 C CA . ALA G 1 300 ? 130.028 154.590 170.282 1.00 50.80 300 ALA G CA 1
ATOM 18251 C C . ALA G 1 300 ? 128.892 155.328 170.976 1.00 63.30 300 ALA G C 1
ATOM 18252 O O . ALA G 1 300 ? 128.574 155.038 172.135 1.00 73.16 300 ALA G O 1
ATOM 18254 N N . GLU G 1 301 ? 128.273 156.291 170.292 1.00 68.97 301 GLU G N 1
ATOM 18255 C CA . GLU G 1 301 ? 127.187 157.040 170.914 1.00 68.52 301 GLU G CA 1
ATOM 18256 C C . GLU G 1 301 ? 125.976 156.154 171.164 1.00 70.57 301 GLU G C 1
ATOM 18257 O O . GLU G 1 301 ? 125.311 156.278 172.199 1.00 76.32 301 GLU G O 1
ATOM 18263 N N . TRP G 1 302 ? 125.677 155.252 170.228 1.00 54.03 302 TRP G N 1
ATOM 18264 C CA . TRP G 1 302 ? 124.586 154.310 170.441 1.00 48.57 302 TRP G CA 1
ATOM 18265 C C . TRP G 1 302 ? 124.858 153.423 171.646 1.00 57.23 302 TRP G C 1
ATOM 18266 O O . TRP G 1 302 ? 123.964 153.191 172.470 1.00 66.89 302 TRP G O 1
ATOM 18277 N N . LEU G 1 303 ? 126.090 152.926 171.776 1.00 53.43 303 LEU G N 1
ATOM 18278 C CA . LEU G 1 303 ? 126.416 152.083 172.921 1.00 48.83 303 LEU G CA 1
ATOM 18279 C C . LEU G 1 303 ? 126.314 152.857 174.229 1.00 52.49 303 LEU G C 1
ATOM 18280 O O . LEU G 1 303 ? 125.825 152.328 175.236 1.00 67.57 303 LEU G O 1
ATOM 18285 N N . ALA G 1 304 ? 126.767 154.111 174.237 1.00 43.63 304 ALA G N 1
ATOM 18286 C CA . ALA G 1 304 ? 126.679 154.916 175.451 1.00 47.86 304 ALA G CA 1
ATOM 18287 C C . ALA G 1 304 ? 125.229 155.168 175.846 1.00 62.86 304 ALA G C 1
ATOM 18288 O O . ALA G 1 304 ? 124.870 155.070 177.029 1.00 70.53 304 ALA G O 1
ATOM 18290 N N . ALA G 1 305 ? 124.379 155.492 174.870 1.00 62.21 305 ALA G N 1
ATOM 18291 C CA . ALA G 1 305 ? 122.967 155.703 175.164 1.00 58.03 305 ALA G CA 1
ATOM 18292 C C . ALA G 1 305 ? 122.321 154.429 175.688 1.00 64.56 305 ALA G C 1
ATOM 18293 O O . ALA G 1 305 ? 121.514 154.471 176.625 1.00 67.14 305 ALA G O 1
ATOM 18295 N N . GLN G 1 306 ? 122.666 153.285 175.095 1.00 57.11 306 GLN G N 1
ATOM 18296 C CA . GLN G 1 306 ? 122.127 152.015 175.563 1.00 43.43 306 GLN G CA 1
ATOM 18297 C C . GLN G 1 306 ? 122.535 151.738 177.003 1.00 51.42 306 GLN G C 1
ATOM 18298 O O . GLN G 1 306 ? 121.716 151.287 177.813 1.00 61.87 306 GLN G O 1
ATOM 18304 N N . GLN G 1 307 ? 123.799 152.000 177.342 1.00 56.49 307 GLN G N 1
ATOM 18305 C CA . GLN G 1 307 ? 124.250 151.785 178.714 1.00 53.51 307 GLN G CA 1
ATOM 18306 C C . GLN G 1 307 ? 123.508 152.691 179.688 1.00 59.50 307 GLN G C 1
ATOM 18307 O O . GLN G 1 307 ? 123.099 152.255 180.774 1.00 67.79 307 GLN G O 1
ATOM 18313 N N . ASP G 1 308 ? 123.324 153.959 179.315 1.00 59.71 308 ASP G N 1
ATOM 18314 C CA . ASP G 1 308 ? 122.587 154.878 180.176 1.00 64.51 308 ASP G CA 1
ATOM 18315 C C . ASP G 1 308 ? 121.158 154.397 180.397 1.00 70.75 308 ASP G C 1
ATOM 18316 O O . ASP G 1 308 ? 120.650 154.417 181.528 1.00 67.39 308 ASP G O 1
ATOM 18321 N N . VAL G 1 309 ? 120.503 153.943 179.328 1.00 62.12 309 VAL G N 1
ATOM 18322 C CA . VAL G 1 309 ? 119.133 153.455 179.439 1.00 52.54 309 VAL G CA 1
ATOM 18323 C C . VAL G 1 309 ? 119.070 152.237 180.350 1.00 58.20 309 VAL G C 1
ATOM 18324 O O . VAL G 1 309 ? 118.165 152.114 181.183 1.00 59.27 309 VAL G O 1
ATOM 18328 N N . TYR G 1 310 ? 120.026 151.317 180.208 1.00 60.53 310 TYR G N 1
ATOM 18329 C CA . TYR G 1 310 ? 120.020 150.115 181.037 1.00 48.32 310 TYR G CA 1
ATOM 18330 C C . TYR G 1 310 ? 120.195 150.456 182.511 1.00 51.02 310 TYR G C 1
ATOM 18331 O O . TYR G 1 310 ? 119.515 149.885 183.375 1.00 65.97 310 TYR G O 1
ATOM 18340 N N . LEU G 1 311 ? 121.110 151.375 182.822 1.00 49.18 311 LEU G N 1
ATOM 18341 C CA . LEU G 1 311 ? 121.299 151.760 184.218 1.00 55.94 311 LEU G CA 1
ATOM 18342 C C . LEU G 1 311 ? 120.044 152.415 184.784 1.00 62.79 311 LEU G C 1
ATOM 18343 O O . LEU G 1 311 ? 119.647 152.143 185.927 1.00 63.87 311 LEU G O 1
ATOM 18348 N N . LYS G 1 312 ? 119.396 153.274 183.992 1.00 72.17 312 LYS G N 1
ATOM 18349 C CA . LYS G 1 312 ? 118.154 153.887 184.449 1.00 71.12 312 LYS G CA 1
ATOM 18350 C C . LYS G 1 312 ? 117.074 152.839 184.685 1.00 74.20 312 LYS G C 1
ATOM 18351 O O . LYS G 1 312 ? 116.293 152.943 185.637 1.00 74.09 312 LYS G O 1
ATOM 18357 N N . ILE G 1 313 ? 117.011 151.823 183.822 1.00 61.96 313 ILE G N 1
ATOM 18358 C CA . ILE G 1 313 ? 116.029 150.756 183.992 1.00 53.97 313 ILE G CA 1
ATOM 18359 C C . ILE G 1 313 ? 116.279 150.003 185.289 1.00 55.27 313 ILE G C 1
ATOM 18360 O O . ILE G 1 313 ? 115.341 149.673 186.026 1.00 59.48 313 ILE G O 1
ATOM 18365 N N . ILE G 1 314 ? 117.546 149.705 185.582 1.00 60.45 314 ILE G N 1
ATOM 18366 C CA . ILE G 1 314 ? 117.875 149.020 186.830 1.00 61.69 314 ILE G CA 1
ATOM 18367 C C . ILE G 1 314 ? 117.412 149.848 188.021 1.00 64.32 314 ILE G C 1
ATOM 18368 O O . ILE G 1 314 ? 116.807 149.329 188.970 1.00 76.01 314 ILE G O 1
ATOM 18373 N N . ASP G 1 315 ? 117.689 151.153 187.984 1.00 75.42 315 ASP G N 1
ATOM 18374 C CA . ASP G 1 315 ? 117.271 152.018 189.084 1.00 76.02 315 ASP G CA 1
ATOM 18375 C C . ASP G 1 315 ? 115.755 152.029 189.238 1.00 80.50 315 ASP G C 1
ATOM 18376 O O . ASP G 1 315 ? 115.237 151.950 190.359 1.00 79.74 315 ASP G O 1
ATOM 18381 N N . ILE G 1 316 ? 115.030 152.119 188.122 1.00 71.58 316 ILE G N 1
ATOM 18382 C CA . ILE G 1 316 ? 113.571 152.160 188.178 1.00 65.79 316 ILE G CA 1
ATOM 18383 C C . ILE G 1 316 ? 113.027 150.873 188.781 1.00 67.64 316 ILE G C 1
ATOM 18384 O O . ILE G 1 316 ? 112.145 150.895 189.646 1.00 68.50 316 ILE G O 1
ATOM 18389 N N . VAL G 1 317 ? 113.549 149.731 188.334 1.00 71.13 317 VAL G N 1
ATOM 18390 C CA . VAL G 1 317 ? 113.050 148.447 188.820 1.00 65.13 317 VAL G CA 1
ATOM 18391 C C . VAL G 1 317 ? 113.310 148.307 190.312 1.00 61.00 317 VAL G C 1
ATOM 18392 O O . VAL G 1 317 ? 112.423 147.920 191.080 1.00 58.46 317 VAL G O 1
ATOM 18396 N N . GLN G 1 318 ? 114.527 148.632 190.752 1.00 75.35 318 GLN G N 1
ATOM 18397 C CA . GLN G 1 318 ? 114.845 148.443 192.161 1.00 74.71 318 GLN G CA 1
ATOM 18398 C C . GLN G 1 318 ? 114.178 149.474 193.059 1.00 81.22 318 GLN G C 1
ATOM 18399 O O . GLN G 1 318 ? 114.027 149.223 194.258 1.00 84.76 318 GLN G O 1
ATOM 18405 N N . SER G 1 319 ? 113.772 150.623 192.518 1.00 83.30 319 SER G N 1
ATOM 18406 C CA . SER G 1 319 ? 113.143 151.643 193.347 1.00 80.87 319 SER G CA 1
ATOM 18407 C C . SER G 1 319 ? 111.697 151.318 193.695 1.00 84.12 319 SER G C 1
ATOM 18408 O O . SER G 1 319 ? 111.165 151.888 194.653 1.00 83.50 319 SER G O 1
ATOM 18411 N N . HIS G 1 320 ? 111.051 150.427 192.950 1.00 83.17 320 HIS G N 1
ATOM 18412 C CA . HIS G 1 320 ? 109.657 150.084 193.189 1.00 77.22 320 HIS G CA 1
ATOM 18413 C C . HIS G 1 320 ? 109.484 148.852 194.064 1.00 84.38 320 HIS G C 1
ATOM 18414 O O . HIS G 1 320 ? 108.349 148.419 194.277 1.00 88.15 320 HIS G O 1
ATOM 18421 N N . GLY G 1 321 ? 110.570 148.279 194.572 1.00 84.61 321 GLY G N 1
ATOM 18422 C CA . GLY G 1 321 ? 110.488 147.112 195.418 1.00 77.15 321 GLY G CA 1
ATOM 18423 C C . GLY G 1 321 ? 110.521 145.784 194.698 1.00 81.05 321 GLY G C 1
ATOM 18424 O O . GLY G 1 321 ? 110.447 144.741 195.359 1.00 87.80 321 GLY G O 1
ATOM 18425 N N . ALA G 1 322 ? 110.624 145.781 193.375 1.00 72.73 322 ALA G N 1
ATOM 18426 C CA . ALA G 1 322 ? 110.724 144.545 192.618 1.00 66.68 322 ALA G CA 1
ATOM 18427 C C . ALA G 1 322 ? 112.192 144.147 192.493 1.00 72.68 322 ALA G C 1
ATOM 18428 O O . ALA G 1 322 ? 113.079 144.782 193.068 1.00 83.75 322 ALA G O 1
ATOM 18430 N N . ASP G 1 323 ? 112.465 143.085 191.741 1.00 73.67 323 ASP G N 1
ATOM 18431 C CA . ASP G 1 323 ? 113.834 142.636 191.537 1.00 72.35 323 ASP G CA 1
ATOM 18432 C C . ASP G 1 323 ? 113.882 141.718 190.329 1.00 69.69 323 ASP G C 1
ATOM 18433 O O . ASP G 1 323 ? 112.869 141.153 189.914 1.00 75.36 323 ASP G O 1
ATOM 18438 N N . PHE G 1 324 ? 115.079 141.579 189.770 1.00 59.53 324 PHE G N 1
ATOM 18439 C CA . PHE G 1 324 ? 115.294 140.663 188.663 1.00 59.87 324 PHE G CA 1
ATOM 18440 C C . PHE G 1 324 ? 115.311 139.228 189.168 1.00 66.44 324 PHE G C 1
ATOM 18441 O O . PHE G 1 324 ? 115.630 138.959 190.328 1.00 71.71 324 PHE G O 1
ATOM 18449 N N . ALA G 1 325 ? 114.965 138.301 188.283 1.00 66.23 325 ALA G N 1
ATOM 18450 C CA . ALA G 1 325 ? 114.769 136.907 188.649 1.00 65.13 325 ALA G CA 1
ATOM 18451 C C . ALA G 1 325 ? 115.896 136.046 188.102 1.00 70.40 325 ALA G C 1
ATOM 18452 O O . ALA G 1 325 ? 116.212 136.111 186.910 1.00 72.98 325 ALA G O 1
ATOM 18454 N N . PHE G 1 326 ? 116.500 135.251 188.975 1.00 63.61 326 PHE G N 1
ATOM 18455 C CA . PHE G 1 326 ? 117.383 134.179 188.560 1.00 55.49 326 PHE G CA 1
ATOM 18456 C C . PHE G 1 326 ? 116.556 132.989 188.092 1.00 64.22 326 PHE G C 1
ATOM 18457 O O . PHE G 1 326 ? 115.364 132.899 188.391 1.00 76.08 326 PHE G O 1
ATOM 18465 N N . PRO G 1 327 ? 117.154 132.069 187.340 1.00 58.92 327 PRO G N 1
ATOM 18466 C CA . PRO G 1 327 ? 116.472 130.799 187.074 1.00 59.30 327 PRO G CA 1
ATOM 18467 C C . PRO G 1 327 ? 116.117 130.106 188.381 1.00 62.15 327 PRO G C 1
ATOM 18468 O O . PRO G 1 327 ? 116.919 130.056 189.314 1.00 68.49 327 PRO G O 1
ATOM 18472 N N . SER G 1 328 ? 114.901 129.573 188.447 1.00 58.98 328 SER G N 1
ATOM 18473 C CA . SER G 1 328 ? 114.352 129.077 189.697 1.00 60.09 328 SER G CA 1
ATOM 18474 C C . SER G 1 328 ? 113.877 127.641 189.540 1.00 63.24 328 SER G C 1
ATOM 18475 O O . SER G 1 328 ? 113.534 127.191 188.446 1.00 70.87 328 SER G O 1
ATOM 18478 N N . GLN G 1 329 ? 113.861 126.926 190.663 1.00 63.56 329 GLN G N 1
ATOM 18479 C CA . GLN G 1 329 ? 113.420 125.541 190.698 1.00 58.90 329 GLN G CA 1
ATOM 18480 C C . GLN G 1 329 ? 112.719 125.272 192.020 1.00 65.74 329 GLN G C 1
ATOM 18481 O O . GLN G 1 329 ? 112.960 125.947 193.022 1.00 75.89 329 GLN G O 1
ATOM 18487 N N . THR G 1 330 ? 111.847 124.271 192.008 1.00 64.33 330 THR G N 1
ATOM 18488 C CA . THR G 1 330 ? 111.219 123.752 193.215 1.00 60.59 330 THR G CA 1
ATOM 18489 C C . THR G 1 330 ? 111.741 122.346 193.464 1.00 67.15 330 THR G C 1
ATOM 18490 O O . THR G 1 330 ? 111.686 121.495 192.572 1.00 79.13 330 THR G O 1
ATOM 18494 N N . LEU G 1 331 ? 112.247 122.103 194.667 1.00 61.86 331 LEU G N 1
ATOM 18495 C CA . LEU G 1 331 ? 112.897 120.844 194.998 1.00 62.95 331 LEU G CA 1
ATOM 18496 C C . LEU G 1 331 ? 112.112 120.122 196.080 1.00 71.11 331 LEU G C 1
ATOM 18497 O O . LEU G 1 331 ? 111.801 120.706 197.122 1.00 79.25 331 LEU G O 1
ATOM 18502 N N . TYR G 1 332 ? 111.797 118.855 195.830 1.00 73.20 332 TYR G N 1
ATOM 18503 C CA . TYR G 1 332 ? 111.120 117.993 196.793 1.00 69.84 332 TYR G CA 1
ATOM 18504 C C . TYR G 1 332 ? 112.145 117.016 197.349 1.00 75.91 332 TYR G C 1
ATOM 18505 O O . TYR G 1 332 ? 112.693 116.194 196.608 1.00 85.29 332 TYR G O 1
ATOM 18514 N N . MET G 1 333 ? 112.399 117.107 198.648 1.00 92.83 333 MET G N 1
ATOM 18515 C CA . MET G 1 333 ? 113.491 116.383 199.277 1.00 93.28 333 MET G CA 1
ATOM 18516 C C . MET G 1 333 ? 113.029 115.016 199.755 1.00 99.52 333 MET G C 1
ATOM 18517 O O . MET G 1 333 ? 111.925 114.870 200.286 1.00 100.41 333 MET G O 1
ATOM 18522 N N . ASP G 1 334 ? 113.886 114.020 199.571 1.00 118.61 334 ASP G N 1
ATOM 18523 C CA . ASP G 1 334 ? 113.591 112.664 200.010 1.00 118.80 334 ASP G CA 1
ATOM 18524 C C . ASP G 1 334 ? 114.873 111.863 200.200 1.00 118.46 334 ASP G C 1
ATOM 18525 O O . ASP G 1 334 ? 115.724 112.221 201.013 1.00 118.78 334 ASP G O 1
#

GO terms:
  GO:0042802 identical protein binding (F, IPI)
  GO:0005886 plasma membrane (C, IDA)
  GO:0008381 mechanosensitive monoatomic ion channel activity (F, IMP)
  GO:0071470 cellular response to osmotic stress (P, IMP)

Nearest PDB structures (foldseek):
  6urt-assembly1_G  TM=9.476E-01  e=6.564E-49  Escherichia coli K-12
  6zyd-assembly1_E  TM=8.348E-01  e=5.994E-40  Escherichia coli K-12
  5y4o-assembly1_A  TM=9.639E-01  e=6.685E-33  Escherichia coli O157:H7
  6zye-assembly1_E  TM=9.518E-01  e=7.234E-31  Escherichia coli K-12
  6vxm-assembly1_A  TM=8.518E-01  e=6.291E-19  Arabidopsis thaliana

Radius of gyration: 45.72 Å; Cα contacts (8 Å, |Δi|>4): 3223; chains: 7; bounding box: 105×105×125 Å

Foldseek 3Di:
DVLCVVLVVLVVVLVVLVVVLVVVVVVCVPPVPDDCADPVLVSVLVNLLSNLVSVLVSVVSCCVVPHVPPDDPPVSVLVSVVVSLVSVLVNVLVNLVVVLVVVVVVPDDNVVSVVVSVVVNVVVVLVCCLVCCVSHNDDDPVSVVVVVVVVVVVCVVCVQQVLLQVLLVVCVVDNPDDQQFFKAFPPDGPTAGWHARDRFWTWGQHPVRDIDTHGSNVVVPTDMDTLRPDQWDKDKDKFWWAPVCPVCQVVLQVVLQVCQCPDPFFDPVDDFDWAQDDDDPGTGIIITITIGRDSDDVVVVVVNVVSVVVSQVSQVVVPIDGTDDDDDDDDD/DVLCVVLVVLVVVLVVLVVVLVVVVVVCVPPVPDDCADPVLVSVLVNLLSNLVSVLVSVVSCCVVPHVPPDDPPVSVLVSVVVSLVSVLVNVLVNLVVVLVVVVVVPDDNVVSVVVSVVVNVVVVLVCCLVCCVSHNDDDPVSVVVVVVVVVVVCVVCVQQVLLQVLLVVCVVDNPDDQQFFKAFPPDGPTAGWHARDRFWTWGQHPVRDIDTHGSNVVVPTDMDTLRPDQWDKDKDKFWWAPVCPVCQVVLQVVLQVCQCPDPFFDPVDDFDWAQDDDDPGTGIIITITIGRDSDDVVVVVVNVVSVVVSQVSQVVVPIDGTDDDDDDDDD/DVLCVVLVVLVVVLVVLVVVLVVVVVVCVPPVPDDCADPVLVSVLVNLLSNLVSVLVSVVSCCVVPHVPPDDPPVSVLVSVVVSLVSVLVNVLVNLVVVLVVVVVVPDDNVVSVVVSVVVNVVVVLVCCLVCCVSHNDDDPVSVVVVVVVVVVVCVVCVQQVLLQVLLVVCVVDNPDDQQFFKAFPPDGPTAGWHARDRFWTWGQHPVRDIDTHGSNVVVPTDMDTLRPDQWDKDKDKFWWAPVCPVCQVVLQVVLQVCQCPDPFFDPVDDFDWAQDDDDPGTGIIITITIGRDSDDVVVVVVNVVSVVVSQVSQVVVPIDGTDDDDDDDDD/DVLCVVLVVLVVVLVVLVVVLVVVVVVCVPPVPDDCADPVLVSVLVNLLSNLVSVLVSVVSCCVVPHVPPDDPPVSVLVSVVVSLVSVLVNVLVNLVVVLVVVVVVPDDNVVSVVVSVVVNVVVVLVCCLVCCVSHNDDDPVSVVVVVVVVVVVCVVCVQQVLLQVLLVVCVVDNPDDQQFFKAFPPDGPTAGWHARDRFWTWGQHPVRDIDTHGSNVVVPTDMDTLRPDQWDKDKDKFWWAPVCPVCQVVLQVVLQVCQCPDPFFDPVDDFDWAQDDDDPGTGIIITITIGRDSDDVVVVVVNVVSVVVSQVSQVVVPIDGTDDDDDDDDD/DVLCVVLVVLVVVLVVLVVVLVVVVVVCVPPVPDDCADPVLVSVLVNLLSNLVSVLVSVVSCCVVPHVPPDDPPVSVLVSVVVSLVSVLVNVLVNLVVVLVVVVVVPDDNVVSVVVSVVVNVVVVLVCCLVCCVSHNDDDPVSVVVVVVVVVVVCVVCVQQVLLQVLLVVCVVDNPDDQQFFKAFPPDGPTAGWHARDRFWTWGQHPVRDIDTHGSNVVVPTDMDTLRPDQWDKDKDKFWWAPVCPVCQVVLQVVLQVCQCPDPFFDPVDDFDWAQDDDDPGTGIIITITIGRDSDDVVVVVVNVVSVVVSQVSQVVVPIDGTDDDDDDDDD/DVLCVVLVVLVVVLVVLVVVLVVVVVVCVPPVPDDCADPVLVSVLVNLLSNLVSVLVSVVSCCVVPHVPPDDPPVSVLVSVVVSLVSVLVNVLVNLVVVLVVVVVVPDDNVVSVVVSVVVNVVVVLVCCLVCCVSHNDDDPVSVVVVVVVVVVVCVVCVQQVLLQVLLVVCVVDNPDDQQFFKAFPPDGPTAGWHARDRFWTWGQHPVRDIDTHGSNVVVPTDMDTLRPDQWDKDKDKFWWAPVCPVCQVVLQVVLQVCQCPDPFFDPVDDFDWAQDDDDPGTGIIITITIGRDSDDVVVVVVNVVSVVVSQVSQVVVPIDGTDDDDDDDDD/DVLCVVLVVLVVVLVVLVVVLVVVVVVCVPPVPDDCADPVLVSVLVNLLSNLVSVLVSVVSCCVVPHVPPDDPPVSVLVSVVVSLVSVLVNVLVNLVVVLVVVVVVPDDNVVSVVVSVVVNVVVVLVCCLVCCVSHNDDDPVSVVVVVVVVVVVCVVCVQQVLLQVLLVVCVVDNPDDQQFFKAFPPDGPTAGWHARDRFWTWGQHPVRDIDTHGSNVVVPTDMDTLRPDQWDKDKDKFWWAPVCPVCQVVLQVVLQVCQCPDPFFDPVDDFDWAQDDDDPGTGIIITITIGRDSDDVVVVVVNVVSVVVSQVSQVVVPIDGTDDDDDDDDD

Sequence (2324 aa):
AELFTNNALNLVIIFGSCAALILMSFWFRRGNRKRKGFLFHAVQFLIYTIIISAVGSIINYVIENYKLKFITPGVIDFICTSLIAVILTIKLFLLINQFEKQQIKKGRDITSARIMSRIIKITIIVVLVLLYGEHFGMSLSGLLTFGGIGGLAVGMAGKDILSNFFSGIMLYFDRPFSIGDWIRSPDRNIEGTVAEIGWRITKITTFDNRPLYVPNSLFSSISVENPGRMTNRRITTTIGLRYEDAAKVGVIVEAVREMLKNHPAIDQRQTLLVYFNQFADSSLNIMVYCFTKTTVWAEWLAAQQDVYLKIIDIVQSHGADFAFPSQTLYMDAELFTNNALNLVIIFGSCAALILMSFWFRRGNRKRKGFLFHAVQFLIYTIIISAVGSIINYVIENYKLKFITPGVIDFICTSLIAVILTIKLFLLINQFEKQQIKKGRDITSARIMSRIIKITIIVVLVLLYGEHFGMSLSGLLTFGGIGGLAVGMAGKDILSNFFSGIMLYFDRPFSIGDWIRSPDRNIEGTVAEIGWRITKITTFDNRPLYVPNSLFSSISVENPGRMTNRRITTTIGLRYEDAAKVGVIVEAVREMLKNHPAIDQRQTLLVYFNQFADSSLNIMVYCFTKTTVWAEWLAAQQDVYLKIIDIVQSHGADFAFPSQTLYMDAELFTNNALNLVIIFGSCAALILMSFWFRRGNRKRKGFLFHAVQFLIYTIIISAVGSIINYVIENYKLKFITPGVIDFICTSLIAVILTIKLFLLINQFEKQQIKKGRDITSARIMSRIIKITIIVVLVLLYGEHFGMSLSGLLTFGGIGGLAVGMAGKDILSNFFSGIMLYFDRPFSIGDWIRSPDRNIEGTVAEIGWRITKITTFDNRPLYVPNSLFSSISVENPGRMTNRRITTTIGLRYEDAAKVGVIVEAVREMLKNHPAIDQRQTLLVYFNQFADSSLNIMVYCFTKTTVWAEWLAAQQDVYLKIIDIVQSHGADFAFPSQTLYMDAELFTNNALNLVIIFGSCAALILMSFWFRRGNRKRKGFLFHAVQFLIYTIIISAVGSIINYVIENYKLKFITPGVIDFICTSLIAVILTIKLFLLINQFEKQQIKKGRDITSARIMSRIIKITIIVVLVLLYGEHFGMSLSGLLTFGGIGGLAVGMAGKDILSNFFSGIMLYFDRPFSIGDWIRSPDRNIEGTVAEIGWRITKITTFDNRPLYVPNSLFSSISVENPGRMTNRRITTTIGLRYEDAAKVGVIVEAVREMLKNHPAIDQRQTLLVYFNQFADSSLNIMVYCFTKTTVWAEWLAAQQDVYLKIIDIVQSHGADFAFPSQTLYMDAELFTNNALNLVIIFGSCAALILMSFWFRRGNRKRKGFLFHAVQFLIYTIIISAVGSIINYVIENYKLKFITPGVIDFICTSLIAVILTIKLFLLINQFEKQQIKKGRDITSARIMSRIIKITIIVVLVLLYGEHFGMSLSGLLTFGGIGGLAVGMAGKDILSNFFSGIMLYFDRPFSIGDWIRSPDRNIEGTVAEIGWRITKITTFDNRPLYVPNSLFSSISVENPGRMTNRRITTTIGLRYEDAAKVGVIVEAVREMLKNHPAIDQRQTLLVYFNQFADSSLNIMVYCFTKTTVWAEWLAAQQDVYLKIIDIVQSHGADFAFPSQTLYMDAELFTNNALNLVIIFGSCAALILMSFWFRRGNRKRKGFLFHAVQFLIYTIIISAVGSIINYVIENYKLKFITPGVIDFICTSLIAVILTIKLFLLINQFEKQQIKKGRDITSARIMSRIIKITIIVVLVLLYGEHFGMSLSGLLTFGGIGGLAVGMAGKDILSNFFSGIMLYFDRPFSIGDWIRSPDRNIEGTVAEIGWRITKITTFDNRPLYVPNSLFSSISVENPGRMTNRRITTTIGLRYEDAAKVGVIVEAVREMLKNHPAIDQRQTLLVYFNQFADSSLNIMVYCFTKTTVWAEWLAAQQDVYLKIIDIVQSHGADFAFPSQTLYMDAELFTNNALNLVIIFGSCAALILMSFWFRRGNRKRKGFLFHAVQFLIYTIIISAVGSIINYVIENYKLKFITPGVIDFICTSLIAVILTIKLFLLINQFEKQQIKKGRDITSARIMSRIIKITIIVVLVLLYGEHFGMSLSGLLTFGGIGGLAVGMAGKDILSNFFSGIMLYFDRPFSIGDWIRSPDRNIEGTVAEIGWRITKITTFDNRPLYVPNSLFSSISVENPGRMTNRRITTTIGLRYEDAAKVGVIVEAVREMLKNHPAIDQRQTLLVYFNQFADSSLNIMVYCFTKTTVWAEWLAAQQDVYLKIIDIVQSHGADFAFPSQTLYMD

Secondary structure (DSSP, 8-state):
-GGGGGTHHHHHHHHHHHHHHHHHHHHHHTT--S--SHHHHHHHHHHHHHHHHHHHHHHHHHHHHH--TT--TTHHHHHHHHHHHHHHHHHHHHHHHHHHHHHHHTT--HHHHHHHHHHHHHHHHHHHHHHSTTTT---SHHHHHHHHHHHHHHHHHTHHHHHHHHHHHHHHHS-S--TT-EEB-SSS---EEEEEE-SSEEEEE-TTS-EEEEEGGGGGTS-EE-GGG-S-EEEEEEEEE-GGGGGGHHHHHHHHHHHHHT-TTB-TTS--EEEEEEE-SSSEEEEEEEEES---HHHHHHHHHHHHHHHHHHHHHTT--B---EEEEEE-/-GGGGGTHHHHHHHHHHHHHHHHHHHHHHTT--S--SHHHHHHHHHHHHHHHHHHHHHHHHHHHHH--TT--TTHHHHHHHHHHHHHHHHHHHHHHHHHHHHHHHTT--HHHHHHHHHHHHHHHHHHHHHHSTTTT---SHHHHHHHHHHHHHHHHHTHHHHHHHHHHHHHHHS-S--TT-EEB-SSS---EEEEEE-SSEEEEE-TTS-EEEEEGGGGGTS-EE-GGG-S-EEEEEEEEE-GGGGGGHHHHHHHHHHHHHT-TTB-TTS--EEEEEEE-SSSEEEEEEEEES---HHHHHHHHHHHHHHHHHHHHHTT--B---EEEEEE-/-GGGGGTHHHHHHHHHHHHHHHHHHHHHHTT--S--SHHHHHHHHHHHHHHHHHHHHHHHHHHHHH--TT--TTHHHHHHHHHHHHHHHHHHHHHHHHHHHHHHHTT--HHHHHHHHHHHHHHHHHHHHHHSTTTT---SHHHHHHHHHHHHHHHHHTHHHHHHHHHHHHHHHS-S--TT-EEB-SSS---EEEEEE-SSEEEEE-TTS-EEEEEGGGGGTS-EE-GGG-S-EEEEEEEEE-GGGGGGHHHHHHHHHHHHHT-TTB-TTS--EEEEEEE-SSSEEEEEEEEES---HHHHHHHHHHHHHHHHHHHHHTT--B---EEEEEE-/-GGGGGTHHHHHHHHHHHHHHHHHHHHHHTT--S--SHHHHHHHHHHHHHHHHHHHHHHHHHHHHH--TT--TTHHHHHHHHHHHHHHHHHHHHHHHHHHHHHHHTT--HHHHHHHHHHHHHHHHHHHHHHSTTTT---SHHHHHHHHHHHHHHHHHTHHHHHHHHHHHHHHHS-S--TT-EEB-SSS---EEEEEE-SSEEEEE-TTS-EEEEEGGGGGTS-EE-GGG-S-EEEEEEEEE-GGGGGGHHHHHHHHHHHHHT-TTB-TTS--EEEEEEE-SSSEEEEEEEEES---HHHHHHHHHHHHHHHHHHHHHTT--B---EEEEEE-/-GGGGGTHHHHHHHHHHHHHHHHHHHHHHTT--S--SHHHHHHHHHHHHHHHHHHHHHHHHHHHHH--TT--TTHHHHHHHHHHHHHHHHHHHHHHHHHHHHHHHTT--HHHHHHHHHHHHHHHHHHHHHHSTTTT---SHHHHHHHHHHHHHHHHHTHHHHHHHHHHHHHHHS-S--TT-EEB-SSS---EEEEEE-SSEEEEE-TTS-EEEEEGGGGGTS-EE-GGG-S-EEEEEEEEE-GGGGGGHHHHHHHHHHHHHT-TTB-TTS--EEEEEEE-SSSEEEEEEEEES---HHHHHHHHHHHHHHHHHHHHHTT--B---EEEEEE-/-GGGGGTHHHHHHHHHHHHHHHHHHHHHHTT--S--SHHHHHHHHHHHHHHHHHHHHHHHHHHHHH--TT--TTHHHHHHHHHHHHHHHHHHHHHHHHHHHHHHHTT--HHHHHHHHHHHHHHHHHHHHHHSTTTT---SHHHHHHHHHHHHHHHHHTHHHHHHHHHHHHHHHS-S--TT-EEB-SSS---EEEEEE-SSEEEEE-TTS-EEEEEGGGGGTS-EE-GGG-S-EEEEEEEEE-GGGGGGHHHHHHHHHHHHHT-TTB-TTS--EEEEEEE-SSSEEEEEEEEES---HHHHHHHHHHHHHHHHHHHHHTT--B---EEEEEE-/-GGGGGTHHHHHHHHHHHHHHHHHHHHHHTT--S--SHHHHHHHHHHHHHHHHHHHHHHHHHHHHH--TT--TTHHHHHHHHHHHHHHHHHHHHHHHHHHHHHHHTT--HHHHHHHHHHHHHHHHHHHHHHSTTTT---SHHHHHHHHHHHHHHHHHTHHHHHHHHHHHHHHHS-S--TT-EEB-SSS---EEEEEE-SSEEEEE-TTS-EEEEEGGGGGTS-EE-GGG-S-EEEEEEEEE-GGGGGGHHHHHHHHHHHHHT-TTB-TTS--EEEEEEE-SSSEEEEEEEEES---HHHHHHHHHHHHHHHHHHHHHTT--B---EEEEEE-

Solvent-accessible surface area: 117745 Å² total; per-residue (Å²): 106,148,41,142,68,53,15,44,89,18,84,100,79,42,150,34,26,67,37,56,36,85,122,46,30,100,96,64,126,141,55,92,187,65,224,65,15,144,112,45,33,44,48,38,46,93,22,87,47,64,55,23,60,6,76,11,50,38,64,43,31,45,24,118,81,175,87,115,82,68,60,90,95,38,88,38,76,105,114,27,24,40,79,19,26,81,43,39,40,87,31,44,65,104,41,22,82,89,60,31,148,103,22,54,175,153,66,70,76,94,80,27,3,115,61,6,2,143,43,45,43,117,66,42,71,67,77,33,81,29,40,43,7,68,105,132,26,95,10,98,16,4,29,68,9,99,9,24,49,35,11,40,19,81,5,30,4,18,73,57,52,50,12,1,68,41,4,2,38,16,0,23,100,72,87,14,2,47,102,50,22,53,0,69,8,49,56,75,93,0,61,0,43,3,33,102,49,32,68,32,30,0,60,0,54,17,69,36,25,37,14,7,22,0,2,0,30,11,6,5,51,13,2,4,15,0,2,43,104,26,92,9,27,77,0,62,23,70,2,17,0,69,38,123,4,20,101,70,0,32,82,0,1,92,26,0,40,90,28,0,94,115,20,110,30,1,10,90,204,58,46,27,9,0,28,1,48,89,34,29,113,18,16,1,24,1,34,3,24,0,5,0,123,37,54,83,82,39,98,44,3,43,12,14,26,59,0,6,50,85,0,8,101,28,0,88,88,69,52,5,54,27,24,41,46,8,37,23,14,59,77,113,106,146,42,142,68,52,15,44,89,18,86,99,79,43,149,34,25,68,37,57,38,86,122,46,31,101,95,65,125,141,54,92,186,63,221,65,15,146,111,46,33,43,47,38,45,91,21,87,46,65,55,24,61,6,74,11,50,39,62,43,31,44,23,118,79,175,88,115,83,69,59,90,95,38,88,37,77,108,113,26,25,40,78,20,28,81,42,39,41,87,30,45,64,104,40,22,82,90,59,31,146,100,21,53,174,153,67,68,76,94,81,27,4,116,60,6,2,140,42,44,44,117,66,41,69,68,78,33,81,29,42,42,7,67,105,135,26,95,12,98,15,3,29,69,9,98,9,24,48,35,11,41,19,80,5,32,4,17,72,58,52,51,13,0,68,41,4,2,37,16,0,22,100,74,88,16,2,46,102,51,22,53,0,70,8,50,54,75,94,0,61,0,43,3,33,101,50,33,68,31,31,0,60,0,54,17,70,35,25,37,14,6,24,0,2,0,29,12,6,5,51,13,1,4,15,0,2,42,104,26,94,9,27,78,0,64,23,71,2,16,0,68,38,121,4,20,101,70,0,33,82,0,1,91,27,0,40,90,28,0,94,114,19,109,29,1,11,89,204,58,46,27,10,0,29,1,48,89,35,29,112,17,16,0,23,1,34,3,24,0,5,0,122,37,54,82,82,38,98,44,3,44,11,14,26,59,0,5,51,86,0,8,101,29,0,88,88,68,52,6,54,27,26,43,46,8,36,23,14,60,78,113,106,147,41,142,68,52,15,44,89,17,86,99,79,43,148,34,26,68,36,57,38,85,121,45,30,100,94,63,125,140,54,91,188,64,223,65,15,147,112,46,32,43,47,38,45,92,22,88,47,64,56,22,61,7,74,12,52,39,62,44,33,46,23,116,79,174,87,115,83,69,60,91,94,39,89,35,76,108,114,27,23,40,78,20,25,80,42,39,42,87,31,44,64,103,40,21,81,90,60,32,147,102,20,53,175,152,68,70,75,94,81,27,3,118,60,6,2,141,43,45,44,116,65,40,70,69,76,30,81,30,42,42,7,66,104,134,26,95,11,98,15,3,30,66,8,99,9,24,49,35,12,40,20,81,5,31,4,17,74,58,52,50,14,0,68,40,4,2,38,18,0,23,103,74,89,15,1,47,103,50,22,54,0,69,8,50,54,75,92,0,61,0,43,3,33,102,49,32,67,32,30,0,60,0,53,18,70,34,25,36,13,7,23,0,2,0,29,12,6,5,52,13,1,4,16,0,2,42,104,26,93,9,28,77,0,64,24,73,2,16,0,69,40,122,4,20,102,69,0,31,83,0,1,91,28,0,41,92,27,0,93,114,19,109,30,1,10,89,203,58,47,28,10,0,30,1,47,89,35,28,112,18,16,0,23,1,34,3,23,0,5,0,122,38,53,83,81,39,99,45,4,44,12,14,26,59,0,6,50,85,0,8,99,30,0,88,90,69,52,6,54,25,24,42,46,8,36,22,13,60,78,113,107,145,41,145,67,52,16,43,89,17,85,99,81,42,147,33,26,66,36,57,38,85,123,47,30,100,95,64,124,140,54,92,188,63,224,64,16,146,113,45,32,43,47,36,46,91,22,88,48,64,54,24,61,6,74,12,52,40,62,43,33,45,22,116,79,173,89,115,82,69,59,92,94,39,87,37,76,106,113,26,24,39,80,21,25,81,42,40,40,86,31,44,65,102,41,21,82,89,61,32,148,101,21,54,174,155,68,71,76,93,80,27,3,115,59,6,2,141,43,44,45,117,66,41,71,69,76,32,81,29,42,43,7,68,104,135,25,96,11,99,15,3,30,67,8,98,9,24,49,35,12,42,20,80,4,30,4,16,74,57,52,50,13,1,69,40,3,2,38,18,0,23,104,73,90,14,2,46,102,50,22,55,0,68,8,50,55,75,92,0,60,0,44,3,33,102,49,32,66,30,31,0,59,0,52,17,69,35,26,37,14,7,22,0,2,0,30,12,6,5,51,13,1,4,16,0,2,42,104,26,94,9,28,75,0,62,22,73,1,17,0,69,39,123,4,20,102,69,0,32,82,0,2,91,28,0,41,90,26,0,94,115,20,110,29,1,10,90,202,58,47,27,10,0,29,1,46,90,35,28,112,18,16,0,23,1,33,3,23,0,5,0,122,38,53,82,82,38,99,45,4,44,11,14,26,58,0,6,49,84,0,8,100,30,0,89,88,70,51,6,54,26,24,40,45,8,36,22,14,61,77,115,107,144,41,144,67,53,17,43,90,17,84,100,81,42,148,34,25,68,36,56,36,88,122,47,30,98,94,64,125,141,54,92,187,64,224,64,16,144,113,45,32,44,47,37,46,90,22,88,47,64,55,24,62,6,74,11,52,40,62,44,33,46,21,116,80,173,87,115,81,68,58,91,95,36,88,37,76,108,114,26,24,40,79,21,25,80,44,39,41,86,30,44,65,102,42,22,83,88,59,31,148,101,22,53,171,154,68,69,74,94,80,26,3,114,60,5,2,141,43,44,44,117,66,42,70,68,77,34,80,29,43,43,6,68,106,134,25,95,11,99,14,4,30,66,8,97,9,24,49,35,11,40,20,80,5,31,4,16,73,57,52,49,13,1,69,40,4,2,37,18,0,24,100,74,88,14,2,46,102,50,22,53,0,69,8,50,54,76,92,0,60,0,44,3,34,103,50,32,67,30,31,0,59,0,53,16,72,35,25,37,14,7,21,0,2,0,30,12,7,4,50,13,2,4,15,0,2,42,101,26,94,8,29,75,0,63,23,72,2,17,0,69,39,123,3,20,101,68,0,31,82,0,1,91,28,0,41,91,27,0,96,114,19,109,30,1,10,90,203,58,47,28,10,0,30,1,46,91,34,30,112,19,16,1,24,1,34,3,24,0,4,0,122,38,53,83,79,40,98,44,4,43,11,15,27,57,0,5,51,84,0,8,99,30,0,88,88,70,52,6,56,27,24,41,46,8,36,22,14,61,77,114,105,146,41,142,66,53,15,42,91,18,85,99,82,43,147,35,26,68,37,56,37,87,123,45,30,98,96,64,125,140,53,93,187,66,226,63,15,142,113,45,32,43,48,38,45,92,22,87,47,64,54,24,61,6,76,11,52,39,63,42,32,46,21,117,81,175,86,115,83,68,61,91,95,37,86,36,75,107,113,27,26,40,80,20,26,81,44,39,40,86,31,44,65,103,42,21,82,87,59,32,147,103,21,53,171,153,68,71,75,93,81,26,3,114,60,6,2,141,42,44,44,116,66,41,70,68,77,33,81,27,42,41,6,68,106,133,24,96,10,99,15,4,29,67,8,98,9,24,48,35,10,40,20,80,5,31,4,16,74,59,52,49,14,1,70,38,4,2,37,17,0,23,100,72,88,14,2,47,102,50,22,53,0,71,8,49,55,76,92,1,62,0,44,3,34,102,49,32,66,30,31,0,59,0,54,17,69,36,25,38,14,7,22,0,2,0,30,12,6,5,51,12,2,3,15,0,2,43,103,27,93,8,29,76,0,63,23,73,2,17,0,69,38,124,3,20,102,70,0,31,83,0,1,91,28,0,40,91,28,0,96,115,18,109,30,0,10,92,204,58,46,27,10,0,30,1,48,91,35,30,111,19,17,1,24,1,33,2,24,0,5,0,123,38,52,83,80,39,98,45,4,43,12,14,26,57,0,6,50,84,0,7,100,28,0,88,88,69,50,6,55,26,24,42,45,8,36,22,14,61,79,114,107,145,40,142,67,52,15,43,89,17,86,98,81,42,150,35,26,67,37,57,37,85,122,45,29,99,95,64,125,141,55,91,187,65,225,64,15,145,113,45,33,43,48,38,46,93,21,88,47,64,55,23,61,6,77,11,52,39,64,44,32,46,23,118,81,177,86,115,82,67,60,91,95,37,88,37,76,106,113,26,25,40,80,20,26,82,44,39,41,87,31,45,65,103,41,21,82,89,61,32,148,103,21,54,172,153,67,70,75,94,80,27,3,116,61,5,2,142,43,45,42,118,66,42,70,68,77,32,82,29,40,42,6,68,105,134,25,95,10,98,16,4,30,67,10,97,9,24,49,35,11,39,19,81,5,31,4,16,74,58,51,49,12,1,68,39,4,2,38,16,0,23,102,72,88,14,2,47,101,50,22,53,0,70,8,49,56,76,93,0,60,0,44,3,33,102,49,32,66,30,31,0,60,0,53,17,70,35,25,38,14,7,22,0,2,0,30,12,6,5,51,12,2,3,15,0,2,43,102,26,92,9,28,76,0,62,23,71,2,17,0,69,39,124,4,20,101,71,0,31,82,0,1,91,28,0,41,90,28,0,96,114,18,110,30,1,10,91,204,59,46,26,10,0,28,1,48,91,34,30,113,19,17,1,24,1,33,3,23,0,5,0,125,38,54,83,82,38,98,44,4,42,13,14,27,58,0,6,50,84,0,7,99,28,0,86,89,70,50,6,55,26,24,41,46,8,36,22,14,60,76,114

InterPro domains:
  IPR006685 Mechanosensitive ion channel MscS [PF00924] (162-229)
  IPR006686 Mechanosensitive ion channel MscS, conserved site [PS01246] (194-228)
  IPR010920 LSM domain superfamily [SSF50182] (162-228)
  IPR011014 Mechanosensitive ion channel MscS, transmembrane-2 [SSF82861] (79-160)
  IPR011066 Mechanosensitive ion channel MscS, C-terminal domain superfamily [SSF82689] (231-335)
  IPR023408 Mechanosensitive ion channel MscS, beta-domain superfamily [G3DSA:2.30.30.60] (179-229)
  IPR045042 Mechanosensitive ion channel protein YnaI-like [PTHR43634] (40-334)
  IPR049142 Mechanosensitive ion channel, transmembrane helices 2/3 [PF21088] (121-161)
  IPR049278 Mechanosensitive ion channel MscS, C-terminal domain [PF21082] (237-324)